Protein 3SSO (pdb70)

Sequence (2361 aa):
EFDEATVQDVVRRLAGGHDSELRELTQKYDPAMISSRLLVAEILSRCPPPSNDTPVVLVELAIVHGSERFRHFLRVVRDSPIRPVGADEGFVGMLVEEYEELTELLRELFGVTHERPAGVRRGTKLFPYLTDDEEAVEQIGTYLLAAQQGTEAVLAGCGSRKPDLSEELSSRYFTPKFGFLHWFTPHYDRHFRDYRNNQQVRVLEIGVGGYKHPEWGGGSLRRMWKSSFFPRGQIYGLLDIMDKSHVDELRIRTIQGDQNDAEFLDRIARRYGPFDIVIDDGSHINAHVRTSFAALFPHVRPGGLYVIEDMWTAYWPGFGGQADPQEECSGTSLGLLKSLIDAIQHQELPSDPNRSPGYVDRNIVGLHVYHNVAFVEKGRRNDEGGIPTWIPRDFEESLVQASSGGAEFDEATVQDVVRRLAGGHDSELRELTQKYDPAMISSRLLVAEILSRCPPPSNDTPVVLVELAIVHGSERFRHFLRVVRDSPIRPVGADEGFVGMLVEEYEELTELLRELFGVTHERPAGVRRGTKLFPYLTDDEEAVEQIGTYLLAAQQGTEAVLAGCGSRKPDLSELSSRYFTPKFGFLHWFTPHYDRHFRDYRNNQQVRVLEIGVGGYKHPEWGGGSLRRMWKSSFFPRGQIYGLDIMDKSHVDELRIRTIQGDQNDAEFLDRIARRRYGPFDIVIDDGSHINAHVRTSFAALFPHVRPGGLYVIEDMWTAYWPGFGGQADPQEECSGTSLGLLKSLIDAIQHQELPSDPNRSPGYVDRNIVGLHVYHNVAFVEKGRRNDEGGIPTWIPRDFESLVQASSGGATEFDEATVQDVVRRLAGGHDSELRELTQKYDPAMISSRLLVAEILSRCPPPSNDTPVVLVELAIVHGSERFRHFLRVVRDSPIRPVGADEGFVGMLVEEYEELTELLRELFGVTHERPAGVRRGTKLFPYLTDDEEAVEQIGTYLLAAQQGTEAVLAGCGSRKPDLSEELSSRYFTPKFGFLHWFTPHYDRHFRDYRNNQQVRVLEIGVGGYKHPEWGGGSLRRMWKSSFFPRGQIYGLLDIMDKSHVDELRIRTIQGDQNDAEFLDRIARRYGPFDIVIDDGSHINAHVRTSFAALFPHVRPGGLYVIEDMWTAYWPGFGGQADPQEECSGTSLGLLKSLIDAIQHQELPSDPNRSPGYVDRNIVGLHVYHNVAFVEKGRRNDEGGIPTWIPRDFEESLVQASSGGAEFDEATVQDVVRRLAGGHDSELRELTQKYDPAMISSRLLVAEILSRCPPPSNDTPVVLVELAIVHGSERFRHFLRVVRDSPIRPVGADEGFVGMLVEEYEELTELLRELFGVTHERPAGVRRGTKLFPYLTDDEEAVEQIGTYLLAAQQGTEAVLAGCGSRKPDLSELSSRYFTPKFGFLHWFTPHYDRHFRDYRNNQQVRVLEIGVGGYKHPEWGGGSLRRMWKSSFFPRGQIYGLDIMDKSHVDELRIRTIQGDQNDAEFLDRIARRRYGPFDIVIDDGSHINAHVRTSFAALFPHVRPGGLYVIEDMWTAYWPGFGGQADPQEECSGTSLGLLKSLIDAIQHQELPSDPNRSPGYVDRNIVGLHVYHNVAFVEKGRRNDEGGIPTWIPRDFESLVQASSGGATEFDEATVQDVVRRLAGGHDSELRELTQKYDPAMISSRLLVAEILSRCPPPSNDTPVVLVELAIVHGSERFRHFLRVVRDSPIRPVGADEGFVGMLVEEYEELTELLRELFGVTHERPAGVRRGTKLFPYLTDDEEAVEQIGTYLLAAQQGTEAVLAGCGSRKPDLSELSSRYFTPKFGFLHWFTPHYDRHFRDYRNNQQVRVLEIGVGGYKHPEWGGGSLRRMWKSSFFPRGQIYGLDIMDKSHVDELRIRTIQGDQNDAEFLDRIARRRYGPFDIVIDDGSHINAHVRTSFAALFPHVRPGGLYVIEDMWTAYWPGFGGQADPQEECSGTSLGLLKSLIDAIQHQELPSDPNRSPGYVDRNIVGLHVYHNVAFVEKGRRNDEGGIPTWIPRDFESLVQASSGGATEFDEATVQDVVRRLAGGHDSELRELTQKYDPAMISSRLLVAEILSRCPPPSNDTPVVLVELAIVHGSERFRHFLRVVRDSPIRPVGADEGFVGMLVEEYEELTELLRELFGVTHERPAGVRRGTKLFPYLTDDEEAVEQIGTYLLAAQQGTEAVLAGCGSRKPDLSEELSSRYFTPKFGFLHWFTPHYDRHFRDYRNNQQVRVLEIGVGGYKHPEWGGGSLRRMWKSSFFPRGQIYGLLDIMDKSHVDELRIRTIQGDQNDAEFLDRIARRYGPFDIVIDDGSHINAHVRTSFAALFPHVRPGGLYVIEDMWTAYWPGFGGQADPQEECSGTSLGLLKSLIDAIQHQELPSDPNRSPGYVDRNIVGLHVYHNVAFVEKGRRNDEGGIPTWIPRDFEESLVQASSGGA

Organism: Micromonospora griseorubida (NCBI:txid28040)

InterPro domains:
  IPR029063 S-adenosyl-L-methionine-dependent methyltransferase superfamily [G3DSA:3.40.50.150] (160-382)
  IPR029063 S-adenosyl-L-methionine-dependent methyltransferase superfamily [SSF53335] (171-319)
  IPR040800 Methyltransferase MycE, N-terminal [PF17843] (13-121)

CATH classification: 3.30.1050.30 (+1 more: 3.40.50.150)

Foldseek 3Di:
DDDQVLLLQLLVLLADDPVSLVVNCVVDPLQVLVVVLVQQLLLQFDAFDAADKEWEWEWEDDDPDIDIWIWIHHGPDRIDTDDPPPHQHQKYKYAYSSLLSCFQRYLDDDDPDDSIDMDGSNPQDPDDCSVVVCVVCVVVSVRRVVRSVSSSGLDADQLQVLCVVLVHVCPDPPHNNRVVVCVLCLVCQSDAFEEEEEAQDPAPNPADGNSVVSSVCNRRSNYAYEYEACDDDCVNDDRSYYYDHDDLQDLVVLLVVLVVRFLGLEYEYPYPQQFQSLVNNCVRNLVSHDQQGKYKYFAQVCLCPVVSPHHVDPVPRCRGPVVVLVVLVCLLVVLQDDDDPVDDRDPSSQFWPDWADDVRMIMTHGHGSDPHYDDPPQDPDDVVNCCVPPVND/DDDQVLLLLLLVLLADDPVSLVVNCVVDPLQVLVVVLVQQLLLQFDAFDAADKEWEWEWEDDDPDIDIFIWIHHGPDRIDTDDPPPHQHFKYKYAYSSLLSCFQRYLDDDDPDDSIDMDGSNPQDPDPVRVVVCVVCVVVSVRRVVRSVSSSGQDADQLQVLCVVLVPPCPDPPHNNRVVCCVLCLVCQSDAFEEEEEAQDDAPDPADGNSVVSSVCNRRSNYAYEYEACDDDCVNDDVSYYYDHDQLQDLVVLLVVLVVRFLGLEYEYPYPQQFSSLVSNCVSNLVSHDQQGKYKYFAQVCLCPVVSPHHVDPVPRCRGPVVVLVVLVCLLVVLQDPDDPPDDRDPSSQFWNDWDDDVRMIMTHGHGSDPHYDDPPQDPDDVVNCVVPPVPDD/DDDQVLLLLLLVLLADDPVSLVVNCVVDPLQVLVVVLVQQLLLQFDAFDFADKEWEWEWEDDDPDIDIWIWIHHGPDRIDTDDPPPHQHFKYKYAYSSLLSCFQRYLDDDDPDDSTDMDGSNPQDPDDCSVVVCVRCVVSSVRRVVRSVSSSGQDADQLQVLCVVLVHVCPDPPHNHRVVVCVLCLVCQSDAFEEEEEAQDDAPNPADGNSVVSSVCNRRSNYAYEYEACDDDCVNDDRSYDYDHDQLLDLVVLLVVLVVRFLGLEYEYPYPQQFQSLVNNCVRNVVSHDQQGKYKYFAQVCLCPVVSPHHVDPVPRCRGPVVVLVVLVCLLVVLQDDDDPVDDRDPSSQFWPDWADDVRMIMTHGHGSDPHYDDPPQDPDDVVNCCVPPVND/DDDQVLLLQLLVLLADDPVSLVVNCVVDPLLVLVVVLVQQLLLQFDAFDAADKEWEWEWEDDDPDIDIFIWIHHGPDRIDTDDPPPHQHFKYKYAYSSLLSCFQRYLDDDDPDDSIDMDGSNPQDPDPPRVVVCVVCVVVSVSRVVRSVSSSGQDADQLQVLCVVLVHVCPDPPHNHRVVVCVLCLVCQNDAFEEEEEAQDPAPNPADGNSVVSSVCNRRSNYAYEYEACDDDCVNDDVSYYYDHDALQDLVVLLVVLVVRFLGLEYEYPYPQQFSSLVSNCVSNLVSHDQQGKYKYFAQVCLCPVVSPHHVDPVPRCRGPVVVLVVLVCLLVVLQDPDDPVDDRDPSSQFWPDWDDDVRMIMTHGHGSDPHYDDPPQDPDDVVNCVVPVVPDD/DDDQVLLLQLLVLLADDPVSLVVNCVVDPLQVLVVVLVQQLLLQFDAFDAADKEWEWEWEDDDPDIDIFIWIHHGPDRIDTDDPPPHQHFKYKYAYSSLLSCFQRYLDDDDPDDSTDMDGSNPQDPDPPRVVVCVVCVVVSVRRVVRSVSSSGQDADQLQVLCVVLVPPCPDPPHNNRVVCCVLCLVCQSDAFEEEEEAQDPAPNPADGNSVVSSVCNRRSNYAYEYEACDDPCVNDDVSYYYDHDALQDLVVLLVVLVVRFLGLEYEYPYPQQFSSLVSNCVSNLVSHDQQGKYKYFAQVCLCPVVSPHHVDPVPRCRGPVVVLVVLVCLLVVLQDPDDPVDDRDPSSQFWPDWDDDVRMIMTHGHGSDPHYDDPPQDPDDVVNCVVPVVPDD/DDDQVLLLLLLVLLADDPVSLVVNCVVDPLQVLVVVLVQQLLLQFDAFDFADKEWEWEWEDEDPDIDIFIWIHHHPDRIDTDDPPPHQHQKYKYAYSSLLSCFQRYLDDDDPDDSTDMDGSNPQDPDDCSVVVCVVCVVVSVRRVVRSVSSSGQDADQLQVLCVVLVHVCPDPPHNHRVVVCVLCLVCQSDAFEEEEEAQDDAPNPPDGNSVVSSVCNRRSNYAYEYEACDDPCVNDDRSYYYDHDALLDLVVLLVCLVVRFLGLEYEYPYPQQLSSLVNNCVRNLVSHDQQGKYKYFAQVCLCPVVSPHHVDPVPRCRGPVVVLVVLVCLLVVLQDDDDPVDDRDPSSQFWPDWADDVRMIMTHGHGSDPHYDDPPQDPDDVVNCCVPPVND

B-factor: mean 28.85, std 12.99, range [10.37, 102.85]

Structure (mmCIF, N/CA/C/O backbone):
data_3SSO
#
_entry.id   3SSO
#
_cell.length_a   144.220
_cell.length_b   250.846
_cell.length_c   158.315
_cell.angle_alpha   90.000
_cell.angle_beta   90.000
_cell.angle_gamma   90.000
#
_symmetry.space_group_name_H-M   'C 2 2 21'
#
loop_
_entity.id
_entity.type
_entity.pdbx_description
1 polymer Methyltransferase
2 non-polymer 'MAGNESIUM ION'
3 non-polymer S-ADENOSYL-L-HOMOCYSTEINE
4 water water
#
loop_
_atom_site.group_PDB
_atom_site.id
_atom_site.type_symbol
_atom_site.label_atom_id
_atom_site.label_alt_id
_atom_site.label_comp_id
_atom_site.label_asym_id
_atom_site.label_entity_id
_atom_site.label_seq_id
_atom_site.pdbx_PDB_ins_code
_atom_site.Cartn_x
_atom_site.Cartn_y
_atom_site.Cartn_z
_atom_site.occupancy
_atom_site.B_iso_or_equiv
_atom_site.auth_seq_id
_atom_site.auth_comp_id
_atom_site.auth_asym_id
_atom_site.auth_atom_id
_atom_site.pdbx_PDB_model_num
ATOM 1 N N . GLU A 1 26 ? -48.726 -51.417 17.488 1.00 51.31 6 GLU A N 1
ATOM 2 C CA . GLU A 1 26 ? -47.511 -52.005 18.129 1.00 51.14 6 GLU A CA 1
ATOM 3 C C . GLU A 1 26 ? -46.285 -52.035 17.209 1.00 45.73 6 GLU A C 1
ATOM 4 O O . GLU A 1 26 ? -45.226 -51.526 17.578 1.00 47.29 6 GLU A O 1
ATOM 10 N N . PHE A 1 27 ? -46.425 -52.631 16.025 1.00 38.69 7 PHE A N 1
ATOM 11 C CA . PHE A 1 27 ? -45.306 -52.731 15.077 1.00 32.60 7 PHE A CA 1
ATOM 12 C C . PHE A 1 27 ? -45.655 -52.140 13.718 1.00 31.16 7 PHE A C 1
ATOM 13 O O . PHE A 1 27 ? -46.775 -52.302 13.228 1.00 31.77 7 PHE A O 1
ATOM 21 N N . ASP A 1 28 ? -44.687 -51.452 13.122 1.00 28.29 8 ASP A N 1
ATOM 22 C CA . ASP A 1 28 ? -44.865 -50.846 11.810 1.00 28.36 8 ASP A CA 1
ATOM 23 C C . ASP A 1 28 ? -45.034 -51.942 10.763 1.00 24.14 8 ASP A C 1
ATOM 24 O O . ASP A 1 28 ? -44.233 -52.874 10.689 1.00 20.08 8 ASP A O 1
ATOM 29 N N . GLU A 1 29 ? -46.085 -51.820 9.962 1.00 24.55 9 GLU A N 1
ATOM 30 C CA . GLU A 1 29 ? -46.421 -52.825 8.950 1.00 24.79 9 GLU A CA 1
ATOM 31 C C . GLU A 1 29 ? -45.284 -53.111 7.959 1.00 22.60 9 GLU A C 1
ATOM 32 O O . GLU A 1 29 ? -45.030 -54.266 7.614 1.00 21.69 9 GLU A O 1
ATOM 38 N N . ALA A 1 30 ? -44.606 -52.063 7.498 1.00 22.15 10 ALA A N 1
ATOM 39 C CA . ALA A 1 30 ? -43.493 -52.228 6.556 1.00 22.83 10 ALA A CA 1
ATOM 40 C C . ALA A 1 30 ? -42.359 -53.045 7.176 1.00 19.26 10 ALA A C 1
ATOM 41 O O . ALA A 1 30 ? -41.757 -53.897 6.509 1.00 17.31 10 ALA A O 1
ATOM 43 N N . THR A 1 31 ? -42.086 -52.792 8.453 1.00 20.18 11 THR A N 1
ATOM 44 C CA . THR A 1 31 ? -41.104 -53.558 9.211 1.00 17.98 11 THR A CA 1
ATOM 45 C C . THR A 1 31 ? -41.489 -55.029 9.330 1.00 16.96 11 THR A C 1
ATOM 46 O O . THR A 1 31 ? -40.655 -55.906 9.103 1.00 17.67 11 THR A O 1
ATOM 50 N N . VAL A 1 32 ? -42.744 -55.299 9.692 1.00 16.70 12 VAL A N 1
ATOM 51 C CA . VAL A 1 32 ? -43.212 -56.683 9.848 1.00 16.40 12 VAL A CA 1
ATOM 52 C C . VAL A 1 32 ? -43.064 -57.436 8.528 1.00 15.83 12 VAL A C 1
ATOM 53 O O . VAL A 1 32 ? -42.571 -58.562 8.497 1.00 15.53 12 VAL A O 1
ATOM 57 N N . GLN A 1 33 ? -43.485 -56.803 7.435 1.00 16.84 13 GLN A N 1
ATOM 58 C CA . GLN A 1 33 ? -43.387 -57.431 6.121 1.00 16.48 13 GLN A CA 1
ATOM 59 C C . GLN A 1 33 ? -41.939 -57.716 5.722 1.00 17.88 13 GLN A C 1
ATOM 60 O O . GLN A 1 33 ? -41.653 -58.753 5.122 1.00 18.16 13 GLN A O 1
ATOM 66 N N . ASP A 1 34 ? -41.035 -56.797 6.061 1.00 16.52 14 ASP A N 1
ATOM 67 C CA . ASP A 1 34 ? -39.612 -56.976 5.800 1.00 17.34 14 ASP A CA 1
ATOM 68 C C . ASP A 1 34 ? -39.013 -58.124 6.624 1.00 17.98 14 ASP A C 1
ATOM 69 O O . ASP A 1 34 ? -38.191 -58.891 6.125 1.00 17.03 14 ASP A O 1
ATOM 74 N N . VAL A 1 35 ? -39.410 -58.211 7.892 1.00 17.84 15 VAL A N 1
ATOM 75 C CA . VAL A 1 35 ? -39.027 -59.321 8.768 1.00 19.05 15 VAL A CA 1
ATOM 76 C C . VAL A 1 35 ? -39.462 -60.660 8.160 1.00 16.00 15 VAL A C 1
ATOM 77 O O . VAL A 1 35 ? -38.672 -61.609 8.084 1.00 16.33 15 VAL A O 1
ATOM 81 N N . VAL A 1 36 ? -40.710 -60.725 7.712 1.00 16.07 16 VAL A N 1
ATOM 82 C CA . VAL A 1 36 ? -41.233 -61.952 7.098 1.00 15.46 16 VAL A CA 1
ATOM 83 C C . VAL A 1 36 ? -40.478 -62.298 5.802 1.00 16.39 16 VAL A C 1
ATOM 84 O O . VAL A 1 36 ? -40.150 -63.470 5.564 1.00 15.89 16 VAL A O 1
ATOM 88 N N A ARG A 1 37 ? -40.202 -61.276 4.992 0.50 16.11 17 ARG A N 1
ATOM 89 N N B ARG A 1 37 ? -40.207 -61.284 4.977 0.50 15.49 17 ARG A N 1
ATOM 90 C CA A ARG A 1 37 ? -39.472 -61.431 3.731 0.50 17.14 17 ARG A CA 1
ATOM 91 C CA B ARG A 1 37 ? -39.466 -61.482 3.728 0.50 15.83 17 ARG A CA 1
ATOM 92 C C A ARG A 1 37 ? -38.063 -62.007 3.942 0.50 18.88 17 ARG A C 1
ATOM 93 C C B ARG A 1 37 ? -38.085 -62.082 4.004 0.50 17.91 17 ARG A C 1
ATOM 94 O O A ARG A 1 37 ? -37.658 -62.939 3.245 0.50 19.64 17 ARG A O 1
ATOM 95 O O B ARG A 1 37 ? -37.721 -63.105 3.420 0.50 17.54 17 ARG A O 1
ATOM 110 N N . LEU A 1 38 ? -37.334 -61.458 4.912 1.00 15.96 18 LEU A N 1
ATOM 111 C CA . LEU A 1 38 ? -35.982 -61.932 5.235 1.00 16.41 18 LEU A CA 1
ATOM 112 C C . LEU A 1 38 ? -35.973 -63.287 5.943 1.00 16.93 18 LEU A C 1
ATOM 113 O O . LEU A 1 38 ? -35.090 -64.115 5.694 1.00 18.85 18 LEU A O 1
ATOM 118 N N . ALA A 1 39 ? -36.957 -63.514 6.814 1.00 15.54 19 ALA A N 1
ATOM 119 C CA . ALA A 1 39 ? -37.077 -64.797 7.520 1.00 16.77 19 ALA A CA 1
ATOM 120 C C . ALA A 1 39 ? -37.288 -65.957 6.554 1.00 17.45 19 ALA A C 1
ATOM 121 O O . ALA A 1 39 ? -36.917 -67.092 6.856 1.00 17.87 19 ALA A O 1
ATOM 123 N N . GLY A 1 40 ? -37.865 -65.664 5.388 1.00 16.30 20 GLY A N 1
ATOM 124 C CA . GLY A 1 40 ? -38.061 -66.663 4.335 1.00 15.62 20 GLY A CA 1
ATOM 125 C C . GLY A 1 40 ? -36.804 -67.051 3.559 1.00 17.67 20 GLY A C 1
ATOM 126 O O . GLY A 1 40 ? -36.835 -67.976 2.743 1.00 19.18 20 GLY A O 1
ATOM 127 N N . GLY A 1 41 ? -35.700 -66.355 3.812 1.00 16.62 21 GLY A N 1
ATOM 128 C CA . GLY A 1 41 ? -34.456 -66.575 3.066 1.00 14.87 21 GLY A CA 1
ATOM 129 C C . GLY A 1 41 ? -33.561 -67.631 3.693 1.00 16.07 21 GLY A C 1
ATOM 130 O O . GLY A 1 41 ? -34.019 -68.454 4.490 1.00 14.61 21 GLY A O 1
ATOM 131 N N . HIS A 1 42 ? -32.280 -67.589 3.332 1.00 16.28 22 HIS A N 1
ATOM 132 C CA . HIS A 1 42 ? -31.288 -68.557 3.810 1.00 16.50 22 HIS A CA 1
ATOM 133 C C . HIS A 1 42 ? -30.515 -67.899 4.962 1.00 18.31 22 HIS A C 1
ATOM 134 O O . HIS A 1 42 ? -30.925 -66.839 5.456 1.00 16.62 22 HIS A O 1
ATOM 141 N N . ASP A 1 43 ? -29.409 -68.509 5.398 1.00 17.91 23 ASP A N 1
ATOM 142 C CA . ASP A 1 43 ? -28.634 -67.988 6.534 1.00 18.42 23 ASP A CA 1
ATOM 143 C C . ASP A 1 43 ? -28.236 -66.516 6.381 1.00 18.61 23 ASP A C 1
ATOM 144 O O . ASP A 1 43 ? -28.289 -65.761 7.352 1.00 18.32 23 ASP A O 1
ATOM 149 N N . SER A 1 44 ? -27.845 -66.108 5.172 1.00 19.19 24 SER A N 1
ATOM 150 C CA . SER A 1 44 ? -27.429 -64.721 4.944 1.00 19.32 24 SER A CA 1
ATOM 151 C C . SER A 1 44 ? -28.549 -63.709 5.213 1.00 18.79 24 SER A C 1
ATOM 152 O O . SER A 1 44 ? -28.290 -62.629 5.760 1.00 18.09 24 SER A O 1
ATOM 155 N N . GLU A 1 45 ? -29.783 -64.065 4.852 1.00 18.57 25 GLU A N 1
ATOM 156 C CA . GLU A 1 45 ? -30.952 -63.194 5.065 1.00 19.89 25 GLU A CA 1
ATOM 157 C C . GLU A 1 45 ? -31.357 -63.110 6.540 1.00 20.55 25 GLU A C 1
ATOM 158 O O . GLU A 1 45 ? -31.758 -62.048 7.015 1.00 19.24 25 GLU A O 1
ATOM 164 N N . LEU A 1 46 ? -31.252 -64.228 7.256 1.00 19.16 26 LEU A N 1
ATOM 165 C CA . LEU A 1 46 ? -31.497 -64.239 8.700 1.00 19.34 26 LEU A CA 1
ATOM 166 C C . LEU A 1 46 ? -30.474 -63.381 9.445 1.00 21.08 26 LEU A C 1
ATOM 167 O O . LEU A 1 46 ? -30.832 -62.649 10.370 1.00 21.37 26 LEU A O 1
ATOM 172 N N . ARG A 1 47 ? -29.208 -63.468 9.039 1.00 20.77 27 ARG A N 1
ATOM 173 C CA . ARG A 1 47 ? -28.162 -62.605 9.594 1.00 22.79 27 ARG A CA 1
ATOM 174 C C . ARG A 1 47 ? -28.397 -61.126 9.263 1.00 23.68 27 ARG A C 1
ATOM 175 O O . ARG A 1 47 ? -28.189 -60.262 10.114 1.00 25.00 27 ARG A O 1
ATOM 183 N N . GLU A 1 48 ? -28.832 -60.849 8.033 1.00 22.40 28 GLU A N 1
ATOM 184 C CA . GLU A 1 48 ? -29.141 -59.484 7.592 1.00 22.87 28 GLU A CA 1
ATOM 185 C C . GLU A 1 48 ? -30.243 -58.883 8.455 1.00 23.60 28 GLU A C 1
ATOM 186 O O . GLU A 1 48 ? -30.170 -57.715 8.853 1.00 23.71 28 GLU A O 1
ATOM 192 N N . LEU A 1 49 ? -31.254 -59.700 8.737 1.00 19.70 29 LEU A N 1
ATOM 193 C CA . LEU A 1 49 ? -32.418 -59.291 9.512 1.00 22.07 29 LEU A CA 1
ATOM 194 C C . LEU A 1 49 ? -32.009 -58.882 10.930 1.00 23.99 29 LEU A C 1
ATOM 195 O O . LEU A 1 49 ? -32.373 -57.803 11.402 1.00 21.95 29 LEU A O 1
ATOM 200 N N . THR A 1 50 ? -31.247 -59.743 11.601 1.00 24.22 30 THR A N 1
ATOM 201 C CA . THR A 1 50 ? -30.862 -59.492 12.990 1.00 25.95 30 THR A CA 1
ATOM 202 C C . THR A 1 50 ? -29.796 -58.404 13.124 1.00 28.97 30 THR A C 1
ATOM 203 O O . THR A 1 50 ? -29.571 -57.884 14.220 1.00 31.45 30 THR A O 1
ATOM 207 N N . GLN A 1 51 ? -29.154 -58.049 12.011 1.00 29.30 31 GLN A N 1
ATOM 208 C CA . GLN A 1 51 ? -28.250 -56.895 11.964 1.00 31.97 31 GLN A CA 1
ATOM 209 C C . GLN A 1 51 ? -29.016 -55.590 11.738 1.00 32.87 31 GLN A C 1
ATOM 210 O O . GLN A 1 51 ? -28.676 -54.555 12.310 1.00 34.48 31 GLN A O 1
ATOM 216 N N . LYS A 1 52 ? -30.045 -55.661 10.895 1.00 29.50 32 LYS A N 1
ATOM 217 C CA . LYS A 1 52 ? -30.839 -54.507 10.460 1.00 29.96 32 LYS A CA 1
ATOM 218 C C . LYS A 1 52 ? -31.742 -53.962 11.564 1.00 28.92 32 LYS A C 1
ATOM 219 O O . LYS A 1 52 ? -31.969 -52.755 11.651 1.00 29.20 32 LYS A O 1
ATOM 225 N N . TYR A 1 53 ? -32.272 -54.859 12.388 1.00 26.69 33 TYR A N 1
ATOM 226 C CA . TYR A 1 53 ? -33.236 -54.485 13.418 1.00 27.04 33 TYR A CA 1
ATOM 227 C C . TYR A 1 53 ? -32.724 -54.866 14.797 1.00 28.15 33 TYR A C 1
ATOM 228 O O . TYR A 1 53 ? -31.917 -55.789 14.932 1.00 29.32 33 TYR A O 1
ATOM 237 N N . ASP A 1 54 ? -33.210 -54.155 15.812 1.00 27.19 34 ASP A N 1
ATOM 238 C CA . ASP A 1 54 ? -32.873 -54.429 17.205 1.00 29.03 34 ASP A CA 1
ATOM 239 C C . ASP A 1 54 ? -33.410 -55.816 17.599 1.00 25.04 34 ASP A C 1
ATOM 240 O O . ASP A 1 54 ? -34.610 -56.051 17.501 1.00 22.73 34 ASP A O 1
ATOM 245 N N . PRO A 1 55 ? -32.523 -56.737 18.027 1.00 27.35 35 PRO A N 1
ATOM 246 C CA . PRO A 1 55 ? -32.978 -58.089 18.384 1.00 26.04 35 PRO A CA 1
ATOM 247 C C . PRO A 1 55 ? -34.059 -58.111 19.475 1.00 24.84 35 PRO A C 1
ATOM 248 O O . PRO A 1 55 ? -34.934 -58.975 19.445 1.00 22.22 35 PRO A O 1
ATOM 252 N N . ALA A 1 56 ? -34.002 -57.165 20.413 1.00 25.49 36 ALA A N 1
ATOM 253 C CA . ALA A 1 56 ? -35.027 -57.031 21.457 1.00 27.39 36 ALA A CA 1
ATOM 254 C C . ALA A 1 56 ? -36.403 -56.760 20.841 1.00 27.76 36 ALA A C 1
ATOM 255 O O . ALA A 1 56 ? -37.407 -57.367 21.232 1.00 28.30 36 ALA A O 1
ATOM 257 N N . MET A 1 57 ? -36.436 -55.856 19.866 1.00 26.31 37 MET A N 1
ATOM 258 C CA . MET A 1 57 ? -37.667 -55.534 19.144 1.00 26.38 37 MET A CA 1
ATOM 259 C C . MET A 1 57 ? -38.174 -56.738 18.339 1.00 22.69 37 MET A C 1
ATOM 260 O O . MET A 1 57 ? -39.363 -57.058 18.375 1.00 23.66 37 MET A O 1
ATOM 265 N N . ILE A 1 58 ? -37.276 -57.409 17.621 1.00 22.81 38 ILE A N 1
ATOM 266 C CA . ILE A 1 58 ? -37.658 -58.624 16.886 1.00 21.31 38 ILE A CA 1
ATOM 267 C C . ILE A 1 58 ? -38.259 -59.670 17.830 1.00 22.38 38 ILE A C 1
ATOM 268 O O . ILE A 1 58 ? -39.254 -60.314 17.493 1.00 20.51 38 ILE A O 1
ATOM 273 N N A SER A 1 59 ? -37.649 -59.823 19.006 0.50 22.82 39 SER A N 1
ATOM 274 N N B SER A 1 59 ? -37.667 -59.825 19.012 0.50 21.59 39 SER A N 1
ATOM 275 C CA A SER A 1 59 ? -38.138 -60.750 20.028 0.50 23.47 39 SER A CA 1
ATOM 276 C CA B SER A 1 59 ? -38.173 -60.784 19.993 0.50 20.99 39 SER A CA 1
ATOM 277 C C A SER A 1 59 ? -39.580 -60.449 20.443 0.50 22.93 39 SER A C 1
ATOM 278 C C B SER A 1 59 ? -39.589 -60.457 20.477 0.50 21.60 39 SER A C 1
ATOM 279 O O A SER A 1 59 ? -40.413 -61.357 20.532 0.50 21.42 39 SER A O 1
ATOM 280 O O B SER A 1 59 ? -40.417 -61.359 20.642 0.50 20.08 39 SER A O 1
ATOM 285 N N . ARG A 1 60 ? -39.869 -59.172 20.690 1.00 22.60 40 ARG A N 1
ATOM 286 C CA . ARG A 1 60 ? -41.219 -58.734 21.073 1.00 22.98 40 ARG A CA 1
ATOM 287 C C . ARG A 1 60 ? -42.219 -58.988 19.943 1.00 20.63 40 ARG A C 1
ATOM 288 O O . ARG A 1 60 ? -43.350 -59.401 20.195 1.00 20.22 40 ARG A O 1
ATOM 296 N N . LEU A 1 61 ? -41.777 -58.774 18.705 1.00 20.18 41 LEU A N 1
ATOM 297 C CA . LEU A 1 61 ? -42.588 -59.054 17.516 1.00 21.17 41 LEU A CA 1
ATOM 298 C C . LEU A 1 61 ? -42.953 -60.538 17.430 1.00 20.70 41 LEU A C 1
ATOM 299 O O . LEU A 1 61 ? -44.111 -60.887 17.178 1.00 21.18 41 LEU A O 1
ATOM 304 N N . LEU A 1 62 ? -41.968 -61.406 17.650 1.00 17.62 42 LEU A N 1
ATOM 305 C CA . LEU A 1 62 ? -42.205 -62.841 17.585 1.00 18.64 42 LEU A CA 1
ATOM 306 C C . LEU A 1 62 ? -43.146 -63.307 18.696 1.00 18.94 42 LEU A C 1
ATOM 307 O O . LEU A 1 62 ? -44.038 -64.115 18.455 1.00 19.30 42 LEU A O 1
ATOM 312 N N . VAL A 1 63 ? -42.967 -62.771 19.900 1.00 18.37 43 VAL A N 1
ATOM 313 C CA . VAL A 1 63 ? -43.878 -63.068 21.006 1.00 20.75 43 VAL A CA 1
ATOM 314 C C . VAL A 1 63 ? -45.323 -62.624 20.693 1.00 19.92 43 VAL A C 1
ATOM 315 O O . VAL A 1 63 ? -46.272 -63.364 20.966 1.00 20.51 43 VAL A O 1
ATOM 319 N N . ALA A 1 64 ? -45.484 -61.437 20.111 1.00 19.84 44 ALA A N 1
ATOM 320 C CA . ALA A 1 64 ? -46.814 -60.975 19.692 1.00 21.82 44 ALA A CA 1
ATOM 321 C C . ALA A 1 64 ? -47.474 -61.973 18.725 1.00 20.45 44 ALA A C 1
ATOM 322 O O . ALA A 1 64 ? -48.650 -62.306 18.882 1.00 20.13 44 ALA A O 1
ATOM 324 N N . GLU A 1 65 ? -46.703 -62.458 17.751 1.00 19.45 45 GLU A N 1
ATOM 325 C CA . GLU A 1 65 ? -47.185 -63.458 16.792 1.00 19.50 45 GLU A CA 1
ATOM 326 C C . GLU A 1 65 ? -47.552 -64.780 17.480 1.00 20.61 45 GLU A C 1
ATOM 327 O O . GLU A 1 65 ? -48.626 -65.338 17.244 1.00 20.56 45 GLU A O 1
ATOM 333 N N . ILE A 1 66 ? -46.644 -65.269 18.318 1.00 18.79 46 ILE A N 1
ATOM 334 C CA . ILE A 1 66 ? -46.864 -66.496 19.102 1.00 19.66 46 ILE A CA 1
ATOM 335 C C . ILE A 1 66 ? -48.173 -66.454 19.901 1.00 19.96 46 ILE A C 1
ATOM 336 O O . ILE A 1 66 ? -48.942 -67.420 19.888 1.00 22.95 46 ILE A O 1
ATOM 341 N N . LEU A 1 67 ? -48.435 -65.331 20.570 1.00 21.80 47 LEU A N 1
ATOM 342 C CA . LEU A 1 67 ? -49.655 -65.182 21.377 1.00 23.06 47 LEU A CA 1
ATOM 343 C C . LEU A 1 67 ? -50.941 -65.330 20.559 1.00 25.10 47 LEU A C 1
ATOM 344 O O . LEU A 1 67 ? -51.950 -65.832 21.063 1.00 23.96 47 LEU A O 1
ATOM 349 N N . SER A 1 68 ? -50.907 -64.891 19.302 1.00 22.84 48 SER A N 1
ATOM 350 C CA . SER A 1 68 ? -52.076 -65.019 18.420 1.00 22.63 48 SER A CA 1
ATOM 351 C C . SER A 1 68 ? -52.162 -66.419 17.812 1.00 21.00 48 SER A C 1
ATOM 352 O O . SER A 1 68 ? -53.238 -66.878 17.432 1.00 21.66 48 SER A O 1
ATOM 355 N N . ARG A 1 69 ? -51.018 -67.090 17.726 1.00 20.92 49 ARG A N 1
ATOM 356 C CA . ARG A 1 69 ? -50.920 -68.379 17.052 1.00 23.64 49 ARG A CA 1
ATOM 357 C C . ARG A 1 69 ? -51.293 -69.555 17.957 1.00 25.72 49 ARG A C 1
ATOM 358 O O . ARG A 1 69 ? -51.781 -70.576 17.474 1.00 26.84 49 ARG A O 1
ATOM 366 N N . CYS A 1 70 ? -51.078 -69.404 19.267 1.00 23.10 50 CYS A N 1
ATOM 367 C CA . CYS A 1 70 ? -51.347 -70.470 20.240 1.00 25.53 50 CYS A CA 1
ATOM 368 C C . CYS A 1 70 ? -52.808 -70.922 20.232 1.00 28.13 50 CYS A C 1
ATOM 369 O O . CYS A 1 70 ? -53.713 -70.085 20.221 1.00 28.12 50 CYS A O 1
ATOM 372 N N . PRO A 1 71 ? -53.046 -72.249 20.253 1.00 30.52 51 PRO A N 1
ATOM 373 C CA . PRO A 1 71 ? -54.405 -72.783 20.371 1.00 31.08 51 PRO A CA 1
ATOM 374 C C . PRO A 1 71 ? -54.966 -72.544 21.774 1.00 33.05 51 PRO A C 1
ATOM 375 O O . PRO A 1 71 ? -54.210 -72.144 22.669 1.00 32.29 51 PRO A O 1
ATOM 379 N N . PRO A 1 72 ? -56.283 -72.764 21.973 1.00 36.35 52 PRO A N 1
ATOM 380 C CA . PRO A 1 72 ? -56.821 -72.623 23.327 1.00 38.06 52 PRO A CA 1
ATOM 381 C C . PRO A 1 72 ? -56.207 -73.652 24.281 1.00 39.65 52 PRO A C 1
ATOM 382 O O . PRO A 1 72 ? -56.129 -74.833 23.934 1.00 39.51 52 PRO A O 1
ATOM 386 N N . PRO A 1 73 ? -55.747 -73.202 25.465 1.00 40.69 53 PRO A N 1
ATOM 387 C CA . PRO A 1 73 ? -55.196 -74.104 26.476 1.00 42.09 53 PRO A CA 1
ATOM 388 C C . PRO A 1 73 ? -56.241 -75.083 27.003 1.00 44.27 53 PRO A C 1
ATOM 389 O O . PRO A 1 73 ? -57.421 -74.738 27.083 1.00 44.75 53 PRO A O 1
ATOM 393 N N . SER A 1 74 ? -55.805 -76.289 27.360 1.00 44.32 54 SER A N 1
ATOM 394 C CA . SER A 1 74 ? -56.711 -77.312 27.894 1.00 46.70 54 SER A CA 1
ATOM 395 C C . SER A 1 74 ? -56.513 -77.589 29.392 1.00 46.75 54 SER A C 1
ATOM 396 O O . SER A 1 74 ? -57.294 -78.327 29.998 1.00 49.16 54 SER A O 1
ATOM 399 N N . ASN A 1 75 ? -55.480 -76.991 29.984 1.00 45.48 55 ASN A N 1
ATOM 400 C CA . ASN A 1 75 ? -55.152 -77.221 31.396 1.00 46.67 55 ASN A CA 1
ATOM 401 C C . ASN A 1 75 ? -56.008 -76.406 32.369 1.00 48.79 55 ASN A C 1
ATOM 402 O O . ASN A 1 75 ? -56.148 -75.192 32.215 1.00 46.39 55 ASN A O 1
ATOM 407 N N . ASP A 1 76 ? -56.567 -77.087 33.371 1.00 54.25 56 ASP A N 1
ATOM 408 C CA . ASP A 1 76 ? -57.407 -76.449 34.392 1.00 57.74 56 ASP A CA 1
ATOM 409 C C . ASP A 1 76 ? -56.593 -75.701 35.452 1.00 56.31 56 ASP A C 1
ATOM 410 O O . ASP A 1 76 ? -56.992 -74.628 35.908 1.00 56.41 56 ASP A O 1
ATOM 415 N N . THR A 1 77 ? -55.463 -76.281 35.846 1.00 54.45 57 THR A N 1
ATOM 416 C CA . THR A 1 77 ? -54.544 -75.646 36.786 1.00 53.37 57 THR A CA 1
ATOM 417 C C . THR A 1 77 ? -53.619 -74.693 36.023 1.00 49.81 57 THR A C 1
ATOM 418 O O . THR A 1 77 ? -52.940 -75.116 35.085 1.00 48.52 57 THR A O 1
ATOM 422 N N . PRO A 1 78 ? -53.598 -73.403 36.415 1.00 47.96 58 PRO A N 1
ATOM 423 C CA . PRO A 1 78 ? -52.751 -72.430 35.720 1.00 45.24 58 PRO A CA 1
ATOM 424 C C . PRO A 1 78 ? -51.262 -72.715 35.902 1.00 41.49 58 PRO A C 1
ATOM 425 O O . PRO A 1 78 ? -50.823 -73.066 36.999 1.00 42.06 58 PRO A O 1
ATOM 429 N N A VAL A 1 79 ? -50.505 -72.597 34.815 0.50 38.76 59 VAL A N 1
ATOM 430 N N B VAL A 1 79 ? -50.497 -72.552 34.825 0.50 39.10 59 VAL A N 1
ATOM 431 C CA A VAL A 1 79 ? -49.056 -72.750 34.859 0.50 36.59 59 VAL A CA 1
ATOM 432 C CA B VAL A 1 79 ? -49.058 -72.789 34.848 0.50 37.19 59 VAL A CA 1
ATOM 433 C C A VAL A 1 79 ? -48.396 -71.612 34.098 0.50 34.91 59 VAL A C 1
ATOM 434 C C B VAL A 1 79 ? -48.352 -71.741 33.989 0.50 35.30 59 VAL A C 1
ATOM 435 O O A VAL A 1 79 ? -49.054 -70.899 33.335 0.50 34.01 59 VAL A O 1
ATOM 436 O O B VAL A 1 79 ? -48.946 -71.203 33.050 0.50 34.62 59 VAL A O 1
ATOM 443 N N . LEU A 1 80 ? -47.098 -71.440 34.326 1.00 33.37 60 LEU A N 1
ATOM 444 C CA . LEU A 1 80 ? -46.290 -70.512 33.543 1.00 30.99 60 LEU A CA 1
ATOM 445 C C . LEU A 1 80 ? -45.377 -71.311 32.632 1.00 28.58 60 LEU A C 1
ATOM 446 O O . LEU A 1 80 ? -44.854 -72.357 33.021 1.00 28.00 60 LEU A O 1
ATOM 451 N N . VAL A 1 81 ? -45.216 -70.824 31.410 1.00 25.04 61 VAL A N 1
ATOM 452 C CA . VAL A 1 81 ? -44.223 -71.365 30.497 1.00 25.08 61 VAL A CA 1
ATOM 453 C C . VAL A 1 81 ? -43.265 -70.225 30.205 1.00 26.37 61 VAL A C 1
ATOM 454 O O . VAL A 1 81 ? -43.670 -69.190 29.661 1.00 28.32 61 VAL A O 1
ATOM 458 N N . GLU A 1 82 ? -42.004 -70.395 30.592 1.00 23.87 62 GLU A N 1
ATOM 459 C CA . GLU A 1 82 ? -40.994 -69.397 30.276 1.00 23.43 62 GLU A CA 1
ATOM 460 C C . GLU A 1 82 ? -40.497 -69.621 28.864 1.00 24.69 62 GLU A C 1
ATOM 461 O O . GLU A 1 82 ? -40.035 -70.710 28.534 1.00 23.17 62 GLU A O 1
ATOM 467 N N . LEU A 1 83 ? -40.623 -68.591 28.031 1.00 22.69 63 LEU A N 1
ATOM 468 C CA . LEU A 1 83 ? -40.021 -68.585 26.708 1.00 21.97 63 LEU A CA 1
ATOM 469 C C . LEU A 1 83 ? -38.806 -67.657 26.718 1.00 24.13 63 LEU A C 1
ATOM 470 O O . LEU A 1 83 ? -38.943 -66.446 26.907 1.00 25.47 63 LEU A O 1
ATOM 475 N N . ALA A 1 84 ? -37.618 -68.228 26.531 1.00 21.42 64 ALA A N 1
ATOM 476 C CA . ALA A 1 84 ? -36.397 -67.438 26.466 1.00 21.88 64 ALA A CA 1
ATOM 477 C C . ALA A 1 84 ? -35.864 -67.409 25.039 1.00 24.56 64 ALA A C 1
ATOM 478 O O . ALA A 1 84 ? -35.646 -68.454 24.420 1.00 24.76 64 ALA A O 1
ATOM 480 N N . ILE A 1 85 ? -35.668 -66.203 24.517 1.00 22.39 65 ILE A N 1
ATOM 481 C CA . ILE A 1 85 ? -35.164 -66.026 23.160 1.00 20.90 65 ILE A CA 1
ATOM 482 C C . ILE A 1 85 ? -33.737 -65.486 23.215 1.00 23.35 65 ILE A C 1
ATOM 483 O O . ILE A 1 85 ? -33.477 -64.417 23.778 1.00 22.69 65 ILE A O 1
ATOM 488 N N . VAL A 1 86 ? -32.819 -66.240 22.623 1.00 21.01 66 VAL A N 1
ATOM 489 C CA . VAL A 1 86 ? -31.394 -65.961 22.728 1.00 24.75 66 VAL A CA 1
ATOM 490 C C . VAL A 1 86 ? -30.863 -65.402 21.411 1.00 25.22 66 VAL A C 1
ATOM 491 O O . VAL A 1 86 ? -31.157 -65.935 20.345 1.00 24.37 66 VAL A O 1
ATOM 495 N N . HIS A 1 87 ? -30.081 -64.329 21.497 1.00 25.98 67 HIS A N 1
ATOM 496 C CA . HIS A 1 87 ? -29.315 -63.838 20.353 1.00 26.09 67 HIS A CA 1
ATOM 497 C C . HIS A 1 87 ? -28.017 -63.208 20.837 1.00 30.29 67 HIS A C 1
ATOM 498 O O . HIS A 1 87 ? -28.027 -62.182 21.532 1.00 27.41 67 HIS A O 1
ATOM 505 N N . GLY A 1 88 ? -26.901 -63.831 20.465 1.00 30.00 68 GLY A N 1
ATOM 506 C CA . GLY A 1 88 ? -25.591 -63.393 20.926 1.00 34.86 68 GLY A CA 1
ATOM 507 C C . GLY A 1 88 ? -25.531 -63.537 22.433 1.00 36.56 68 GLY A C 1
ATOM 508 O O . GLY A 1 88 ? -25.915 -64.577 22.975 1.00 36.98 68 GLY A O 1
ATOM 509 N N . SER A 1 89 ? -25.091 -62.477 23.105 1.00 38.01 69 SER A N 1
ATOM 510 C CA . SER A 1 89 ? -24.961 -62.471 24.560 1.00 39.70 69 SER A CA 1
ATOM 511 C C . SER A 1 89 ? -26.256 -62.056 25.273 1.00 40.05 69 SER A C 1
ATOM 512 O O . SER A 1 89 ? -26.289 -61.945 26.500 1.00 39.80 69 SER A O 1
ATOM 515 N N . GLU A 1 90 ? -27.322 -61.835 24.505 1.00 36.16 70 GLU A N 1
ATOM 516 C CA . GLU A 1 90 ? -28.594 -61.407 25.077 1.00 35.27 70 GLU A CA 1
ATOM 517 C C . GLU A 1 90 ? -29.587 -62.555 25.208 1.00 32.99 70 GLU A C 1
ATOM 518 O O . GLU A 1 90 ? -29.586 -63.498 24.412 1.00 31.09 70 GLU A O 1
ATOM 524 N N . ARG A 1 91 ? -30.448 -62.451 26.214 1.00 31.56 71 ARG A N 1
ATOM 525 C CA . ARG A 1 91 ? -31.467 -63.459 26.482 1.00 30.47 71 ARG A CA 1
ATOM 526 C C . ARG A 1 91 ? -32.749 -62.741 26.872 1.00 29.82 71 ARG A C 1
ATOM 527 O O . ARG A 1 91 ? -32.815 -62.092 27.916 1.00 30.22 71 ARG A O 1
ATOM 535 N N . PHE A 1 92 ? -33.758 -62.839 26.016 1.00 27.41 72 PHE A N 1
ATOM 536 C CA . PHE A 1 92 ? -35.021 -62.146 26.235 1.00 27.53 72 PHE A CA 1
ATOM 537 C C . PHE A 1 92 ? -36.030 -63.124 26.811 1.00 27.75 72 PHE A C 1
ATOM 538 O O . PHE A 1 92 ? -36.472 -64.050 26.131 1.00 27.20 72 PHE A O 1
ATOM 546 N N . ARG A 1 93 ? -36.373 -62.919 28.078 1.00 27.35 73 ARG A N 1
ATOM 547 C CA . ARG A 1 93 ? -37.203 -63.865 28.814 1.00 28.59 73 ARG A CA 1
ATOM 548 C C . ARG A 1 93 ? -38.646 -63.392 28.885 1.00 28.98 73 ARG A C 1
ATOM 549 O O . ARG A 1 93 ? -38.913 -62.249 29.249 1.00 27.54 73 ARG A O 1
ATOM 557 N N . HIS A 1 94 ? -39.569 -64.280 28.533 1.00 26.40 74 HIS A N 1
ATOM 558 C CA . HIS A 1 94 ? -40.993 -63.973 28.565 1.00 29.79 74 HIS A CA 1
ATOM 559 C C . HIS A 1 94 ? -41.729 -65.062 29.323 1.00 30.50 74 HIS A C 1
ATOM 560 O O . HIS A 1 94 ? -41.616 -66.242 28.989 1.00 30.40 74 HIS A O 1
ATOM 567 N N . PHE A 1 95 ? -42.488 -64.666 30.338 1.00 29.52 75 PHE A N 1
ATOM 568 C CA . PHE A 1 95 ? -43.249 -65.620 31.133 1.00 29.97 75 PHE A CA 1
ATOM 569 C C . PHE A 1 95 ? -44.720 -65.623 30.735 1.00 31.89 75 PHE A C 1
ATOM 570 O O . PHE A 1 95 ? -45.425 -64.628 30.905 1.00 32.16 75 PHE A O 1
ATOM 578 N N . LEU A 1 96 ? -45.175 -66.750 30.198 1.00 29.45 76 LEU A N 1
ATOM 579 C CA . LEU A 1 96 ? -46.525 -66.846 29.652 1.00 28.67 76 LEU A CA 1
ATOM 580 C C . LEU A 1 96 ? -47.448 -67.613 30.587 1.00 30.80 76 LEU A C 1
ATOM 581 O O . LEU A 1 96 ? -47.180 -68.768 30.915 1.00 30.07 76 LEU A O 1
ATOM 586 N N . ARG A 1 97 ? -48.525 -66.960 31.024 1.00 30.03 77 ARG A N 1
ATOM 587 C CA . ARG A 1 97 ? -49.541 -67.621 31.837 1.00 34.29 77 ARG A CA 1
ATOM 588 C C . ARG A 1 97 ? -50.487 -68.404 30.937 1.00 33.55 77 ARG A C 1
ATOM 589 O O . ARG A 1 97 ? -51.072 -67.846 30.006 1.00 32.47 77 ARG A O 1
ATOM 597 N N . VAL A 1 98 ? -50.623 -69.697 31.223 1.00 33.71 78 VAL A N 1
ATOM 598 C CA . VAL A 1 98 ? -51.405 -70.612 30.390 1.00 36.05 78 VAL A CA 1
ATOM 599 C C . VAL A 1 98 ? -52.462 -71.344 31.218 1.00 37.79 78 VAL A C 1
ATOM 600 O O . VAL A 1 98 ? -52.135 -72.130 32.115 1.00 38.16 78 VAL A O 1
ATOM 604 N N . VAL A 1 99 ? -53.729 -71.085 30.897 1.00 39.00 79 VAL A N 1
ATOM 605 C CA . VAL A 1 99 ? -54.861 -71.700 31.595 1.00 41.20 79 VAL A CA 1
ATOM 606 C C . VAL A 1 99 ? -56.101 -71.744 30.691 1.00 41.87 79 VAL A C 1
ATOM 607 O O . VAL A 1 99 ? -56.338 -70.821 29.913 1.00 41.22 79 VAL A O 1
ATOM 611 N N . ARG A 1 100 ? -56.873 -72.827 30.796 1.00 47.66 80 ARG A N 1
ATOM 612 C CA . ARG A 1 100 ? -58.098 -73.016 30.005 1.00 50.79 80 ARG A CA 1
ATOM 613 C C . ARG A 1 100 ? -59.071 -71.849 30.157 1.00 51.63 80 ARG A C 1
ATOM 614 O O . ARG A 1 100 ? -59.244 -71.321 31.255 1.00 52.44 80 ARG A O 1
ATOM 622 N N . ASP A 1 101 ? -59.689 -71.464 29.040 1.00 51.70 81 ASP A N 1
ATOM 623 C CA . ASP A 1 101 ? -60.700 -70.393 28.969 1.00 53.76 81 ASP A CA 1
ATOM 624 C C . ASP A 1 101 ? -60.137 -68.980 29.160 1.00 53.54 81 ASP A C 1
ATOM 625 O O . ASP A 1 101 ? -60.887 -68.028 29.377 1.00 53.95 81 ASP A O 1
ATOM 630 N N . SER A 1 102 ? -58.814 -68.860 29.069 1.00 51.26 82 SER A N 1
ATOM 631 C CA . SER A 1 102 ? -58.140 -67.566 29.032 1.00 50.74 82 SER A CA 1
ATOM 632 C C . SER A 1 102 ? -57.126 -67.559 27.894 1.00 48.75 82 SER A C 1
ATOM 633 O O . SER A 1 102 ? -56.489 -68.580 27.634 1.00 49.03 82 SER A O 1
ATOM 636 N N . PRO A 1 103 ? -56.978 -66.416 27.200 1.00 48.20 83 PRO A N 1
ATOM 637 C CA . PRO A 1 103 ? -55.893 -66.326 26.221 1.00 46.52 83 PRO A CA 1
ATOM 638 C C . PRO A 1 103 ? -54.536 -66.326 26.919 1.00 43.31 83 PRO A C 1
ATOM 639 O O . PRO A 1 103 ? -54.411 -65.802 28.031 1.00 39.95 83 PRO A O 1
ATOM 643 N N . ILE A 1 104 ? -53.542 -66.935 26.277 1.00 39.87 84 ILE A N 1
ATOM 644 C CA . ILE A 1 104 ? -52.175 -66.929 26.791 1.00 37.54 84 ILE A CA 1
ATOM 645 C C . ILE A 1 104 ? -51.665 -65.490 26.771 1.00 37.08 84 ILE A C 1
ATOM 646 O O . ILE A 1 104 ? -51.805 -64.794 25.767 1.00 36.94 84 ILE A O 1
ATOM 651 N N . ARG A 1 105 ? -51.126 -65.038 27.899 1.00 35.57 85 ARG A N 1
ATOM 652 C CA . ARG A 1 105 ? -50.619 -63.673 28.021 1.00 35.72 85 ARG A CA 1
ATOM 653 C C . ARG A 1 105 ? -49.353 -63.619 28.877 1.00 34.73 85 ARG A C 1
ATOM 654 O O . ARG A 1 105 ? -49.164 -64.464 29.761 1.00 34.20 85 ARG A O 1
ATOM 662 N N . PRO A 1 106 ? -48.477 -62.630 28.620 1.00 34.96 86 PRO A N 1
ATOM 663 C CA . PRO A 1 106 ? -47.272 -62.516 29.434 1.00 34.89 86 PRO A CA 1
ATOM 664 C C . PRO A 1 106 ? -47.580 -61.962 30.821 1.00 37.58 86 PRO A C 1
ATOM 665 O O . PRO A 1 106 ? -48.450 -61.097 30.967 1.00 38.34 86 PRO A O 1
ATOM 669 N N . VAL A 1 107 ? -46.883 -62.483 31.827 1.00 35.86 87 VAL A N 1
ATOM 670 C CA . VAL A 1 107 ? -47.012 -62.021 33.212 1.00 38.45 87 VAL A CA 1
ATOM 671 C C . VAL A 1 107 ? -45.619 -61.893 33.834 1.00 40.04 87 VAL A C 1
ATOM 672 O O . VAL A 1 107 ? -44.618 -62.227 33.196 1.00 38.96 87 VAL A O 1
ATOM 676 N N . GLY A 1 108 ? -45.556 -61.411 35.072 1.00 42.15 88 GLY A N 1
ATOM 677 C CA . GLY A 1 108 ? -44.298 -61.367 35.813 1.00 42.68 88 GLY A CA 1
ATOM 678 C C . GLY A 1 108 ? -43.863 -62.763 36.227 1.00 41.72 88 GLY A C 1
ATOM 679 O O . GLY A 1 108 ? -44.701 -63.646 36.417 1.00 41.60 88 GLY A O 1
ATOM 680 N N . ALA A 1 109 ? -42.555 -62.957 36.371 1.00 42.78 89 ALA A N 1
ATOM 681 C CA . ALA A 1 109 ? -41.977 -64.259 36.745 1.00 44.25 89 ALA A CA 1
ATOM 682 C C . ALA A 1 109 ? -42.530 -64.837 38.055 1.00 48.33 89 ALA A C 1
ATOM 683 O O . ALA A 1 109 ? -42.591 -66.057 38.225 1.00 47.81 89 ALA A O 1
ATOM 685 N N . ASP A 1 110 ? -42.934 -63.955 38.967 1.00 50.26 90 ASP A N 1
ATOM 686 C CA . ASP A 1 110 ? -43.420 -64.351 40.290 1.00 54.42 90 ASP A CA 1
ATOM 687 C C . ASP A 1 110 ? -44.922 -64.671 40.335 1.00 54.63 90 ASP A C 1
ATOM 688 O O . ASP A 1 110 ? -45.464 -64.964 41.404 1.00 54.82 90 ASP A O 1
ATOM 693 N N . GLU A 1 111 ? -45.581 -64.636 39.178 1.00 51.97 91 GLU A N 1
ATOM 694 C CA . GLU A 1 111 ? -47.044 -64.750 39.112 1.00 53.03 91 GLU A CA 1
ATOM 695 C C . GLU A 1 111 ? -47.576 -66.175 38.907 1.00 50.78 91 GLU A C 1
ATOM 696 O O . GLU A 1 111 ? -48.697 -66.362 38.424 1.00 51.65 91 GLU A O 1
ATOM 702 N N . GLY A 1 112 ? -46.779 -67.171 39.284 1.00 47.97 92 GLY A N 1
ATOM 703 C CA . GLY A 1 112 ? -47.197 -68.567 39.186 1.00 45.32 92 GLY A CA 1
ATOM 704 C C . GLY A 1 112 ? -46.045 -69.555 39.161 1.00 42.17 92 GLY A C 1
ATOM 705 O O . GLY A 1 112 ? -44.881 -69.177 39.297 1.00 41.00 92 GLY A O 1
ATOM 706 N N . PHE A 1 113 ? -46.381 -70.827 38.984 1.00 40.74 93 PHE A N 1
ATOM 707 C CA . PHE A 1 113 ? -45.393 -71.899 38.945 1.00 39.47 93 PHE A CA 1
ATOM 708 C C . PHE A 1 113 ? -44.902 -72.103 37.514 1.00 35.27 93 PHE A C 1
ATOM 709 O O . PHE A 1 113 ? -45.702 -72.300 36.602 1.00 35.39 93 PHE A O 1
ATOM 717 N N . VAL A 1 114 ? -43.585 -72.056 37.329 1.00 34.80 94 VAL A N 1
ATOM 718 C CA . VAL A 1 114 ? -42.984 -72.257 36.013 1.00 31.89 94 VAL A CA 1
ATOM 719 C C . VAL A 1 114 ? -42.845 -73.757 35.740 1.00 31.29 94 VAL A C 1
ATOM 720 O O . VAL A 1 114 ? -41.961 -74.428 36.286 1.00 30.79 94 VAL A O 1
ATOM 724 N N . GLY A 1 115 ? -43.737 -74.278 34.902 1.00 29.26 95 GLY A N 1
ATOM 725 C CA . GLY A 1 115 ? -43.730 -75.700 34.566 1.00 27.58 95 GLY A CA 1
ATOM 726 C C . GLY A 1 115 ? -42.669 -76.086 33.550 1.00 27.46 95 GLY A C 1
ATOM 727 O O . GLY A 1 115 ? -42.221 -77.235 33.521 1.00 25.76 95 GLY A O 1
ATOM 728 N N . MET A 1 116 ? -42.255 -75.124 32.727 1.00 24.16 96 MET A N 1
ATOM 729 C CA . MET A 1 116 ? -41.363 -75.402 31.599 1.00 24.53 96 MET A CA 1
ATOM 730 C C . MET A 1 116 ? -40.607 -74.161 31.144 1.00 24.78 96 MET A C 1
ATOM 731 O O . MET A 1 116 ? -41.166 -73.060 31.092 1.00 25.15 96 MET A O 1
ATOM 736 N N . LEU A 1 117 ? -39.331 -74.353 30.828 1.00 22.66 97 LEU A N 1
ATOM 737 C CA . LEU A 1 117 ? -38.532 -73.340 30.156 1.00 22.18 97 LEU A CA 1
ATOM 738 C C . LEU A 1 117 ? -38.291 -73.805 28.724 1.00 23.33 97 LEU A C 1
ATOM 739 O O . LEU A 1 117 ? -37.737 -74.884 28.503 1.00 20.66 97 LEU A O 1
ATOM 744 N N . VAL A 1 118 ? -38.725 -72.987 27.767 1.00 22.46 98 VAL A N 1
ATOM 745 C CA . VAL A 1 118 ? -38.526 -73.241 26.340 1.00 21.20 98 VAL A CA 1
ATOM 746 C C . VAL A 1 118 ? -37.503 -72.226 25.820 1.00 21.52 98 VAL A C 1
ATOM 747 O O . VAL A 1 118 ? -37.706 -71.015 25.950 1.00 21.90 98 VAL A O 1
ATOM 751 N N A GLU A 1 119 ? -36.418 -72.729 25.235 0.50 20.53 99 GLU A N 1
ATOM 752 N N B GLU A 1 119 ? -36.410 -72.721 25.246 0.50 21.72 99 GLU A N 1
ATOM 753 C CA A GLU A 1 119 ? -35.327 -71.890 24.744 0.50 19.87 99 GLU A CA 1
ATOM 754 C CA B GLU A 1 119 ? -35.349 -71.853 24.744 0.50 21.97 99 GLU A CA 1
ATOM 755 C C A GLU A 1 119 ? -35.230 -71.949 23.222 0.50 19.68 99 GLU A C 1
ATOM 756 C C B GLU A 1 119 ? -35.215 -71.940 23.231 0.50 20.97 99 GLU A C 1
ATOM 757 O O A GLU A 1 119 ? -35.099 -73.030 22.648 0.50 18.62 99 GLU A O 1
ATOM 758 O O B GLU A 1 119 ? -35.044 -73.025 22.675 0.50 19.87 99 GLU A O 1
ATOM 769 N N . TYR A 1 120 ? -35.305 -70.786 22.578 1.00 20.04 100 TYR A N 1
ATOM 770 C CA . TYR A 1 120 ? -35.106 -70.681 21.135 1.00 19.96 100 TYR A CA 1
ATOM 771 C C . TYR A 1 120 ? -33.989 -69.700 20.837 1.00 22.06 100 TYR A C 1
ATOM 772 O O . TYR A 1 120 ? -33.858 -68.666 21.507 1.00 20.87 100 TYR A O 1
ATOM 781 N N A GLU A 1 121 ? -33.177 -70.022 19.835 0.50 19.72 101 GLU A N 1
ATOM 782 N N B GLU A 1 121 ? -33.185 -70.034 19.830 0.50 20.12 101 GLU A N 1
ATOM 783 C CA A GLU A 1 121 ? -32.309 -69.024 19.240 0.50 19.64 101 GLU A CA 1
ATOM 784 C CA B GLU A 1 121 ? -32.310 -69.070 19.182 0.50 20.37 101 GLU A CA 1
ATOM 785 C C A GLU A 1 121 ? -33.190 -68.147 18.368 0.50 19.51 101 GLU A C 1
ATOM 786 C C B GLU A 1 121 ? -33.219 -68.146 18.380 0.50 19.84 101 GLU A C 1
ATOM 787 O O A GLU A 1 121 ? -34.103 -68.646 17.700 0.50 17.35 101 GLU A O 1
ATOM 788 O O B GLU A 1 121 ? -34.190 -68.611 17.772 0.50 17.29 101 GLU A O 1
ATOM 799 N N . LEU A 1 122 ? -32.932 -66.843 18.395 1.00 17.77 102 LEU A N 1
ATOM 800 C CA . LEU A 1 122 ? -33.744 -65.872 17.641 1.00 18.89 102 LEU A CA 1
ATOM 801 C C . LEU A 1 122 ? -33.905 -66.263 16.158 1.00 17.39 102 LEU A C 1
ATOM 802 O O . LEU A 1 122 ? -35.025 -66.276 15.628 1.00 15.65 102 LEU A O 1
ATOM 807 N N . THR A 1 123 ? -32.799 -66.610 15.501 1.00 16.30 103 THR A N 1
ATOM 808 C CA . THR A 1 123 ? -32.858 -66.970 14.079 1.00 18.00 103 THR A CA 1
ATOM 809 C C . THR A 1 123 ? -33.642 -68.262 13.847 1.00 17.88 103 THR A C 1
ATOM 810 O O . THR A 1 123 ? -34.297 -68.413 12.818 1.00 16.73 103 THR A O 1
ATOM 814 N N . GLU A 1 124 ? -33.585 -69.189 14.803 1.00 14.86 104 GLU A N 1
ATOM 815 C CA . GLU A 1 124 ? -34.371 -70.428 14.698 1.00 15.98 104 GLU A CA 1
ATOM 816 C C . GLU A 1 124 ? -35.871 -70.196 14.836 1.00 15.56 104 GLU A C 1
ATOM 817 O O . GLU A 1 124 ? -36.666 -70.786 14.102 1.00 15.55 104 GLU A O 1
ATOM 823 N N . LEU A 1 125 ? -36.258 -69.343 15.780 1.00 14.23 105 LEU A N 1
ATOM 824 C CA . LEU A 1 125 ? -37.670 -68.991 15.958 1.00 15.05 105 LEU A CA 1
ATOM 825 C C . LEU A 1 125 ? -38.202 -68.217 14.748 1.00 15.67 105 LEU A C 1
ATOM 826 O O . LEU A 1 125 ? -39.349 -68.412 14.338 1.00 16.09 105 LEU A O 1
ATOM 831 N N . LEU A 1 126 ? -37.365 -67.354 14.172 1.00 16.00 106 LEU A N 1
ATOM 832 C CA . LEU A 1 126 ? -37.711 -66.666 12.920 1.00 16.80 106 LEU A CA 1
ATOM 833 C C . LEU A 1 126 ? -38.041 -67.652 11.795 1.00 15.37 106 LEU A C 1
ATOM 834 O O . LEU A 1 126 ? -39.072 -67.520 11.129 1.00 16.38 106 LEU A O 1
ATOM 839 N N . ARG A 1 127 ? -37.171 -68.641 11.600 1.00 14.53 107 ARG A N 1
ATOM 840 C CA . ARG A 1 127 ? -37.396 -69.690 10.607 1.00 15.00 107 ARG A CA 1
ATOM 841 C C . ARG A 1 127 ? -38.684 -70.466 10.875 1.00 14.53 107 ARG A C 1
ATOM 842 O O . ARG A 1 127 ? -39.436 -70.764 9.950 1.00 14.77 107 ARG A O 1
ATOM 850 N N . GLU A 1 128 ? -38.920 -70.808 12.143 1.00 16.03 108 GLU A N 1
ATOM 851 C CA . GLU A 1 128 ? -40.054 -71.651 12.506 1.00 16.14 108 GLU A CA 1
ATOM 852 C C . GLU A 1 128 ? -41.402 -70.942 12.330 1.00 17.79 108 GLU A C 1
ATOM 853 O O . GLU A 1 128 ? -42.391 -71.570 11.941 1.00 16.14 108 GLU A O 1
ATOM 859 N N . LEU A 1 129 ? -41.428 -69.635 12.591 1.00 13.71 109 LEU A N 1
ATOM 860 C CA . LEU A 1 129 ? -42.663 -68.854 12.462 1.00 15.60 109 LEU A CA 1
ATOM 861 C C . LEU A 1 129 ? -42.894 -68.302 11.049 1.00 15.78 109 LEU A C 1
ATOM 862 O O . LEU A 1 129 ? -44.009 -68.348 10.537 1.00 17.56 109 LEU A O 1
ATOM 867 N N . PHE A 1 130 ? -41.840 -67.763 10.444 1.00 14.74 110 PHE A N 1
ATOM 868 C CA . PHE A 1 130 ? -41.974 -66.985 9.211 1.00 13.86 110 PHE A CA 1
ATOM 869 C C . PHE A 1 130 ? -41.096 -67.491 8.071 1.00 15.97 110 PHE A C 1
ATOM 870 O O . PHE A 1 130 ? -41.012 -66.854 7.021 1.00 16.36 110 PHE A O 1
ATOM 878 N N . GLY A 1 131 ? -40.446 -68.634 8.272 1.00 18.06 111 GLY A N 1
ATOM 879 C CA . GLY A 1 131 ? -39.498 -69.146 7.282 1.00 17.61 111 GLY A CA 1
ATOM 880 C C . GLY A 1 131 ? -40.150 -69.924 6.159 1.00 17.34 111 GLY A C 1
ATOM 881 O O . GLY A 1 131 ? -41.327 -70.285 6.237 1.00 15.24 111 GLY A O 1
ATOM 882 N N . VAL A 1 132 ? -39.391 -70.141 5.091 1.00 14.33 112 VAL A N 1
ATOM 883 C CA . VAL A 1 132 ? -39.762 -71.130 4.086 1.00 16.43 112 VAL A CA 1
ATOM 884 C C . VAL A 1 132 ? -38.970 -72.365 4.493 1.00 18.82 112 VAL A C 1
ATOM 885 O O . VAL A 1 132 ? -37.753 -72.442 4.280 1.00 15.52 112 VAL A O 1
ATOM 889 N N . THR A 1 133 ? -39.657 -73.310 5.124 1.00 18.33 113 THR A N 1
ATOM 890 C CA . THR A 1 133 ? -38.979 -74.414 5.785 1.00 18.34 113 THR A CA 1
ATOM 891 C C . THR A 1 133 ? -39.723 -75.731 5.651 1.00 20.12 113 THR A C 1
ATOM 892 O O . THR A 1 133 ? -40.946 -75.760 5.493 1.00 19.27 113 THR A O 1
ATOM 896 N N . HIS A 1 134 ? -38.960 -76.815 5.691 1.00 19.04 114 HIS A N 1
ATOM 897 C CA . HIS A 1 134 ? -39.502 -78.161 5.799 1.00 19.50 114 HIS A CA 1
ATOM 898 C C . HIS A 1 134 ? -39.932 -78.397 7.249 1.00 20.19 114 HIS A C 1
ATOM 899 O O . HIS A 1 134 ? -39.552 -77.638 8.148 1.00 19.19 114 HIS A O 1
ATOM 906 N N . GLU A 1 135 ? -40.731 -79.440 7.462 1.00 21.68 115 GLU A N 1
ATOM 907 C CA . GLU A 1 135 ? -41.149 -79.837 8.803 1.00 26.22 115 GLU A CA 1
ATOM 908 C C . GLU A 1 135 ? -39.948 -80.416 9.546 1.00 23.05 115 GLU A C 1
ATOM 909 O O . GLU A 1 135 ? -39.249 -81.294 9.038 1.00 26.40 115 GLU A O 1
ATOM 915 N N . ARG A 1 136 ? -39.698 -79.888 10.736 1.00 19.74 116 ARG A N 1
ATOM 916 C CA . ARG A 1 136 ? -38.563 -80.305 11.539 1.00 16.17 116 ARG A CA 1
ATOM 917 C C . ARG A 1 136 ? -39.091 -80.948 12.821 1.00 14.91 116 ARG A C 1
ATOM 918 O O . ARG A 1 136 ? -39.566 -80.244 13.713 1.00 14.83 116 ARG A O 1
ATOM 926 N N . PRO A 1 137 ? -39.031 -82.289 12.903 1.00 15.33 117 PRO A N 1
ATOM 927 C CA . PRO A 1 137 ? -39.632 -83.045 14.015 1.00 15.16 117 PRO A CA 1
ATOM 928 C C . PRO A 1 137 ? -38.873 -82.967 15.343 1.00 15.72 117 PRO A C 1
ATOM 929 O O . PRO A 1 137 ? -39.392 -83.384 16.383 1.00 17.81 117 PRO A O 1
ATOM 933 N N . ALA A 1 138 ? -37.654 -82.444 15.300 1.00 14.37 118 ALA A N 1
ATOM 934 C CA . ALA A 1 138 ? -36.827 -82.294 16.496 1.00 16.10 118 ALA A CA 1
ATOM 935 C C . ALA A 1 138 ? -35.784 -81.215 16.241 1.00 17.42 118 ALA A C 1
ATOM 936 O O . ALA A 1 138 ? -35.653 -80.719 15.111 1.00 16.43 118 ALA A O 1
ATOM 938 N N . GLY A 1 139 ? -35.052 -80.848 17.289 1.00 15.23 119 GLY A N 1
ATOM 939 C CA . GLY A 1 139 ? -33.876 -79.997 17.141 1.00 15.53 119 GLY A CA 1
ATOM 940 C C . GLY A 1 139 ? -34.059 -78.508 16.880 1.00 17.09 119 GLY A C 1
ATOM 941 O O . GLY A 1 139 ? -33.095 -77.835 16.528 1.00 17.06 119 GLY A O 1
ATOM 942 N N . VAL A 1 140 ? -35.269 -77.982 17.061 1.00 14.85 120 VAL A N 1
ATOM 943 C CA . VAL A 1 140 ? -35.516 -76.551 16.784 1.00 15.82 120 VAL A CA 1
ATOM 944 C C . VAL A 1 140 ? -35.417 -75.655 18.026 1.00 17.05 120 VAL A C 1
ATOM 945 O O . VAL A 1 140 ? -35.451 -74.425 17.913 1.00 19.18 120 VAL A O 1
ATOM 949 N N A ARG A 1 141 ? -35.293 -76.282 19.196 0.50 17.22 121 ARG A N 1
ATOM 950 N N B ARG A 1 141 ? -35.284 -76.274 19.198 0.50 17.71 121 ARG A N 1
ATOM 951 C CA A ARG A 1 141 ? -35.392 -75.583 20.476 0.50 16.71 121 ARG A CA 1
ATOM 952 C CA B ARG A 1 141 ? -35.334 -75.552 20.470 0.50 17.59 121 ARG A CA 1
ATOM 953 C C A ARG A 1 141 ? -34.695 -76.390 21.566 0.50 16.64 121 ARG A C 1
ATOM 954 C C B ARG A 1 141 ? -34.660 -76.374 21.560 0.50 17.08 121 ARG A C 1
ATOM 955 O O A ARG A 1 141 ? -34.196 -77.489 21.311 0.50 19.23 121 ARG A O 1
ATOM 956 O O B ARG A 1 141 ? -34.153 -77.469 21.302 0.50 19.49 121 ARG A O 1
ATOM 971 N N . GLY A 1 142 ? -34.665 -75.835 22.776 1.00 17.86 122 GLY A N 1
ATOM 972 C CA . GLY A 1 142 ? -34.259 -76.569 23.969 1.00 17.25 122 GLY A CA 1
ATOM 973 C C . GLY A 1 142 ? -35.418 -76.519 24.959 1.00 19.91 122 GLY A C 1
ATOM 974 O O . GLY A 1 142 ? -36.208 -75.573 24.940 1.00 19.40 122 GLY A O 1
ATOM 975 N N . THR A 1 143 ? -35.530 -77.538 25.813 1.00 20.69 123 THR A N 1
ATOM 976 C CA . THR A 1 143 ? -36.615 -77.608 26.796 1.00 19.38 123 THR A CA 1
ATOM 977 C C . THR A 1 143 ? -36.086 -78.082 28.132 1.00 21.07 123 THR A C 1
ATOM 978 O O . THR A 1 143 ? -35.363 -79.088 28.210 1.00 21.51 123 THR A O 1
ATOM 982 N N . LYS A 1 144 ? -36.442 -77.344 29.179 1.00 21.26 124 LYS A N 1
ATOM 983 C CA . LYS A 1 144 ? -36.047 -77.675 30.541 1.00 24.31 124 LYS A CA 1
ATOM 984 C C . LYS A 1 144 ? -37.280 -77.689 31.441 1.00 24.04 124 LYS A C 1
ATOM 985 O O . LYS A 1 144 ? -37.815 -76.638 31.805 1.00 23.58 124 LYS A O 1
ATOM 991 N N . LEU A 1 145 ? -37.742 -78.895 31.767 1.00 22.80 125 LEU A N 1
ATOM 992 C CA . LEU A 1 145 ? -38.929 -79.092 32.601 1.00 25.60 125 LEU A CA 1
ATOM 993 C C . LEU A 1 145 ? -38.694 -78.592 34.031 1.00 25.56 125 LEU A C 1
ATOM 994 O O . LEU A 1 145 ? -37.562 -78.622 34.520 1.00 25.97 125 LEU A O 1
ATOM 999 N N . PHE A 1 146 ? -39.763 -78.144 34.691 1.00 27.42 126 PHE A N 1
ATOM 1000 C CA . PHE A 1 146 ? -39.695 -77.666 36.086 1.00 28.76 126 PHE A CA 1
ATOM 1001 C C . PHE A 1 146 ? -38.377 -76.929 36.373 1.00 28.91 126 PHE A C 1
ATOM 1002 O O . PHE A 1 146 ? -37.632 -77.330 37.273 1.00 29.59 126 PHE A O 1
ATOM 1010 N N . PRO A 1 147 ? -38.081 -75.856 35.612 1.00 28.65 127 PRO A N 1
ATOM 1011 C CA . PRO A 1 147 ? -36.713 -75.311 35.597 1.00 29.56 127 PRO A CA 1
ATOM 1012 C C . PRO A 1 147 ? -36.212 -74.687 36.907 1.00 32.99 127 PRO A C 1
ATOM 1013 O O . PRO A 1 147 ? -35.001 -74.563 37.088 1.00 33.99 127 PRO A O 1
ATOM 1017 N N . TYR A 1 148 ? -37.119 -74.300 37.802 1.00 34.85 128 TYR A N 1
ATOM 1018 C CA . TYR A 1 148 ? -36.717 -73.675 39.067 1.00 39.44 128 TYR A CA 1
ATOM 1019 C C . TYR A 1 148 ? -37.113 -74.481 40.299 1.00 42.62 128 TYR A C 1
ATOM 1020 O O . TYR A 1 148 ? -37.028 -73.986 41.426 1.00 46.10 128 TYR A O 1
ATOM 1029 N N . LEU A 1 149 ? -37.532 -75.724 40.081 1.00 51.87 129 LEU A N 1
ATOM 1030 C CA . LEU A 1 149 ? -37.911 -76.603 41.179 1.00 57.05 129 LEU A CA 1
ATOM 1031 C C . LEU A 1 149 ? -36.662 -77.178 41.842 1.00 60.51 129 LEU A C 1
ATOM 1032 O O . LEU A 1 149 ? -36.026 -78.088 41.308 1.00 59.97 129 LEU A O 1
ATOM 1037 N N . THR A 1 150 ? -36.309 -76.618 42.997 1.00 66.95 130 THR A N 1
ATOM 1038 C CA . THR A 1 150 ? -35.172 -77.101 43.785 1.00 72.45 130 THR A CA 1
ATOM 1039 C C . THR A 1 150 ? -35.513 -78.443 44.430 1.00 75.86 130 THR A C 1
ATOM 1040 O O . THR A 1 150 ? -36.596 -78.613 44.995 1.00 77.31 130 THR A O 1
ATOM 1044 N N . ASP A 1 151 ? -34.586 -79.392 44.334 1.00 78.31 131 ASP A N 1
ATOM 1045 C CA . ASP A 1 151 ? -34.848 -80.771 44.737 1.00 81.35 131 ASP A CA 1
ATOM 1046 C C . ASP A 1 151 ? -34.816 -80.966 46.255 1.00 83.86 131 ASP A C 1
ATOM 1047 O O . ASP A 1 151 ? -33.806 -81.391 46.822 1.00 84.64 131 ASP A O 1
ATOM 1052 N N . ASP A 1 152 ? -35.932 -80.640 46.902 1.00 85.50 132 ASP A N 1
ATOM 1053 C CA . ASP A 1 152 ? -36.101 -80.863 48.338 1.00 88.30 132 ASP A CA 1
ATOM 1054 C C . ASP A 1 152 ? -37.380 -81.655 48.637 1.00 89.65 132 ASP A C 1
ATOM 1055 O O . ASP A 1 152 ? -37.942 -82.293 47.741 1.00 87.96 132 ASP A O 1
ATOM 1060 N N . GLU A 1 153 ? -37.831 -81.606 49.891 1.00 92.00 133 GLU A N 1
ATOM 1061 C CA . GLU A 1 153 ? -38.976 -82.401 50.350 1.00 93.63 133 GLU A CA 1
ATOM 1062 C C . GLU A 1 153 ? -40.327 -81.944 49.780 1.00 91.31 133 GLU A C 1
ATOM 1063 O O . GLU A 1 153 ? -41.258 -82.745 49.665 1.00 92.12 133 GLU A O 1
ATOM 1069 N N . GLU A 1 154 ? -40.423 -80.665 49.422 1.00 88.10 134 GLU A N 1
ATOM 1070 C CA . GLU A 1 154 ? -41.667 -80.092 48.904 1.00 85.16 134 GLU A CA 1
ATOM 1071 C C . GLU A 1 154 ? -41.862 -80.334 47.405 1.00 80.62 134 GLU A C 1
ATOM 1072 O O . GLU A 1 154 ? -42.970 -80.170 46.891 1.00 79.22 134 GLU A O 1
ATOM 1078 N N . ALA A 1 155 ? -40.786 -80.729 46.722 1.00 76.89 135 ALA A N 1
ATOM 1079 C CA . ALA A 1 155 ? -40.798 -80.947 45.271 1.00 72.72 135 ALA A CA 1
ATOM 1080 C C . ALA A 1 155 ? -41.849 -81.962 44.825 1.00 70.91 135 ALA A C 1
ATOM 1081 O O . ALA A 1 155 ? -42.598 -81.703 43.885 1.00 69.61 135 ALA A O 1
ATOM 1083 N N . VAL A 1 156 ? -41.907 -83.101 45.515 1.00 70.90 136 VAL A N 1
ATOM 1084 C CA . VAL A 1 156 ? -42.842 -84.185 45.186 1.00 69.46 136 VAL A CA 1
ATOM 1085 C C . VAL A 1 156 ? -44.305 -83.710 45.171 1.00 68.55 136 VAL A C 1
ATOM 1086 O O . VAL A 1 156 ? -45.098 -84.149 44.331 1.00 67.45 136 VAL A O 1
ATOM 1090 N N . GLU A 1 157 ? -44.640 -82.805 46.092 1.00 67.39 137 GLU A N 1
ATOM 1091 C CA . GLU A 1 157 ? -45.966 -82.199 46.169 1.00 67.58 137 GLU A CA 1
ATOM 1092 C C . GLU A 1 157 ? -46.229 -81.330 44.940 1.00 63.10 137 GLU A C 1
ATOM 1093 O O . GLU A 1 157 ? -47.290 -81.425 44.319 1.00 62.07 137 GLU A O 1
ATOM 1099 N N . GLN A 1 158 ? -45.251 -80.488 44.605 1.00 60.64 138 GLN A N 1
ATOM 1100 C CA . GLN A 1 158 ? -45.308 -79.609 43.434 1.00 58.80 138 GLN A CA 1
ATOM 1101 C C . GLN A 1 158 ? -45.458 -80.401 42.135 1.00 55.86 138 GLN A C 1
ATOM 1102 O O . GLN A 1 158 ? -46.178 -79.982 41.224 1.00 54.71 138 GLN A O 1
ATOM 1108 N N . ILE A 1 159 ? -44.768 -81.537 42.058 1.00 54.85 139 ILE A N 1
ATOM 1109 C CA . ILE A 1 159 ? -44.799 -82.398 40.874 1.00 53.78 139 ILE A CA 1
ATOM 1110 C C . ILE A 1 159 ? -46.204 -82.956 40.641 1.00 53.71 139 ILE A C 1
ATOM 1111 O O . ILE A 1 159 ? -46.720 -82.895 39.528 1.00 51.43 139 ILE A O 1
ATOM 1116 N N . GLY A 1 160 ? -46.819 -83.482 41.696 1.00 54.31 140 GLY A N 1
ATOM 1117 C CA . GLY A 1 160 ? -48.172 -84.030 41.608 1.00 54.87 140 GLY A CA 1
ATOM 1118 C C . GLY A 1 160 ? -49.211 -83.021 41.151 1.00 53.96 140 GLY A C 1
ATOM 1119 O O . GLY A 1 160 ? -50.114 -83.357 40.384 1.00 55.89 140 GLY A O 1
ATOM 1120 N N . THR A 1 161 ? -49.071 -81.780 41.612 1.00 53.02 141 THR A N 1
ATOM 1121 C CA . THR A 1 161 ? -50.024 -80.712 41.301 1.00 51.96 141 THR A CA 1
ATOM 1122 C C . THR A 1 161 ? -49.900 -80.218 39.857 1.00 49.25 141 THR A C 1
ATOM 1123 O O . THR A 1 161 ? -50.907 -79.926 39.214 1.00 49.77 141 THR A O 1
ATOM 1127 N N . TYR A 1 162 ? -48.669 -80.150 39.351 1.00 47.27 142 TYR A N 1
ATOM 1128 C CA . TYR A 1 162 ? -48.389 -79.434 38.101 1.00 45.48 142 TYR A CA 1
ATOM 1129 C C . TYR A 1 162 ? -47.975 -80.276 36.882 1.00 44.04 142 TYR A C 1
ATOM 1130 O O . TYR A 1 162 ? -47.894 -79.740 35.780 1.00 41.28 142 TYR A O 1
ATOM 1139 N N . LEU A 1 163 ? -47.718 -81.571 37.071 1.00 45.65 143 LEU A N 1
ATOM 1140 C CA . LEU A 1 163 ? -47.205 -82.432 35.987 1.00 45.08 143 LEU A CA 1
ATOM 1141 C C . LEU A 1 163 ? -48.084 -82.441 34.730 1.00 44.04 143 LEU A C 1
ATOM 1142 O O . LEU A 1 163 ? -47.592 -82.235 33.614 1.00 41.91 143 LEU A O 1
ATOM 1147 N N . LEU A 1 164 ? -49.379 -82.683 34.915 1.00 45.23 144 LEU A N 1
ATOM 1148 C CA . LEU A 1 164 ? -50.319 -82.723 33.796 1.00 44.74 144 LEU A CA 1
ATOM 1149 C C . LEU A 1 164 ? -50.500 -81.348 33.156 1.00 42.85 144 LEU A C 1
ATOM 1150 O O . LEU A 1 164 ? -50.457 -81.217 31.928 1.00 39.97 144 LEU A O 1
ATOM 1155 N N . ALA A 1 165 ? -50.694 -80.333 33.997 1.00 42.71 145 ALA A N 1
ATOM 1156 C CA . ALA A 1 165 ? -50.919 -78.961 33.539 1.00 41.76 145 ALA A CA 1
ATOM 1157 C C . ALA A 1 165 ? -49.707 -78.399 32.797 1.00 40.15 145 ALA A C 1
ATOM 1158 O O . ALA A 1 165 ? -49.860 -77.643 31.835 1.00 36.64 145 ALA A O 1
ATOM 1160 N N . ALA A 1 166 ? -48.509 -78.777 33.244 1.00 38.76 146 ALA A N 1
ATOM 1161 C CA . ALA A 1 166 ? -47.269 -78.346 32.592 1.00 37.82 146 ALA A CA 1
ATOM 1162 C C . ALA A 1 166 ? -47.103 -78.967 31.202 1.00 36.86 146 ALA A C 1
ATOM 1163 O O . ALA A 1 166 ? -46.625 -78.304 30.280 1.00 35.83 146 ALA A O 1
ATOM 1165 N N . GLN A 1 167 ? -47.509 -80.228 31.054 1.00 38.11 147 GLN A N 1
ATOM 1166 C CA . GLN A 1 167 ? -47.506 -80.899 29.751 1.00 38.25 147 GLN A CA 1
ATOM 1167 C C . GLN A 1 167 ? -48.512 -80.241 28.804 1.00 36.38 147 GLN A C 1
ATOM 1168 O O . GLN A 1 167 ? -48.190 -79.933 27.654 1.00 35.13 147 GLN A O 1
ATOM 1174 N N . GLN A 1 168 ? -49.726 -80.023 29.298 1.00 36.23 148 GLN A N 1
ATOM 1175 C CA . GLN A 1 168 ? -50.787 -79.413 28.498 1.00 36.51 148 GLN A CA 1
ATOM 1176 C C . GLN A 1 168 ? -50.461 -77.967 28.122 1.00 34.08 148 GLN A C 1
ATOM 1177 O O . GLN A 1 168 ? -50.640 -77.570 26.969 1.00 32.82 148 GLN A O 1
ATOM 1183 N N . GLY A 1 169 ? -49.965 -77.197 29.088 1.00 34.71 149 GLY A N 1
ATOM 1184 C CA . GLY A 1 169 ? -49.573 -75.806 28.854 1.00 34.05 149 GLY A CA 1
ATOM 1185 C C . GLY A 1 169 ? -48.416 -75.648 27.878 1.00 31.58 149 GLY A C 1
ATOM 1186 O O . GLY A 1 169 ? -48.420 -74.744 27.040 1.00 31.27 149 GLY A O 1
ATOM 1187 N N . THR A 1 170 ? -47.424 -76.530 27.988 1.00 30.54 150 THR A N 1
ATOM 1188 C CA . THR A 1 170 ? -46.273 -76.518 27.079 1.00 27.78 150 THR A CA 1
ATOM 1189 C C . THR A 1 170 ? -46.707 -76.835 25.646 1.00 26.98 150 THR A C 1
ATOM 1190 O O . THR A 1 170 ? -46.305 -76.156 24.708 1.00 28.76 150 THR A O 1
ATOM 1194 N N . GLU A 1 171 ? -47.534 -77.866 25.496 1.00 30.46 151 GLU A N 1
ATOM 1195 C CA . GLU A 1 171 ? -48.046 -78.284 24.195 1.00 32.15 151 GLU A CA 1
ATOM 1196 C C . GLU A 1 171 ? -48.746 -77.119 23.481 1.00 30.99 151 GLU A C 1
ATOM 1197 O O . GLU A 1 171 ? -48.563 -76.923 22.275 1.00 29.91 151 GLU A O 1
ATOM 1203 N N . ALA A 1 172 ? -49.515 -76.334 24.235 1.00 31.13 152 ALA A N 1
ATOM 1204 C CA . ALA A 1 172 ? -50.224 -75.174 23.683 1.00 30.40 152 ALA A CA 1
ATOM 1205 C C . ALA A 1 172 ? -49.256 -74.087 23.209 1.00 28.53 152 ALA A C 1
ATOM 1206 O O . ALA A 1 172 ? -49.411 -73.541 22.112 1.00 27.76 152 ALA A O 1
ATOM 1208 N N . VAL A 1 173 ? -48.245 -73.791 24.025 1.00 25.34 153 VAL A N 1
ATOM 1209 C CA . VAL A 1 173 ? -47.258 -72.768 23.682 1.00 23.44 153 VAL A CA 1
ATOM 1210 C C . VAL A 1 173 ? -46.414 -73.194 22.470 1.00 24.63 153 VAL A C 1
ATOM 1211 O O . VAL A 1 173 ? -46.206 -72.402 21.547 1.00 23.42 153 VAL A O 1
ATOM 1215 N N . LEU A 1 174 ? -45.942 -74.443 22.471 1.00 23.15 154 LEU A N 1
ATOM 1216 C CA . LEU A 1 174 ? -45.141 -74.947 21.345 1.00 20.93 154 LEU A CA 1
ATOM 1217 C C . LEU A 1 174 ? -45.909 -74.948 20.026 1.00 20.86 154 LEU A C 1
ATOM 1218 O O . LEU A 1 174 ? -45.340 -74.631 18.982 1.00 22.00 154 LEU A O 1
ATOM 1223 N N . ALA A 1 175 ? -47.200 -75.284 20.072 1.00 22.27 155 ALA A N 1
ATOM 1224 C CA . ALA A 1 175 ? -48.046 -75.188 18.880 1.00 23.18 155 ALA A CA 1
ATOM 1225 C C . ALA A 1 175 ? -48.055 -73.765 18.299 1.00 22.49 155 ALA A C 1
ATOM 1226 O O . ALA A 1 175 ? -48.144 -73.584 17.088 1.00 25.44 155 ALA A O 1
ATOM 1228 N N . GLY A 1 176 ? -47.926 -72.761 19.161 1.00 21.12 156 GLY A N 1
ATOM 1229 C CA . GLY A 1 176 ? -47.879 -71.364 18.715 1.00 21.60 156 GLY A CA 1
ATOM 1230 C C . GLY A 1 176 ? -46.509 -70.902 18.236 1.00 21.98 156 GLY A C 1
ATOM 1231 O O . GLY A 1 176 ? -46.380 -69.804 17.686 1.00 20.32 156 GLY A O 1
ATOM 1232 N N . CYS A 1 177 ? -45.490 -71.740 18.446 1.00 20.76 157 CYS A N 1
ATOM 1233 C CA . CYS A 1 177 ? -44.110 -71.436 18.046 1.00 19.36 157 CYS A CA 1
ATOM 1234 C C . CYS A 1 177 ? -43.731 -72.041 16.697 1.00 21.90 157 CYS A C 1
ATOM 1235 O O . CYS A 1 177 ? -42.591 -71.886 16.236 1.00 20.84 157 CYS A O 1
ATOM 1238 N N . GLY A 1 178 ? -44.681 -72.730 16.067 1.00 20.50 158 GLY A N 1
ATOM 1239 C CA . GLY A 1 178 ? -44.458 -73.329 14.750 1.00 19.96 158 GLY A CA 1
ATOM 1240 C C . GLY A 1 178 ? -45.451 -72.896 13.681 1.00 21.40 158 GLY A C 1
ATOM 1241 O O . GLY A 1 178 ? -46.300 -72.033 13.917 1.00 22.52 158 GLY A O 1
ATOM 1242 N N . SER A 1 179 ? -45.329 -73.513 12.508 1.00 16.97 159 SER A N 1
ATOM 1243 C CA . SER A 1 179 ? -46.135 -73.202 11.328 1.00 21.70 159 SER A CA 1
ATOM 1244 C C . SER A 1 179 ? -46.907 -74.433 10.812 1.00 21.25 159 SER A C 1
ATOM 1245 O O . SER A 1 179 ? -47.123 -74.577 9.598 1.00 21.88 159 SER A O 1
ATOM 1248 N N . ARG A 1 180 ? -47.314 -75.317 11.722 1.00 22.72 160 ARG A N 1
ATOM 1249 C CA . ARG A 1 180 ? -48.095 -76.503 11.341 1.00 27.67 160 ARG A CA 1
ATOM 1250 C C . ARG A 1 180 ? -49.441 -76.083 10.751 1.00 28.03 160 ARG A C 1
ATOM 1251 O O . ARG A 1 180 ? -50.080 -75.160 11.249 1.00 27.14 160 ARG A O 1
ATOM 1259 N N . LYS A 1 181 ? -49.865 -76.759 9.688 1.00 27.99 161 LYS A N 1
ATOM 1260 C CA . LYS A 1 181 ? -51.111 -76.398 9.020 1.00 31.21 161 LYS A CA 1
ATOM 1261 C C . LYS A 1 181 ? -52.308 -76.618 9.941 1.00 29.16 161 LYS A C 1
ATOM 1262 O O . LYS A 1 181 ? -52.481 -77.710 10.481 1.00 27.69 161 LYS A O 1
ATOM 1268 N N . PRO A 1 182 ? -53.130 -75.573 10.128 1.00 28.54 162 PRO A N 1
ATOM 1269 C CA . PRO A 1 182 ? -54.316 -75.698 10.956 1.00 29.94 162 PRO A CA 1
ATOM 1270 C C . PRO A 1 182 ? -55.515 -76.238 10.171 1.00 30.67 162 PRO A C 1
ATOM 1271 O O . PRO A 1 182 ? -55.490 -76.294 8.934 1.00 28.47 162 PRO A O 1
ATOM 1275 N N . ASP A 1 183 ? -56.551 -76.627 10.907 1.00 30.40 163 ASP A N 1
ATOM 1276 C CA . ASP A 1 183 ? -57.813 -77.082 10.334 1.00 29.58 163 ASP A CA 1
ATOM 1277 C C . ASP A 1 183 ? -58.704 -75.852 10.192 1.00 26.24 163 ASP A C 1
ATOM 1278 O O . ASP A 1 183 ? -59.063 -75.227 11.194 1.00 27.12 163 ASP A O 1
ATOM 1283 N N . LEU A 1 184 ? -59.049 -75.491 8.954 1.00 25.39 164 LEU A N 1
ATOM 1284 C CA . LEU A 1 184 ? -59.884 -74.306 8.705 1.00 24.96 164 LEU A CA 1
ATOM 1285 C C . LEU A 1 184 ? -61.256 -74.385 9.340 1.00 25.67 164 LEU A C 1
ATOM 1286 O O . LEU A 1 184 ? -61.769 -73.387 9.849 1.00 26.36 164 LEU A O 1
ATOM 1291 N N . SER A 1 185 ? -61.851 -75.574 9.311 1.00 25.24 165 SER A N 1
ATOM 1292 C CA . SER A 1 185 ? -63.145 -75.781 9.939 1.00 26.63 165 SER A CA 1
ATOM 1293 C C . SER A 1 185 ? -63.076 -75.477 11.443 1.00 28.49 165 SER A C 1
ATOM 1294 O O . SER A 1 185 ? -63.988 -74.848 11.995 1.00 28.59 165 SER A O 1
ATOM 1297 N N A GLU A 1 186 ? -61.989 -75.901 12.084 0.50 27.96 166 GLU A N 1
ATOM 1298 N N B GLU A 1 186 ? -61.992 -75.918 12.083 0.50 27.94 166 GLU A N 1
ATOM 1299 C CA A GLU A 1 186 ? -61.774 -75.640 13.507 0.50 31.05 166 GLU A CA 1
ATOM 1300 C CA B GLU A 1 186 ? -61.745 -75.653 13.503 0.50 30.99 166 GLU A CA 1
ATOM 1301 C C A GLU A 1 186 ? -61.525 -74.155 13.794 0.50 30.31 166 GLU A C 1
ATOM 1302 C C B GLU A 1 186 ? -61.528 -74.162 13.786 0.50 30.28 166 GLU A C 1
ATOM 1303 O O A GLU A 1 186 ? -62.097 -73.602 14.736 0.50 32.56 166 GLU A O 1
ATOM 1304 O O B GLU A 1 186 ? -62.124 -73.613 14.715 0.50 32.44 166 GLU A O 1
ATOM 1315 N N . LEU A 1 187 ? -60.687 -73.516 12.977 1.00 30.70 167 LEU A N 1
ATOM 1316 C CA . LEU A 1 187 ? -60.420 -72.067 13.100 1.00 29.98 167 LEU A CA 1
ATOM 1317 C C . LEU A 1 187 ? -61.682 -71.243 12.930 1.00 31.93 167 LEU A C 1
ATOM 1318 O O . LEU A 1 187 ? -61.891 -70.259 13.644 1.00 30.36 167 LEU A O 1
ATOM 1323 N N . SER A 1 188 ? -62.523 -71.663 11.984 1.00 33.26 168 SER A N 1
ATOM 1324 C CA . SER A 1 188 ? -63.826 -71.052 11.755 1.00 32.84 168 SER A CA 1
ATOM 1325 C C . SER A 1 188 ? -64.690 -71.028 13.017 1.00 34.37 168 SER A C 1
ATOM 1326 O O . SER A 1 188 ? -65.318 -70.011 13.334 1.00 34.49 168 SER A O 1
ATOM 1329 N N . SER A 1 189 ? -64.720 -72.146 13.737 1.00 34.77 169 SER A N 1
ATOM 1330 C CA . SER A 1 189 ? -65.474 -72.223 14.983 1.00 36.37 169 SER A CA 1
ATOM 1331 C C . SER A 1 189 ? -64.785 -71.468 16.125 1.00 32.12 169 SER A C 1
ATOM 1332 O O . SER A 1 189 ? -65.446 -70.825 16.938 1.00 35.16 169 SER A O 1
ATOM 1335 N N . ARG A 1 190 ? -63.461 -71.566 16.179 1.00 32.05 170 ARG A N 1
ATOM 1336 C CA . ARG A 1 190 ? -62.650 -70.864 17.181 1.00 31.85 170 ARG A CA 1
ATOM 1337 C C . ARG A 1 190 ? -62.862 -69.345 17.091 1.00 28.51 170 ARG A C 1
ATOM 1338 O O . ARG A 1 190 ? -62.961 -68.661 18.111 1.00 25.34 170 ARG A O 1
ATOM 1346 N N . TYR A 1 191 ? -62.970 -68.841 15.863 1.00 23.79 171 TYR A N 1
ATOM 1347 C CA . TYR A 1 191 ? -63.057 -67.403 15.611 1.00 25.32 171 TYR A CA 1
ATOM 1348 C C . TYR A 1 191 ? -64.477 -66.869 15.365 1.00 25.94 171 TYR A C 1
ATOM 1349 O O . TYR A 1 191 ? -64.652 -65.696 15.011 1.00 23.15 171 TYR A O 1
ATOM 1358 N N . PHE A 1 192 ? -65.482 -67.724 15.550 1.00 28.43 172 PHE A N 1
ATOM 1359 C CA . PHE A 1 192 ? -66.898 -67.316 15.445 1.00 31.08 172 PHE A CA 1
ATOM 1360 C C . PHE A 1 192 ? -67.265 -66.728 14.078 1.00 32.88 172 PHE A C 1
ATOM 1361 O O . PHE A 1 192 ? -67.881 -65.659 13.982 1.00 33.54 172 PHE A O 1
ATOM 1369 N N . THR A 1 193 ? -66.872 -67.421 13.016 1.00 29.31 173 THR A N 1
ATOM 1370 C CA . THR A 1 193 ? -67.292 -67.033 11.678 1.00 31.55 173 THR A CA 1
ATOM 1371 C C . THR A 1 193 ? -68.166 -68.150 11.093 1.00 30.96 173 THR A C 1
ATOM 1372 O O . THR A 1 193 ? -67.958 -69.319 11.408 1.00 33.53 173 THR A O 1
ATOM 1376 N N . PRO A 1 194 ? -69.181 -67.791 10.287 1.00 30.37 174 PRO A N 1
ATOM 1377 C CA . PRO A 1 194 ? -70.118 -68.825 9.847 1.00 31.03 174 PRO A CA 1
ATOM 1378 C C . PRO A 1 194 ? -69.700 -69.603 8.587 1.00 30.71 174 PRO A C 1
ATOM 1379 O O . PRO A 1 194 ? -70.559 -70.185 7.924 1.00 31.47 174 PRO A O 1
ATOM 1383 N N . LYS A 1 195 ? -68.400 -69.641 8.282 1.00 29.99 175 LYS A N 1
ATOM 1384 C CA . LYS A 1 195 ? -67.896 -70.331 7.075 1.00 30.96 175 LYS A CA 1
ATOM 1385 C C . LYS A 1 195 ? -68.154 -71.844 7.079 1.00 31.00 175 LYS A C 1
ATOM 1386 O O . LYS A 1 195 ? -68.159 -72.483 6.018 1.00 28.25 175 LYS A O 1
ATOM 1392 N N . PHE A 1 196 ? -68.354 -72.416 8.266 1.00 19.42 176 PHE A N 1
ATOM 1393 C CA . PHE A 1 196 ? -68.590 -73.855 8.396 1.00 20.63 176 PHE A CA 1
ATOM 1394 C C . PHE A 1 196 ? -69.398 -74.191 9.640 1.00 25.52 176 PHE A C 1
ATOM 1395 O O . PHE A 1 196 ? -69.209 -73.577 10.687 1.00 26.78 176 PHE A O 1
ATOM 1403 N N . GLY A 1 197 ? -70.281 -75.180 9.520 1.00 25.12 177 GLY A N 1
ATOM 1404 C CA . GLY A 1 197 ? -70.878 -75.811 10.691 1.00 24.93 177 GLY A CA 1
ATOM 1405 C C . GLY A 1 197 ? -72.384 -75.736 10.811 1.00 26.85 177 GLY A C 1
ATOM 1406 O O . GLY A 1 197 ? -72.986 -76.546 11.515 1.00 29.06 177 GLY A O 1
ATOM 1407 N N . PHE A 1 198 ? -73.000 -74.774 10.131 1.00 26.52 178 PHE A N 1
ATOM 1408 C CA . PHE A 1 198 ? -74.440 -74.567 10.290 1.00 29.41 178 PHE A CA 1
ATOM 1409 C C . PHE A 1 198 ? -75.131 -74.027 9.037 1.00 27.00 178 PHE A C 1
ATOM 1410 O O . PHE A 1 198 ? -75.906 -74.746 8.400 1.00 27.08 178 PHE A O 1
ATOM 1418 N N . LEU A 1 199 ? -74.864 -72.768 8.696 1.00 24.55 179 LEU A N 1
ATOM 1419 C CA . LEU A 1 199 ? -75.451 -72.162 7.502 1.00 24.83 179 LEU A CA 1
ATOM 1420 C C . LEU A 1 199 ? -74.676 -72.526 6.244 1.00 23.00 179 LEU A C 1
ATOM 1421 O O . LEU A 1 199 ? -75.252 -72.615 5.162 1.00 23.25 179 LEU A O 1
ATOM 1426 N N . HIS A 1 200 ? -73.367 -72.716 6.399 1.00 20.62 180 HIS A N 1
ATOM 1427 C CA . HIS A 1 200 ? -72.454 -72.850 5.271 1.00 20.12 180 HIS A CA 1
ATOM 1428 C C . HIS A 1 200 ? -71.441 -73.955 5.508 1.00 18.71 180 HIS A C 1
ATOM 1429 O O . HIS A 1 200 ? -71.216 -74.365 6.648 1.00 18.40 180 HIS A O 1
ATOM 1436 N N . TRP A 1 201 ? -70.814 -74.417 4.426 1.00 16.21 181 TRP A N 1
ATOM 1437 C CA . TRP A 1 201 ? -69.895 -75.551 4.490 1.00 18.11 181 TRP A CA 1
ATOM 1438 C C . TRP A 1 201 ? -68.668 -75.285 3.608 1.00 15.45 181 TRP A C 1
ATOM 1439 O O . TRP A 1 201 ? -68.209 -76.168 2.883 1.00 18.17 181 TRP A O 1
ATOM 1450 N N . PHE A 1 202 ? -68.141 -74.060 3.704 1.00 15.14 182 PHE A N 1
ATOM 1451 C CA . PHE A 1 202 ? -67.136 -73.524 2.768 1.00 18.19 182 PHE A CA 1
ATOM 1452 C C . PHE A 1 202 ? -65.704 -73.982 3.003 1.00 18.38 182 PHE A C 1
ATOM 1453 O O . PHE A 1 202 ? -64.913 -74.039 2.066 1.00 14.78 182 PHE A O 1
ATOM 1461 N N . THR A 1 203 ? -65.350 -74.234 4.258 1.00 17.09 183 THR A N 1
ATOM 1462 C CA . THR A 1 203 ? -63.937 -74.374 4.615 1.00 16.40 183 THR A CA 1
ATOM 1463 C C . THR A 1 203 ? -63.178 -75.527 3.939 1.00 17.54 183 THR A C 1
ATOM 1464 O O . THR A 1 203 ? -61.980 -75.380 3.669 1.00 16.58 183 THR A O 1
ATOM 1468 N N . PRO A 1 204 ? -63.850 -76.672 3.666 1.00 16.68 184 PRO A N 1
ATOM 1469 C CA . PRO A 1 204 ? -63.104 -77.680 2.907 1.00 18.11 184 PRO A CA 1
ATOM 1470 C C . PRO A 1 204 ? -62.679 -77.188 1.515 1.00 18.16 184 PRO A C 1
ATOM 1471 O O . PRO A 1 204 ? -61.608 -77.567 1.039 1.00 16.51 184 PRO A O 1
ATOM 1475 N N . HIS A 1 205 ? -63.486 -76.328 0.892 1.00 15.20 185 HIS A N 1
ATOM 1476 C CA . HIS A 1 205 ? -63.133 -75.785 -0.427 1.00 15.83 185 HIS A CA 1
ATOM 1477 C C . HIS A 1 205 ? -62.030 -74.740 -0.299 1.00 16.39 185 HIS A C 1
ATOM 1478 O O . HIS A 1 205 ? -61.070 -74.734 -1.084 1.00 15.86 185 HIS A O 1
ATOM 1485 N N . TYR A 1 206 ? -62.169 -73.860 0.690 1.00 14.57 186 TYR A N 1
ATOM 1486 C CA . TYR A 1 206 ? -61.123 -72.890 0.980 1.00 15.75 186 TYR A CA 1
ATOM 1487 C C . TYR A 1 206 ? -59.797 -73.595 1.243 1.00 15.35 186 TYR A C 1
ATOM 1488 O O . TYR A 1 206 ? -58.760 -73.161 0.743 1.00 15.74 186 TYR A O 1
ATOM 1497 N N . ASP A 1 207 ? -59.831 -74.681 2.018 1.00 16.97 187 ASP A N 1
ATOM 1498 C CA . ASP A 1 207 ? -58.613 -75.432 2.316 1.00 19.51 187 ASP A CA 1
ATOM 1499 C C . ASP A 1 207 ? -57.976 -75.999 1.046 1.00 18.52 187 ASP A C 1
ATOM 1500 O O . ASP A 1 207 ? -56.764 -75.895 0.850 1.00 18.17 187 ASP A O 1
ATOM 1505 N N . ARG A 1 208 ? -58.790 -76.593 0.185 1.00 16.84 188 ARG A N 1
ATOM 1506 C CA . ARG A 1 208 ? -58.258 -77.202 -1.032 1.00 19.23 188 ARG A CA 1
ATOM 1507 C C . ARG A 1 208 ? -57.626 -76.160 -1.947 1.00 17.65 188 ARG A C 1
ATOM 1508 O O . ARG A 1 208 ? -56.557 -76.396 -2.509 1.00 15.35 188 ARG A O 1
ATOM 1516 N N . HIS A 1 209 ? -58.265 -74.998 -2.049 1.00 16.03 189 HIS A N 1
ATOM 1517 C CA . HIS A 1 209 ? -57.799 -73.932 -2.941 1.00 16.13 189 HIS A CA 1
ATOM 1518 C C . HIS A 1 209 ? -56.664 -73.071 -2.371 1.00 15.68 189 HIS A C 1
ATOM 1519 O O . HIS A 1 209 ? -55.886 -72.491 -3.124 1.00 16.70 189 HIS A O 1
ATOM 1526 N N . PHE A 1 210 ? -56.564 -72.993 -1.048 1.00 14.64 190 PHE A N 1
ATOM 1527 C CA . PHE A 1 210 ? -55.603 -72.083 -0.411 1.00 15.76 190 PHE A CA 1
ATOM 1528 C C . PHE A 1 210 ? -54.350 -72.780 0.126 1.00 15.08 190 PHE A C 1
ATOM 1529 O O . PHE A 1 210 ? -53.308 -72.138 0.293 1.00 14.34 190 PHE A O 1
ATOM 1537 N N . ARG A 1 211 ? -54.436 -74.077 0.415 1.00 14.50 191 ARG A N 1
ATOM 1538 C CA . ARG A 1 211 ? -53.358 -74.715 1.183 1.00 15.86 191 ARG A CA 1
ATOM 1539 C C . ARG A 1 211 ? -51.990 -74.649 0.504 1.00 17.11 191 ARG A C 1
ATOM 1540 O O . ARG A 1 211 ? -50.974 -74.531 1.188 1.00 18.51 191 ARG A O 1
ATOM 1548 N N . ASP A 1 212 ? -51.970 -74.703 -0.830 1.00 16.72 192 ASP A N 1
ATOM 1549 C CA . ASP A 1 212 ? -50.711 -74.650 -1.591 1.00 18.68 192 ASP A CA 1
ATOM 1550 C C . ASP A 1 212 ? -49.997 -73.285 -1.540 1.00 18.16 192 ASP A C 1
ATOM 1551 O O . ASP A 1 212 ? -48.844 -73.191 -1.969 1.00 17.94 192 ASP A O 1
ATOM 1556 N N . TYR A 1 213 ? -50.674 -72.244 -1.037 1.00 16.87 193 TYR A N 1
ATOM 1557 C CA . TYR A 1 213 ? -50.085 -70.891 -0.931 1.00 14.53 193 TYR A CA 1
ATOM 1558 C C . TYR A 1 213 ? -49.370 -70.621 0.398 1.00 15.61 193 TYR A C 1
ATOM 1559 O O . TYR A 1 213 ? -48.774 -69.555 0.567 1.00 16.33 193 TYR A O 1
ATOM 1568 N N . ARG A 1 214 ? -49.438 -71.561 1.339 1.00 15.44 194 ARG A N 1
ATOM 1569 C CA . ARG A 1 214 ? -49.049 -71.288 2.735 1.00 14.74 194 ARG A CA 1
ATOM 1570 C C . ARG A 1 214 ? -47.573 -70.955 3.015 1.00 16.67 194 ARG A C 1
ATOM 1571 O O . ARG A 1 214 ? -47.270 -70.335 4.043 1.00 17.17 194 ARG A O 1
ATOM 1579 N N A ASN A 1 215 ? -46.657 -71.355 2.141 0.50 15.20 195 ASN A N 1
ATOM 1580 N N B ASN A 1 215 ? -46.686 -71.375 2.106 0.50 15.91 195 ASN A N 1
ATOM 1581 C CA A ASN A 1 215 ? -45.261 -70.966 2.343 0.50 14.50 195 ASN A CA 1
ATOM 1582 C CA B ASN A 1 215 ? -45.248 -71.062 2.159 0.50 15.94 195 ASN A CA 1
ATOM 1583 C C A ASN A 1 215 ? -44.901 -69.682 1.603 0.50 14.59 195 ASN A C 1
ATOM 1584 C C B ASN A 1 215 ? -44.934 -69.648 1.683 0.50 15.78 195 ASN A C 1
ATOM 1585 O O A ASN A 1 215 ? -43.732 -69.304 1.551 0.50 14.20 195 ASN A O 1
ATOM 1586 O O B ASN A 1 215 ? -43.826 -69.151 1.882 0.50 16.22 195 ASN A O 1
ATOM 1595 N N . GLN A 1 216 ? -45.912 -69.017 1.038 1.00 13.99 196 GLN A N 1
ATOM 1596 C CA . GLN A 1 216 ? -45.711 -67.740 0.346 1.00 15.44 196 GLN A CA 1
ATOM 1597 C C . GLN A 1 216 ? -46.097 -66.546 1.198 1.00 15.70 196 GLN A C 1
ATOM 1598 O O . GLN A 1 216 ? -46.975 -66.650 2.063 1.00 14.72 196 GLN A O 1
ATOM 1604 N N . GLN A 1 217 ? -45.439 -65.413 0.938 1.00 14.25 197 GLN A N 1
ATOM 1605 C CA . GLN A 1 217 ? -45.725 -64.153 1.632 1.00 14.07 197 GLN A CA 1
ATOM 1606 C C . GLN A 1 217 ? -46.960 -63.462 1.051 1.00 15.55 197 GLN A C 1
ATOM 1607 O O . GLN A 1 217 ? -46.884 -62.339 0.527 1.00 17.72 197 GLN A O 1
ATOM 1613 N N . VAL A 1 218 ? -48.103 -64.130 1.175 1.00 14.06 198 VAL A N 1
ATOM 1614 C CA . VAL A 1 218 ? -49.337 -63.686 0.523 1.00 14.01 198 VAL A CA 1
ATOM 1615 C C . VAL A 1 218 ? -49.858 -62.323 1.006 1.00 16.71 198 VAL A C 1
ATOM 1616 O O . VAL A 1 218 ? -49.665 -61.934 2.154 1.00 17.31 198 VAL A O 1
ATOM 1620 N N . ARG A 1 219 ? -50.503 -61.610 0.091 1.00 14.82 199 ARG A N 1
ATOM 1621 C CA . ARG A 1 219 ? -51.340 -60.468 0.429 1.00 15.90 199 ARG A CA 1
ATOM 1622 C C . ARG A 1 219 ? -52.768 -60.888 0.107 1.00 13.95 199 ARG A C 1
ATOM 1623 O O . ARG A 1 219 ? -53.102 -61.174 -1.055 1.00 15.70 199 ARG A O 1
ATOM 1631 N N . VAL A 1 220 ? -53.589 -60.961 1.149 1.00 14.63 200 VAL A N 1
ATOM 1632 C CA . VAL A 1 220 ? -54.988 -61.390 1.044 1.00 14.05 200 VAL A CA 1
ATOM 1633 C C . VAL A 1 220 ? -55.890 -60.202 1.351 1.00 16.14 200 VAL A C 1
ATOM 1634 O O . VAL A 1 220 ? -55.760 -59.583 2.406 1.00 16.69 200 VAL A O 1
ATOM 1638 N N . LEU A 1 221 ? -56.813 -59.901 0.438 1.00 15.52 201 LEU A N 1
ATOM 1639 C CA . LEU A 1 221 ? -57.823 -58.874 0.661 1.00 15.62 201 LEU A CA 1
ATOM 1640 C C . LEU A 1 221 ? -59.208 -59.517 0.767 1.00 16.55 201 LEU A C 1
ATOM 1641 O O . LEU A 1 221 ? -59.678 -60.141 -0.189 1.00 17.82 201 LEU A O 1
ATOM 1646 N N . GLU A 1 222 ? -59.851 -59.374 1.922 1.00 13.12 202 GLU A N 1
ATOM 1647 C CA . GLU A 1 222 ? -61.251 -59.785 2.057 1.00 14.73 202 GLU A CA 1
ATOM 1648 C C . GLU A 1 222 ? -62.141 -58.564 2.201 1.00 15.62 202 GLU A C 1
ATOM 1649 O O . GLU A 1 222 ? -61.927 -57.725 3.079 1.00 16.17 202 GLU A O 1
ATOM 1655 N N . ILE A 1 223 ? -63.137 -58.488 1.324 1.00 15.17 203 ILE A N 1
ATOM 1656 C CA . ILE A 1 223 ? -64.190 -57.489 1.407 1.00 15.09 203 ILE A CA 1
ATOM 1657 C C . ILE A 1 223 ? -65.246 -58.007 2.361 1.00 16.44 203 ILE A C 1
ATOM 1658 O O . ILE A 1 223 ? -65.842 -59.055 2.120 1.00 17.48 203 ILE A O 1
ATOM 1663 N N . GLY A 1 224 ? -65.472 -57.275 3.451 1.00 16.98 204 GLY A N 1
ATOM 1664 C CA . GLY A 1 224 ? -66.446 -57.683 4.453 1.00 17.67 204 GLY A CA 1
ATOM 1665 C C . GLY A 1 224 ? -65.722 -58.198 5.682 1.00 19.59 204 GLY A C 1
ATOM 1666 O O . GLY A 1 224 ? -65.336 -59.361 5.735 1.00 17.92 204 GLY A O 1
ATOM 1667 N N . VAL A 1 225 ? -65.534 -57.322 6.664 1.00 18.11 205 VAL A N 1
ATOM 1668 C CA . VAL A 1 225 ? -64.820 -57.680 7.897 1.00 17.89 205 VAL A CA 1
ATOM 1669 C C . VAL A 1 225 ? -65.752 -58.405 8.877 1.00 19.10 205 VAL A C 1
ATOM 1670 O O . VAL A 1 225 ? -65.317 -59.286 9.640 1.00 19.15 205 VAL A O 1
ATOM 1674 N N . GLY A 1 226 ? -67.034 -58.049 8.832 1.00 16.54 206 GLY A N 1
ATOM 1675 C CA . GLY A 1 226 ? -68.042 -58.646 9.711 1.00 16.96 206 GLY A CA 1
ATOM 1676 C C . GLY A 1 226 ? -68.500 -57.723 10.824 1.00 18.89 206 GLY A C 1
ATOM 1677 O O . GLY A 1 226 ? -67.823 -56.747 11.150 1.00 17.52 206 GLY A O 1
ATOM 1678 N N . GLY A 1 227 ? -69.659 -58.034 11.399 1.00 19.19 207 GLY A N 1
ATOM 1679 C CA . GLY A 1 227 ? -70.189 -57.291 12.534 1.00 18.23 207 GLY A CA 1
ATOM 1680 C C . GLY A 1 227 ? -71.058 -56.102 12.173 1.00 19.51 207 GLY A C 1
ATOM 1681 O O . GLY A 1 227 ? -71.729 -55.540 13.039 1.00 17.55 207 GLY A O 1
ATOM 1682 N N . TYR A 1 228 ? -71.027 -55.705 10.900 1.00 17.61 208 TYR A N 1
ATOM 1683 C CA . TYR A 1 228 ? -71.856 -54.608 10.391 1.00 17.66 208 TYR A CA 1
ATOM 1684 C C . TYR A 1 228 ? -71.733 -53.349 11.274 1.00 18.23 208 TYR A C 1
ATOM 1685 O O . TYR A 1 228 ? -70.620 -52.874 11.521 1.00 18.32 208 TYR A O 1
ATOM 1694 N N . LYS A 1 229 ? -72.852 -52.818 11.762 1.00 19.18 209 LYS A N 1
ATOM 1695 C CA . LYS A 1 229 ? -72.828 -51.580 12.550 1.00 20.14 209 LYS A CA 1
ATOM 1696 C C . LYS A 1 229 ? -72.398 -51.740 14.006 1.00 24.04 209 LYS A C 1
ATOM 1697 O O . LYS A 1 229 ? -72.140 -50.742 14.680 1.00 21.79 209 LYS A O 1
ATOM 1703 N N . HIS A 1 230 ? -72.325 -52.973 14.503 1.00 23.66 210 HIS A N 1
ATOM 1704 C CA . HIS A 1 230 ? -71.979 -53.180 15.916 1.00 24.41 210 HIS A CA 1
ATOM 1705 C C . HIS A 1 230 ? -70.534 -52.743 16.194 1.00 25.76 210 HIS A C 1
ATOM 1706 O O . HIS A 1 230 ? -69.617 -53.186 15.506 1.00 25.31 210 HIS A O 1
ATOM 1713 N N . PRO A 1 231 ? -70.327 -51.881 17.207 1.00 27.66 211 PRO A N 1
ATOM 1714 C CA . PRO A 1 231 ? -69.005 -51.279 17.433 1.00 29.01 211 PRO A CA 1
ATOM 1715 C C . PRO A 1 231 ? -67.877 -52.250 17.817 1.00 28.49 211 PRO A C 1
ATOM 1716 O O . PRO A 1 231 ? -66.704 -51.894 17.693 1.00 29.58 211 PRO A O 1
ATOM 1720 N N . GLU A 1 232 ? -68.221 -53.453 18.269 1.00 27.03 212 GLU A N 1
ATOM 1721 C CA . GLU A 1 232 ? -67.212 -54.396 18.757 1.00 32.61 212 GLU A CA 1
ATOM 1722 C C . GLU A 1 232 ? -67.082 -55.671 17.918 1.00 30.84 212 GLU A C 1
ATOM 1723 O O . GLU A 1 232 ? -66.074 -56.369 17.998 1.00 33.68 212 GLU A O 1
ATOM 1729 N N . TRP A 1 233 ? -68.096 -55.975 17.116 1.00 28.30 213 TRP A N 1
ATOM 1730 C CA . TRP A 1 233 ? -68.129 -57.245 16.398 1.00 27.43 213 TRP A CA 1
ATOM 1731 C C . TRP A 1 233 ? -67.345 -57.226 15.091 1.00 22.49 213 TRP A C 1
ATOM 1732 O O . TRP A 1 233 ? -67.216 -56.185 14.443 1.00 23.43 213 TRP A O 1
ATOM 1743 N N . GLY A 1 234 ? -66.837 -58.394 14.713 1.00 22.96 214 GLY A N 1
ATOM 1744 C CA . GLY A 1 234 ? -66.226 -58.591 13.400 1.00 23.46 214 GLY A CA 1
ATOM 1745 C C . GLY A 1 234 ? -64.787 -59.056 13.459 1.00 22.79 214 GLY A C 1
ATOM 1746 O O . GLY A 1 234 ? -64.160 -59.032 14.522 1.00 20.49 214 GLY A O 1
ATOM 1747 N N . GLY A 1 235 ? -64.271 -59.486 12.309 1.00 19.83 215 GLY A N 1
ATOM 1748 C CA . GLY A 1 235 ? -62.856 -59.822 12.183 1.00 18.57 215 GLY A CA 1
ATOM 1749 C C . GLY A 1 235 ? -62.522 -61.303 12.210 1.00 17.45 215 GLY A C 1
ATOM 1750 O O . GLY A 1 235 ? -61.370 -61.672 11.994 1.00 18.04 215 GLY A O 1
ATOM 1751 N N . GLY A 1 236 ? -63.518 -62.152 12.470 1.00 16.32 216 GLY A N 1
ATOM 1752 C CA . GLY A 1 236 ? -63.283 -63.594 12.630 1.00 16.46 216 GLY A CA 1
ATOM 1753 C C . GLY A 1 236 ? -62.616 -64.263 11.436 1.00 16.02 216 GLY A C 1
ATOM 1754 O O . GLY A 1 236 ? -61.730 -65.104 11.605 1.00 17.98 216 GLY A O 1
ATOM 1755 N N . SER A 1 237 ? -63.045 -63.909 10.225 1.00 15.50 217 SER A N 1
ATOM 1756 C CA . SER A 1 237 ? -62.445 -64.503 9.029 1.00 16.39 217 SER A CA 1
ATOM 1757 C C . SER A 1 237 ? -61.045 -63.949 8.760 1.00 16.97 217 SER A C 1
ATOM 1758 O O . SER A 1 237 ? -60.185 -64.674 8.256 1.00 15.81 217 SER A O 1
ATOM 1761 N N . LEU A 1 238 ? -60.810 -62.676 9.096 1.00 17.09 218 LEU A N 1
ATOM 1762 C CA . LEU A 1 238 ? -59.450 -62.118 8.995 1.00 16.98 218 LEU A CA 1
ATOM 1763 C C . LEU A 1 238 ? -58.478 -62.871 9.907 1.00 16.45 218 LEU A C 1
ATOM 1764 O O . LEU A 1 238 ? -57.360 -63.195 9.492 1.00 16.41 218 LEU A O 1
ATOM 1769 N N A ARG A 1 239 ? -58.909 -63.138 11.141 0.50 17.61 219 ARG A N 1
ATOM 1770 N N B ARG A 1 239 ? -58.910 -63.152 11.135 0.50 17.69 219 ARG A N 1
ATOM 1771 C CA A ARG A 1 239 ? -58.124 -63.923 12.092 0.50 18.46 219 ARG A CA 1
ATOM 1772 C CA B ARG A 1 239 ? -58.097 -63.905 12.084 0.50 18.61 219 ARG A CA 1
ATOM 1773 C C A ARG A 1 239 ? -57.845 -65.305 11.516 0.50 17.14 219 ARG A C 1
ATOM 1774 C C B ARG A 1 239 ? -57.881 -65.346 11.606 0.50 17.63 219 ARG A C 1
ATOM 1775 O O A ARG A 1 239 ? -56.738 -65.821 11.632 0.50 18.01 219 ARG A O 1
ATOM 1776 O O B ARG A 1 239 ? -56.841 -65.939 11.874 0.50 19.50 219 ARG A O 1
ATOM 1791 N N . MET A 1 240 ? -58.861 -65.886 10.880 1.00 17.69 220 MET A N 1
ATOM 1792 C CA . MET A 1 240 ? -58.738 -67.197 10.244 1.00 17.96 220 MET A CA 1
ATOM 1793 C C . MET A 1 240 ? -57.652 -67.213 9.160 1.00 18.04 220 MET A C 1
ATOM 1794 O O . MET A 1 240 ? -56.826 -68.133 9.126 1.00 17.92 220 MET A O 1
ATOM 1799 N N . TRP A 1 241 ? -57.652 -66.211 8.276 1.00 15.90 221 TRP A N 1
ATOM 1800 C CA . TRP A 1 241 ? -56.628 -66.152 7.220 1.00 16.07 221 TRP A CA 1
ATOM 1801 C C . TRP A 1 241 ? -55.238 -65.889 7.801 1.00 15.07 221 TRP A C 1
ATOM 1802 O O . TRP A 1 241 ? -54.246 -66.442 7.316 1.00 15.90 221 TRP A O 1
ATOM 1813 N N . LYS A 1 242 ? -55.160 -65.052 8.839 1.00 15.25 222 LYS A N 1
ATOM 1814 C CA . LYS A 1 242 ? -53.877 -64.829 9.525 1.00 15.38 222 LYS A CA 1
ATOM 1815 C C . LYS A 1 242 ? -53.302 -66.142 10.075 1.00 16.74 222 LYS A C 1
ATOM 1816 O O . LYS A 1 242 ? -52.102 -66.420 9.927 1.00 15.32 222 LYS A O 1
ATOM 1822 N N A SER A 1 243 ? -54.160 -66.935 10.710 0.50 15.72 223 SER A N 1
ATOM 1823 N N B SER A 1 243 ? -54.162 -66.939 10.705 0.50 15.68 223 SER A N 1
ATOM 1824 C CA A SER A 1 243 ? -53.758 -68.223 11.256 0.50 17.75 223 SER A CA 1
ATOM 1825 C CA B SER A 1 243 ? -53.768 -68.232 11.263 0.50 17.69 223 SER A CA 1
ATOM 1826 C C A SER A 1 243 ? -53.345 -69.205 10.155 0.50 16.09 223 SER A C 1
ATOM 1827 C C B SER A 1 243 ? -53.389 -69.249 10.182 0.50 16.16 223 SER A C 1
ATOM 1828 O O A SER A 1 243 ? -52.354 -69.923 10.301 0.50 15.94 223 SER A O 1
ATOM 1829 O O B SER A 1 243 ? -52.467 -70.043 10.373 0.50 16.55 223 SER A O 1
ATOM 1834 N N . PHE A 1 244 ? -54.097 -69.210 9.055 1.00 15.35 224 PHE A N 1
ATOM 1835 C CA . PHE A 1 244 ? -53.861 -70.145 7.943 1.00 16.28 224 PHE A CA 1
ATOM 1836 C C . PHE A 1 244 ? -52.593 -69.838 7.138 1.00 16.45 224 PHE A C 1
ATOM 1837 O O . PHE A 1 244 ? -51.901 -70.754 6.688 1.00 18.76 224 PHE A O 1
ATOM 1845 N N . PHE A 1 245 ? -52.303 -68.551 6.963 1.00 16.79 225 PHE A N 1
ATOM 1846 C CA . PHE A 1 245 ? -51.149 -68.092 6.185 1.00 15.79 225 PHE A CA 1
ATOM 1847 C C . PHE A 1 245 ? -50.083 -67.496 7.107 1.00 17.80 225 PHE A C 1
ATOM 1848 O O . PHE A 1 245 ? -50.104 -66.289 7.375 1.00 18.32 225 PHE A O 1
ATOM 1856 N N . PRO A 1 246 ? -49.132 -68.330 7.569 1.00 17.40 226 PRO A N 1
ATOM 1857 C CA . PRO A 1 246 ? -48.162 -67.872 8.575 1.00 16.39 226 PRO A CA 1
ATOM 1858 C C . PRO A 1 246 ? -47.243 -66.738 8.119 1.00 16.21 226 PRO A C 1
ATOM 1859 O O . PRO A 1 246 ? -46.698 -66.041 8.972 1.00 15.23 226 PRO A O 1
ATOM 1863 N N . ARG A 1 247 ? -47.097 -66.548 6.801 1.00 15.06 227 ARG A N 1
ATOM 1864 C CA . ARG A 1 247 ? -46.237 -65.492 6.231 1.00 15.79 227 ARG A CA 1
ATOM 1865 C C . ARG A 1 247 ? -47.068 -64.372 5.587 1.00 17.29 227 ARG A C 1
ATOM 1866 O O . ARG A 1 247 ? -46.521 -63.440 4.991 1.00 16.62 227 ARG A O 1
ATOM 1874 N N . GLY A 1 248 ? -48.386 -64.454 5.745 1.00 15.38 228 GLY A N 1
ATOM 1875 C CA . GLY A 1 248 ? -49.305 -63.552 5.061 1.00 16.00 228 GLY A CA 1
ATOM 1876 C C . GLY A 1 248 ? -49.462 -62.169 5.660 1.00 15.47 228 GLY A C 1
ATOM 1877 O O . GLY A 1 248 ? -49.187 -61.942 6.850 1.00 13.63 228 GLY A O 1
ATOM 1878 N N . GLN A 1 249 ? -49.886 -61.236 4.813 1.00 14.32 229 GLN A N 1
ATOM 1879 C CA . GLN A 1 249 ? -50.474 -59.978 5.270 1.00 15.25 229 GLN A CA 1
ATOM 1880 C C . GLN A 1 249 ? -51.953 -59.997 4.894 1.00 16.15 229 GLN A C 1
ATOM 1881 O O . GLN A 1 249 ? -52.300 -60.215 3.726 1.00 16.73 229 GLN A O 1
ATOM 1887 N N . ILE A 1 250 ? -52.821 -59.777 5.879 1.00 14.71 230 ILE A N 1
ATOM 1888 C CA . ILE A 1 250 ? -54.267 -59.794 5.638 1.00 14.64 230 ILE A CA 1
ATOM 1889 C C . ILE A 1 250 ? -54.799 -58.358 5.619 1.00 15.90 230 ILE A C 1
ATOM 1890 O O . ILE A 1 250 ? -54.477 -57.562 6.506 1.00 17.01 230 ILE A O 1
ATOM 1895 N N . TYR A 1 251 ? -55.583 -58.036 4.588 1.00 14.30 231 TYR A N 1
ATOM 1896 C CA . TYR A 1 251 ? -56.311 -56.769 4.507 1.00 16.36 231 TYR A CA 1
ATOM 1897 C C . TYR A 1 251 ? -57.807 -57.055 4.527 1.00 17.28 231 TYR A C 1
ATOM 1898 O O . TYR A 1 251 ? -58.268 -57.974 3.857 1.00 17.26 231 TYR A O 1
ATOM 1907 N N . GLY A 1 252 ? -58.544 -56.279 5.321 1.00 16.91 232 GLY A N 1
ATOM 1908 C CA . GLY A 1 252 ? -60.005 -56.372 5.376 1.00 15.58 232 GLY A CA 1
ATOM 1909 C C . GLY A 1 252 ? -60.667 -55.040 5.054 1.00 16.54 232 GLY A C 1
ATOM 1910 O O . GLY A 1 252 ? -60.360 -54.016 5.672 1.00 17.68 232 GLY A O 1
ATOM 1911 N N A LEU A 1 253 ? -61.587 -55.065 4.095 0.50 15.12 233 LEU A N 1
ATOM 1912 N N B LEU A 1 253 ? -61.556 -55.052 4.063 0.50 16.13 233 LEU A N 1
ATOM 1913 C CA A LEU A 1 253 ? -62.312 -53.870 3.676 0.50 14.52 233 LEU A CA 1
ATOM 1914 C CA B LEU A 1 253 ? -62.316 -53.862 3.682 0.50 16.20 233 LEU A CA 1
ATOM 1915 C C A LEU A 1 253 ? -63.734 -53.894 4.223 0.50 15.43 233 LEU A C 1
ATOM 1916 C C B LEU A 1 253 ? -63.693 -53.923 4.321 0.50 16.41 233 LEU A C 1
ATOM 1917 O O A LEU A 1 253 ? -64.427 -54.906 4.106 0.50 15.32 233 LEU A O 1
ATOM 1918 O O B LEU A 1 253 ? -64.312 -54.988 4.364 0.50 15.73 233 LEU A O 1
ATOM 1927 N N . ASP A 1 254 ? -64.164 -52.783 4.820 1.00 15.75 234 ASP A N 1
ATOM 1928 C CA . ASP A 1 254 ? -65.530 -52.666 5.353 1.00 15.35 234 ASP A CA 1
ATOM 1929 C C . ASP A 1 254 ? -65.985 -51.219 5.293 1.00 15.85 234 ASP A C 1
ATOM 1930 O O . ASP A 1 254 ? -65.201 -50.296 5.542 1.00 15.39 234 ASP A O 1
ATOM 1935 N N . ILE A 1 255 ? -67.258 -51.027 4.974 1.00 15.27 235 ILE A N 1
ATOM 1936 C CA . ILE A 1 255 ? -67.842 -49.692 4.913 1.00 17.07 235 ILE A CA 1
ATOM 1937 C C . ILE A 1 255 ? -67.877 -49.040 6.307 1.00 18.24 235 ILE A C 1
ATOM 1938 O O . ILE A 1 255 ? -67.819 -47.817 6.428 1.00 19.28 235 ILE A O 1
ATOM 1943 N N . MET A 1 256 ? -67.942 -49.874 7.347 1.00 20.03 236 MET A N 1
ATOM 1944 C CA . MET A 1 256 ? -67.885 -49.424 8.740 1.00 19.11 236 MET A CA 1
ATOM 1945 C C . MET A 1 256 ? -66.451 -49.462 9.249 1.00 18.68 236 MET A C 1
ATOM 1946 O O . MET A 1 256 ? -65.642 -50.265 8.780 1.00 18.12 236 MET A O 1
ATOM 1951 N N . ASP A 1 257 ? -66.133 -48.601 10.209 1.00 18.12 237 ASP A N 1
ATOM 1952 C CA . ASP A 1 257 ? -64.812 -48.645 10.831 1.00 18.78 237 ASP A CA 1
ATOM 1953 C C . ASP A 1 257 ? -64.643 -49.986 11.560 1.00 19.42 237 ASP A C 1
ATOM 1954 O O . ASP A 1 257 ? -65.559 -50.448 12.248 1.00 19.91 237 ASP A O 1
ATOM 1959 N N . LYS A 1 258 ? -63.488 -50.623 11.369 1.00 18.66 238 LYS A N 1
ATOM 1960 C CA . LYS A 1 258 ? -63.182 -51.895 12.023 1.00 19.20 238 LYS A CA 1
ATOM 1961 C C . LYS A 1 258 ? -61.782 -51.889 12.628 1.00 19.06 238 LYS A C 1
ATOM 1962 O O . LYS A 1 258 ? -61.171 -52.945 12.802 1.00 18.70 238 LYS A O 1
ATOM 1968 N N . SER A 1 259 ? -61.287 -50.699 12.975 1.00 20.43 239 SER A N 1
ATOM 1969 C CA . SER A 1 259 ? -59.908 -50.555 13.432 1.00 20.90 239 SER A CA 1
ATOM 1970 C C . SER A 1 259 ? -59.624 -51.325 14.725 1.00 21.53 239 SER A C 1
ATOM 1971 O O . SER A 1 259 ? -58.473 -51.614 15.024 1.00 20.81 239 SER A O 1
ATOM 1974 N N . HIS A 1 260 ? -60.670 -51.703 15.460 1.00 21.83 240 HIS A N 1
ATOM 1975 C CA . HIS A 1 260 ? -60.496 -52.541 16.659 1.00 24.31 240 HIS A CA 1
ATOM 1976 C C . HIS A 1 260 ? -60.033 -53.973 16.334 1.00 23.47 240 HIS A C 1
ATOM 1977 O O . HIS A 1 260 ? -59.601 -54.705 17.221 1.00 20.51 240 HIS A O 1
ATOM 1984 N N . VAL A 1 261 ? -60.125 -54.355 15.061 1.00 19.43 241 VAL A N 1
ATOM 1985 C CA . VAL A 1 261 ? -59.696 -55.672 14.588 1.00 23.04 241 VAL A CA 1
ATOM 1986 C C . VAL A 1 261 ? -58.193 -55.717 14.300 1.00 21.45 241 VAL A C 1
ATOM 1987 O O . VAL A 1 261 ? -57.561 -56.764 14.429 1.00 20.99 241 VAL A O 1
ATOM 1991 N N . ASP A 1 262 ? -57.622 -54.583 13.906 1.00 20.95 242 ASP A N 1
ATOM 1992 C CA . ASP A 1 262 ? -56.210 -54.541 13.509 1.00 20.15 242 ASP A CA 1
ATOM 1993 C C . ASP A 1 262 ? -55.290 -55.151 14.564 1.00 20.70 242 ASP A C 1
ATOM 1994 O O . ASP A 1 262 ? -55.446 -54.899 15.762 1.00 19.78 242 ASP A O 1
ATOM 1999 N N . GLU A 1 263 ? -54.358 -55.981 14.104 1.00 18.22 243 GLU A N 1
ATOM 2000 C CA . GLU A 1 263 ? -53.318 -56.561 14.963 1.00 21.78 243 GLU A CA 1
ATOM 2001 C C . GLU A 1 263 ? -52.142 -56.900 14.061 1.00 19.58 243 GLU A C 1
ATOM 2002 O O . GLU A 1 263 ? -52.160 -56.547 12.879 1.00 19.29 243 GLU A O 1
ATOM 2008 N N . LEU A 1 264 ? -51.126 -57.577 14.594 1.00 19.16 244 LEU A N 1
ATOM 2009 C CA . LEU A 1 264 ? -49.980 -57.958 13.775 1.00 16.72 244 LEU A CA 1
ATOM 2010 C C . LEU A 1 264 ? -50.480 -58.707 12.533 1.00 17.37 244 LEU A C 1
ATOM 2011 O O . LEU A 1 264 ? -51.268 -59.646 12.648 1.00 15.04 244 LEU A O 1
ATOM 2016 N N . ARG A 1 265 ? -50.047 -58.267 11.351 1.00 14.61 245 ARG A N 1
ATOM 2017 C CA . ARG A 1 265 ? -50.411 -58.920 10.071 1.00 15.76 245 ARG A CA 1
ATOM 2018 C C . ARG A 1 265 ? -51.885 -58.795 9.632 1.00 17.61 245 ARG A C 1
ATOM 2019 O O . ARG A 1 265 ? -52.289 -59.444 8.664 1.00 16.85 245 ARG A O 1
ATOM 2027 N N . ILE A 1 266 ? -52.683 -57.996 10.345 1.00 16.76 246 ILE A N 1
ATOM 2028 C CA . ILE A 1 266 ? -54.059 -57.698 9.926 1.00 14.77 246 ILE A CA 1
ATOM 2029 C C . ILE A 1 266 ? -54.305 -56.184 9.933 1.00 16.88 246 ILE A C 1
ATOM 2030 O O . ILE A 1 266 ? -54.247 -55.535 10.986 1.00 17.27 246 ILE A O 1
ATOM 2035 N N . ARG A 1 267 ? -54.590 -55.635 8.758 1.00 15.21 247 ARG A N 1
ATOM 2036 C CA . ARG A 1 267 ? -54.934 -54.219 8.615 1.00 17.61 247 ARG A CA 1
ATOM 2037 C C . ARG A 1 267 ? -56.351 -54.093 8.057 1.00 16.39 247 ARG A C 1
ATOM 2038 O O . ARG A 1 267 ? -56.678 -54.735 7.062 1.00 18.85 247 ARG A O 1
ATOM 2046 N N . THR A 1 268 ? -57.193 -53.274 8.681 1.00 15.72 248 THR A N 1
ATOM 2047 C CA . THR A 1 268 ? -58.513 -52.997 8.102 1.00 16.75 248 THR A CA 1
ATOM 2048 C C . THR A 1 268 ? -58.540 -51.630 7.436 1.00 16.82 248 THR A C 1
ATOM 2049 O O . THR A 1 268 ? -57.786 -50.726 7.801 1.00 16.95 248 THR A O 1
ATOM 2053 N N . ILE A 1 269 ? -59.425 -51.495 6.457 1.00 17.06 249 ILE A N 1
ATOM 2054 C CA . ILE A 1 269 ? -59.545 -50.278 5.674 1.00 17.90 249 ILE A CA 1
ATOM 2055 C C . ILE A 1 269 ? -61.024 -49.931 5.589 1.00 18.28 249 ILE A C 1
ATOM 2056 O O . ILE A 1 269 ? -61.855 -50.791 5.267 1.00 16.13 249 ILE A O 1
ATOM 2061 N N . GLN A 1 270 ? -61.359 -48.681 5.891 1.00 16.73 250 GLN A N 1
ATOM 2062 C CA . GLN A 1 270 ? -62.745 -48.238 5.772 1.00 19.87 250 GLN A CA 1
ATOM 2063 C C . GLN A 1 270 ? -63.047 -47.676 4.384 1.00 19.37 250 GLN A C 1
ATOM 2064 O O . GLN A 1 270 ? -62.366 -46.768 3.910 1.00 19.51 250 GLN A O 1
ATOM 2070 N N . GLY A 1 271 ? -64.082 -48.215 3.750 1.00 19.42 251 GLY A N 1
ATOM 2071 C CA . GLY A 1 271 ? -64.521 -47.734 2.450 1.00 19.25 251 GLY A CA 1
ATOM 2072 C C . GLY A 1 271 ? -65.598 -48.610 1.834 1.00 20.73 251 GLY A C 1
ATOM 2073 O O . GLY A 1 271 ? -65.930 -49.672 2.360 1.00 17.64 251 GLY A O 1
ATOM 2074 N N . ASP A 1 272 ? -66.117 -48.162 0.696 1.00 18.23 252 ASP A N 1
ATOM 2075 C CA . ASP A 1 272 ? -67.265 -48.789 0.038 1.00 18.69 252 ASP A CA 1
ATOM 2076 C C . ASP A 1 272 ? -66.769 -49.660 -1.107 1.00 19.13 252 ASP A C 1
ATOM 2077 O O . ASP A 1 272 ? -66.099 -49.146 -2.009 1.00 17.83 252 ASP A O 1
ATOM 2082 N N . GLN A 1 273 ? -67.117 -50.957 -1.088 1.00 15.19 253 GLN A N 1
ATOM 2083 C CA . GLN A 1 273 ? -66.723 -51.886 -2.162 1.00 15.76 253 GLN A CA 1
ATOM 2084 C C . GLN A 1 273 ? -67.325 -51.525 -3.519 1.00 17.61 253 GLN A C 1
ATOM 2085 O O . GLN A 1 273 ? -66.895 -52.053 -4.548 1.00 15.98 253 GLN A O 1
ATOM 2091 N N . ASN A 1 274 ? -68.320 -50.636 -3.511 1.00 15.93 254 ASN A N 1
ATOM 2092 C CA . ASN A 1 274 ? -68.975 -50.187 -4.741 1.00 19.14 254 ASN A CA 1
ATOM 2093 C C . ASN A 1 274 ? -68.359 -48.904 -5.304 1.00 21.27 254 ASN A C 1
ATOM 2094 O O . ASN A 1 274 ? -68.868 -48.322 -6.260 1.00 22.38 254 ASN A O 1
ATOM 2099 N N . ASP A 1 275 ? -67.252 -48.473 -4.709 1.00 20.49 255 ASP A N 1
ATOM 2100 C CA . ASP A 1 275 ? -66.584 -47.233 -5.100 1.00 20.46 255 ASP A CA 1
ATOM 2101 C C . ASP A 1 275 ? -65.300 -47.632 -5.820 1.00 20.06 255 ASP A C 1
ATOM 2102 O O . ASP A 1 275 ? -64.297 -47.956 -5.186 1.00 18.48 255 ASP A O 1
ATOM 2107 N N . ALA A 1 276 ? -65.348 -47.628 -7.149 1.00 21.57 256 ALA A N 1
ATOM 2108 C CA . ALA A 1 276 ? -64.239 -48.120 -7.969 1.00 25.24 256 ALA A CA 1
ATOM 2109 C C . ALA A 1 276 ? -62.959 -47.289 -7.832 1.00 22.58 256 ALA A C 1
ATOM 2110 O O . ALA A 1 276 ? -61.862 -47.835 -7.932 1.00 23.39 256 ALA A O 1
ATOM 2112 N N . GLU A 1 277 ? -63.108 -45.982 -7.604 1.00 22.22 257 GLU A N 1
ATOM 2113 C CA . GLU A 1 277 ? -61.970 -45.066 -7.403 1.00 22.35 257 GLU A CA 1
ATOM 2114 C C . GLU A 1 277 ? -61.230 -45.444 -6.133 1.00 21.10 257 GLU A C 1
ATOM 2115 O O . GLU A 1 277 ? -59.999 -45.515 -6.117 1.00 19.61 257 GLU A O 1
ATOM 2121 N N . PHE A 1 278 ? -61.995 -45.684 -5.068 1.00 20.13 258 PHE A N 1
ATOM 2122 C CA . PHE A 1 278 ? -61.455 -46.150 -3.803 1.00 17.39 258 PHE A CA 1
ATOM 2123 C C . PHE A 1 278 ? -60.731 -47.483 -4.013 1.00 17.05 258 PHE A C 1
ATOM 2124 O O . PHE A 1 278 ? -59.598 -47.655 -3.565 1.00 17.50 258 PHE A O 1
ATOM 2132 N N . LEU A 1 279 ? -61.377 -48.414 -4.715 1.00 16.95 259 LEU A N 1
ATOM 2133 C CA . LEU A 1 279 ? -60.761 -49.726 -4.965 1.00 16.06 259 LEU A CA 1
ATOM 2134 C C . LEU A 1 279 ? -59.433 -49.622 -5.723 1.00 15.89 259 LEU A C 1
ATOM 2135 O O . LEU A 1 279 ? -58.477 -50.328 -5.393 1.00 16.62 259 LEU A O 1
ATOM 2140 N N . ASP A 1 280 ? -59.373 -48.740 -6.720 1.00 16.49 260 ASP A N 1
ATOM 2141 C CA . ASP A 1 280 ? -58.118 -48.459 -7.434 1.00 20.06 260 ASP A CA 1
ATOM 2142 C C . ASP A 1 280 ? -57.010 -48.044 -6.474 1.00 20.88 260 ASP A C 1
ATOM 2143 O O . ASP A 1 280 ? -55.893 -48.588 -6.532 1.00 20.30 260 ASP A O 1
ATOM 2148 N N . ARG A 1 281 ? -57.315 -47.075 -5.604 1.00 16.57 261 ARG A N 1
ATOM 2149 C CA . ARG A 1 281 ? -56.303 -46.512 -4.719 1.00 18.64 261 ARG A CA 1
ATOM 2150 C C . ARG A 1 281 ? -55.764 -47.560 -3.753 1.00 18.24 261 ARG A C 1
ATOM 2151 O O . ARG A 1 281 ? -54.550 -47.678 -3.585 1.00 17.16 261 ARG A O 1
ATOM 2159 N N . ILE A 1 282 ? -56.655 -48.322 -3.123 1.00 15.55 262 ILE A N 1
ATOM 2160 C CA . ILE A 1 282 ? -56.199 -49.306 -2.139 1.00 18.74 262 ILE A CA 1
ATOM 2161 C C . ILE A 1 282 ? -55.484 -50.484 -2.804 1.00 18.04 262 ILE A C 1
ATOM 2162 O O . ILE A 1 282 ? -54.521 -51.015 -2.255 1.00 16.46 262 ILE A O 1
ATOM 2167 N N . ALA A 1 283 ? -55.929 -50.861 -4.003 1.00 15.65 263 ALA A N 1
ATOM 2168 C CA . ALA A 1 283 ? -55.270 -51.940 -4.727 1.00 17.68 263 ALA A CA 1
ATOM 2169 C C . ALA A 1 283 ? -53.854 -51.533 -5.157 1.00 16.88 263 ALA A C 1
ATOM 2170 O O . ALA A 1 283 ? -52.919 -52.332 -5.061 1.00 19.09 263 ALA A O 1
ATOM 2172 N N . ARG A 1 284 ? -53.685 -50.288 -5.601 1.00 17.93 264 ARG A N 1
ATOM 2173 C CA . ARG A 1 284 ? -52.353 -49.822 -5.987 1.00 17.39 264 ARG A CA 1
ATOM 2174 C C . ARG A 1 284 ? -51.465 -49.526 -4.772 1.00 19.45 264 ARG A C 1
ATOM 2175 O O . ARG A 1 284 ? -50.249 -49.678 -4.842 1.00 21.18 264 ARG A O 1
ATOM 2183 N N . ARG A 1 285 ? -52.077 -49.139 -3.654 1.00 16.99 265 ARG A N 1
ATOM 2184 C CA . ARG A 1 285 ? -51.341 -48.913 -2.399 1.00 17.73 265 ARG A CA 1
ATOM 2185 C C . ARG A 1 285 ? -50.852 -50.222 -1.752 1.00 17.95 265 ARG A C 1
ATOM 2186 O O . ARG A 1 285 ? -49.705 -50.310 -1.292 1.00 18.12 265 ARG A O 1
ATOM 2194 N N . TYR A 1 286 ? -51.721 -51.228 -1.719 1.00 16.18 266 TYR A N 1
ATOM 2195 C CA . TYR A 1 286 ? -51.472 -52.431 -0.919 1.00 17.87 266 TYR A CA 1
ATOM 2196 C C . TYR A 1 286 ? -51.232 -53.713 -1.714 1.00 17.63 266 TYR A C 1
ATOM 2197 O O . TYR A 1 286 ? -50.814 -54.728 -1.142 1.00 17.28 266 TYR A O 1
ATOM 2206 N N . GLY A 1 287 ? -51.502 -53.674 -3.017 1.00 19.08 267 GLY A N 1
ATOM 2207 C CA . GLY A 1 287 ? -51.421 -54.872 -3.861 1.00 18.02 267 GLY A CA 1
ATOM 2208 C C . GLY A 1 287 ? -50.054 -55.090 -4.494 1.00 20.74 267 GLY A C 1
ATOM 2209 O O . GLY A 1 287 ? -49.089 -54.412 -4.128 1.00 21.86 267 GLY A O 1
ATOM 2210 N N . PRO A 1 288 ? -49.955 -56.042 -5.449 1.00 20.13 268 PRO A N 1
ATOM 2211 C CA . PRO A 1 288 ? -51.076 -56.850 -5.936 1.00 17.94 268 PRO A CA 1
ATOM 2212 C C . PRO A 1 288 ? -51.415 -57.985 -4.960 1.00 16.32 268 PRO A C 1
ATOM 2213 O O . PRO A 1 288 ? -50.583 -58.347 -4.111 1.00 15.27 268 PRO A O 1
ATOM 2217 N N . PHE A 1 289 ? -52.625 -58.531 -5.083 1.00 16.95 269 PHE A N 1
ATOM 2218 C CA . PHE A 1 289 ? -53.137 -59.508 -4.122 1.00 14.96 269 PHE A CA 1
ATOM 2219 C C . PHE A 1 289 ? -53.066 -60.932 -4.661 1.00 16.97 269 PHE A C 1
ATOM 2220 O O . PHE A 1 289 ? -53.435 -61.203 -5.811 1.00 15.39 269 PHE A O 1
ATOM 2228 N N . ASP A 1 290 ? -52.580 -61.847 -3.832 1.00 12.86 270 ASP A N 1
ATOM 2229 C CA . ASP A 1 290 ? -52.577 -63.254 -4.221 1.00 15.08 270 ASP A CA 1
ATOM 2230 C C . ASP A 1 290 ? -54.003 -63.779 -4.190 1.00 12.71 270 ASP A C 1
ATOM 2231 O O . ASP A 1 290 ? -54.380 -64.618 -5.006 1.00 14.70 270 ASP A O 1
ATOM 2236 N N . ILE A 1 291 ? -54.781 -63.263 -3.243 1.00 14.23 271 ILE A N 1
ATOM 2237 C CA . ILE A 1 291 ? -56.161 -63.698 -3.008 1.00 14.00 271 ILE A CA 1
ATOM 2238 C C . ILE A 1 291 ? -57.039 -62.490 -2.718 1.00 14.48 271 ILE A C 1
ATOM 2239 O O . ILE A 1 291 ? -56.710 -61.666 -1.862 1.00 13.79 271 ILE A O 1
ATOM 2244 N N . VAL A 1 292 ? -58.156 -62.387 -3.439 1.00 15.15 272 VAL A N 1
ATOM 2245 C CA . VAL A 1 292 ? -59.216 -61.435 -3.109 1.00 14.21 272 VAL A CA 1
ATOM 2246 C C . VAL A 1 292 ? -60.485 -62.256 -2.848 1.00 16.67 272 VAL A C 1
ATOM 2247 O O . VAL A 1 292 ? -60.788 -63.187 -3.604 1.00 16.77 272 VAL A O 1
ATOM 2251 N N . ILE A 1 293 ? -61.195 -61.933 -1.762 1.00 13.10 273 ILE A N 1
ATOM 2252 C CA . ILE A 1 293 ? -62.442 -62.614 -1.397 1.00 13.53 273 ILE A CA 1
ATOM 2253 C C . ILE A 1 293 ? -63.549 -61.559 -1.251 1.00 17.14 273 ILE A C 1
ATOM 2254 O O . ILE A 1 293 ? -63.382 -60.570 -0.528 1.00 17.15 273 ILE A O 1
ATOM 2259 N N . ASP A 1 294 ? -64.669 -61.758 -1.941 1.00 16.72 274 ASP A N 1
ATOM 2260 C CA . ASP A 1 294 ? -65.838 -60.901 -1.741 1.00 15.44 274 ASP A CA 1
ATOM 2261 C C . ASP A 1 294 ? -66.817 -61.588 -0.798 1.00 16.27 274 ASP A C 1
ATOM 2262 O O . ASP A 1 294 ? -67.510 -62.545 -1.179 1.00 17.14 274 ASP A O 1
ATOM 2267 N N . ASP A 1 295 ? -66.837 -61.111 0.447 1.00 14.73 275 ASP A N 1
ATOM 2268 C CA . ASP A 1 295 ? -67.834 -61.530 1.426 1.00 15.60 275 ASP A CA 1
ATOM 2269 C C . ASP A 1 295 ? -68.537 -60.292 2.004 1.00 14.97 275 ASP A C 1
ATOM 2270 O O . ASP A 1 295 ? -68.756 -60.188 3.211 1.00 16.34 275 ASP A O 1
ATOM 2275 N N . GLY A 1 296 ? -68.871 -59.349 1.126 1.00 17.78 276 GLY A N 1
ATOM 2276 C CA . GLY A 1 296 ? -69.312 -58.013 1.550 1.00 16.45 276 GLY A CA 1
ATOM 2277 C C . GLY A 1 296 ? -70.815 -57.832 1.676 1.00 17.76 276 GLY A C 1
ATOM 2278 O O . GLY A 1 296 ? -71.485 -58.600 2.365 1.00 16.65 276 GLY A O 1
ATOM 2279 N N . SER A 1 297 ? -71.339 -56.797 1.022 1.00 14.90 277 SER A N 1
ATOM 2280 C CA . SER A 1 297 ? -72.778 -56.495 1.047 1.00 16.80 277 SER A CA 1
ATOM 2281 C C . SER A 1 297 ? -73.647 -57.631 0.491 1.00 16.77 277 SER A C 1
ATOM 2282 O O . SER A 1 297 ? -74.797 -57.803 0.910 1.00 19.14 277 SER A O 1
ATOM 2285 N N . HIS A 1 298 ? -73.094 -58.374 -0.472 1.00 16.99 278 HIS A N 1
ATOM 2286 C CA . HIS A 1 298 ? -73.825 -59.377 -1.267 1.00 16.81 278 HIS A CA 1
ATOM 2287 C C . HIS A 1 298 ? -74.877 -58.737 -2.201 1.00 17.71 278 HIS A C 1
ATOM 2288 O O . HIS A 1 298 ? -75.747 -59.429 -2.745 1.00 18.18 278 HIS A O 1
ATOM 2295 N N . ILE A 1 299 ? -74.797 -57.421 -2.391 1.00 16.37 279 ILE A N 1
ATOM 2296 C CA . ILE A 1 299 ? -75.609 -56.764 -3.415 1.00 13.74 279 ILE A CA 1
ATOM 2297 C C . ILE A 1 299 ? -75.001 -57.123 -4.771 1.00 15.49 279 ILE A C 1
ATOM 2298 O O . ILE A 1 299 ? -73.792 -57.013 -4.955 1.00 16.65 279 ILE A O 1
ATOM 2303 N N . ASN A 1 300 ? -75.829 -57.605 -5.696 1.00 16.29 280 ASN A N 1
ATOM 2304 C CA . ASN A 1 300 ? -75.327 -58.124 -6.970 1.00 17.63 280 ASN A CA 1
ATOM 2305 C C . ASN A 1 300 ? -74.463 -57.130 -7.748 1.00 17.73 280 ASN A C 1
ATOM 2306 O O . ASN A 1 300 ? -73.385 -57.491 -8.231 1.00 16.04 280 ASN A O 1
ATOM 2311 N N . ALA A 1 301 ? -74.922 -55.881 -7.839 1.00 18.38 281 ALA A N 1
ATOM 2312 C CA . ALA A 1 301 ? -74.164 -54.822 -8.526 1.00 19.31 281 ALA A CA 1
ATOM 2313 C C . ALA A 1 301 ? -72.784 -54.578 -7.908 1.00 17.71 281 ALA A C 1
ATOM 2314 O O . ALA A 1 301 ? -71.827 -54.284 -8.626 1.00 16.02 281 ALA A O 1
ATOM 2316 N N . HIS A 1 302 ? -72.695 -54.691 -6.580 1.00 15.92 282 HIS A N 1
ATOM 2317 C CA . HIS A 1 302 ? -71.432 -54.531 -5.850 1.00 16.46 282 HIS A CA 1
ATOM 2318 C C . HIS A 1 302 ? -70.455 -55.650 -6.175 1.00 16.67 282 HIS A C 1
ATOM 2319 O O . HIS A 1 302 ? -69.259 -55.400 -6.400 1.00 17.45 282 HIS A O 1
ATOM 2326 N N . VAL A 1 303 ? -70.957 -56.884 -6.165 1.00 15.55 283 VAL A N 1
ATOM 2327 C CA . VAL A 1 303 ? -70.137 -58.047 -6.511 1.00 16.38 283 VAL A CA 1
ATOM 2328 C C . VAL A 1 303 ? -69.492 -57.840 -7.883 1.00 15.62 283 VAL A C 1
ATOM 2329 O O . VAL A 1 303 ? -68.282 -58.044 -8.063 1.00 16.76 283 VAL A O 1
ATOM 2333 N N . ARG A 1 304 ? -70.304 -57.402 -8.837 1.00 14.06 284 ARG A N 1
ATOM 2334 C CA . ARG A 1 304 ? -69.841 -57.189 -10.197 1.00 15.93 284 ARG A CA 1
ATOM 2335 C C . ARG A 1 304 ? -68.852 -56.012 -10.292 1.00 18.96 284 ARG A C 1
ATOM 2336 O O . ARG A 1 304 ? -67.825 -56.113 -10.976 1.00 18.01 284 ARG A O 1
ATOM 2344 N N . THR A 1 305 ? -69.148 -54.925 -9.577 1.00 18.19 285 THR A N 1
ATOM 2345 C CA . THR A 1 305 ? -68.294 -53.722 -9.564 1.00 19.92 285 THR A CA 1
ATOM 2346 C C . THR A 1 305 ? -66.921 -54.012 -8.965 1.00 18.97 285 THR A C 1
ATOM 2347 O O . THR A 1 305 ? -65.892 -53.641 -9.542 1.00 17.27 285 THR A O 1
ATOM 2351 N N . SER A 1 306 ? -66.911 -54.696 -7.823 1.00 17.67 286 SER A N 1
ATOM 2352 C CA . SER A 1 306 ? -65.664 -55.051 -7.160 1.00 17.54 286 SER A CA 1
ATOM 2353 C C . SER A 1 306 ? -64.822 -55.998 -8.007 1.00 16.11 286 SER A C 1
ATOM 2354 O O . SER A 1 306 ? -63.600 -55.853 -8.065 1.00 15.46 286 SER A O 1
ATOM 2357 N N . PHE A 1 307 ? -65.470 -56.956 -8.664 1.00 15.71 287 PHE A N 1
ATOM 2358 C CA . PHE A 1 307 ? -64.747 -57.907 -9.504 1.00 17.05 287 PHE A CA 1
ATOM 2359 C C . PHE A 1 307 ? -64.075 -57.195 -10.673 1.00 18.83 287 PHE A C 1
ATOM 2360 O O . PHE A 1 307 ? -62.890 -57.405 -10.932 1.00 16.83 287 PHE A O 1
ATOM 2368 N N . ALA A 1 308 ? -64.837 -56.347 -11.360 1.00 17.96 288 ALA A N 1
ATOM 2369 C CA . ALA A 1 308 ? -64.316 -55.573 -12.487 1.00 17.67 288 ALA A CA 1
ATOM 2370 C C . ALA A 1 308 ? -63.121 -54.712 -12.070 1.00 19.25 288 ALA A C 1
ATOM 2371 O O . ALA A 1 308 ? -62.141 -54.599 -12.810 1.00 17.68 288 ALA A O 1
ATOM 2373 N N . ALA A 1 309 ? -63.201 -54.124 -10.875 1.00 16.62 289 ALA A N 1
ATOM 2374 C CA . ALA A 1 309 ? -62.148 -53.232 -10.375 1.00 18.55 289 ALA A CA 1
ATOM 2375 C C . ALA A 1 309 ? -60.919 -53.957 -9.835 1.00 16.71 289 ALA A C 1
ATOM 2376 O O . ALA A 1 309 ? -59.807 -53.459 -9.971 1.00 17.14 289 ALA A O 1
ATOM 2378 N N . LEU A 1 310 ? -61.122 -55.115 -9.209 1.00 15.28 290 LEU A N 1
ATOM 2379 C CA . LEU A 1 310 ? -60.056 -55.773 -8.455 1.00 15.68 290 LEU A CA 1
ATOM 2380 C C . LEU A 1 310 ? -59.422 -56.983 -9.139 1.00 16.08 290 LEU A C 1
ATOM 2381 O O . LEU A 1 310 ? -58.287 -57.320 -8.842 1.00 15.87 290 LEU A O 1
ATOM 2386 N N . PHE A 1 311 ? -60.134 -57.621 -10.066 1.00 15.71 291 PHE A N 1
ATOM 2387 C CA . PHE A 1 311 ? -59.542 -58.745 -10.799 1.00 16.60 291 PHE A CA 1
ATOM 2388 C C . PHE A 1 311 ? -58.206 -58.363 -11.459 1.00 14.89 291 PHE A C 1
ATOM 2389 O O . PHE A 1 311 ? -57.277 -59.177 -11.457 1.00 18.60 291 PHE A O 1
ATOM 2397 N N . PRO A 1 312 ? -58.094 -57.131 -12.015 1.00 16.74 292 PRO A N 1
ATOM 2398 C CA . PRO A 1 312 ? -56.801 -56.717 -12.586 1.00 14.42 292 PRO A CA 1
ATOM 2399 C C . PRO A 1 312 ? -55.665 -56.670 -11.564 1.00 18.21 292 PRO A C 1
ATOM 2400 O O . PRO A 1 312 ? -54.497 -56.779 -11.947 1.00 18.17 292 PRO A O 1
ATOM 2404 N N . HIS A 1 313 ? -56.012 -56.562 -10.280 1.00 16.94 293 HIS A N 1
ATOM 2405 C CA . HIS A 1 313 ? -55.021 -56.455 -9.206 1.00 17.48 293 HIS A CA 1
ATOM 2406 C C . HIS A 1 313 ? -54.761 -57.776 -8.479 1.00 18.23 293 HIS A C 1
ATOM 2407 O O . HIS A 1 313 ? -54.022 -57.812 -7.497 1.00 18.86 293 HIS A O 1
ATOM 2414 N N . VAL A 1 314 ? -55.364 -58.859 -8.970 1.00 16.55 294 VAL A N 1
ATOM 2415 C CA . VAL A 1 314 ? -55.017 -60.202 -8.507 1.00 15.98 294 VAL A CA 1
ATOM 2416 C C . VAL A 1 314 ? -53.755 -60.631 -9.257 1.00 15.49 294 VAL A C 1
ATOM 2417 O O . VAL A 1 314 ? -53.649 -60.425 -10.465 1.00 14.75 294 VAL A O 1
ATOM 2421 N N . ARG A 1 315 ? -52.789 -61.201 -8.546 1.00 14.58 295 ARG A N 1
ATOM 2422 C CA . ARG A 1 315 ? -51.568 -61.693 -9.204 1.00 14.28 295 ARG A CA 1
ATOM 2423 C C . ARG A 1 315 ? -51.880 -62.852 -10.149 1.00 15.45 295 ARG A C 1
ATOM 2424 O O . ARG A 1 315 ? -52.794 -63.628 -9.878 1.00 14.43 295 ARG A O 1
ATOM 2432 N N . PRO A 1 316 ? -51.117 -62.979 -11.256 1.00 17.15 296 PRO A N 1
ATOM 2433 C CA . PRO A 1 316 ? -51.220 -64.215 -12.051 1.00 16.96 296 PRO A CA 1
ATOM 2434 C C . PRO A 1 316 ? -50.931 -65.414 -11.144 1.00 18.38 296 PRO A C 1
ATOM 2435 O O . PRO A 1 316 ? -50.007 -65.351 -10.331 1.00 16.56 296 PRO A O 1
ATOM 2439 N N . GLY A 1 317 ? -51.721 -66.482 -11.263 1.00 17.26 297 GLY A N 1
ATOM 2440 C CA . GLY A 1 317 ? -51.615 -67.609 -10.338 1.00 17.46 297 GLY A CA 1
ATOM 2441 C C . GLY A 1 317 ? -52.406 -67.402 -9.052 1.00 17.74 297 GLY A C 1
ATOM 2442 O O . GLY A 1 317 ? -52.446 -68.281 -8.195 1.00 18.05 297 GLY A O 1
ATOM 2443 N N . GLY A 1 318 ? -53.035 -66.237 -8.920 1.00 15.36 298 GLY A N 1
ATOM 2444 C CA . GLY A 1 318 ? -53.852 -65.920 -7.749 1.00 15.16 298 GLY A CA 1
ATOM 2445 C C . GLY A 1 318 ? -55.319 -66.308 -7.892 1.00 15.25 298 GLY A C 1
ATOM 2446 O O . GLY A 1 318 ? -55.722 -66.929 -8.882 1.00 14.27 298 GLY A O 1
ATOM 2447 N N . LEU A 1 319 ? -56.110 -65.957 -6.881 1.00 14.47 299 LEU A N 1
ATOM 2448 C CA . LEU A 1 319 ? -57.522 -66.338 -6.818 1.00 14.49 299 LEU A CA 1
ATOM 2449 C C . LEU A 1 319 ? -58.425 -65.165 -6.495 1.00 15.44 299 LEU A C 1
ATOM 2450 O O . LEU A 1 319 ? -58.085 -64.325 -5.651 1.00 14.89 299 LEU A O 1
ATOM 2455 N N . TYR A 1 320 ? -59.576 -65.121 -7.173 1.00 15.56 300 TYR A N 1
ATOM 2456 C CA . TYR A 1 320 ? -60.675 -64.232 -6.798 1.00 15.06 300 TYR A CA 1
ATOM 2457 C C . TYR A 1 320 ? -61.852 -65.107 -6.351 1.00 14.69 300 TYR A C 1
ATOM 2458 O O . TYR A 1 320 ? -62.342 -65.939 -7.113 1.00 16.66 300 TYR A O 1
ATOM 2467 N N . VAL A 1 321 ? -62.300 -64.911 -5.113 1.00 13.48 301 VAL A N 1
ATOM 2468 C CA . VAL A 1 321 ? -63.349 -65.743 -4.524 1.00 14.35 301 VAL A CA 1
ATOM 2469 C C . VAL A 1 321 ? -64.606 -64.911 -4.290 1.00 14.02 301 VAL A C 1
ATOM 2470 O O . VAL A 1 321 ? -64.533 -63.790 -3.778 1.00 16.40 301 VAL A O 1
ATOM 2474 N N . ILE A 1 322 ? -65.764 -65.460 -4.648 1.00 14.15 302 ILE A N 1
ATOM 2475 C CA . ILE A 1 322 ? -67.043 -64.797 -4.336 1.00 15.20 302 ILE A CA 1
ATOM 2476 C C . ILE A 1 322 ? -67.835 -65.715 -3.416 1.00 17.84 302 ILE A C 1
ATOM 2477 O O . ILE A 1 322 ? -68.055 -66.881 -3.734 1.00 16.22 302 ILE A O 1
ATOM 2482 N N . GLU A 1 323 ? -68.251 -65.175 -2.277 1.00 15.94 303 GLU A N 1
ATOM 2483 C CA . GLU A 1 323 ? -69.045 -65.906 -1.306 1.00 17.41 303 GLU A CA 1
ATOM 2484 C C . GLU A 1 323 ? -70.504 -65.448 -1.341 1.00 20.35 303 GLU A C 1
ATOM 2485 O O . GLU A 1 323 ? -70.787 -64.285 -1.659 1.00 18.99 303 GLU A O 1
ATOM 2491 N N . ASP A 1 324 ? -71.412 -66.373 -1.019 1.00 19.21 304 ASP A N 1
ATOM 2492 C CA . ASP A 1 324 ? -72.846 -66.098 -0.826 1.00 19.94 304 ASP A CA 1
ATOM 2493 C C . ASP A 1 324 ? -73.610 -65.691 -2.082 1.00 20.84 304 ASP A C 1
ATOM 2494 O O . ASP A 1 324 ? -74.343 -64.686 -2.076 1.00 21.01 304 ASP A O 1
ATOM 2499 N N . MET A 1 325 ? -73.485 -66.489 -3.144 1.00 18.13 305 MET A N 1
ATOM 2500 C CA . MET A 1 325 ? -74.203 -66.190 -4.379 1.00 20.05 305 MET A CA 1
ATOM 2501 C C . MET A 1 325 ? -75.707 -66.410 -4.251 1.00 16.32 305 MET A C 1
ATOM 2502 O O . MET A 1 325 ? -76.450 -66.122 -5.184 1.00 18.71 305 MET A O 1
ATOM 2507 N N . TRP A 1 326 ? -76.158 -66.909 -3.104 1.00 15.17 306 TRP A N 1
ATOM 2508 C CA . TRP A 1 326 ? -77.594 -67.086 -2.888 1.00 17.61 306 TRP A CA 1
ATOM 2509 C C . TRP A 1 326 ? -78.384 -65.803 -3.162 1.00 17.85 306 TRP A C 1
ATOM 2510 O O . TRP A 1 326 ? -79.531 -65.868 -3.609 1.00 17.70 306 TRP A O 1
ATOM 2521 N N . THR A 1 327 ? -77.761 -64.646 -2.919 1.00 17.25 307 THR A N 1
ATOM 2522 C CA . THR A 1 327 ? -78.439 -63.350 -3.131 1.00 16.85 307 THR A CA 1
ATOM 2523 C C . THR A 1 327 ? -78.731 -63.031 -4.600 1.00 17.45 307 THR A C 1
ATOM 2524 O O . THR A 1 327 ? -79.468 -62.084 -4.899 1.00 16.35 307 THR A O 1
ATOM 2528 N N . ALA A 1 328 ? -78.161 -63.813 -5.515 1.00 16.37 308 ALA A N 1
ATOM 2529 C CA . ALA A 1 328 ? -78.464 -63.659 -6.939 1.00 16.37 308 ALA A CA 1
ATOM 2530 C C . ALA A 1 328 ? -79.956 -63.834 -7.243 1.00 17.40 308 ALA A C 1
ATOM 2531 O O . ALA A 1 328 ? -80.445 -63.333 -8.252 1.00 18.40 308 ALA A O 1
ATOM 2533 N N . TYR A 1 329 ? -80.670 -64.548 -6.375 1.00 15.56 309 TYR A N 1
ATOM 2534 C CA . TYR A 1 329 ? -82.085 -64.860 -6.612 1.00 15.95 309 TYR A CA 1
ATOM 2535 C C . TYR A 1 329 ? -83.073 -63.926 -5.913 1.00 18.40 309 TYR A C 1
ATOM 2536 O O . TYR A 1 329 ? -84.287 -64.140 -5.994 1.00 17.99 309 TYR A O 1
ATOM 2545 N N . TRP A 1 330 ? -82.564 -62.890 -5.246 1.00 16.91 310 TRP A N 1
ATOM 2546 C CA . TRP A 1 330 ? -83.394 -62.064 -4.364 1.00 17.81 310 TRP A CA 1
ATOM 2547 C C . TRP A 1 330 ? -83.367 -60.575 -4.729 1.00 16.04 310 TRP A C 1
ATOM 2548 O O . TRP A 1 330 ? -82.312 -59.945 -4.685 1.00 16.80 310 TRP A O 1
ATOM 2559 N N . PRO A 1 331 ? -84.536 -60.017 -5.097 1.00 18.82 311 PRO A N 1
ATOM 2560 C CA . PRO A 1 331 ? -84.676 -58.617 -5.526 1.00 17.55 311 PRO A CA 1
ATOM 2561 C C . PRO A 1 331 ? -84.134 -57.621 -4.506 1.00 17.56 311 PRO A C 1
ATOM 2562 O O . PRO A 1 331 ? -83.550 -56.604 -4.895 1.00 18.69 311 PRO A O 1
ATOM 2566 N N . GLY A 1 332 ? -84.299 -57.925 -3.219 1.00 16.17 312 GLY A N 1
ATOM 2567 C CA . GLY A 1 332 ? -83.792 -57.066 -2.148 1.00 17.17 312 GLY A CA 1
ATOM 2568 C C . GLY A 1 332 ? -82.273 -56.925 -2.127 1.00 20.40 312 GLY A C 1
ATOM 2569 O O . GLY A 1 332 ? -81.741 -56.046 -1.448 1.00 18.90 312 GLY A O 1
ATOM 2570 N N . PHE A 1 333 ? -81.579 -57.798 -2.860 1.00 18.83 313 PHE A N 1
ATOM 2571 C CA . PHE A 1 333 ? -80.125 -57.682 -3.048 1.00 18.36 313 PHE A CA 1
ATOM 2572 C C . PHE A 1 333 ? -79.789 -57.331 -4.506 1.00 19.44 313 PHE A C 1
ATOM 2573 O O . PHE A 1 333 ? -78.632 -57.441 -4.940 1.00 17.84 313 PHE A O 1
ATOM 2581 N N . GLY A 1 334 ? -80.807 -56.924 -5.260 1.00 16.98 314 GLY A N 1
ATOM 2582 C CA . GLY A 1 334 ? -80.642 -56.589 -6.674 1.00 19.42 314 GLY A CA 1
ATOM 2583 C C . GLY A 1 334 ? -80.675 -57.802 -7.584 1.00 20.63 314 GLY A C 1
ATOM 2584 O O . GLY A 1 334 ? -80.307 -57.711 -8.758 1.00 19.28 314 GLY A O 1
ATOM 2585 N N . GLY A 1 335 ? -81.109 -58.940 -7.040 1.00 20.79 315 GLY A N 1
ATOM 2586 C CA . GLY A 1 335 ? -81.178 -60.189 -7.799 1.00 19.82 315 GLY A CA 1
ATOM 2587 C C . GLY A 1 335 ? -82.508 -60.376 -8.497 1.00 21.06 315 GLY A C 1
ATOM 2588 O O . GLY A 1 335 ? -83.313 -59.441 -8.582 1.00 21.32 315 GLY A O 1
ATOM 2589 N N . GLN A 1 336 ? -82.733 -61.589 -9.001 1.00 19.91 316 GLN A N 1
ATOM 2590 C CA . GLN A 1 336 ? -83.965 -61.926 -9.720 1.00 21.04 316 GLN A CA 1
ATOM 2591 C C . GLN A 1 336 ? -84.387 -63.337 -9.352 1.00 21.09 316 GLN A C 1
ATOM 2592 O O . GLN A 1 336 ? -83.551 -64.235 -9.320 1.00 19.57 316 GLN A O 1
ATOM 2598 N N . ALA A 1 337 ? -85.681 -63.528 -9.089 1.00 21.32 317 ALA A N 1
ATOM 2599 C CA . ALA A 1 337 ? -86.228 -64.847 -8.719 1.00 22.11 317 ALA A CA 1
ATOM 2600 C C . ALA A 1 337 ? -86.076 -65.887 -9.832 1.00 23.48 317 ALA A C 1
ATOM 2601 O O . ALA A 1 337 ? -85.916 -67.082 -9.567 1.00 23.24 317 ALA A O 1
ATOM 2603 N N . ASP A 1 338 ? -86.124 -65.421 -11.075 1.00 22.12 318 ASP A N 1
ATOM 2604 C CA . ASP A 1 338 ? -85.969 -66.288 -12.238 1.00 22.60 318 ASP A CA 1
ATOM 2605 C C . ASP A 1 338 ? -84.477 -66.454 -12.557 1.00 20.01 318 ASP A C 1
ATOM 2606 O O . ASP A 1 338 ? -83.808 -65.490 -12.922 1.00 21.29 318 ASP A O 1
ATOM 2611 N N . PRO A 1 339 ? -83.948 -67.687 -12.422 1.00 22.63 319 PRO A N 1
ATOM 2612 C CA . PRO A 1 339 ? -82.517 -67.923 -12.650 1.00 22.47 319 PRO A CA 1
ATOM 2613 C C . PRO A 1 339 ? -82.068 -67.588 -14.076 1.00 23.75 319 PRO A C 1
ATOM 2614 O O . PRO A 1 339 ? -80.885 -67.325 -14.293 1.00 22.34 319 PRO A O 1
ATOM 2618 N N . GLN A 1 340 ? -83.002 -67.582 -15.028 1.00 24.30 320 GLN A N 1
ATOM 2619 C CA . GLN A 1 340 ? -82.676 -67.225 -16.418 1.00 26.20 320 GLN A CA 1
ATOM 2620 C C . GLN A 1 340 ? -82.518 -65.717 -16.635 1.00 25.18 320 GLN A C 1
ATOM 2621 O O . GLN A 1 340 ? -81.897 -65.289 -17.608 1.00 27.55 320 GLN A O 1
ATOM 2627 N N A GLU A 1 341 ? -83.081 -64.922 -15.730 0.50 27.80 321 GLU A N 1
ATOM 2628 N N B GLU A 1 341 ? -83.079 -64.924 -15.728 0.50 28.13 321 GLU A N 1
ATOM 2629 C CA A GLU A 1 341 ? -82.970 -63.466 -15.799 0.50 27.34 321 GLU A CA 1
ATOM 2630 C CA B GLU A 1 341 ? -82.961 -63.470 -15.788 0.50 27.95 321 GLU A CA 1
ATOM 2631 C C A GLU A 1 341 ? -81.757 -63.004 -14.994 0.50 25.84 321 GLU A C 1
ATOM 2632 C C B GLU A 1 341 ? -81.753 -63.017 -14.981 0.50 26.20 321 GLU A C 1
ATOM 2633 O O A GLU A 1 341 ? -81.892 -62.271 -14.014 0.50 26.11 321 GLU A O 1
ATOM 2634 O O B GLU A 1 341 ? -81.888 -62.303 -13.988 0.50 26.55 321 GLU A O 1
ATOM 2645 N N . CYS A 1 342 ? -80.573 -63.425 -15.435 1.00 21.86 322 CYS A N 1
ATOM 2646 C CA . CYS A 1 342 ? -79.341 -63.274 -14.657 1.00 24.33 322 CYS A CA 1
ATOM 2647 C C . CYS A 1 342 ? -78.320 -62.265 -15.193 1.00 24.41 322 CYS A C 1
ATOM 2648 O O . CYS A 1 342 ? -77.171 -62.276 -14.755 1.00 22.36 322 CYS A O 1
ATOM 2651 N N . SER A 1 343 ? -78.725 -61.389 -16.114 1.00 22.86 323 SER A N 1
ATOM 2652 C CA . SER A 1 343 ? -77.778 -60.435 -16.718 1.00 25.06 323 SER A CA 1
ATOM 2653 C C . SER A 1 343 ? -77.100 -59.510 -15.697 1.00 26.12 323 SER A C 1
ATOM 2654 O O . SER A 1 343 ? -75.959 -59.091 -15.902 1.00 26.52 323 SER A O 1
ATOM 2657 N N . GLY A 1 344 ? -77.794 -59.200 -14.604 1.00 25.04 324 GLY A N 1
ATOM 2658 C CA . GLY A 1 344 ? -77.222 -58.350 -13.552 1.00 23.99 324 GLY A CA 1
ATOM 2659 C C . GLY A 1 344 ? -76.870 -59.031 -12.239 1.00 21.52 324 GLY A C 1
ATOM 2660 O O . GLY A 1 344 ? -76.650 -58.347 -11.229 1.00 19.98 324 GLY A O 1
ATOM 2661 N N . THR A 1 345 ? -76.806 -60.364 -12.235 1.00 17.76 325 THR A N 1
ATOM 2662 C CA . THR A 1 345 ? -76.527 -61.100 -10.990 1.00 18.45 325 THR A CA 1
ATOM 2663 C C . THR A 1 345 ? -75.108 -61.660 -10.914 1.00 17.18 325 THR A C 1
ATOM 2664 O O . THR A 1 345 ? -74.385 -61.723 -11.921 1.00 16.63 325 THR A O 1
ATOM 2668 N N . SER A 1 346 ? -74.713 -62.071 -9.712 1.00 16.58 326 SER A N 1
ATOM 2669 C CA . SER A 1 346 ? -73.421 -62.714 -9.521 1.00 16.74 326 SER A CA 1
ATOM 2670 C C . SER A 1 346 ? -73.338 -64.034 -10.281 1.00 15.65 326 SER A C 1
ATOM 2671 O O . SER A 1 346 ? -72.260 -64.400 -10.752 1.00 16.42 326 SER A O 1
ATOM 2674 N N . LEU A 1 347 ? -74.459 -64.747 -10.407 1.00 16.23 327 LEU A N 1
ATOM 2675 C CA . LEU A 1 347 ? -74.457 -65.998 -11.185 1.00 18.07 327 LEU A CA 1
ATOM 2676 C C . LEU A 1 347 ? -74.359 -65.718 -12.688 1.00 18.92 327 LEU A C 1
ATOM 2677 O O . LEU A 1 347 ? -73.767 -66.503 -13.428 1.00 18.09 327 LEU A O 1
ATOM 2682 N N . GLY A 1 348 ? -74.932 -64.601 -13.128 1.00 18.45 328 GLY A N 1
ATOM 2683 C CA . GLY A 1 348 ? -74.755 -64.142 -14.511 1.00 18.46 328 GLY A CA 1
ATOM 2684 C C . GLY A 1 348 ? -73.281 -63.889 -14.801 1.00 17.83 328 GLY A C 1
ATOM 2685 O O . GLY A 1 348 ? -72.779 -64.246 -15.865 1.00 18.78 328 GLY A O 1
ATOM 2686 N N . LEU A 1 349 ? -72.589 -63.277 -13.844 1.00 17.43 329 LEU A N 1
ATOM 2687 C CA . LEU A 1 349 ? -71.135 -63.092 -13.938 1.00 16.71 329 LEU A CA 1
ATOM 2688 C C . LEU A 1 349 ? -70.405 -64.437 -14.073 1.00 16.55 329 LEU A C 1
ATOM 2689 O O . LEU A 1 349 ? -69.597 -64.615 -14.989 1.00 16.93 329 LEU A O 1
ATOM 2694 N N . LEU A 1 350 ? -70.699 -65.383 -13.180 1.00 15.45 330 LEU A N 1
ATOM 2695 C CA . LEU A 1 350 ? -70.027 -66.690 -13.207 1.00 16.31 330 LEU A CA 1
ATOM 2696 C C . LEU A 1 350 ? -70.253 -67.419 -14.534 1.00 18.76 330 LEU A C 1
ATOM 2697 O O . LEU A 1 350 ? -69.316 -67.969 -15.106 1.00 17.10 330 LEU A O 1
ATOM 2702 N N . LYS A 1 351 ? -71.494 -67.404 -15.020 1.00 16.33 331 LYS A N 1
ATOM 2703 C CA . LYS A 1 351 ? -71.826 -67.965 -16.333 1.00 16.53 331 LYS A CA 1
ATOM 2704 C C . LYS A 1 351 ? -71.020 -67.301 -17.457 1.00 18.47 331 LYS A C 1
ATOM 2705 O O . LYS A 1 351 ? -70.494 -67.989 -18.333 1.00 20.22 331 LYS A O 1
ATOM 2711 N N . SER A 1 352 ? -70.922 -65.971 -17.434 1.00 16.92 332 SER A N 1
ATOM 2712 C CA . SER A 1 352 ? -70.136 -65.249 -18.451 1.00 20.61 332 SER A CA 1
ATOM 2713 C C . SER A 1 352 ? -68.648 -65.605 -18.398 1.00 17.76 332 SER A C 1
ATOM 2714 O O . SER A 1 352 ? -67.963 -65.563 -19.420 1.00 16.71 332 SER A O 1
ATOM 2717 N N . LEU A 1 353 ? -68.155 -65.967 -17.215 1.00 15.56 333 LEU A N 1
ATOM 2718 C CA . LEU A 1 353 ? -66.754 -66.383 -17.068 1.00 16.84 333 LEU A CA 1
ATOM 2719 C C . LEU A 1 353 ? -66.443 -67.682 -17.820 1.00 15.12 333 LEU A C 1
ATOM 2720 O O . LEU A 1 353 ? -65.295 -67.914 -18.207 1.00 18.31 333 LEU A O 1
ATOM 2725 N N . ILE A 1 354 ? -67.461 -68.515 -18.040 1.00 15.90 334 ILE A N 1
ATOM 2726 C CA . ILE A 1 354 ? -67.287 -69.713 -18.877 1.00 15.86 334 ILE A CA 1
ATOM 2727 C C . ILE A 1 354 ? -66.941 -69.317 -20.317 1.00 18.44 334 ILE A C 1
ATOM 2728 O O . ILE A 1 354 ? -66.018 -69.878 -20.918 1.00 17.11 334 ILE A O 1
ATOM 2733 N N . ASP A 1 355 ? -67.677 -68.348 -20.863 1.00 18.48 335 ASP A N 1
ATOM 2734 C CA . ASP A 1 355 ? -67.381 -67.825 -22.200 1.00 18.92 335 ASP A CA 1
ATOM 2735 C C . ASP A 1 355 ? -66.044 -67.102 -22.252 1.00 18.24 335 ASP A C 1
ATOM 2736 O O . ASP A 1 355 ? -65.337 -67.175 -23.257 1.00 21.59 335 ASP A O 1
ATOM 2741 N N . ALA A 1 356 ? -65.696 -66.411 -21.170 1.00 16.06 336 ALA A N 1
ATOM 2742 C CA . ALA A 1 356 ? -64.394 -65.745 -21.084 1.00 18.68 336 ALA A CA 1
ATOM 2743 C C . ALA A 1 356 ? -63.245 -66.755 -21.199 1.00 17.61 336 ALA A C 1
ATOM 2744 O O . ALA A 1 356 ? -62.283 -66.533 -21.938 1.00 18.21 336 ALA A O 1
ATOM 2746 N N . ILE A 1 357 ? -63.368 -67.872 -20.484 1.00 15.78 337 ILE A N 1
ATOM 2747 C CA . ILE A 1 357 ? -62.391 -68.968 -20.557 1.00 15.48 337 ILE A CA 1
ATOM 2748 C C . ILE A 1 357 ? -62.277 -69.499 -21.996 1.00 17.85 337 ILE A C 1
ATOM 2749 O O . ILE A 1 357 ? -61.170 -69.733 -22.497 1.00 16.61 337 ILE A O 1
ATOM 2754 N N . GLN A 1 358 ? -63.425 -69.633 -22.658 1.00 17.70 338 GLN A N 1
ATOM 2755 C CA . GLN A 1 358 ? -63.513 -70.182 -24.010 1.00 17.72 338 GLN A CA 1
ATOM 2756 C C . GLN A 1 358 ? -63.328 -69.165 -25.143 1.00 19.88 338 GLN A C 1
ATOM 2757 O O . GLN A 1 358 ? -63.492 -69.524 -26.312 1.00 18.27 338 GLN A O 1
ATOM 2763 N N . HIS A 1 359 ? -62.979 -67.916 -24.821 1.00 19.55 339 HIS A N 1
ATOM 2764 C CA . HIS A 1 359 ? -63.066 -66.830 -25.814 1.00 18.38 339 HIS A CA 1
ATOM 2765 C C . HIS A 1 359 ? -62.232 -67.050 -27.076 1.00 17.88 339 HIS A C 1
ATOM 2766 O O . HIS A 1 359 ? -62.604 -66.559 -28.148 1.00 15.93 339 HIS A O 1
ATOM 2773 N N . GLN A 1 360 ? -61.115 -67.773 -26.958 1.00 16.27 340 GLN A N 1
ATOM 2774 C CA . GLN A 1 360 ? -60.232 -67.988 -28.112 1.00 18.94 340 GLN A CA 1
ATOM 2775 C C . GLN A 1 360 ? -60.846 -68.948 -29.131 1.00 20.97 340 GLN A C 1
ATOM 2776 O O . GLN A 1 360 ? -60.333 -69.092 -30.243 1.00 19.47 340 GLN A O 1
ATOM 2782 N N . GLU A 1 361 ? -61.951 -69.588 -28.749 1.00 19.20 341 GLU A N 1
ATOM 2783 C CA . GLU A 1 361 ? -62.651 -70.523 -29.638 1.00 22.71 341 GLU A CA 1
ATOM 2784 C C . GLU A 1 361 ? -63.737 -69.860 -30.488 1.00 23.74 341 GLU A C 1
ATOM 2785 O O . GLU A 1 361 ? -64.348 -70.515 -31.341 1.00 24.18 341 GLU A O 1
ATOM 2791 N N . LEU A 1 362 ? -63.983 -68.570 -30.250 1.00 24.36 342 LEU A N 1
ATOM 2792 C CA . LEU A 1 362 ? -64.974 -67.818 -31.026 1.00 23.21 342 LEU A CA 1
ATOM 2793 C C . LEU A 1 362 ? -64.528 -67.673 -32.470 1.00 26.00 342 LEU A C 1
ATOM 2794 O O . LEU A 1 362 ? -63.327 -67.567 -32.729 1.00 23.92 342 LEU A O 1
ATOM 2799 N N . PRO A 1 363 ? -65.489 -67.659 -33.419 1.00 26.35 343 PRO A N 1
ATOM 2800 C CA . PRO A 1 363 ? -65.076 -67.420 -34.801 1.00 30.45 343 PRO A CA 1
ATOM 2801 C C . PRO A 1 363 ? -64.457 -66.029 -34.903 1.00 34.41 343 PRO A C 1
ATOM 2802 O O . PRO A 1 363 ? -64.850 -65.124 -34.158 1.00 31.72 343 PRO A O 1
ATOM 2806 N N . SER A 1 364 ? -63.485 -65.872 -35.796 1.00 39.29 344 SER A N 1
ATOM 2807 C CA . SER A 1 364 ? -62.732 -64.623 -35.894 1.00 44.34 344 SER A CA 1
ATOM 2808 C C . SER A 1 364 ? -63.633 -63.444 -36.254 1.00 47.08 344 SER A C 1
ATOM 2809 O O . SER A 1 364 ? -64.592 -63.590 -37.015 1.00 46.87 344 SER A O 1
ATOM 2812 N N . ASP A 1 365 ? -63.322 -62.289 -35.674 1.00 48.87 345 ASP A N 1
ATOM 2813 C CA . ASP A 1 365 ? -64.029 -61.045 -35.948 1.00 52.03 345 ASP A CA 1
ATOM 2814 C C . ASP A 1 365 ? -63.043 -59.891 -35.766 1.00 53.62 345 ASP A C 1
ATOM 2815 O O . ASP A 1 365 ? -62.573 -59.650 -34.652 1.00 52.39 345 ASP A O 1
ATOM 2820 N N . PRO A 1 366 ? -62.712 -59.184 -36.865 1.00 55.92 346 PRO A N 1
ATOM 2821 C CA . PRO A 1 366 ? -61.798 -58.039 -36.772 1.00 56.74 346 PRO A CA 1
ATOM 2822 C C . PRO A 1 366 ? -62.391 -56.850 -36.004 1.00 56.83 346 PRO A C 1
ATOM 2823 O O . PRO A 1 366 ? -61.645 -55.970 -35.572 1.00 57.78 346 PRO A O 1
ATOM 2827 N N . ASN A 1 367 ? -63.714 -56.838 -35.834 1.00 55.93 347 ASN A N 1
ATOM 2828 C CA . ASN A 1 367 ? -64.408 -55.790 -35.079 1.00 56.22 347 ASN A CA 1
ATOM 2829 C C . ASN A 1 367 ? -64.511 -56.072 -33.574 1.00 54.97 347 ASN A C 1
ATOM 2830 O O . ASN A 1 367 ? -65.027 -55.246 -32.817 1.00 55.01 347 ASN A O 1
ATOM 2835 N N . ARG A 1 368 ? -64.016 -57.233 -33.150 1.00 50.89 348 ARG A N 1
ATOM 2836 C CA . ARG A 1 368 ? -64.120 -57.669 -31.757 1.00 48.94 348 ARG A CA 1
ATOM 2837 C C . ARG A 1 368 ? -62.738 -57.923 -31.163 1.00 45.63 348 ARG A C 1
ATOM 2838 O O . ARG A 1 368 ? -61.924 -58.647 -31.742 1.00 45.99 348 ARG A O 1
ATOM 2846 N N . SER A 1 369 ? -62.479 -57.309 -30.012 1.00 41.75 349 SER A N 1
ATOM 2847 C CA . SER A 1 369 ? -61.248 -57.540 -29.265 1.00 37.70 349 SER A CA 1
ATOM 2848 C C . SER A 1 369 ? -61.577 -58.244 -27.955 1.00 33.64 349 SER A C 1
ATOM 2849 O O . SER A 1 369 ? -62.530 -57.857 -27.278 1.00 33.59 349 SER A O 1
ATOM 2852 N N . PRO A 1 370 ? -60.802 -59.287 -27.600 1.00 29.55 350 PRO A N 1
ATOM 2853 C CA . PRO A 1 370 ? -60.975 -59.908 -26.282 1.00 26.37 350 PRO A CA 1
ATOM 2854 C C . PRO A 1 370 ? -60.790 -58.872 -25.172 1.00 26.83 350 PRO A C 1
ATOM 2855 O O . PRO A 1 370 ? -59.893 -58.036 -25.258 1.00 25.63 350 PRO A O 1
ATOM 2859 N N . GLY A 1 371 ? -61.644 -58.920 -24.152 1.00 25.79 351 GLY A N 1
ATOM 2860 C CA . GLY A 1 371 ? -61.555 -57.985 -23.030 1.00 24.92 351 GLY A CA 1
ATOM 2861 C C . GLY A 1 371 ? -60.538 -58.416 -21.987 1.00 22.62 351 GLY A C 1
ATOM 2862 O O . GLY A 1 371 ? -59.917 -59.477 -22.112 1.00 19.18 351 GLY A O 1
ATOM 2863 N N . TYR A 1 372 ? -60.366 -57.598 -20.950 1.00 22.13 352 TYR A N 1
ATOM 2864 C CA . TYR A 1 372 ? -59.393 -57.909 -19.907 1.00 20.34 352 TYR A CA 1
ATOM 2865 C C . TYR A 1 372 ? -59.644 -59.261 -19.244 1.00 20.67 352 TYR A C 1
ATOM 2866 O O . TYR A 1 372 ? -58.717 -60.065 -19.108 1.00 18.40 352 TYR A O 1
ATOM 2875 N N . VAL A 1 373 ? -60.886 -59.506 -18.829 1.00 18.85 353 VAL A N 1
ATOM 2876 C CA . VAL A 1 373 ? -61.230 -60.762 -18.156 1.00 18.93 353 VAL A CA 1
ATOM 2877 C C . VAL A 1 373 ? -60.993 -61.967 -19.080 1.00 18.84 353 VAL A C 1
ATOM 2878 O O . VAL A 1 373 ? -60.362 -62.941 -18.666 1.00 17.25 353 VAL A O 1
ATOM 2882 N N . ASP A 1 374 ? -61.458 -61.873 -20.328 1.00 18.85 354 ASP A N 1
ATOM 2883 C CA . ASP A 1 374 ? -61.185 -62.890 -21.363 1.00 18.38 354 ASP A CA 1
ATOM 2884 C C . ASP A 1 374 ? -59.726 -63.350 -21.329 1.00 17.02 354 ASP A C 1
ATOM 2885 O O . ASP A 1 374 ? -59.439 -64.546 -21.294 1.00 19.26 354 ASP A O 1
ATOM 2890 N N . ARG A 1 375 ? -58.816 -62.380 -21.343 1.00 18.30 355 ARG A N 1
ATOM 2891 C CA . ARG A 1 375 ? -57.377 -62.628 -21.462 1.00 19.07 355 ARG A CA 1
ATOM 2892 C C . ARG A 1 375 ? -56.744 -63.144 -20.174 1.00 16.15 355 ARG A C 1
ATOM 2893 O O . ARG A 1 375 ? -55.610 -63.628 -20.188 1.00 16.29 355 ARG A O 1
ATOM 2901 N N . ASN A 1 376 ? -57.479 -63.049 -19.069 1.00 17.29 356 ASN A N 1
ATOM 2902 C CA . ASN A 1 376 ? -56.896 -63.260 -17.744 1.00 16.38 356 ASN A CA 1
ATOM 2903 C C . ASN A 1 376 ? -57.576 -64.256 -16.809 1.00 17.56 356 ASN A C 1
ATOM 2904 O O . ASN A 1 376 ? -57.245 -64.318 -15.620 1.00 15.10 356 ASN A O 1
ATOM 2909 N N . ILE A 1 377 ? -58.511 -65.043 -17.329 1.00 15.16 357 ILE A N 1
ATOM 2910 C CA . ILE A 1 377 ? -59.101 -66.125 -16.529 1.00 15.04 357 ILE A CA 1
ATOM 2911 C C . ILE A 1 377 ? -58.689 -67.485 -17.103 1.00 14.35 357 ILE A C 1
ATOM 2912 O O . ILE A 1 377 ? -58.773 -67.703 -18.313 1.00 17.30 357 ILE A O 1
ATOM 2917 N N . VAL A 1 378 ? -58.233 -68.389 -16.238 1.00 15.42 358 VAL A N 1
ATOM 2918 C CA . VAL A 1 378 ? -57.789 -69.718 -16.678 1.00 15.04 358 VAL A CA 1
ATOM 2919 C C . VAL A 1 378 ? -58.490 -70.865 -15.939 1.00 17.48 358 VAL A C 1
ATOM 2920 O O . VAL A 1 378 ? -58.205 -72.046 -16.173 1.00 17.24 358 VAL A O 1
ATOM 2924 N N . GLY A 1 379 ? -59.415 -70.515 -15.054 1.00 18.33 359 GLY A N 1
ATOM 2925 C CA . GLY A 1 379 ? -60.164 -71.524 -14.319 1.00 17.67 359 GLY A CA 1
ATOM 2926 C C . GLY A 1 379 ? -61.325 -70.923 -13.564 1.00 18.23 359 GLY A C 1
ATOM 2927 O O . GLY A 1 379 ? -61.258 -69.779 -13.104 1.00 17.77 359 GLY A O 1
ATOM 2928 N N . LEU A 1 380 ? -62.396 -71.701 -13.458 1.00 17.22 360 LEU A N 1
ATOM 2929 C CA . LEU A 1 380 ? -63.552 -71.345 -12.647 1.00 17.29 360 LEU A CA 1
ATOM 2930 C C . LEU A 1 380 ? -63.952 -72.562 -11.824 1.00 15.14 360 LEU A C 1
ATOM 2931 O O . LEU A 1 380 ? -64.035 -73.677 -12.353 1.00 15.84 360 LEU A O 1
ATOM 2936 N N . HIS A 1 381 ? -64.184 -72.343 -10.533 1.00 15.04 361 HIS A N 1
ATOM 2937 C CA . HIS A 1 381 ? -64.631 -73.398 -9.626 1.00 15.43 361 HIS A CA 1
ATOM 2938 C C . HIS A 1 381 ? -65.866 -72.934 -8.888 1.00 17.38 361 HIS A C 1
ATOM 2939 O O . HIS A 1 381 ? -65.832 -71.910 -8.201 1.00 16.23 361 HIS A O 1
ATOM 2946 N N . VAL A 1 382 ? -66.959 -73.677 -9.047 1.00 13.45 362 VAL A N 1
ATOM 2947 C CA . VAL A 1 382 ? -68.225 -73.289 -8.435 1.00 14.46 362 VAL A CA 1
ATOM 2948 C C . VAL A 1 382 ? -68.703 -74.373 -7.470 1.00 14.30 362 VAL A C 1
ATOM 2949 O O . VAL A 1 382 ? -68.842 -75.535 -7.852 1.00 15.02 362 VAL A O 1
ATOM 2953 N N . TYR A 1 383 ? -68.947 -73.972 -6.223 1.00 16.55 363 TYR A N 1
ATOM 2954 C CA . TYR A 1 383 ? -69.577 -74.823 -5.212 1.00 17.47 363 TYR A CA 1
ATOM 2955 C C . TYR A 1 383 ? -70.786 -74.085 -4.654 1.00 17.71 363 TYR A C 1
ATOM 2956 O O . TYR A 1 383 ? -71.032 -72.933 -5.007 1.00 16.55 363 TYR A O 1
ATOM 2965 N N . HIS A 1 384 ? -71.548 -74.746 -3.785 1.00 14.97 364 HIS A N 1
ATOM 2966 C CA . HIS A 1 384 ? -72.725 -74.117 -3.194 1.00 15.41 364 HIS A CA 1
ATOM 2967 C C . HIS A 1 384 ? -72.320 -72.845 -2.429 1.00 17.10 364 HIS A C 1
ATOM 2968 O O . HIS A 1 384 ? -71.572 -72.911 -1.449 1.00 16.44 364 HIS A O 1
ATOM 2975 N N . ASN A 1 385 ? -72.807 -71.700 -2.910 1.00 17.29 365 ASN A N 1
ATOM 2976 C CA . ASN A 1 385 ? -72.579 -70.388 -2.296 1.00 15.69 365 ASN A CA 1
ATOM 2977 C C . ASN A 1 385 ? -71.129 -69.903 -2.187 1.00 18.15 365 ASN A C 1
ATOM 2978 O O . ASN A 1 385 ? -70.851 -68.982 -1.420 1.00 20.52 365 ASN A O 1
ATOM 2983 N N . VAL A 1 386 ? -70.216 -70.512 -2.943 1.00 14.51 366 VAL A N 1
ATOM 2984 C CA . VAL A 1 386 ? -68.843 -70.000 -3.025 1.00 14.41 366 VAL A CA 1
ATOM 2985 C C . VAL A 1 386 ? -68.198 -70.395 -4.362 1.00 18.28 366 VAL A C 1
ATOM 2986 O O . VAL A 1 386 ? -68.315 -71.546 -4.806 1.00 16.39 366 VAL A O 1
ATOM 2990 N N . ALA A 1 387 ? -67.553 -69.426 -5.015 1.00 15.82 367 ALA A N 1
ATOM 2991 C CA . ALA A 1 387 ? -66.889 -69.678 -6.299 1.00 14.08 367 ALA A CA 1
ATOM 2992 C C . ALA A 1 387 ? -65.479 -69.114 -6.302 1.00 16.65 367 ALA A C 1
ATOM 2993 O O . ALA A 1 387 ? -65.234 -68.058 -5.719 1.00 14.98 367 ALA A O 1
ATOM 2995 N N . PHE A 1 388 ? -64.572 -69.818 -6.982 1.00 14.09 368 PHE A N 1
ATOM 2996 C CA . PHE A 1 388 ? -63.155 -69.457 -7.053 1.00 14.86 368 PHE A CA 1
ATOM 2997 C C . PHE A 1 388 ? -62.780 -69.228 -8.504 1.00 15.74 368 PHE A C 1
ATOM 2998 O O . PHE A 1 388 ? -63.030 -70.085 -9.354 1.00 14.57 368 PHE A O 1
ATOM 3006 N N . VAL A 1 389 ? -62.180 -68.075 -8.776 1.00 15.00 369 VAL A N 1
ATOM 3007 C CA . VAL A 1 389 ? -61.757 -67.707 -10.126 1.00 13.79 369 VAL A CA 1
ATOM 3008 C C . VAL A 1 389 ? -60.234 -67.661 -10.185 1.00 15.09 369 VAL A C 1
ATOM 3009 O O . VAL A 1 389 ? -59.607 -66.955 -9.400 1.00 14.99 369 VAL A O 1
ATOM 3013 N N . GLU A 1 390 ? -59.641 -68.414 -11.113 1.00 13.39 370 GLU A N 1
ATOM 3014 C CA . GLU A 1 390 ? -58.180 -68.458 -11.244 1.00 16.38 370 GLU A CA 1
ATOM 3015 C C . GLU A 1 390 ? -57.661 -67.424 -12.248 1.00 16.96 370 GLU A C 1
ATOM 3016 O O . GLU A 1 390 ? -58.021 -67.458 -13.434 1.00 17.81 370 GLU A O 1
ATOM 3022 N N . LYS A 1 391 ? -56.818 -66.518 -11.755 1.00 16.16 371 LYS A N 1
ATOM 3023 C CA . LYS A 1 391 ? -56.189 -65.460 -12.560 1.00 15.71 371 LYS A CA 1
ATOM 3024 C C . LYS A 1 391 ? -54.936 -66.011 -13.232 1.00 15.43 371 LYS A C 1
ATOM 3025 O O . LYS A 1 391 ? -54.098 -66.633 -12.587 1.00 15.55 371 LYS A O 1
ATOM 3031 N N . GLY A 1 392 ? -54.807 -65.778 -14.531 1.00 16.21 372 GLY A N 1
ATOM 3032 C CA . GLY A 1 392 ? -53.626 -66.228 -15.257 1.00 16.43 372 GLY A CA 1
ATOM 3033 C C . GLY A 1 392 ? -53.762 -65.865 -16.710 1.00 17.68 372 GLY A C 1
ATOM 3034 O O . GLY A 1 392 ? -54.821 -65.410 -17.140 1.00 17.33 372 GLY A O 1
ATOM 3035 N N A ARG A 1 393 ? -52.689 -66.056 -17.477 0.50 18.41 373 ARG A N 1
ATOM 3036 N N B ARG A 1 393 ? -52.700 -66.090 -17.474 0.50 16.60 373 ARG A N 1
ATOM 3037 C CA A ARG A 1 393 ? -52.709 -65.716 -18.896 0.50 18.70 373 ARG A CA 1
ATOM 3038 C CA B ARG A 1 393 ? -52.695 -65.744 -18.883 0.50 15.66 373 ARG A CA 1
ATOM 3039 C C A ARG A 1 393 ? -53.477 -66.759 -19.692 0.50 19.30 373 ARG A C 1
ATOM 3040 C C B ARG A 1 393 ? -53.472 -66.767 -19.702 0.50 17.57 373 ARG A C 1
ATOM 3041 O O A ARG A 1 393 ? -53.046 -67.909 -19.809 0.50 18.40 373 ARG A O 1
ATOM 3042 O O B ARG A 1 393 ? -53.041 -67.914 -19.846 0.50 16.84 373 ARG A O 1
ATOM 3057 N N . ASN A 1 394 ? -54.622 -66.346 -20.228 1.00 17.49 374 ASN A N 1
ATOM 3058 C CA . ASN A 1 394 ? -55.463 -67.220 -21.038 1.00 17.34 374 ASN A CA 1
ATOM 3059 C C . ASN A 1 394 ? -55.103 -67.062 -22.504 1.00 17.38 374 ASN A C 1
ATOM 3060 O O . ASN A 1 394 ? -55.775 -66.341 -23.252 1.00 18.03 374 ASN A O 1
ATOM 3065 N N . ASP A 1 395 ? -54.024 -67.729 -22.907 1.00 16.85 375 ASP A N 1
ATOM 3066 C CA . ASP A 1 395 ? -53.481 -67.561 -24.253 1.00 19.71 375 ASP A CA 1
ATOM 3067 C C . ASP A 1 395 ? -52.898 -68.870 -24.772 1.00 19.95 375 ASP A C 1
ATOM 3068 O O . ASP A 1 395 ? -51.765 -68.922 -25.260 1.00 17.89 375 ASP A O 1
ATOM 3073 N N . GLU A 1 396 ? -53.702 -69.923 -24.672 1.00 18.11 376 GLU A N 1
ATOM 3074 C CA . GLU A 1 396 ? -53.297 -71.260 -25.092 1.00 19.04 376 GLU A CA 1
ATOM 3075 C C . GLU A 1 396 ? -53.380 -71.437 -26.597 1.00 20.88 376 GLU A C 1
ATOM 3076 O O . GLU A 1 396 ? -52.656 -72.255 -27.167 1.00 21.17 376 GLU A O 1
ATOM 3082 N N . GLY A 1 397 ? -54.252 -70.650 -27.225 1.00 19.27 377 GLY A N 1
ATOM 3083 C CA . GLY A 1 397 ? -54.523 -70.757 -28.656 1.00 21.20 377 GLY A CA 1
ATOM 3084 C C . GLY A 1 397 ? -55.846 -71.462 -28.885 1.00 22.55 377 GLY A C 1
ATOM 3085 O O . GLY A 1 397 ? -56.139 -72.485 -28.250 1.00 20.84 377 GLY A O 1
ATOM 3086 N N . GLY A 1 398 ? -56.663 -70.907 -29.775 1.00 21.89 378 GLY A N 1
ATOM 3087 C CA . GLY A 1 398 ? -57.905 -71.565 -30.162 1.00 22.98 378 GLY A CA 1
ATOM 3088 C C . GLY A 1 398 ? -57.602 -72.714 -31.111 1.00 22.54 378 GLY A C 1
ATOM 3089 O O . GLY A 1 398 ? -56.469 -72.873 -31.573 1.00 22.69 378 GLY A O 1
ATOM 3090 N N . ILE A 1 399 ? -58.610 -73.527 -31.389 1.00 21.44 379 ILE A N 1
ATOM 3091 C CA . ILE A 1 399 ? -58.486 -74.583 -32.385 1.00 22.79 379 ILE A CA 1
ATOM 3092 C C . ILE A 1 399 ? -58.135 -73.936 -33.732 1.00 24.78 379 ILE A C 1
ATOM 3093 O O . ILE A 1 399 ? -58.810 -73.004 -34.170 1.00 25.36 379 ILE A O 1
ATOM 3098 N N . PRO A 1 400 ? -57.044 -74.399 -34.369 1.00 25.91 380 PRO A N 1
ATOM 3099 C CA . PRO A 1 400 ? -56.580 -73.786 -35.610 1.00 28.39 380 PRO A CA 1
ATOM 3100 C C . PRO A 1 400 ? -57.570 -73.964 -36.762 1.00 31.26 380 PRO A C 1
ATOM 3101 O O . PRO A 1 400 ? -58.394 -74.886 -36.745 1.00 28.98 380 PRO A O 1
ATOM 3105 N N . THR A 1 401 ? -57.485 -73.074 -37.746 1.00 32.92 381 THR A N 1
ATOM 3106 C CA . THR A 1 401 ? -58.435 -73.053 -38.859 1.00 36.84 381 THR A CA 1
ATOM 3107 C C . THR A 1 401 ? -58.424 -74.344 -39.682 1.00 37.62 381 THR A C 1
ATOM 3108 O O . THR A 1 401 ? -59.436 -74.702 -40.288 1.00 39.18 381 THR A O 1
ATOM 3112 N N . TRP A 1 402 ? -57.290 -75.044 -39.691 1.00 36.80 382 TRP A N 1
ATOM 3113 C CA . TRP A 1 402 ? -57.159 -76.275 -40.473 1.00 36.98 382 TRP A CA 1
ATOM 3114 C C . TRP A 1 402 ? -57.801 -77.515 -39.836 1.00 37.40 382 TRP A C 1
ATOM 3115 O O . TRP A 1 402 ? -57.797 -78.587 -40.442 1.00 35.80 382 TRP A O 1
ATOM 3126 N N . ILE A 1 403 ? -58.333 -77.377 -38.620 1.00 32.34 383 ILE A N 1
ATOM 3127 C CA . ILE A 1 403 ? -59.211 -78.405 -38.049 1.00 31.38 383 ILE A CA 1
ATOM 3128 C C . ILE A 1 403 ? -60.636 -78.111 -38.545 1.00 30.71 383 ILE A C 1
ATOM 3129 O O . ILE A 1 403 ? -61.132 -76.996 -38.361 1.00 30.61 383 ILE A O 1
ATOM 3134 N N . PRO A 1 404 ? -61.285 -79.097 -39.195 1.00 29.45 384 PRO A N 1
ATOM 3135 C CA . PRO A 1 404 ? -62.629 -78.906 -39.760 1.00 31.16 384 PRO A CA 1
ATOM 3136 C C . PRO A 1 404 ? -63.695 -78.473 -38.751 1.00 28.41 384 PRO A C 1
ATOM 3137 O O . PRO A 1 404 ? -63.659 -78.880 -37.586 1.00 25.47 384 PRO A O 1
ATOM 3141 N N . ARG A 1 405 ? -64.641 -77.662 -39.215 1.00 27.98 385 ARG A N 1
ATOM 3142 C CA . ARG A 1 405 ? -65.654 -77.089 -38.336 1.00 27.28 385 ARG A CA 1
ATOM 3143 C C . ARG A 1 405 ? -67.021 -77.767 -38.492 1.00 28.39 385 ARG A C 1
ATOM 3144 O O . ARG A 1 405 ? -68.059 -77.188 -38.175 1.00 28.61 385 ARG A O 1
ATOM 3152 N N . ASP A 1 406 ? -67.002 -79.002 -38.982 1.00 26.22 386 ASP A N 1
ATOM 3153 C CA . ASP A 1 406 ? -68.186 -79.859 -38.970 1.00 27.10 386 ASP A CA 1
ATOM 3154 C C . ASP A 1 406 ? -67.750 -81.300 -38.709 1.00 25.93 386 ASP A C 1
ATOM 3155 O O . ASP A 1 406 ? -66.615 -81.672 -39.020 1.00 26.39 386 ASP A O 1
ATOM 3160 N N . PHE A 1 407 ? -68.646 -82.092 -38.125 1.00 23.96 387 PHE A N 1
ATOM 3161 C CA . PHE A 1 407 ? -68.318 -83.458 -37.698 1.00 25.20 387 PHE A CA 1
ATOM 3162 C C . PHE A 1 407 ? -67.818 -84.397 -38.813 1.00 25.48 387 PHE A C 1
ATOM 3163 O O . PHE A 1 407 ? -66.771 -85.027 -38.653 1.00 24.76 387 PHE A O 1
ATOM 3171 N N A GLU A 1 408 ? -68.559 -84.497 -39.918 0.50 25.66 388 GLU A N 1
ATOM 3172 N N B GLU A 1 408 ? -68.548 -84.481 -39.922 0.50 26.09 388 GLU A N 1
ATOM 3173 C CA A GLU A 1 408 ? -68.163 -85.382 -41.026 0.50 26.26 388 GLU A CA 1
ATOM 3174 C CA B GLU A 1 408 ? -68.171 -85.395 -41.002 0.50 26.96 388 GLU A CA 1
ATOM 3175 C C A GLU A 1 408 ? -66.779 -85.041 -41.563 0.50 26.71 388 GLU A C 1
ATOM 3176 C C B GLU A 1 408 ? -66.821 -85.044 -41.643 0.50 27.25 388 GLU A C 1
ATOM 3177 O O A GLU A 1 408 ? -65.963 -85.936 -41.790 0.50 27.29 388 GLU A O 1
ATOM 3178 O O B GLU A 1 408 ? -66.064 -85.944 -42.016 0.50 27.67 388 GLU A O 1
ATOM 3189 N N . SER A 1 409 ? -66.523 -83.748 -41.758 1.00 25.51 389 SER A N 1
ATOM 3190 C CA . SER A 1 409 ? -65.217 -83.279 -42.268 1.00 28.74 389 SER A CA 1
ATOM 3191 C C . SER A 1 409 ? -64.089 -83.628 -41.299 1.00 29.45 389 SER A C 1
ATOM 3192 O O . SER A 1 409 ? -62.996 -84.021 -41.720 1.00 29.83 389 SER A O 1
ATOM 3195 N N . LEU A 1 410 ? -64.367 -83.495 -40.003 1.00 26.81 390 LEU A N 1
ATOM 3196 C CA . LEU A 1 410 ? -63.414 -83.867 -38.967 1.00 26.76 390 LEU A CA 1
ATOM 3197 C C . LEU A 1 410 ? -63.094 -85.361 -39.002 1.00 26.81 390 LEU A C 1
ATOM 3198 O O . LEU A 1 410 ? -61.924 -85.742 -38.954 1.00 27.53 390 LEU A O 1
ATOM 3203 N N . VAL A 1 411 ? -64.129 -86.194 -39.094 1.00 24.83 391 VAL A N 1
ATOM 3204 C CA . VAL A 1 411 ? -63.956 -87.644 -39.194 1.00 26.91 391 VAL A CA 1
ATOM 3205 C C . VAL A 1 411 ? -63.074 -88.002 -40.387 1.00 30.94 391 VAL A C 1
ATOM 3206 O O . VAL A 1 411 ? -62.111 -88.758 -40.245 1.00 31.87 391 VAL A O 1
ATOM 3210 N N . GLN A 1 412 ? -63.410 -87.446 -41.552 1.00 29.06 392 GLN A N 1
ATOM 3211 C CA . GLN A 1 412 ? -62.651 -87.673 -42.778 1.00 35.34 392 GLN A CA 1
ATOM 3212 C C . GLN A 1 412 ? -61.190 -87.244 -42.616 1.00 34.19 392 GLN A C 1
ATOM 3213 O O . GLN A 1 412 ? -60.274 -88.002 -42.940 1.00 33.40 392 GLN A O 1
ATOM 3219 N N . ALA A 1 413 ? -60.982 -86.041 -42.087 1.00 32.63 393 ALA A N 1
ATOM 3220 C CA . ALA A 1 413 ? -59.634 -85.514 -41.861 1.00 33.59 393 ALA A CA 1
ATOM 3221 C C . ALA A 1 413 ? -58.809 -86.343 -40.871 1.00 34.73 393 ALA A C 1
ATOM 3222 O O . ALA A 1 413 ? -57.578 -86.342 -40.930 1.00 36.06 393 ALA A O 1
ATOM 3224 N N . SER A 1 414 ? -59.488 -87.044 -39.967 1.00 33.04 394 SER A N 1
ATOM 3225 C CA . SER A 1 414 ? -58.818 -87.736 -38.866 1.00 31.53 394 SER A CA 1
ATOM 3226 C C . SER A 1 414 ? -58.661 -89.246 -39.075 1.00 32.36 394 SER A C 1
ATOM 3227 O O . SER A 1 414 ? -58.149 -89.943 -38.198 1.00 33.30 394 SER A O 1
ATOM 3230 N N . SER A 1 415 ? -59.084 -89.746 -40.234 1.00 32.53 395 SER A N 1
ATOM 3231 C CA . SER A 1 415 ? -59.146 -91.192 -40.467 1.00 33.46 395 SER A CA 1
ATOM 3232 C C . SER A 1 415 ? -58.053 -91.746 -41.392 1.00 36.72 395 SER A C 1
ATOM 3233 O O . SER A 1 415 ? -58.029 -92.944 -41.676 1.00 36.42 395 SER A O 1
ATOM 3236 N N . GLY A 1 416 ? -57.156 -90.876 -41.852 1.00 39.95 396 GLY A N 1
ATOM 3237 C CA . GLY A 1 416 ? -56.024 -91.285 -42.687 1.00 44.33 396 GLY A CA 1
ATOM 3238 C C . GLY A 1 416 ? -56.377 -91.980 -43.991 1.00 49.72 396 GLY A C 1
ATOM 3239 O O . GLY A 1 416 ? -55.616 -92.825 -44.471 1.00 51.28 396 GLY A O 1
ATOM 3240 N N . GLY A 1 417 ? -57.532 -91.634 -44.558 1.00 51.25 397 GLY A N 1
ATOM 3241 C CA . GLY A 1 417 ? -57.950 -92.154 -45.863 1.00 56.24 397 GLY A CA 1
ATOM 3242 C C . GLY A 1 417 ? -58.676 -93.488 -45.840 1.00 59.02 397 GLY A C 1
ATOM 3243 O O . GLY A 1 417 ? -58.925 -94.077 -46.895 1.00 59.75 397 GLY A O 1
ATOM 3244 N N . ALA A 1 418 ? -59.021 -93.962 -44.643 1.00 60.24 398 ALA A N 1
ATOM 3245 C CA . ALA A 1 418 ? -59.693 -95.254 -44.474 1.00 62.23 398 ALA A CA 1
ATOM 3246 C C . ALA A 1 418 ? -61.161 -95.222 -44.910 1.00 63.99 398 ALA A C 1
ATOM 3247 O O . ALA A 1 418 ? -61.839 -94.196 -44.785 1.00 64.26 398 ALA A O 1
ATOM 3249 N N . GLU B 1 26 ? -71.428 -106.042 22.137 1.00 64.70 6 GLU B N 1
ATOM 3250 C CA . GLU B 1 26 ? -72.293 -106.445 20.987 1.00 63.28 6 GLU B CA 1
ATOM 3251 C C . GLU B 1 26 ? -71.470 -106.778 19.740 1.00 60.14 6 GLU B C 1
ATOM 3252 O O . GLU B 1 26 ? -71.834 -107.677 18.973 1.00 61.46 6 GLU B O 1
ATOM 3258 N N . PHE B 1 27 ? -70.364 -106.061 19.543 1.00 53.63 7 PHE B N 1
ATOM 3259 C CA . PHE B 1 27 ? -69.632 -106.145 18.276 1.00 47.22 7 PHE B CA 1
ATOM 3260 C C . PHE B 1 27 ? -68.455 -107.115 18.285 1.00 44.70 7 PHE B C 1
ATOM 3261 O O . PHE B 1 27 ? -67.403 -106.856 18.869 1.00 44.44 7 PHE B O 1
ATOM 3269 N N . ASP B 1 28 ? -68.682 -108.242 17.625 1.00 42.34 8 ASP B N 1
ATOM 3270 C CA . ASP B 1 28 ? -67.715 -109.309 17.462 1.00 42.72 8 ASP B CA 1
ATOM 3271 C C . ASP B 1 28 ? -66.493 -108.792 16.695 1.00 38.58 8 ASP B C 1
ATOM 3272 O O . ASP B 1 28 ? -66.641 -108.126 15.675 1.00 35.39 8 ASP B O 1
ATOM 3277 N N . GLU B 1 29 ? -65.298 -109.091 17.199 1.00 36.82 9 GLU B N 1
ATOM 3278 C CA . GLU B 1 29 ? -64.051 -108.601 16.600 1.00 36.41 9 GLU B CA 1
ATOM 3279 C C . GLU B 1 29 ? -63.874 -109.011 15.131 1.00 33.83 9 GLU B C 1
ATOM 3280 O O . GLU B 1 29 ? -63.488 -108.189 14.299 1.00 30.80 9 GLU B O 1
ATOM 3286 N N . ALA B 1 30 ? -64.163 -110.275 14.822 1.00 34.49 10 ALA B N 1
ATOM 3287 C CA . ALA B 1 30 ? -64.088 -110.772 13.446 1.00 33.16 10 ALA B CA 1
ATOM 3288 C C . ALA B 1 30 ? -65.071 -110.044 12.535 1.00 31.07 10 ALA B C 1
ATOM 3289 O O . ALA B 1 30 ? -64.776 -109.816 11.367 1.00 32.10 10 ALA B O 1
ATOM 3291 N N . THR B 1 31 ? -66.236 -109.689 13.077 1.00 32.07 11 THR B N 1
ATOM 3292 C CA . THR B 1 31 ? -67.248 -108.933 12.340 1.00 31.88 11 THR B CA 1
ATOM 3293 C C . THR B 1 31 ? -66.756 -107.521 12.019 1.00 29.48 11 THR B C 1
ATOM 3294 O O . THR B 1 31 ? -66.840 -107.079 10.870 1.00 29.39 11 THR B O 1
ATOM 3298 N N . VAL B 1 32 ? -66.229 -106.825 13.026 1.00 28.32 12 VAL B N 1
ATOM 3299 C CA . VAL B 1 32 ? -65.697 -105.465 12.834 1.00 25.05 12 VAL B CA 1
ATOM 3300 C C . VAL B 1 32 ? -64.620 -105.436 11.741 1.00 24.74 12 VAL B C 1
ATOM 3301 O O . VAL B 1 32 ? -64.679 -104.614 10.815 1.00 23.59 12 VAL B O 1
ATOM 3305 N N . GLN B 1 33 ? -63.652 -106.346 11.846 1.00 25.50 13 GLN B N 1
ATOM 3306 C CA . GLN B 1 33 ? -62.576 -106.450 10.866 1.00 25.05 13 GLN B CA 1
ATOM 3307 C C . GLN B 1 33 ? -63.105 -106.759 9.465 1.00 25.21 13 GLN B C 1
ATOM 3308 O O . GLN B 1 33 ? -62.579 -106.246 8.480 1.00 25.41 13 GLN B O 1
ATOM 3314 N N . ASP B 1 34 ? -64.144 -107.591 9.383 1.00 25.33 14 ASP B N 1
ATOM 3315 C CA . ASP B 1 34 ? -64.788 -107.895 8.099 1.00 26.78 14 ASP B CA 1
ATOM 3316 C C . ASP B 1 34 ? -65.503 -106.670 7.528 1.00 25.27 14 ASP B C 1
ATOM 3317 O O . ASP B 1 34 ? -65.467 -106.430 6.316 1.00 27.89 14 ASP B O 1
ATOM 3322 N N . VAL B 1 35 ? -66.154 -105.902 8.399 1.00 24.69 15 VAL B N 1
ATOM 3323 C CA . VAL B 1 35 ? -66.820 -104.656 7.986 1.00 24.86 15 VAL B CA 1
ATOM 3324 C C . VAL B 1 35 ? -65.796 -103.663 7.420 1.00 22.89 15 VAL B C 1
ATOM 3325 O O . VAL B 1 35 ? -66.006 -103.073 6.357 1.00 23.87 15 VAL B O 1
ATOM 3329 N N . VAL B 1 36 ? -64.677 -103.510 8.119 1.00 24.06 16 VAL B N 1
ATOM 3330 C CA . VAL B 1 36 ? -63.607 -102.615 7.677 1.00 20.77 16 VAL B CA 1
ATOM 3331 C C . VAL B 1 36 ? -63.004 -103.079 6.339 1.00 21.23 16 VAL B C 1
ATOM 3332 O O . VAL B 1 36 ? -62.733 -102.260 5.457 1.00 23.23 16 VAL B O 1
ATOM 3336 N N A ARG B 1 37 ? -62.810 -104.388 6.206 0.50 23.78 17 ARG B N 1
ATOM 3337 N N B ARG B 1 37 ? -62.798 -104.390 6.201 0.50 22.92 17 ARG B N 1
ATOM 3338 C CA A ARG B 1 37 ? -62.248 -104.986 4.999 0.50 23.78 17 ARG B CA 1
ATOM 3339 C CA B ARG B 1 37 ? -62.243 -104.971 4.977 0.50 22.13 17 ARG B CA 1
ATOM 3340 C C A ARG B 1 37 ? -63.113 -104.717 3.766 0.50 23.29 17 ARG B C 1
ATOM 3341 C C B ARG B 1 37 ? -63.123 -104.670 3.768 0.50 22.21 17 ARG B C 1
ATOM 3342 O O A ARG B 1 37 ? -62.607 -104.280 2.731 0.50 22.36 17 ARG B O 1
ATOM 3343 O O B ARG B 1 37 ? -62.638 -104.170 2.752 0.50 21.01 17 ARG B O 1
ATOM 3358 N N . LEU B 1 38 ? -64.415 -104.972 3.892 1.00 24.03 18 LEU B N 1
ATOM 3359 C CA . LEU B 1 38 ? -65.384 -104.728 2.813 1.00 22.57 18 LEU B CA 1
ATOM 3360 C C . LEU B 1 38 ? -65.616 -103.242 2.550 1.00 22.61 18 LEU B C 1
ATOM 3361 O O . LEU B 1 38 ? -65.770 -102.826 1.396 1.00 22.43 18 LEU B O 1
ATOM 3366 N N . ALA B 1 39 ? -65.642 -102.443 3.617 1.00 20.94 19 ALA B N 1
ATOM 3367 C CA . ALA B 1 39 ? -65.794 -100.985 3.496 1.00 21.32 19 ALA B CA 1
ATOM 3368 C C . ALA B 1 39 ? -64.678 -100.339 2.671 1.00 22.06 19 ALA B C 1
ATOM 3369 O O . ALA B 1 39 ? -64.871 -99.279 2.060 1.00 21.36 19 ALA B O 1
ATOM 3371 N N . GLY B 1 40 ? -63.516 -100.986 2.652 1.00 21.43 20 GLY B N 1
ATOM 3372 C CA . GLY B 1 40 ? -62.379 -100.518 1.863 1.00 20.34 20 GLY B CA 1
ATOM 3373 C C . GLY B 1 40 ? -62.478 -100.825 0.375 1.00 21.14 20 GLY B C 1
ATOM 3374 O O . GLY B 1 40 ? -61.621 -100.403 -0.401 1.00 22.74 20 GLY B O 1
ATOM 3375 N N . GLY B 1 41 ? -63.514 -101.556 -0.029 1.00 20.95 21 GLY B N 1
ATOM 3376 C CA . GLY B 1 41 ? -63.662 -101.977 -1.425 1.00 20.03 21 GLY B CA 1
ATOM 3377 C C . GLY B 1 41 ? -64.406 -100.996 -2.317 1.00 21.34 21 GLY B C 1
ATOM 3378 O O . GLY B 1 41 ? -64.569 -99.820 -1.971 1.00 21.39 21 GLY B O 1
ATOM 3379 N N . HIS B 1 42 ? -64.858 -101.496 -3.468 1.00 21.33 22 HIS B N 1
ATOM 3380 C CA . HIS B 1 42 ? -65.653 -100.720 -4.423 1.00 21.15 22 HIS B CA 1
ATOM 3381 C C . HIS B 1 42 ? -67.147 -100.926 -4.134 1.00 22.92 22 HIS B C 1
ATOM 3382 O O . HIS B 1 42 ? -67.512 -101.494 -3.095 1.00 20.75 22 HIS B O 1
ATOM 3389 N N . ASP B 1 43 ? -68.007 -100.468 -5.044 1.00 22.79 23 ASP B N 1
ATOM 3390 C CA . ASP B 1 43 ? -69.455 -100.578 -4.863 1.00 22.48 23 ASP B CA 1
ATOM 3391 C C . ASP B 1 43 ? -69.930 -102.008 -4.592 1.00 24.19 23 ASP B C 1
ATOM 3392 O O . ASP B 1 43 ? -70.809 -102.216 -3.758 1.00 26.13 23 ASP B O 1
ATOM 3397 N N . SER B 1 44 ? -69.357 -102.983 -5.297 1.00 25.11 24 SER B N 1
ATOM 3398 C CA . SER B 1 44 ? -69.729 -104.386 -5.104 1.00 27.31 24 SER B CA 1
ATOM 3399 C C . SER B 1 44 ? -69.447 -104.893 -3.682 1.00 26.48 24 SER B C 1
ATOM 3400 O O . SER B 1 44 ? -70.191 -105.723 -3.165 1.00 26.36 24 SER B O 1
ATOM 3403 N N . GLU B 1 45 ? -68.394 -104.377 -3.048 1.00 24.32 25 GLU B N 1
ATOM 3404 C CA . GLU B 1 45 ? -68.053 -104.781 -1.677 1.00 25.32 25 GLU B CA 1
ATOM 3405 C C . GLU B 1 45 ? -68.964 -104.121 -0.650 1.00 25.33 25 GLU B C 1
ATOM 3406 O O . GLU B 1 45 ? -69.348 -104.748 0.342 1.00 25.46 25 GLU B O 1
ATOM 3412 N N . LEU B 1 46 ? -69.320 -102.862 -0.898 1.00 23.54 26 LEU B N 1
ATOM 3413 C CA . LEU B 1 46 ? -70.266 -102.160 -0.027 1.00 25.08 26 LEU B CA 1
ATOM 3414 C C . LEU B 1 46 ? -71.650 -102.800 -0.065 1.00 26.18 26 LEU B C 1
ATOM 3415 O O . LEU B 1 46 ? -72.304 -102.935 0.976 1.00 26.61 26 LEU B O 1
ATOM 3420 N N . ARG B 1 47 ? -72.081 -103.217 -1.256 1.00 26.67 27 ARG B N 1
ATOM 3421 C CA . ARG B 1 47 ? -73.335 -103.954 -1.409 1.00 29.28 27 ARG B CA 1
ATOM 3422 C C . ARG B 1 47 ? -73.270 -105.321 -0.729 1.00 31.31 27 ARG B C 1
ATOM 3423 O O . ARG B 1 47 ? -74.231 -105.741 -0.077 1.00 30.34 27 ARG B O 1
ATOM 3431 N N . GLU B 1 48 ? -72.139 -106.010 -0.885 1.00 30.44 28 GLU B N 1
ATOM 3432 C CA . GLU B 1 48 ? -71.904 -107.288 -0.214 1.00 32.50 28 GLU B CA 1
ATOM 3433 C C . GLU B 1 48 ? -72.020 -107.146 1.309 1.00 31.61 28 GLU B C 1
ATOM 3434 O O . GLU B 1 48 ? -72.656 -107.971 1.972 1.00 31.75 28 GLU B O 1
ATOM 3440 N N . LEU B 1 49 ? -71.408 -106.095 1.848 1.00 28.36 29 LEU B N 1
ATOM 3441 C CA . LEU B 1 49 ? -71.401 -105.839 3.286 1.00 28.61 29 LEU B CA 1
ATOM 3442 C C . LEU B 1 49 ? -72.826 -105.718 3.822 1.00 31.15 29 LEU B C 1
ATOM 3443 O O . LEU B 1 49 ? -73.198 -106.404 4.779 1.00 31.09 29 LEU B O 1
ATOM 3448 N N . THR B 1 50 ? -73.620 -104.857 3.186 1.00 31.67 30 THR B N 1
ATOM 3449 C CA . THR B 1 50 ? -74.963 -104.538 3.668 1.00 33.74 30 THR B CA 1
ATOM 3450 C C . THR B 1 50 ? -75.982 -105.645 3.392 1.00 35.63 30 THR B C 1
ATOM 3451 O O . THR B 1 50 ? -77.101 -105.599 3.903 1.00 38.34 30 THR B O 1
ATOM 3455 N N . GLN B 1 51 ? -75.585 -106.638 2.598 1.00 37.92 31 GLN B N 1
ATOM 3456 C CA . GLN B 1 51 ? -76.402 -107.833 2.360 1.00 41.74 31 GLN B CA 1
ATOM 3457 C C . GLN B 1 51 ? -76.037 -108.950 3.335 1.00 41.65 31 GLN B C 1
ATOM 3458 O O . GLN B 1 51 ? -76.888 -109.753 3.726 1.00 41.64 31 GLN B O 1
ATOM 3464 N N . LYS B 1 52 ? -74.761 -108.983 3.709 1.00 37.85 32 LYS B N 1
ATOM 3465 C CA . LYS B 1 52 ? -74.189 -109.990 4.601 1.00 38.95 32 LYS B CA 1
ATOM 3466 C C . LYS B 1 52 ? -74.618 -109.755 6.047 1.00 38.88 32 LYS B C 1
ATOM 3467 O O . LYS B 1 52 ? -74.849 -110.701 6.797 1.00 39.93 32 LYS B O 1
ATOM 3473 N N . TYR B 1 53 ? -74.710 -108.486 6.432 1.00 38.79 33 TYR B N 1
ATOM 3474 C CA . TYR B 1 53 ? -75.008 -108.116 7.808 1.00 39.21 33 TYR B CA 1
ATOM 3475 C C . TYR B 1 53 ? -76.293 -107.312 7.890 1.00 40.10 33 TYR B C 1
ATOM 3476 O O . TYR B 1 53 ? -76.678 -106.652 6.925 1.00 40.23 33 TYR B O 1
ATOM 3485 N N . ASP B 1 54 ? -76.950 -107.381 9.046 1.00 40.19 34 ASP B N 1
ATOM 3486 C CA . ASP B 1 54 ? -78.139 -106.584 9.322 1.00 41.50 34 ASP B CA 1
ATOM 3487 C C . ASP B 1 54 ? -77.769 -105.101 9.376 1.00 38.41 34 ASP B C 1
ATOM 3488 O O . ASP B 1 54 ? -76.937 -104.703 10.195 1.00 37.57 34 ASP B O 1
ATOM 3493 N N . PRO B 1 55 ? -78.378 -104.283 8.494 1.00 38.70 35 PRO B N 1
ATOM 3494 C CA . PRO B 1 55 ? -78.105 -102.845 8.412 1.00 37.01 35 PRO B CA 1
ATOM 3495 C C . PRO B 1 55 ? -78.261 -102.107 9.745 1.00 35.35 35 PRO B C 1
ATOM 3496 O O . PRO B 1 55 ? -77.485 -101.190 10.026 1.00 31.64 35 PRO B O 1
ATOM 3500 N N . ALA B 1 56 ? -79.247 -102.508 10.549 1.00 35.12 36 ALA B N 1
ATOM 3501 C CA . ALA B 1 56 ? -79.457 -101.924 11.876 1.00 35.47 36 ALA B CA 1
ATOM 3502 C C . ALA B 1 56 ? -78.237 -102.120 12.781 1.00 35.72 36 ALA B C 1
ATOM 3503 O O . ALA B 1 56 ? -77.842 -101.205 13.510 1.00 35.69 36 ALA B O 1
ATOM 3505 N N . MET B 1 57 ? -77.638 -103.308 12.718 1.00 34.85 37 MET B N 1
ATOM 3506 C CA . MET B 1 57 ? -76.429 -103.602 13.491 1.00 35.36 37 MET B CA 1
ATOM 3507 C C . MET B 1 57 ? -75.221 -102.800 12.986 1.00 32.49 37 MET B C 1
ATOM 3508 O O . MET B 1 57 ? -74.460 -102.250 13.790 1.00 30.61 37 MET B O 1
ATOM 3513 N N . ILE B 1 58 ? -75.058 -102.722 11.663 1.00 28.77 38 ILE B N 1
ATOM 3514 C CA . ILE B 1 58 ? -73.978 -101.929 11.060 1.00 28.09 38 ILE B CA 1
ATOM 3515 C C . ILE B 1 58 ? -74.088 -100.466 11.496 1.00 27.21 38 ILE B C 1
ATOM 3516 O O . ILE B 1 58 ? -73.083 -99.838 11.835 1.00 26.23 38 ILE B O 1
ATOM 3521 N N A SER B 1 59 ? -75.316 -99.948 11.484 0.50 28.25 39 SER B N 1
ATOM 3522 N N B SER B 1 59 ? -75.308 -99.935 11.506 0.50 27.77 39 SER B N 1
ATOM 3523 C CA A SER B 1 59 ? -75.616 -98.585 11.916 0.50 29.34 39 SER B CA 1
ATOM 3524 C CA B SER B 1 59 ? -75.536 -98.551 11.913 0.50 28.35 39 SER B CA 1
ATOM 3525 C C A SER B 1 59 ? -75.147 -98.323 13.348 0.50 29.18 39 SER B C 1
ATOM 3526 C C B SER B 1 59 ? -75.150 -98.298 13.370 0.50 28.72 39 SER B C 1
ATOM 3527 O O A SER B 1 59 ? -74.481 -97.322 13.612 0.50 28.81 39 SER B O 1
ATOM 3528 O O B SER B 1 59 ? -74.542 -97.273 13.678 0.50 28.62 39 SER B O 1
ATOM 3533 N N . ARG B 1 60 ? -75.489 -99.234 14.258 1.00 31.38 40 ARG B N 1
ATOM 3534 C CA . ARG B 1 60 ? -75.077 -99.143 15.665 1.00 31.55 40 ARG B CA 1
ATOM 3535 C C . ARG B 1 60 ? -73.553 -99.187 15.795 1.00 31.24 40 ARG B C 1
ATOM 3536 O O . ARG B 1 60 ? -72.968 -98.432 16.578 1.00 31.72 40 ARG B O 1
ATOM 3544 N N . LEU B 1 61 ? -72.926 -100.066 15.015 1.00 28.26 41 LEU B N 1
ATOM 3545 C CA . LEU B 1 61 ? -71.466 -100.180 14.978 1.00 29.03 41 LEU B CA 1
ATOM 3546 C C . LEU B 1 61 ? -70.820 -98.869 14.519 1.00 26.98 41 LEU B C 1
ATOM 3547 O O . LEU B 1 61 ? -69.814 -98.435 15.094 1.00 26.41 41 LEU B O 1
ATOM 3552 N N . LEU B 1 62 ? -71.403 -98.236 13.499 1.00 25.00 42 LEU B N 1
ATOM 3553 C CA . LEU B 1 62 ? -70.868 -96.975 12.991 1.00 25.03 42 LEU B CA 1
ATOM 3554 C C . LEU B 1 62 ? -71.034 -95.852 14.011 1.00 24.80 42 LEU B C 1
ATOM 3555 O O . LEU B 1 62 ? -70.135 -95.028 14.180 1.00 22.27 42 LEU B O 1
ATOM 3560 N N . VAL B 1 63 ? -72.165 -95.849 14.716 1.00 25.08 43 VAL B N 1
ATOM 3561 C CA . VAL B 1 63 ? -72.404 -94.856 15.765 1.00 26.22 43 VAL B CA 1
ATOM 3562 C C . VAL B 1 63 ? -71.390 -95.021 16.901 1.00 26.40 43 VAL B C 1
ATOM 3563 O O . VAL B 1 63 ? -70.796 -94.038 17.346 1.00 26.73 43 VAL B O 1
ATOM 3567 N N . ALA B 1 64 ? -71.179 -96.262 17.341 1.00 27.87 44 ALA B N 1
ATOM 3568 C CA . ALA B 1 64 ? -70.131 -96.576 18.328 1.00 29.00 44 ALA B CA 1
ATOM 3569 C C . ALA B 1 64 ? -68.763 -96.007 17.931 1.00 28.79 44 ALA B C 1
ATOM 3570 O O . ALA B 1 64 ? -68.060 -95.432 18.765 1.00 30.25 44 ALA B O 1
ATOM 3572 N N . GLU B 1 65 ? -68.396 -96.170 16.661 1.00 28.35 45 GLU B N 1
ATOM 3573 C CA . GLU B 1 65 ? -67.135 -95.639 16.139 1.00 26.89 45 GLU B CA 1
ATOM 3574 C C . GLU B 1 65 ? -67.131 -94.107 16.166 1.00 27.31 45 GLU B C 1
ATOM 3575 O O . GLU B 1 65 ? -66.154 -93.491 16.601 1.00 27.51 45 GLU B O 1
ATOM 3581 N N . ILE B 1 66 ? -68.232 -93.510 15.713 1.00 25.24 46 ILE B N 1
ATOM 3582 C CA . ILE B 1 66 ? -68.367 -92.054 15.648 1.00 25.94 46 ILE B CA 1
ATOM 3583 C C . ILE B 1 66 ? -68.180 -91.415 17.024 1.00 26.24 46 ILE B C 1
ATOM 3584 O O . ILE B 1 66 ? -67.467 -90.419 17.153 1.00 27.71 46 ILE B O 1
ATOM 3589 N N . LEU B 1 67 ? -68.802 -92.003 18.042 1.00 26.97 47 LEU B N 1
ATOM 3590 C CA . LEU B 1 67 ? -68.731 -91.474 19.407 1.00 31.50 47 LEU B CA 1
ATOM 3591 C C . LEU B 1 67 ? -67.294 -91.387 19.919 1.00 32.21 47 LEU B C 1
ATOM 3592 O O . LEU B 1 67 ? -66.951 -90.461 20.658 1.00 33.08 47 LEU B O 1
ATOM 3597 N N . SER B 1 68 ? -66.463 -92.348 19.518 1.00 29.87 48 SER B N 1
ATOM 3598 C CA . SER B 1 68 ? -65.053 -92.365 19.910 1.00 32.22 48 SER B CA 1
ATOM 3599 C C . SER B 1 68 ? -64.212 -91.407 19.063 1.00 31.54 48 SER B C 1
ATOM 3600 O O . SER B 1 68 ? -63.175 -90.920 19.519 1.00 31.72 48 SER B O 1
ATOM 3603 N N . ARG B 1 69 ? -64.657 -91.145 17.835 1.00 31.12 49 ARG B N 1
ATOM 3604 C CA . ARG B 1 69 ? -63.940 -90.247 16.921 1.00 29.74 49 ARG B CA 1
ATOM 3605 C C . ARG B 1 69 ? -64.166 -88.765 17.173 1.00 31.55 49 ARG B C 1
ATOM 3606 O O . ARG B 1 69 ? -63.302 -87.944 16.862 1.00 30.36 49 ARG B O 1
ATOM 3614 N N . CYS B 1 70 ? -65.331 -88.414 17.711 1.00 30.74 50 CYS B N 1
ATOM 3615 C CA . CYS B 1 70 ? -65.663 -87.012 17.929 1.00 31.65 50 CYS B CA 1
ATOM 3616 C C . CYS B 1 70 ? -64.641 -86.301 18.818 1.00 33.68 50 CYS B C 1
ATOM 3617 O O . CYS B 1 70 ? -64.199 -86.858 19.826 1.00 33.16 50 CYS B O 1
ATOM 3620 N N . PRO B 1 71 ? -64.254 -85.068 18.435 1.00 33.73 51 PRO B N 1
ATOM 3621 C CA . PRO B 1 71 ? -63.452 -84.199 19.294 1.00 35.49 51 PRO B CA 1
ATOM 3622 C C . PRO B 1 71 ? -64.277 -83.705 20.481 1.00 38.07 51 PRO B C 1
ATOM 3623 O O . PRO B 1 71 ? -65.514 -83.774 20.433 1.00 36.81 51 PRO B O 1
ATOM 3627 N N . PRO B 1 72 ? -63.609 -83.202 21.541 1.00 40.79 52 PRO B N 1
ATOM 3628 C CA . PRO B 1 72 ? -64.342 -82.616 22.660 1.00 42.99 52 PRO B CA 1
ATOM 3629 C C . PRO B 1 72 ? -65.230 -81.468 22.182 1.00 44.59 52 PRO B C 1
ATOM 3630 O O . PRO B 1 72 ? -64.764 -80.615 21.423 1.00 43.52 52 PRO B O 1
ATOM 3634 N N . PRO B 1 73 ? -66.510 -81.457 22.605 1.00 45.36 53 PRO B N 1
ATOM 3635 C CA . PRO B 1 73 ? -67.433 -80.389 22.227 1.00 46.26 53 PRO B CA 1
ATOM 3636 C C . PRO B 1 73 ? -67.034 -79.067 22.876 1.00 47.72 53 PRO B C 1
ATOM 3637 O O . PRO B 1 73 ? -66.468 -79.068 23.968 1.00 48.81 53 PRO B O 1
ATOM 3641 N N . SER B 1 74 ? -67.325 -77.952 22.211 1.00 47.03 54 SER B N 1
ATOM 3642 C CA . SER B 1 74 ? -66.973 -76.638 22.748 1.00 49.46 54 SER B CA 1
ATOM 3643 C C . SER B 1 74 ? -68.180 -75.780 23.152 1.00 49.64 54 SER B C 1
ATOM 3644 O O . SER B 1 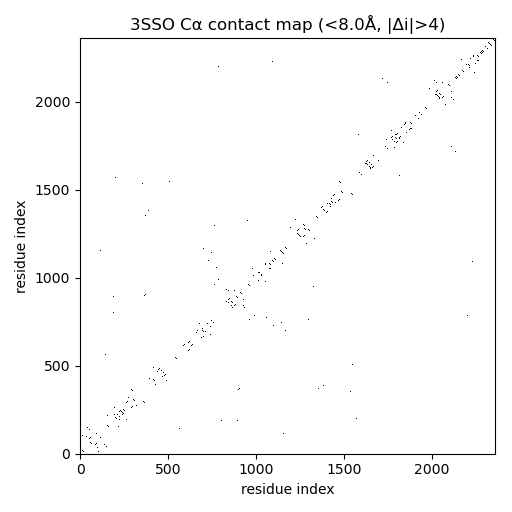74 ? -68.008 -74.666 23.651 1.00 52.00 54 SER B O 1
ATOM 3647 N N . ASN B 1 75 ? -69.390 -76.304 22.956 1.00 48.51 55 ASN B N 1
ATOM 3648 C CA . ASN B 1 75 ? -70.618 -75.559 23.260 1.00 49.41 55 ASN B CA 1
ATOM 3649 C C . ASN B 1 75 ? -71.029 -75.609 24.731 1.00 52.73 55 ASN B C 1
ATOM 3650 O O . ASN B 1 75 ? -71.081 -76.684 25.333 1.00 54.02 55 ASN B O 1
ATOM 3655 N N . ASP B 1 76 ? -71.318 -74.436 25.294 1.00 56.77 56 ASP B N 1
ATOM 3656 C CA . ASP B 1 76 ? -71.772 -74.310 26.682 1.00 60.42 56 ASP B CA 1
ATOM 3657 C C . ASP B 1 76 ? -73.215 -74.780 26.846 1.00 59.85 56 ASP B C 1
ATOM 3658 O O . ASP B 1 76 ? -73.558 -75.421 27.842 1.00 60.03 56 ASP B O 1
ATOM 3663 N N . THR B 1 77 ? -74.053 -74.443 25.867 1.00 57.50 57 THR B N 1
ATOM 3664 C CA . THR B 1 77 ? -75.458 -74.831 25.874 1.00 56.43 57 THR B CA 1
ATOM 3665 C C . THR B 1 77 ? -75.622 -76.204 25.229 1.00 52.00 57 THR B C 1
ATOM 3666 O O . THR B 1 77 ? -75.243 -76.389 24.068 1.00 50.58 57 THR B O 1
ATOM 3670 N N . PRO B 1 78 ? -76.184 -77.172 25.979 1.00 50.13 58 PRO B N 1
ATOM 3671 C CA . PRO B 1 78 ? -76.396 -78.516 25.438 1.00 47.14 58 PRO B CA 1
ATOM 3672 C C . PRO B 1 78 ? -77.367 -78.513 24.254 1.00 45.01 58 PRO B C 1
ATOM 3673 O O . PRO B 1 78 ? -78.405 -77.840 24.291 1.00 44.58 58 PRO B O 1
ATOM 3677 N N A VAL B 1 79 ? -77.003 -79.241 23.205 0.50 40.93 59 VAL B N 1
ATOM 3678 N N B VAL B 1 79 ? -77.023 -79.267 23.211 0.50 41.48 59 VAL B N 1
ATOM 3679 C CA A VAL B 1 79 ? -77.861 -79.400 22.044 0.50 37.87 59 VAL B CA 1
ATOM 3680 C CA B VAL B 1 79 ? -77.839 -79.349 22.002 0.50 38.84 59 VAL B CA 1
ATOM 3681 C C A VAL B 1 79 ? -77.953 -80.871 21.690 0.50 36.40 59 VAL B C 1
ATOM 3682 C C B VAL B 1 79 ? -77.799 -80.768 21.445 0.50 37.27 59 VAL B C 1
ATOM 3683 O O A VAL B 1 79 ? -77.206 -81.697 22.221 0.50 36.81 59 VAL B O 1
ATOM 3684 O O B VAL B 1 79 ? -76.798 -81.472 21.604 0.50 38.24 59 VAL B O 1
ATOM 3691 N N . LEU B 1 80 ? -78.888 -81.190 20.806 1.00 35.20 60 LEU B N 1
ATOM 3692 C CA . LEU B 1 80 ? -78.958 -82.507 20.198 1.00 33.76 60 LEU B CA 1
ATOM 3693 C C . LEU B 1 80 ? -78.602 -82.387 18.726 1.00 32.92 60 LEU B C 1
ATOM 3694 O O . LEU B 1 80 ? -78.973 -81.417 18.062 1.00 31.79 60 LEU B O 1
ATOM 3699 N N . VAL B 1 81 ? -77.853 -83.365 18.235 1.00 32.28 61 VAL B N 1
ATOM 3700 C CA . VAL B 1 81 ? -77.646 -83.533 16.807 1.00 30.55 61 VAL B CA 1
ATOM 3701 C C . VAL B 1 81 ? -78.266 -84.874 16.453 1.00 30.57 61 VAL B C 1
ATOM 3702 O O . VAL B 1 81 ? -77.887 -85.911 17.009 1.00 32.85 61 VAL B O 1
ATOM 3706 N N . GLU B 1 82 ? -79.250 -84.847 15.561 1.00 28.05 62 GLU B N 1
ATOM 3707 C CA . GLU B 1 82 ? -79.852 -86.083 15.097 1.00 28.50 62 GLU B CA 1
ATOM 3708 C C . GLU B 1 82 ? -79.008 -86.625 13.963 1.00 28.52 62 GLU B C 1
ATOM 3709 O O . GLU B 1 82 ? -78.745 -85.917 12.988 1.00 28.13 62 GLU B O 1
ATOM 3715 N N . LEU B 1 83 ? -78.571 -87.872 14.109 1.00 28.22 63 LEU B N 1
ATOM 3716 C CA . LEU B 1 83 ? -77.880 -88.583 13.040 1.00 28.46 63 LEU B CA 1
ATOM 3717 C C . LEU B 1 83 ? -78.806 -89.670 12.505 1.00 29.36 63 LEU B C 1
ATOM 3718 O O . LEU B 1 83 ? -79.142 -90.622 13.221 1.00 31.47 63 LEU B O 1
ATOM 3723 N N . ALA B 1 84 ? -79.240 -89.503 11.257 1.00 28.20 64 ALA B N 1
ATOM 3724 C CA . ALA B 1 84 ? -80.131 -90.461 10.621 1.00 28.01 64 ALA B CA 1
ATOM 3725 C C . ALA B 1 84 ? -79.359 -91.228 9.566 1.00 27.93 64 ALA B C 1
ATOM 3726 O O . ALA B 1 84 ? -78.840 -90.641 8.615 1.00 27.87 64 ALA B O 1
ATOM 3728 N N . ILE B 1 85 ? -79.264 -92.541 9.756 1.00 27.86 65 ILE B N 1
ATOM 3729 C CA . ILE B 1 85 ? -78.560 -93.407 8.819 1.00 28.05 65 ILE B CA 1
ATOM 3730 C C . ILE B 1 85 ? -79.598 -94.173 8.001 1.00 27.79 65 ILE B C 1
ATOM 3731 O O . ILE B 1 85 ? -80.423 -94.903 8.551 1.00 28.15 65 ILE B O 1
ATOM 3736 N N . VAL B 1 86 ? -79.548 -93.978 6.685 1.00 29.31 66 VAL B N 1
ATOM 3737 C CA . VAL B 1 86 ? -80.556 -94.487 5.762 1.00 29.77 66 VAL B CA 1
ATOM 3738 C C . VAL B 1 86 ? -80.029 -95.667 4.950 1.00 31.44 66 VAL B C 1
ATOM 3739 O O . VAL B 1 86 ? -78.917 -95.621 4.417 1.00 29.64 66 VAL B O 1
ATOM 3743 N N . HIS B 1 87 ? -80.828 -96.727 4.878 1.00 32.03 67 HIS B N 1
ATOM 3744 C CA . HIS B 1 87 ? -80.552 -97.847 3.986 1.00 33.80 67 HIS B CA 1
ATOM 3745 C C . HIS B 1 87 ? -81.849 -98.492 3.508 1.00 37.81 67 HIS B C 1
ATOM 3746 O O . HIS B 1 87 ? -82.614 -99.036 4.305 1.00 38.39 67 HIS B O 1
ATOM 3753 N N . GLY B 1 88 ? -82.080 -98.429 2.200 1.00 40.09 68 GLY B N 1
ATOM 3754 C CA . GLY B 1 88 ? -83.307 -98.934 1.604 1.00 42.98 68 GLY B CA 1
ATOM 3755 C C . GLY B 1 88 ? -84.491 -98.130 2.100 1.00 44.22 68 GLY B C 1
ATOM 3756 O O . GLY B 1 88 ? -84.481 -96.899 2.030 1.00 43.42 68 GLY B O 1
ATOM 3757 N N . SER B 1 89 ? -85.497 -98.829 2.621 1.00 45.35 69 SER B N 1
ATOM 3758 C CA . SER B 1 89 ? -86.680 -98.186 3.190 1.00 47.18 69 SER B CA 1
ATOM 3759 C C . SER B 1 89 ? -86.535 -97.968 4.700 1.00 46.75 69 SER B C 1
ATOM 3760 O O . SER B 1 89 ? -87.483 -97.545 5.367 1.00 47.60 69 SER B O 1
ATOM 3763 N N . GLU B 1 90 ? -85.343 -98.245 5.229 1.00 42.57 70 GLU B N 1
ATOM 3764 C CA . GLU B 1 90 ? -85.083 -98.111 6.662 1.00 41.75 70 GLU B CA 1
ATOM 3765 C C . GLU B 1 90 ? -84.333 -96.830 7.009 1.00 39.41 70 GLU B C 1
ATOM 3766 O O . GLU B 1 90 ? -83.490 -96.355 6.241 1.00 36.29 70 GLU B O 1
ATOM 3772 N N . ARG B 1 91 ? -84.649 -96.285 8.180 1.00 38.11 71 ARG B N 1
ATOM 3773 C CA . ARG B 1 91 ? -84.066 -95.042 8.653 1.00 36.43 71 ARG B CA 1
ATOM 3774 C C . ARG B 1 91 ? -83.722 -95.173 10.135 1.00 37.14 71 ARG B C 1
ATOM 3775 O O . ARG B 1 91 ? -84.610 -95.208 10.991 1.00 36.82 71 ARG B O 1
ATOM 3783 N N . PHE B 1 92 ? -82.430 -95.259 10.433 1.00 35.12 72 PHE B N 1
ATOM 3784 C CA . PHE B 1 92 ? -81.981 -95.447 11.810 1.00 35.52 72 PHE B CA 1
ATOM 3785 C C . PHE B 1 92 ? -81.598 -94.121 12.441 1.00 34.81 72 PHE B C 1
ATOM 3786 O O . PHE B 1 92 ? -80.604 -93.495 12.062 1.00 35.92 72 PHE B O 1
ATOM 3794 N N . ARG B 1 93 ? -82.410 -93.692 13.401 1.00 34.88 73 ARG B N 1
ATOM 3795 C CA . ARG B 1 93 ? -82.273 -92.362 13.983 1.00 34.97 73 ARG B CA 1
ATOM 3796 C C . ARG B 1 93 ? -81.560 -92.412 15.322 1.00 35.44 73 ARG B C 1
ATOM 3797 O O . ARG B 1 93 ? -81.949 -93.161 16.219 1.00 36.75 73 ARG B O 1
ATOM 3805 N N . HIS B 1 94 ? -80.514 -91.603 15.444 1.00 34.40 74 HIS B N 1
ATOM 3806 C CA . HIS B 1 94 ? -79.733 -91.515 16.668 1.00 35.90 74 HIS B CA 1
ATOM 3807 C C . HIS B 1 94 ? -79.645 -90.065 17.107 1.00 36.60 74 HIS B C 1
ATOM 3808 O O . HIS B 1 94 ? -79.186 -89.208 16.351 1.00 36.52 74 HIS B O 1
ATOM 3815 N N . PHE B 1 95 ? -80.100 -89.798 18.326 1.00 34.83 75 PHE B N 1
ATOM 3816 C CA . PHE B 1 95 ? -80.087 -88.451 18.874 1.00 34.98 75 PHE B CA 1
ATOM 3817 C C . PHE B 1 95 ? -78.895 -88.295 19.801 1.00 36.20 75 PHE B C 1
ATOM 3818 O O . PHE B 1 95 ? -78.827 -88.926 20.856 1.00 39.05 75 PHE B O 1
ATOM 3826 N N . LEU B 1 96 ? -77.943 -87.468 19.381 1.00 33.83 76 LEU B N 1
ATOM 3827 C CA . LEU B 1 96 ? -76.683 -87.326 20.091 1.00 34.86 76 LEU B CA 1
ATOM 3828 C C . LEU B 1 96 ? -76.644 -86.041 20.909 1.00 35.71 76 LEU B C 1
ATOM 3829 O O . LEU B 1 96 ? -76.840 -84.948 20.375 1.00 34.01 76 LEU B O 1
ATOM 3834 N N . ARG B 1 97 ? -76.407 -86.193 22.211 1.00 36.96 77 ARG B N 1
ATOM 3835 C CA . ARG B 1 97 ? -76.297 -85.063 23.126 1.00 39.81 77 ARG B CA 1
ATOM 3836 C C . ARG B 1 97 ? -74.874 -84.520 23.100 1.00 39.45 77 ARG B C 1
ATOM 3837 O O . ARG B 1 97 ? -73.913 -85.249 23.370 1.00 39.82 77 ARG B O 1
ATOM 3845 N N . VAL B 1 98 ? -74.751 -83.237 22.773 1.00 38.71 78 VAL B N 1
ATOM 3846 C CA . VAL B 1 98 ? -73.447 -82.599 22.599 1.00 40.66 78 VAL B CA 1
ATOM 3847 C C . VAL B 1 98 ? -73.323 -81.383 23.514 1.00 42.88 78 VAL B C 1
ATOM 3848 O O . VAL B 1 98 ? -74.067 -80.409 23.377 1.00 41.92 78 VAL B O 1
ATOM 3852 N N . VAL B 1 99 ? -72.382 -81.460 24.453 1.00 44.67 79 VAL B N 1
ATOM 3853 C CA . VAL B 1 99 ? -72.113 -80.366 25.390 1.00 47.56 79 VAL B CA 1
ATOM 3854 C C . VAL B 1 99 ? -70.662 -80.456 25.886 1.00 48.47 79 VAL B C 1
ATOM 3855 O O . VAL B 1 99 ? -70.122 -81.554 26.042 1.00 46.62 79 VAL B O 1
ATOM 3859 N N . ARG B 1 100 ? -70.041 -79.298 26.109 1.00 51.44 80 ARG B N 1
ATOM 3860 C CA . ARG B 1 100 ? -68.658 -79.217 26.588 1.00 55.78 80 ARG B CA 1
ATOM 3861 C C . ARG B 1 100 ? -68.456 -79.961 27.908 1.00 57.96 80 ARG B C 1
ATOM 3862 O O . ARG B 1 100 ? -69.325 -79.930 28.784 1.00 57.83 80 ARG B O 1
ATOM 3870 N N . ASP B 1 101 ? -67.308 -80.634 28.015 1.00 58.66 81 ASP B N 1
ATOM 3871 C CA . ASP B 1 101 ? -66.872 -81.372 29.216 1.00 62.12 81 ASP B CA 1
ATOM 3872 C C . ASP B 1 101 ? -67.620 -82.688 29.466 1.00 61.87 81 ASP B C 1
ATOM 3873 O O . ASP B 1 101 ? -67.486 -83.291 30.534 1.00 63.32 81 ASP B O 1
ATOM 3878 N N . SER B 1 102 ? -68.389 -83.131 28.473 1.00 58.96 82 SER B N 1
ATOM 3879 C CA . SER B 1 102 ? -69.067 -84.426 28.520 1.00 57.64 82 SER B CA 1
ATOM 3880 C C . SER B 1 102 ? -68.819 -85.202 27.229 1.00 55.83 82 SER B C 1
ATOM 3881 O O . SER B 1 102 ? -68.701 -84.597 26.161 1.00 53.29 82 SER B O 1
ATOM 3884 N N . PRO B 1 103 ? -68.727 -86.544 27.321 1.00 55.89 83 PRO B N 1
ATOM 3885 C CA . PRO B 1 103 ? -68.673 -87.347 26.096 1.00 53.57 83 PRO B CA 1
ATOM 3886 C C . PRO B 1 103 ? -69.995 -87.280 25.328 1.00 49.57 83 PRO B C 1
ATOM 3887 O O . PRO B 1 103 ? -71.060 -87.189 25.939 1.00 47.63 83 PRO B O 1
ATOM 3891 N N . ILE B 1 104 ? -69.926 -87.310 24.001 1.00 47.56 84 ILE B N 1
ATOM 3892 C CA . ILE B 1 104 ? -71.138 -87.315 23.183 1.00 46.29 84 ILE B CA 1
ATOM 3893 C C . ILE B 1 104 ? -71.863 -88.651 23.387 1.00 47.39 84 ILE B C 1
ATOM 3894 O O . ILE B 1 104 ? -71.249 -89.718 23.305 1.00 47.43 84 ILE B O 1
ATOM 3899 N N . ARG B 1 105 ? -73.158 -88.573 23.687 1.00 46.10 85 ARG B N 1
ATOM 3900 C CA . ARG B 1 105 ? -73.930 -89.730 24.134 1.00 49.40 85 ARG B CA 1
ATOM 3901 C C . ARG B 1 105 ? -75.292 -89.798 23.440 1.00 46.79 85 ARG B C 1
ATOM 3902 O O . ARG B 1 105 ? -75.937 -88.767 23.255 1.00 46.64 85 ARG B O 1
ATOM 3910 N N . PRO B 1 106 ? -75.734 -91.014 23.057 1.00 46.75 86 PRO B N 1
ATOM 3911 C CA . PRO B 1 106 ? -77.081 -91.178 22.509 1.00 46.83 86 PRO B CA 1
ATOM 3912 C C . PRO B 1 106 ? -78.153 -91.030 23.587 1.00 49.77 86 PRO B C 1
ATOM 3913 O O . PRO B 1 106 ? -78.094 -91.701 24.625 1.00 49.12 86 PRO B O 1
ATOM 3917 N N . VAL B 1 107 ? -79.112 -90.142 23.337 1.00 47.95 87 VAL B N 1
ATOM 3918 C CA . VAL B 1 107 ? -80.230 -89.904 24.246 1.00 49.05 87 VAL B CA 1
ATOM 3919 C C . VAL B 1 107 ? -81.551 -90.061 23.495 1.00 49.20 87 VAL B C 1
ATOM 3920 O O . VAL B 1 107 ? -81.559 -90.228 22.272 1.00 49.74 87 VAL B O 1
ATOM 3924 N N . GLY B 1 108 ? -82.660 -90.004 24.228 1.00 50.35 88 GLY B N 1
ATOM 3925 C CA . GLY B 1 108 ? -83.991 -90.019 23.627 1.00 51.81 88 GLY B CA 1
ATOM 3926 C C . GLY B 1 108 ? -84.284 -88.724 22.891 1.00 51.42 88 GLY B C 1
ATOM 3927 O O . GLY B 1 108 ? -83.732 -87.672 23.223 1.00 50.83 88 GLY B O 1
ATOM 3928 N N . ALA B 1 109 ? -85.160 -88.807 21.892 1.00 52.74 89 ALA B N 1
ATOM 3929 C CA . ALA B 1 109 ? -85.513 -87.665 21.040 1.00 53.83 89 ALA B CA 1
ATOM 3930 C C . ALA B 1 109 ? -86.004 -86.435 21.812 1.00 56.62 89 ALA B C 1
ATOM 3931 O O . ALA B 1 109 ? -85.805 -85.302 21.371 1.00 56.02 89 ALA B O 1
ATOM 3933 N N . ASP B 1 110 ? -86.635 -86.670 22.961 1.00 58.18 90 ASP B N 1
ATOM 3934 C CA . ASP B 1 110 ? -87.272 -85.610 23.745 1.00 60.74 90 ASP B CA 1
ATOM 3935 C C . ASP B 1 110 ? -86.355 -84.977 24.798 1.00 60.85 90 ASP B C 1
ATOM 3936 O O . ASP B 1 110 ? -86.764 -84.053 25.505 1.00 61.88 90 ASP B O 1
ATOM 3941 N N . GLU B 1 111 ? -85.117 -85.459 24.886 1.00 58.06 91 GLU B N 1
ATOM 3942 C CA . GLU B 1 111 ? -84.196 -85.040 25.949 1.00 57.68 91 GLU B CA 1
ATOM 3943 C C . GLU B 1 111 ? -83.368 -83.789 25.623 1.00 53.56 91 GLU B C 1
ATOM 3944 O O . GLU B 1 111 ? -82.292 -83.589 26.191 1.00 53.65 91 GLU B O 1
ATOM 3950 N N . GLY B 1 112 ? -83.872 -82.945 24.724 1.00 50.08 92 GLY B N 1
ATOM 3951 C CA . GLY B 1 112 ? -83.209 -81.680 24.405 1.00 46.28 92 GLY B CA 1
ATOM 3952 C C . GLY B 1 112 ? -83.631 -81.060 23.085 1.00 44.23 92 GLY B C 1
ATOM 3953 O O . GLY B 1 112 ? -84.484 -81.598 22.378 1.00 44.55 92 GLY B O 1
ATOM 3954 N N . PHE B 1 113 ? -83.026 -79.921 22.760 1.00 41.27 93 PHE B N 1
ATOM 3955 C CA . PHE B 1 113 ? -83.307 -79.210 21.512 1.00 38.52 93 PHE B CA 1
ATOM 3956 C C . PHE B 1 113 ? -82.462 -79.778 20.373 1.00 34.56 93 PHE B C 1
ATOM 3957 O O . PHE B 1 113 ? -81.233 -79.839 20.474 1.00 32.08 93 PHE B O 1
ATOM 3965 N N . VAL B 1 114 ? -83.125 -80.194 19.297 1.00 35.50 94 VAL B N 1
ATOM 3966 C CA . VAL B 1 114 ? -82.429 -80.711 18.115 1.00 34.58 94 VAL B CA 1
ATOM 3967 C C . VAL B 1 114 ? -81.947 -79.553 17.238 1.00 33.37 94 VAL B C 1
ATOM 3968 O O . VAL B 1 114 ? -82.738 -78.918 16.527 1.00 33.21 94 VAL B O 1
ATOM 3972 N N . GLY B 1 115 ? -80.645 -79.282 17.294 1.00 31.95 95 GLY B N 1
ATOM 3973 C CA . GLY B 1 115 ? -80.053 -78.186 16.528 1.00 28.77 95 GLY B CA 1
ATOM 3974 C C . GLY B 1 115 ? -79.844 -78.483 15.052 1.00 28.51 95 GLY B C 1
ATOM 3975 O O . GLY B 1 115 ? -79.837 -77.569 14.229 1.00 27.80 95 GLY B O 1
ATOM 3976 N N . MET B 1 116 ? -79.685 -79.760 14.714 1.00 28.10 96 MET B N 1
ATOM 3977 C CA . MET B 1 116 ? -79.308 -80.170 13.361 1.00 26.55 96 MET B CA 1
ATOM 3978 C C . MET B 1 116 ? -79.698 -81.622 13.096 1.00 26.69 96 MET B C 1
ATOM 3979 O O . MET B 1 116 ? -79.554 -82.478 13.973 1.00 28.24 96 MET B O 1
ATOM 3984 N N . LEU B 1 117 ? -80.196 -81.883 11.888 1.00 24.01 97 LEU B N 1
ATOM 3985 C CA . LEU B 1 117 ? -80.358 -83.244 11.390 1.00 24.64 97 LEU B CA 1
ATOM 3986 C C . LEU B 1 117 ? -79.283 -83.518 10.344 1.00 24.47 97 LEU B C 1
ATOM 3987 O O . LEU B 1 117 ? -79.184 -82.805 9.332 1.00 22.86 97 LEU B O 1
ATOM 3992 N N . VAL B 1 118 ? -78.465 -84.534 10.608 1.00 24.41 98 VAL B N 1
ATOM 3993 C CA . VAL B 1 118 ? -77.425 -84.965 9.675 1.00 24.10 98 VAL B CA 1
ATOM 3994 C C . VAL B 1 118 ? -77.866 -86.304 9.086 1.00 23.92 98 VAL B C 1
ATOM 3995 O O . VAL B 1 118 ? -78.113 -87.253 9.829 1.00 23.71 98 VAL B O 1
ATOM 3999 N N A GLU B 1 119 ? -77.976 -86.364 7.759 0.50 22.87 99 GLU B N 1
ATOM 4000 N N B GLU B 1 119 ? -77.957 -86.376 7.761 0.50 23.59 99 GLU B N 1
ATOM 4001 C CA A GLU B 1 119 ? -78.416 -87.574 7.064 0.50 22.74 99 GLU B CA 1
ATOM 4002 C CA B GLU B 1 119 ? -78.413 -87.592 7.102 0.50 24.04 99 GLU B CA 1
ATOM 4003 C C A GLU B 1 119 ? -77.288 -88.221 6.262 0.50 22.67 99 GLU B C 1
ATOM 4004 C C B GLU B 1 119 ? -77.335 -88.237 6.234 0.50 23.46 99 GLU B C 1
ATOM 4005 O O A GLU B 1 119 ? -76.650 -87.570 5.429 0.50 20.53 99 GLU B O 1
ATOM 4006 O O B GLU B 1 119 ? -76.778 -87.602 5.334 0.50 21.47 99 GLU B O 1
ATOM 4017 N N . TYR B 1 120 ? -77.053 -89.506 6.521 1.00 23.33 100 TYR B N 1
ATOM 4018 C CA . TYR B 1 120 ? -76.064 -90.282 5.780 1.00 23.77 100 TYR B CA 1
ATOM 4019 C C . TYR B 1 120 ? -76.712 -91.539 5.239 1.00 25.51 100 TYR B C 1
ATOM 4020 O O . TYR B 1 120 ? -77.479 -92.198 5.940 1.00 26.53 100 TYR B O 1
ATOM 4029 N N A GLU B 1 121 ? -76.418 -91.861 3.984 0.50 25.52 101 GLU B N 1
ATOM 4030 N N B GLU B 1 121 ? -76.407 -91.853 3.983 0.50 25.30 101 GLU B N 1
ATOM 4031 C CA A GLU B 1 121 ? -76.704 -93.187 3.471 0.50 25.44 101 GLU B CA 1
ATOM 4032 C CA B GLU B 1 121 ? -76.658 -93.170 3.421 0.50 25.06 101 GLU B CA 1
ATOM 4033 C C A GLU B 1 121 ? -75.691 -94.120 4.104 0.50 25.19 101 GLU B C 1
ATOM 4034 C C B GLU B 1 121 ? -75.680 -94.118 4.106 0.50 24.94 101 GLU B C 1
ATOM 4035 O O A GLU B 1 121 ? -74.519 -93.757 4.259 0.50 22.66 101 GLU B O 1
ATOM 4036 O O B GLU B 1 121 ? -74.513 -93.759 4.301 0.50 22.36 101 GLU B O 1
ATOM 4047 N N . LEU B 1 122 ? -76.149 -95.309 4.481 1.00 24.74 102 LEU B N 1
ATOM 4048 C CA . LEU B 1 122 ? -75.314 -96.283 5.191 1.00 24.56 102 LEU B CA 1
ATOM 4049 C C . LEU B 1 122 ? -74.004 -96.593 4.465 1.00 23.67 102 LEU B C 1
ATOM 4050 O O . LEU B 1 122 ? -72.937 -96.589 5.080 1.00 22.02 102 LEU B O 1
ATOM 4055 N N . THR B 1 123 ? -74.079 -96.836 3.160 1.00 21.50 103 THR B N 1
ATOM 4056 C CA . THR B 1 123 ? -72.866 -97.153 2.407 1.00 21.64 103 THR B CA 1
ATOM 4057 C C . THR B 1 123 ? -71.916 -95.955 2.325 1.00 21.32 103 THR B C 1
ATOM 4058 O O . THR B 1 123 ? -70.693 -96.128 2.325 1.00 20.94 103 THR B O 1
ATOM 4062 N N . GLU B 1 124 ? -72.476 -94.747 2.271 1.00 22.08 104 GLU B N 1
ATOM 4063 C CA . GLU B 1 124 ? -71.661 -93.531 2.281 1.00 20.45 104 GLU B CA 1
ATOM 4064 C C . GLU B 1 124 ? -70.939 -93.329 3.612 1.00 21.27 104 GLU B C 1
ATOM 4065 O O . GLU B 1 124 ? -69.768 -92.926 3.631 1.00 21.06 104 GLU B O 1
ATOM 4071 N N . LEU B 1 125 ? -71.624 -93.603 4.720 1.00 19.08 105 LEU B N 1
ATOM 4072 C CA . LEU B 1 125 ? -70.991 -93.471 6.035 1.00 20.09 105 LEU B CA 1
ATOM 4073 C C . LEU B 1 125 ? -69.905 -94.537 6.242 1.00 20.28 105 LEU B C 1
ATOM 4074 O O . LEU B 1 125 ? -68.875 -94.273 6.874 1.00 20.24 105 LEU B O 1
ATOM 4079 N N . LEU B 1 126 ? -70.129 -95.728 5.689 1.00 21.36 106 LEU B N 1
ATOM 4080 C CA . LEU B 1 126 ? -69.111 -96.780 5.687 1.00 20.85 106 LEU B CA 1
ATOM 4081 C C . LEU B 1 126 ? -67.839 -96.336 4.968 1.00 20.62 106 LEU B C 1
ATOM 4082 O O . LEU B 1 126 ? -66.733 -96.508 5.489 1.00 21.21 106 LEU B O 1
ATOM 4087 N N . ARG B 1 127 ? -68.001 -95.765 3.773 1.00 18.33 107 ARG B N 1
ATOM 4088 C CA . ARG B 1 127 ? -66.871 -95.237 3.011 1.00 18.45 107 ARG B CA 1
ATOM 4089 C C . ARG B 1 127 ? -66.128 -94.148 3.785 1.00 18.05 107 ARG B C 1
ATOM 4090 O O . ARG B 1 127 ? -64.902 -94.141 3.830 1.00 18.25 107 ARG B O 1
ATOM 4098 N N . GLU B 1 128 ? -66.878 -93.228 4.388 1.00 18.78 108 GLU B N 1
ATOM 4099 C CA . GLU B 1 128 ? -66.276 -92.083 5.079 1.00 18.85 108 GLU B CA 1
ATOM 4100 C C . GLU B 1 128 ? -65.469 -92.460 6.332 1.00 19.70 108 GLU B C 1
ATOM 4101 O O . GLU B 1 128 ? -64.426 -91.860 6.613 1.00 19.55 108 GLU B O 1
ATOM 4107 N N . LEU B 1 129 ? -65.947 -93.458 7.071 1.00 18.60 109 LEU B N 1
ATOM 4108 C CA . LEU B 1 129 ? -65.270 -93.906 8.288 1.00 18.92 109 LEU B CA 1
ATOM 4109 C C . LEU B 1 129 ? -64.195 -94.965 8.039 1.00 20.23 109 LEU B C 1
ATOM 4110 O O . LEU B 1 129 ? -63.114 -94.889 8.609 1.00 21.81 109 LEU B O 1
ATOM 4115 N N . PHE B 1 130 ? -64.503 -95.946 7.193 1.00 21.40 110 PHE B N 1
ATOM 4116 C CA . PHE B 1 130 ? -63.680 -97.147 7.071 1.00 22.40 110 PHE B CA 1
ATOM 4117 C C . PHE B 1 130 ? -63.214 -97.438 5.638 1.00 22.31 110 PHE B C 1
ATOM 4118 O O . PHE B 1 130 ? -62.622 -98.489 5.370 1.00 21.77 110 PHE B O 1
ATOM 4126 N N . GLY B 1 131 ? -63.486 -96.521 4.719 1.00 22.19 111 GLY B N 1
ATOM 4127 C CA . GLY B 1 131 ? -63.159 -96.754 3.319 1.00 18.95 111 GLY B CA 1
ATOM 4128 C C . GLY B 1 131 ? -61.738 -96.373 2.941 1.00 19.37 111 GLY B C 1
ATOM 4129 O O . GLY B 1 131 ? -61.016 -95.738 3.715 1.00 20.06 111 GLY B O 1
ATOM 4130 N N . VAL B 1 132 ? -61.339 -96.794 1.748 1.00 18.30 112 VAL B N 1
ATOM 4131 C CA . VAL B 1 132 ? -60.136 -96.296 1.111 1.00 18.29 112 VAL B CA 1
ATOM 4132 C C . VAL B 1 132 ? -60.671 -95.265 0.145 1.00 20.48 112 VAL B C 1
ATOM 4133 O O . VAL B 1 132 ? -61.245 -95.605 -0.896 1.00 19.73 112 VAL B O 1
ATOM 4137 N N . THR B 1 133 ? -60.519 -94.000 0.514 1.00 19.73 113 THR B N 1
ATOM 4138 C CA . THR B 1 133 ? -61.210 -92.930 -0.190 1.00 19.07 113 THR B CA 1
ATOM 4139 C C . THR B 1 133 ? -60.364 -91.666 -0.254 1.00 20.36 113 THR B C 1
ATOM 4140 O O . THR B 1 133 ? -59.507 -91.427 0.605 1.00 20.82 113 THR B O 1
ATOM 4144 N N . HIS B 1 134 ? -60.603 -90.882 -1.298 1.00 17.19 114 HIS B N 1
ATOM 4145 C CA . HIS B 1 134 ? -60.066 -89.538 -1.429 1.00 21.10 114 HIS B CA 1
ATOM 4146 C C . HIS B 1 134 ? -60.844 -88.606 -0.492 1.00 23.13 114 HIS B C 1
ATOM 4147 O O . HIS B 1 134 ? -61.937 -88.960 -0.029 1.00 24.13 114 HIS B O 1
ATOM 4154 N N . GLU B 1 135 ? -60.266 -87.441 -0.198 1.00 24.99 115 GLU B N 1
ATOM 4155 C CA . GLU B 1 135 ? -60.962 -86.383 0.544 1.00 28.21 115 GLU B CA 1
ATOM 4156 C C . GLU B 1 135 ? -62.117 -85.821 -0.282 1.00 25.36 115 GLU B C 1
ATOM 4157 O O . GLU B 1 135 ? -61.949 -85.414 -1.433 1.00 27.85 115 GLU B O 1
ATOM 4163 N N . ARG B 1 136 ? -63.297 -85.835 0.310 1.00 22.72 116 ARG B N 1
ATOM 4164 C CA . ARG B 1 136 ? -64.496 -85.365 -0.366 1.00 19.24 116 ARG B CA 1
ATOM 4165 C C . ARG B 1 136 ? -64.991 -84.118 0.362 1.00 16.90 116 ARG B C 1
ATOM 4166 O O . ARG B 1 136 ? -65.569 -84.221 1.445 1.00 18.99 116 ARG B O 1
ATOM 4174 N N . PRO B 1 137 ? -64.748 -82.929 -0.222 1.00 17.01 117 PRO B N 1
ATOM 4175 C CA . PRO B 1 137 ? -65.050 -81.658 0.444 1.00 15.10 117 PRO B CA 1
ATOM 4176 C C . PRO B 1 137 ? -66.534 -81.309 0.510 1.00 17.74 117 PRO B C 1
ATOM 4177 O O . PRO B 1 137 ? -66.913 -80.382 1.231 1.00 18.89 117 PRO B O 1
ATOM 4181 N N . ALA B 1 138 ? -67.364 -82.037 -0.234 1.00 15.96 118 ALA B N 1
ATOM 4182 C CA . ALA B 1 138 ? -68.814 -81.824 -0.220 1.00 16.36 118 ALA B CA 1
ATOM 4183 C C . ALA B 1 138 ? -69.512 -83.109 -0.662 1.00 17.31 118 ALA B C 1
ATOM 4184 O O . ALA B 1 138 ? -68.852 -84.080 -1.063 1.00 17.94 118 ALA B O 1
ATOM 4186 N N . GLY B 1 139 ? -70.837 -83.128 -0.566 1.00 15.55 119 GLY B N 1
ATOM 4187 C CA . GLY B 1 139 ? -71.627 -84.211 -1.173 1.00 17.55 119 GLY B CA 1
ATOM 4188 C C . GLY B 1 139 ? -71.678 -85.570 -0.497 1.00 17.18 119 GLY B C 1
ATOM 4189 O O . GLY B 1 139 ? -72.137 -86.542 -1.110 1.00 17.32 119 GLY B O 1
ATOM 4190 N N . VAL B 1 140 ? -71.243 -85.664 0.759 1.00 15.86 120 VAL B N 1
ATOM 4191 C CA . VAL B 1 140 ? -71.203 -86.979 1.430 1.00 16.83 120 VAL B CA 1
ATOM 4192 C C . VAL B 1 140 ? -72.409 -87.259 2.339 1.00 19.34 120 VAL B C 1
ATOM 4193 O O . VAL B 1 140 ? -72.550 -88.368 2.872 1.00 19.50 120 VAL B O 1
ATOM 4197 N N A ARG B 1 141 ? -73.260 -86.247 2.502 0.50 19.60 121 ARG B N 1
ATOM 4198 N N B ARG B 1 141 ? -73.281 -86.265 2.486 0.50 19.58 121 ARG B N 1
ATOM 4199 C CA A ARG B 1 141 ? -74.299 -86.232 3.526 0.50 20.21 121 ARG B CA 1
ATOM 4200 C CA B ARG B 1 141 ? -74.377 -86.319 3.446 0.50 20.33 121 ARG B CA 1
ATOM 4201 C C A ARG B 1 141 ? -75.339 -85.177 3.164 0.50 21.66 121 ARG B C 1
ATOM 4202 C C B ARG B 1 141 ? -75.399 -85.247 3.096 0.50 21.72 121 ARG B C 1
ATOM 4203 O O A ARG B 1 141 ? -75.154 -84.425 2.206 0.50 21.63 121 ARG B O 1
ATOM 4204 O O B ARG B 1 141 ? -75.254 -84.543 2.095 0.50 21.82 121 ARG B O 1
ATOM 4219 N N . GLY B 1 142 ? -76.424 -85.129 3.937 1.00 20.67 122 GLY B N 1
ATOM 4220 C CA . GLY B 1 142 ? -77.399 -84.048 3.855 1.00 20.58 122 GLY B CA 1
ATOM 4221 C C . GLY B 1 142 ? -77.508 -83.418 5.238 1.00 20.44 122 GLY B C 1
ATOM 4222 O O . GLY B 1 142 ? -77.298 -84.096 6.251 1.00 23.32 122 GLY B O 1
ATOM 4223 N N . THR B 1 143 ? -77.807 -82.121 5.284 1.00 21.00 123 THR B N 1
ATOM 4224 C CA . THR B 1 143 ? -77.914 -81.398 6.556 1.00 21.18 123 THR B CA 1
ATOM 4225 C C . THR B 1 143 ? -79.161 -80.535 6.555 1.00 22.87 123 THR B C 1
ATOM 4226 O O . THR B 1 143 ? -79.408 -79.781 5.608 1.00 22.00 123 THR B O 1
ATOM 4230 N N . LYS B 1 144 ? -79.951 -80.667 7.617 1.00 22.69 124 LYS B N 1
ATOM 4231 C CA . LYS B 1 144 ? -81.147 -79.857 7.803 1.00 23.73 124 LYS B CA 1
ATOM 4232 C C . LYS B 1 144 ? -81.090 -79.188 9.174 1.00 24.48 124 LYS B C 1
ATOM 4233 O O . LYS B 1 144 ? -81.280 -79.841 10.202 1.00 23.28 124 LYS B O 1
ATOM 4239 N N . LEU B 1 145 ? -80.804 -77.889 9.178 1.00 24.93 125 LEU B N 1
ATOM 4240 C CA . LEU B 1 145 ? -80.695 -77.116 10.425 1.00 25.44 125 LEU B CA 1
ATOM 4241 C C . LEU B 1 145 ? -82.062 -76.931 11.091 1.00 25.03 125 LEU B C 1
ATOM 4242 O O . LEU B 1 145 ? -83.083 -76.875 10.403 1.00 23.50 125 LEU B O 1
ATOM 4247 N N . PHE B 1 146 ? -82.066 -76.827 12.422 1.00 25.73 126 PHE B N 1
ATOM 4248 C CA . PHE B 1 146 ? -83.287 -76.656 13.214 1.00 27.35 126 PHE B CA 1
ATOM 4249 C C . PHE B 1 146 ? -84.459 -77.464 12.627 1.00 28.69 126 PHE B C 1
ATOM 4250 O O . PHE B 1 146 ? -85.512 -76.890 12.311 1.00 27.71 126 PHE B O 1
ATOM 4258 N N . PRO B 1 147 ? -84.287 -78.797 12.488 1.00 27.83 127 PRO B N 1
ATOM 4259 C CA . PRO B 1 147 ? -85.206 -79.607 11.684 1.00 28.51 127 PRO B CA 1
ATOM 4260 C C . PRO B 1 147 ? -86.647 -79.673 12.201 1.00 30.91 127 PRO B C 1
ATOM 4261 O O . PRO B 1 147 ? -87.547 -79.967 11.418 1.00 31.72 127 PRO B O 1
ATOM 4265 N N . TYR B 1 148 ? -86.854 -79.421 13.494 1.00 32.72 128 TYR B N 1
ATOM 4266 C CA . TYR B 1 148 ? -88.190 -79.502 14.100 1.00 36.81 128 TYR B CA 1
ATOM 4267 C C . TYR B 1 148 ? -88.665 -78.172 14.683 1.00 37.64 128 TYR B C 1
ATOM 4268 O O . TYR B 1 148 ? -89.644 -78.127 15.433 1.00 39.61 128 TYR B O 1
ATOM 4277 N N . LEU B 1 149 ? -87.974 -77.092 14.328 1.00 37.33 129 LEU B N 1
ATOM 4278 C CA . LEU B 1 149 ? -88.345 -75.767 14.794 1.00 40.05 129 LEU B CA 1
ATOM 4279 C C . LEU B 1 149 ? -89.521 -75.251 13.978 1.00 42.65 129 LEU B C 1
ATOM 4280 O O . LEU B 1 149 ? -89.397 -75.022 12.771 1.00 42.03 129 LEU B O 1
ATOM 4285 N N . THR B 1 150 ? -90.661 -75.090 14.647 1.00 45.48 130 THR B N 1
ATOM 4286 C CA . THR B 1 150 ? -91.872 -74.564 14.017 1.00 49.59 130 THR B CA 1
ATOM 4287 C C . THR B 1 150 ? -91.666 -73.102 13.636 1.00 50.15 130 THR B C 1
ATOM 4288 O O . THR B 1 150 ? -91.191 -72.300 14.443 1.00 49.94 130 THR B O 1
ATOM 4292 N N . ASP B 1 151 ? -92.011 -72.771 12.395 1.00 52.29 131 ASP B N 1
ATOM 4293 C CA . ASP B 1 151 ? -91.940 -71.398 11.918 1.00 54.02 131 ASP B CA 1
ATOM 4294 C C . ASP B 1 151 ? -93.114 -70.589 12.477 1.00 54.47 131 ASP B C 1
ATOM 4295 O O . ASP B 1 151 ? -94.178 -70.498 11.857 1.00 55.35 131 ASP B O 1
ATOM 4300 N N . ASP B 1 152 ? -92.915 -70.026 13.667 1.00 53.04 132 ASP B N 1
ATOM 4301 C CA . ASP B 1 152 ? -93.908 -69.155 14.300 1.00 53.46 132 ASP B CA 1
ATOM 4302 C C . ASP B 1 152 ? -93.250 -68.108 15.204 1.00 53.50 132 ASP B C 1
ATOM 4303 O O . ASP B 1 152 ? -92.031 -67.920 15.161 1.00 51.15 132 ASP B O 1
ATOM 4308 N N . GLU B 1 153 ? -94.063 -67.446 16.026 1.00 54.68 133 GLU B N 1
ATOM 4309 C CA . GLU B 1 153 ? -93.603 -66.366 16.902 1.00 56.10 133 GLU B CA 1
ATOM 4310 C C . GLU B 1 153 ? -92.582 -66.791 17.972 1.00 56.15 133 GLU B C 1
ATOM 4311 O O . GLU B 1 153 ? -91.853 -65.949 18.501 1.00 56.94 133 GLU B O 1
ATOM 4317 N N . GLU B 1 154 ? -92.533 -68.088 18.282 1.00 55.29 134 GLU B N 1
ATOM 4318 C CA . GLU B 1 154 ? -91.592 -68.613 19.280 1.00 55.69 134 GLU B CA 1
ATOM 4319 C C . GLU B 1 154 ? -90.211 -68.940 18.714 1.00 51.77 134 GLU B C 1
ATOM 4320 O O . GLU B 1 154 ? -89.272 -69.192 19.471 1.00 49.62 134 GLU B O 1
ATOM 4326 N N . ALA B 1 155 ? -90.090 -68.921 17.388 1.00 48.52 135 ALA B N 1
ATOM 4327 C CA . ALA B 1 155 ? -88.850 -69.308 16.713 1.00 46.52 135 ALA B CA 1
ATOM 4328 C C . ALA B 1 155 ? -87.658 -68.410 17.053 1.00 46.58 135 ALA B C 1
ATOM 4329 O O . ALA B 1 155 ? -86.576 -68.912 17.366 1.00 45.84 135 ALA B O 1
ATOM 4331 N N . VAL B 1 156 ? -87.867 -67.093 17.009 1.00 48.73 136 VAL B N 1
ATOM 4332 C CA . VAL B 1 156 ? -86.778 -66.111 17.130 1.00 50.38 136 VAL B CA 1
ATOM 4333 C C . VAL B 1 156 ? -85.960 -66.247 18.426 1.00 51.37 136 VAL B C 1
ATOM 4334 O O . VAL B 1 156 ? -84.734 -66.130 18.401 1.00 50.56 136 VAL B O 1
ATOM 4338 N N . GLU B 1 157 ? -86.639 -66.516 19.540 1.00 52.34 137 GLU B N 1
ATOM 4339 C CA . GLU B 1 157 ? -85.971 -66.702 20.827 1.00 54.47 137 GLU B CA 1
ATOM 4340 C C . GLU B 1 157 ? -85.145 -67.988 20.825 1.00 52.58 137 GLU B C 1
ATOM 4341 O O . GLU B 1 157 ? -84.026 -68.017 21.347 1.00 51.64 137 GLU B O 1
ATOM 4347 N N . GLN B 1 158 ? -85.709 -69.039 20.231 1.00 50.11 138 GLN B N 1
ATOM 4348 C CA . GLN B 1 158 ? -85.053 -70.340 20.122 1.00 49.03 138 GLN B CA 1
ATOM 4349 C C . GLN B 1 158 ? -83.792 -70.257 19.263 1.00 45.88 138 GLN B C 1
ATOM 4350 O O . GLN B 1 158 ? -82.763 -70.844 19.605 1.00 44.64 138 GLN B O 1
ATOM 4356 N N . ILE B 1 159 ? -83.886 -69.529 18.151 1.00 44.33 139 ILE B N 1
ATOM 4357 C CA . ILE B 1 159 ? -82.744 -69.292 17.268 1.00 44.25 139 ILE B CA 1
ATOM 4358 C C . ILE B 1 159 ? -81.625 -68.591 18.036 1.00 44.92 139 ILE B C 1
ATOM 4359 O O . ILE B 1 159 ? -80.476 -69.026 18.000 1.00 44.55 139 ILE B O 1
ATOM 4364 N N . GLY B 1 160 ? -81.977 -67.516 18.740 1.00 46.34 140 GLY B N 1
ATOM 4365 C CA . GLY B 1 160 ? -81.020 -66.763 19.551 1.00 48.11 140 GLY B CA 1
ATOM 4366 C C . GLY B 1 160 ? -80.312 -67.607 20.594 1.00 47.50 140 GLY B C 1
ATOM 4367 O O . GLY B 1 160 ? -79.118 -67.435 20.831 1.00 49.90 140 GLY B O 1
ATOM 4368 N N . THR B 1 161 ? -81.052 -68.530 21.204 1.00 47.29 141 THR B N 1
ATOM 4369 C CA . THR B 1 161 ? -80.527 -69.405 22.253 1.00 47.46 141 THR B CA 1
ATOM 4370 C C . THR B 1 161 ? -79.596 -70.503 21.713 1.00 46.17 141 THR B C 1
ATOM 4371 O O . THR B 1 161 ? -78.591 -70.832 22.346 1.00 45.96 141 THR B O 1
ATOM 4375 N N . TYR B 1 162 ? -79.920 -71.055 20.546 1.00 42.24 142 TYR B N 1
ATOM 4376 C CA . TYR B 1 162 ? -79.253 -72.276 20.085 1.00 41.07 142 TYR B CA 1
ATOM 4377 C C . TYR B 1 162 ? -78.368 -72.164 18.837 1.00 38.44 142 TYR B C 1
ATOM 4378 O O . TYR B 1 162 ? -77.711 -73.138 18.473 1.00 38.39 142 TYR B O 1
ATOM 4387 N N . LEU B 1 163 ? -78.337 -70.997 18.194 1.00 52.83 143 LEU B N 1
ATOM 4388 C CA . LEU B 1 163 ? -77.609 -70.836 16.925 1.00 49.37 143 LEU B CA 1
ATOM 4389 C C . LEU B 1 163 ? -76.123 -71.225 16.997 1.00 47.43 143 LEU B C 1
ATOM 4390 O O . LEU B 1 163 ? -75.661 -72.063 16.217 1.00 44.77 143 LEU B O 1
ATOM 4395 N N . LEU B 1 164 ? -75.386 -70.616 17.924 1.00 47.44 144 LEU B N 1
ATOM 4396 C CA . LEU B 1 164 ? -73.959 -70.907 18.085 1.00 44.89 144 LEU B CA 1
ATOM 4397 C C . LEU B 1 164 ? -73.718 -72.328 18.592 1.00 43.18 144 LEU B C 1
ATOM 4398 O O . LEU B 1 164 ? -72.847 -73.036 18.077 1.00 40.30 144 LEU B O 1
ATOM 4403 N N . ALA B 1 165 ? -74.494 -72.738 19.596 1.00 43.16 145 ALA B N 1
ATOM 4404 C CA . ALA B 1 165 ? -74.382 -74.082 20.169 1.00 42.57 145 ALA B CA 1
ATOM 4405 C C . ALA B 1 165 ? -74.627 -75.177 19.124 1.00 40.90 145 ALA B C 1
ATOM 4406 O O . ALA B 1 165 ? -73.896 -76.165 19.076 1.00 38.96 145 ALA B O 1
ATOM 4408 N N . ALA B 1 166 ? -75.646 -74.985 18.287 1.00 41.11 146 ALA B N 1
ATOM 4409 C CA . ALA B 1 166 ? -75.977 -75.949 17.233 1.00 40.19 146 ALA B CA 1
ATOM 4410 C C . ALA B 1 166 ? -74.863 -76.062 16.189 1.00 38.58 146 ALA B C 1
ATOM 4411 O O . ALA B 1 166 ? -74.569 -77.158 15.714 1.00 36.53 146 ALA B O 1
ATOM 4413 N N . GLN B 1 167 ? -74.244 -74.929 15.852 1.00 41.68 147 GLN B N 1
ATOM 4414 C CA . GLN B 1 167 ? -73.087 -74.898 14.951 1.00 42.84 147 GLN B CA 1
ATOM 4415 C C . GLN B 1 167 ? -71.899 -75.675 15.523 1.00 41.69 147 GLN B C 1
ATOM 4416 O O . GLN B 1 167 ? -71.322 -76.531 14.850 1.00 37.36 147 GLN B O 1
ATOM 4422 N N . GLN B 1 168 ? -71.547 -75.371 16.769 1.00 41.52 148 GLN B N 1
ATOM 4423 C CA . GLN B 1 168 ? -70.427 -76.017 17.440 1.00 40.16 148 GLN B CA 1
ATOM 4424 C C . GLN B 1 168 ? -70.716 -77.496 17.685 1.00 38.00 148 GLN B C 1
ATOM 4425 O O . GLN B 1 168 ? -69.833 -78.338 17.536 1.00 36.43 148 GLN B O 1
ATOM 4431 N N . GLY B 1 169 ? -71.960 -77.803 18.048 1.00 37.68 149 GLY B N 1
ATOM 4432 C CA . GLY B 1 169 ? -72.404 -79.185 18.228 1.00 34.76 149 GLY B CA 1
ATOM 4433 C C . GLY B 1 169 ? -72.299 -80.002 16.951 1.00 32.04 149 GLY B C 1
ATOM 4434 O O . GLY B 1 169 ? -71.783 -81.122 16.968 1.00 33.49 149 GLY B O 1
ATOM 4435 N N . THR B 1 170 ? -72.775 -79.432 15.844 1.00 31.45 150 THR B N 1
ATOM 4436 C CA . THR B 1 170 ? -72.717 -80.088 14.529 1.00 29.00 150 THR B CA 1
ATOM 4437 C C . THR B 1 170 ? -71.273 -80.370 14.095 1.00 29.08 150 THR B C 1
ATOM 4438 O O . THR B 1 170 ? -70.964 -81.465 13.628 1.00 30.15 150 THR B O 1
ATOM 4442 N N . GLU B 1 171 ? -70.401 -79.377 14.260 1.00 31.07 151 GLU B N 1
ATOM 4443 C CA . GLU B 1 171 ? -68.988 -79.492 13.890 1.00 33.77 151 GLU B CA 1
ATOM 4444 C C . GLU B 1 171 ? -68.295 -80.667 14.559 1.00 32.82 151 GLU B C 1
ATOM 4445 O O . GLU B 1 171 ? -67.530 -81.390 13.914 1.00 30.76 151 GLU B O 1
ATOM 4451 N N . ALA B 1 172 ? -68.563 -80.841 15.852 1.00 33.70 152 ALA B N 1
ATOM 4452 C CA . ALA B 1 172 ? -67.988 -81.929 16.636 1.00 32.61 152 ALA B CA 1
ATOM 4453 C C . ALA B 1 172 ? -68.454 -83.287 16.118 1.00 31.18 152 ALA B C 1
ATOM 4454 O O . ALA B 1 172 ? -67.652 -84.209 15.983 1.00 31.57 152 ALA B O 1
ATOM 4456 N N . VAL B 1 173 ? -69.748 -83.401 15.821 1.00 28.52 153 VAL B N 1
ATOM 4457 C CA . VAL B 1 173 ? -70.302 -84.650 15.310 1.00 26.96 153 VAL B CA 1
ATOM 4458 C C . VAL B 1 173 ? -69.743 -84.972 13.926 1.00 27.82 153 VAL B C 1
ATOM 4459 O O . VAL B 1 173 ? -69.285 -86.094 13.688 1.00 28.69 153 VAL B O 1
ATOM 4463 N N . LEU B 1 174 ? -69.757 -83.981 13.031 1.00 26.23 154 LEU B N 1
ATOM 4464 C CA . LEU B 1 174 ? -69.284 -84.172 11.659 1.00 24.61 154 LEU B CA 1
ATOM 4465 C C . LEU B 1 174 ? -67.812 -84.560 11.595 1.00 25.78 154 LEU B C 1
ATOM 4466 O O . LEU B 1 174 ? -67.420 -85.401 10.779 1.00 26.05 154 LEU B O 1
ATOM 4471 N N . ALA B 1 175 ? -67.005 -83.956 12.466 1.00 26.25 155 ALA B N 1
ATOM 4472 C CA . ALA B 1 175 ? -65.598 -84.329 12.602 1.00 29.23 155 ALA B CA 1
ATOM 4473 C C . ALA B 1 175 ? -65.444 -85.813 12.964 1.00 29.27 155 ALA B C 1
ATOM 4474 O O . ALA B 1 175 ? -64.491 -86.458 12.536 1.00 32.12 155 ALA B O 1
ATOM 4476 N N . GLY B 1 176 ? -66.397 -86.346 13.728 1.00 28.86 156 GLY B N 1
ATOM 4477 C CA . GLY B 1 176 ? -66.411 -87.765 14.092 1.00 26.22 156 GLY B CA 1
ATOM 4478 C C . GLY B 1 176 ? -66.949 -88.695 13.011 1.00 27.22 156 GLY B C 1
ATOM 4479 O O . GLY B 1 176 ? -66.826 -89.912 13.127 1.00 25.30 156 GLY B O 1
ATOM 4480 N N . CYS B 1 177 ? -67.549 -88.124 11.962 1.00 27.93 157 CYS B N 1
ATOM 4481 C CA . CYS B 1 177 ? -68.131 -88.903 10.863 1.00 27.05 157 CYS B CA 1
ATOM 4482 C C . CYS B 1 177 ? -67.188 -89.054 9.663 1.00 27.32 157 CYS B C 1
ATOM 4483 O O . CYS B 1 177 ? -67.586 -89.571 8.613 1.00 24.79 157 CYS B O 1
ATOM 4486 N N . GLY B 1 178 ? -65.948 -88.593 9.816 1.00 25.18 158 GLY B N 1
ATOM 4487 C CA . GLY B 1 178 ? -64.965 -88.653 8.743 1.00 24.28 158 GLY B CA 1
ATOM 4488 C C . GLY B 1 178 ? -63.653 -89.279 9.171 1.00 25.80 158 GLY B C 1
ATOM 4489 O O . GLY B 1 178 ? -63.527 -89.758 10.304 1.00 26.34 158 GLY B O 1
ATOM 4490 N N . SER B 1 179 ? -62.674 -89.252 8.269 1.00 25.11 159 SER B N 1
ATOM 4491 C CA . SER B 1 179 ? -61.372 -89.889 8.499 1.00 29.12 159 SER B CA 1
ATOM 4492 C C . SER B 1 179 ? -60.170 -88.933 8.395 1.00 31.05 159 SER B C 1
ATOM 4493 O O . SER B 1 179 ? -59.071 -89.353 8.016 1.00 30.57 159 SER B O 1
ATOM 4496 N N . ARG B 1 180 ? -60.374 -87.663 8.748 1.00 34.33 160 ARG B N 1
ATOM 4497 C CA . ARG B 1 180 ? -59.305 -86.662 8.691 1.00 35.89 160 ARG B CA 1
ATOM 4498 C C . ARG B 1 180 ? -58.182 -86.991 9.671 1.00 34.07 160 ARG B C 1
ATOM 4499 O O . ARG B 1 180 ? -58.442 -87.412 10.799 1.00 33.40 160 ARG B O 1
ATOM 4507 N N . LYS B 1 181 ? -56.937 -86.811 9.232 1.00 33.79 161 LYS B N 1
ATOM 4508 C CA . LYS B 1 181 ? -55.783 -87.127 10.070 1.00 33.78 161 LYS B CA 1
ATOM 4509 C C . LYS B 1 181 ? -55.737 -86.221 11.291 1.00 32.42 161 LYS B C 1
ATOM 4510 O O . LYS B 1 181 ? -55.810 -85.001 11.154 1.00 32.36 161 LYS B O 1
ATOM 4516 N N . PRO B 1 182 ? -55.631 -86.816 12.488 1.00 32.21 162 PRO B N 1
ATOM 4517 C CA . PRO B 1 182 ? -55.513 -85.995 13.683 1.00 32.29 162 PRO B CA 1
ATOM 4518 C C . PRO B 1 182 ? -54.069 -85.553 13.943 1.00 32.39 162 PRO B C 1
ATOM 4519 O O . PRO B 1 182 ? -53.132 -86.045 13.302 1.00 31.53 162 PRO B O 1
ATOM 4523 N N . ASP B 1 183 ? -53.917 -84.618 14.874 1.00 30.51 163 ASP B N 1
ATOM 4524 C CA . ASP B 1 183 ? -52.623 -84.171 15.358 1.00 30.67 163 ASP B CA 1
ATOM 4525 C C . ASP B 1 183 ? -52.222 -85.061 16.533 1.00 28.93 163 ASP B C 1
ATOM 4526 O O . ASP B 1 183 ? -52.836 -84.993 17.605 1.00 27.26 163 ASP B O 1
ATOM 4531 N N . LEU B 1 184 ? -51.196 -85.892 16.332 1.00 25.93 164 LEU B N 1
ATOM 4532 C CA . LEU B 1 184 ? -50.748 -86.835 17.367 1.00 25.58 164 LEU B CA 1
ATOM 4533 C C . LEU B 1 184 ? -50.330 -86.144 18.651 1.00 27.03 164 LEU B C 1
ATOM 4534 O O . LEU B 1 184 ? -50.565 -86.659 19.747 1.00 25.96 164 LEU B O 1
ATOM 4539 N N . SER B 1 185 ? -49.695 -84.981 18.514 1.00 25.45 165 SER B N 1
ATOM 4540 C CA . SER B 1 185 ? -49.269 -84.208 19.675 1.00 29.39 165 SER B CA 1
ATOM 4541 C C . SER B 1 185 ? -50.458 -83.761 20.532 1.00 31.85 165 SER B C 1
ATOM 4542 O O . SER B 1 185 ? -50.383 -83.785 21.765 1.00 29.13 165 SER B O 1
ATOM 4545 N N . GLU B 1 186 ? -51.550 -83.368 19.877 1.00 31.82 166 GLU B N 1
ATOM 4546 C CA . GLU B 1 186 ? -52.761 -82.935 20.581 1.00 33.68 166 GLU B CA 1
ATOM 4547 C C . GLU B 1 186 ? -53.458 -84.108 21.286 1.00 32.89 166 GLU B C 1
ATOM 4548 O O . GLU B 1 186 ? -53.907 -83.970 22.431 1.00 33.29 166 GLU B O 1
ATOM 4554 N N . LEU B 1 187 ? -53.541 -85.249 20.601 1.00 30.30 167 LEU B N 1
ATOM 4555 C CA . LEU B 1 187 ? -54.120 -86.474 21.177 1.00 32.15 167 LEU B CA 1
ATOM 4556 C C . LEU B 1 187 ? -53.380 -86.944 22.429 1.00 33.66 167 LEU B C 1
ATOM 4557 O O . LEU B 1 187 ? -53.970 -87.573 23.310 1.00 33.77 167 LEU B O 1
ATOM 4562 N N . SER B 1 188 ? -52.087 -86.630 22.495 1.00 33.51 168 SER B N 1
ATOM 4563 C CA . SER B 1 188 ? -51.248 -86.971 23.637 1.00 35.78 168 SER B CA 1
ATOM 4564 C C . SER B 1 188 ? -51.741 -86.270 24.898 1.00 36.01 168 SER B C 1
ATOM 4565 O O . SER B 1 188 ? -51.802 -86.875 25.973 1.00 33.44 168 SER B O 1
ATOM 4568 N N . SER B 1 189 ? -52.092 -84.991 24.753 1.00 34.30 169 SER B N 1
ATOM 4569 C CA . SER B 1 189 ? -52.664 -84.217 25.847 1.00 36.68 169 SER B CA 1
ATOM 4570 C C . SER B 1 189 ? -54.109 -84.642 26.119 1.00 34.78 169 SER B C 1
ATOM 4571 O O . SER B 1 189 ? -54.539 -84.691 27.275 1.00 34.84 169 SER B O 1
ATOM 4574 N N . ARG B 1 190 ? -54.845 -84.949 25.054 1.00 30.17 170 ARG B N 1
ATOM 4575 C CA . ARG B 1 190 ? -56.251 -85.336 25.169 1.00 33.36 170 ARG B CA 1
ATOM 4576 C C . ARG B 1 190 ? -56.447 -86.694 25.847 1.00 31.31 170 ARG B C 1
ATOM 4577 O O . ARG B 1 190 ? -57.342 -86.846 26.676 1.00 29.11 170 ARG B O 1
ATOM 4585 N N . TYR B 1 191 ? -55.617 -87.672 25.481 1.00 29.51 171 TYR B N 1
ATOM 4586 C CA . TYR B 1 191 ? -55.746 -89.037 26.000 1.00 27.28 171 TYR B CA 1
ATOM 4587 C C . TYR B 1 191 ? -54.820 -89.321 27.175 1.00 27.94 171 TYR B C 1
ATOM 4588 O O . TYR B 1 191 ? -54.756 -90.456 27.652 1.00 26.21 171 TYR B O 1
ATOM 4597 N N . PHE B 1 192 ? -54.112 -88.289 27.635 1.00 28.83 172 PHE B N 1
ATOM 4598 C CA . PHE B 1 192 ? -53.250 -88.368 28.830 1.00 31.34 172 PHE B CA 1
ATOM 4599 C C . PHE B 1 192 ? -52.156 -89.426 28.704 1.00 29.89 172 PHE B C 1
ATOM 4600 O O . PHE B 1 192 ? -52.002 -90.288 29.572 1.00 30.61 172 PHE B O 1
ATOM 4608 N N . THR B 1 193 ? -51.416 -89.381 27.606 1.00 27.97 173 THR B N 1
ATOM 4609 C CA . THR B 1 193 ? -50.241 -90.232 27.472 1.00 29.18 173 THR B CA 1
ATOM 4610 C C . THR B 1 193 ? -49.014 -89.331 27.356 1.00 28.79 173 THR B C 1
ATOM 4611 O O . THR B 1 193 ? -49.096 -88.249 26.763 1.00 30.03 173 THR B O 1
ATOM 4615 N N . PRO B 1 194 ? -47.883 -89.750 27.949 1.00 28.85 174 PRO B N 1
ATOM 4616 C CA . PRO B 1 194 ? -46.723 -88.852 27.978 1.00 29.19 174 PRO B CA 1
ATOM 4617 C C . PRO B 1 194 ? -45.841 -88.862 26.718 1.00 28.53 174 PRO B C 1
ATOM 4618 O O . PRO B 1 194 ? -44.657 -88.530 26.808 1.00 28.09 174 PRO B O 1
ATOM 4622 N N . LYS B 1 195 ? -46.413 -89.195 25.560 1.00 26.66 175 LYS B N 1
ATOM 4623 C CA . LYS B 1 195 ? -45.654 -89.240 24.297 1.00 25.73 175 LYS B CA 1
ATOM 4624 C C . LYS B 1 195 ? -45.130 -87.880 23.836 1.00 24.22 175 LYS B C 1
ATOM 4625 O O . LYS B 1 195 ? -44.189 -87.816 23.047 1.00 25.01 175 LYS B O 1
ATOM 4631 N N . PHE B 1 196 ? -45.762 -86.797 24.286 1.00 24.18 176 PHE B N 1
ATOM 4632 C CA . PHE B 1 196 ? -45.348 -85.448 23.891 1.00 22.15 176 PHE B CA 1
ATOM 4633 C C . PHE B 1 196 ? -45.731 -84.416 24.934 1.00 24.19 176 PHE B C 1
ATOM 4634 O O . PHE B 1 196 ? -46.814 -84.488 25.514 1.00 25.04 176 PHE B O 1
ATOM 4642 N N . GLY B 1 197 ? -44.849 -83.445 25.154 1.00 22.62 177 GLY B N 1
ATOM 4643 C CA . GLY B 1 197 ? -45.224 -82.243 25.897 1.00 25.21 177 GLY B CA 1
ATOM 4644 C C . GLY B 1 197 ? -44.443 -81.925 27.158 1.00 26.31 177 GLY B C 1
ATOM 4645 O O . GLY B 1 197 ? -44.430 -80.777 27.593 1.00 27.74 177 GLY B O 1
ATOM 4646 N N . PHE B 1 198 ? -43.794 -82.923 27.751 1.00 26.40 178 PHE B N 1
ATOM 4647 C CA . PHE B 1 198 ? -43.093 -82.711 29.020 1.00 28.34 178 PHE B CA 1
ATOM 4648 C C . PHE B 1 198 ? -41.818 -83.548 29.147 1.00 26.04 178 PHE B C 1
ATOM 4649 O O . PHE B 1 198 ? -40.706 -83.013 29.050 1.00 25.66 178 PHE B O 1
ATOM 4657 N N . LEU B 1 199 ? -41.978 -84.854 29.350 1.00 24.87 179 LEU B N 1
ATOM 4658 C CA . LEU B 1 199 ? -40.841 -85.764 29.454 1.00 24.20 179 LEU B CA 1
ATOM 4659 C C . LEU B 1 199 ? -40.292 -86.171 28.088 1.00 23.27 179 LEU B C 1
ATOM 4660 O O . LEU B 1 199 ? -39.093 -86.432 27.948 1.00 22.53 179 LEU B O 1
ATOM 4665 N N . HIS B 1 200 ? -41.176 -86.243 27.093 1.00 21.77 180 HIS B N 1
ATOM 4666 C CA . HIS B 1 200 ? -40.827 -86.815 25.785 1.00 19.20 180 HIS B CA 1
ATOM 4667 C C . HIS B 1 200 ? -41.388 -85.983 24.649 1.00 19.46 180 HIS B C 1
ATOM 4668 O O . HIS B 1 200 ? -42.300 -85.177 24.848 1.00 17.99 180 HIS B O 1
ATOM 4675 N N . TRP B 1 201 ? -40.843 -86.201 23.454 1.00 17.53 181 TRP B N 1
ATOM 4676 C CA . TRP B 1 201 ? -41.159 -85.372 22.295 1.00 18.12 181 TRP B CA 1
ATOM 4677 C C . TRP B 1 201 ? -41.289 -86.263 21.041 1.00 15.81 181 TRP B C 1
ATOM 4678 O O . TRP B 1 201 ? -40.846 -85.901 19.945 1.00 19.51 181 TRP B O 1
ATOM 4689 N N . PHE B 1 202 ? -41.947 -87.407 21.230 1.00 18.44 182 PHE B N 1
ATOM 4690 C CA . PHE B 1 202 ? -41.977 -88.515 20.262 1.00 18.92 182 PHE B CA 1
ATOM 4691 C C . PHE B 1 202 ? -42.931 -88.328 19.083 1.00 18.99 182 PHE B C 1
ATOM 4692 O O . PHE B 1 202 ? -42.658 -88.827 17.991 1.00 18.91 182 PHE B O 1
ATOM 4700 N N . THR B 1 203 ? -44.063 -87.661 19.316 1.00 19.47 183 THR B N 1
ATOM 4701 C CA . THR B 1 203 ? -45.168 -87.675 18.358 1.00 19.54 183 THR B CA 1
ATOM 4702 C C . THR B 1 203 ? -44.843 -87.197 16.932 1.00 18.73 183 THR B C 1
ATOM 4703 O O . THR B 1 203 ? -45.381 -87.760 15.975 1.00 20.64 183 THR B O 1
ATOM 4707 N N . PRO B 1 204 ? -43.975 -86.169 16.776 1.00 17.99 184 PRO B N 1
ATOM 4708 C CA . PRO B 1 204 ? -43.612 -85.800 15.395 1.00 17.67 184 PRO B CA 1
ATOM 4709 C C . PRO B 1 204 ? -42.915 -86.924 14.619 1.00 19.05 184 PRO B C 1
ATOM 4710 O O . PRO B 1 204 ? -43.083 -87.017 13.399 1.00 17.24 184 PRO B O 1
ATOM 4714 N N . HIS B 1 205 ? -42.155 -87.768 15.321 1.00 17.68 185 HIS B N 1
ATOM 4715 C CA . HIS B 1 205 ? -41.491 -88.922 14.701 1.00 18.33 185 HIS B CA 1
ATOM 4716 C C . HIS B 1 205 ? -42.489 -90.017 14.364 1.00 20.32 185 HIS B C 1
ATOM 4717 O O . HIS B 1 205 ? -42.448 -90.583 13.270 1.00 17.80 185 HIS B O 1
ATOM 4724 N N . TYR B 1 206 ? -43.376 -90.314 15.312 1.00 15.07 186 TYR B N 1
ATOM 4725 C CA . TYR B 1 206 ? -44.465 -91.262 15.074 1.00 18.56 186 TYR B CA 1
ATOM 4726 C C . TYR B 1 206 ? -45.304 -90.857 13.876 1.00 18.11 186 TYR B C 1
ATOM 4727 O O . TYR B 1 206 ? -45.627 -91.693 13.032 1.00 19.11 186 TYR B O 1
ATOM 4736 N N . ASP B 1 207 ? -45.645 -89.573 13.799 1.00 19.14 187 ASP B N 1
ATOM 4737 C CA . ASP B 1 207 ? -46.438 -89.068 12.687 1.00 20.00 187 ASP B CA 1
ATOM 4738 C C . ASP B 1 207 ? -45.726 -89.307 11.351 1.00 20.37 187 ASP B C 1
ATOM 4739 O O . ASP B 1 207 ? -46.315 -89.842 10.420 1.00 18.14 187 ASP B O 1
ATOM 4744 N N . ARG B 1 208 ? -44.453 -88.932 11.278 1.00 16.98 188 ARG B N 1
ATOM 4745 C CA . ARG B 1 208 ? -43.678 -89.102 10.045 1.00 18.83 188 ARG B CA 1
ATOM 4746 C C . ARG B 1 208 ? -43.572 -90.567 9.626 1.00 17.39 188 ARG B C 1
ATOM 4747 O O . ARG B 1 208 ? -43.733 -90.881 8.450 1.00 17.92 188 ARG B O 1
ATOM 4755 N N . HIS B 1 209 ? -43.319 -91.455 10.589 1.00 16.67 189 HIS B N 1
ATOM 4756 C CA . HIS B 1 209 ? -43.167 -92.887 10.290 1.00 17.59 189 HIS B CA 1
ATOM 4757 C C . HIS B 1 209 ? -44.486 -93.653 10.092 1.00 17.51 189 HIS B C 1
ATOM 4758 O O . HIS B 1 209 ? -44.493 -94.680 9.413 1.00 16.03 189 HIS B O 1
ATOM 4765 N N . PHE B 1 210 ? -45.589 -93.154 10.662 1.00 17.38 190 PHE B N 1
ATOM 4766 C CA . PHE B 1 210 ? -46.875 -93.874 10.646 1.00 17.02 190 PHE B CA 1
ATOM 4767 C C . PHE B 1 210 ? -47.909 -93.347 9.648 1.00 17.10 190 PHE B C 1
ATOM 4768 O O . PHE B 1 210 ? -48.798 -94.091 9.234 1.00 16.50 190 PHE B O 1
ATOM 4776 N N . ARG B 1 211 ? -47.829 -92.066 9.292 1.00 14.96 191 ARG B N 1
ATOM 4777 C CA . ARG B 1 211 ? -48.908 -91.438 8.512 1.00 17.97 191 ARG B CA 1
ATOM 4778 C C . ARG B 1 211 ? -49.201 -92.118 7.172 1.00 19.69 191 ARG B C 1
ATOM 4779 O O . ARG B 1 211 ? -50.350 -92.112 6.715 1.00 18.08 191 ARG B O 1
ATOM 4787 N N . ASP B 1 212 ? -48.173 -92.703 6.556 1.00 19.27 192 ASP B N 1
ATOM 4788 C CA . ASP B 1 212 ? -48.325 -93.357 5.249 1.00 20.28 192 ASP B CA 1
ATOM 4789 C C . ASP B 1 212 ? -49.109 -94.684 5.326 1.00 18.17 192 ASP B C 1
ATOM 4790 O O . ASP B 1 212 ? -49.456 -95.244 4.286 1.00 16.00 192 ASP B O 1
ATOM 4795 N N . TYR B 1 213 ? -49.368 -95.178 6.542 1.00 16.49 193 TYR B N 1
ATOM 4796 C CA . TYR B 1 213 ? -50.111 -96.432 6.751 1.00 16.54 193 TYR B CA 1
ATOM 4797 C C . TYR B 1 213 ? -51.613 -96.226 6.963 1.00 17.72 193 TYR B C 1
ATOM 4798 O O . TYR B 1 213 ? -52.363 -97.198 7.099 1.00 18.92 193 TYR B O 1
ATOM 4807 N N . ARG B 1 214 ? -52.049 -94.973 7.023 1.00 15.83 194 ARG B N 1
ATOM 4808 C CA . ARG B 1 214 ? -53.398 -94.655 7.520 1.00 18.05 194 ARG B CA 1
ATOM 4809 C C . ARG B 1 214 ? -54.584 -95.174 6.688 1.00 18.37 194 ARG B C 1
ATOM 4810 O O . ARG B 1 214 ? -55.679 -95.337 7.215 1.00 20.43 194 ARG B O 1
ATOM 4818 N N A ASN B 1 215 ? -54.387 -95.441 5.405 0.50 16.89 195 ASN B N 1
ATOM 4819 N N B ASN B 1 215 ? -54.333 -95.434 5.404 0.50 18.60 195 ASN B N 1
ATOM 4820 C CA A ASN B 1 215 ? -55.488 -96.015 4.634 0.50 16.64 195 ASN B CA 1
ATOM 4821 C CA B ASN B 1 215 ? -55.322 -96.018 4.490 0.50 20.26 195 ASN B CA 1
ATOM 4822 C C A ASN B 1 215 ? -55.437 -97.545 4.567 0.50 18.75 195 ASN B C 1
ATOM 4823 C C B ASN B 1 215 ? -55.493 -97.527 4.661 0.50 20.79 195 ASN B C 1
ATOM 4824 O O A ASN B 1 215 ? -56.206 -98.159 3.823 0.50 17.67 195 ASN B O 1
ATOM 4825 O O B ASN B 1 215 ? -56.461 -98.110 4.165 0.50 20.12 195 ASN B O 1
ATOM 4834 N N . GLN B 1 216 ? -54.541 -98.153 5.347 1.00 17.24 196 GLN B N 1
ATOM 4835 C CA . GLN B 1 216 ? -54.447 -99.616 5.403 1.00 19.25 196 GLN B CA 1
ATOM 4836 C C . GLN B 1 216 ? -55.145 -100.186 6.620 1.00 20.46 196 GLN B C 1
ATOM 4837 O O . GLN B 1 216 ? -55.273 -99.508 7.645 1.00 19.17 196 GLN B O 1
ATOM 4843 N N . GLN B 1 217 ? -55.580 -101.440 6.508 1.00 20.45 197 GLN B N 1
ATOM 4844 C CA . GLN B 1 217 ? -56.220 -102.128 7.615 1.00 20.01 197 GLN B CA 1
ATOM 4845 C C . GLN B 1 217 ? -55.145 -102.710 8.534 1.00 20.88 197 GLN B C 1
ATOM 4846 O O . GLN B 1 217 ? -54.950 -103.924 8.604 1.00 21.58 197 GLN B O 1
ATOM 4852 N N . VAL B 1 218 ? -54.450 -101.821 9.238 1.00 19.57 198 VAL B N 1
ATOM 4853 C CA . VAL B 1 218 ? -53.272 -102.199 10.003 1.00 19.04 198 VAL B CA 1
ATOM 4854 C C . VAL B 1 218 ? -53.619 -103.022 11.246 1.00 20.14 198 VAL B C 1
ATOM 4855 O O . VAL B 1 218 ? -54.738 -102.960 11.768 1.00 21.30 198 VAL B O 1
ATOM 4859 N N . ARG B 1 219 ? -52.651 -103.822 11.674 1.00 18.24 199 ARG B N 1
ATOM 4860 C CA . ARG B 1 219 ? -52.699 -104.494 12.967 1.00 18.50 199 ARG B CA 1
ATOM 4861 C C . ARG B 1 219 ? -51.511 -103.945 13.742 1.00 20.16 199 ARG B C 1
ATOM 4862 O O . ARG B 1 219 ? -50.358 -104.085 13.309 1.00 19.17 199 ARG B O 1
ATOM 4870 N N . VAL B 1 220 ? -51.809 -103.294 14.863 1.00 18.66 200 VAL B N 1
ATOM 4871 C CA . VAL B 1 220 ? -50.819 -102.587 15.674 1.00 21.39 200 VAL B CA 1
ATOM 4872 C C . VAL B 1 220 ? -50.761 -103.222 17.054 1.00 20.95 200 VAL B C 1
ATOM 4873 O O . VAL B 1 220 ? -51.783 -103.339 17.735 1.00 20.82 200 VAL B O 1
ATOM 4877 N N . LEU B 1 221 ? -49.563 -103.630 17.468 1.00 22.19 201 LEU B N 1
ATOM 4878 C CA . LEU B 1 221 ? -49.368 -104.152 18.817 1.00 19.36 201 LEU B CA 1
ATOM 4879 C C . LEU B 1 221 ? -48.449 -103.231 19.618 1.00 20.13 201 LEU B C 1
ATOM 4880 O O . LEU B 1 221 ? -47.301 -103.004 19.234 1.00 19.22 201 LEU B O 1
ATOM 4885 N N . GLU B 1 222 ? -48.961 -102.684 20.715 1.00 19.37 202 GLU B N 1
ATOM 4886 C CA . GLU B 1 222 ? -48.112 -101.963 21.651 1.00 20.60 202 GLU B CA 1
ATOM 4887 C C . GLU B 1 222 ? -47.945 -102.754 22.938 1.00 21.24 202 GLU B C 1
ATOM 4888 O O . GLU B 1 222 ? -48.927 -103.135 23.573 1.00 22.20 202 GLU B O 1
ATOM 4894 N N . ILE B 1 223 ? -46.688 -103.000 23.299 1.00 19.96 203 ILE B N 1
ATOM 4895 C CA . ILE B 1 223 ? -46.339 -103.611 24.572 1.00 20.05 203 ILE B CA 1
ATOM 4896 C C . ILE B 1 223 ? -46.281 -102.474 25.592 1.00 20.93 203 ILE B C 1
ATOM 4897 O O . ILE B 1 223 ? -45.496 -101.540 25.443 1.00 20.11 203 ILE B O 1
ATOM 4902 N N . GLY B 1 224 ? -47.126 -102.556 26.612 1.00 22.31 204 GLY B N 1
ATOM 4903 C CA . GLY B 1 224 ? -47.217 -101.520 27.639 1.00 22.31 204 GLY B CA 1
ATOM 4904 C C . GLY B 1 224 ? -48.473 -100.687 27.450 1.00 24.32 204 GLY B C 1
ATOM 4905 O O . GLY B 1 224 ? -48.470 -99.716 26.698 1.00 23.51 204 GLY B O 1
ATOM 4906 N N . VAL B 1 225 ? -49.549 -101.077 28.128 1.00 24.59 205 VAL B N 1
ATOM 4907 C CA . VAL B 1 225 ? -50.829 -100.366 28.031 1.00 24.57 205 VAL B CA 1
ATOM 4908 C C . VAL B 1 225 ? -50.831 -99.088 28.878 1.00 25.14 205 VAL B C 1
ATOM 4909 O O . VAL B 1 225 ? -51.452 -98.090 28.506 1.00 23.00 205 VAL B O 1
ATOM 4913 N N . GLY B 1 226 ? -50.117 -99.115 30.002 1.00 24.44 206 GLY B N 1
ATOM 4914 C CA . GLY B 1 226 ? -50.015 -97.943 30.867 1.00 24.32 206 GLY B CA 1
ATOM 4915 C C . GLY B 1 226 ? -50.750 -98.137 32.173 1.00 24.89 206 GLY B C 1
ATOM 4916 O O . GLY B 1 226 ? -51.606 -99.017 32.288 1.00 26.08 206 GLY B O 1
ATOM 4917 N N . GLY B 1 227 ? -50.403 -97.321 33.164 1.00 25.24 207 GLY B N 1
ATOM 4918 C CA . GLY B 1 227 ? -51.103 -97.320 34.445 1.00 26.97 207 GLY B CA 1
ATOM 4919 C C . GLY B 1 227 ? -50.549 -98.285 35.472 1.00 28.41 207 GLY B C 1
ATOM 4920 O O . GLY B 1 227 ? -50.890 -98.201 36.655 1.00 28.30 207 GLY B O 1
ATOM 4921 N N . TYR B 1 228 ? -49.698 -99.205 35.022 1.00 27.92 208 TYR B N 1
ATOM 4922 C CA . TYR B 1 228 ? -49.051 -100.175 35.907 1.00 27.15 208 TYR B CA 1
ATOM 4923 C C . TYR B 1 228 ? -50.082 -100.906 36.778 1.00 28.50 208 TYR B C 1
ATOM 4924 O O . TYR B 1 228 ? -51.046 -101.466 36.248 1.00 28.07 208 TYR B O 1
ATOM 4933 N N . LYS B 1 229 ? -49.909 -100.873 38.097 1.00 29.28 209 LYS B N 1
ATOM 4934 C CA . LYS B 1 229 ? -50.814 -101.588 39.003 1.00 31.58 209 LYS B CA 1
ATOM 4935 C C . LYS B 1 229 ? -52.116 -100.866 39.367 1.00 34.20 209 LYS B C 1
ATOM 4936 O O . LYS B 1 229 ? -52.976 -101.454 40.020 1.00 32.64 209 LYS B O 1
ATOM 4942 N N . HIS B 1 230 ? -52.279 -99.611 38.949 1.00 33.59 210 HIS B N 1
ATOM 4943 C CA . HIS B 1 230 ? -53.518 -98.889 39.267 1.00 37.33 210 HIS B CA 1
ATOM 4944 C C . HIS B 1 230 ? -54.705 -99.543 38.551 1.00 38.03 210 HIS B C 1
ATOM 4945 O O . HIS B 1 230 ? -54.615 -99.828 37.361 1.00 39.63 210 HIS B O 1
ATOM 4952 N N . PRO B 1 231 ? -55.815 -99.790 39.274 1.00 40.48 211 PRO B N 1
ATOM 4953 C CA . PRO B 1 231 ? -56.965 -100.499 38.687 1.00 41.16 211 PRO B CA 1
ATOM 4954 C C . PRO B 1 231 ? -57.734 -99.743 37.596 1.00 40.09 211 PRO B C 1
ATOM 4955 O O . PRO B 1 231 ? -58.517 -100.356 36.870 1.00 41.11 211 PRO B O 1
ATOM 4959 N N . GLU B 1 232 ? -57.512 -98.437 37.470 1.00 38.40 212 GLU B N 1
ATOM 4960 C CA . GLU B 1 232 ? -58.252 -97.636 36.490 1.00 41.87 212 GLU B CA 1
ATOM 4961 C C . GLU B 1 232 ? -57.385 -97.033 35.385 1.00 38.78 212 GLU B C 1
ATOM 4962 O O . GLU B 1 232 ? -57.847 -96.872 34.255 1.00 39.66 212 GLU B O 1
ATOM 4968 N N . TRP B 1 233 ? -56.138 -96.704 35.708 1.00 36.24 213 TRP B N 1
ATOM 4969 C CA . TRP B 1 233 ? -55.264 -95.967 34.790 1.00 34.61 213 TRP B CA 1
ATOM 4970 C C . TRP B 1 233 ? -54.758 -96.776 33.598 1.00 32.53 213 TRP B C 1
ATOM 4971 O O . TRP B 1 233 ? -54.579 -97.995 33.697 1.00 31.31 213 TRP B O 1
ATOM 4982 N N . GLY B 1 234 ? -54.513 -96.076 32.486 1.00 30.92 214 GLY B N 1
ATOM 4983 C CA . GLY B 1 234 ? -53.884 -96.668 31.299 1.00 28.12 214 GLY B CA 1
ATOM 4984 C C . GLY B 1 234 ? -54.732 -96.608 30.038 1.00 30.27 214 GLY B C 1
ATOM 4985 O O . GLY B 1 234 ? -55.918 -96.282 30.090 1.00 30.14 214 GLY B O 1
ATOM 4986 N N . GLY B 1 235 ? -54.115 -96.924 28.901 1.00 28.16 215 GLY B N 1
ATOM 4987 C CA . GLY B 1 235 ? -54.839 -97.047 27.635 1.00 26.60 215 GLY B CA 1
ATOM 4988 C C . GLY B 1 235 ? -54.724 -95.856 26.703 1.00 25.81 215 GLY B C 1
ATOM 4989 O O . GLY B 1 235 ? -55.119 -95.942 25.536 1.00 24.24 215 GLY B O 1
ATOM 4990 N N . GLY B 1 236 ? -54.167 -94.755 27.206 1.00 24.40 216 GLY B N 1
ATOM 4991 C CA . GLY B 1 236 ? -54.091 -93.502 26.455 1.00 22.91 216 GLY B CA 1
ATOM 4992 C C . GLY B 1 236 ? -53.454 -93.643 25.084 1.00 23.71 216 GLY B C 1
ATOM 4993 O O . GLY B 1 236 ? -53.978 -93.113 24.099 1.00 25.14 216 GLY B O 1
ATOM 4994 N N . SER B 1 237 ? -52.332 -94.361 25.009 1.00 21.82 217 SER B N 1
ATOM 4995 C CA . SER B 1 237 ? -51.637 -94.521 23.725 1.00 23.66 217 SER B CA 1
ATOM 4996 C C . SER B 1 237 ? -52.389 -95.451 22.772 1.00 22.68 217 SER B C 1
ATOM 4997 O O . SER B 1 237 ? -52.356 -95.254 21.561 1.00 23.19 217 SER B O 1
ATOM 5000 N N . LEU B 1 238 ? -53.074 -96.457 23.313 1.00 21.82 218 LEU B N 1
ATOM 5001 C CA . LEU B 1 238 ? -53.945 -97.297 22.477 1.00 20.72 218 LEU B CA 1
ATOM 5002 C C . LEU B 1 238 ? -55.070 -96.478 21.828 1.00 22.73 218 LEU B C 1
ATOM 5003 O O . LEU B 1 238 ? -55.376 -96.670 20.642 1.00 19.07 218 LEU B O 1
ATOM 5008 N N A ARG B 1 239 ? -55.683 -95.581 22.605 0.50 21.71 219 ARG B N 1
ATOM 5009 N N B ARG B 1 239 ? -55.678 -95.574 22.595 0.50 22.21 219 ARG B N 1
ATOM 5010 C CA A ARG B 1 239 ? -56.708 -94.666 22.081 0.50 23.06 219 ARG B CA 1
ATOM 5011 C CA B ARG B 1 239 ? -56.726 -94.702 22.054 0.50 23.88 219 ARG B CA 1
ATOM 5012 C C A ARG B 1 239 ? -56.126 -93.813 20.965 0.50 22.10 219 ARG B C 1
ATOM 5013 C C B ARG B 1 239 ? -56.165 -93.727 21.013 0.50 22.80 219 ARG B C 1
ATOM 5014 O O A ARG B 1 239 ? -56.764 -93.602 19.931 0.50 22.17 219 ARG B O 1
ATOM 5015 O O B ARG B 1 239 ? -56.857 -93.363 20.060 0.50 23.68 219 ARG B O 1
ATOM 5030 N N . MET B 1 240 ? -54.901 -93.340 21.184 1.00 21.78 220 MET B N 1
ATOM 5031 C CA . MET B 1 240 ? -54.198 -92.510 20.208 1.00 23.22 220 MET B CA 1
ATOM 5032 C C . MET B 1 240 ? -54.051 -93.243 18.864 1.00 19.43 220 MET B C 1
ATOM 5033 O O . MET B 1 240 ? -54.356 -92.668 17.822 1.00 20.34 220 MET B O 1
ATOM 5038 N N . TRP B 1 241 ? -53.614 -94.506 18.897 1.00 19.51 221 TRP B N 1
ATOM 5039 C CA . TRP B 1 241 ? -53.438 -95.294 17.660 1.00 18.72 221 TRP B CA 1
ATOM 5040 C C . TRP B 1 241 ? -54.768 -95.613 16.974 1.00 18.79 221 TRP B C 1
ATOM 5041 O O . TRP B 1 241 ? -54.846 -95.607 15.748 1.00 19.10 221 TRP B O 1
ATOM 5052 N N . LYS B 1 242 ? -55.802 -95.894 17.765 1.00 17.29 222 LYS B N 1
ATOM 5053 C CA . LYS B 1 242 ? -57.157 -96.094 17.222 1.00 18.98 222 LYS B CA 1
ATOM 5054 C C . LYS B 1 242 ? -57.648 -94.858 16.443 1.00 21.33 222 LYS B C 1
ATOM 5055 O O . LYS B 1 242 ? -58.233 -94.989 15.355 1.00 20.09 222 LYS B O 1
ATOM 5061 N N A SER B 1 243 ? -57.398 -93.676 17.003 0.50 21.45 223 SER B N 1
ATOM 5062 N N B SER B 1 243 ? -57.412 -93.671 16.997 0.50 22.46 223 SER B N 1
ATOM 5063 C CA A SER B 1 243 ? -57.784 -92.408 16.382 0.50 21.37 223 SER B CA 1
ATOM 5064 C CA B SER B 1 243 ? -57.801 -92.421 16.341 0.50 23.20 223 SER B CA 1
ATOM 5065 C C A SER B 1 243 ? -56.972 -92.119 15.118 0.50 20.18 223 SER B C 1
ATOM 5066 C C B SER B 1 243 ? -56.980 -92.164 15.082 0.50 21.26 223 SER B C 1
ATOM 5067 O O A SER B 1 243 ? -57.513 -91.618 14.130 0.50 20.89 223 SER B O 1
ATOM 5068 O O B SER B 1 243 ? -57.520 -91.727 14.063 0.50 21.62 223 SER B O 1
ATOM 5073 N N . PHE B 1 244 ? -55.681 -92.448 15.161 1.00 19.49 224 PHE B N 1
ATOM 5074 C CA . PHE B 1 244 ? -54.758 -92.220 14.049 1.00 19.30 224 PHE B CA 1
ATOM 5075 C C . PHE B 1 244 ? -55.000 -93.165 12.876 1.00 18.78 224 PHE B C 1
ATOM 5076 O O . PHE B 1 244 ? -54.859 -92.753 11.726 1.00 20.26 224 PHE B O 1
ATOM 5084 N N . PHE B 1 245 ? -55.348 -94.422 13.173 1.00 19.13 225 PHE B N 1
ATOM 5085 C CA . PHE B 1 245 ? -55.525 -95.452 12.145 1.00 18.75 225 PHE B CA 1
ATOM 5086 C C . PHE B 1 245 ? -57.009 -95.827 12.007 1.00 19.24 225 PHE B C 1
ATOM 5087 O O . PHE B 1 245 ? -57.474 -96.756 12.674 1.00 19.01 225 PHE B O 1
ATOM 5095 N N . PRO B 1 246 ? -57.755 -95.119 11.134 1.00 19.88 226 PRO B N 1
ATOM 5096 C CA . PRO B 1 246 ? -59.217 -95.312 11.069 1.00 19.49 226 PRO B CA 1
ATOM 5097 C C . PRO B 1 246 ? -59.667 -96.713 10.650 1.00 19.90 226 PRO B C 1
ATOM 5098 O O . PRO B 1 246 ? -60.797 -97.102 10.940 1.00 20.24 226 PRO B O 1
ATOM 5102 N N . ARG B 1 247 ? -58.796 -97.461 9.984 1.00 18.03 227 ARG B N 1
ATOM 5103 C CA . ARG B 1 247 ? -59.140 -98.810 9.539 1.00 19.41 227 ARG B CA 1
ATOM 5104 C C . ARG B 1 247 ? -58.422 -99.876 10.377 1.00 19.82 227 ARG B C 1
ATOM 5105 O O . ARG B 1 247 ? -58.489 -101.072 10.081 1.00 20.72 227 ARG B O 1
ATOM 5113 N N . GLY B 1 248 ? -57.755 -99.431 11.437 1.00 18.36 228 GLY B N 1
ATOM 5114 C CA . GLY B 1 248 ? -56.873 -100.301 12.207 1.00 20.27 228 GLY B CA 1
ATOM 5115 C C . GLY B 1 248 ? -57.541 -101.173 13.254 1.00 21.01 228 GLY B C 1
ATOM 5116 O O . GLY B 1 248 ? -58.673 -100.912 13.684 1.00 21.53 228 GLY B O 1
ATOM 5117 N N . GLN B 1 249 ? -56.828 -102.229 13.638 1.00 18.67 229 GLN B N 1
ATOM 5118 C CA . GLN B 1 249 ? -57.111 -102.989 14.855 1.00 19.68 229 GLN B CA 1
ATOM 5119 C C . GLN B 1 249 ? -55.924 -102.792 15.787 1.00 22.63 229 GLN B C 1
ATOM 5120 O O . GLN B 1 249 ? -54.780 -103.046 15.396 1.00 21.60 229 GLN B O 1
ATOM 5126 N N . ILE B 1 250 ? -56.194 -102.343 17.012 1.00 19.42 230 ILE B N 1
ATOM 5127 C CA . ILE B 1 250 ? -55.129 -102.078 17.976 1.00 19.95 230 ILE B CA 1
ATOM 5128 C C . ILE B 1 250 ? -55.108 -103.185 19.025 1.00 20.37 230 ILE B C 1
ATOM 5129 O O . ILE B 1 250 ? -56.162 -103.601 19.505 1.00 22.60 230 ILE B O 1
ATOM 5134 N N . TYR B 1 251 ? -53.905 -103.663 19.337 1.00 19.14 231 TYR B N 1
ATOM 5135 C CA . TYR B 1 251 ? -53.665 -104.616 20.422 1.00 21.76 231 TYR B CA 1
ATOM 5136 C C . TYR B 1 251 ? -52.708 -104.002 21.436 1.00 21.23 231 TYR B C 1
ATOM 5137 O O . TYR B 1 251 ? -51.707 -103.371 21.066 1.00 20.65 231 TYR B O 1
ATOM 5146 N N . GLY B 1 252 ? -53.022 -104.187 22.713 1.00 20.64 232 GLY B N 1
ATOM 5147 C CA . GLY B 1 252 ? -52.161 -103.717 23.789 1.00 20.57 232 GLY B CA 1
ATOM 5148 C C . GLY B 1 252 ? -51.813 -104.870 24.711 1.00 23.09 232 GLY B C 1
ATOM 5149 O O . GLY B 1 252 ? -52.704 -105.557 25.205 1.00 25.32 232 GLY B O 1
ATOM 5150 N N . LEU B 1 253 ? -50.517 -105.086 24.933 1.00 21.50 233 LEU B N 1
ATOM 5151 C CA . LEU B 1 253 ? -50.054 -106.105 25.879 1.00 23.44 233 LEU B CA 1
ATOM 5152 C C . LEU B 1 253 ? -49.622 -105.463 27.198 1.00 23.03 233 LEU B C 1
ATOM 5153 O O . LEU B 1 253 ? -48.909 -104.459 27.200 1.00 23.39 233 LEU B O 1
ATOM 5158 N N . ASP B 1 254 ? -50.055 -106.040 28.315 1.00 23.12 234 ASP B N 1
ATOM 5159 C CA . ASP B 1 254 ? -49.596 -105.587 29.626 1.00 21.49 234 ASP B CA 1
ATOM 5160 C C . ASP B 1 254 ? -49.582 -106.766 30.578 1.00 22.86 234 ASP B C 1
ATOM 5161 O O . ASP B 1 254 ? -50.443 -107.647 30.503 1.00 23.28 234 ASP B O 1
ATOM 5166 N N . ILE B 1 255 ? -48.613 -106.769 31.486 1.00 23.96 235 ILE B N 1
ATOM 5167 C CA . ILE B 1 255 ? -48.516 -107.817 32.502 1.00 26.58 235 ILE B CA 1
ATOM 5168 C C . ILE B 1 255 ? -49.697 -107.750 33.480 1.00 27.74 235 ILE B C 1
ATOM 5169 O O . ILE B 1 255 ? -50.066 -108.758 34.083 1.00 27.54 235 ILE B O 1
ATOM 5174 N N . MET B 1 256 ? -50.286 -106.561 33.610 1.00 27.77 236 MET B N 1
ATOM 5175 C CA . MET B 1 256 ? -51.493 -106.356 34.414 1.00 29.77 236 MET B CA 1
ATOM 5176 C C . MET B 1 256 ? -52.753 -106.420 33.556 1.00 31.05 236 MET B C 1
ATOM 5177 O O . MET B 1 256 ? -52.718 -106.117 32.354 1.00 29.36 236 MET B O 1
ATOM 5182 N N . ASP B 1 257 ? -53.865 -106.793 34.188 1.00 29.46 237 ASP B N 1
ATOM 5183 C CA . ASP B 1 257 ? -55.188 -106.774 33.558 1.00 31.61 237 ASP B CA 1
ATOM 5184 C C . ASP B 1 257 ? -55.553 -105.355 33.124 1.00 31.81 237 ASP B C 1
ATOM 5185 O O . ASP B 1 257 ? -55.490 -104.418 33.924 1.00 31.56 237 ASP B O 1
ATOM 5190 N N . LYS B 1 258 ? -55.920 -105.199 31.853 1.00 29.00 238 LYS B N 1
ATOM 5191 C CA . LYS B 1 258 ? -56.317 -103.895 31.323 1.00 28.64 238 LYS B CA 1
ATOM 5192 C C . LYS B 1 258 ? -57.637 -103.973 30.562 1.00 30.11 238 LYS B C 1
ATOM 5193 O O . LYS B 1 258 ? -57.881 -103.189 29.637 1.00 29.36 238 LYS B O 1
ATOM 5199 N N . SER B 1 259 ? -58.491 -104.912 30.968 1.00 33.57 239 SER B N 1
ATOM 5200 C CA . SER B 1 259 ? -59.761 -105.181 30.283 1.00 36.90 239 SER B CA 1
ATOM 5201 C C . SER B 1 259 ? -60.717 -103.986 30.229 1.00 37.45 239 SER B C 1
ATOM 5202 O O . SER B 1 259 ? -61.583 -103.926 29.358 1.00 37.92 239 SER B O 1
ATOM 5205 N N . HIS B 1 260 ? -60.546 -103.039 31.148 1.00 37.37 240 HIS B N 1
ATOM 5206 C CA . HIS B 1 260 ? -61.372 -101.829 31.185 1.00 37.97 240 HIS B CA 1
ATOM 5207 C C . HIS B 1 260 ? -61.052 -100.854 30.045 1.00 35.42 240 HIS B C 1
ATOM 5208 O O . HIS B 1 260 ? -61.813 -99.921 29.789 1.00 35.03 240 HIS B O 1
ATOM 5215 N N . VAL B 1 261 ? -59.924 -101.071 29.377 1.00 31.68 241 VAL B N 1
ATOM 5216 C CA . VAL B 1 261 ? -59.510 -100.247 28.240 1.00 31.45 241 VAL B CA 1
ATOM 5217 C C . VAL B 1 261 ? -60.204 -100.677 26.944 1.00 32.11 241 VAL B C 1
ATOM 5218 O O . VAL B 1 261 ? -60.429 -99.852 26.055 1.00 32.63 241 VAL B O 1
ATOM 5222 N N . ASP B 1 262 ? -60.551 -101.960 26.846 1.00 30.44 242 ASP B N 1
ATOM 5223 C CA . ASP B 1 262 ? -61.129 -102.512 25.617 1.00 30.31 242 ASP B CA 1
ATOM 5224 C C . ASP B 1 262 ? -62.340 -101.730 25.129 1.00 30.95 242 ASP B C 1
ATOM 5225 O O . ASP B 1 262 ? -63.206 -101.346 25.914 1.00 30.18 242 ASP B O 1
ATOM 5230 N N . GLU B 1 263 ? -62.365 -101.485 23.824 1.00 30.26 243 GLU B N 1
ATOM 5231 C CA . GLU B 1 263 ? -63.501 -100.870 23.143 1.00 30.19 243 GLU B CA 1
ATOM 5232 C C . GLU B 1 263 ? -63.405 -101.273 21.677 1.00 28.53 243 GLU B C 1
ATOM 5233 O O . GLU B 1 263 ? -62.504 -102.031 21.307 1.00 28.54 243 GLU B O 1
ATOM 5239 N N . LEU B 1 264 ? -64.324 -100.791 20.843 1.00 26.57 244 LEU B N 1
ATOM 5240 C CA . LEU B 1 264 ? -64.270 -101.094 19.412 1.00 25.82 244 LEU B CA 1
ATOM 5241 C C . LEU B 1 264 ? -62.860 -100.825 18.876 1.00 25.36 244 LEU B C 1
ATOM 5242 O O . LEU B 1 264 ? -62.306 -99.748 19.094 1.00 24.28 244 LEU B O 1
ATOM 5247 N N . ARG B 1 265 ? -62.286 -101.828 18.210 1.00 23.92 245 ARG B N 1
ATOM 5248 C CA . ARG B 1 265 ? -60.966 -101.747 17.550 1.00 22.56 245 ARG B CA 1
ATOM 5249 C C . ARG B 1 265 ? -59.751 -101.686 18.493 1.00 22.96 245 ARG B C 1
ATOM 5250 O O . ARG B 1 265 ? -58.627 -101.461 18.038 1.00 20.53 245 ARG B O 1
ATOM 5258 N N . ILE B 1 266 ? -59.979 -101.896 19.793 1.00 22.35 246 ILE B N 1
ATOM 5259 C CA . ILE B 1 266 ? -58.898 -101.964 20.773 1.00 22.37 246 ILE B CA 1
ATOM 5260 C C . ILE B 1 266 ? -59.082 -103.205 21.638 1.00 23.03 246 ILE B C 1
ATOM 5261 O O . ILE B 1 266 ? -60.069 -103.315 22.375 1.00 25.83 246 ILE B O 1
ATOM 5266 N N . ARG B 1 267 ? -58.141 -104.142 21.536 1.00 22.98 247 ARG B N 1
ATOM 5267 C CA . ARG B 1 267 ? -58.136 -105.315 22.414 1.00 23.15 247 ARG B CA 1
ATOM 5268 C C . ARG B 1 267 ? -56.892 -105.316 23.298 1.00 24.90 247 ARG B C 1
ATOM 5269 O O . ARG B 1 267 ? -55.781 -105.148 22.801 1.00 23.81 247 ARG B O 1
ATOM 5277 N N . THR B 1 268 ? -57.065 -105.522 24.603 1.00 23.59 248 THR B N 1
ATOM 5278 C CA . THR B 1 268 ? -55.906 -105.703 25.473 1.00 24.31 248 THR B CA 1
ATOM 5279 C C . THR B 1 268 ? -55.678 -107.184 25.765 1.00 25.80 248 THR B C 1
ATOM 5280 O O . THR B 1 268 ? -56.622 -107.982 25.776 1.00 24.30 248 THR B O 1
ATOM 5284 N N . ILE B 1 269 ? -54.412 -107.532 25.981 1.00 25.61 249 ILE B N 1
ATOM 5285 C CA . ILE B 1 269 ? -53.980 -108.900 26.257 1.00 27.24 249 ILE B CA 1
ATOM 5286 C C . ILE B 1 269 ? -53.137 -108.876 27.534 1.00 26.61 249 ILE B C 1
ATOM 5287 O O . ILE B 1 269 ? -52.249 -108.032 27.679 1.00 27.13 249 ILE B O 1
ATOM 5292 N N . GLN B 1 270 ? -53.409 -109.793 28.459 1.00 27.50 250 GLN B N 1
ATOM 5293 C CA . GLN B 1 270 ? -52.609 -109.881 29.675 1.00 28.74 250 GLN B CA 1
ATOM 5294 C C . GLN B 1 270 ? -51.514 -110.929 29.506 1.00 28.41 250 GLN B C 1
ATOM 5295 O O . GLN B 1 270 ? -51.796 -112.085 29.197 1.00 28.85 250 GLN B O 1
ATOM 5301 N N . GLY B 1 271 ? -50.267 -110.511 29.701 1.00 27.26 251 GLY B N 1
ATOM 5302 C CA . GLY B 1 271 ? -49.129 -111.419 29.590 1.00 26.68 251 GLY B CA 1
ATOM 5303 C C . GLY B 1 271 ? -47.793 -110.732 29.761 1.00 27.89 251 GLY B C 1
ATOM 5304 O O . GLY B 1 271 ? -47.719 -109.506 29.832 1.00 27.18 251 GLY B O 1
ATOM 5305 N N . ASP B 1 272 ? -46.737 -111.538 29.804 1.00 27.37 252 ASP B N 1
ATOM 5306 C CA . ASP B 1 272 ? -45.384 -111.066 30.067 1.00 26.80 252 ASP B CA 1
ATOM 5307 C C . ASP B 1 272 ? -44.586 -110.928 28.770 1.00 25.86 252 ASP B C 1
ATOM 5308 O O . ASP B 1 272 ? -44.381 -111.915 28.057 1.00 26.12 252 ASP B O 1
ATOM 5313 N N . GLN B 1 273 ? -44.121 -109.712 28.478 1.00 22.30 253 GLN B N 1
ATOM 5314 C CA . GLN B 1 273 ? -43.328 -109.457 27.268 1.00 21.23 253 GLN B CA 1
ATOM 5315 C C . GLN B 1 273 ? -41.995 -110.220 27.267 1.00 22.59 253 GLN B C 1
ATOM 5316 O O . GLN B 1 273 ? -41.346 -110.343 26.226 1.00 23.05 253 GLN B O 1
ATOM 5322 N N . ASN B 1 274 ? -41.597 -110.726 28.435 1.00 21.99 254 ASN B N 1
ATOM 5323 C CA . ASN B 1 274 ? -40.355 -111.482 28.564 1.00 24.80 254 ASN B CA 1
ATOM 5324 C C . ASN B 1 274 ? -40.543 -112.991 28.365 1.00 27.02 254 ASN B C 1
ATOM 5325 O O . ASN B 1 274 ? -39.601 -113.764 28.543 1.00 26.39 254 ASN B O 1
ATOM 5330 N N . ASP B 1 275 ? -41.759 -113.404 28.009 1.00 26.25 255 ASP B N 1
ATOM 5331 C CA . ASP B 1 275 ? -42.052 -114.812 27.730 1.00 28.87 255 ASP B CA 1
ATOM 5332 C C . ASP B 1 275 ? -42.122 -115.022 26.217 1.00 27.28 255 ASP B C 1
ATOM 5333 O O . ASP B 1 275 ? -43.136 -114.719 25.593 1.00 25.58 255 ASP B O 1
ATOM 5338 N N . ALA B 1 276 ? -41.041 -115.536 25.633 1.00 26.36 256 ALA B N 1
ATOM 5339 C CA . ALA B 1 276 ? -40.930 -115.647 24.168 1.00 27.55 256 ALA B CA 1
ATOM 5340 C C . ALA B 1 276 ? -41.964 -116.594 23.557 1.00 28.96 256 ALA B C 1
ATOM 5341 O O . ALA B 1 276 ? -42.493 -116.331 22.474 1.00 27.93 256 ALA B O 1
ATOM 5343 N N . GLU B 1 277 ? -42.250 -117.693 24.252 1.00 28.53 257 GLU B N 1
ATOM 5344 C CA . GLU B 1 277 ? -43.221 -118.675 23.769 1.00 30.76 257 GLU B CA 1
ATOM 5345 C C . GLU B 1 277 ? -44.648 -118.107 23.775 1.00 28.95 257 GLU B C 1
ATOM 5346 O O . GLU B 1 277 ? -45.435 -118.370 22.862 1.00 26.23 257 GLU B O 1
ATOM 5352 N N . PHE B 1 278 ? -44.964 -117.326 24.805 1.00 27.81 258 PHE B N 1
ATOM 5353 C CA . PHE B 1 278 ? -46.245 -116.623 24.888 1.00 28.36 258 PHE B CA 1
ATOM 5354 C C . PHE B 1 278 ? -46.393 -115.592 23.769 1.00 26.08 258 PHE B C 1
ATOM 5355 O O . PHE B 1 278 ? -47.464 -115.475 23.159 1.00 26.42 258 PHE B O 1
ATOM 5363 N N . LEU B 1 279 ? -45.321 -114.843 23.512 1.00 25.53 259 LEU B N 1
ATOM 5364 C CA . LEU B 1 279 ? -45.321 -113.842 22.449 1.00 25.31 259 LEU B CA 1
ATOM 5365 C C . LEU B 1 279 ? -45.581 -114.471 21.087 1.00 25.63 259 LEU B C 1
ATOM 5366 O O . LEU B 1 279 ? -46.336 -113.920 20.287 1.00 24.16 259 LEU B O 1
ATOM 5371 N N . ASP B 1 280 ? -44.970 -115.626 20.829 1.00 24.88 260 ASP B N 1
ATOM 5372 C CA . ASP B 1 280 ? -45.180 -116.314 19.556 1.00 26.70 260 ASP B CA 1
ATOM 5373 C C . ASP B 1 280 ? -46.636 -116.777 19.405 1.00 26.12 260 ASP B C 1
ATOM 5374 O O . ASP B 1 280 ? -47.195 -116.734 18.309 1.00 26.47 260 ASP B O 1
ATOM 5379 N N . ARG B 1 281 ? -47.232 -117.204 20.517 1.00 27.33 261 ARG B N 1
ATOM 5380 C CA . ARG B 1 281 ? -48.625 -117.652 20.558 1.00 28.54 261 ARG B CA 1
ATOM 5381 C C . ARG B 1 281 ? -49.590 -116.518 20.188 1.00 28.54 261 ARG B C 1
ATOM 5382 O O . ARG B 1 281 ? -50.456 -116.686 19.327 1.00 27.88 261 ARG B O 1
ATOM 5390 N N . ILE B 1 282 ? -49.437 -115.363 20.829 1.00 26.61 262 ILE B N 1
ATOM 5391 C CA . ILE B 1 282 ? -50.321 -114.233 20.542 1.00 25.98 262 ILE B CA 1
ATOM 5392 C C . ILE B 1 282 ? -50.060 -113.625 19.157 1.00 26.05 262 ILE B C 1
ATOM 5393 O O . ILE B 1 282 ? -50.983 -113.129 18.518 1.00 25.36 262 ILE B O 1
ATOM 5398 N N . ALA B 1 283 ? -48.815 -113.688 18.692 1.00 23.92 263 ALA B N 1
ATOM 5399 C CA . ALA B 1 283 ? -48.475 -113.189 17.355 1.00 25.12 263 ALA B CA 1
ATOM 5400 C C . ALA B 1 283 ? -49.129 -114.048 16.267 1.00 26.00 263 ALA B C 1
ATOM 5401 O O . ALA B 1 283 ? -49.631 -113.524 15.272 1.00 25.89 263 ALA B O 1
ATOM 5403 N N . ARG B 1 284 ? -49.130 -115.365 16.467 1.00 27.12 264 ARG B N 1
ATOM 5404 C CA . ARG B 1 284 ? -49.827 -116.286 15.561 1.00 30.11 264 ARG B CA 1
ATOM 5405 C C . ARG B 1 284 ? -51.343 -116.099 15.591 1.00 30.48 264 ARG B C 1
ATOM 5406 O O . ARG B 1 284 ? -52.001 -116.198 14.552 1.00 30.40 264 ARG B O 1
ATOM 5414 N N A ARG B 1 285 ? -51.876 -115.821 16.778 0.50 28.89 265 ARG B N 1
ATOM 5415 N N B ARG B 1 285 ? -51.891 -115.834 16.774 0.50 29.16 265 ARG B N 1
ATOM 5416 C CA A ARG B 1 285 ? -53.311 -115.621 16.975 0.50 29.64 265 ARG B CA 1
ATOM 5417 C CA B ARG B 1 285 ? -53.332 -115.624 16.924 0.50 29.96 265 ARG B CA 1
ATOM 5418 C C A ARG B 1 285 ? -53.813 -114.299 16.384 0.50 28.36 265 ARG B C 1
ATOM 5419 C C B ARG B 1 285 ? -53.795 -114.300 16.315 0.50 28.47 265 ARG B C 1
ATOM 5420 O O A ARG B 1 285 ? -54.891 -114.255 15.790 0.50 27.13 265 ARG B O 1
ATOM 5421 O O B ARG B 1 285 ? -54.828 -114.253 15.645 0.50 26.76 265 ARG B O 1
ATOM 5436 N N . TYR B 1 286 ? -53.021 -113.237 16.530 1.00 27.07 266 TYR B N 1
ATOM 5437 C CA . TYR B 1 286 ? -53.445 -111.875 16.148 1.00 27.62 266 TYR B CA 1
ATOM 5438 C C . TYR B 1 286 ? -52.661 -111.175 15.033 1.00 26.40 266 TYR B C 1
ATOM 5439 O O . TYR B 1 286 ? -53.082 -110.116 14.562 1.00 26.01 266 TYR B O 1
ATOM 5448 N N . GLY B 1 287 ? -51.532 -111.744 14.627 1.00 25.66 267 GLY B N 1
ATOM 5449 C CA . GLY B 1 287 ? -50.681 -111.124 13.611 1.00 26.64 267 GLY B CA 1
ATOM 5450 C C . GLY B 1 287 ? -51.052 -111.502 12.185 1.00 26.97 267 GLY B C 1
ATOM 5451 O O . GLY B 1 287 ? -52.128 -112.055 11.948 1.00 29.66 267 GLY B O 1
ATOM 5452 N N . PRO B 1 288 ? -50.174 -111.188 11.215 1.00 25.31 268 PRO B N 1
ATOM 5453 C CA . PRO B 1 288 ? -48.921 -110.478 11.424 1.00 24.21 268 PRO B CA 1
ATOM 5454 C C . PRO B 1 288 ? -49.171 -108.983 11.661 1.00 22.80 268 PRO B C 1
ATOM 5455 O O . PRO B 1 288 ? -50.221 -108.464 11.274 1.00 24.26 268 PRO B O 1
ATOM 5459 N N . PHE B 1 289 ? -48.220 -108.308 12.302 1.00 22.29 269 PHE B N 1
ATOM 5460 C CA . PHE B 1 289 ? -48.389 -106.907 12.688 1.00 18.29 269 PHE B CA 1
ATOM 5461 C C . PHE B 1 289 ? -47.692 -105.960 11.730 1.00 18.59 269 PHE B C 1
ATOM 5462 O O . PHE B 1 289 ? -46.541 -106.172 11.361 1.00 17.45 269 PHE B O 1
ATOM 5470 N N . ASP B 1 290 ? -48.385 -104.898 11.335 1.00 18.95 270 ASP B N 1
ATOM 5471 C CA . ASP B 1 290 ? -47.731 -103.872 10.528 1.00 19.55 270 ASP B CA 1
ATOM 5472 C C . ASP B 1 290 ? -46.789 -103.073 11.404 1.00 17.74 270 ASP B C 1
ATOM 5473 O O . ASP B 1 290 ? -45.757 -102.603 10.933 1.00 18.00 270 ASP B O 1
ATOM 5478 N N . ILE B 1 291 ? -47.146 -102.949 12.682 1.00 16.24 271 ILE B N 1
ATOM 5479 C CA . ILE B 1 291 ? -46.401 -102.129 13.646 1.00 16.98 271 ILE B CA 1
ATOM 5480 C C . ILE B 1 291 ? -46.390 -102.830 15.000 1.00 15.65 271 ILE B C 1
ATOM 5481 O O . ILE B 1 291 ? -47.442 -103.251 15.493 1.00 17.37 271 ILE B O 1
ATOM 5486 N N . VAL B 1 292 ? -45.195 -102.968 15.578 1.00 16.06 272 VAL B N 1
ATOM 5487 C CA . VAL B 1 292 ? -45.025 -103.388 16.974 1.00 17.25 272 VAL B CA 1
ATOM 5488 C C . VAL B 1 292 ? -44.285 -102.250 17.686 1.00 19.45 272 VAL B C 1
ATOM 5489 O O . VAL B 1 292 ? -43.329 -101.695 17.144 1.00 19.97 272 VAL B O 1
ATOM 5493 N N . ILE B 1 293 ? -44.750 -101.896 18.882 1.00 17.63 273 ILE B N 1
ATOM 5494 C CA . ILE B 1 293 ? -44.114 -100.869 19.695 1.00 19.44 273 ILE B CA 1
ATOM 5495 C C . ILE B 1 293 ? -43.803 -101.461 21.061 1.00 19.10 273 ILE B C 1
ATOM 5496 O O . ILE B 1 293 ? -44.686 -102.010 21.720 1.00 19.94 273 ILE B O 1
ATOM 5501 N N . ASP B 1 294 ? -42.545 -101.362 21.478 1.00 18.27 274 ASP B N 1
ATOM 5502 C CA . ASP B 1 294 ? -42.176 -101.758 22.836 1.00 20.15 274 ASP B CA 1
ATOM 5503 C C . ASP B 1 294 ? -42.127 -100.499 23.696 1.00 20.58 274 ASP B C 1
ATOM 5504 O O . ASP B 1 294 ? -41.186 -99.700 23.600 1.00 19.92 274 ASP B O 1
ATOM 5509 N N . ASP B 1 295 ? -43.165 -100.317 24.509 1.00 18.73 275 ASP B N 1
ATOM 5510 C CA . ASP B 1 295 ? -43.174 -99.279 25.531 1.00 19.37 275 ASP B CA 1
ATOM 5511 C C . ASP B 1 295 ? -43.498 -99.921 26.884 1.00 19.32 275 ASP B C 1
ATOM 5512 O O . ASP B 1 295 ? -44.310 -99.407 27.651 1.00 20.24 275 ASP B O 1
ATOM 5517 N N . GLY B 1 296 ? -42.849 -101.047 27.165 1.00 19.04 276 GLY B N 1
ATOM 5518 C CA . GLY B 1 296 ? -43.218 -101.882 28.306 1.00 18.14 276 GLY B CA 1
ATOM 5519 C C . GLY B 1 296 ? -42.428 -101.621 29.574 1.00 21.36 276 GLY B C 1
ATOM 5520 O O . GLY B 1 296 ? -42.382 -100.494 30.076 1.00 20.08 276 GLY B O 1
ATOM 5521 N N . SER B 1 297 ? -41.804 -102.676 30.092 1.00 20.48 277 SER B N 1
ATOM 5522 C CA . SER B 1 297 ? -41.059 -102.605 31.344 1.00 19.65 277 SER B CA 1
ATOM 5523 C C . SER B 1 297 ? -39.824 -101.710 31.236 1.00 20.11 277 SER B C 1
ATOM 5524 O O . SER B 1 297 ? -39.384 -101.133 32.234 1.00 21.31 277 SER B O 1
ATOM 5527 N N . HIS B 1 298 ? -39.276 -101.602 30.023 1.00 17.47 278 HIS B N 1
ATOM 5528 C CA . HIS B 1 298 ? -37.984 -100.940 29.774 1.00 19.68 278 HIS B CA 1
ATOM 5529 C C . HIS B 1 298 ? -36.790 -101.669 30.429 1.00 21.63 278 HIS B C 1
ATOM 5530 O O . HIS B 1 298 ? -35.690 -101.109 30.542 1.00 23.28 278 HIS B O 1
ATOM 5537 N N . ILE B 1 299 ? -37.003 -102.908 30.870 1.00 20.38 279 ILE B N 1
ATOM 5538 C CA . ILE B 1 299 ? -35.889 -103.755 31.302 1.00 20.35 279 ILE B CA 1
ATOM 5539 C C . ILE B 1 299 ? -35.147 -104.200 30.040 1.00 21.73 279 ILE B C 1
ATOM 5540 O O . ILE B 1 299 ? -35.776 -104.671 29.087 1.00 19.98 279 ILE B O 1
ATOM 5545 N N . ASN B 1 300 ? -33.825 -104.019 30.025 1.00 22.32 280 ASN B N 1
ATOM 5546 C CA . ASN B 1 300 ? -33.023 -104.259 28.812 1.00 20.82 280 ASN B CA 1
ATOM 5547 C C . ASN B 1 300 ? -33.187 -105.670 28.238 1.00 21.45 280 ASN B C 1
ATOM 5548 O O . ASN B 1 300 ? -33.383 -105.835 27.029 1.00 20.51 280 ASN B O 1
ATOM 5553 N N . ALA B 1 301 ? -33.120 -106.676 29.108 1.00 21.17 281 ALA B N 1
ATOM 5554 C CA . ALA B 1 301 ? -33.319 -108.076 28.694 1.00 21.99 281 ALA B CA 1
ATOM 5555 C C . ALA B 1 301 ? -34.694 -108.305 28.054 1.00 22.36 281 ALA B C 1
ATOM 5556 O O . ALA B 1 301 ? -34.819 -109.098 27.117 1.00 21.66 281 ALA B O 1
ATOM 5558 N N . HIS B 1 302 ? -35.710 -107.614 28.576 1.00 20.50 282 HIS B N 1
ATOM 5559 C CA . HIS B 1 302 ? -37.084 -107.686 28.061 1.00 20.17 282 HIS B CA 1
ATOM 5560 C C . HIS B 1 302 ? -37.190 -107.121 26.649 1.00 21.05 282 HIS B C 1
ATOM 5561 O O . HIS B 1 302 ? -37.811 -107.739 25.774 1.00 20.90 282 HIS B O 1
ATOM 5568 N N . VAL B 1 303 ? -36.597 -105.947 26.434 1.00 19.59 283 VAL B N 1
ATOM 5569 C CA . VAL B 1 303 ? -36.584 -105.310 25.109 1.00 18.52 283 VAL B CA 1
ATOM 5570 C C . VAL B 1 303 ? -35.961 -106.249 24.073 1.00 19.09 283 VAL B C 1
ATOM 5571 O O . VAL B 1 303 ? -36.470 -106.395 22.954 1.00 17.70 283 VAL B O 1
ATOM 5575 N N . ARG B 1 304 ? -34.869 -106.901 24.463 1.00 19.62 284 ARG B N 1
ATOM 5576 C CA . ARG B 1 304 ? -34.159 -107.801 23.562 1.00 20.86 284 ARG B CA 1
ATOM 5577 C C . ARG B 1 304 ? -34.929 -109.100 23.300 1.00 20.91 284 ARG B C 1
ATOM 5578 O O . ARG B 1 304 ? -34.974 -109.574 22.161 1.00 18.08 284 ARG B O 1
ATOM 5586 N N . THR B 1 305 ? -35.552 -109.656 24.342 1.00 20.05 285 THR B N 1
ATOM 5587 C CA . THR B 1 305 ? -36.397 -110.851 24.195 1.00 22.79 285 THR B CA 1
ATOM 5588 C C . THR B 1 305 ? -37.601 -110.604 23.275 1.00 22.64 285 THR B C 1
ATOM 5589 O O . THR B 1 305 ? -37.879 -111.400 22.371 1.00 22.32 285 THR B O 1
ATOM 5593 N N . SER B 1 306 ? -38.317 -109.510 23.522 1.00 19.76 286 SER B N 1
ATOM 5594 C CA . SER B 1 306 ? -39.501 -109.171 22.741 1.00 19.80 286 SER B CA 1
ATOM 5595 C C . SER B 1 306 ? -39.137 -108.949 21.277 1.00 20.20 286 SER B C 1
ATOM 5596 O O . SER B 1 306 ? -39.856 -109.401 20.387 1.00 20.47 286 SER B O 1
ATOM 5599 N N . PHE B 1 307 ? -38.007 -108.276 21.035 1.00 18.58 287 PHE B N 1
ATOM 5600 C CA . PHE B 1 307 ? -37.580 -107.987 19.665 1.00 18.95 287 PHE B CA 1
ATOM 5601 C C . PHE B 1 307 ? -37.291 -109.269 18.885 1.00 20.14 287 PHE B C 1
ATOM 5602 O O . PHE B 1 307 ? -37.812 -109.451 17.790 1.00 21.29 287 PHE B O 1
ATOM 5610 N N . ALA B 1 308 ? -36.484 -110.157 19.466 1.00 21.00 288 ALA B N 1
ATOM 5611 C CA . ALA B 1 308 ? -36.157 -111.443 18.843 1.00 21.78 288 ALA B CA 1
ATOM 5612 C C . ALA B 1 308 ? -37.405 -112.286 18.553 1.00 23.31 288 ALA B C 1
ATOM 5613 O O . ALA B 1 308 ? -37.497 -112.924 17.505 1.00 22.70 288 ALA B O 1
ATOM 5615 N N . ALA B 1 309 ? -38.355 -112.274 19.488 1.00 21.25 289 ALA B N 1
ATOM 5616 C CA . ALA B 1 309 ? -39.580 -113.066 19.378 1.00 22.31 289 ALA B CA 1
ATOM 5617 C C . ALA B 1 309 ? -40.590 -112.479 18.391 1.00 22.57 289 ALA B C 1
ATOM 5618 O O . ALA B 1 309 ? -41.272 -113.227 17.681 1.00 22.75 289 ALA B O 1
ATOM 5620 N N . LEU B 1 310 ? -40.675 -111.150 18.348 1.00 19.86 290 LEU B N 1
ATOM 5621 C CA . LEU B 1 310 ? -41.725 -110.465 17.587 1.00 19.99 290 LEU B CA 1
ATOM 5622 C C . LEU B 1 310 ? -41.325 -109.919 16.226 1.00 21.30 290 LEU B C 1
ATOM 5623 O O . LEU B 1 310 ? -42.186 -109.763 15.363 1.00 20.34 290 LEU B O 1
ATOM 5628 N N . PHE B 1 311 ? -40.038 -109.625 16.026 1.00 20.28 291 PHE B N 1
ATOM 5629 C CA . PHE B 1 311 ? -39.575 -109.146 14.718 1.00 18.29 291 PHE B CA 1
ATOM 5630 C C . PHE B 1 311 ? -39.995 -110.059 13.548 1.00 19.41 291 PHE B C 1
ATOM 5631 O O . PHE B 1 311 ? -40.375 -109.547 12.488 1.00 20.26 291 PHE B O 1
ATOM 5639 N N . PRO B 1 312 ? -39.946 -111.403 13.735 1.00 20.72 292 PRO B N 1
ATOM 5640 C CA . PRO B 1 312 ? -40.433 -112.303 12.677 1.00 20.86 292 PRO B CA 1
ATOM 5641 C C . PRO B 1 312 ? -41.927 -112.176 12.351 1.00 23.10 292 PRO B C 1
ATOM 5642 O O . PRO B 1 312 ? -42.351 -112.592 11.271 1.00 24.51 292 PRO B O 1
ATOM 5646 N N . HIS B 1 313 ? -42.706 -111.617 13.277 1.00 21.42 293 HIS B N 1
ATOM 5647 C CA . HIS B 1 313 ? -44.141 -111.439 13.085 1.00 22.39 293 HIS B CA 1
ATOM 5648 C C . HIS B 1 313 ? -44.529 -110.038 12.612 1.00 22.01 293 HIS B C 1
ATOM 5649 O O . HIS B 1 313 ? -45.714 -109.732 12.449 1.00 21.01 293 HIS B O 1
ATOM 5656 N N . VAL B 1 314 ? -43.530 -109.190 12.386 1.00 20.50 294 VAL B N 1
ATOM 5657 C CA . VAL B 1 314 ? -43.772 -107.912 11.719 1.00 19.51 294 VAL B CA 1
ATOM 5658 C C . VAL B 1 314 ? -43.861 -108.162 10.206 1.00 20.59 294 VAL B C 1
ATOM 5659 O O . VAL B 1 314 ? -43.047 -108.900 9.656 1.00 21.47 294 VAL B O 1
ATOM 5663 N N . ARG B 1 315 ? -44.857 -107.572 9.541 1.00 18.69 295 ARG B N 1
ATOM 5664 C CA . ARG B 1 315 ? -44.987 -107.711 8.085 1.00 18.70 295 ARG B CA 1
ATOM 5665 C C . ARG B 1 315 ? -43.809 -107.077 7.340 1.00 20.20 295 ARG B C 1
ATOM 5666 O O . ARG B 1 315 ? -43.247 -106.085 7.802 1.00 17.28 295 ARG B O 1
ATOM 5674 N N . PRO B 1 316 ? -43.439 -107.641 6.173 1.00 20.51 296 PRO B N 1
ATOM 5675 C CA . PRO B 1 316 ? -42.494 -106.933 5.301 1.00 20.40 296 PRO B CA 1
ATOM 5676 C C . PRO B 1 316 ? -43.086 -105.566 4.981 1.00 18.15 296 PRO B C 1
ATOM 5677 O O . PRO B 1 316 ? -44.279 -105.476 4.691 1.00 16.52 296 PRO B O 1
ATOM 5681 N N . GLY B 1 317 ? -42.279 -104.511 5.076 1.00 18.00 297 GLY B N 1
ATOM 5682 C CA . GLY B 1 317 ? -42.797 -103.142 4.949 1.00 17.13 297 GLY B CA 1
ATOM 5683 C C . GLY B 1 317 ? -43.302 -102.539 6.253 1.00 17.95 297 GLY B C 1
ATOM 5684 O O . GLY B 1 317 ? -43.716 -101.383 6.284 1.00 20.28 297 GLY B O 1
ATOM 5685 N N . GLY B 1 318 ? -43.256 -103.319 7.332 1.00 17.85 298 GLY B N 1
ATOM 5686 C CA . GLY B 1 318 ? -43.731 -102.875 8.645 1.00 18.23 298 GLY B CA 1
ATOM 5687 C C . GLY B 1 318 ? -42.642 -102.274 9.519 1.00 16.79 298 GLY B C 1
ATOM 5688 O O . GLY B 1 318 ? -41.508 -102.116 9.077 1.00 15.72 298 GLY B O 1
ATOM 5689 N N . LEU B 1 319 ? -42.995 -101.942 10.761 1.00 16.74 299 LEU B N 1
ATOM 5690 C CA . LEU B 1 319 ? -42.071 -101.277 11.683 1.00 15.80 299 LEU B CA 1
ATOM 5691 C C . LEU B 1 319 ? -42.038 -101.956 13.041 1.00 17.51 299 LEU B C 1
ATOM 5692 O O . LEU B 1 319 ? -43.068 -102.385 13.550 1.00 18.32 299 LEU B O 1
ATOM 5697 N N . TYR B 1 320 ? -40.845 -102.039 13.621 1.00 17.92 300 TYR B N 1
ATOM 5698 C CA . TYR B 1 320 ? -40.689 -102.377 15.026 1.00 16.40 300 TYR B CA 1
ATOM 5699 C C . TYR B 1 320 ? -40.141 -101.144 15.727 1.00 16.40 300 TYR B C 1
ATOM 5700 O O . TYR B 1 320 ? -39.069 -100.642 15.363 1.00 19.70 300 TYR B O 1
ATOM 5709 N N . VAL B 1 321 ? -40.871 -100.666 16.730 1.00 15.47 301 VAL B N 1
ATOM 5710 C CA . VAL B 1 321 ? -40.512 -99.429 17.427 1.00 16.42 301 VAL B CA 1
ATOM 5711 C C . VAL B 1 321 ? -40.098 -99.748 18.866 1.00 18.09 301 VAL B C 1
ATOM 5712 O O . VAL B 1 321 ? -40.749 -100.536 19.540 1.00 19.01 301 VAL B O 1
ATOM 5716 N N . ILE B 1 322 ? -39.003 -99.148 19.322 1.00 16.63 302 ILE B N 1
ATOM 5717 C CA . ILE B 1 322 ? -38.601 -99.274 20.729 1.00 17.51 302 ILE B CA 1
ATOM 5718 C C . ILE B 1 322 ? -38.591 -97.889 21.350 1.00 18.44 302 ILE B C 1
ATOM 5719 O O . ILE B 1 322 ? -37.958 -96.965 20.825 1.00 18.15 302 ILE B O 1
ATOM 5724 N N . GLU B 1 323 ? -39.298 -97.757 22.466 1.00 18.47 303 GLU B N 1
ATOM 5725 C CA . GLU B 1 323 ? -39.398 -96.498 23.185 1.00 20.49 303 GLU B CA 1
ATOM 5726 C C . GLU B 1 323 ? -38.590 -96.567 24.474 1.00 22.35 303 GLU B C 1
ATOM 5727 O O . GLU B 1 323 ? -38.449 -97.641 25.063 1.00 21.67 303 GLU B O 1
ATOM 5733 N N . ASP B 1 324 ? -38.063 -95.420 24.903 1.00 21.64 304 ASP B N 1
ATOM 5734 C CA . ASP B 1 324 ? -37.396 -95.280 26.213 1.00 21.67 304 ASP B CA 1
ATOM 5735 C C . ASP B 1 324 ? -36.089 -96.055 26.387 1.00 22.53 304 ASP B C 1
ATOM 5736 O O . ASP B 1 324 ? -35.915 -96.787 27.378 1.00 21.22 304 ASP B O 1
ATOM 5741 N N . MET B 1 325 ? -35.157 -95.863 25.452 1.00 17.76 305 MET B N 1
ATOM 5742 C CA . MET B 1 325 ? -33.847 -96.508 25.542 1.00 19.71 305 MET B CA 1
ATOM 5743 C C . MET B 1 325 ? -32.977 -95.905 26.641 1.00 17.50 305 MET B C 1
ATOM 5744 O O . MET B 1 325 ? -31.866 -96.371 26.860 1.00 18.60 305 MET B O 1
ATOM 5749 N N . TRP B 1 326 ? -33.465 -94.867 27.320 1.00 17.62 306 TRP B N 1
ATOM 5750 C CA . TRP B 1 326 ? -32.708 -94.266 28.424 1.00 18.62 306 TRP B CA 1
ATOM 5751 C C . TRP B 1 326 ? -32.281 -95.294 29.476 1.00 21.23 306 TRP B C 1
ATOM 5752 O O . TRP B 1 326 ? -31.206 -95.169 30.078 1.00 21.39 306 TRP B O 1
ATOM 5763 N N . THR B 1 327 ? -33.104 -96.319 29.675 1.00 20.57 307 THR B N 1
ATOM 5764 C CA . THR B 1 327 ? -32.818 -97.353 30.686 1.00 21.91 307 THR B CA 1
ATOM 5765 C C . THR B 1 327 ? -31.588 -98.198 30.362 1.00 22.21 307 THR B C 1
ATOM 5766 O O . THR B 1 327 ? -31.099 -98.932 31.221 1.00 20.63 307 THR B O 1
ATOM 5770 N N . ALA B 1 328 ? -31.092 -98.093 29.128 1.00 21.48 308 ALA B N 1
ATOM 5771 C CA . ALA B 1 328 ? -29.853 -98.771 28.737 1.00 20.84 308 ALA B CA 1
ATOM 5772 C C . ALA B 1 328 ? -28.651 -98.381 29.603 1.00 21.85 308 ALA B C 1
ATOM 5773 O O . ALA B 1 328 ? -27.680 -99.145 29.703 1.00 20.43 308 ALA B O 1
ATOM 5775 N N . TYR B 1 329 ? -28.707 -97.195 30.213 1.00 20.17 309 TYR B N 1
ATOM 5776 C CA . TYR B 1 329 ? -27.588 -96.703 31.023 1.00 20.80 309 TYR B CA 1
ATOM 5777 C C . TYR B 1 329 ? -27.745 -96.953 32.524 1.00 22.85 309 TYR B C 1
ATOM 5778 O O . TYR B 1 329 ? -26.904 -96.516 33.314 1.00 25.52 309 TYR B O 1
ATOM 5787 N N . TRP B 1 330 ? -28.800 -97.665 32.916 1.00 22.44 310 TRP B N 1
ATOM 5788 C CA . TRP B 1 330 ? -29.140 -97.797 34.337 1.00 24.06 310 TRP B CA 1
ATOM 5789 C C . TRP B 1 330 ? -29.222 -99.244 34.824 1.00 24.11 310 TRP B C 1
ATOM 5790 O O . TRP B 1 330 ? -30.105 -99.991 34.399 1.00 24.24 310 TRP B O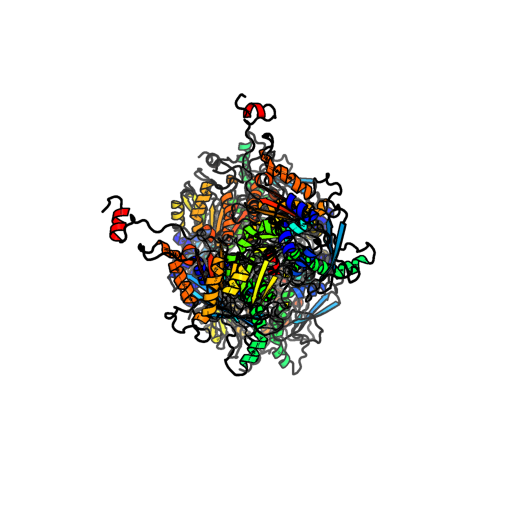 1
ATOM 5801 N N . PRO B 1 331 ? -28.299 -99.643 35.727 1.00 25.33 311 PRO B N 1
ATOM 5802 C CA . PRO B 1 331 ? -28.233 -101.029 36.206 1.00 25.20 311 PRO B CA 1
ATOM 5803 C C . PRO B 1 331 ? -29.536 -101.523 36.837 1.00 24.93 311 PRO B C 1
ATOM 5804 O O . PRO B 1 331 ? -29.824 -102.718 36.785 1.00 25.48 311 PRO B O 1
ATOM 5808 N N . GLY B 1 332 ? -30.321 -100.605 37.401 1.00 24.15 312 GLY B N 1
ATOM 5809 C CA . GLY B 1 332 ? -31.650 -100.929 37.928 1.00 22.89 312 GLY B CA 1
ATOM 5810 C C . GLY B 1 332 ? -32.651 -101.468 36.914 1.00 25.35 312 GLY B C 1
ATOM 5811 O O . GLY B 1 332 ? -33.685 -102.028 37.291 1.00 24.19 312 GLY B O 1
ATOM 5812 N N . PHE B 1 333 ? -32.352 -101.279 35.628 1.00 22.58 313 PHE B N 1
ATOM 5813 C CA . PHE B 1 333 ? -33.120 -101.874 34.543 1.00 22.73 313 PHE B CA 1
ATOM 5814 C C . PHE B 1 333 ? -32.299 -102.894 33.745 1.00 22.17 313 PHE B C 1
ATOM 5815 O O . PHE B 1 333 ? -32.660 -103.239 32.618 1.00 23.27 313 PHE B O 1
ATOM 5823 N N . GLY B 1 334 ? -31.199 -103.368 34.325 1.00 23.37 314 GLY B N 1
ATOM 5824 C CA . GLY B 1 334 ? -30.292 -104.301 33.643 1.00 23.70 314 GLY B CA 1
ATOM 5825 C C . GLY B 1 334 ? -29.367 -103.627 32.640 1.00 24.31 314 GLY B C 1
ATOM 5826 O O . GLY B 1 334 ? -28.802 -104.291 31.762 1.00 25.69 314 GLY B O 1
ATOM 5827 N N . GLY B 1 335 ? -29.212 -102.309 32.773 1.00 23.60 315 GLY B N 1
ATOM 5828 C CA . GLY B 1 335 ? -28.336 -101.525 31.903 1.00 21.99 315 GLY B CA 1
ATOM 5829 C C . GLY B 1 335 ? -26.938 -101.357 32.475 1.00 23.95 315 GLY B C 1
ATOM 5830 O O . GLY B 1 335 ? -26.593 -101.978 33.485 1.00 25.88 315 GLY B O 1
ATOM 5831 N N . GLN B 1 336 ? -26.132 -100.517 31.827 1.00 22.53 316 GLN B N 1
ATOM 5832 C CA . GLN B 1 336 ? -24.758 -100.251 32.267 1.00 24.06 316 GLN B CA 1
ATOM 5833 C C . GLN B 1 336 ? -24.447 -98.767 32.123 1.00 24.17 316 GLN B C 1
ATOM 5834 O O . GLN B 1 336 ? -24.718 -98.172 31.070 1.00 22.92 316 GLN B O 1
ATOM 5840 N N . ALA B 1 337 ? -23.869 -98.172 33.167 1.00 22.20 317 ALA B N 1
ATOM 5841 C CA . ALA B 1 337 ? -23.540 -96.740 33.145 1.00 22.77 317 ALA B CA 1
ATOM 5842 C C . ALA B 1 337 ? -22.542 -96.372 32.042 1.00 23.68 317 ALA B C 1
ATOM 5843 O O . ALA B 1 337 ? -22.592 -95.264 31.500 1.00 24.84 317 ALA B O 1
ATOM 5845 N N . ASP B 1 338 ? -21.654 -97.311 31.712 1.00 23.04 318 ASP B N 1
ATOM 5846 C CA . ASP B 1 338 ? -20.646 -97.137 30.664 1.00 25.05 318 ASP B CA 1
ATOM 5847 C C . ASP B 1 338 ? -21.259 -97.485 29.309 1.00 23.92 318 ASP B C 1
ATOM 5848 O O . ASP B 1 338 ? -21.575 -98.654 29.055 1.00 24.48 318 ASP B O 1
ATOM 5853 N N . PRO B 1 339 ? -21.421 -96.476 28.423 1.00 25.11 319 PRO B N 1
ATOM 5854 C CA . PRO B 1 339 ? -22.065 -96.733 27.126 1.00 24.38 319 PRO B CA 1
ATOM 5855 C C . PRO B 1 339 ? -21.325 -97.750 26.241 1.00 25.17 319 PRO B C 1
ATOM 5856 O O . PRO B 1 339 ? -21.930 -98.317 25.335 1.00 25.28 319 PRO B O 1
ATOM 5860 N N . GLN B 1 340 ? -20.042 -97.982 26.511 1.00 28.39 320 GLN B N 1
ATOM 5861 C CA . GLN B 1 340 ? -19.263 -98.993 25.777 1.00 29.70 320 GLN B CA 1
ATOM 5862 C C . GLN B 1 340 ? -19.572 -100.432 26.215 1.00 28.84 320 GLN B C 1
ATOM 5863 O O . GLN B 1 340 ? -19.354 -101.372 25.450 1.00 28.89 320 GLN B O 1
ATOM 5869 N N A GLU B 1 341 ? -20.077 -100.582 27.441 0.50 27.71 321 GLU B N 1
ATOM 5870 N N B GLU B 1 341 ? -20.075 -100.596 27.434 0.50 27.43 321 GLU B N 1
ATOM 5871 C CA A GLU B 1 341 ? -20.501 -101.874 27.981 0.50 29.65 321 GLU B CA 1
ATOM 5872 C CA B GLU B 1 341 ? -20.455 -101.913 27.931 0.50 29.19 321 GLU B CA 1
ATOM 5873 C C A GLU B 1 341 ? -21.940 -102.168 27.597 0.50 27.49 321 GLU B C 1
ATOM 5874 C C B GLU B 1 341 ? -21.913 -102.195 27.598 0.50 27.09 321 GLU B C 1
ATOM 5875 O O A GLU B 1 341 ? -22.801 -102.277 28.469 0.50 26.74 321 GLU B O 1
ATOM 5876 O O B GLU B 1 341 ? -22.750 -102.315 28.492 0.50 26.06 321 GLU B O 1
ATOM 5887 N N . CYS B 1 342 ? -22.200 -102.313 26.304 1.00 26.28 322 CYS B N 1
ATOM 5888 C CA . CYS B 1 342 ? -23.577 -102.361 25.809 1.00 25.83 322 CYS B CA 1
ATOM 5889 C C . CYS B 1 342 ? -24.043 -103.712 25.258 1.00 25.61 322 CYS B C 1
ATOM 5890 O O . CYS B 1 342 ? -25.118 -103.795 24.661 1.00 22.91 322 CYS B O 1
ATOM 5893 N N . SER B 1 343 ? -23.263 -104.770 25.484 1.00 25.15 323 SER B N 1
ATOM 5894 C CA . SER B 1 343 ? -23.585 -106.092 24.934 1.00 25.84 323 SER B CA 1
ATOM 5895 C C . SER B 1 343 ? -24.961 -106.613 25.362 1.00 24.86 323 SER B C 1
ATOM 5896 O O . SER B 1 343 ? -25.572 -107.401 24.646 1.00 26.87 323 SER B O 1
ATOM 5899 N N . GLY B 1 344 ? -25.448 -106.171 26.520 1.00 25.72 324 GLY B N 1
ATOM 5900 C CA . GLY B 1 344 ? -26.753 -106.600 27.016 1.00 23.39 324 GLY B CA 1
ATOM 5901 C C . GLY B 1 344 ? -27.853 -105.548 27.041 1.00 22.86 324 GLY B C 1
ATOM 5902 O O . GLY B 1 344 ? -28.916 -105.787 27.616 1.00 23.08 324 GLY B O 1
ATOM 5903 N N . THR B 1 345 ? -27.624 -104.398 26.406 1.00 20.73 325 THR B N 1
ATOM 5904 C CA . THR B 1 345 ? -28.584 -103.285 26.469 1.00 18.57 325 THR B CA 1
ATOM 5905 C C . THR B 1 345 ? -29.375 -103.083 25.173 1.00 18.83 325 THR B C 1
ATOM 5906 O O . THR B 1 345 ? -29.012 -103.612 24.115 1.00 20.29 325 THR B O 1
ATOM 5910 N N . SER B 1 346 ? -30.447 -102.296 25.264 1.00 19.39 326 SER B N 1
ATOM 5911 C CA . SER B 1 346 ? -31.241 -101.917 24.097 1.00 18.58 326 SER B CA 1
ATOM 5912 C C . SER B 1 346 ? -30.415 -101.140 23.075 1.00 19.00 326 SER B C 1
ATOM 5913 O O . SER B 1 346 ? -30.627 -101.283 21.869 1.00 20.18 326 SER B O 1
ATOM 5916 N N . LEU B 1 347 ? -29.484 -100.315 23.554 1.00 19.48 327 LEU B N 1
ATOM 5917 C CA . LEU B 1 347 ? -28.587 -99.583 22.654 1.00 21.37 327 LEU B CA 1
ATOM 5918 C C . LEU B 1 347 ? -27.570 -100.504 21.977 1.00 20.45 327 LEU B C 1
ATOM 5919 O O . LEU B 1 347 ? -27.226 -100.293 20.817 1.00 20.58 327 LEU B O 1
ATOM 5924 N N . GLY B 1 348 ? -27.104 -101.520 22.700 1.00 19.27 328 GLY B N 1
ATOM 5925 C CA . GLY B 1 348 ? -26.252 -102.567 22.114 1.00 19.23 328 GLY B CA 1
ATOM 5926 C C . GLY B 1 348 ? -26.978 -103.270 20.977 1.00 20.59 328 GLY B C 1
ATOM 5927 O O . GLY B 1 348 ? -26.399 -103.516 19.907 1.00 19.52 328 GLY B O 1
ATOM 5928 N N . LEU B 1 349 ? -28.258 -103.569 21.199 1.00 17.90 329 LEU B N 1
ATOM 5929 C CA . LEU B 1 349 ? -29.109 -104.125 20.146 1.00 16.32 329 LEU B CA 1
ATOM 5930 C C . LEU B 1 349 ? -29.173 -103.202 18.921 1.00 17.97 329 LEU B C 1
ATOM 5931 O O . LEU B 1 349 ? -28.900 -103.641 17.806 1.00 18.07 329 LEU B O 1
ATOM 5936 N N . LEU B 1 350 ? -29.522 -101.931 19.129 1.00 16.45 330 LEU B N 1
ATOM 5937 C CA . LEU B 1 350 ? -29.578 -100.960 18.020 1.00 17.49 330 LEU B CA 1
ATOM 5938 C C . LEU B 1 350 ? -28.258 -100.838 17.253 1.00 20.07 330 LEU B C 1
ATOM 5939 O O . LEU B 1 350 ? -28.253 -100.803 16.014 1.00 16.40 330 LEU B O 1
ATOM 5944 N N . LYS B 1 351 ? -27.144 -100.775 17.981 1.00 17.17 331 LYS B N 1
ATOM 5945 C CA . LYS B 1 351 ? -25.821 -100.757 17.338 1.00 19.26 331 LYS B CA 1
ATOM 5946 C C . LYS B 1 351 ? -25.597 -101.987 16.460 1.00 18.97 331 LYS B C 1
ATOM 5947 O O . LYS B 1 351 ? -25.085 -101.874 15.339 1.00 19.83 331 LYS B O 1
ATOM 5953 N N . SER B 1 352 ? -25.999 -103.151 16.966 1.00 18.88 332 SER B N 1
ATOM 5954 C CA . SER B 1 352 ? -25.866 -104.411 16.234 1.00 18.43 332 SER B CA 1
ATOM 5955 C C . SER B 1 352 ? -26.707 -104.419 14.952 1.00 18.65 332 SER B C 1
ATOM 5956 O O . SER B 1 352 ? -26.358 -105.096 13.989 1.00 19.01 332 SER B O 1
ATOM 5959 N N . LEU B 1 353 ? -27.811 -103.669 14.948 1.00 17.88 333 LEU B N 1
ATOM 5960 C CA . LEU B 1 353 ? -28.685 -103.597 13.778 1.00 16.98 333 LEU B CA 1
ATOM 5961 C C . LEU B 1 353 ? -28.008 -102.898 12.605 1.00 17.58 333 LEU B C 1
ATOM 5962 O O . LEU B 1 353 ? -28.337 -103.170 11.448 1.00 18.70 333 LEU B O 1
ATOM 5967 N N . ILE B 1 354 ? -27.065 -102.001 12.905 1.00 15.51 334 ILE B N 1
ATOM 5968 C CA . ILE B 1 354 ? -26.222 -101.400 11.859 1.00 17.54 334 ILE B CA 1
ATOM 5969 C C . ILE B 1 354 ? -25.419 -102.472 11.106 1.00 17.52 334 ILE B C 1
ATOM 5970 O O . ILE B 1 354 ? -25.436 -102.513 9.872 1.00 17.12 334 ILE B O 1
ATOM 5975 N N . ASP B 1 355 ? -24.751 -103.360 11.838 1.00 17.08 335 ASP B N 1
ATOM 5976 C CA . ASP B 1 355 ? -24.041 -104.477 11.200 1.00 17.85 335 ASP B CA 1
ATOM 5977 C C . ASP B 1 355 ? -24.990 -105.436 10.476 1.00 17.84 335 ASP B C 1
ATOM 5978 O O . ASP B 1 355 ? -24.633 -105.989 9.431 1.00 18.14 335 ASP B O 1
ATOM 5983 N N . ALA B 1 356 ? -26.193 -105.625 11.019 1.00 15.13 336 ALA B N 1
ATOM 5984 C CA . ALA B 1 356 ? -27.186 -106.485 10.365 1.00 15.85 336 ALA B CA 1
ATOM 5985 C C . ALA B 1 356 ? -27.561 -105.927 9.000 1.00 18.17 336 ALA B C 1
ATOM 5986 O O . ALA B 1 356 ? -27.639 -106.670 8.020 1.00 17.17 336 ALA B O 1
ATOM 5988 N N . ILE B 1 357 ? -27.782 -104.614 8.946 1.00 16.73 337 ILE B N 1
ATOM 5989 C CA . ILE B 1 357 ? -28.103 -103.936 7.693 1.00 15.34 337 ILE B CA 1
ATOM 5990 C C . ILE B 1 357 ? -26.962 -104.147 6.685 1.00 16.80 337 ILE B C 1
ATOM 5991 O O . ILE B 1 357 ? -27.202 -104.440 5.508 1.00 18.71 337 ILE B O 1
ATOM 5996 N N . GLN B 1 358 ? -25.730 -104.032 7.180 1.00 17.12 338 GLN B N 1
ATOM 5997 C CA . GLN B 1 358 ? -24.517 -104.139 6.369 1.00 17.47 338 GLN B CA 1
ATOM 5998 C C . GLN B 1 358 ? -24.003 -105.572 6.158 1.00 17.25 338 GLN B C 1
ATOM 5999 O O . GLN B 1 358 ? -22.933 -105.750 5.578 1.00 16.37 338 GLN B O 1
ATOM 6005 N N . HIS B 1 359 ? -24.740 -106.588 6.605 1.00 16.90 339 HIS B N 1
ATOM 6006 C CA . HIS B 1 359 ? -24.167 -107.949 6.675 1.00 17.66 339 HIS B CA 1
ATOM 6007 C C . HIS B 1 359 ? -23.688 -108.536 5.342 1.00 19.39 339 HIS B C 1
ATOM 6008 O O . HIS B 1 359 ? -22.771 -109.349 5.330 1.00 19.54 339 HIS B O 1
ATOM 6015 N N . GLN B 1 360 ? -24.299 -108.137 4.227 1.00 19.69 340 GLN B N 1
ATOM 6016 C CA . GLN B 1 360 ? -23.888 -108.675 2.921 1.00 19.16 340 GLN B CA 1
ATOM 6017 C C . GLN B 1 360 ? -22.515 -108.170 2.481 1.00 20.14 340 GLN B C 1
ATOM 6018 O O . GLN B 1 360 ? -21.916 -108.712 1.546 1.00 20.68 340 GLN B O 1
ATOM 6024 N N . GLU B 1 361 ? -22.011 -107.155 3.183 1.00 19.06 341 GLU B N 1
ATOM 6025 C CA . GLU B 1 361 ? -20.683 -106.605 2.914 1.00 20.13 341 GLU B CA 1
ATOM 6026 C C . GLU B 1 361 ? -19.534 -107.312 3.653 1.00 21.46 341 GLU B C 1
ATOM 6027 O O . GLU B 1 361 ? -18.361 -107.009 3.409 1.00 23.05 341 GLU B O 1
ATOM 6033 N N . LEU B 1 362 ? -19.860 -108.232 4.556 1.00 22.41 342 LEU B N 1
ATOM 6034 C CA . LEU B 1 362 ? -18.826 -108.983 5.280 1.00 25.41 342 LEU B CA 1
ATOM 6035 C C . LEU B 1 362 ? -18.007 -109.852 4.328 1.00 30.64 342 LEU B C 1
ATOM 6036 O O . LEU B 1 362 ? -18.548 -110.369 3.355 1.00 31.68 342 LEU B O 1
ATOM 6041 N N . PRO B 1 363 ? -16.696 -110.018 4.604 1.00 33.92 343 PRO B N 1
ATOM 6042 C CA . PRO B 1 363 ? -15.897 -110.927 3.779 1.00 36.84 343 PRO B CA 1
ATOM 6043 C C . PRO B 1 363 ? -16.466 -112.339 3.835 1.00 39.47 343 PRO B C 1
ATOM 6044 O O . PRO B 1 363 ? -17.041 -112.735 4.856 1.00 38.93 343 PRO B O 1
ATOM 6048 N N . SER B 1 364 ? -16.326 -113.075 2.738 1.00 43.25 344 SER B N 1
ATOM 6049 C CA . SER B 1 364 ? -16.889 -114.420 2.630 1.00 47.79 344 SER B CA 1
ATOM 6050 C C . SER B 1 364 ? -16.380 -115.370 3.705 1.00 48.96 344 SER B C 1
ATOM 6051 O O . SER B 1 364 ? -15.201 -115.355 4.060 1.00 49.40 344 SER B O 1
ATOM 6054 N N . ASP B 1 365 ? -17.299 -116.178 4.222 1.00 50.49 345 ASP B N 1
ATOM 6055 C CA . ASP B 1 365 ? -17.008 -117.178 5.237 1.00 54.84 345 ASP B CA 1
ATOM 6056 C C . ASP B 1 365 ? -18.001 -118.326 5.055 1.00 56.60 345 ASP B C 1
ATOM 6057 O O . ASP B 1 365 ? -19.204 -118.135 5.243 1.00 55.74 345 ASP B O 1
ATOM 6062 N N . PRO B 1 366 ? -17.499 -119.517 4.665 1.00 59.60 346 PRO B N 1
ATOM 6063 C CA . PRO B 1 366 ? -18.341 -120.696 4.408 1.00 60.89 346 PRO B CA 1
ATOM 6064 C C . PRO B 1 366 ? -19.143 -121.207 5.615 1.00 61.67 346 PRO B C 1
ATOM 6065 O O . PRO B 1 366 ? -20.249 -121.720 5.430 1.00 62.61 346 PRO B O 1
ATOM 6069 N N . ASN B 1 367 ? -18.601 -121.074 6.826 1.00 61.05 347 ASN B N 1
ATOM 6070 C CA . ASN B 1 367 ? -19.303 -121.558 8.024 1.00 62.20 347 ASN B CA 1
ATOM 6071 C C . ASN B 1 367 ? -20.121 -120.500 8.778 1.00 61.59 347 ASN B C 1
ATOM 6072 O O . ASN B 1 367 ? -20.772 -120.806 9.783 1.00 62.44 347 ASN B O 1
ATOM 6077 N N . ARG B 1 368 ? -20.077 -119.260 8.289 1.00 58.56 348 ARG B N 1
ATOM 6078 C CA . ARG B 1 368 ? -20.927 -118.189 8.804 1.00 56.22 348 ARG B CA 1
ATOM 6079 C C . ARG B 1 368 ? -22.145 -118.040 7.896 1.00 53.24 348 ARG B C 1
ATOM 6080 O O . ARG B 1 368 ? -22.010 -117.904 6.677 1.00 54.68 348 ARG B O 1
ATOM 6088 N N . SER B 1 369 ? -23.332 -118.087 8.486 1.00 47.72 349 SER B N 1
ATOM 6089 C CA . SER B 1 369 ? -24.548 -117.818 7.734 1.00 45.06 349 SER B CA 1
ATOM 6090 C C . SER B 1 369 ? -25.328 -116.667 8.373 1.00 39.51 349 SER B C 1
ATOM 6091 O O . SER B 1 369 ? -25.453 -116.604 9.595 1.00 40.00 349 SER B O 1
ATOM 6094 N N . PRO B 1 370 ? -25.833 -115.742 7.542 1.00 34.72 350 PRO B N 1
ATOM 6095 C CA . PRO B 1 370 ? -26.639 -114.610 8.011 1.00 29.98 350 PRO B CA 1
ATOM 6096 C C . PRO B 1 370 ? -27.837 -115.074 8.839 1.00 28.67 350 PRO B C 1
ATOM 6097 O O . PRO B 1 370 ? -28.498 -116.051 8.477 1.00 29.69 350 PRO B O 1
ATOM 6101 N N . GLY B 1 371 ? -28.102 -114.384 9.945 1.00 26.63 351 GLY B N 1
ATOM 6102 C CA . GLY B 1 371 ? -29.218 -114.732 10.820 1.00 25.02 351 GLY B CA 1
ATOM 6103 C C . GLY B 1 371 ? -30.525 -114.137 10.330 1.00 23.34 351 GLY B C 1
ATOM 6104 O O . GLY B 1 371 ? -30.551 -113.426 9.320 1.00 21.50 351 GLY B O 1
ATOM 6105 N N . TYR B 1 372 ? -31.613 -114.419 11.044 1.00 23.70 352 TYR B N 1
ATOM 6106 C CA . TYR B 1 372 ? -32.925 -113.935 10.631 1.00 23.50 352 TYR B CA 1
ATOM 6107 C C . TYR B 1 372 ? -32.967 -112.407 10.551 1.00 21.74 352 TYR B C 1
ATOM 6108 O O . TYR B 1 372 ? -33.445 -111.853 9.563 1.00 22.57 352 TYR B O 1
ATOM 6117 N N . VAL B 1 373 ? -32.463 -111.732 11.583 1.00 20.21 353 VAL B N 1
ATOM 6118 C CA . VAL B 1 373 ? -32.502 -110.267 11.620 1.00 19.21 353 VAL B CA 1
ATOM 6119 C C . VAL B 1 373 ? -31.663 -109.670 10.487 1.00 19.89 353 VAL B C 1
ATOM 6120 O O . VAL B 1 373 ? -32.122 -108.752 9.799 1.00 19.35 353 VAL B O 1
ATOM 6124 N N . ASP B 1 374 ? -30.452 -110.204 10.291 1.00 18.51 354 ASP B N 1
ATOM 6125 C CA . ASP B 1 374 ? -29.604 -109.850 9.142 1.00 21.58 354 ASP B CA 1
ATOM 6126 C C . ASP B 1 374 ? -30.422 -109.772 7.843 1.00 21.09 354 ASP B C 1
ATOM 6127 O O . ASP B 1 374 ? -30.360 -108.773 7.120 1.00 18.57 354 ASP B O 1
ATOM 6132 N N . ARG B 1 375 ? -31.187 -110.825 7.565 1.00 18.72 355 ARG B N 1
ATOM 6133 C CA . ARG B 1 375 ? -31.894 -110.979 6.284 1.00 19.48 355 ARG B CA 1
ATOM 6134 C C . ARG B 1 375 ? -33.178 -110.152 6.184 1.00 19.58 355 ARG B C 1
ATOM 6135 O O . ARG B 1 375 ? -33.787 -110.069 5.107 1.00 19.01 355 ARG B O 1
ATOM 6143 N N . ASN B 1 376 ? -33.580 -109.535 7.295 1.00 17.86 356 ASN B N 1
ATOM 6144 C CA . ASN B 1 376 ? -34.906 -108.923 7.387 1.00 18.00 356 ASN B CA 1
ATOM 6145 C C . ASN B 1 376 ? -34.963 -107.481 7.909 1.00 17.66 356 ASN B C 1
ATOM 6146 O O . ASN B 1 376 ? -36.046 -106.964 8.182 1.00 19.58 356 ASN B O 1
ATOM 6151 N N . ILE B 1 377 ? -33.809 -106.830 8.030 1.00 17.56 357 ILE B N 1
ATOM 6152 C CA . ILE B 1 377 ? -33.777 -105.402 8.377 1.00 16.85 357 ILE B CA 1
ATOM 6153 C C . ILE B 1 377 ? -33.278 -104.575 7.193 1.00 16.52 357 ILE B C 1
ATOM 6154 O O . ILE B 1 377 ? -32.230 -104.878 6.614 1.00 17.82 357 ILE B O 1
ATOM 6159 N N . VAL B 1 378 ? -34.029 -103.533 6.839 1.00 16.57 358 VAL B N 1
ATOM 6160 C CA . VAL B 1 378 ? -33.647 -102.674 5.704 1.00 15.27 358 VAL B CA 1
ATOM 6161 C C . VAL B 1 378 ? -33.533 -101.190 6.060 1.00 15.10 358 VAL B C 1
ATOM 6162 O O . VAL B 1 378 ? -33.237 -100.356 5.203 1.00 14.83 358 VAL B O 1
ATOM 6166 N N . GLY B 1 379 ? -33.742 -100.855 7.330 1.00 16.84 359 GLY B N 1
ATOM 6167 C CA . GLY B 1 379 ? -33.618 -99.466 7.756 1.00 16.44 359 GLY B CA 1
ATOM 6168 C C . GLY B 1 379 ? -33.626 -99.346 9.262 1.00 18.18 359 GLY B C 1
ATOM 6169 O O . GLY B 1 379 ? -34.291 -100.124 9.949 1.00 16.68 359 GLY B O 1
ATOM 6170 N N . LEU B 1 380 ? -32.874 -98.374 9.766 1.00 18.17 360 LEU B N 1
ATOM 6171 C CA . LEU B 1 380 ? -32.863 -98.061 11.192 1.00 17.17 360 LEU B CA 1
ATOM 6172 C C . LEU B 1 380 ? -32.926 -96.555 11.385 1.00 17.62 360 LEU B C 1
ATOM 6173 O O . LEU B 1 380 ? -32.166 -95.813 10.759 1.00 17.75 360 LEU B O 1
ATOM 6178 N N . HIS B 1 381 ? -33.826 -96.117 12.263 1.00 14.70 361 HIS B N 1
ATOM 6179 C CA . HIS B 1 381 ? -34.003 -94.697 12.570 1.00 15.38 361 HIS B CA 1
ATOM 6180 C C . HIS B 1 381 ? -33.927 -94.506 14.073 1.00 17.21 361 HIS B C 1
ATOM 6181 O O . HIS B 1 381 ? -34.699 -95.112 14.819 1.00 16.55 361 HIS B O 1
ATOM 6188 N N . VAL B 1 382 ? -32.979 -93.687 14.516 1.00 15.58 362 VAL B N 1
ATOM 6189 C CA . VAL B 1 382 ? -32.799 -93.447 15.944 1.00 14.48 362 VAL B CA 1
ATOM 6190 C C . VAL B 1 382 ? -33.019 -91.974 16.264 1.00 16.87 362 VAL B C 1
ATOM 6191 O O . VAL B 1 382 ? -32.428 -91.098 15.626 1.00 14.93 362 VAL B O 1
ATOM 6195 N N . TYR B 1 383 ? -33.893 -91.724 17.238 1.00 15.26 363 TYR B N 1
ATOM 6196 C CA . TYR B 1 383 ? -34.108 -90.397 17.803 1.00 16.71 363 TYR B CA 1
ATOM 6197 C C . TYR B 1 383 ? -33.956 -90.511 19.318 1.00 18.41 363 TYR B C 1
ATOM 6198 O O . TYR B 1 383 ? -33.800 -91.619 19.851 1.00 15.34 363 TYR B O 1
ATOM 6207 N N . HIS B 1 384 ? -33.998 -89.375 20.012 1.00 15.30 364 HIS B N 1
ATOM 6208 C CA . HIS B 1 384 ? -33.875 -89.387 21.473 1.00 15.37 364 HIS B CA 1
ATOM 6209 C C . HIS B 1 384 ? -34.993 -90.238 22.074 1.00 16.44 364 HIS B C 1
ATOM 6210 O O . HIS B 1 384 ? -36.177 -89.920 21.928 1.00 17.80 364 HIS B O 1
ATOM 6217 N N . ASN B 1 385 ? -34.604 -91.343 22.716 1.00 16.83 365 ASN B N 1
ATOM 6218 C CA . ASN B 1 385 ? -35.541 -92.246 23.404 1.00 17.48 365 ASN B CA 1
ATOM 6219 C C . ASN B 1 385 ? -36.602 -92.933 22.546 1.00 18.33 365 ASN B C 1
ATOM 6220 O O . ASN B 1 385 ? -37.588 -93.446 23.078 1.00 21.48 365 ASN B O 1
ATOM 6225 N N . VAL B 1 386 ? -36.405 -92.960 21.228 1.00 15.56 366 VAL B N 1
ATOM 6226 C CA . VAL B 1 386 ? -37.294 -93.732 20.355 1.00 16.71 366 VAL B CA 1
ATOM 6227 C C . VAL B 1 386 ? -36.584 -94.159 19.070 1.00 18.98 366 VAL B C 1
ATOM 6228 O O . VAL B 1 386 ? -35.930 -93.344 18.417 1.00 20.05 366 VAL B O 1
ATOM 6232 N N . ALA B 1 387 ? -36.711 -95.438 18.726 1.00 17.17 367 ALA B N 1
ATOM 6233 C CA . ALA B 1 387 ? -36.071 -95.976 17.529 1.00 15.51 367 ALA B CA 1
ATOM 6234 C C . ALA B 1 387 ? -37.056 -96.782 16.693 1.00 15.07 367 ALA B C 1
ATOM 6235 O O . ALA B 1 387 ? -37.908 -97.474 17.236 1.00 17.29 367 ALA B O 1
ATOM 6237 N N . PHE B 1 388 ? -36.938 -96.667 15.368 1.00 15.83 368 PHE B N 1
ATOM 6238 C CA . PHE B 1 388 ? -37.825 -97.346 14.418 1.00 13.45 368 PHE B CA 1
ATOM 6239 C C . PHE B 1 388 ? -37.000 -98.276 13.534 1.00 16.86 368 PHE B C 1
ATOM 6240 O O . PHE B 1 388 ? -36.035 -97.839 12.891 1.00 18.13 368 PHE B O 1
ATOM 6248 N N . VAL B 1 389 ? -37.387 -99.551 13.500 1.00 14.55 369 VAL B N 1
ATOM 6249 C CA . VAL B 1 389 ? -36.704 -100.563 12.705 1.00 15.89 369 VAL B CA 1
ATOM 6250 C C . VAL B 1 389 ? -37.592 -100.980 11.537 1.00 16.66 369 VAL B C 1
ATOM 6251 O O . VAL B 1 389 ? -38.727 -101.415 11.741 1.00 16.36 369 VAL B O 1
ATOM 6255 N N . GLU B 1 390 ? -37.071 -100.838 10.319 1.00 15.37 370 GLU B N 1
ATOM 6256 C CA . GLU B 1 390 ? -37.804 -101.206 9.102 1.00 16.40 370 GLU B CA 1
ATOM 6257 C C . GLU B 1 390 ? -37.614 -102.681 8.737 1.00 19.54 370 GLU B C 1
ATOM 6258 O O . GLU B 1 390 ? -36.494 -103.135 8.511 1.00 18.13 370 GLU B O 1
ATOM 6264 N N . LYS B 1 391 ? -38.722 -103.421 8.702 1.00 18.87 371 LYS B N 1
ATOM 6265 C CA . LYS B 1 391 ? -38.708 -104.847 8.369 1.00 18.80 371 LYS B CA 1
ATOM 6266 C C . LYS B 1 391 ? -38.858 -104.984 6.856 1.00 16.39 371 LYS B C 1
ATOM 6267 O O . LYS B 1 391 ? -39.748 -104.387 6.261 1.00 16.23 371 LYS B O 1
ATOM 6273 N N . GLY B 1 392 ? -37.977 -105.755 6.234 1.00 16.44 372 GLY B N 1
ATOM 6274 C CA . GLY B 1 392 ? -38.099 -106.033 4.797 1.00 17.10 372 GLY B CA 1
ATOM 6275 C C . GLY B 1 392 ? -36.992 -106.968 4.370 1.00 19.68 372 GLY B C 1
ATOM 6276 O O . GLY B 1 392 ? -36.139 -107.329 5.178 1.00 20.65 372 GLY B O 1
ATOM 6277 N N A ARG B 1 393 ? -36.996 -107.368 3.102 0.50 19.72 373 ARG B N 1
ATOM 6278 N N B ARG B 1 393 ? -36.990 -107.349 3.099 0.50 18.41 373 ARG B N 1
ATOM 6279 C CA A ARG B 1 393 ? -35.964 -108.275 2.613 0.50 20.35 373 ARG B CA 1
ATOM 6280 C CA B ARG B 1 393 ? -35.972 -108.257 2.592 0.50 18.10 373 ARG B CA 1
ATOM 6281 C C A ARG B 1 393 ? -34.655 -107.539 2.363 0.50 18.93 373 ARG B C 1
ATOM 6282 C C B ARG B 1 393 ? -34.649 -107.537 2.354 0.50 17.54 373 ARG B C 1
ATOM 6283 O O A ARG B 1 393 ? -34.565 -106.702 1.468 0.50 18.90 373 ARG B O 1
ATOM 6284 O O B ARG B 1 393 ? -34.544 -106.706 1.455 0.50 17.83 373 ARG B O 1
ATOM 6299 N N . ASN B 1 394 ? -33.649 -107.857 3.172 1.00 17.75 374 ASN B N 1
ATOM 6300 C CA . ASN B 1 394 ? -32.319 -107.282 3.021 1.00 19.80 374 ASN B CA 1
ATOM 6301 C C . ASN B 1 394 ? -31.484 -108.164 2.105 1.00 21.31 374 ASN B C 1
ATOM 6302 O O . ASN B 1 394 ? -30.697 -108.986 2.576 1.00 20.82 374 ASN B O 1
ATOM 6307 N N . ASP B 1 395 ? -31.661 -107.990 0.796 1.00 18.16 375 ASP B N 1
ATOM 6308 C CA . ASP B 1 395 ? -30.993 -108.847 -0.179 1.00 17.90 375 ASP B CA 1
ATOM 6309 C C . ASP B 1 395 ? -30.630 -108.070 -1.449 1.00 20.49 375 ASP B C 1
ATOM 6310 O O . ASP B 1 395 ? -30.957 -108.487 -2.561 1.00 17.63 375 ASP B O 1
ATOM 6315 N N . GLU B 1 396 ? -29.943 -106.944 -1.265 1.00 16.73 376 GLU B N 1
ATOM 6316 C CA . GLU B 1 396 ? -29.538 -106.079 -2.377 1.00 17.29 376 GLU B CA 1
ATOM 6317 C C . GLU B 1 396 ? -28.274 -106.590 -3.072 1.00 20.47 376 GLU B C 1
ATOM 6318 O O . GLU B 1 396 ? -28.049 -106.318 -4.256 1.00 20.16 376 GLU B O 1
ATOM 6324 N N . GLY B 1 397 ? -27.478 -107.358 -2.334 1.00 17.77 377 GLY B N 1
ATOM 6325 C CA . GLY B 1 397 ? -26.192 -107.832 -2.822 1.00 21.59 377 GLY B CA 1
ATOM 6326 C C . GLY B 1 397 ? -25.061 -106.976 -2.289 1.00 21.46 377 GLY B C 1
ATOM 6327 O O . GLY B 1 397 ? -25.152 -105.742 -2.276 1.00 18.94 377 GLY B O 1
ATOM 6328 N N . GLY B 1 398 ? -23.998 -107.635 -1.837 1.00 22.23 378 GLY B N 1
ATOM 6329 C CA . GLY B 1 398 ? -22.790 -106.941 -1.397 1.00 19.73 378 GLY B CA 1
ATOM 6330 C C . GLY B 1 398 ? -21.967 -106.450 -2.576 1.00 20.23 378 GLY B C 1
ATOM 6331 O O . GLY B 1 398 ? -22.227 -106.818 -3.727 1.00 19.44 378 GLY B O 1
ATOM 6332 N N . ILE B 1 399 ? -20.980 -105.607 -2.288 1.00 19.16 379 ILE B N 1
ATOM 6333 C CA . ILE B 1 399 ? -20.073 -105.100 -3.313 1.00 23.60 379 ILE B CA 1
ATOM 6334 C C . ILE B 1 399 ? -19.382 -106.288 -3.996 1.00 23.28 379 ILE B C 1
ATOM 6335 O O . ILE B 1 399 ? -18.808 -107.142 -3.317 1.00 22.78 379 ILE B O 1
ATOM 6340 N N . PRO B 1 400 ? -19.471 -106.364 -5.339 1.00 23.23 380 PRO B N 1
ATOM 6341 C CA . PRO B 1 400 ? -18.914 -107.498 -6.078 1.00 23.68 380 PRO B CA 1
ATOM 6342 C C . PRO B 1 400 ? -17.403 -107.610 -5.898 1.00 24.36 380 PRO B C 1
ATOM 6343 O O . PRO B 1 400 ? -16.735 -106.604 -5.647 1.00 22.58 380 PRO B O 1
ATOM 6347 N N . THR B 1 401 ? -16.879 -108.825 -6.038 1.00 27.02 381 THR B N 1
ATOM 6348 C CA . THR B 1 401 ? -15.448 -109.086 -5.823 1.00 29.76 381 THR B CA 1
ATOM 6349 C C . THR B 1 401 ? -14.531 -108.327 -6.791 1.00 29.93 381 THR B C 1
ATOM 6350 O O . THR B 1 401 ? -13.359 -108.087 -6.480 1.00 29.99 381 THR B O 1
ATOM 6354 N N . TRP B 1 402 ? -15.071 -107.935 -7.944 1.00 31.10 382 TRP B N 1
ATOM 6355 C CA . TRP B 1 402 ? -14.296 -107.200 -8.949 1.00 29.91 382 TRP B CA 1
ATOM 6356 C C . TRP B 1 402 ? -14.196 -105.684 -8.714 1.00 30.62 382 TRP B C 1
ATOM 6357 O O . TRP B 1 402 ? -13.527 -104.979 -9.473 1.00 30.97 382 TRP B O 1
ATOM 6368 N N . ILE B 1 403 ? -14.860 -105.180 -7.674 1.00 27.39 383 ILE B N 1
ATOM 6369 C CA . ILE B 1 403 ? -14.591 -103.827 -7.191 1.00 24.55 383 ILE B CA 1
ATOM 6370 C C . ILE B 1 403 ? -13.392 -103.938 -6.248 1.00 25.13 383 ILE B C 1
ATOM 6371 O O . ILE B 1 403 ? -13.439 -104.715 -5.295 1.00 27.81 383 ILE B O 1
ATOM 6376 N N . PRO B 1 404 ? -12.302 -103.184 -6.520 1.00 23.85 384 PRO B N 1
ATOM 6377 C CA . PRO B 1 404 ? -11.089 -103.356 -5.717 1.00 22.96 384 PRO B CA 1
ATOM 6378 C C . PRO B 1 404 ? -11.301 -103.077 -4.231 1.00 22.56 384 PRO B C 1
ATOM 6379 O O . PRO B 1 404 ? -12.122 -102.226 -3.862 1.00 19.67 384 PRO B O 1
ATOM 6383 N N . ARG B 1 405 ? -10.555 -103.797 -3.396 1.00 22.20 385 ARG B N 1
ATOM 6384 C CA . ARG B 1 405 ? -10.723 -103.738 -1.945 1.00 23.38 385 ARG B CA 1
ATOM 6385 C C . ARG B 1 405 ? -9.681 -102.859 -1.255 1.00 21.48 385 ARG B C 1
ATOM 6386 O O . ARG B 1 405 ? -9.427 -102.993 -0.054 1.00 21.33 385 ARG B O 1
ATOM 6394 N N . ASP B 1 406 ? -9.080 -101.959 -2.025 1.00 19.87 386 ASP B N 1
ATOM 6395 C CA . ASP B 1 406 ? -8.196 -100.928 -1.477 1.00 18.22 386 ASP B CA 1
ATOM 6396 C C . ASP B 1 406 ? -8.337 -99.653 -2.296 1.00 17.10 386 ASP B C 1
ATOM 6397 O O . ASP B 1 406 ? -8.677 -99.703 -3.487 1.00 16.25 386 ASP B O 1
ATOM 6402 N N . PHE B 1 407 ? -8.082 -98.512 -1.661 1.00 17.64 387 PHE B N 1
ATOM 6403 C CA . PHE B 1 407 ? -8.352 -97.222 -2.294 1.00 17.38 387 PHE B CA 1
ATOM 6404 C C . PHE B 1 407 ? -7.548 -97.014 -3.582 1.00 19.41 387 PHE B C 1
ATOM 6405 O O . PHE B 1 407 ? -8.106 -96.604 -4.605 1.00 17.75 387 PHE B O 1
ATOM 6413 N N . GLU B 1 408 ? -6.245 -97.290 -3.527 1.00 19.20 388 GLU B N 1
ATOM 6414 C CA . GLU B 1 408 ? -5.367 -97.017 -4.666 1.00 18.82 388 GLU B CA 1
ATOM 6415 C C . GLU B 1 408 ? -5.749 -97.852 -5.896 1.00 19.20 388 GLU B C 1
ATOM 6416 O O . GLU B 1 408 ? -5.764 -97.340 -7.020 1.00 19.13 388 GLU B O 1
ATOM 6422 N N . SER B 1 409 ? -6.095 -99.119 -5.675 1.00 17.65 389 SER B N 1
ATOM 6423 C CA . SER B 1 409 ? -6.568 -99.988 -6.759 1.00 18.54 389 SER B CA 1
ATOM 6424 C C . SER B 1 409 ? -7.923 -99.545 -7.293 1.00 19.10 389 SER B C 1
ATOM 6425 O O . SER B 1 409 ? -8.189 -99.661 -8.489 1.00 19.94 389 SER B O 1
ATOM 6428 N N . LEU B 1 410 ? -8.784 -99.040 -6.411 1.00 18.62 390 LEU B N 1
ATOM 6429 C CA . LEU B 1 410 ? -10.061 -98.478 -6.858 1.00 16.61 390 LEU B CA 1
ATOM 6430 C C . LEU B 1 410 ? -9.848 -97.263 -7.776 1.00 19.41 390 LEU B C 1
ATOM 6431 O O . LEU B 1 410 ? -10.520 -97.138 -8.809 1.00 19.41 390 LEU B O 1
ATOM 6436 N N . VAL B 1 411 ? -8.920 -96.376 -7.405 1.00 16.83 391 VAL B N 1
ATOM 6437 C CA . VAL B 1 411 ? -8.632 -95.187 -8.222 1.00 19.46 391 VAL B CA 1
ATOM 6438 C C . VAL B 1 411 ? -8.234 -95.628 -9.625 1.00 21.16 391 VAL B C 1
ATOM 6439 O O . VAL B 1 411 ? -8.773 -95.141 -10.621 1.00 20.90 391 VAL B O 1
ATOM 6443 N N . GLN B 1 412 ? -7.292 -96.565 -9.676 1.00 20.32 392 GLN B N 1
ATOM 6444 C CA . GLN B 1 412 ? -6.759 -97.083 -10.926 1.00 23.44 392 GLN B CA 1
ATOM 6445 C C . GLN B 1 412 ? -7.838 -97.723 -11.805 1.00 24.60 392 GLN B C 1
ATOM 6446 O O . GLN B 1 412 ? -7.898 -97.458 -13.011 1.00 25.90 392 GLN B O 1
ATOM 6452 N N . ALA B 1 413 ? -8.688 -98.554 -11.202 1.00 24.19 393 ALA B N 1
ATOM 6453 C CA . ALA B 1 413 ? -9.741 -99.255 -11.947 1.00 25.22 393 ALA B CA 1
ATOM 6454 C C . ALA B 1 413 ? -10.840 -98.309 -12.429 1.00 23.93 393 ALA B C 1
ATOM 6455 O O . ALA B 1 413 ? -11.563 -98.619 -13.377 1.00 24.37 393 ALA B O 1
ATOM 6457 N N . SER B 1 414 ? -10.951 -97.151 -11.785 1.00 21.22 394 SER B N 1
ATOM 6458 C CA . SER B 1 414 ? -12.010 -96.196 -12.101 1.00 20.85 394 SER B CA 1
ATOM 6459 C C . SER B 1 414 ? -11.565 -95.018 -12.980 1.00 21.10 394 SER B C 1
ATOM 6460 O O . SER B 1 414 ? -12.375 -94.134 -13.266 1.00 20.10 394 SER B O 1
ATOM 6463 N N . SER B 1 415 ? -10.295 -95.010 -13.396 1.00 20.32 395 SER B N 1
ATOM 6464 C CA . SER B 1 415 ? -9.691 -93.865 -14.103 1.00 22.57 395 SER B CA 1
ATOM 6465 C C . SER B 1 415 ? -9.502 -94.053 -15.624 1.00 25.56 395 SER B C 1
ATOM 6466 O O . SER B 1 415 ? -8.960 -93.171 -16.295 1.00 27.30 395 SER B O 1
ATOM 6469 N N . GLY B 1 416 ? -9.932 -95.198 -16.156 1.00 27.03 396 GLY B N 1
ATOM 6470 C CA . GLY B 1 416 ? -9.844 -95.491 -17.594 1.00 30.21 396 GLY B CA 1
ATOM 6471 C C . GLY B 1 416 ? -8.473 -95.344 -18.244 1.00 32.53 396 GLY B C 1
ATOM 6472 O O . GLY B 1 416 ? -8.370 -94.904 -19.390 1.00 33.72 396 GLY B O 1
ATOM 6473 N N . GLY B 1 417 ? -7.418 -95.708 -17.521 1.00 30.25 397 GLY B N 1
ATOM 6474 C CA . GLY B 1 417 ? -6.062 -95.632 -18.057 1.00 32.84 397 GLY B CA 1
ATOM 6475 C C . GLY B 1 417 ? -5.313 -94.343 -17.760 1.00 32.87 397 GLY B C 1
ATOM 6476 O O . GLY B 1 417 ? -4.099 -94.267 -17.969 1.00 32.68 397 GLY B O 1
ATOM 6477 N N . ALA B 1 418 ? -6.025 -93.324 -17.282 1.00 29.57 398 ALA B N 1
ATOM 6478 C CA . ALA B 1 418 ? -5.383 -92.072 -16.875 1.00 30.59 398 ALA B CA 1
ATOM 6479 C C . ALA B 1 418 ? -4.516 -92.285 -15.629 1.00 31.91 398 ALA B C 1
ATOM 6480 O O . ALA B 1 418 ? -4.935 -92.957 -14.683 1.00 30.35 398 ALA B O 1
ATOM 6482 N N . THR B 1 419 ? -3.310 -91.715 -15.639 1.00 32.51 399 THR B N 1
ATOM 6483 C CA . THR B 1 419 ? -2.340 -91.940 -14.562 1.00 36.16 399 THR B CA 1
ATOM 6484 C C . THR B 1 419 ? -2.044 -90.689 -13.742 1.00 36.08 399 THR B C 1
ATOM 6485 O O . THR B 1 419 ? -2.403 -89.573 -14.128 1.00 37.28 399 THR B O 1
ATOM 6490 N N . GLU C 1 26 ? -19.638 -68.433 -17.456 1.00 51.20 6 GLU C N 1
ATOM 6491 C CA . GLU C 1 26 ? -20.787 -67.760 -18.131 1.00 50.50 6 GLU C CA 1
ATOM 6492 C C . GLU C 1 26 ? -21.442 -66.669 -17.276 1.00 45.28 6 GLU C C 1
ATOM 6493 O O . GLU C 1 26 ? -21.552 -65.525 -17.719 1.00 45.58 6 GLU C O 1
ATOM 6499 N N . PHE C 1 27 ? -21.875 -67.025 -16.065 1.00 38.87 7 PHE C N 1
ATOM 6500 C CA . PHE C 1 27 ? -22.556 -66.084 -15.161 1.00 32.72 7 PHE C CA 1
ATOM 6501 C C . PHE C 1 27 ? -21.891 -66.043 -13.792 1.00 32.86 7 PHE C C 1
ATOM 6502 O O . PHE C 1 27 ? -21.455 -67.073 -13.279 1.00 32.18 7 PHE C O 1
ATOM 6510 N N . ASP C 1 28 ? -21.817 -64.849 -13.208 1.00 29.57 8 ASP C N 1
ATOM 6511 C CA . ASP C 1 28 ? -21.227 -64.664 -11.885 1.00 28.90 8 ASP C CA 1
ATOM 6512 C C . ASP C 1 28 ? -22.067 -65.378 -10.824 1.00 26.11 8 ASP C C 1
ATOM 6513 O O . ASP C 1 28 ? -23.262 -65.127 -10.705 1.00 22.73 8 ASP C O 1
ATOM 6518 N N . GLU C 1 29 ? -21.432 -66.269 -10.066 1.00 25.18 9 GLU C N 1
ATOM 6519 C CA . GLU C 1 29 ? -22.123 -67.063 -9.042 1.00 22.14 9 GLU C CA 1
ATOM 6520 C C . GLU C 1 29 ? -22.936 -66.219 -8.043 1.00 21.68 9 GLU C C 1
ATOM 6521 O O . GLU C 1 29 ? -24.061 -66.584 -7.691 1.00 19.69 9 GLU C O 1
ATOM 6527 N N . ALA C 1 30 ? -22.377 -65.099 -7.588 1.00 22.22 10 ALA C N 1
ATOM 6528 C CA . ALA C 1 30 ? -23.097 -64.228 -6.646 1.00 22.55 10 ALA C CA 1
ATOM 6529 C C . ALA C 1 30 ? -24.355 -63.620 -7.272 1.00 20.55 10 ALA C C 1
ATOM 6530 O O . ALA C 1 30 ? -25.391 -63.500 -6.608 1.00 18.38 10 ALA C O 1
ATOM 6532 N N . THR C 1 31 ? -24.269 -63.259 -8.552 1.00 20.00 11 THR C N 1
ATOM 6533 C CA . THR C 1 31 ? -25.431 -62.790 -9.307 1.00 20.39 11 THR C CA 1
ATOM 6534 C C . THR C 1 31 ? -26.517 -63.864 -9.408 1.00 19.71 11 THR C C 1
ATOM 6535 O O . THR C 1 31 ? -27.689 -63.590 -9.150 1.00 18.23 11 THR C O 1
ATOM 6539 N N . VAL C 1 32 ? -26.128 -65.082 -9.780 1.00 18.88 12 VAL C N 1
ATOM 6540 C CA . VAL C 1 32 ? -27.087 -66.189 -9.889 1.00 18.06 12 VAL C CA 1
ATOM 6541 C C . VAL C 1 32 ? -27.803 -66.416 -8.558 1.00 17.27 12 VAL C C 1
ATOM 6542 O O . VAL C 1 32 ? -29.027 -66.541 -8.520 1.00 17.49 12 VAL C O 1
ATOM 6546 N N . GLN C 1 33 ? -27.042 -66.456 -7.468 1.00 17.89 13 GLN C N 1
ATOM 6547 C CA . GLN C 1 33 ? -27.633 -66.647 -6.140 1.00 17.04 13 GLN C CA 1
ATOM 6548 C C . GLN C 1 33 ? -28.579 -65.506 -5.759 1.00 18.54 13 GLN C C 1
ATOM 6549 O O . GLN C 1 33 ? -29.625 -65.736 -5.149 1.00 17.45 13 GLN C O 1
ATOM 6555 N N . ASP C 1 34 ? -28.217 -64.283 -6.134 1.00 19.38 14 ASP C N 1
ATOM 6556 C CA . ASP C 1 34 ? -29.072 -63.131 -5.864 1.00 16.99 14 ASP C CA 1
ATOM 6557 C C . ASP C 1 34 ? -30.357 -63.202 -6.684 1.00 18.51 14 ASP C C 1
ATOM 6558 O O . ASP C 1 34 ? -31.437 -62.908 -6.176 1.00 17.43 14 ASP C O 1
ATOM 6563 N N . VAL C 1 35 ? -30.231 -63.594 -7.952 1.00 19.14 15 VAL C N 1
ATOM 6564 C CA . VAL C 1 35 ? -31.393 -63.821 -8.814 1.00 19.80 15 VAL C CA 1
ATOM 6565 C C . VAL C 1 35 ? -32.361 -64.851 -8.209 1.00 17.69 15 VAL C C 1
ATOM 6566 O O . VAL C 1 35 ? -33.580 -64.619 -8.156 1.00 19.55 15 VAL C O 1
ATOM 6570 N N . VAL C 1 36 ? -31.818 -65.973 -7.739 1.00 16.88 16 VAL C N 1
ATOM 6571 C CA . VAL C 1 36 ? -32.639 -67.027 -7.128 1.00 16.44 16 VAL C CA 1
ATOM 6572 C C . VAL C 1 36 ? -33.308 -66.540 -5.832 1.00 17.41 16 VAL C C 1
ATOM 6573 O O . VAL C 1 36 ? -34.495 -66.834 -5.582 1.00 17.31 16 VAL C O 1
ATOM 6577 N N A ARG C 1 37 ? -32.549 -65.793 -5.034 0.50 16.55 17 ARG C N 1
ATOM 6578 N N B ARG C 1 37 ? -32.554 -65.802 -5.017 0.50 16.54 17 ARG C N 1
ATOM 6579 C CA A ARG C 1 37 ? -33.035 -65.239 -3.772 0.50 18.13 17 ARG C CA 1
ATOM 6580 C CA B ARG C 1 37 ? -33.084 -65.256 -3.764 0.50 17.85 17 ARG C CA 1
ATOM 6581 C C A ARG C 1 37 ? -34.237 -64.308 -3.973 0.50 18.82 17 ARG C C 1
ATOM 6582 C C B ARG C 1 37 ? -34.287 -64.351 -4.026 0.50 18.60 17 ARG C C 1
ATOM 6583 O O A ARG C 1 37 ? -35.263 -64.450 -3.296 0.50 19.51 17 ARG C O 1
ATOM 6584 O O B ARG C 1 37 ? -35.362 -64.552 -3.446 0.50 18.27 17 ARG C O 1
ATOM 6599 N N . LEU C 1 38 ? -34.104 -63.370 -4.911 1.00 15.80 18 LEU C N 1
ATOM 6600 C CA . LEU C 1 38 ? -35.185 -62.427 -5.246 1.00 17.50 18 LEU C CA 1
ATOM 6601 C C . LEU C 1 38 ? -36.350 -63.096 -5.983 1.00 18.53 18 LEU C C 1
ATOM 6602 O O . LEU C 1 38 ? -37.514 -62.738 -5.768 1.00 20.07 18 LEU C O 1
ATOM 6607 N N . ALA C 1 39 ? -36.040 -64.078 -6.833 1.00 14.60 19 ALA C N 1
ATOM 6608 C CA . ALA C 1 39 ? -37.078 -64.831 -7.544 1.00 17.70 19 ALA C CA 1
ATOM 6609 C C . ALA C 1 39 ? -38.011 -65.564 -6.584 1.00 17.45 19 ALA C C 1
ATOM 6610 O O . ALA C 1 39 ? -39.171 -65.806 -6.911 1.00 18.17 19 ALA C O 1
ATOM 6612 N N . GLY C 1 40 ? -37.505 -65.902 -5.397 1.00 14.26 20 GLY C N 1
ATOM 6613 C CA . GLY C 1 40 ? -38.307 -66.566 -4.368 1.00 16.75 20 GLY C CA 1
ATOM 6614 C C . GLY C 1 40 ? -39.261 -65.659 -3.599 1.00 19.49 20 GLY C C 1
ATOM 6615 O O . GLY C 1 40 ? -40.057 -66.140 -2.780 1.00 19.52 20 GLY C O 1
ATOM 6616 N N . GLY C 1 41 ? -39.178 -64.351 -3.846 1.00 16.33 21 GLY C N 1
ATOM 6617 C CA . GLY C 1 41 ? -39.974 -63.364 -3.116 1.00 17.65 21 GLY C CA 1
ATOM 6618 C C . GLY C 1 41 ? -41.345 -63.103 -3.727 1.00 17.90 21 GLY C C 1
ATOM 6619 O O . GLY C 1 41 ? -41.861 -63.920 -4.500 1.00 17.40 21 GLY C O 1
ATOM 6620 N N . HIS C 1 42 ? -41.923 -61.955 -3.373 1.00 16.32 22 HIS C N 1
ATOM 6621 C CA . HIS C 1 42 ? -43.237 -61.528 -3.859 1.00 16.07 22 HIS C CA 1
ATOM 6622 C C . HIS C 1 42 ? -43.023 -60.553 -5.027 1.00 18.26 22 HIS C C 1
ATOM 6623 O O . HIS C 1 42 ? -41.901 -60.415 -5.525 1.00 18.00 22 HIS C O 1
ATOM 6630 N N . ASP C 1 43 ? -44.092 -59.887 -5.459 1.00 17.86 23 ASP C N 1
ATOM 6631 C CA . ASP C 1 43 ? -44.044 -58.963 -6.602 1.00 17.92 23 ASP C CA 1
ATOM 6632 C C . ASP C 1 43 ? -42.950 -57.898 -6.472 1.00 16.99 23 ASP C C 1
ATOM 6633 O O . ASP C 1 43 ? -42.272 -57.594 -7.455 1.00 17.83 23 ASP C O 1
ATOM 6638 N N . SER C 1 44 ? -42.787 -57.333 -5.271 1.00 18.70 24 SER C N 1
ATOM 6639 C CA . SER C 1 44 ? -41.768 -56.306 -5.038 1.00 19.82 24 SER C CA 1
ATOM 6640 C C . SER C 1 44 ? -40.334 -56.812 -5.258 1.00 18.74 24 SER C C 1
ATOM 6641 O O . SER C 1 44 ? -39.498 -56.079 -5.788 1.00 20.70 24 SER C O 1
ATOM 6644 N N . GLU C 1 45 ? -40.055 -58.057 -4.871 1.00 18.29 25 GLU C N 1
ATOM 6645 C CA . GLU C 1 45 ? -38.726 -58.652 -5.090 1.00 18.48 25 GLU C CA 1
ATOM 6646 C C . GLU C 1 45 ? -38.456 -58.946 -6.568 1.00 19.29 25 GLU C C 1
ATOM 6647 O O . GLU C 1 45 ? -37.332 -58.776 -7.045 1.00 20.49 25 GLU C O 1
ATOM 6653 N N . LEU C 1 46 ? -39.484 -59.399 -7.283 1.00 17.75 26 LEU C N 1
ATOM 6654 C CA . LEU C 1 46 ? -39.370 -59.643 -8.723 1.00 17.47 26 LEU C CA 1
ATOM 6655 C C . LEU C 1 46 ? -39.133 -58.341 -9.487 1.00 19.81 26 LEU C C 1
ATOM 6656 O O . LEU C 1 46 ? -38.334 -58.302 -10.426 1.00 20.10 26 LEU C O 1
ATOM 6661 N N . ARG C 1 47 ? -39.810 -57.273 -9.071 1.00 18.77 27 ARG C N 1
ATOM 6662 C CA . ARG C 1 47 ? -39.598 -55.957 -9.666 1.00 21.53 27 ARG C CA 1
ATOM 6663 C C . ARG C 1 47 ? -38.196 -55.449 -9.346 1.00 22.39 27 ARG C C 1
ATOM 6664 O O . ARG C 1 47 ? -37.521 -54.896 -10.219 1.00 22.32 27 ARG C O 1
ATOM 6672 N N . GLU C 1 48 ? -37.755 -55.664 -8.105 1.00 21.01 28 GLU C N 1
ATOM 6673 C CA . GLU C 1 48 ? -36.413 -55.257 -7.671 1.00 24.28 28 GLU C CA 1
ATOM 6674 C C . GLU C 1 48 ? -35.341 -55.938 -8.522 1.00 25.27 28 GLU C C 1
ATOM 6675 O O . GLU C 1 48 ? -34.380 -55.300 -8.955 1.00 22.56 28 GLU C O 1
ATOM 6681 N N . LEU C 1 49 ? -35.532 -57.233 -8.757 1.00 22.99 29 LEU C N 1
ATOM 6682 C CA . LEU C 1 49 ? -34.616 -58.047 -9.552 1.00 23.46 29 LEU C CA 1
ATOM 6683 C C . LEU C 1 49 ? -34.469 -57.475 -10.964 1.00 23.26 29 LEU C C 1
ATOM 6684 O O . LEU C 1 49 ? -33.352 -57.261 -11.435 1.00 21.85 29 LEU C O 1
ATOM 6689 N N . THR C 1 50 ? -35.596 -57.217 -11.627 1.00 22.64 30 THR C N 1
ATOM 6690 C CA . THR C 1 50 ? -35.574 -56.767 -13.022 1.00 26.37 30 THR C CA 1
ATOM 6691 C C . THR C 1 50 ? -35.098 -55.315 -13.177 1.00 29.61 30 THR C C 1
ATOM 6692 O O . THR C 1 50 ? -34.692 -54.904 -14.272 1.00 31.08 30 THR C O 1
ATOM 6696 N N . GLN C 1 51 ? -35.130 -54.553 -12.081 1.00 27.88 31 GLN C N 1
ATOM 6697 C CA . GLN C 1 51 ? -34.557 -53.200 -12.047 1.00 30.90 31 GLN C CA 1
ATOM 6698 C C . GLN C 1 51 ? -33.048 -53.230 -11.788 1.00 31.96 31 GLN C C 1
ATOM 6699 O O . GLN C 1 51 ? -32.310 -52.393 -12.303 1.00 34.25 31 GLN C O 1
ATOM 6705 N N . LYS C 1 52 ? -32.612 -54.198 -10.982 1.00 29.00 32 LYS C N 1
ATOM 6706 C CA . LYS C 1 52 ? -31.218 -54.340 -10.547 1.00 30.61 32 LYS C CA 1
ATOM 6707 C C . LYS C 1 52 ? -30.311 -54.868 -11.653 1.00 28.79 32 LYS C C 1
ATOM 6708 O O . LYS C 1 52 ? -29.143 -54.475 -11.751 1.00 27.57 32 LYS C O 1
ATOM 6714 N N . TYR C 1 53 ? -30.845 -55.779 -12.464 1.00 25.02 33 TYR C N 1
ATOM 6715 C CA . TYR C 1 53 ? -30.063 -56.453 -13.495 1.00 26.59 33 TYR C CA 1
ATOM 6716 C C . TYR C 1 53 ? -30.642 -56.193 -14.879 1.00 28.87 33 TYR C C 1
ATOM 6717 O O . TYR C 1 53 ? -31.845 -55.967 -15.021 1.00 27.77 33 TYR C O 1
ATOM 6726 N N . ASP C 1 54 ? -29.777 -56.230 -15.892 1.00 28.68 34 ASP C N 1
ATOM 6727 C CA . ASP C 1 54 ? -30.197 -56.085 -17.282 1.00 29.31 34 ASP C CA 1
ATOM 6728 C C . ASP C 1 54 ? -31.140 -57.236 -17.673 1.00 26.36 34 ASP C C 1
ATOM 6729 O O . ASP C 1 54 ? -30.753 -58.400 -17.586 1.00 23.85 34 ASP C O 1
ATOM 6734 N N . PRO C 1 55 ? -32.383 -56.915 -18.084 1.00 27.92 35 PRO C N 1
ATOM 6735 C CA . PRO C 1 55 ? -33.339 -57.962 -18.467 1.00 27.08 35 PRO C CA 1
ATOM 6736 C C . PRO C 1 55 ? -32.818 -58.908 -19.558 1.00 25.96 35 PRO C C 1
ATOM 6737 O O . PRO C 1 55 ? -33.137 -60.087 -19.529 1.00 21.33 35 PRO C O 1
ATOM 6741 N N . ALA C 1 56 ? -32.018 -58.400 -20.500 1.00 27.99 36 ALA C N 1
ATOM 6742 C CA . ALA C 1 56 ? -31.398 -59.253 -21.525 1.00 27.22 36 ALA C CA 1
ATOM 6743 C C . ALA C 1 56 ? -30.479 -60.311 -20.898 1.00 27.93 36 ALA C C 1
ATOM 6744 O O . ALA C 1 56 ? -30.504 -61.481 -21.289 1.00 26.41 36 ALA C O 1
ATOM 6746 N N . MET C 1 57 ? -29.683 -59.894 -19.916 1.00 27.58 37 MET C N 1
ATOM 6747 C CA . MET C 1 57 ? -28.789 -60.804 -19.208 1.00 26.76 37 MET C CA 1
ATOM 6748 C C . MET C 1 57 ? -29.583 -61.849 -18.423 1.00 23.80 37 MET C C 1
ATOM 6749 O O . MET C 1 57 ? -29.254 -63.039 -18.458 1.00 23.85 37 MET C O 1
ATOM 6754 N N . ILE C 1 58 ? -30.628 -61.411 -17.722 1.00 22.48 38 ILE C N 1
ATOM 6755 C CA . ILE C 1 58 ? -31.485 -62.343 -16.976 1.00 22.37 38 ILE C CA 1
ATOM 6756 C C . ILE C 1 58 ? -32.100 -63.387 -17.911 1.00 21.31 38 ILE C C 1
ATOM 6757 O O . ILE C 1 58 ? -32.148 -64.570 -17.572 1.00 21.19 38 ILE C O 1
ATOM 6762 N N A SER C 1 59 ? -32.547 -62.931 -19.082 0.50 21.96 39 SER C N 1
ATOM 6763 N N B SER C 1 59 ? -32.546 -62.952 -19.089 0.50 21.12 39 SER C N 1
ATOM 6764 C CA A SER C 1 59 ? -33.115 -63.793 -20.118 0.50 22.07 39 SER C CA 1
ATOM 6765 C CA B SER C 1 59 ? -33.128 -63.862 -20.079 0.50 20.37 39 SER C CA 1
ATOM 6766 C C A SER C 1 59 ? -32.153 -64.902 -20.552 0.50 21.67 39 SER C C 1
ATOM 6767 C C B SER C 1 59 ? -32.144 -64.931 -20.549 0.50 20.69 39 SER C C 1
ATOM 6768 O O A SER C 1 59 ? -32.547 -66.067 -20.659 0.50 20.34 39 SER C O 1
ATOM 6769 O O B SER C 1 59 ? -32.513 -66.101 -20.683 0.50 19.04 39 SER C O 1
ATOM 6774 N N . ARG C 1 60 ? -30.897 -64.529 -20.789 1.00 20.70 40 ARG C N 1
ATOM 6775 C CA . ARG C 1 60 ? -29.832 -65.483 -21.149 1.00 22.86 40 ARG C CA 1
ATOM 6776 C C . ARG C 1 60 ? -29.565 -66.460 -19.996 1.00 20.76 40 ARG C C 1
ATOM 6777 O O . ARG C 1 60 ? -29.346 -67.656 -20.216 1.00 21.28 40 ARG C O 1
ATOM 6785 N N . LEU C 1 61 ? -29.611 -65.951 -18.770 1.00 20.45 41 LEU C N 1
ATOM 6786 C CA . LEU C 1 61 ? -29.436 -66.794 -17.581 1.00 19.26 41 LEU C CA 1
ATOM 6787 C C . LEU C 1 61 ? -30.537 -67.853 -17.486 1.00 18.59 41 LEU C C 1
ATOM 6788 O O . LEU C 1 61 ? -30.260 -69.034 -17.247 1.00 20.60 41 LEU C O 1
ATOM 6793 N N . LEU C 1 62 ? -31.781 -67.430 -17.693 1.00 18.36 42 LEU C N 1
ATOM 6794 C CA . LEU C 1 62 ? -32.918 -68.344 -17.632 1.00 17.18 42 LEU C CA 1
ATOM 6795 C C . LEU C 1 62 ? -32.877 -69.376 -18.755 1.00 18.80 42 LEU C C 1
ATOM 6796 O O . LEU C 1 62 ? -33.169 -70.547 -18.528 1.00 17.51 42 LEU C O 1
ATOM 6801 N N . VAL C 1 63 ? -32.500 -68.942 -19.957 1.00 19.00 43 VAL C N 1
ATOM 6802 C CA . VAL C 1 63 ? -32.313 -69.874 -21.073 1.00 20.76 43 VAL C CA 1
ATOM 6803 C C . VAL C 1 63 ? -31.235 -70.931 -20.753 1.00 20.65 43 VAL C C 1
ATOM 6804 O O . VAL C 1 63 ? -31.439 -72.122 -21.005 1.00 19.98 43 VAL C O 1
ATOM 6808 N N . ALA C 1 64 ? -30.109 -70.496 -20.183 1.00 21.25 44 ALA C N 1
ATOM 6809 C CA . ALA C 1 64 ? -29.055 -71.424 -19.759 1.00 22.62 44 ALA C CA 1
ATOM 6810 C C . ALA C 1 64 ? -29.595 -72.482 -18.782 1.00 20.48 44 ALA C C 1
ATOM 6811 O O . ALA C 1 64 ? -29.292 -73.667 -18.923 1.00 21.09 44 ALA C O 1
ATOM 6813 N N . GLU C 1 65 ? -30.412 -72.048 -17.819 1.00 19.64 45 GLU C N 1
ATOM 6814 C CA . GLU C 1 65 ? -31.035 -72.956 -16.846 1.00 18.92 45 GLU C CA 1
ATOM 6815 C C . GLU C 1 65 ? -31.992 -73.930 -17.538 1.00 19.05 45 GLU C C 1
ATOM 6816 O O . GLU C 1 65 ? -31.932 -75.140 -17.311 1.00 18.83 45 GLU C O 1
ATOM 6822 N N . ILE C 1 66 ? -32.869 -73.387 -18.377 1.00 18.53 46 ILE C N 1
ATOM 6823 C CA . ILE C 1 66 ? -33.837 -74.190 -19.134 1.00 20.42 46 ILE C CA 1
ATOM 6824 C C . ILE C 1 66 ? -33.147 -75.297 -19.935 1.00 18.93 46 ILE C C 1
ATOM 6825 O O . ILE C 1 66 ? -33.589 -76.441 -19.911 1.00 21.51 46 ILE C O 1
ATOM 6830 N N . LEU C 1 67 ? -32.054 -74.955 -20.618 1.00 20.68 47 LEU C N 1
ATOM 6831 C CA . LEU C 1 67 ? -31.314 -75.929 -21.423 1.00 23.28 47 LEU C CA 1
ATOM 6832 C C . LEU C 1 67 ? -30.795 -77.113 -20.602 1.00 23.83 47 LEU C C 1
ATOM 6833 O O . LEU C 1 67 ? -30.720 -78.224 -21.115 1.00 24.12 47 LEU C O 1
ATOM 6838 N N . SER C 1 68 ? -30.450 -76.881 -19.333 1.00 20.97 48 SER C N 1
ATOM 6839 C CA . SER C 1 68 ? -29.975 -77.966 -18.456 1.00 21.61 48 SER C CA 1
ATOM 6840 C C . SER C 1 68 ? -31.144 -78.725 -17.831 1.00 20.46 48 SER C C 1
ATOM 6841 O O . SER C 1 68 ? -31.004 -79.873 -17.409 1.00 21.35 48 SER C O 1
ATOM 6844 N N . ARG C 1 69 ? -32.297 -78.073 -17.780 1.00 20.57 49 ARG C N 1
ATOM 6845 C CA . ARG C 1 69 ? -33.457 -78.615 -17.093 1.00 24.06 49 ARG C CA 1
ATOM 6846 C C . ARG C 1 69 ? -34.301 -79.515 -18.000 1.00 25.69 49 ARG C C 1
ATOM 6847 O O . ARG C 1 69 ? -34.965 -80.427 -17.514 1.00 28.38 49 ARG C O 1
ATOM 6855 N N . CYS C 1 70 ? -34.260 -79.267 -19.313 1.00 23.91 50 CYS C N 1
ATOM 6856 C CA . CYS C 1 70 ? -35.052 -80.029 -20.288 1.00 25.57 50 CYS C CA 1
ATOM 6857 C C . CYS C 1 70 ? -34.738 -81.525 -20.266 1.00 28.70 50 CYS C C 1
ATOM 6858 O O . CYS C 1 70 ? -33.574 -81.908 -20.164 1.00 28.71 50 CYS C O 1
ATOM 6861 N N . PRO C 1 71 ? -35.778 -82.376 -20.371 1.00 30.76 51 PRO C N 1
ATOM 6862 C CA . PRO C 1 71 ? -35.561 -83.821 -20.496 1.00 31.01 51 PRO C CA 1
ATOM 6863 C C . PRO C 1 71 ? -35.058 -84.182 -21.894 1.00 31.96 51 PRO C C 1
ATOM 6864 O O . PRO C 1 71 ? -35.042 -83.314 -22.776 1.00 29.58 51 PRO C O 1
ATOM 6868 N N . PRO C 1 72 ? -34.634 -85.446 -22.102 1.00 34.11 52 PRO C N 1
ATOM 6869 C CA . PRO C 1 72 ? -34.255 -85.845 -23.452 1.00 35.38 52 PRO C CA 1
ATOM 6870 C C . PRO C 1 72 ? -35.461 -85.817 -24.392 1.00 38.72 52 PRO C C 1
ATOM 6871 O O . PRO C 1 72 ? -36.509 -86.382 -24.062 1.00 37.96 52 PRO C O 1
ATOM 6875 N N . PRO C 1 73 ? -35.324 -85.138 -25.546 1.00 39.80 53 PRO C N 1
ATOM 6876 C CA . PRO C 1 73 ? -36.386 -85.101 -26.545 1.00 41.06 53 PRO C CA 1
ATOM 6877 C C . PRO C 1 73 ? -36.660 -86.496 -27.093 1.00 42.56 53 PRO C C 1
ATOM 6878 O O . PRO C 1 73 ? -35.739 -87.307 -27.194 1.00 43.06 53 PRO C O 1
ATOM 6882 N N . SER C 1 74 ? -37.915 -86.765 -27.440 1.00 43.05 54 SER C N 1
ATOM 6883 C CA . SER C 1 74 ? -38.301 -88.064 -27.993 1.00 44.79 54 SER C CA 1
ATOM 6884 C C . SER C 1 74 ? -38.683 -88.003 -29.479 1.00 45.34 54 SER C C 1
ATOM 6885 O O . SER C 1 74 ? -38.930 -89.040 -30.104 1.00 46.92 54 SER C O 1
ATOM 6888 N N . ASN C 1 75 ? -38.720 -86.796 -30.041 1.00 43.70 55 ASN C N 1
ATOM 6889 C CA . ASN C 1 75 ? -39.122 -86.600 -31.438 1.00 45.85 55 ASN C CA 1
ATOM 6890 C C . ASN C 1 75 ? -38.024 -86.949 -32.446 1.00 47.29 55 ASN C C 1
ATOM 6891 O O . ASN C 1 75 ? -36.904 -86.446 -32.353 1.00 45.54 55 ASN C O 1
ATOM 6896 N N . ASP C 1 76 ? -38.360 -87.809 -33.408 1.00 52.38 56 ASP C N 1
ATOM 6897 C CA . ASP C 1 76 ? -37.417 -88.223 -34.454 1.00 55.80 56 ASP C CA 1
ATOM 6898 C C . ASP C 1 76 ? -37.163 -87.121 -35.484 1.00 54.38 56 ASP C C 1
ATOM 6899 O O . ASP C 1 76 ? -36.032 -86.932 -35.937 1.00 54.40 56 ASP C O 1
ATOM 6904 N N . THR C 1 77 ? -38.223 -86.403 -35.850 1.00 52.74 57 THR C N 1
ATOM 6905 C CA . THR C 1 77 ? -38.125 -85.282 -36.781 1.00 51.43 57 THR C CA 1
ATOM 6906 C C . THR C 1 77 ? -37.719 -84.011 -36.025 1.00 47.94 57 THR C C 1
ATOM 6907 O O . THR C 1 77 ? -38.391 -83.622 -35.067 1.00 46.57 57 THR C O 1
ATOM 6911 N N . PRO C 1 78 ? -36.611 -83.369 -36.446 1.00 45.11 58 PRO C N 1
ATOM 6912 C CA . PRO C 1 78 ? -36.125 -82.169 -35.765 1.00 42.50 58 PRO C CA 1
ATOM 6913 C C . PRO C 1 78 ? -37.053 -80.967 -35.950 1.00 40.21 58 PRO C C 1
ATOM 6914 O O . PRO C 1 78 ? -37.490 -80.681 -37.068 1.00 40.09 58 PRO C O 1
ATOM 6918 N N A VAL C 1 79 ? -37.372 -80.297 -34.847 0.50 37.05 59 VAL C N 1
ATOM 6919 N N B VAL C 1 79 ? -37.330 -80.265 -34.853 0.50 37.02 59 VAL C N 1
ATOM 6920 C CA A VAL C 1 79 ? -38.189 -79.091 -34.882 0.50 35.93 59 VAL C CA 1
ATOM 6921 C CA B VAL C 1 79 ? -38.236 -79.119 -34.860 0.50 35.80 59 VAL C CA 1
ATOM 6922 C C A VAL C 1 79 ? -37.513 -77.980 -34.097 0.50 35.01 59 VAL C C 1
ATOM 6923 C C B VAL C 1 79 ? -37.684 -78.001 -33.975 0.50 34.73 59 VAL C C 1
ATOM 6924 O O A VAL C 1 79 ? -36.617 -78.233 -33.286 0.50 35.23 59 VAL C O 1
ATOM 6925 O O B VAL C 1 79 ? -37.025 -78.274 -32.969 0.50 34.61 59 VAL C O 1
ATOM 6932 N N . LEU C 1 80 ? -37.941 -76.749 -34.358 1.00 34.03 60 LEU C N 1
ATOM 6933 C CA . LEU C 1 80 ? -37.550 -75.603 -33.547 1.00 31.35 60 LEU C CA 1
ATOM 6934 C C . LEU C 1 80 ? -38.721 -75.212 -32.663 1.00 29.34 60 LEU C C 1
ATOM 6935 O O . LEU C 1 80 ? -39.879 -75.262 -33.083 1.00 28.98 60 LEU C O 1
ATOM 6940 N N . VAL C 1 81 ? -38.411 -74.852 -31.427 1.00 25.70 61 VAL C N 1
ATOM 6941 C CA . VAL C 1 81 ? -39.388 -74.256 -30.534 1.00 26.75 61 VAL C CA 1
ATOM 6942 C C . VAL C 1 81 ? -38.861 -72.865 -30.230 1.00 26.41 61 VAL C C 1
ATOM 6943 O O . VAL C 1 81 ? -37.765 -72.717 -29.680 1.00 27.63 61 VAL C O 1
ATOM 6947 N N . GLU C 1 82 ? -39.616 -71.844 -30.616 1.00 24.32 62 GLU C N 1
ATOM 6948 C CA . GLU C 1 82 ? -39.201 -70.484 -30.317 1.00 25.55 62 GLU C CA 1
ATOM 6949 C C . GLU C 1 82 ? -39.643 -70.126 -28.912 1.00 25.05 62 GLU C C 1
ATOM 6950 O O . GLU C 1 82 ? -40.821 -70.272 -28.570 1.00 25.00 62 GLU C O 1
ATOM 6956 N N . LEU C 1 83 ? -38.685 -69.679 -28.101 1.00 22.66 63 LEU C N 1
ATOM 6957 C CA . LEU C 1 83 ? -38.964 -69.167 -26.764 1.00 22.09 63 LEU C CA 1
ATOM 6958 C C . LEU C 1 83 ? -38.751 -67.655 -26.747 1.00 24.00 63 LEU C C 1
ATOM 6959 O O . LEU C 1 83 ? -37.622 -67.172 -26.909 1.00 24.88 63 LEU C O 1
ATOM 6964 N N . ALA C 1 84 ? -39.845 -66.918 -26.577 1.00 20.89 64 ALA C N 1
ATOM 6965 C CA . ALA C 1 84 ? -39.809 -65.464 -26.519 1.00 22.78 64 ALA C CA 1
ATOM 6966 C C . ALA C 1 84 ? -40.021 -65.028 -25.079 1.00 22.61 64 ALA C C 1
ATOM 6967 O O . ALA C 1 84 ? -41.024 -65.383 -24.452 1.00 23.70 64 ALA C O 1
ATOM 6969 N N . ILE C 1 85 ? -39.064 -64.273 -24.551 1.00 20.63 65 ILE C N 1
ATOM 6970 C CA . ILE C 1 85 ? -39.158 -63.771 -23.185 1.00 19.39 65 ILE C CA 1
ATOM 6971 C C . ILE C 1 85 ? -39.370 -62.267 -23.247 1.00 21.85 65 ILE C C 1
ATOM 6972 O O . ILE C 1 85 ? -38.563 -61.536 -23.821 1.00 22.89 65 ILE C O 1
ATOM 6977 N N . VAL C 1 86 ? -40.468 -61.819 -22.648 1.00 21.72 66 VAL C N 1
ATOM 6978 C CA . VAL C 1 86 ? -40.924 -60.445 -22.784 1.00 24.63 66 VAL C CA 1
ATOM 6979 C C . VAL C 1 86 ? -40.737 -59.693 -21.469 1.00 25.01 66 VAL C C 1
ATOM 6980 O O . VAL C 1 86 ? -41.064 -60.205 -20.398 1.00 23.38 66 VAL C O 1
ATOM 6984 N N . HIS C 1 87 ? -40.197 -58.480 -21.563 1.00 24.62 67 HIS C N 1
ATOM 6985 C CA . HIS C 1 87 ? -40.133 -57.577 -20.424 1.00 27.09 67 HIS C CA 1
ATOM 6986 C C . HIS C 1 87 ? -40.225 -56.141 -20.909 1.00 29.70 67 HIS C C 1
ATOM 6987 O O . HIS C 1 87 ? -39.343 -55.662 -21.629 1.00 27.46 67 HIS C O 1
ATOM 6994 N N . GLY C 1 88 ? -41.300 -55.463 -20.517 1.00 31.26 68 GLY C N 1
ATOM 6995 C CA . GLY C 1 88 ? -41.561 -54.103 -20.985 1.00 35.24 68 GLY C CA 1
ATOM 6996 C C . GLY C 1 88 ? -41.703 -54.127 -22.491 1.00 36.28 68 GLY C C 1
ATOM 6997 O O . GLY C 1 88 ? -42.386 -54.996 -23.038 1.00 36.81 68 GLY C O 1
ATOM 6998 N N . SER C 1 89 ? -41.026 -53.201 -23.163 1.00 38.86 69 SER C N 1
ATOM 6999 C CA . SER C 1 89 ? -41.084 -53.108 -24.624 1.00 40.79 69 SER C CA 1
ATOM 7000 C C . SER C 1 89 ? -40.109 -54.064 -25.329 1.00 39.96 69 SER C C 1
ATOM 7001 O O . SER C 1 89 ? -40.042 -54.090 -26.559 1.00 40.94 69 SER C O 1
ATOM 7004 N N . GLU C 1 90 ? -39.374 -54.861 -24.555 1.00 36.01 70 GLU C N 1
ATOM 7005 C CA . GLU C 1 90 ? -38.367 -55.757 -25.122 1.00 34.93 70 GLU C CA 1
ATOM 7006 C C . GLU C 1 90 ? -38.851 -57.199 -25.257 1.00 31.69 70 GLU C C 1
ATOM 7007 O O . GLU C 1 90 ? -39.639 -57.682 -24.445 1.00 29.58 70 GLU C O 1
ATOM 7013 N N . ARG C 1 91 ? -38.347 -57.881 -26.281 1.00 29.11 71 ARG C N 1
ATOM 7014 C CA . ARG C 1 91 ? -38.725 -59.260 -26.564 1.00 29.12 71 ARG C CA 1
ATOM 7015 C C . ARG C 1 91 ? -37.477 -60.037 -26.954 1.00 28.62 71 ARG C C 1
ATOM 7016 O O . ARG C 1 91 ? -36.899 -59.804 -28.018 1.00 29.74 71 ARG C O 1
ATOM 7024 N N . PHE C 1 92 ? -37.057 -60.946 -26.079 1.00 25.48 72 PHE C N 1
ATOM 7025 C CA . PHE C 1 92 ? -35.838 -61.725 -26.284 1.00 26.84 72 PHE C CA 1
ATOM 7026 C C . PHE C 1 92 ? -36.188 -63.094 -26.843 1.00 27.69 72 PHE C C 1
ATOM 7027 O O . PHE C 1 92 ? -36.737 -63.947 -26.142 1.00 27.67 72 PHE C O 1
ATOM 7035 N N . ARG C 1 93 ? -35.862 -63.288 -28.114 1.00 27.26 73 ARG C N 1
ATOM 7036 C CA . ARG C 1 93 ? -36.267 -64.476 -28.843 1.00 28.15 73 ARG C CA 1
ATOM 7037 C C . ARG C 1 93 ? -35.143 -65.500 -28.930 1.00 29.11 73 ARG C C 1
ATOM 7038 O O . ARG C 1 93 ? -34.008 -65.168 -29.287 1.00 28.76 73 ARG C O 1
ATOM 7046 N N . HIS C 1 94 ? -35.470 -66.743 -28.598 1.00 26.89 74 HIS C N 1
ATOM 7047 C CA . HIS C 1 94 ? -34.518 -67.841 -28.654 1.00 29.41 74 HIS C CA 1
ATOM 7048 C C . HIS C 1 94 ? -35.120 -69.008 -29.413 1.00 31.14 74 HIS C C 1
ATOM 7049 O O . HIS C 1 94 ? -36.216 -69.475 -29.087 1.00 31.59 74 HIS C O 1
ATOM 7056 N N . PHE C 1 95 ? -34.399 -69.485 -30.419 1.00 29.81 75 PHE C N 1
ATOM 7057 C CA . PHE C 1 95 ? -34.860 -70.615 -31.211 1.00 30.53 75 PHE C CA 1
ATOM 7058 C C . PHE C 1 95 ? -34.118 -71.876 -30.808 1.00 32.62 75 PHE C C 1
ATOM 7059 O O . PHE C 1 95 ? -32.907 -71.983 -30.985 1.00 33.94 75 PHE C O 1
ATOM 7067 N N . LEU C 1 96 ? -34.862 -72.823 -30.251 1.00 30.35 76 LEU C N 1
ATOM 7068 C CA . LEU C 1 96 ? -34.281 -74.037 -29.713 1.00 28.72 76 LEU C CA 1
ATOM 7069 C C . LEU C 1 96 ? -34.512 -75.208 -30.649 1.00 30.65 76 LEU C C 1
ATOM 7070 O O . LEU C 1 96 ? -35.653 -75.510 -31.005 1.00 29.19 76 LEU C O 1
ATOM 7075 N N . ARG C 1 97 ? -33.420 -75.853 -31.057 1.00 30.63 77 ARG C N 1
ATOM 7076 C CA . ARG C 1 97 ? -33.494 -77.051 -31.884 1.00 33.15 77 ARG C CA 1
ATOM 7077 C C . ARG C 1 97 ? -33.728 -78.267 -30.995 1.00 32.76 77 ARG C C 1
ATOM 7078 O O . ARG C 1 97 ? -32.961 -78.517 -30.068 1.00 30.50 77 ARG C O 1
ATOM 7086 N N . VAL C 1 98 ? -34.795 -79.007 -31.284 1.00 33.75 78 VAL C N 1
ATOM 7087 C CA . VAL C 1 98 ? -35.217 -80.131 -30.452 1.00 35.56 78 VAL C CA 1
ATOM 7088 C C . VAL C 1 98 ? -35.346 -81.403 -31.293 1.00 37.57 78 VAL C C 1
ATOM 7089 O O . VAL C 1 98 ? -36.163 -81.468 -32.220 1.00 38.92 78 VAL C O 1
ATOM 7093 N N . VAL C 1 99 ? -34.533 -82.406 -30.962 1.00 39.52 79 VAL C N 1
ATOM 7094 C CA . VAL C 1 99 ? -34.517 -83.685 -31.683 1.00 41.92 79 VAL C CA 1
ATOM 7095 C C . VAL C 1 99 ? -33.963 -84.805 -30.796 1.00 42.43 79 VAL C C 1
ATOM 7096 O O . VAL C 1 99 ? -33.049 -84.584 -30.007 1.00 40.84 79 VAL C O 1
ATOM 7100 N N . ARG C 1 100 ? -34.535 -86.000 -30.931 1.00 47.61 80 ARG C N 1
ATOM 7101 C CA . ARG C 1 100 ? -34.124 -87.166 -30.143 1.00 50.85 80 ARG C CA 1
ATOM 7102 C C . ARG C 1 100 ? -32.627 -87.457 -30.279 1.00 51.85 80 ARG C C 1
ATOM 7103 O O . ARG C 1 100 ? -32.078 -87.412 -31.381 1.00 53.31 80 ARG C O 1
ATOM 7111 N N . ASP C 1 101 ? -31.988 -87.724 -29.140 1.00 52.19 81 ASP C N 1
ATOM 7112 C CA . ASP C 1 101 ? -30.563 -88.098 -29.042 1.00 54.33 81 ASP C CA 1
ATOM 7113 C C . ASP C 1 101 ? -29.567 -86.945 -29.218 1.00 53.62 81 ASP C C 1
ATOM 7114 O O . ASP C 1 101 ? -28.365 -87.172 -29.371 1.00 54.65 81 ASP C O 1
ATOM 7119 N N . SER C 1 102 ? -30.076 -85.716 -29.188 1.00 51.37 82 SER C N 1
ATOM 7120 C CA . SER C 1 102 ? -29.241 -84.520 -29.120 1.00 50.63 82 SER C CA 1
ATOM 7121 C C . SER C 1 102 ? -29.733 -83.628 -27.985 1.00 49.11 82 SER C C 1
ATOM 7122 O O . SER C 1 102 ? -30.937 -83.548 -27.741 1.00 49.48 82 SER C O 1
ATOM 7125 N N . PRO C 1 103 ? -28.808 -82.959 -27.276 1.00 48.25 83 PRO C N 1
ATOM 7126 C CA . PRO C 1 103 ? -29.262 -81.972 -26.295 1.00 46.36 83 PRO C CA 1
ATOM 7127 C C . PRO C 1 103 ? -29.900 -80.758 -26.972 1.00 43.24 83 PRO C C 1
ATOM 7128 O O . PRO C 1 103 ? -29.432 -80.319 -28.027 1.00 39.79 83 PRO C O 1
ATOM 7132 N N . ILE C 1 104 ? -30.975 -80.246 -26.375 1.00 38.93 84 ILE C N 1
ATOM 7133 C CA . ILE C 1 104 ? -31.622 -79.023 -26.848 1.00 38.34 84 ILE C CA 1
ATOM 7134 C C . ILE C 1 104 ? -30.611 -77.877 -26.804 1.00 37.21 84 ILE C C 1
ATOM 7135 O O . ILE C 1 104 ? -29.926 -77.686 -25.800 1.00 36.04 84 ILE C O 1
ATOM 7140 N N . ARG C 1 105 ? -30.498 -77.152 -27.913 1.00 35.62 85 ARG C N 1
ATOM 7141 C CA . ARG C 1 105 ? -29.536 -76.056 -28.038 1.00 36.92 85 ARG C CA 1
ATOM 7142 C C . ARG C 1 105 ? -30.102 -74.936 -28.912 1.00 36.58 85 ARG C C 1
ATOM 7143 O O . ARG C 1 105 ? -30.945 -75.198 -29.778 1.00 37.59 85 ARG C O 1
ATOM 7151 N N . PRO C 1 106 ? -29.650 -73.685 -28.688 1.00 36.59 86 PRO C N 1
ATOM 7152 C CA . PRO C 1 106 ? -30.138 -72.581 -29.509 1.00 35.78 86 PRO C CA 1
ATOM 7153 C C . PRO C 1 106 ? -29.510 -72.588 -30.896 1.00 38.18 86 PRO C C 1
ATOM 7154 O O . PRO C 1 106 ? -28.352 -72.987 -31.058 1.00 38.29 86 PRO C O 1
ATOM 7158 N N . VAL C 1 107 ? -30.291 -72.165 -31.885 1.00 36.52 87 VAL C N 1
ATOM 7159 C CA . VAL C 1 107 ? -29.840 -72.076 -33.273 1.00 38.91 87 VAL C CA 1
ATOM 7160 C C . VAL C 1 107 ? -30.404 -70.809 -33.912 1.00 38.64 87 VAL C C 1
ATOM 7161 O O . VAL C 1 107 ? -31.182 -70.085 -33.285 1.00 38.67 87 VAL C O 1
ATOM 7165 N N . GLY C 1 108 ? -30.014 -70.544 -35.157 1.00 41.43 88 GLY C N 1
ATOM 7166 C CA . GLY C 1 108 ? -30.589 -69.439 -35.923 1.00 42.22 88 GLY C CA 1
ATOM 7167 C C . GLY C 1 108 ? -32.036 -69.724 -36.292 1.00 42.03 88 GLY C C 1
ATOM 7168 O O . GLY C 1 108 ? -32.424 -70.886 -36.441 1.00 42.14 88 GLY C O 1
ATOM 7169 N N . ALA C 1 109 ? -32.828 -68.663 -36.442 1.00 42.46 89 ALA C N 1
ATOM 7170 C CA . ALA C 1 109 ? -34.255 -68.763 -36.798 1.00 44.31 89 ALA C CA 1
ATOM 7171 C C . ALA C 1 109 ? -34.518 -69.541 -38.093 1.00 47.48 89 ALA C C 1
ATOM 7172 O O . ALA C 1 109 ? -35.578 -70.152 -38.253 1.00 47.25 89 ALA C O 1
ATOM 7174 N N . ASP C 1 110 ? -33.547 -69.509 -39.004 1.00 48.66 90 ASP C N 1
ATOM 7175 C CA . ASP C 1 110 ? -33.665 -70.130 -40.324 1.00 51.78 90 ASP C CA 1
ATOM 7176 C C . ASP C 1 110 ? -33.194 -71.590 -40.363 1.00 51.86 90 ASP C C 1
ATOM 7177 O O . ASP C 1 110 ? -33.165 -72.206 -41.433 1.00 53.57 90 ASP C O 1
ATOM 7182 N N . GLU C 1 111 ? -32.834 -72.139 -39.205 1.00 50.00 91 GLU C N 1
ATOM 7183 C CA . GLU C 1 111 ? -32.209 -73.464 -39.133 1.00 51.14 91 GLU C CA 1
ATOM 7184 C C . GLU C 1 111 ? -33.190 -74.620 -38.915 1.00 50.02 91 GLU C C 1
ATOM 7185 O O . GLU C 1 111 ? -32.814 -75.671 -38.388 1.00 52.50 91 GLU C O 1
ATOM 7191 N N . GLY C 1 112 ? -34.440 -74.431 -39.324 1.00 46.88 92 GLY C N 1
ATOM 7192 C CA . GLY C 1 112 ? -35.442 -75.486 -39.212 1.00 44.96 92 GLY C CA 1
ATOM 7193 C C . GLY C 1 112 ? -36.871 -74.983 -39.191 1.00 41.79 92 GLY C C 1
ATOM 7194 O O . GLY C 1 112 ? -37.125 -73.783 -39.307 1.00 42.30 92 GLY C O 1
ATOM 7195 N N . PHE C 1 113 ? -37.806 -75.914 -39.043 1.00 39.81 93 PHE C N 1
ATOM 7196 C CA . PHE C 1 113 ? -39.227 -75.587 -38.999 1.00 38.15 93 PHE C CA 1
ATOM 7197 C C . PHE C 1 113 ? -39.648 -75.252 -37.568 1.00 34.52 93 PHE C C 1
ATOM 7198 O O . PHE C 1 113 ? -39.435 -76.046 -36.651 1.00 34.71 93 PHE C O 1
ATOM 7206 N N . VAL C 1 114 ? -40.242 -74.076 -37.386 1.00 33.37 94 VAL C N 1
ATOM 7207 C CA . VAL C 1 114 ? -40.724 -73.647 -36.071 1.00 31.05 94 VAL C CA 1
ATOM 7208 C C . VAL C 1 114 ? -42.105 -74.246 -35.788 1.00 30.06 94 VAL C C 1
ATOM 7209 O O . VAL C 1 114 ? -43.113 -73.822 -36.361 1.00 29.94 94 VAL C O 1
ATOM 7213 N N . GLY C 1 115 ? -42.140 -75.241 -34.906 1.00 28.17 95 GLY C N 1
ATOM 7214 C CA . GLY C 1 115 ? -43.388 -75.929 -34.584 1.00 28.17 95 GLY C CA 1
ATOM 7215 C C . GLY C 1 115 ? -44.247 -75.207 -33.561 1.00 27.13 95 GLY C C 1
ATOM 7216 O O . GLY C 1 115 ? -45.469 -75.368 -33.549 1.00 26.46 95 GLY C O 1
ATOM 7217 N N . MET C 1 116 ? -43.606 -74.408 -32.709 1.00 25.05 96 MET C N 1
ATOM 7218 C CA . MET C 1 116 ? -44.282 -73.765 -31.578 1.00 25.19 96 MET C CA 1
ATOM 7219 C C . MET C 1 116 ? -43.560 -72.498 -31.134 1.00 25.03 96 MET C C 1
ATOM 7220 O O . MET C 1 116 ? -42.325 -72.458 -31.067 1.00 25.25 96 MET C O 1
ATOM 7225 N N . LEU C 1 117 ? -44.347 -71.464 -30.859 1.00 23.33 97 LEU C N 1
ATOM 7226 C CA . LEU C 1 117 ? -43.875 -70.255 -30.204 1.00 23.50 97 LEU C CA 1
ATOM 7227 C C . LEU C 1 117 ? -44.391 -70.268 -28.772 1.00 24.14 97 LEU C C 1
ATOM 7228 O O . LEU C 1 117 ? -45.605 -70.290 -28.541 1.00 23.33 97 LEU C O 1
ATOM 7233 N N . VAL C 1 118 ? -43.458 -70.260 -27.825 1.00 22.01 98 VAL C N 1
ATOM 7234 C CA . VAL C 1 118 ? -43.759 -70.216 -26.394 1.00 21.88 98 VAL C CA 1
ATOM 7235 C C . VAL C 1 118 ? -43.385 -68.825 -25.867 1.00 22.26 98 VAL C C 1
ATOM 7236 O O . VAL C 1 118 ? -42.225 -68.399 -25.991 1.00 23.55 98 VAL C O 1
ATOM 7240 N N A GLU C 1 119 ? -44.364 -68.137 -25.284 0.50 20.16 99 GLU C N 1
ATOM 7241 N N B GLU C 1 119 ? -44.358 -68.122 -25.291 0.50 21.02 99 GLU C N 1
ATOM 7242 C CA A GLU C 1 119 ? -44.176 -66.782 -24.774 0.50 19.72 99 GLU C CA 1
ATOM 7243 C CA B GLU C 1 119 ? -44.131 -66.766 -24.790 0.50 21.21 99 GLU C CA 1
ATOM 7244 C C A GLU C 1 119 ? -44.265 -66.745 -23.251 0.50 18.58 99 GLU C C 1
ATOM 7245 C C B GLU C 1 119 ? -44.289 -66.667 -23.275 0.50 19.49 99 GLU C C 1
ATOM 7246 O O A GLU C 1 119 ? -45.231 -67.242 -22.670 0.50 17.27 99 GLU C O 1
ATOM 7247 O O B GLU C 1 119 ? -45.327 -67.037 -22.725 0.50 18.73 99 GLU C O 1
ATOM 7258 N N . TYR C 1 120 ? -43.242 -66.176 -22.616 1.00 18.56 100 TYR C N 1
ATOM 7259 C CA . TYR C 1 120 ? -43.242 -65.952 -21.168 1.00 19.05 100 TYR C CA 1
ATOM 7260 C C . TYR C 1 120 ? -42.966 -64.486 -20.869 1.00 20.70 100 TYR C C 1
ATOM 7261 O O . TYR C 1 120 ? -42.162 -63.845 -21.551 1.00 21.84 100 TYR C O 1
ATOM 7270 N N A GLU C 1 121 ? -43.632 -63.957 -19.850 0.50 19.47 101 GLU C N 1
ATOM 7271 N N B GLU C 1 121 ? -43.640 -63.965 -19.847 0.50 19.79 101 GLU C N 1
ATOM 7272 C CA A GLU C 1 121 ? -43.198 -62.704 -19.267 0.50 19.78 101 GLU C CA 1
ATOM 7273 C CA B GLU C 1 121 ? -43.244 -62.716 -19.215 0.50 20.39 101 GLU C CA 1
ATOM 7274 C C A GLU C 1 121 ? -41.992 -63.029 -18.410 0.50 19.30 101 GLU C C 1
ATOM 7275 C C B GLU C 1 121 ? -41.991 -63.037 -18.406 0.50 19.65 101 GLU C C 1
ATOM 7276 O O A GLU C 1 121 ? -41.965 -64.065 -17.741 0.50 17.39 101 GLU C O 1
ATOM 7277 O O B GLU C 1 121 ? -41.931 -64.089 -17.765 0.50 17.68 101 GLU C O 1
ATOM 7288 N N . LEU C 1 122 ? -40.994 -62.150 -18.438 1.00 18.31 102 LEU C N 1
ATOM 7289 C CA . LEU C 1 122 ? -39.743 -62.374 -17.695 1.00 20.31 102 LEU C CA 1
ATOM 7290 C C . LEU C 1 122 ? -39.977 -62.738 -16.216 1.00 18.48 102 LEU C C 1
ATOM 7291 O O . LEU C 1 122 ? -39.427 -63.733 -15.714 1.00 17.74 102 LEU C O 1
ATOM 7296 N N . THR C 1 123 ? -40.802 -61.951 -15.532 1.00 17.47 103 THR C N 1
ATOM 7297 C CA . THR C 1 123 ? -41.068 -62.195 -14.107 1.00 18.56 103 THR C CA 1
ATOM 7298 C C . THR C 1 123 ? -41.809 -63.518 -13.869 1.00 19.78 103 THR C C 1
ATOM 7299 O O . THR C 1 123 ? -41.602 -64.171 -12.847 1.00 18.49 103 THR C O 1
ATOM 7303 N N . GLU C 1 124 ? -42.666 -63.911 -14.811 1.00 17.37 104 GLU C N 1
ATOM 7304 C CA . GLU C 1 124 ? -43.369 -65.194 -14.713 1.00 16.84 104 GLU C CA 1
ATOM 7305 C C . GLU C 1 124 ? -42.432 -66.387 -14.869 1.00 16.83 104 GLU C C 1
ATOM 7306 O O . GLU C 1 124 ? -42.552 -67.373 -14.141 1.00 16.97 104 GLU C O 1
ATOM 7312 N N . LEU C 1 125 ? -41.485 -66.290 -15.796 1.00 17.02 105 LEU C N 1
ATOM 7313 C CA . LEU C 1 125 ? -40.509 -67.369 -15.985 1.00 16.51 105 LEU C CA 1
ATOM 7314 C C . LEU C 1 125 ? -39.549 -67.477 -14.793 1.00 17.10 105 LEU C C 1
ATOM 7315 O O . LEU C 1 125 ? -39.167 -68.584 -14.391 1.00 16.70 105 LEU C O 1
ATOM 7320 N N . LEU C 1 126 ? -39.188 -66.332 -14.212 1.00 17.10 106 LEU C N 1
ATOM 7321 C CA . LEU C 1 126 ? -38.408 -66.306 -12.968 1.00 17.54 106 LEU C CA 1
ATOM 7322 C C . LEU C 1 126 ? -39.118 -67.069 -11.843 1.00 16.88 106 LEU C C 1
ATOM 7323 O O . LEU C 1 126 ? -38.498 -67.881 -11.149 1.00 15.32 106 LEU C O 1
ATOM 7328 N N . ARG C 1 127 ? -40.414 -66.802 -11.673 1.00 16.29 107 ARG C N 1
ATOM 7329 C CA . ARG C 1 127 ? -41.237 -67.510 -10.688 1.00 16.45 107 ARG C CA 1
ATOM 7330 C C . ARG C 1 127 ? -41.287 -69.019 -10.951 1.00 13.46 107 ARG C C 1
ATOM 7331 O O . ARG C 1 127 ? -41.177 -69.829 -10.024 1.00 14.37 107 ARG C O 1
ATOM 7339 N N . GLU C 1 128 ? -41.488 -69.390 -12.213 1.00 14.54 108 GLU C N 1
ATOM 7340 C CA . GLU C 1 128 ? -41.644 -70.795 -12.564 1.00 14.94 108 GLU C CA 1
ATOM 7341 C C . GLU C 1 128 ? -40.355 -71.599 -12.364 1.00 13.53 108 GLU C C 1
ATOM 7342 O O . GLU C 1 128 ? -40.401 -72.752 -11.943 1.00 14.17 108 GLU C O 1
ATOM 7348 N N . LEU C 1 129 ? -39.211 -70.988 -12.652 1.00 13.11 109 LEU C N 1
ATOM 7349 C CA . LEU C 1 129 ? -37.924 -71.686 -12.504 1.00 13.26 109 LEU C CA 1
ATOM 7350 C C . LEU C 1 129 ? -37.341 -71.607 -11.095 1.00 14.43 109 LEU C C 1
ATOM 7351 O O . LEU C 1 129 ? -36.850 -72.608 -10.566 1.00 16.11 109 LEU C O 1
ATOM 7356 N N . PHE C 1 130 ? -37.381 -70.414 -10.503 1.00 14.75 110 PHE C N 1
ATOM 7357 C CA . PHE C 1 130 ? -36.634 -70.142 -9.276 1.00 16.27 110 PHE C CA 1
ATOM 7358 C C . PHE C 1 130 ? -37.495 -69.645 -8.132 1.00 16.02 110 PHE C C 1
ATOM 7359 O O . PHE C 1 130 ? -36.977 -69.271 -7.081 1.00 16.22 110 PHE C O 1
ATOM 7367 N N . GLY C 1 131 ? -38.806 -69.629 -8.339 1.00 18.38 111 GLY C N 1
ATOM 7368 C CA . GLY C 1 131 ? -39.717 -69.066 -7.351 1.00 17.20 111 GLY C CA 1
ATOM 7369 C C . GLY C 1 131 ? -40.093 -70.023 -6.241 1.00 17.11 111 GLY C C 1
ATOM 7370 O O . GLY C 1 131 ? -39.899 -71.237 -6.351 1.00 16.19 111 GLY C O 1
ATOM 7371 N N . VAL C 1 132 ? -40.615 -69.462 -5.157 1.00 14.88 112 VAL C N 1
ATOM 7372 C CA . VAL C 1 132 ? -41.312 -70.246 -4.146 1.00 16.13 112 VAL C CA 1
ATOM 7373 C C . VAL C 1 132 ? -42.776 -70.148 -4.560 1.00 18.33 112 VAL C C 1
ATOM 7374 O O . VAL C 1 132 ? -43.423 -69.108 -4.383 1.00 17.56 112 VAL C O 1
ATOM 7378 N N . THR C 1 133 ? -43.277 -71.218 -5.163 1.00 16.85 113 THR C N 1
ATOM 7379 C CA . THR C 1 133 ? -44.569 -71.160 -5.828 1.00 19.59 113 THR C CA 1
ATOM 7380 C C . THR C 1 133 ? -45.378 -72.444 -5.685 1.00 20.78 113 THR C C 1
ATOM 7381 O O . THR C 1 133 ? -44.820 -73.527 -5.530 1.00 19.49 113 THR C O 1
ATOM 7385 N N . HIS C 1 134 ? -46.699 -72.297 -5.718 1.00 18.62 114 HIS C N 1
ATOM 7386 C CA . HIS C 1 134 ? -47.623 -73.424 -5.805 1.00 19.87 114 HIS C CA 1
ATOM 7387 C C . HIS C 1 134 ? -47.628 -73.941 -7.252 1.00 19.50 114 HIS C C 1
ATOM 7388 O O . HIS C 1 134 ? -47.157 -73.256 -8.157 1.00 18.09 114 HIS C O 1
ATOM 7395 N N . GLU C 1 135 ? -48.135 -75.151 -7.466 1.00 21.93 115 GLU C N 1
ATOM 7396 C CA . GLU C 1 135 ? -48.262 -75.679 -8.822 1.00 26.57 115 GLU C CA 1
ATOM 7397 C C . GLU C 1 135 ? -49.364 -74.918 -9.570 1.00 23.23 115 GLU C C 1
ATOM 7398 O O . GLU C 1 135 ? -50.459 -74.683 -9.044 1.00 25.35 115 GLU C O 1
ATOM 7404 N N . ARG C 1 136 ? -49.035 -74.496 -10.781 1.00 21.20 116 ARG C N 1
ATOM 7405 C CA . ARG C 1 136 ? -49.929 -73.692 -11.595 1.00 16.66 116 ARG C CA 1
ATOM 7406 C C . ARG C 1 136 ? -50.210 -74.472 -12.879 1.00 17.36 116 ARG C C 1
ATOM 7407 O O . ARG C 1 136 ? -49.370 -74.502 -13.783 1.00 17.88 116 ARG C O 1
ATOM 7415 N N . PRO C 1 137 ? -51.386 -75.126 -12.947 1.00 17.22 117 PRO C N 1
ATOM 7416 C CA . PRO C 1 137 ? -51.770 -76.022 -14.053 1.00 16.42 117 PRO C CA 1
ATOM 7417 C C . PRO C 1 137 ? -52.074 -75.311 -15.374 1.00 16.86 117 PRO C C 1
ATOM 7418 O O . PRO C 1 137 ? -52.131 -75.956 -16.424 1.00 17.04 117 PRO C O 1
ATOM 7422 N N . ALA C 1 138 ? -52.275 -73.998 -15.318 1.00 14.46 118 ALA C N 1
ATOM 7423 C CA . ALA C 1 138 ? -52.495 -73.191 -16.525 1.00 15.54 118 ALA C CA 1
ATOM 7424 C C . ALA C 1 138 ? -52.057 -71.746 -16.272 1.00 17.07 118 ALA C C 1
ATOM 7425 O O . ALA C 1 138 ? -51.669 -71.394 -15.153 1.00 17.15 118 ALA C O 1
ATOM 7427 N N . GLY C 1 139 ? -52.103 -70.921 -17.314 1.00 15.24 119 GLY C N 1
ATOM 7428 C CA . GLY C 1 139 ? -51.939 -69.478 -17.163 1.00 16.10 119 GLY C CA 1
ATOM 7429 C C . GLY C 1 139 ? -50.549 -68.916 -16.891 1.00 16.45 119 GLY C C 1
ATOM 7430 O O . GLY C 1 139 ? -50.431 -67.756 -16.499 1.00 17.93 119 GLY C O 1
ATOM 7431 N N . VAL C 1 140 ? -49.500 -69.707 -17.104 1.00 15.87 120 VAL C N 1
ATOM 7432 C CA . VAL C 1 140 ? -48.121 -69.230 -16.838 1.00 15.51 120 VAL C CA 1
ATOM 7433 C C . VAL C 1 140 ? -47.399 -68.681 -18.070 1.00 18.13 120 VAL C C 1
ATOM 7434 O O . VAL C 1 140 ? -46.312 -68.091 -17.953 1.00 19.84 120 VAL C O 1
ATOM 7438 N N A ARG C 1 141 ? -48.006 -68.880 -19.241 0.50 17.70 121 ARG C N 1
ATOM 7439 N N B ARG C 1 141 ? -48.007 -68.855 -19.242 0.50 18.19 121 ARG C N 1
ATOM 7440 C CA A ARG C 1 141 ? -47.347 -68.636 -20.524 0.50 18.26 121 ARG C CA 1
ATOM 7441 C CA B ARG C 1 141 ? -47.354 -68.532 -20.511 0.50 18.92 121 ARG C CA 1
ATOM 7442 C C A ARG C 1 141 ? -48.389 -68.433 -21.621 0.50 18.92 121 ARG C C 1
ATOM 7443 C C B ARG C 1 141 ? -48.396 -68.369 -21.609 0.50 19.30 121 ARG C C 1
ATOM 7444 O O A ARG C 1 141 ? -49.589 -68.573 -21.377 0.50 20.72 121 ARG C O 1
ATOM 7445 O O B ARG C 1 141 ? -49.598 -68.487 -21.361 0.50 20.87 121 ARG C O 1
ATOM 7460 N N . GLY C 1 142 ? -47.923 -68.093 -22.821 1.00 19.87 122 GLY C N 1
ATOM 7461 C CA . GLY C 1 142 ? -48.765 -68.102 -24.015 1.00 19.11 122 GLY C CA 1
ATOM 7462 C C . GLY C 1 142 ? -48.158 -69.110 -24.978 1.00 19.97 122 GLY C C 1
ATOM 7463 O O . GLY C 1 142 ? -46.944 -69.345 -24.944 1.00 19.43 122 GLY C O 1
ATOM 7464 N N . THR C 1 143 ? -48.993 -69.720 -25.818 1.00 19.23 123 THR C N 1
ATOM 7465 C CA . THR C 1 143 ? -48.522 -70.681 -26.824 1.00 18.52 123 THR C CA 1
ATOM 7466 C C . THR C 1 143 ? -49.181 -70.427 -28.173 1.00 21.98 123 THR C C 1
ATOM 7467 O O . THR C 1 143 ? -50.412 -70.277 -28.260 1.00 22.24 123 THR C O 1
ATOM 7471 N N . LYS C 1 144 ? -48.363 -70.366 -29.221 1.00 20.69 124 LYS C N 1
ATOM 7472 C CA . LYS C 1 144 ? -48.870 -70.184 -30.586 1.00 22.59 124 LYS C CA 1
ATOM 7473 C C . LYS C 1 144 ? -48.290 -71.279 -31.475 1.00 23.10 124 LYS C C 1
ATOM 7474 O O . LYS C 1 144 ? -47.124 -71.214 -31.863 1.00 22.62 124 LYS C O 1
ATOM 7480 N N . LEU C 1 145 ? -49.105 -72.289 -31.778 1.00 23.78 125 LEU C N 1
ATOM 7481 C CA . LEU C 1 145 ? -48.690 -73.420 -32.616 1.00 26.59 125 LEU C CA 1
ATOM 7482 C C . LEU C 1 145 ? -48.379 -72.983 -34.052 1.00 28.26 125 LEU C C 1
ATOM 7483 O O . LEU C 1 145 ? -48.949 -72.006 -34.537 1.00 26.49 125 LEU C O 1
ATOM 7488 N N . PHE C 1 146 ? -47.482 -73.712 -34.722 1.00 29.18 126 PHE C N 1
ATOM 7489 C CA . PHE C 1 146 ? -47.079 -73.409 -36.109 1.00 30.82 126 PHE C CA 1
ATOM 7490 C C . PHE C 1 146 ? -47.064 -71.899 -36.416 1.00 30.36 126 PHE C C 1
ATOM 7491 O O . PHE C 1 146 ? -47.741 -71.453 -37.348 1.00 30.12 126 PHE C O 1
ATOM 7499 N N . PRO C 1 147 ? -46.287 -71.110 -35.641 1.00 31.17 127 PRO C N 1
ATOM 7500 C CA . PRO C 1 147 ? -46.451 -69.646 -35.626 1.00 29.57 127 PRO C CA 1
ATOM 7501 C C . PRO C 1 147 ? -46.192 -68.910 -36.948 1.00 33.75 127 PRO C C 1
ATOM 7502 O O . PRO C 1 147 ? -46.715 -67.811 -37.137 1.00 33.26 127 PRO C O 1
ATOM 7506 N N . TYR C 1 148 ? -45.415 -69.506 -37.850 1.00 34.90 128 TYR C N 1
ATOM 7507 C CA . TYR C 1 148 ? -45.055 -68.838 -39.105 1.00 39.47 128 TYR C CA 1
ATOM 7508 C C . TYR C 1 148 ? -45.595 -69.541 -40.346 1.00 43.69 128 TYR C C 1
ATOM 7509 O O . TYR C 1 148 ? -45.255 -69.178 -41.477 1.00 46.18 128 TYR C O 1
ATOM 7518 N N . LEU C 1 149 ? -46.447 -70.538 -40.129 1.00 50.47 129 LEU C N 1
ATOM 7519 C CA . LEU C 1 149 ? -47.024 -71.304 -41.222 1.00 54.95 129 LEU C CA 1
ATOM 7520 C C . LEU C 1 149 ? -48.167 -70.521 -41.860 1.00 58.47 129 LEU C C 1
ATOM 7521 O O . LEU C 1 149 ? -49.280 -70.479 -41.328 1.00 58.01 129 LEU C O 1
ATOM 7526 N N . THR C 1 150 ? -47.870 -69.880 -42.989 1.00 64.43 130 THR C N 1
ATOM 7527 C CA . THR C 1 150 ? -48.877 -69.141 -43.756 1.00 69.36 130 THR C CA 1
ATOM 7528 C C . THR C 1 150 ? -49.847 -70.117 -44.414 1.00 72.88 130 THR C C 1
ATOM 7529 O O . THR C 1 150 ? -49.439 -71.160 -44.931 1.00 73.31 130 THR C O 1
ATOM 7533 N N . ASP C 1 151 ? -51.131 -69.774 -44.384 1.00 75.92 131 ASP C N 1
ATOM 7534 C CA . ASP C 1 151 ? -52.178 -70.691 -44.820 1.00 79.52 131 ASP C CA 1
ATOM 7535 C C . ASP C 1 151 ? -52.338 -70.736 -46.342 1.00 82.37 131 ASP C C 1
ATOM 7536 O O . ASP C 1 151 ? -53.350 -70.290 -46.888 1.00 82.78 131 ASP C O 1
ATOM 7541 N N . ASP C 1 152 ? -51.325 -71.273 -47.017 1.00 84.89 132 ASP C N 1
ATOM 7542 C CA . ASP C 1 152 ? -51.385 -71.505 -48.459 1.00 88.45 132 ASP C CA 1
ATOM 7543 C C . ASP C 1 152 ? -51.642 -72.986 -48.761 1.00 90.15 132 ASP C C 1
ATOM 7544 O O . ASP C 1 152 ? -52.118 -73.721 -47.893 1.00 89.74 132 ASP C O 1
ATOM 7549 N N . GLU C 1 153 ? -51.320 -73.416 -49.981 1.00 92.34 133 GLU C N 1
ATOM 7550 C CA . GLU C 1 153 ? -51.639 -74.772 -50.445 1.00 93.82 133 GLU C CA 1
ATOM 7551 C C . GLU C 1 153 ? -50.746 -75.883 -49.870 1.00 92.10 133 GLU C C 1
ATOM 7552 O O . GLU C 1 153 ? -51.195 -77.022 -49.722 1.00 93.20 133 GLU C O 1
ATOM 7558 N N . GLU C 1 154 ? -49.498 -75.554 -49.546 1.00 89.12 134 GLU C N 1
ATOM 7559 C CA . GLU C 1 154 ? -48.547 -76.559 -49.057 1.00 86.59 134 GLU C CA 1
ATOM 7560 C C . GLU C 1 154 ? -48.417 -76.624 -47.527 1.00 81.80 134 GLU C C 1
ATOM 7561 O O . GLU C 1 154 ? -47.450 -77.186 -47.005 1.00 80.02 134 GLU C O 1
ATOM 7567 N N . ALA C 1 155 ? -49.397 -76.059 -46.822 1.00 78.14 135 ALA C N 1
ATOM 7568 C CA . ALA C 1 155 ? -49.450 -76.130 -45.360 1.00 73.62 135 ALA C CA 1
ATOM 7569 C C . ALA C 1 155 ? -49.826 -77.534 -44.891 1.00 71.34 135 ALA C C 1
ATOM 7570 O O . ALA C 1 155 ? -49.258 -78.038 -43.921 1.00 69.87 135 ALA C O 1
ATOM 7572 N N . VAL C 1 156 ? -50.772 -78.157 -45.597 1.00 70.83 136 VAL C N 1
ATOM 7573 C CA . VAL C 1 156 ? -51.209 -79.535 -45.334 1.00 70.12 136 VAL C CA 1
ATOM 7574 C C . VAL C 1 156 ? -50.016 -80.492 -45.242 1.00 69.10 136 VAL C C 1
ATOM 7575 O O . VAL C 1 156 ? -49.951 -81.330 -44.338 1.00 68.25 136 VAL C O 1
ATOM 7579 N N . GLU C 1 157 ? -49.078 -80.347 -46.178 1.00 68.04 137 GLU C N 1
ATOM 7580 C CA . GLU C 1 157 ? -47.850 -81.138 -46.206 1.00 68.08 137 GLU C CA 1
ATOM 7581 C C . GLU C 1 157 ? -46.995 -80.905 -44.957 1.00 63.43 137 GLU C C 1
ATOM 7582 O O . GLU C 1 157 ? -46.526 -81.860 -44.332 1.00 61.28 137 GLU C O 1
ATOM 7588 N N . GLN C 1 158 ? -46.803 -79.634 -44.609 1.00 61.18 138 GLN C N 1
ATOM 7589 C CA . GLN C 1 158 ? -46.019 -79.233 -43.436 1.00 58.75 138 GLN C CA 1
ATOM 7590 C C . GLN C 1 158 ? -46.645 -79.717 -42.127 1.00 54.62 138 GLN C C 1
ATOM 7591 O O . GLN C 1 158 ? -45.934 -80.111 -41.202 1.00 52.97 138 GLN C O 1
ATOM 7597 N N . ILE C 1 159 ? -47.975 -79.679 -42.060 1.00 53.19 139 ILE C N 1
ATOM 7598 C CA . ILE C 1 159 ? -48.720 -80.144 -40.888 1.00 51.21 139 ILE C CA 1
ATOM 7599 C C . ILE C 1 159 ? -48.515 -81.647 -40.663 1.00 50.85 139 ILE C C 1
ATOM 7600 O O . ILE C 1 159 ? -48.221 -82.075 -39.550 1.00 49.71 139 ILE C O 1
ATOM 7605 N N . GLY C 1 160 ? -48.654 -82.436 -41.726 1.00 51.18 140 GLY C N 1
ATOM 7606 C CA . GLY C 1 160 ? -48.473 -83.887 -41.647 1.00 50.09 140 GLY C CA 1
ATOM 7607 C C . GLY C 1 160 ? -47.086 -84.307 -41.187 1.00 49.25 140 GLY C C 1
ATOM 7608 O O . GLY C 1 160 ? -46.945 -85.246 -40.404 1.00 51.58 140 GLY C O 1
ATOM 7609 N N . THR C 1 161 ? -46.067 -83.601 -41.669 1.00 47.37 141 THR C N 1
ATOM 7610 C CA . THR C 1 161 ? -44.669 -83.901 -41.349 1.00 46.75 141 THR C CA 1
ATOM 7611 C C . THR C 1 161 ? -44.313 -83.550 -39.900 1.00 45.13 141 THR C C 1
ATOM 7612 O O . THR C 1 161 ? -43.550 -84.272 -39.249 1.00 44.96 141 THR C O 1
ATOM 7616 N N . TYR C 1 162 ? -44.886 -82.458 -39.395 1.00 43.78 142 TYR C N 1
ATOM 7617 C CA . TYR C 1 162 ? -44.408 -81.851 -38.146 1.00 43.55 142 TYR C CA 1
ATOM 7618 C C . TYR C 1 162 ? -45.339 -81.901 -36.927 1.00 42.79 142 TYR C C 1
ATOM 7619 O O . TYR C 1 162 ? -44.898 -81.609 -35.820 1.00 41.87 142 TYR C O 1
ATOM 7628 N N . LEU C 1 163 ? -46.604 -82.275 -37.119 1.00 44.65 143 LEU C N 1
ATOM 7629 C CA . LEU C 1 163 ? -47.593 -82.264 -36.021 1.00 43.80 143 LEU C CA 1
ATOM 7630 C C . LEU C 1 163 ? -47.135 -83.018 -34.764 1.00 42.63 143 LEU C C 1
ATOM 7631 O O . LEU C 1 163 ? -47.181 -82.479 -33.651 1.00 41.09 143 LEU C O 1
ATOM 7636 N N . LEU C 1 164 ? -46.688 -84.257 -34.946 1.00 42.53 144 LEU C N 1
ATOM 7637 C CA . LEU C 1 164 ? -46.265 -85.092 -33.822 1.00 42.77 144 LEU C CA 1
ATOM 7638 C C . LEU C 1 164 ? -44.968 -84.595 -33.183 1.00 40.17 144 LEU C C 1
ATOM 7639 O O . LEU C 1 164 ? -44.866 -84.515 -31.954 1.00 39.07 144 LEU C O 1
ATOM 7644 N N . ALA C 1 165 ? -43.989 -84.264 -34.022 1.00 39.60 145 ALA C N 1
ATOM 7645 C CA . ALA C 1 165 ? -42.689 -83.782 -33.560 1.00 39.11 145 ALA C CA 1
ATOM 7646 C C . ALA C 1 165 ? -42.818 -82.466 -32.792 1.00 36.96 145 ALA C C 1
ATOM 7647 O O . ALA C 1 165 ? -42.136 -82.260 -31.785 1.00 36.39 145 ALA C O 1
ATOM 7649 N N . ALA C 1 166 ? -43.697 -81.587 -33.273 1.00 36.37 146 ALA C N 1
ATOM 7650 C CA . ALA C 1 166 ? -43.953 -80.306 -32.613 1.00 35.63 146 ALA C CA 1
ATOM 7651 C C . ALA C 1 166 ? -44.580 -80.487 -31.228 1.00 34.70 146 ALA C C 1
ATOM 7652 O O . ALA C 1 166 ? -44.203 -79.786 -30.287 1.00 33.98 146 ALA C O 1
ATOM 7654 N N . GLN C 1 167 ? -45.516 -81.430 -31.105 1.00 34.15 147 GLN C N 1
ATOM 7655 C CA . GLN C 1 167 ? -46.093 -81.791 -29.804 1.00 34.63 147 GLN C CA 1
ATOM 7656 C C . GLN C 1 167 ? -45.018 -82.338 -28.860 1.00 33.82 147 GLN C C 1
ATOM 7657 O O . GLN C 1 167 ? -44.921 -81.918 -27.705 1.00 31.41 147 GLN C O 1
ATOM 7663 N N . GLN C 1 168 ? -44.212 -83.273 -29.359 1.00 33.13 148 GLN C N 1
ATOM 7664 C CA . GLN C 1 168 ? -43.162 -83.899 -28.553 1.00 33.58 148 GLN C CA 1
ATOM 7665 C C . GLN C 1 168 ? -42.043 -82.923 -28.176 1.00 31.76 148 GLN C C 1
ATOM 7666 O O . GLN C 1 168 ? -41.591 -82.906 -27.027 1.00 31.27 148 GLN C O 1
ATOM 7672 N N . GLY C 1 169 ? -41.620 -82.103 -29.138 1.00 31.57 149 GLY C N 1
ATOM 7673 C CA . GLY C 1 169 ? -40.603 -81.076 -28.895 1.00 33.30 149 GLY C CA 1
ATOM 7674 C C . GLY C 1 169 ? -41.048 -80.023 -27.891 1.00 29.92 149 GLY C C 1
ATOM 7675 O O . GLY C 1 169 ? -40.272 -79.603 -27.027 1.00 30.29 149 GLY C O 1
ATOM 7676 N N . THR C 1 170 ? -42.306 -79.601 -28.006 1.00 28.88 150 THR C N 1
ATOM 7677 C CA . THR C 1 170 ? -42.875 -78.606 -27.098 1.00 26.08 150 THR C CA 1
ATOM 7678 C C . THR C 1 170 ? -42.963 -79.154 -25.674 1.00 26.55 150 THR C C 1
ATOM 7679 O O . THR C 1 170 ? -42.611 -78.469 -24.718 1.00 25.66 150 THR C O 1
ATOM 7683 N N . GLU C 1 171 ? -43.429 -80.394 -25.546 1.00 27.82 151 GLU C N 1
ATOM 7684 C CA . GLU C 1 171 ? -43.542 -81.052 -24.249 1.00 29.87 151 GLU C CA 1
ATOM 7685 C C . GLU C 1 171 ? -42.192 -81.080 -23.521 1.00 29.83 151 GLU C C 1
ATOM 7686 O O . GLU C 1 171 ? -42.131 -80.858 -22.309 1.00 26.92 151 GLU C O 1
ATOM 7692 N N . ALA C 1 172 ? -41.118 -81.318 -24.276 1.00 28.74 152 ALA C N 1
ATOM 7693 C CA . ALA C 1 172 ? -39.764 -81.366 -23.723 1.00 29.68 152 ALA C CA 1
ATOM 7694 C C . ALA C 1 172 ? -39.301 -79.989 -23.245 1.00 27.54 152 ALA C C 1
ATOM 7695 O O . ALA C 1 172 ? -38.771 -79.856 -22.140 1.00 28.90 152 ALA C O 1
ATOM 7697 N N . VAL C 1 173 ? -39.526 -78.964 -24.066 1.00 25.63 153 VAL C N 1
ATOM 7698 C CA . VAL C 1 173 ? -39.116 -77.604 -23.721 1.00 24.88 153 VAL C CA 1
ATOM 7699 C C . VAL C 1 173 ? -39.880 -77.078 -22.500 1.00 24.75 153 VAL C C 1
ATOM 7700 O O . VAL C 1 173 ? -39.285 -76.475 -21.601 1.00 24.25 153 VAL C O 1
ATOM 7704 N N . LEU C 1 174 ? -41.192 -77.310 -22.467 1.00 23.07 154 LEU C N 1
ATOM 7705 C CA . LEU C 1 174 ? -42.010 -76.828 -21.348 1.00 21.44 154 LEU C CA 1
ATOM 7706 C C . LEU C 1 174 ? -41.662 -77.512 -20.030 1.00 18.72 154 LEU C C 1
ATOM 7707 O O . LEU C 1 174 ? -41.738 -76.892 -18.969 1.00 21.90 154 LEU C O 1
ATOM 7712 N N . ALA C 1 175 ? -41.266 -78.783 -20.097 1.00 21.03 155 ALA C N 1
ATOM 7713 C CA . ALA C 1 175 ? -40.781 -79.484 -18.910 1.00 23.95 155 ALA C CA 1
ATOM 7714 C C . ALA C 1 175 ? -39.544 -78.776 -18.335 1.00 23.11 155 ALA C C 1
ATOM 7715 O O . ALA C 1 175 ? -39.356 -78.715 -17.117 1.00 25.63 155 ALA C O 1
ATOM 7717 N N . GLY C 1 176 ? -38.727 -78.206 -19.215 1.00 22.43 156 GLY C N 1
ATOM 7718 C CA . GLY C 1 176 ? -37.545 -77.454 -18.794 1.00 19.74 156 GLY C CA 1
ATOM 7719 C C . GLY C 1 176 ? -37.838 -76.044 -18.293 1.00 21.72 156 GLY C C 1
ATOM 7720 O O . GLY C 1 176 ? -36.943 -75.386 -17.755 1.00 18.48 156 GLY C O 1
ATOM 7721 N N . CYS C 1 177 ? -39.084 -75.587 -18.463 1.00 20.10 157 CYS C N 1
ATOM 7722 C CA . CYS C 1 177 ? -39.498 -74.232 -18.061 1.00 19.50 157 CYS C CA 1
ATOM 7723 C C . CYS C 1 177 ? -40.214 -74.186 -16.717 1.00 19.94 157 CYS C C 1
ATOM 7724 O O . CYS C 1 177 ? -40.653 -73.115 -16.276 1.00 18.54 157 CYS C O 1
ATOM 7727 N N . GLY C 1 178 ? -40.332 -75.340 -16.066 1.00 20.61 158 GLY C N 1
ATOM 7728 C CA . GLY C 1 178 ? -40.984 -75.426 -14.762 1.00 19.02 158 GLY C CA 1
ATOM 7729 C C . GLY C 1 178 ? -40.108 -76.069 -13.703 1.00 20.21 158 GLY C C 1
ATOM 7730 O O . GLY C 1 178 ? -38.936 -76.353 -13.951 1.00 21.49 158 GLY C O 1
ATOM 7731 N N . SER C 1 179 ? -40.691 -76.291 -12.527 1.00 18.61 159 SER C N 1
ATOM 7732 C CA . SER C 1 179 ? -39.985 -76.845 -11.362 1.00 21.24 159 SER C CA 1
ATOM 7733 C C . SER C 1 179 ? -40.616 -78.147 -10.829 1.00 21.86 159 SER C C 1
ATOM 7734 O O . SER C 1 179 ? -40.569 -78.419 -9.619 1.00 22.35 159 SER C O 1
ATOM 7737 N N . ARG C 1 180 ? -41.202 -78.944 -11.720 1.00 23.46 160 ARG C N 1
ATOM 7738 C CA . ARG C 1 180 ? -41.771 -80.245 -11.343 1.00 28.30 160 ARG C CA 1
ATOM 7739 C C . ARG C 1 180 ? -40.705 -81.161 -10.733 1.00 27.13 160 ARG C C 1
ATOM 7740 O O . ARG C 1 180 ? -39.569 -81.188 -11.193 1.00 27.18 160 ARG C O 1
ATOM 7748 N N . LYS C 1 181 ? -41.076 -81.913 -9.702 1.00 28.75 161 LYS C N 1
ATOM 7749 C CA . LYS C 1 181 ? -40.126 -82.813 -9.052 1.00 29.29 161 LYS C CA 1
ATOM 7750 C C . LYS C 1 181 ? -39.743 -83.950 -9.995 1.00 28.22 161 LYS C C 1
ATOM 7751 O O . LYS C 1 181 ? -40.620 -84.625 -10.533 1.00 27.39 161 LYS C O 1
ATOM 7757 N N . PRO C 1 182 ? -38.431 -84.146 -10.215 1.00 27.28 162 PRO C N 1
ATOM 7758 C CA . PRO C 1 182 ? -37.979 -85.247 -11.048 1.00 28.33 162 PRO C CA 1
ATOM 7759 C C . PRO C 1 182 ? -37.893 -86.556 -10.267 1.00 28.51 162 PRO C C 1
ATOM 7760 O O . PRO C 1 182 ? -38.011 -86.559 -9.037 1.00 26.32 162 PRO C O 1
ATOM 7764 N N . ASP C 1 183 ? -37.683 -87.648 -10.994 1.00 28.30 163 ASP C N 1
ATOM 7765 C CA . ASP C 1 183 ? -37.460 -88.962 -10.407 1.00 27.43 163 ASP C CA 1
ATOM 7766 C C . ASP C 1 183 ? -35.955 -89.124 -10.271 1.00 26.10 163 ASP C C 1
ATOM 7767 O O . ASP C 1 183 ? -35.228 -89.138 -11.272 1.00 25.67 163 ASP C O 1
ATOM 7772 N N . LEU C 1 184 ? -35.483 -89.235 -9.031 1.00 25.09 164 LEU C N 1
ATOM 7773 C CA . LEU C 1 184 ? -34.051 -89.382 -8.775 1.00 24.44 164 LEU C CA 1
ATOM 7774 C C . LEU C 1 184 ? -33.471 -90.630 -9.409 1.00 25.24 164 LEU C C 1
ATOM 7775 O O . LEU C 1 184 ? -32.355 -90.604 -9.922 1.00 25.44 164 LEU C O 1
ATOM 7780 N N . SER C 1 185 ? -34.235 -91.721 -9.381 1.00 23.50 165 SER C N 1
ATOM 7781 C CA . SER C 1 185 ? -33.785 -92.967 -9.984 1.00 26.67 165 SER C CA 1
ATOM 7782 C C . SER C 1 185 ? -33.552 -92.824 -11.495 1.00 28.24 165 SER C C 1
ATOM 7783 O O . SER C 1 185 ? -32.575 -93.364 -12.027 1.00 27.29 165 SER C O 1
ATOM 7786 N N A GLU C 1 186 ? -34.430 -92.084 -12.170 0.50 28.50 166 GLU C N 1
ATOM 7787 N N B GLU C 1 186 ? -34.449 -92.098 -12.162 0.50 28.12 166 GLU C N 1
ATOM 7788 C CA A GLU C 1 186 ? -34.290 -91.847 -13.608 0.50 30.88 166 GLU C CA 1
ATOM 7789 C CA B GLU C 1 186 ? -34.332 -91.808 -13.592 0.50 30.22 166 GLU C CA 1
ATOM 7790 C C A GLU C 1 186 ? -33.142 -90.882 -13.930 0.50 30.66 166 GLU C C 1
ATOM 7791 C C B GLU C 1 186 ? -33.123 -90.918 -13.887 0.50 30.29 166 GLU C C 1
ATOM 7792 O O A GLU C 1 186 ? -32.428 -91.075 -14.916 0.50 32.69 166 GLU C O 1
ATOM 7793 O O B GLU C 1 186 ? -32.350 -91.199 -14.807 0.50 32.05 166 GLU C O 1
ATOM 7804 N N . LEU C 1 187 ? -32.964 -89.859 -13.093 1.00 30.27 167 LEU C N 1
ATOM 7805 C CA . LEU C 1 187 ? -31.832 -88.922 -13.239 1.00 30.45 167 LEU C CA 1
ATOM 7806 C C . LEU C 1 187 ? -30.491 -89.632 -13.079 1.00 31.69 167 LEU C C 1
ATOM 7807 O O . LEU C 1 187 ? -29.525 -89.323 -13.784 1.00 28.55 167 LEU C O 1
ATOM 7812 N N . SER C 1 188 ? -30.453 -90.601 -12.163 1.00 30.71 168 SER C N 1
ATOM 7813 C CA . SER C 1 188 ? -29.269 -91.419 -11.936 1.00 30.93 168 SER C CA 1
ATOM 7814 C C . SER C 1 188 ? -28.817 -92.177 -13.185 1.00 30.62 168 SER C C 1
ATOM 7815 O O . SER C 1 188 ? -27.618 -92.241 -13.470 1.00 29.28 168 SER C O 1
ATOM 7818 N N . SER C 1 189 ? -29.767 -92.755 -13.921 1.00 30.32 169 SER C N 1
ATOM 7819 C CA . SER C 1 189 ? -29.460 -93.388 -15.208 1.00 31.51 169 SER C CA 1
ATOM 7820 C C . SER C 1 189 ? -29.106 -92.351 -16.277 1.00 28.23 169 SER C C 1
ATOM 7821 O O . SER C 1 189 ? -28.188 -92.556 -17.071 1.00 30.16 169 SER C O 1
ATOM 7824 N N . ARG C 1 190 ? -29.841 -91.243 -16.286 1.00 28.66 170 ARG C N 1
ATOM 7825 C CA . ARG C 1 190 ? -29.635 -90.182 -17.278 1.00 31.68 170 ARG C CA 1
ATOM 7826 C C . ARG C 1 190 ? -28.246 -89.540 -17.168 1.00 28.18 170 ARG C C 1
ATOM 7827 O O . ARG C 1 190 ? -27.607 -89.245 -18.185 1.00 24.87 170 ARG C O 1
ATOM 7835 N N . TYR C 1 191 ? -27.784 -89.353 -15.933 1.00 23.41 171 TYR C N 1
ATOM 7836 C CA . TYR C 1 191 ? -26.509 -88.686 -15.661 1.00 23.28 171 TYR C CA 1
ATOM 7837 C C . TYR C 1 191 ? -25.324 -89.627 -15.396 1.00 23.74 171 TYR C C 1
ATOM 7838 O O . TYR C 1 191 ? -24.236 -89.168 -15.046 1.00 21.92 171 TYR C O 1
ATOM 7847 N N . PHE C 1 192 ? -25.541 -90.932 -15.559 1.00 25.89 172 PHE C N 1
ATOM 7848 C CA . PHE C 1 192 ? -24.480 -91.943 -15.435 1.00 29.59 172 PHE C CA 1
ATOM 7849 C C . PHE C 1 192 ? -23.809 -91.959 -14.060 1.00 30.70 172 PHE C C 1
ATOM 7850 O O . PHE C 1 192 ? -22.578 -91.897 -13.949 1.00 33.45 172 PHE C O 1
ATOM 7858 N N . THR C 1 193 ? -24.617 -92.015 -13.011 1.00 26.90 173 THR C N 1
ATOM 7859 C CA . THR C 1 193 ? -24.066 -92.173 -11.668 1.00 28.77 173 THR C CA 1
ATOM 7860 C C . THR C 1 193 ? -24.633 -93.454 -11.058 1.00 29.40 173 THR C C 1
ATOM 7861 O O . THR C 1 193 ? -25.789 -93.793 -11.314 1.00 30.99 173 THR C O 1
ATOM 7865 N N . PRO C 1 194 ? -23.810 -94.193 -10.288 1.00 28.81 174 PRO C N 1
ATOM 7866 C CA . PRO C 1 194 ? -24.237 -95.508 -9.810 1.00 28.64 174 PRO C CA 1
ATOM 7867 C C . PRO C 1 194 ? -25.094 -95.508 -8.528 1.00 28.24 174 PRO C C 1
ATOM 7868 O O . PRO C 1 194 ? -25.122 -96.517 -7.822 1.00 29.22 174 PRO C O 1
ATOM 7872 N N . LYS C 1 195 ? -25.797 -94.409 -8.252 1.00 28.10 175 LYS C N 1
ATOM 7873 C CA . LYS C 1 195 ? -26.654 -94.303 -7.051 1.00 28.43 175 LYS C CA 1
ATOM 7874 C C . LYS C 1 195 ? -27.848 -95.261 -7.070 1.00 30.14 175 LYS C C 1
ATOM 7875 O O . LYS C 1 195 ? -28.425 -95.566 -6.018 1.00 27.36 175 LYS C O 1
ATOM 7881 N N . PHE C 1 196 ? -28.237 -95.709 -8.265 1.00 20.23 176 PHE C N 1
ATOM 7882 C CA . PHE C 1 196 ? -29.359 -96.633 -8.407 1.00 21.93 176 PHE C CA 1
ATOM 7883 C C . PHE C 1 196 ? -29.250 -97.503 -9.648 1.00 24.59 176 PHE C C 1
ATOM 7884 O O . PHE C 1 196 ? -28.839 -97.032 -10.708 1.00 23.59 176 PHE C O 1
ATOM 7892 N N . GLY C 1 197 ? -29.642 -98.767 -9.511 1.00 23.11 177 GLY C N 1
ATOM 7893 C CA . GLY C 1 197 ? -29.910 -99.615 -10.671 1.00 26.03 177 GLY C CA 1
ATOM 7894 C C . GLY C 1 197 ? -29.101 -100.892 -10.790 1.00 26.32 177 GLY C C 1
ATOM 7895 O O . GLY C 1 197 ? -29.514 -101.824 -11.485 1.00 28.28 177 GLY C O 1
ATOM 7896 N N . PHE C 1 198 ? -27.956 -100.949 -10.120 1.00 27.20 178 PHE C N 1
ATOM 7897 C CA . PHE C 1 198 ? -27.059 -102.097 -10.272 1.00 29.23 178 PHE C CA 1
ATOM 7898 C C . PHE C 1 198 ? -26.277 -102.438 -8.999 1.00 26.62 178 PHE C C 1
ATOM 7899 O O . PHE C 1 198 ? -26.579 -103.429 -8.331 1.00 26.59 178 PHE C O 1
ATOM 7907 N N . LEU C 1 199 ? -25.275 -101.624 -8.675 1.00 24.52 179 LEU C N 1
ATOM 7908 C CA . LEU C 1 199 ? -24.493 -101.803 -7.452 1.00 24.26 179 LEU C CA 1
ATOM 7909 C C . LEU C 1 199 ? -25.222 -101.305 -6.207 1.00 21.74 179 LEU C C 1
ATOM 7910 O O . LEU C 1 199 ? -25.022 -101.838 -5.113 1.00 21.30 179 LEU C O 1
ATOM 7915 N N . HIS C 1 200 ? -26.039 -100.266 -6.378 1.00 19.69 180 HIS C N 1
ATOM 7916 C CA . HIS C 1 200 ? -26.622 -99.539 -5.249 1.00 20.03 180 HIS C CA 1
ATOM 7917 C C . HIS C 1 200 ? -28.070 -99.201 -5.490 1.00 19.24 180 HIS C C 1
ATOM 7918 O O . HIS C 1 200 ? -28.517 -99.143 -6.635 1.00 16.69 180 HIS C O 1
ATOM 7925 N N . TRP C 1 201 ? -28.788 -98.935 -4.400 1.00 15.89 181 TRP C N 1
ATOM 7926 C CA . TRP C 1 201 ? -30.222 -98.685 -4.462 1.00 17.49 181 TRP C CA 1
ATOM 7927 C C . TRP C 1 201 ? -30.604 -97.462 -3.604 1.00 15.68 181 TRP C C 1
ATOM 7928 O O . TRP C 1 201 ? -31.617 -97.475 -2.901 1.00 16.96 181 TRP C O 1
ATOM 7939 N N . PHE C 1 202 ? -29.794 -96.403 -3.710 1.00 16.89 182 PHE C N 1
ATOM 7940 C CA . PHE C 1 202 ? -29.830 -95.254 -2.789 1.00 15.30 182 PHE C CA 1
ATOM 7941 C C . PHE C 1 202 ? -30.944 -94.244 -3.023 1.00 17.49 182 PHE C C 1
ATOM 7942 O O . PHE C 1 202 ? -31.400 -93.607 -2.078 1.00 15.93 182 PHE C O 1
ATOM 7950 N N . THR C 1 203 ? -31.333 -94.046 -4.281 1.00 16.78 183 THR C N 1
ATOM 7951 C CA . THR C 1 203 ? -32.159 -92.887 -4.638 1.00 17.84 183 THR C CA 1
ATOM 7952 C C . THR C 1 203 ? -33.534 -92.802 -3.954 1.00 17.55 183 THR C C 1
ATOM 7953 O O . THR C 1 203 ? -33.981 -91.701 -3.655 1.00 17.01 183 THR C O 1
ATOM 7957 N N . PRO C 1 204 ? -34.205 -93.947 -3.683 1.00 18.26 184 PRO C N 1
ATOM 7958 C CA . PRO C 1 204 ? -35.450 -93.772 -2.922 1.00 18.10 184 PRO C CA 1
ATOM 7959 C C . PRO C 1 204 ? -35.236 -93.173 -1.516 1.00 18.50 184 PRO C C 1
ATOM 7960 O O . PRO C 1 204 ? -36.103 -92.439 -1.019 1.00 16.92 184 PRO C O 1
ATOM 7964 N N . HIS C 1 205 ? -34.093 -93.461 -0.895 1.00 15.98 185 HIS C N 1
ATOM 7965 C CA . HIS C 1 205 ? -33.792 -92.899 0.429 1.00 15.19 185 HIS C CA 1
ATOM 7966 C C . HIS C 1 205 ? -33.453 -91.425 0.295 1.00 15.86 185 HIS C C 1
ATOM 7967 O O . HIS C 1 205 ? -33.961 -90.584 1.050 1.00 17.57 185 HIS C O 1
ATOM 7974 N N . TYR C 1 206 ? -32.609 -91.107 -0.682 1.00 16.06 186 TYR C N 1
ATOM 7975 C CA . TYR C 1 206 ? -32.328 -89.710 -0.996 1.00 16.94 186 TYR C CA 1
ATOM 7976 C C . TYR C 1 206 ? -33.602 -88.903 -1.273 1.00 17.69 186 TYR C C 1
ATOM 7977 O O . TYR C 1 206 ? -33.743 -87.782 -0.776 1.00 17.90 186 TYR C O 1
ATOM 7986 N N . ASP C 1 207 ? -34.519 -89.464 -2.065 1.00 14.81 187 ASP C N 1
ATOM 7987 C CA . ASP C 1 207 ? -35.784 -88.785 -2.368 1.00 19.40 187 ASP C CA 1
ATOM 7988 C C . ASP C 1 207 ? -36.568 -88.498 -1.089 1.00 18.18 187 ASP C C 1
ATOM 7989 O O . ASP C 1 207 ? -37.048 -87.380 -0.872 1.00 15.81 187 ASP C O 1
ATOM 7994 N N . ARG C 1 208 ? -36.687 -89.505 -0.235 1.00 18.01 188 ARG C N 1
ATOM 7995 C CA . ARG C 1 208 ? -37.448 -89.342 1.004 1.00 20.20 188 ARG C CA 1
ATOM 7996 C C . ARG C 1 208 ? -36.846 -88.273 1.909 1.00 17.99 188 ARG C C 1
ATOM 7997 O O . ARG C 1 208 ? -37.571 -87.447 2.464 1.00 15.43 188 ARG C O 1
ATOM 8005 N N . HIS C 1 209 ? -35.519 -88.270 2.026 1.00 16.02 189 HIS C N 1
ATOM 8006 C CA . HIS C 1 209 ? -34.838 -87.336 2.916 1.00 17.43 189 HIS C CA 1
ATOM 8007 C C . HIS C 1 209 ? -34.661 -85.923 2.353 1.00 16.15 189 HIS C C 1
ATOM 8008 O O . HIS C 1 209 ? -34.575 -84.974 3.114 1.00 15.07 189 HIS C O 1
ATOM 8015 N N . PHE C 1 210 ? -34.616 -85.783 1.030 1.00 15.14 190 PHE C N 1
ATOM 8016 C CA . PHE C 1 210 ? -34.305 -84.498 0.392 1.00 14.10 190 PHE C CA 1
ATOM 8017 C C . PHE C 1 210 ? -35.526 -83.743 -0.146 1.00 14.69 190 PHE C C 1
ATOM 8018 O O . PHE C 1 210 ? -35.477 -82.529 -0.311 1.00 12.85 190 PHE C O 1
ATOM 8026 N N . ARG C 1 211 ? -36.615 -84.457 -0.427 1.00 13.75 191 ARG C N 1
ATOM 8027 C CA . ARG C 1 211 ? -37.722 -83.863 -1.171 1.00 16.07 191 ARG C CA 1
ATOM 8028 C C . ARG C 1 211 ? -38.359 -82.648 -0.495 1.00 16.57 191 ARG C C 1
ATOM 8029 O O . ARG C 1 211 ? -38.776 -81.730 -1.184 1.00 16.07 191 ARG C O 1
ATOM 8037 N N . ASP C 1 212 ? -38.396 -82.642 0.838 1.00 16.37 192 ASP C N 1
ATOM 8038 C CA . ASP C 1 212 ? -38.989 -81.535 1.607 1.00 18.04 192 ASP C CA 1
ATOM 8039 C C . ASP C 1 212 ? -38.160 -80.242 1.546 1.00 17.94 192 ASP C C 1
ATOM 8040 O O . ASP C 1 212 ? -38.639 -79.195 1.984 1.00 17.20 192 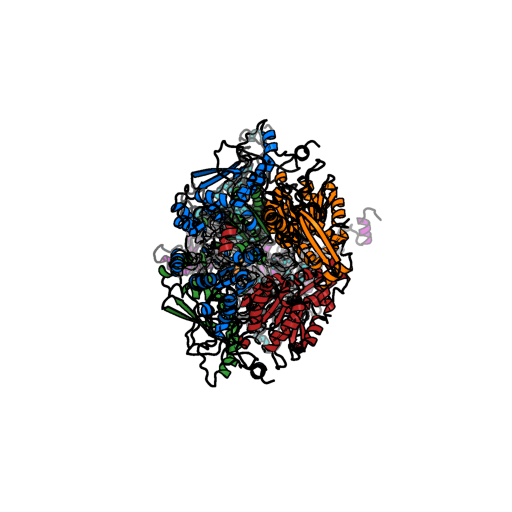ASP C O 1
ATOM 8045 N N . TYR C 1 213 ? -36.929 -80.316 1.025 1.00 14.66 193 TYR C N 1
ATOM 8046 C CA . TYR C 1 213 ? -36.050 -79.132 0.916 1.00 15.84 193 TYR C CA 1
ATOM 8047 C C . TYR C 1 213 ? -36.176 -78.391 -0.415 1.00 15.63 193 TYR C C 1
ATOM 8048 O O . TYR C 1 213 ? -35.510 -77.376 -0.612 1.00 15.09 193 TYR C O 1
ATOM 8057 N N . ARG C 1 214 ? -36.987 -78.900 -1.340 1.00 15.87 194 ARG C N 1
ATOM 8058 C CA . ARG C 1 214 ? -36.932 -78.420 -2.739 1.00 15.32 194 ARG C CA 1
ATOM 8059 C C . ARG C 1 214 ? -37.378 -76.970 -3.020 1.00 16.38 194 ARG C C 1
ATOM 8060 O O . ARG C 1 214 ? -37.008 -76.405 -4.051 1.00 16.08 194 ARG C O 1
ATOM 8068 N N A ASN C 1 215 ? -38.171 -76.367 -2.142 0.50 16.55 195 ASN C N 1
ATOM 8069 N N B ASN C 1 215 ? -38.167 -76.402 -2.103 0.50 16.35 195 ASN C N 1
ATOM 8070 C CA A ASN C 1 215 ? -38.505 -74.953 -2.342 0.50 16.16 195 ASN C CA 1
ATOM 8071 C CA B ASN C 1 215 ? -38.589 -74.993 -2.156 0.50 15.70 195 ASN C CA 1
ATOM 8072 C C A ASN C 1 215 ? -37.554 -74.005 -1.606 0.50 15.70 195 ASN C C 1
ATOM 8073 C C B ASN C 1 215 ? -37.499 -74.019 -1.707 0.50 15.43 195 ASN C C 1
ATOM 8074 O O A ASN C 1 215 ? -37.800 -72.800 -1.547 0.50 15.67 195 ASN C O 1
ATOM 8075 O O B ASN C 1 215 ? -37.598 -72.813 -1.937 0.50 14.77 195 ASN C O 1
ATOM 8084 N N . GLN C 1 216 ? -36.467 -74.557 -1.062 1.00 15.69 196 GLN C N 1
ATOM 8085 C CA . GLN C 1 216 ? -35.444 -73.754 -0.389 1.00 15.46 196 GLN C CA 1
ATOM 8086 C C . GLN C 1 216 ? -34.210 -73.520 -1.239 1.00 15.45 196 GLN C C 1
ATOM 8087 O O . GLN C 1 216 ? -33.848 -74.348 -2.086 1.00 12.72 196 GLN C O 1
ATOM 8093 N N . GLN C 1 217 ? -33.559 -72.387 -0.981 1.00 14.21 197 GLN C N 1
ATOM 8094 C CA . GLN C 1 217 ? -32.347 -72.011 -1.683 1.00 14.78 197 GLN C CA 1
ATOM 8095 C C . GLN C 1 217 ? -31.149 -72.732 -1.050 1.00 16.69 197 GLN C C 1
ATOM 8096 O O . GLN C 1 217 ? -30.272 -72.112 -0.429 1.00 16.23 197 GLN C O 1
ATOM 8102 N N . VAL C 1 218 ? -31.126 -74.054 -1.210 1.00 13.01 198 VAL C N 1
ATOM 8103 C CA . VAL C 1 218 ? -30.165 -74.892 -0.507 1.00 15.07 198 VAL C CA 1
ATOM 8104 C C . VAL C 1 218 ? -28.738 -74.702 -1.003 1.00 15.79 198 VAL C C 1
ATOM 8105 O O . VAL C 1 218 ? -28.499 -74.365 -2.167 1.00 16.26 198 VAL C O 1
ATOM 8109 N N . ARG C 1 219 ? -27.802 -74.894 -0.087 1.00 13.60 199 ARG C N 1
ATOM 8110 C CA . ARG C 1 219 ? -26.398 -75.078 -0.429 1.00 15.17 199 ARG C CA 1
ATOM 8111 C C . ARG C 1 219 ? -26.059 -76.520 -0.114 1.00 16.40 199 ARG C C 1
ATOM 8112 O O . ARG C 1 219 ? -26.168 -76.960 1.044 1.00 15.28 199 ARG C O 1
ATOM 8120 N N . VAL C 1 220 ? -25.680 -77.258 -1.158 1.00 15.89 200 VAL C N 1
ATOM 8121 C CA . VAL C 1 220 ? -25.378 -78.681 -1.057 1.00 13.31 200 VAL C CA 1
ATOM 8122 C C . VAL C 1 220 ? -23.898 -78.887 -1.375 1.00 15.71 200 VAL C C 1
ATOM 8123 O O . VAL C 1 220 ? -23.414 -78.445 -2.420 1.00 16.42 200 VAL C O 1
ATOM 8127 N N . LEU C 1 221 ? -23.187 -79.558 -0.473 1.00 14.21 201 LEU C N 1
ATOM 8128 C CA . LEU C 1 221 ? -21.795 -79.924 -0.710 1.00 13.83 201 LEU C CA 1
ATOM 8129 C C . LEU C 1 221 ? -21.664 -81.438 -0.797 1.00 15.97 201 LEU C C 1
ATOM 8130 O O . LEU C 1 221 ? -21.989 -82.135 0.164 1.00 16.82 201 LEU C O 1
ATOM 8135 N N . GLU C 1 222 ? -21.208 -81.941 -1.946 1.00 15.64 202 GLU C N 1
ATOM 8136 C CA . GLU C 1 222 ? -20.854 -83.353 -2.069 1.00 16.94 202 GLU C CA 1
ATOM 8137 C C . GLU C 1 222 ? -19.352 -83.516 -2.216 1.00 16.37 202 GLU C C 1
ATOM 8138 O O . GLU C 1 222 ? -18.727 -82.898 -3.085 1.00 15.80 202 GLU C O 1
ATOM 8144 N N . ILE C 1 223 ? -18.787 -84.346 -1.341 1.00 14.24 203 ILE C N 1
ATOM 8145 C CA . ILE C 1 223 ? -17.393 -84.754 -1.414 1.00 14.73 203 ILE C CA 1
ATOM 8146 C C . ILE C 1 223 ? -17.317 -85.944 -2.371 1.00 15.15 203 ILE C C 1
ATOM 8147 O O . ILE C 1 223 ? -17.952 -86.980 -2.138 1.00 17.09 203 ILE C O 1
ATOM 8152 N N . GLY C 1 224 ? -16.546 -85.792 -3.443 1.00 15.73 204 GLY C N 1
ATOM 8153 C CA . GLY C 1 224 ? -16.414 -86.835 -4.456 1.00 16.29 204 GLY C CA 1
ATOM 8154 C C . GLY C 1 224 ? -17.216 -86.479 -5.692 1.00 20.20 204 GLY C C 1
ATOM 8155 O O . GLY C 1 224 ? -18.416 -86.756 -5.767 1.00 18.27 204 GLY C O 1
ATOM 8156 N N . VAL C 1 225 ? -16.551 -85.857 -6.661 1.00 16.66 205 VAL C N 1
ATOM 8157 C CA . VAL C 1 225 ? -17.209 -85.444 -7.905 1.00 16.23 205 VAL C CA 1
ATOM 8158 C C . VAL C 1 225 ? -17.405 -86.627 -8.867 1.00 18.02 205 VAL C C 1
ATOM 8159 O O . VAL C 1 225 ? -18.415 -86.691 -9.582 1.00 19.09 205 VAL C O 1
ATOM 8163 N N . GLY C 1 226 ? -16.455 -87.564 -8.866 1.00 16.77 206 GLY C N 1
ATOM 8164 C CA . GLY C 1 226 ? -16.503 -88.731 -9.748 1.00 16.98 206 GLY C CA 1
ATOM 8165 C C . GLY C 1 226 ? -15.455 -88.669 -10.844 1.00 18.26 206 GLY C C 1
ATOM 8166 O O . GLY C 1 226 ? -14.942 -87.589 -11.151 1.00 17.40 206 GLY C O 1
ATOM 8167 N N . GLY C 1 227 ? -15.139 -89.829 -11.422 1.00 16.70 207 GLY C N 1
ATOM 8168 C CA . GLY C 1 227 ? -14.226 -89.922 -12.565 1.00 17.84 207 GLY C CA 1
ATOM 8169 C C . GLY C 1 227 ? -12.762 -90.087 -12.197 1.00 18.08 207 GLY C C 1
ATOM 8170 O O . GLY C 1 227 ? -11.934 -90.420 -13.051 1.00 18.07 207 GLY C O 1
ATOM 8171 N N . TYR C 1 228 ? -12.440 -89.853 -10.925 1.00 17.65 208 TYR C N 1
ATOM 8172 C CA . TYR C 1 228 ? -11.075 -90.034 -10.410 1.00 17.98 208 TYR C CA 1
ATOM 8173 C C . TYR C 1 228 ? -10.037 -89.308 -11.288 1.00 18.35 208 TYR C C 1
ATOM 8174 O O . TYR C 1 228 ? -10.184 -88.104 -11.538 1.00 18.34 208 TYR C O 1
ATOM 8183 N N . LYS C 1 229 ? -9.009 -90.010 -11.767 1.00 20.22 209 LYS C N 1
ATOM 8184 C CA . LYS C 1 229 ? -7.951 -89.360 -12.562 1.00 22.29 209 LYS C CA 1
ATOM 8185 C C . LYS C 1 229 ? -8.313 -89.079 -14.024 1.00 23.67 209 LYS C C 1
ATOM 8186 O O . LYS C 1 229 ? -7.580 -88.370 -14.715 1.00 22.59 209 LYS C O 1
ATOM 8192 N N . HIS C 1 230 ? -9.416 -89.641 -14.510 1.00 22.78 210 HIS C N 1
ATOM 8193 C CA . HIS C 1 230 ? -9.779 -89.450 -15.922 1.00 23.70 210 HIS C CA 1
ATOM 8194 C C . HIS C 1 230 ? -10.090 -87.975 -16.217 1.00 23.82 210 HIS C C 1
ATOM 8195 O O . HIS C 1 230 ? -10.874 -87.358 -15.504 1.00 23.70 210 HIS C O 1
ATOM 8202 N N . PRO C 1 231 ? -9.469 -87.405 -17.264 1.00 26.70 211 PRO C N 1
ATOM 8203 C CA . PRO C 1 231 ? -9.598 -85.959 -17.494 1.00 28.43 211 PRO C CA 1
ATOM 8204 C C . PRO C 1 231 ? -11.003 -85.469 -17.869 1.00 29.99 211 PRO C C 1
ATOM 8205 O O . PRO C 1 231 ? -11.282 -84.274 -17.742 1.00 30.28 211 PRO C O 1
ATOM 8209 N N . GLU C 1 232 ? -11.884 -86.372 -18.294 1.00 28.53 212 GLU C N 1
ATOM 8210 C CA . GLU C 1 232 ? -13.215 -85.969 -18.764 1.00 32.63 212 GLU C CA 1
ATOM 8211 C C . GLU C 1 232 ? -14.387 -86.468 -17.909 1.00 31.97 212 GLU C C 1
ATOM 8212 O O . GLU C 1 232 ? -15.488 -85.919 -17.984 1.00 34.81 212 GLU C O 1
ATOM 8218 N N . TRP C 1 233 ? -14.166 -87.509 -17.113 1.00 26.81 213 TRP C N 1
ATOM 8219 C CA . TRP C 1 233 ? -15.273 -88.158 -16.407 1.00 27.52 213 TRP C CA 1
ATOM 8220 C C . TRP C 1 233 ? -15.651 -87.472 -15.097 1.00 23.32 213 TRP C C 1
ATOM 8221 O O . TRP C 1 233 ? -14.834 -86.781 -14.487 1.00 23.36 213 TRP C O 1
ATOM 8232 N N . GLY C 1 234 ? -16.895 -87.687 -14.676 1.00 24.10 214 GLY C N 1
ATOM 8233 C CA . GLY C 1 234 ? -17.382 -87.218 -13.374 1.00 23.85 214 GLY C CA 1
ATOM 8234 C C . GLY C 1 234 ? -18.455 -86.156 -13.455 1.00 23.12 214 GLY C C 1
ATOM 8235 O O . GLY C 1 234 ? -18.707 -85.595 -14.525 1.00 22.15 214 GLY C O 1
ATOM 8236 N N . GLY C 1 235 ? -19.094 -85.893 -12.316 1.00 21.26 215 GLY C N 1
ATOM 8237 C CA . GLY C 1 235 ? -20.058 -84.803 -12.199 1.00 17.60 215 GLY C CA 1
ATOM 8238 C C . GLY C 1 235 ? -21.525 -85.214 -12.241 1.00 18.35 215 GLY C C 1
ATOM 8239 O O . GLY C 1 235 ? -22.402 -84.378 -12.034 1.00 18.80 215 GLY C O 1
ATOM 8240 N N . GLY C 1 236 ? -21.792 -86.497 -12.494 1.00 15.88 216 GLY C N 1
ATOM 8241 C CA . GLY C 1 236 ? -23.168 -86.992 -12.647 1.00 16.38 216 GLY C CA 1
ATOM 8242 C C . GLY C 1 236 ? -24.071 -86.744 -11.445 1.00 17.60 216 GLY C C 1
ATOM 8243 O O . GLY C 1 236 ? -25.221 -86.340 -11.602 1.00 18.73 216 GLY C O 1
ATOM 8244 N N . SER C 1 237 ? -23.564 -86.985 -10.238 1.00 17.13 217 SER C N 1
ATOM 8245 C CA . SER C 1 237 ? -24.377 -86.737 -9.047 1.00 16.72 217 SER C CA 1
ATOM 8246 C C . SER C 1 237 ? -24.591 -85.250 -8.776 1.00 16.15 217 SER C C 1
ATOM 8247 O O . SER C 1 237 ? -25.647 -84.862 -8.275 1.00 15.61 217 SER C O 1
ATOM 8250 N N . LEU C 1 238 ? -23.608 -84.415 -9.113 1.00 16.30 218 LEU C N 1
ATOM 8251 C CA . LEU C 1 238 ? -23.798 -82.961 -9.013 1.00 15.70 218 LEU C CA 1
ATOM 8252 C C . LEU C 1 238 ? -24.936 -82.483 -9.926 1.00 15.40 218 LEU C C 1
ATOM 8253 O O . LEU C 1 238 ? -25.769 -81.668 -9.511 1.00 15.53 218 LEU C O 1
ATOM 8258 N N A ARG C 1 239 ? -24.969 -82.989 -11.160 0.50 16.75 219 ARG C N 1
ATOM 8259 N N B ARG C 1 239 ? -24.969 -82.993 -11.156 0.50 16.33 219 ARG C N 1
ATOM 8260 C CA A ARG C 1 239 ? -26.046 -82.660 -12.096 0.50 17.58 219 ARG C CA 1
ATOM 8261 C CA B ARG C 1 239 ? -26.036 -82.650 -12.096 0.50 16.82 219 ARG C CA 1
ATOM 8262 C C A ARG C 1 239 ? -27.386 -83.123 -11.533 0.50 17.50 219 ARG C C 1
ATOM 8263 C C B ARG C 1 239 ? -27.391 -83.156 -11.591 0.50 17.23 219 ARG C C 1
ATOM 8264 O O A ARG C 1 239 ? -28.399 -82.435 -11.666 0.50 16.79 219 ARG C O 1
ATOM 8265 O O B ARG C 1 239 ? -28.421 -82.518 -11.811 0.50 17.32 219 ARG C O 1
ATOM 8280 N N . MET C 1 240 ? -27.372 -84.285 -10.884 1.00 17.88 220 MET C N 1
ATOM 8281 C CA . MET C 1 240 ? -28.565 -84.839 -10.258 1.00 18.22 220 MET C CA 1
ATOM 8282 C C . MET C 1 240 ? -29.121 -83.900 -9.177 1.00 18.04 220 MET C C 1
ATOM 8283 O O . MET C 1 240 ? -30.326 -83.632 -9.149 1.00 17.09 220 MET C O 1
ATOM 8288 N N . TRP C 1 241 ? -28.252 -83.418 -8.290 1.00 16.06 221 TRP C N 1
ATOM 8289 C CA . TRP C 1 241 ? -28.684 -82.493 -7.231 1.00 16.46 221 TRP C CA 1
ATOM 8290 C C . TRP C 1 241 ? -29.161 -81.152 -7.807 1.00 16.31 221 TRP C C 1
ATOM 8291 O O . TRP C 1 241 ? -30.140 -80.574 -7.321 1.00 16.20 221 TRP C O 1
ATOM 8302 N N . LYS C 1 242 ? -28.466 -80.657 -8.831 1.00 15.67 222 LYS C N 1
ATOM 8303 C CA . LYS C 1 242 ? -28.886 -79.424 -9.507 1.00 15.17 222 LYS C CA 1
ATOM 8304 C C . LYS C 1 242 ? -30.309 -79.575 -10.068 1.00 14.53 222 LYS C C 1
ATOM 8305 O O . LYS C 1 242 ? -31.152 -78.674 -9.914 1.00 15.33 222 LYS C O 1
ATOM 8311 N N A SER C 1 243 ? -30.565 -80.710 -10.712 0.50 14.87 223 SER C N 1
ATOM 8312 N N B SER C 1 243 ? -30.570 -80.712 -10.712 0.50 15.76 223 SER C N 1
ATOM 8313 C CA A SER C 1 243 ? -31.887 -81.011 -11.251 0.50 16.74 223 SER C CA 1
ATOM 8314 C CA B SER C 1 243 ? -31.895 -81.017 -11.259 0.50 18.27 223 SER C CA 1
ATOM 8315 C C A SER C 1 243 ? -32.940 -81.143 -10.147 0.50 16.95 223 SER C C 1
ATOM 8316 C C B SER C 1 243 ? -32.957 -81.188 -10.168 0.50 17.88 223 SER C C 1
ATOM 8317 O O A SER C 1 243 ? -34.060 -80.637 -10.284 0.50 16.76 223 SER C O 1
ATOM 8318 O O B SER C 1 243 ? -34.103 -80.757 -10.337 0.50 17.52 223 SER C O 1
ATOM 8323 N N . PHE C 1 244 ? -32.572 -81.818 -9.060 1.00 16.80 224 PHE C N 1
ATOM 8324 C CA . PHE C 1 244 ? -33.499 -82.060 -7.941 1.00 16.22 224 PHE C CA 1
ATOM 8325 C C . PHE C 1 244 ? -33.844 -80.797 -7.146 1.00 14.30 224 PHE C C 1
ATOM 8326 O O . PHE C 1 244 ? -34.977 -80.644 -6.689 1.00 17.56 224 PHE C O 1
ATOM 8334 N N . PHE C 1 245 ? -32.863 -79.910 -6.978 1.00 14.81 225 PHE C N 1
ATOM 8335 C CA . PHE C 1 245 ? -33.034 -78.680 -6.191 1.00 14.29 225 PHE C CA 1
ATOM 8336 C C . PHE C 1 245 ? -33.074 -77.446 -7.097 1.00 14.56 225 PHE C C 1
ATOM 8337 O O . PHE C 1 245 ? -32.032 -76.840 -7.370 1.00 17.33 225 PHE C O 1
ATOM 8345 N N . PRO C 1 246 ? -34.280 -77.052 -7.544 1.00 15.80 226 PRO C N 1
ATOM 8346 C CA . PRO C 1 246 ? -34.409 -75.981 -8.545 1.00 16.10 226 PRO C CA 1
ATOM 8347 C C . PRO C 1 246 ? -33.849 -74.618 -8.122 1.00 16.62 226 PRO C C 1
ATOM 8348 O O . PRO C 1 246 ? -33.519 -73.810 -8.988 1.00 15.77 226 PRO C O 1
ATOM 8352 N N . ARG C 1 247 ? -33.755 -74.372 -6.811 1.00 12.68 227 ARG C N 1
ATOM 8353 C CA . ARG C 1 247 ? -33.250 -73.100 -6.282 1.00 15.03 227 ARG C CA 1
ATOM 8354 C C . ARG C 1 247 ? -31.882 -73.288 -5.625 1.00 14.74 227 ARG C C 1
ATOM 8355 O O . ARG C 1 247 ? -31.357 -72.369 -4.996 1.00 15.20 227 ARG C O 1
ATOM 8363 N N . GLY C 1 248 ? -31.306 -74.480 -5.792 1.00 15.29 228 GLY C N 1
ATOM 8364 C CA . GLY C 1 248 ? -30.075 -74.850 -5.106 1.00 15.48 228 GLY C CA 1
ATOM 8365 C C . GLY C 1 248 ? -28.777 -74.322 -5.700 1.00 15.42 228 GLY C C 1
ATOM 8366 O O . GLY C 1 248 ? -28.690 -74.002 -6.890 1.00 15.25 228 GLY C O 1
ATOM 8367 N N . GLN C 1 249 ? -27.766 -74.211 -4.847 1.00 14.06 229 GLN C N 1
ATOM 8368 C CA . GLN C 1 249 ? -26.385 -74.084 -5.312 1.00 16.03 229 GLN C CA 1
ATOM 8369 C C . GLN C 1 249 ? -25.666 -75.367 -4.927 1.00 14.67 229 GLN C C 1
ATOM 8370 O O . GLN C 1 249 ? -25.668 -75.753 -3.754 1.00 16.38 229 GLN C O 1
ATOM 8376 N N . ILE C 1 250 ? -25.049 -76.020 -5.909 1.00 14.46 230 ILE C N 1
ATOM 8377 C CA . ILE C 1 250 ? -24.324 -77.264 -5.656 1.00 13.67 230 ILE C CA 1
ATOM 8378 C C . ILE C 1 250 ? -22.800 -77.021 -5.631 1.00 15.52 230 ILE C C 1
ATOM 8379 O O . ILE C 1 250 ? -22.258 -76.336 -6.504 1.00 15.37 230 ILE C O 1
ATOM 8384 N N . TYR C 1 251 ? -22.136 -77.561 -4.609 1.00 15.38 231 TYR C N 1
ATOM 8385 C CA . TYR C 1 251 ? -20.677 -77.577 -4.526 1.00 17.52 231 TYR C CA 1
ATOM 8386 C C . TYR C 1 251 ? -20.163 -79.012 -4.561 1.00 17.51 231 TYR C C 1
ATOM 8387 O O . TYR C 1 251 ? -20.689 -79.884 -3.870 1.00 18.69 231 TYR C O 1
ATOM 8396 N N . GLY C 1 252 ? -19.141 -79.252 -5.377 1.00 17.77 232 GLY C N 1
ATOM 8397 C CA . GLY C 1 252 ? -18.501 -80.569 -5.436 1.00 16.84 232 GLY C CA 1
ATOM 8398 C C . GLY C 1 252 ? -17.020 -80.495 -5.110 1.00 17.28 232 GLY C C 1
ATOM 8399 O O . GLY C 1 252 ? -16.288 -79.726 -5.719 1.00 19.44 232 GLY C O 1
ATOM 8400 N N A LEU C 1 253 ? -16.586 -81.315 -4.158 0.50 15.83 233 LEU C N 1
ATOM 8401 N N B LEU C 1 253 ? -16.596 -81.290 -4.129 0.50 18.04 233 LEU C N 1
ATOM 8402 C CA A LEU C 1 253 ? -15.193 -81.353 -3.723 0.50 14.31 233 LEU C CA 1
ATOM 8403 C CA B LEU C 1 253 ? -15.195 -81.376 -3.727 0.50 18.27 233 LEU C CA 1
ATOM 8404 C C A LEU C 1 253 ? -14.504 -82.604 -4.255 0.50 16.14 233 LEU C C 1
ATOM 8405 C C B LEU C 1 253 ? -14.558 -82.591 -4.375 0.50 18.55 233 LEU C C 1
ATOM 8406 O O A LEU C 1 253 ? -15.034 -83.712 -4.109 0.50 15.50 233 LEU C O 1
ATOM 8407 O O B LEU C 1 253 ? -15.174 -83.662 -4.425 0.50 17.75 233 LEU C O 1
ATOM 8416 N N . ASP C 1 254 ? -13.332 -82.424 -4.866 1.00 15.68 234 ASP C N 1
ATOM 8417 C CA . ASP C 1 254 ? -12.542 -83.544 -5.389 1.00 16.78 234 ASP C CA 1
ATOM 8418 C C . ASP C 1 254 ? -11.069 -83.205 -5.310 1.00 16.51 234 ASP C C 1
ATOM 8419 O O . ASP C 1 254 ? -10.668 -82.065 -5.564 1.00 16.57 234 ASP C O 1
ATOM 8424 N N . ILE C 1 255 ? -10.270 -84.209 -4.976 1.00 16.54 235 ILE C N 1
ATOM 8425 C CA . ILE C 1 255 ? -8.816 -84.065 -4.923 1.00 17.20 235 ILE C CA 1
ATOM 8426 C C . ILE C 1 255 ? -8.253 -83.772 -6.322 1.00 19.00 235 ILE C C 1
ATOM 8427 O O . ILE C 1 255 ? -7.220 -83.112 -6.454 1.00 16.95 235 ILE C O 1
ATOM 8432 N N . MET C 1 256 ? -8.965 -84.231 -7.354 1.00 18.58 236 MET C N 1
ATOM 8433 C CA . MET C 1 256 ? -8.590 -83.988 -8.751 1.00 21.20 236 MET C CA 1
ATOM 8434 C C . MET C 1 256 ? -9.322 -82.760 -9.287 1.00 21.23 236 MET C C 1
ATOM 8435 O O . MET C 1 256 ? -10.430 -82.455 -8.845 1.00 19.10 236 MET C O 1
ATOM 8440 N N . ASP C 1 257 ? -8.717 -82.053 -10.238 1.00 21.17 237 ASP C N 1
ATOM 8441 C CA . ASP C 1 257 ? -9.412 -80.932 -10.860 1.00 19.71 237 ASP C CA 1
ATOM 8442 C C . ASP C 1 257 ? -10.655 -81.450 -11.597 1.00 19.49 237 ASP C C 1
ATOM 8443 O O . ASP C 1 257 ? -10.589 -82.452 -12.319 1.00 20.29 237 ASP C O 1
ATOM 8448 N N . LYS C 1 258 ? -11.789 -80.778 -11.389 1.00 18.82 238 LYS C N 1
ATOM 8449 C CA . LYS C 1 258 ? -13.047 -81.147 -12.051 1.00 19.86 238 LYS C CA 1
ATOM 8450 C C . LYS C 1 258 ? -13.744 -79.931 -12.653 1.00 19.70 238 LYS C C 1
ATOM 8451 O O . LYS C 1 258 ? -14.974 -79.918 -12.814 1.00 18.51 238 LYS C O 1
ATOM 8457 N N . SER C 1 259 ? -12.947 -78.925 -13.013 1.00 20.21 239 SER C N 1
ATOM 8458 C CA . SER C 1 259 ? -13.467 -77.643 -13.492 1.00 22.48 239 SER C CA 1
ATOM 8459 C C . SER C 1 259 ? -14.304 -77.766 -14.770 1.00 22.85 239 SER C C 1
ATOM 8460 O O . SER C 1 259 ? -15.122 -76.894 -15.064 1.00 21.03 239 SER C O 1
ATOM 8463 N N . HIS C 1 260 ? -14.118 -78.860 -15.508 1.00 22.23 240 HIS C N 1
ATOM 8464 C CA . HIS C 1 260 ? -14.931 -79.142 -16.695 1.00 24.45 240 HIS C CA 1
ATOM 8465 C C . HIS C 1 260 ? -16.404 -79.441 -16.368 1.00 24.30 240 HIS C C 1
ATOM 8466 O O . HIS C 1 260 ? -17.262 -79.393 -17.252 1.00 23.57 240 HIS C O 1
ATOM 8473 N N . VAL C 1 261 ? -16.683 -79.743 -15.101 1.00 21.64 241 VAL C N 1
ATOM 8474 C CA . VAL C 1 261 ? -18.040 -80.037 -14.624 1.00 21.00 241 VAL C CA 1
ATOM 8475 C C . VAL C 1 261 ? -18.843 -78.760 -14.349 1.00 21.23 241 VAL C C 1
ATOM 8476 O O . VAL C 1 261 ? -20.071 -78.749 -14.474 1.00 21.15 241 VAL C O 1
ATOM 8480 N N . ASP C 1 262 ? -18.152 -77.689 -13.969 1.00 18.10 242 ASP C N 1
ATOM 8481 C CA . ASP C 1 262 ? -18.824 -76.444 -13.577 1.00 17.31 242 ASP C CA 1
ATOM 8482 C C . ASP C 1 262 ? -19.799 -75.929 -14.634 1.00 19.82 242 ASP C C 1
ATOM 8483 O O . ASP C 1 262 ? -19.504 -75.946 -15.834 1.00 20.20 242 ASP C O 1
ATOM 8488 N N . GLU C 1 263 ? -20.965 -75.494 -14.166 1.00 15.48 243 GLU C N 1
ATOM 8489 C CA . GLU C 1 263 ? -21.993 -74.893 -15.016 1.00 19.64 243 GLU C CA 1
ATOM 8490 C C . GLU C 1 263 ? -22.870 -74.051 -14.101 1.00 19.64 243 GLU C C 1
ATOM 8491 O O . GLU C 1 263 ? -22.567 -73.925 -12.915 1.00 18.50 243 GLU C O 1
ATOM 8497 N N . LEU C 1 264 ? -23.949 -73.477 -14.632 1.00 17.99 244 LEU C N 1
ATOM 8498 C CA . LEU C 1 264 ? -24.851 -72.687 -13.805 1.00 17.01 244 LEU C CA 1
ATOM 8499 C C . LEU C 1 264 ? -25.255 -73.499 -12.564 1.00 17.26 244 LEU C C 1
ATOM 8500 O O . LEU C 1 264 ? -25.699 -74.641 -12.685 1.00 16.79 244 LEU C O 1
ATOM 8505 N N . ARG C 1 265 ? -25.075 -72.914 -11.380 1.00 14.96 245 ARG C N 1
ATOM 8506 C CA . ARG C 1 265 ? -25.488 -73.549 -10.099 1.00 15.64 245 ARG C CA 1
ATOM 8507 C C . ARG C 1 265 ? -24.656 -74.770 -9.663 1.00 17.55 245 ARG C C 1
ATOM 8508 O O . ARG C 1 265 ? -25.014 -75.446 -8.696 1.00 15.21 245 ARG C O 1
ATOM 8516 N N . ILE C 1 266 ? -23.553 -75.046 -10.366 1.00 16.62 246 ILE C N 1
ATOM 8517 C CA . ILE C 1 266 ? -22.607 -76.088 -9.951 1.00 16.57 246 ILE C CA 1
ATOM 8518 C C . ILE C 1 266 ? -21.167 -75.571 -9.975 1.00 17.84 246 ILE C C 1
ATOM 8519 O O . ILE C 1 266 ? -20.623 -75.221 -11.038 1.00 18.66 246 ILE C O 1
ATOM 8524 N N . ARG C 1 267 ? -20.556 -75.538 -8.798 1.00 15.54 247 ARG C N 1
ATOM 8525 C CA . ARG C 1 267 ? -19.154 -75.149 -8.655 1.00 17.22 247 ARG C CA 1
ATOM 8526 C C . ARG C 1 267 ? -18.351 -76.325 -8.107 1.00 17.97 247 ARG C C 1
ATOM 8527 O O . ARG C 1 267 ? -18.752 -76.930 -7.115 1.00 19.87 247 ARG C O 1
ATOM 8535 N N . THR C 1 268 ? -17.220 -76.647 -8.736 1.00 16.80 248 THR C N 1
ATOM 8536 C CA . THR C 1 268 ? -16.307 -77.646 -8.168 1.00 18.38 248 THR C CA 1
ATOM 8537 C C . THR C 1 268 ? -15.115 -76.989 -7.497 1.00 18.22 248 THR C C 1
ATOM 8538 O O . THR C 1 268 ? -14.717 -75.870 -7.850 1.00 17.99 248 THR C O 1
ATOM 8542 N N . ILE C 1 269 ? -14.560 -77.694 -6.518 1.00 17.06 249 ILE C N 1
ATOM 8543 C CA . ILE C 1 269 ? -13.447 -77.200 -5.721 1.00 17.00 249 ILE C CA 1
ATOM 8544 C C . ILE C 1 269 ? -12.405 -78.303 -5.629 1.00 18.86 249 ILE C C 1
ATOM 8545 O O . ILE C 1 269 ? -12.723 -79.450 -5.291 1.00 17.67 249 ILE C O 1
ATOM 8550 N N . GLN C 1 270 ? -11.158 -77.963 -5.928 1.00 17.29 250 GLN C N 1
ATOM 8551 C CA . GLN C 1 270 ? -10.089 -78.943 -5.812 1.00 19.42 250 GLN C CA 1
ATOM 8552 C C . GLN C 1 270 ? -9.440 -78.931 -4.428 1.00 18.77 250 GLN C C 1
ATOM 8553 O O . GLN C 1 270 ? -8.954 -77.901 -3.963 1.00 19.88 250 GLN C O 1
ATOM 8559 N N . GLY C 1 271 ? -9.434 -80.091 -3.783 1.00 17.85 251 GLY C N 1
ATOM 8560 C CA . GLY C 1 271 ? -8.795 -80.236 -2.485 1.00 17.99 251 GLY C CA 1
ATOM 8561 C C . GLY C 1 271 ? -9.008 -81.603 -1.870 1.00 19.07 251 GLY C C 1
ATOM 8562 O O . GLY C 1 271 ? -9.771 -82.422 -2.391 1.00 17.11 251 GLY C O 1
ATOM 8563 N N . ASP C 1 272 ? -8.346 -81.824 -0.740 1.00 17.48 252 ASP C N 1
ATOM 8564 C CA . ASP C 1 272 ? -8.323 -83.115 -0.060 1.00 17.71 252 ASP C CA 1
ATOM 8565 C C . ASP C 1 272 ? -9.325 -83.105 1.087 1.00 16.25 252 ASP C C 1
ATOM 8566 O O . ASP C 1 272 ? -9.217 -82.271 1.987 1.00 17.10 252 ASP C O 1
ATOM 8571 N N . GLN C 1 273 ? -10.275 -84.046 1.076 1.00 14.49 253 GLN C N 1
ATOM 8572 C CA . GLN C 1 273 ? -11.272 -84.149 2.146 1.00 14.62 253 GLN C CA 1
ATOM 8573 C C . GLN C 1 273 ? -10.651 -84.499 3.492 1.00 17.20 253 GLN C C 1
ATOM 8574 O O . GLN C 1 273 ? -11.300 -84.347 4.522 1.00 16.29 253 GLN C O 1
ATOM 8580 N N . ASN C 1 274 ? -9.402 -84.972 3.475 1.00 16.27 254 ASN C N 1
ATOM 8581 C CA . ASN C 1 274 ? -8.692 -85.299 4.709 1.00 18.64 254 ASN C CA 1
ATOM 8582 C C . ASN C 1 274 ? -7.878 -84.116 5.254 1.00 21.58 254 ASN C C 1
ATOM 8583 O O . ASN C 1 274 ? -7.076 -84.266 6.184 1.00 21.35 254 ASN C O 1
ATOM 8588 N N . ASP C 1 275 ? -8.077 -82.947 4.657 1.00 20.90 255 ASP C N 1
ATOM 8589 C CA . ASP C 1 275 ? -7.354 -81.736 5.044 1.00 20.70 255 ASP C CA 1
ATOM 8590 C C . ASP C 1 275 ? -8.327 -80.827 5.795 1.00 17.98 255 ASP C C 1
ATOM 8591 O O . ASP C 1 275 ? -9.125 -80.122 5.184 1.00 17.71 255 ASP C O 1
ATOM 8596 N N . ALA C 1 276 ? -8.262 -80.861 7.123 1.00 21.94 256 ALA C N 1
ATOM 8597 C CA . ALA C 1 276 ? -9.231 -80.157 7.958 1.00 23.75 256 ALA C CA 1
ATOM 8598 C C . ALA C 1 276 ? -9.164 -78.627 7.823 1.00 23.30 256 ALA C C 1
ATOM 8599 O O . ALA C 1 276 ? -10.193 -77.966 7.932 1.00 23.06 256 ALA C O 1
ATOM 8601 N N . GLU C 1 277 ? -7.964 -78.088 7.580 1.00 23.11 257 GLU C N 1
ATOM 8602 C CA . GLU C 1 277 ? -7.752 -76.642 7.388 1.00 23.38 257 GLU C CA 1
ATOM 8603 C C . GLU C 1 277 ? -8.478 -76.199 6.134 1.00 24.00 257 GLU C C 1
ATOM 8604 O O . GLU C 1 277 ? -9.193 -75.195 6.140 1.00 19.26 257 GLU C O 1
ATOM 8610 N N . PHE C 1 278 ? -8.280 -76.965 5.060 1.00 21.65 258 PHE C N 1
ATOM 8611 C CA . PHE C 1 278 ? -8.957 -76.736 3.794 1.00 19.96 258 PHE C CA 1
ATOM 8612 C C . PHE C 1 278 ? -10.475 -76.778 3.995 1.00 18.02 258 PHE C C 1
ATOM 8613 O O . PHE C 1 278 ? -11.195 -75.886 3.532 1.00 17.14 258 PHE C O 1
ATOM 8621 N N . LEU C 1 279 ? -10.961 -77.791 4.710 1.00 17.23 259 LEU C N 1
ATOM 8622 C CA . LEU C 1 279 ? -12.407 -77.912 4.940 1.00 16.83 259 LEU C CA 1
ATOM 8623 C C . LEU C 1 279 ? -12.975 -76.713 5.711 1.00 16.34 259 LEU C C 1
ATOM 8624 O O . LEU C 1 279 ? -14.072 -76.251 5.400 1.00 18.27 259 LEU C O 1
ATOM 8629 N N . ASP C 1 280 ? -12.222 -76.204 6.687 1.00 17.19 260 ASP C N 1
ATOM 8630 C CA . ASP C 1 280 ? -12.612 -74.977 7.414 1.00 20.41 260 ASP C CA 1
ATOM 8631 C C . ASP C 1 280 ? -12.816 -73.813 6.453 1.00 22.06 260 ASP C C 1
ATOM 8632 O O . ASP C 1 280 ? -13.845 -73.124 6.505 1.00 20.72 260 ASP C O 1
ATOM 8637 N N . ARG C 1 281 ? -11.822 -73.591 5.593 1.00 16.20 261 ARG C N 1
ATOM 8638 C CA . ARG C 1 281 ? -11.836 -72.454 4.676 1.00 18.33 261 ARG C CA 1
ATOM 8639 C C . ARG C 1 281 ? -13.011 -72.509 3.702 1.00 17.86 261 ARG C C 1
ATOM 8640 O O . ARG C 1 281 ? -13.728 -71.522 3.543 1.00 18.06 261 ARG C O 1
ATOM 8648 N N . ILE C 1 282 ? -13.203 -73.650 3.046 1.00 16.77 262 ILE C N 1
ATOM 8649 C CA . ILE C 1 282 ? -14.292 -73.756 2.071 1.00 19.38 262 ILE C CA 1
ATOM 8650 C C . ILE C 1 282 ? -15.673 -73.706 2.732 1.00 17.85 262 ILE C C 1
ATOM 8651 O O . ILE C 1 282 ? -16.612 -73.151 2.163 1.00 16.70 262 ILE C O 1
ATOM 8656 N N . ALA C 1 283 ? -15.783 -74.250 3.943 1.00 15.55 263 ALA C N 1
ATOM 8657 C CA . ALA C 1 283 ? -17.054 -74.214 4.670 1.00 16.16 263 ALA C CA 1
ATOM 8658 C C . ALA C 1 283 ? -17.420 -72.791 5.090 1.00 16.87 263 ALA C C 1
ATOM 8659 O O . ALA C 1 283 ? -18.587 -72.394 5.024 1.00 19.07 263 ALA C O 1
ATOM 8661 N N . ARG C 1 284 ? -16.423 -72.022 5.510 1.00 17.53 264 ARG C N 1
ATOM 8662 C CA . ARG C 1 284 ? -16.675 -70.646 5.917 1.00 17.83 264 ARG C CA 1
ATOM 8663 C C . ARG C 1 284 ? -16.819 -69.732 4.699 1.00 18.47 264 ARG C C 1
ATOM 8664 O O . ARG C 1 284 ? -17.462 -68.692 4.776 1.00 19.50 264 ARG C O 1
ATOM 8672 N N . ARG C 1 285 ? -16.226 -70.128 3.575 1.00 17.22 265 ARG C N 1
ATOM 8673 C CA . ARG C 1 285 ? -16.369 -69.367 2.330 1.00 18.38 265 ARG C CA 1
ATOM 8674 C C . ARG C 1 285 ? -17.745 -69.580 1.687 1.00 18.42 265 ARG C C 1
ATOM 8675 O O . ARG C 1 285 ? -18.389 -68.620 1.253 1.00 18.44 265 ARG C O 1
ATOM 8683 N N . TYR C 1 286 ? -18.192 -70.834 1.642 1.00 18.15 266 TYR C N 1
ATOM 8684 C CA . TYR C 1 286 ? -19.384 -71.213 0.871 1.00 18.27 266 TYR C CA 1
ATOM 8685 C C . TYR C 1 286 ? -20.591 -71.672 1.688 1.00 18.68 266 TYR C C 1
ATOM 8686 O O . TYR C 1 286 ? -21.690 -71.826 1.135 1.00 17.02 266 TYR C O 1
ATOM 8695 N N . GLY C 1 287 ? -20.388 -71.912 2.981 1.00 18.67 267 GLY C N 1
ATOM 8696 C CA . GLY C 1 287 ? -21.449 -72.423 3.854 1.00 17.44 267 GLY C CA 1
ATOM 8697 C C . GLY C 1 287 ? -22.329 -71.340 4.465 1.00 20.69 267 GLY C C 1
ATOM 8698 O O . GLY C 1 287 ? -22.248 -70.177 4.064 1.00 22.89 267 GLY C O 1
ATOM 8699 N N . PRO C 1 288 ? -23.195 -71.711 5.432 1.00 18.40 268 PRO C N 1
ATOM 8700 C CA . PRO C 1 288 ? -23.372 -73.072 5.933 1.00 18.38 268 PRO C CA 1
ATOM 8701 C C . PRO C 1 288 ? -24.171 -73.924 4.945 1.00 19.03 268 PRO C C 1
ATOM 8702 O O . PRO C 1 288 ? -24.912 -73.390 4.103 1.00 16.28 268 PRO C O 1
ATOM 8706 N N . PHE C 1 289 ? -24.021 -75.241 5.049 1.00 16.27 269 PHE C N 1
ATOM 8707 C CA . PHE C 1 289 ? -24.630 -76.156 4.089 1.00 14.92 269 PHE C CA 1
ATOM 8708 C C . PHE C 1 289 ? -25.895 -76.797 4.634 1.00 17.15 269 PHE C C 1
ATOM 8709 O O . PHE C 1 289 ? -25.927 -77.274 5.776 1.00 16.10 269 PHE C O 1
ATOM 8717 N N . ASP C 1 290 ? -26.942 -76.809 3.816 1.00 13.85 270 ASP C N 1
ATOM 8718 C CA . ASP C 1 290 ? -28.164 -77.517 4.191 1.00 14.83 270 ASP C CA 1
ATOM 8719 C C . ASP C 1 290 ? -27.907 -79.010 4.153 1.00 14.30 270 ASP C C 1
ATOM 8720 O O . ASP C 1 290 ? -28.422 -79.760 4.980 1.00 14.30 270 ASP C O 1
ATOM 8725 N N . ILE C 1 291 ? -27.082 -79.426 3.195 1.00 15.96 271 ILE C N 1
ATOM 8726 C CA . ILE C 1 291 ? -26.773 -80.830 2.973 1.00 14.52 271 ILE C CA 1
ATOM 8727 C C . ILE C 1 291 ? -25.284 -80.997 2.674 1.00 14.41 271 ILE C C 1
ATOM 8728 O O . ILE C 1 291 ? -24.721 -80.288 1.835 1.00 13.90 271 ILE C O 1
ATOM 8733 N N . VAL C 1 292 ? -24.656 -81.931 3.379 1.00 14.22 272 VAL C N 1
ATOM 8734 C CA . VAL C 1 292 ? -23.303 -82.390 3.063 1.00 13.95 272 VAL C CA 1
ATOM 8735 C C . VAL C 1 292 ? -23.372 -83.901 2.797 1.00 15.75 272 VAL C C 1
ATOM 8736 O O . VAL C 1 292 ? -24.010 -84.633 3.556 1.00 18.11 272 VAL C O 1
ATOM 8740 N N . ILE C 1 293 ? -22.729 -84.352 1.720 1.00 14.45 273 ILE C N 1
ATOM 8741 C CA . ILE C 1 293 ? -22.675 -85.782 1.366 1.00 15.33 273 ILE C CA 1
ATOM 8742 C C . ILE C 1 293 ? -21.213 -86.226 1.228 1.00 17.25 273 ILE C C 1
ATOM 8743 O O . ILE C 1 293 ? -20.437 -85.601 0.505 1.00 16.50 273 ILE C O 1
ATOM 8748 N N . ASP C 1 294 ? -20.831 -87.284 1.939 1.00 17.39 274 ASP C N 1
ATOM 8749 C CA . ASP C 1 294 ? -19.510 -87.876 1.739 1.00 16.71 274 ASP C CA 1
ATOM 8750 C C . ASP C 1 294 ? -19.626 -89.082 0.807 1.00 15.36 274 ASP C C 1
ATOM 8751 O O . ASP C 1 294 ? -20.120 -90.153 1.201 1.00 16.30 274 ASP C O 1
ATOM 8756 N N . ASP C 1 295 ? -19.201 -88.879 -0.439 1.00 14.14 275 ASP C N 1
ATOM 8757 C CA . ASP C 1 295 ? -19.059 -89.963 -1.408 1.00 15.87 275 ASP C CA 1
ATOM 8758 C C . ASP C 1 295 ? -17.640 -89.938 -1.982 1.00 13.77 275 ASP C C 1
ATOM 8759 O O . ASP C 1 295 ? -17.444 -90.057 -3.197 1.00 16.21 275 ASP C O 1
ATOM 8764 N N . GLY C 1 296 ? -16.655 -89.734 -1.103 1.00 15.20 276 GLY C N 1
ATOM 8765 C CA . GLY C 1 296 ? -15.275 -89.459 -1.527 1.00 15.46 276 GLY C CA 1
ATOM 8766 C C . GLY C 1 296 ? -14.369 -90.683 -1.655 1.00 16.86 276 GLY C C 1
ATOM 8767 O O . GLY C 1 296 ? -14.705 -91.645 -2.344 1.00 16.63 276 GLY C O 1
ATOM 8768 N N . SER C 1 297 ? -13.208 -90.635 -1.007 1.00 16.03 277 SER C N 1
ATOM 8769 C CA . SER C 1 297 ? -12.245 -91.748 -1.047 1.00 14.95 277 SER C CA 1
ATOM 8770 C C . SER C 1 297 ? -12.822 -93.063 -0.495 1.00 15.84 277 SER C C 1
ATOM 8771 O O . SER C 1 297 ? -12.440 -94.150 -0.942 1.00 16.78 277 SER C O 1
ATOM 8774 N N . HIS C 1 298 ? -13.730 -92.945 0.478 1.00 14.11 278 HIS C N 1
ATOM 8775 C CA . HIS C 1 298 ? -14.233 -94.076 1.287 1.00 17.18 278 HIS C CA 1
ATOM 8776 C C . HIS C 1 298 ? -13.153 -94.666 2.210 1.00 17.13 278 HIS C C 1
ATOM 8777 O O . HIS C 1 298 ? -13.319 -95.756 2.765 1.00 15.26 278 HIS C O 1
ATOM 8784 N N . ILE C 1 299 ? -12.056 -93.934 2.393 1.00 14.23 279 ILE C N 1
ATOM 8785 C CA . ILE C 1 299 ? -11.089 -94.292 3.423 1.00 13.35 279 ILE C CA 1
ATOM 8786 C C . ILE C 1 299 ? -11.711 -93.933 4.778 1.00 12.08 279 ILE C C 1
ATOM 8787 O O . ILE C 1 299 ? -12.229 -92.826 4.956 1.00 14.60 279 ILE C O 1
ATOM 8792 N N . ASN C 1 300 ? -11.705 -94.882 5.714 1.00 15.40 280 ASN C N 1
ATOM 8793 C CA . ASN C 1 300 ? -12.409 -94.701 6.984 1.00 16.62 280 ASN C CA 1
ATOM 8794 C C . ASN C 1 300 ? -11.957 -93.469 7.765 1.00 16.60 280 ASN C C 1
ATOM 8795 O O . ASN C 1 300 ? -12.797 -92.702 8.245 1.00 16.46 280 ASN C O 1
ATOM 8800 N N . ALA C 1 301 ? -10.643 -93.265 7.876 1.00 17.11 281 ALA C N 1
ATOM 8801 C CA . ALA C 1 301 ? -10.107 -92.062 8.544 1.00 17.99 281 ALA C CA 1
ATOM 8802 C C . ALA C 1 301 ? -10.611 -90.763 7.910 1.00 17.95 281 ALA C C 1
ATOM 8803 O O . ALA C 1 301 ? -10.855 -89.779 8.614 1.00 17.31 281 ALA C O 1
ATOM 8805 N N . HIS C 1 302 ? -10.755 -90.768 6.584 1.00 16.66 282 HIS C N 1
ATOM 8806 C CA . HIS C 1 302 ? -11.231 -89.601 5.826 1.00 15.01 282 HIS C CA 1
ATOM 8807 C C . HIS C 1 302 ? -12.695 -89.295 6.129 1.00 15.36 282 HIS C C 1
ATOM 8808 O O . HIS C 1 302 ? -13.063 -88.137 6.367 1.00 16.90 282 HIS C O 1
ATOM 8815 N N . VAL C 1 303 ? -13.522 -90.337 6.125 1.00 15.03 283 VAL C N 1
ATOM 8816 C CA . VAL C 1 303 ? -14.932 -90.208 6.502 1.00 14.50 283 VAL C CA 1
ATOM 8817 C C . VAL C 1 303 ? -15.055 -89.535 7.877 1.00 15.70 283 VAL C C 1
ATOM 8818 O O . VAL C 1 303 ? -15.827 -88.584 8.049 1.00 16.87 283 VAL C O 1
ATOM 8822 N N . ARG C 1 304 ? -14.273 -90.014 8.840 1.00 14.27 284 ARG C N 1
ATOM 8823 C CA . ARG C 1 304 ? -14.345 -89.503 10.207 1.00 16.81 284 ARG C CA 1
ATOM 8824 C C . ARG C 1 304 ? -13.801 -88.070 10.317 1.00 17.39 284 ARG C C 1
ATOM 8825 O O . ARG C 1 304 ? -14.396 -87.230 11.009 1.00 17.68 284 ARG C O 1
ATOM 8833 N N . THR C 1 305 ? -12.696 -87.790 9.619 1.00 18.29 285 THR C N 1
ATOM 8834 C CA . THR C 1 305 ? -12.098 -86.440 9.569 1.00 20.03 285 THR C CA 1
ATOM 8835 C C . THR C 1 305 ? -13.052 -85.410 8.967 1.00 18.47 285 THR C C 1
ATOM 8836 O O . THR C 1 305 ? -13.258 -84.329 9.534 1.00 17.12 285 THR C O 1
ATOM 8840 N N . SER C 1 306 ? -13.628 -85.744 7.817 1.00 16.67 286 SER C N 1
ATOM 8841 C CA . SER C 1 306 ? -14.543 -84.831 7.137 1.00 15.88 286 SER C CA 1
ATOM 8842 C C . SER C 1 306 ? -15.781 -84.543 7.983 1.00 15.93 286 SER C C 1
ATOM 8843 O O . SER C 1 306 ? -16.235 -83.394 8.052 1.00 14.99 286 SER C O 1
ATOM 8846 N N . PHE C 1 307 ? -16.301 -85.579 8.640 1.00 15.95 287 PHE C N 1
ATOM 8847 C CA . PHE C 1 307 ? -17.485 -85.433 9.488 1.00 16.25 287 PHE C CA 1
ATOM 8848 C C . PHE C 1 307 ? -17.201 -84.484 10.651 1.00 18.85 287 PHE C C 1
ATOM 8849 O O . PHE C 1 307 ? -17.970 -83.554 10.900 1.00 18.39 287 PHE C O 1
ATOM 8857 N N . ALA C 1 308 ? -16.078 -84.698 11.335 1.00 17.37 288 ALA C N 1
ATOM 8858 C CA . ALA C 1 308 ? -15.687 -83.849 12.461 1.00 17.92 288 ALA C CA 1
ATOM 8859 C C . ALA C 1 308 ? -15.538 -82.382 12.044 1.00 17.20 288 ALA C C 1
ATOM 8860 O O . ALA C 1 308 ? -15.957 -81.481 12.771 1.00 17.60 288 ALA C O 1
ATOM 8862 N N . ALA C 1 309 ? -14.961 -82.154 10.866 1.00 16.18 289 ALA C N 1
ATOM 8863 C CA . ALA C 1 309 ? -14.700 -80.798 10.369 1.00 18.07 289 ALA C CA 1
ATOM 8864 C C . ALA C 1 309 ? -15.940 -80.107 9.805 1.00 16.09 289 ALA C C 1
ATOM 8865 O O . ALA C 1 309 ? -16.086 -78.890 9.932 1.00 17.05 289 ALA C O 1
ATOM 8867 N N . LEU C 1 310 ? -16.827 -80.876 9.181 1.00 14.59 290 LEU C N 1
ATOM 8868 C CA . LEU C 1 310 ? -17.946 -80.281 8.441 1.00 15.71 290 LEU C CA 1
ATOM 8869 C C . LEU C 1 310 ? -19.308 -80.331 9.133 1.00 17.12 290 LEU C C 1
ATOM 8870 O O . LEU C 1 310 ? -20.177 -79.516 8.826 1.00 15.24 290 LEU C O 1
ATOM 8875 N N . PHE C 1 311 ? -19.501 -81.269 10.059 1.00 16.53 291 PHE C N 1
ATOM 8876 C CA . PHE C 1 311 ? -20.768 -81.322 10.802 1.00 16.94 291 PHE C CA 1
ATOM 8877 C C . PHE C 1 311 ? -21.097 -79.974 11.473 1.00 15.28 291 PHE C C 1
ATOM 8878 O O . PHE C 1 311 ? -22.263 -79.581 11.503 1.00 15.82 291 PHE C O 1
ATOM 8886 N N . PRO C 1 312 ? -20.076 -79.259 12.001 1.00 17.46 292 PRO C N 1
ATOM 8887 C CA . PRO C 1 312 ? -20.378 -77.944 12.576 1.00 14.76 292 PRO C CA 1
ATOM 8888 C C . PRO C 1 312 ? -20.886 -76.930 11.552 1.00 17.09 292 PRO C C 1
ATOM 8889 O O . PRO C 1 312 ? -21.512 -75.939 11.934 1.00 16.95 292 PRO C O 1
ATOM 8893 N N . HIS C 1 313 ? -20.641 -77.198 10.271 1.00 15.03 293 HIS C N 1
ATOM 8894 C CA . HIS C 1 313 ? -21.047 -76.294 9.190 1.00 18.35 293 HIS C CA 1
ATOM 8895 C C . HIS C 1 313 ? -22.316 -76.731 8.455 1.00 18.65 293 HIS C C 1
ATOM 8896 O O . HIS C 1 313 ? -22.710 -76.122 7.451 1.00 19.35 293 HIS C O 1
ATOM 8903 N N . VAL C 1 314 ? -22.952 -77.785 8.960 1.00 17.43 294 VAL C N 1
ATOM 8904 C CA . VAL C 1 314 ? -24.302 -78.145 8.527 1.00 15.62 294 VAL C CA 1
ATOM 8905 C C . VAL C 1 314 ? -25.296 -77.259 9.271 1.00 15.74 294 VAL C C 1
ATOM 8906 O O . VAL C 1 314 ? -25.175 -77.038 10.483 1.00 16.17 294 VAL C O 1
ATOM 8910 N N . ARG C 1 315 ? -26.271 -76.731 8.543 1.00 14.63 295 ARG C N 1
ATOM 8911 C CA . ARG C 1 315 ? -27.293 -75.889 9.162 1.00 16.34 295 ARG C CA 1
ATOM 8912 C C . ARG C 1 315 ? -28.137 -76.715 10.126 1.00 16.79 295 ARG C C 1
ATOM 8913 O O . ARG C 1 315 ? -28.361 -77.906 9.877 1.00 16.19 295 ARG C O 1
ATOM 8921 N N . PRO C 1 316 ? -28.624 -76.085 11.218 1.00 16.93 296 PRO C N 1
ATOM 8922 C CA . PRO C 1 316 ? -29.670 -76.743 12.011 1.00 17.39 296 PRO C CA 1
ATOM 8923 C C . PRO C 1 316 ? -30.850 -77.088 11.097 1.00 16.70 296 PRO C C 1
ATOM 8924 O O . PRO C 1 316 ? -31.273 -76.249 10.295 1.00 15.46 296 PRO C O 1
ATOM 8928 N N . GLY C 1 317 ? -31.347 -78.316 11.201 1.00 15.14 297 GLY C N 1
ATOM 8929 C CA . GLY C 1 317 ? -32.402 -78.795 10.313 1.00 16.90 297 GLY C CA 1
ATOM 8930 C C . GLY C 1 317 ? -31.856 -79.391 9.023 1.00 15.90 297 GLY C C 1
ATOM 8931 O O . GLY C 1 317 ? -32.622 -79.849 8.173 1.00 17.09 297 GLY C O 1
ATOM 8932 N N . GLY C 1 318 ? -30.531 -79.391 8.883 1.00 14.27 298 GLY C N 1
ATOM 8933 C CA . GLY C 1 318 ? -29.867 -79.960 7.709 1.00 14.25 298 GLY C CA 1
ATOM 8934 C C . GLY C 1 318 ? -29.444 -81.419 7.860 1.00 13.01 298 GLY C C 1
ATOM 8935 O O . GLY C 1 318 ? -29.731 -82.065 8.875 1.00 12.77 298 GLY C O 1
ATOM 8936 N N . LEU C 1 319 ? -28.765 -81.934 6.842 1.00 12.89 299 LEU C N 1
ATOM 8937 C CA . LEU C 1 319 ? -28.388 -83.351 6.785 1.00 14.40 299 LEU C CA 1
ATOM 8938 C C . LEU C 1 319 ? -26.914 -83.568 6.484 1.00 15.42 299 LEU C C 1
ATOM 8939 O O . LEU C 1 319 ? -26.353 -82.877 5.640 1.00 13.72 299 LEU C O 1
ATOM 8944 N N . TYR C 1 320 ? -26.301 -84.536 7.174 1.00 13.25 300 TYR C N 1
ATOM 8945 C CA . TYR C 1 320 ? -24.983 -85.038 6.795 1.00 13.42 300 TYR C CA 1
ATOM 8946 C C . TYR C 1 320 ? -25.176 -86.482 6.324 1.00 14.21 300 TYR C C 1
ATOM 8947 O O . TYR C 1 320 ? -25.670 -87.327 7.073 1.00 15.53 300 TYR C O 1
ATOM 8956 N N . VAL C 1 321 ? -24.772 -86.758 5.087 1.00 14.05 301 VAL C N 1
ATOM 8957 C CA . VAL C 1 321 ? -24.957 -88.085 4.497 1.00 14.89 301 VAL C CA 1
ATOM 8958 C C . VAL C 1 321 ? -23.608 -88.764 4.286 1.00 13.48 301 VAL C C 1
ATOM 8959 O O . VAL C 1 321 ? -22.661 -88.141 3.796 1.00 14.63 301 VAL C O 1
ATOM 8963 N N . ILE C 1 322 ? -23.522 -90.042 4.646 1.00 14.67 302 ILE C N 1
ATOM 8964 C CA . ILE C 1 322 ? -22.323 -90.837 4.343 1.00 14.23 302 ILE C CA 1
ATOM 8965 C C . ILE C 1 322 ? -22.717 -91.987 3.435 1.00 16.56 302 ILE C C 1
ATOM 8966 O O . ILE C 1 322 ? -23.611 -92.770 3.757 1.00 17.79 302 ILE C O 1
ATOM 8971 N N . GLU C 1 323 ? -22.042 -92.076 2.298 1.00 15.92 303 GLU C N 1
ATOM 8972 C CA . GLU C 1 323 ? -22.293 -93.120 1.328 1.00 17.66 303 GLU C CA 1
ATOM 8973 C C . GLU C 1 323 ? -21.173 -94.156 1.372 1.00 19.33 303 GLU C C 1
ATOM 8974 O O . GLU C 1 323 ? -20.023 -93.815 1.675 1.00 17.84 303 GLU C O 1
ATOM 8980 N N . ASP C 1 324 ? -21.525 -95.414 1.086 1.00 21.07 304 ASP C N 1
ATOM 8981 C CA . ASP C 1 324 ? -20.563 -96.516 0.882 1.00 19.78 304 ASP C CA 1
ATOM 8982 C C . ASP C 1 324 ? -19.809 -96.973 2.131 1.00 20.40 304 ASP C C 1
ATOM 8983 O O . ASP C 1 324 ? -18.574 -97.099 2.116 1.00 18.42 304 ASP C O 1
ATOM 8988 N N . MET C 1 325 ? -20.549 -97.251 3.202 1.00 17.34 305 MET C N 1
ATOM 8989 C CA . MET C 1 325 ? -19.931 -97.731 4.434 1.00 17.87 305 MET C CA 1
ATOM 8990 C C . MET C 1 325 ? -19.392 -99.160 4.304 1.00 14.57 305 MET C C 1
ATOM 8991 O O . MET C 1 325 ? -18.804 -99.676 5.247 1.00 16.70 305 MET C O 1
ATOM 8996 N N . TRP C 1 326 ? -19.584 -99.795 3.147 1.00 14.26 306 TRP C N 1
ATOM 8997 C CA . TRP C 1 326 ? -19.039 -101.136 2.931 1.00 16.87 306 TRP C CA 1
ATOM 8998 C C . TRP C 1 326 ? -17.533 -101.188 3.208 1.00 17.78 306 TRP C C 1
ATOM 8999 O O . TRP C 1 326 ? -17.010 -102.209 3.676 1.00 16.33 306 TRP C O 1
ATOM 9010 N N . THR C 1 327 ? -16.843 -100.077 2.952 1.00 16.00 307 THR C N 1
ATOM 9011 C CA . THR C 1 327 ? -15.387 -100.032 3.169 1.00 16.46 307 THR C CA 1
ATOM 9012 C C . THR C 1 327 ? -14.971 -100.136 4.640 1.00 17.98 307 THR C C 1
ATOM 9013 O O . THR C 1 327 ? -13.789 -100.328 4.931 1.00 17.37 307 THR C O 1
ATOM 9017 N N . ALA C 1 328 ? -15.929 -100.011 5.560 1.00 16.07 308 ALA C N 1
ATOM 9018 C CA . ALA C 1 328 ? -15.647 -100.217 6.988 1.00 17.51 308 ALA C CA 1
ATOM 9019 C C . ALA C 1 328 ? -15.059 -101.592 7.290 1.00 19.17 308 ALA C C 1
ATOM 9020 O O . ALA C 1 328 ? -14.411 -101.779 8.320 1.00 18.04 308 ALA C O 1
ATOM 9022 N N . TYR C 1 329 ? -15.287 -102.551 6.397 1.00 16.56 309 TYR C N 1
ATOM 9023 C CA . TYR C 1 329 ? -14.876 -103.938 6.650 1.00 16.50 309 TYR C CA 1
ATOM 9024 C C . TYR C 1 329 ? -13.573 -104.336 5.965 1.00 18.79 309 TYR C C 1
ATOM 9025 O O . TYR C 1 329 ? -13.159 -105.496 6.052 1.00 17.81 309 TYR C O 1
ATOM 9034 N N . TRP C 1 330 ? -12.923 -103.379 5.302 1.00 16.88 310 TRP C N 1
ATOM 9035 C CA . TRP C 1 330 ? -11.799 -103.685 4.414 1.00 17.16 310 TRP C CA 1
ATOM 9036 C C . TRP C 1 330 ? -10.512 -102.936 4.771 1.00 16.05 310 TRP C C 1
ATOM 9037 O O . TRP C 1 330 ? -10.470 -101.710 4.693 1.00 16.72 310 TRP C O 1
ATOM 9048 N N . PRO C 1 331 ? -9.456 -103.681 5.167 1.00 18.56 311 PRO C N 1
ATOM 9049 C CA . PRO C 1 331 ? -8.157 -103.099 5.552 1.00 18.26 311 PRO C CA 1
ATOM 9050 C C . PRO C 1 331 ? -7.590 -102.116 4.530 1.00 15.77 311 PRO C C 1
ATOM 9051 O O . PRO C 1 331 ? -6.966 -101.116 4.910 1.00 19.13 311 PRO C O 1
ATOM 9055 N N . GLY C 1 332 ? -7.804 -102.396 3.247 1.00 16.32 312 GLY C N 1
ATOM 9056 C CA . GLY C 1 332 ? -7.304 -101.534 2.171 1.00 15.19 312 GLY C CA 1
ATOM 9057 C C . GLY C 1 332 ? -7.911 -100.138 2.149 1.00 17.70 312 GLY C C 1
ATOM 9058 O O . GLY C 1 332 ? -7.399 -99.243 1.461 1.00 18.05 312 GLY C O 1
ATOM 9059 N N . PHE C 1 333 ? -9.006 -99.963 2.890 1.00 16.66 313 PHE C N 1
ATOM 9060 C CA . PHE C 1 333 ? -9.628 -98.650 3.089 1.00 17.66 313 PHE C CA 1
ATOM 9061 C C . PHE C 1 333 ? -9.501 -98.203 4.547 1.00 17.24 313 PHE C C 1
ATOM 9062 O O . PHE C 1 333 ? -10.164 -97.252 4.975 1.00 17.88 313 PHE C O 1
ATOM 9070 N N . GLY C 1 334 ? -8.654 -98.897 5.304 1.00 16.28 314 GLY C N 1
ATOM 9071 C CA . GLY C 1 334 ? -8.454 -98.592 6.725 1.00 20.23 314 GLY C CA 1
ATOM 9072 C C . GLY C 1 334 ? -9.503 -99.206 7.630 1.00 18.93 314 GLY C C 1
ATOM 9073 O O . GLY C 1 334 ? -9.609 -98.850 8.806 1.00 17.13 314 GLY C O 1
ATOM 9074 N N . GLY C 1 335 ? -10.281 -100.138 7.086 1.00 21.57 315 GLY C N 1
ATOM 9075 C CA . GLY C 1 335 ? -11.333 -100.799 7.850 1.00 19.59 315 GLY C CA 1
ATOM 9076 C C . GLY C 1 335 ? -10.831 -102.063 8.517 1.00 22.16 315 GLY C C 1
ATOM 9077 O O . GLY C 1 335 ? -9.621 -102.312 8.557 1.00 20.51 315 GLY C O 1
ATOM 9078 N N . GLN C 1 336 ? -11.763 -102.852 9.053 1.00 20.41 316 GLN C N 1
ATOM 9079 C CA . GLN C 1 336 ? -11.435 -104.088 9.764 1.00 20.73 316 GLN C CA 1
ATOM 9080 C C . GLN C 1 336 ? -12.438 -105.170 9.402 1.00 20.49 316 GLN C C 1
ATOM 9081 O O . GLN C 1 336 ? -13.644 -104.909 9.367 1.00 17.65 316 GLN C O 1
ATOM 9087 N N . ALA C 1 337 ? -11.939 -106.381 9.147 1.00 21.43 317 ALA C N 1
ATOM 9088 C CA . ALA C 1 337 ? -12.792 -107.523 8.790 1.00 22.89 317 ALA C CA 1
ATOM 9089 C C . ALA C 1 337 ? -13.765 -107.906 9.907 1.00 24.01 317 ALA C C 1
ATOM 9090 O O . ALA C 1 337 ? -14.877 -108.367 9.646 1.00 22.09 317 ALA C O 1
ATOM 9092 N N . ASP C 1 338 ? -13.335 -107.717 11.151 1.00 23.48 318 ASP C N 1
ATOM 9093 C CA . ASP C 1 338 ? -14.177 -107.983 12.312 1.00 23.01 318 ASP C CA 1
ATOM 9094 C C . ASP C 1 338 ? -15.077 -106.770 12.587 1.00 22.64 318 ASP C C 1
ATOM 9095 O O . ASP C 1 338 ? -14.580 -105.695 12.921 1.00 20.89 318 ASP C O 1
ATOM 9100 N N . PRO C 1 339 ? -16.408 -106.938 12.446 1.00 23.00 319 PRO C N 1
ATOM 9101 C CA . PRO C 1 339 ? -17.322 -105.807 12.651 1.00 24.28 319 PRO C CA 1
ATOM 9102 C C . PRO C 1 339 ? -17.312 -105.252 14.081 1.00 23.26 319 PRO C C 1
ATOM 9103 O O . PRO C 1 339 ? -17.739 -104.116 14.291 1.00 20.72 319 PRO C O 1
ATOM 9107 N N . GLN C 1 340 ? -16.818 -106.038 15.039 1.00 24.88 320 GLN C N 1
ATOM 9108 C CA . GLN C 1 340 ? -16.676 -105.579 16.429 1.00 25.78 320 GLN C CA 1
ATOM 9109 C C . GLN C 1 340 ? -15.457 -104.682 16.650 1.00 25.40 320 GLN C C 1
ATOM 9110 O O . GLN C 1 340 ? -15.416 -103.911 17.608 1.00 26.41 320 GLN C O 1
ATOM 9116 N N A GLU C 1 341 ? -14.468 -104.787 15.767 0.50 24.56 321 GLU C N 1
ATOM 9117 N N B GLU C 1 341 ? -14.471 -104.790 15.764 0.50 24.81 321 GLU C N 1
ATOM 9118 C CA A GLU C 1 341 ? -13.267 -103.961 15.864 0.50 25.44 321 GLU C CA 1
ATOM 9119 C CA B GLU C 1 341 ? -13.274 -103.958 15.837 0.50 25.88 321 GLU C CA 1
ATOM 9120 C C A GLU C 1 341 ? -13.457 -102.679 15.054 0.50 24.46 321 GLU C C 1
ATOM 9121 C C B GLU C 1 341 ? -13.479 -102.685 15.030 0.50 24.78 321 GLU C C 1
ATOM 9122 O O A GLU C 1 341 ? -12.750 -102.439 14.077 0.50 24.71 321 GLU C O 1
ATOM 9123 O O B GLU C 1 341 ? -12.802 -102.456 14.029 0.50 25.12 321 GLU C O 1
ATOM 9134 N N . CYS C 1 342 ? -14.414 -101.856 15.486 1.00 22.44 322 CYS C N 1
ATOM 9135 C CA . CYS C 1 342 ? -14.879 -100.707 14.708 1.00 23.54 322 CYS C CA 1
ATOM 9136 C C . CYS C 1 342 ? -14.507 -99.321 15.248 1.00 23.76 322 CYS C C 1
ATOM 9137 O O . CYS C 1 342 ? -15.079 -98.324 14.803 1.00 21.43 322 CYS C O 1
ATOM 9140 N N . SER C 1 343 ? -13.555 -99.237 16.179 1.00 22.15 323 SER C N 1
ATOM 9141 C CA . SER C 1 343 ? -13.214 -97.932 16.770 1.00 24.18 323 SER C CA 1
ATOM 9142 C C . SER C 1 343 ? -12.728 -96.890 15.747 1.00 24.19 323 SER C C 1
ATOM 9143 O O . SER C 1 343 ? -12.849 -95.684 15.979 1.00 25.03 323 SER C O 1
ATOM 9146 N N . GLY C 1 344 ? -12.186 -97.353 14.624 1.00 22.34 324 GLY C N 1
ATOM 9147 C CA . GLY C 1 344 ? -11.694 -96.448 13.582 1.00 21.66 324 GLY C CA 1
ATOM 9148 C C . GLY C 1 344 ? -12.453 -96.467 12.264 1.00 20.41 324 GLY C C 1
ATOM 9149 O O . GLY C 1 344 ? -11.962 -95.943 11.258 1.00 20.65 324 GLY C O 1
ATOM 9150 N N . THR C 1 345 ? -13.654 -97.044 12.258 1.00 19.56 325 THR C N 1
ATOM 9151 C CA . THR C 1 345 ? -14.410 -97.196 11.003 1.00 18.53 325 THR C CA 1
ATOM 9152 C C . THR C 1 345 ? -15.608 -96.258 10.923 1.00 17.88 325 THR C C 1
ATOM 9153 O O . THR C 1 345 ? -16.032 -95.679 11.932 1.00 16.51 325 THR C O 1
ATOM 9157 N N . SER C 1 346 ? -16.144 -96.107 9.714 1.00 15.86 326 SER C N 1
ATOM 9158 C CA . SER C 1 346 ? -17.347 -95.313 9.503 1.00 16.09 326 SER C CA 1
ATOM 9159 C C . SER C 1 346 ? -18.545 -95.907 10.249 1.00 15.67 326 SER C C 1
ATOM 9160 O O . SER C 1 346 ? -19.413 -95.166 10.700 1.00 17.66 326 SER C O 1
ATOM 9163 N N . LEU C 1 347 ? -18.591 -97.234 10.381 1.00 17.84 327 LEU C N 1
ATOM 9164 C CA . LEU C 1 347 ? -19.657 -97.871 11.169 1.00 19.22 327 LEU C CA 1
ATOM 9165 C C . LEU C 1 347 ? -19.475 -97.645 12.672 1.00 19.33 327 LEU C C 1
ATOM 9166 O O . LEU C 1 347 ? -20.455 -97.513 13.400 1.00 18.15 327 LEU C O 1
ATOM 9171 N N . GLY C 1 348 ? -18.226 -97.594 13.130 1.00 17.92 328 GLY C N 1
ATOM 9172 C CA . GLY C 1 348 ? -17.942 -97.193 14.517 1.00 20.57 328 GLY C CA 1
ATOM 9173 C C . GLY C 1 348 ? -18.440 -95.781 14.788 1.00 19.58 328 GLY C C 1
ATOM 9174 O O . GLY C 1 348 ? -18.994 -95.497 15.858 1.00 17.71 328 GLY C O 1
ATOM 9175 N N . LEU C 1 349 ? -18.241 -94.890 13.816 1.00 17.91 329 LEU C N 1
ATOM 9176 C CA . LEU C 1 349 ? -18.768 -93.527 13.913 1.00 17.41 329 LEU C CA 1
ATOM 9177 C C . LEU C 1 349 ? -20.294 -93.551 14.067 1.00 18.03 329 LEU C C 1
ATOM 9178 O O . LEU C 1 349 ? -20.841 -92.924 14.974 1.00 17.67 329 LEU C O 1
ATOM 9183 N N . LEU C 1 350 ? -20.971 -94.290 13.193 1.00 15.37 330 LEU C N 1
ATOM 9184 C CA . LEU C 1 350 ? -22.436 -94.351 13.215 1.00 16.59 330 LEU C CA 1
ATOM 9185 C C . LEU C 1 350 ? -22.966 -94.916 14.534 1.00 17.59 330 LEU C C 1
ATOM 9186 O O . LEU C 1 350 ? -23.939 -94.396 15.085 1.00 16.30 330 LEU C O 1
ATOM 9191 N N . LYS C 1 351 ? -22.327 -95.975 15.029 1.00 16.36 331 LYS C N 1
ATOM 9192 C CA . LYS C 1 351 ? -22.683 -96.558 16.329 1.00 16.61 331 LYS C CA 1
ATOM 9193 C C . LYS C 1 351 ? -22.532 -95.533 17.453 1.00 18.61 331 LYS C C 1
ATOM 9194 O O . LYS C 1 351 ? -23.412 -95.413 18.308 1.00 17.64 331 LYS C O 1
ATOM 9200 N N . SER C 1 352 ? -21.430 -94.779 17.438 1.00 17.64 332 SER C N 1
ATOM 9201 C CA . SER C 1 352 ? -21.206 -93.738 18.445 1.00 19.32 332 SER C CA 1
ATOM 9202 C C . SER C 1 352 ? -22.236 -92.607 18.368 1.00 18.60 332 SER C C 1
ATOM 9203 O O . SER C 1 352 ? -22.501 -91.946 19.372 1.00 16.95 332 SER C O 1
ATOM 9206 N N . LEU C 1 353 ? -22.818 -92.384 17.191 1.00 15.92 333 LEU C N 1
ATOM 9207 C CA . LEU C 1 353 ? -23.858 -91.359 17.059 1.00 16.32 333 LEU C CA 1
ATOM 9208 C C . LEU C 1 353 ? -25.133 -91.713 17.827 1.00 16.99 333 LEU C C 1
ATOM 9209 O O . LEU C 1 353 ? -25.892 -90.819 18.221 1.00 16.04 333 LEU C O 1
ATOM 9214 N N . ILE C 1 354 ? -25.358 -93.010 18.046 1.00 16.51 334 ILE C N 1
ATOM 9215 C CA . ILE C 1 354 ? -26.491 -93.462 18.857 1.00 16.46 334 ILE C CA 1
ATOM 9216 C C . ILE C 1 354 ? -26.321 -92.987 20.305 1.00 17.87 334 ILE C C 1
ATOM 9217 O O . ILE C 1 354 ? -27.273 -92.479 20.912 1.00 15.91 334 ILE C O 1
ATOM 9222 N N . ASP C 1 355 ? -25.111 -93.140 20.849 1.00 15.33 335 ASP C N 1
ATOM 9223 C CA . ASP C 1 355 ? -24.809 -92.614 22.186 1.00 17.66 335 ASP C CA 1
ATOM 9224 C C . ASP C 1 355 ? -24.851 -91.085 22.243 1.00 17.02 335 ASP C C 1
ATOM 9225 O O . ASP C 1 355 ? -25.254 -90.513 23.261 1.00 18.43 335 ASP C O 1
ATOM 9230 N N . ALA C 1 356 ? -24.429 -90.423 21.166 1.00 16.54 336 ALA C N 1
ATOM 9231 C CA . ALA C 1 356 ? -24.493 -88.958 21.104 1.00 16.09 336 ALA C CA 1
ATOM 9232 C C . ALA C 1 356 ? -25.937 -88.482 21.219 1.00 16.29 336 ALA C C 1
ATOM 9233 O O . ALA C 1 356 ? -26.238 -87.535 21.950 1.00 18.09 336 ALA C O 1
ATOM 9235 N N . ILE C 1 357 ? -26.833 -89.148 20.500 1.00 15.19 337 ILE C N 1
ATOM 9236 C CA . ILE C 1 357 ? -28.267 -88.812 20.542 1.00 15.29 337 ILE C CA 1
ATOM 9237 C C . ILE C 1 357 ? -28.791 -88.963 21.980 1.00 17.15 337 ILE C C 1
ATOM 9238 O O . ILE C 1 357 ? -29.553 -88.124 22.474 1.00 15.69 337 ILE C O 1
ATOM 9243 N N . GLN C 1 358 ? -28.322 -90.014 22.651 1.00 16.39 338 GLN C N 1
ATOM 9244 C CA . GLN C 1 358 ? -28.774 -90.374 23.989 1.00 17.07 338 GLN C CA 1
ATOM 9245 C C . GLN C 1 358 ? -27.982 -89.735 25.135 1.00 16.20 338 GLN C C 1
ATOM 9246 O O . GLN C 1 358 ? -28.211 -90.085 26.302 1.00 15.92 338 GLN C O 1
ATOM 9252 N N . HIS C 1 359 ? -27.072 -88.804 24.829 1.00 17.58 339 HIS C N 1
ATOM 9253 C CA . HIS C 1 359 ? -26.083 -88.355 25.833 1.00 16.75 339 HIS C CA 1
ATOM 9254 C C . HIS C 1 359 ? -26.693 -87.715 27.083 1.00 18.76 339 HIS C C 1
ATOM 9255 O O . HIS C 1 359 ? -26.092 -87.778 28.162 1.00 17.46 339 HIS C O 1
ATOM 9262 N N . GLN C 1 360 ? -27.869 -87.093 26.945 1.00 16.18 340 GLN C N 1
ATOM 9263 C CA . GLN C 1 360 ? -28.511 -86.450 28.102 1.00 18.52 340 GLN C CA 1
ATOM 9264 C C . GLN C 1 360 ? -29.023 -87.469 29.127 1.00 19.07 340 GLN C C 1
ATOM 9265 O O . GLN C 1 360 ? -29.355 -87.096 30.250 1.00 18.62 340 GLN C O 1
ATOM 9271 N N . GLU C 1 361 ? -29.055 -88.749 28.743 1.00 18.51 341 GLU C N 1
ATOM 9272 C CA . GLU C 1 361 ? -29.508 -89.834 29.631 1.00 19.39 341 GLU C CA 1
ATOM 9273 C C . GLU C 1 361 ? -28.393 -90.464 30.473 1.00 20.19 341 GLU C C 1
ATOM 9274 O O . GLU C 1 361 ? -28.666 -91.287 31.357 1.00 22.26 341 GLU C O 1
ATOM 9280 N N . LEU C 1 362 ? -27.145 -90.084 30.205 1.00 21.03 342 LEU C N 1
ATOM 9281 C CA . LEU C 1 362 ? -26.003 -90.564 31.000 1.00 22.36 342 LEU C CA 1
ATOM 9282 C C . LEU C 1 362 ? -26.119 -90.083 32.441 1.00 24.52 342 LEU C C 1
ATOM 9283 O O . LEU C 1 362 ? -26.649 -88.999 32.678 1.00 23.70 342 LEU C O 1
ATOM 9288 N N . PRO C 1 363 ? -25.626 -90.884 33.413 1.00 24.79 343 PRO C N 1
ATOM 9289 C CA . PRO C 1 363 ? -25.627 -90.405 34.793 1.00 27.88 343 PRO C CA 1
ATOM 9290 C C . PRO C 1 363 ? -24.725 -89.182 34.904 1.00 33.36 343 PRO C C 1
ATOM 9291 O O . PRO C 1 363 ? -23.728 -89.082 34.173 1.00 30.35 343 PRO C O 1
ATOM 9295 N N . SER C 1 364 ? -25.083 -88.261 35.794 1.00 38.61 344 SER C N 1
ATOM 9296 C CA . SER C 1 364 ? -24.389 -86.979 35.897 1.00 43.50 344 SER C CA 1
ATOM 9297 C C . SER C 1 364 ? -22.921 -87.159 36.271 1.00 45.49 344 SER C C 1
ATOM 9298 O O . SER C 1 364 ? -22.566 -88.081 37.012 1.00 45.19 344 SER C O 1
ATOM 9301 N N . ASP C 1 365 ? -22.082 -86.284 35.724 1.00 47.86 345 ASP C N 1
ATOM 9302 C CA . ASP C 1 365 ? -20.649 -86.262 35.999 1.00 51.45 345 ASP C CA 1
ATOM 9303 C C . ASP C 1 365 ? -20.139 -84.841 35.754 1.00 54.07 345 ASP C C 1
ATOM 9304 O O . ASP C 1 365 ? -20.131 -84.375 34.612 1.00 54.14 345 ASP C O 1
ATOM 9309 N N . PRO C 1 366 ? -19.724 -84.142 36.830 1.00 56.51 346 PRO C N 1
ATOM 9310 C CA . PRO C 1 366 ? -19.212 -82.771 36.705 1.00 56.86 346 PRO C CA 1
ATOM 9311 C C . PRO C 1 366 ? -17.878 -82.690 35.953 1.00 56.92 346 PRO C C 1
ATOM 9312 O O . PRO C 1 366 ? -17.498 -81.609 35.497 1.00 58.51 346 PRO C O 1
ATOM 9316 N N . ASN C 1 367 ? -17.187 -83.824 35.830 1.00 55.97 347 ASN C N 1
ATOM 9317 C CA . ASN C 1 367 ? -15.924 -83.912 35.090 1.00 56.18 347 ASN C CA 1
ATOM 9318 C C . ASN C 1 367 ? -16.098 -84.161 33.590 1.00 54.84 347 ASN C C 1
ATOM 9319 O O . ASN C 1 367 ? -15.124 -84.118 32.833 1.00 54.60 347 ASN C O 1
ATOM 9324 N N . ARG C 1 368 ? -17.336 -84.422 33.174 1.00 51.32 348 ARG C N 1
ATOM 9325 C CA . ARG C 1 368 ? -17.653 -84.756 31.786 1.00 48.43 348 ARG C CA 1
ATOM 9326 C C . ARG C 1 368 ? -18.528 -83.672 31.159 1.00 45.21 348 ARG C C 1
ATOM 9327 O O . ARG C 1 368 ? -19.573 -83.314 31.708 1.00 46.08 348 ARG C O 1
ATOM 9335 N N . SER C 1 369 ? -18.084 -83.142 30.021 1.00 40.68 349 SER C N 1
ATOM 9336 C CA . SER C 1 369 ? -18.862 -82.173 29.251 1.00 37.94 349 SER C CA 1
ATOM 9337 C C . SER C 1 369 ? -19.327 -82.825 27.955 1.00 34.07 349 SER C C 1
ATOM 9338 O O . SER C 1 369 ? -18.543 -83.516 27.303 1.00 31.85 349 SER C O 1
ATOM 9341 N N . PRO C 1 370 ? -20.602 -82.617 27.577 1.00 30.24 350 PRO C N 1
ATOM 9342 C CA . PRO C 1 370 ? -21.039 -83.108 26.270 1.00 27.86 350 PRO C CA 1
ATOM 9343 C C . PRO C 1 370 ? -20.245 -82.434 25.150 1.00 27.20 350 PRO C C 1
ATOM 9344 O O . PRO C 1 370 ? -19.965 -81.237 25.223 1.00 26.70 350 PRO C O 1
ATOM 9348 N N . GLY C 1 371 ? -19.867 -83.210 24.139 1.00 23.32 351 GLY C N 1
ATOM 9349 C CA . GLY C 1 371 ? -19.116 -82.688 23.001 1.00 22.56 351 GLY C CA 1
ATOM 9350 C C . GLY C 1 371 ? -20.005 -82.015 21.973 1.00 21.96 351 GLY C C 1
ATOM 9351 O O . GLY C 1 371 ? -21.238 -81.983 22.118 1.00 19.86 351 GLY C O 1
ATOM 9352 N N . TYR C 1 372 ? -19.386 -81.478 20.925 1.00 21.64 352 TYR C N 1
ATOM 9353 C CA . TYR C 1 372 ? -20.148 -80.779 19.896 1.00 19.71 352 TYR C CA 1
ATOM 9354 C C . TYR C 1 372 ? -21.195 -81.674 19.234 1.00 19.97 352 TYR C C 1
ATOM 9355 O O . TYR C 1 372 ? -22.359 -81.278 19.106 1.00 17.21 352 TYR C O 1
ATOM 9364 N N . VAL C 1 373 ? -20.783 -82.871 18.812 1.00 17.11 353 VAL C N 1
ATOM 9365 C CA . VAL C 1 373 ? -21.698 -83.794 18.141 1.00 18.63 353 VAL C CA 1
ATOM 9366 C C . VAL C 1 373 ? -22.868 -84.200 19.059 1.00 18.80 353 VAL C C 1
ATOM 9367 O O . VAL C 1 373 ? -24.026 -84.153 18.632 1.00 17.90 353 VAL C O 1
ATOM 9371 N N . ASP C 1 374 ? -22.565 -84.545 20.315 1.00 18.38 354 ASP C N 1
ATOM 9372 C CA . ASP C 1 374 ? -23.595 -84.799 21.351 1.00 17.93 354 ASP C CA 1
ATOM 9373 C C . ASP C 1 374 ? -24.724 -83.759 21.311 1.00 17.26 354 ASP C C 1
ATOM 9374 O O . ASP C 1 374 ? -25.911 -84.101 21.275 1.00 15.76 354 ASP C O 1
ATOM 9379 N N . ARG C 1 375 ? -24.332 -82.490 21.323 1.00 16.05 355 ARG C N 1
ATOM 9380 C CA . ARG C 1 375 ? -25.268 -81.366 21.450 1.00 16.95 355 ARG C CA 1
ATOM 9381 C C . ARG C 1 375 ? -26.009 -81.040 20.154 1.00 16.12 355 ARG C C 1
ATOM 9382 O O . ARG C 1 375 ? -26.962 -80.252 20.168 1.00 15.55 355 ARG C O 1
ATOM 9390 N N . ASN C 1 376 ? -25.583 -81.653 19.050 1.00 16.52 356 ASN C N 1
ATOM 9391 C CA . ASN C 1 376 ? -26.035 -81.244 17.724 1.00 16.71 356 ASN C CA 1
ATOM 9392 C C . ASN C 1 376 ? -26.563 -82.324 16.784 1.00 16.58 356 ASN C C 1
ATOM 9393 O O . ASN C 1 376 ? -26.724 -82.069 15.591 1.00 15.11 356 ASN C O 1
ATOM 9398 N N . ILE C 1 377 ? -26.816 -83.519 17.308 1.00 15.50 357 ILE C N 1
ATOM 9399 C CA . ILE C 1 377 ? -27.454 -84.577 16.527 1.00 14.12 357 ILE C CA 1
ATOM 9400 C C . ILE C 1 377 ? -28.840 -84.888 17.093 1.00 14.40 357 ILE C C 1
ATOM 9401 O O . ILE C 1 377 ? -28.998 -85.090 18.306 1.00 17.49 357 ILE C O 1
ATOM 9406 N N . VAL C 1 378 ? -29.842 -84.914 16.221 1.00 15.30 358 VAL C N 1
ATOM 9407 C CA . VAL C 1 378 ? -31.218 -85.191 16.648 1.00 15.31 358 VAL C CA 1
ATOM 9408 C C . VAL C 1 378 ? -31.856 -86.375 15.918 1.00 17.26 358 VAL C C 1
ATOM 9409 O O . VAL C 1 378 ? -33.039 -86.693 16.126 1.00 15.37 358 VAL C O 1
ATOM 9413 N N . GLY C 1 379 ? -31.074 -87.032 15.072 1.00 15.85 359 GLY C N 1
ATOM 9414 C CA . GLY C 1 379 ? -31.584 -88.175 14.327 1.00 16.38 359 GLY C CA 1
ATOM 9415 C C . GLY C 1 379 ? -30.509 -88.894 13.551 1.00 17.15 359 GLY C C 1
ATOM 9416 O O . GLY C 1 379 ? -29.548 -88.280 13.080 1.00 17.31 359 GLY C O 1
ATOM 9417 N N . LEU C 1 380 ? -30.677 -90.205 13.424 1.00 15.57 360 LEU C N 1
ATOM 9418 C CA . LEU C 1 380 ? -29.778 -91.031 12.636 1.00 14.92 360 LEU C CA 1
ATOM 9419 C C . LEU C 1 380 ? -30.618 -92.005 11.826 1.00 15.68 360 LEU C C 1
ATOM 9420 O O . LEU C 1 380 ? -31.522 -92.648 12.372 1.00 14.56 360 LEU C O 1
ATOM 9425 N N . HIS C 1 381 ? -30.332 -92.081 10.529 1.00 13.36 361 HIS C N 1
ATOM 9426 C CA . HIS C 1 381 ? -31.013 -92.997 9.612 1.00 16.17 361 HIS C CA 1
ATOM 9427 C C . HIS C 1 381 ? -29.998 -93.845 8.882 1.00 16.54 361 HIS C C 1
ATOM 9428 O O . HIS C 1 381 ? -29.116 -93.316 8.197 1.00 17.56 361 HIS C O 1
ATOM 9435 N N . VAL C 1 382 ? -30.112 -95.162 9.029 1.00 13.68 362 VAL C N 1
ATOM 9436 C CA . VAL C 1 382 ? -29.124 -96.061 8.434 1.00 14.76 362 VAL C CA 1
ATOM 9437 C C . VAL C 1 382 ? -29.802 -97.017 7.468 1.00 15.22 362 VAL C C 1
ATOM 9438 O O . VAL C 1 382 ? -30.756 -97.705 7.836 1.00 16.74 362 VAL C O 1
ATOM 9442 N N . TYR C 1 383 ? -29.311 -97.029 6.232 1.00 14.78 363 TYR C N 1
ATOM 9443 C CA . TYR C 1 383 ? -29.724 -97.983 5.207 1.00 15.89 363 TYR C CA 1
ATOM 9444 C C . TYR C 1 383 ? -28.481 -98.683 4.671 1.00 14.75 363 TYR C C 1
ATOM 9445 O O . TYR C 1 383 ? -27.359 -98.307 5.014 1.00 14.63 363 TYR C O 1
ATOM 9454 N N . HIS C 1 384 ? -28.671 -99.706 3.840 1.00 15.05 364 HIS C N 1
ATOM 9455 C CA . HIS C 1 384 ? -27.546 -100.397 3.215 1.00 17.08 364 HIS C CA 1
ATOM 9456 C C . HIS C 1 384 ? -26.649 -99.408 2.459 1.00 19.06 364 HIS C C 1
ATOM 9457 O O . HIS C 1 384 ? -27.087 -98.767 1.505 1.00 17.14 364 HIS C O 1
ATOM 9464 N N . ASN C 1 385 ? -25.400 -99.289 2.910 1.00 18.80 365 ASN C N 1
ATOM 9465 C CA . ASN C 1 385 ? -24.392 -98.414 2.295 1.00 17.04 365 ASN C CA 1
ATOM 9466 C C . ASN C 1 385 ? -24.707 -96.909 2.197 1.00 18.06 365 ASN C C 1
ATOM 9467 O O . ASN C 1 385 ? -24.062 -96.198 1.428 1.00 21.05 365 ASN C O 1
ATOM 9472 N N . VAL C 1 386 ? -25.678 -96.429 2.973 1.00 15.11 366 VAL C N 1
ATOM 9473 C CA . VAL C 1 386 ? -25.939 -94.983 3.058 1.00 15.98 366 VAL C CA 1
ATOM 9474 C C . VAL C 1 386 ? -26.591 -94.614 4.398 1.00 17.58 366 VAL C C 1
ATOM 9475 O O . VAL C 1 386 ? -27.529 -95.284 4.860 1.00 17.20 366 VAL C O 1
ATOM 9479 N N . ALA C 1 387 ? -26.075 -93.561 5.028 1.00 15.77 367 ALA C N 1
ATOM 9480 C CA . ALA C 1 387 ? -26.626 -93.100 6.309 1.00 14.61 367 ALA C CA 1
ATOM 9481 C C . ALA C 1 387 ? -26.848 -91.593 6.321 1.00 15.91 367 ALA C C 1
ATOM 9482 O O . ALA C 1 387 ? -26.070 -90.849 5.723 1.00 15.94 367 ALA C O 1
ATOM 9484 N N . PHE C 1 388 ? -27.904 -91.157 7.013 1.00 13.29 368 PHE C N 1
ATOM 9485 C CA . PHE C 1 388 ? -28.310 -89.751 7.049 1.00 15.09 368 PHE C CA 1
ATOM 9486 C C . PHE C 1 388 ? -28.309 -89.293 8.493 1.00 15.88 368 PHE C C 1
ATOM 9487 O O . PHE C 1 388 ? -28.952 -89.917 9.346 1.00 15.92 368 PHE C O 1
ATOM 9495 N N . VAL C 1 389 ? -27.577 -88.218 8.769 1.00 14.40 369 VAL C N 1
ATOM 9496 C CA . VAL C 1 389 ? -27.469 -87.680 10.126 1.00 12.79 369 VAL C CA 1
ATOM 9497 C C . VAL C 1 389 ? -28.194 -86.339 10.191 1.00 16.28 369 VAL C C 1
ATOM 9498 O O . VAL C 1 389 ? -27.910 -85.439 9.398 1.00 14.54 369 VAL C O 1
ATOM 9502 N N . GLU C 1 390 ? -29.129 -86.202 11.129 1.00 14.85 370 GLU C N 1
ATOM 9503 C CA . GLU C 1 390 ? -29.886 -84.955 11.264 1.00 16.46 370 GLU C CA 1
ATOM 9504 C C . GLU C 1 390 ? -29.231 -83.996 12.264 1.00 17.90 370 GLU C C 1
ATOM 9505 O O . GLU C 1 390 ? -29.042 -84.338 13.435 1.00 16.04 370 GLU C O 1
ATOM 9511 N N . LYS C 1 391 ? -28.876 -82.809 11.769 1.00 17.25 371 LYS C N 1
ATOM 9512 C CA . LYS C 1 391 ? -28.284 -81.722 12.562 1.00 18.33 371 LYS C CA 1
ATOM 9513 C C . LYS C 1 391 ? -29.387 -80.901 13.226 1.00 16.20 371 LYS C C 1
ATOM 9514 O O . LYS C 1 391 ? -30.339 -80.482 12.573 1.00 16.31 371 LYS C O 1
ATOM 9520 N N . GLY C 1 392 ? -29.252 -80.668 14.526 1.00 17.14 372 GLY C N 1
ATOM 9521 C CA . GLY C 1 392 ? -30.213 -79.846 15.248 1.00 14.83 372 GLY C CA 1
ATOM 9522 C C . GLY C 1 392 ? -29.826 -79.770 16.702 1.00 17.81 372 GLY C C 1
ATOM 9523 O O . GLY C 1 392 ? -28.901 -80.455 17.147 1.00 16.51 372 GLY C O 1
ATOM 9524 N N A ARG C 1 393 ? -30.526 -78.931 17.460 0.50 18.84 373 ARG C N 1
ATOM 9525 N N B ARG C 1 393 ? -30.546 -78.953 17.455 0.50 17.32 373 ARG C N 1
ATOM 9526 C CA A ARG C 1 393 ? -30.224 -78.791 18.878 0.50 18.07 373 ARG C CA 1
ATOM 9527 C CA B ARG C 1 393 ? -30.253 -78.794 18.864 0.50 15.26 373 ARG C CA 1
ATOM 9528 C C A ARG C 1 393 ? -30.733 -79.998 19.654 0.50 17.57 373 ARG C C 1
ATOM 9529 C C B ARG C 1 393 ? -30.741 -79.999 19.660 0.50 15.96 373 ARG C C 1
ATOM 9530 O O A ARG C 1 393 ? -31.939 -80.220 19.744 0.50 16.19 373 ARG C O 1
ATOM 9531 O O B ARG C 1 393 ? -31.945 -80.223 19.772 0.50 14.91 373 ARG C O 1
ATOM 9546 N N . ASN C 1 394 ? -29.802 -80.774 20.201 1.00 15.82 374 ASN C N 1
ATOM 9547 C CA . ASN C 1 394 ? -30.142 -81.951 21.007 1.00 15.40 374 ASN C CA 1
ATOM 9548 C C . ASN C 1 394 ? -30.185 -81.546 22.475 1.00 17.07 374 ASN C C 1
ATOM 9549 O O . ASN C 1 394 ? -29.234 -81.779 23.222 1.00 18.34 374 ASN C O 1
ATOM 9554 N N . ASP C 1 395 ? -31.294 -80.923 22.873 1.00 16.41 375 ASP C N 1
ATOM 9555 C CA . ASP C 1 395 ? -31.438 -80.386 24.228 1.00 18.00 375 ASP C CA 1
ATOM 9556 C C . ASP C 1 395 ? -32.882 -80.531 24.718 1.00 17.97 375 ASP C C 1
ATOM 9557 O O . ASP C 1 395 ? -33.514 -79.565 25.155 1.00 17.73 375 ASP C O 1
ATOM 9562 N N . GLU C 1 396 ? -33.394 -81.756 24.649 1.00 16.83 376 GLU C N 1
ATOM 9563 C CA . GLU C 1 396 ? -34.769 -82.049 25.061 1.00 18.57 376 GLU C CA 1
ATOM 9564 C C . GLU C 1 396 ? -34.889 -82.222 26.568 1.00 19.71 376 GLU C C 1
ATOM 9565 O O . GLU C 1 396 ? -35.961 -82.005 27.141 1.00 20.11 376 GLU C O 1
ATOM 9571 N N . GLY C 1 397 ? -33.781 -82.600 27.198 1.00 19.37 377 GLY C N 1
ATOM 9572 C CA . GLY C 1 397 ? -33.760 -82.898 28.626 1.00 20.41 377 GLY C CA 1
ATOM 9573 C C . GLY C 1 397 ? -33.711 -84.396 28.833 1.00 23.35 377 GLY C C 1
ATOM 9574 O O . GLY C 1 397 ? -34.454 -85.151 28.186 1.00 20.98 377 GLY C O 1
ATOM 9575 N N . GLY C 1 398 ? -32.819 -84.834 29.717 1.00 22.39 378 GLY C N 1
ATOM 9576 C CA . GLY C 1 398 ? -32.777 -86.233 30.113 1.00 21.34 378 GLY C CA 1
ATOM 9577 C C . GLY C 1 398 ? -33.921 -86.532 31.069 1.00 21.60 378 GLY C C 1
ATOM 9578 O O . GLY C 1 398 ? -34.599 -85.620 31.544 1.00 21.92 378 GLY C O 1
ATOM 9579 N N . ILE C 1 399 ? -34.136 -87.812 31.347 1.00 21.31 379 ILE C N 1
ATOM 9580 C CA . ILE C 1 399 ? -35.119 -88.235 32.344 1.00 23.50 379 ILE C CA 1
ATOM 9581 C C . ILE C 1 399 ? -34.755 -87.598 33.693 1.00 24.79 379 ILE C C 1
ATOM 9582 O O . ILE C 1 399 ? -33.615 -87.719 34.148 1.00 25.60 379 ILE C O 1
ATOM 9587 N N . PRO C 1 400 ? -35.710 -86.884 34.315 1.00 24.78 380 PRO C N 1
ATOM 9588 C CA . PRO C 1 400 ? -35.434 -86.172 35.567 1.00 26.68 380 PRO C CA 1
ATOM 9589 C C . PRO C 1 400 ? -35.075 -87.107 36.721 1.00 27.55 380 PRO C C 1
ATOM 9590 O O . PRO C 1 400 ? -35.425 -88.290 36.692 1.00 25.32 380 PRO C O 1
ATOM 9594 N N . THR C 1 401 ? -34.382 -86.572 37.723 1.00 30.39 381 THR C N 1
ATOM 9595 C CA . THR C 1 401 ? -33.905 -87.383 38.853 1.00 35.91 381 THR C CA 1
ATOM 9596 C C . THR C 1 401 ? -35.035 -87.996 39.681 1.00 37.51 381 THR C C 1
ATOM 9597 O O . THR C 1 401 ? -34.836 -89.019 40.341 1.00 39.33 381 THR C O 1
ATOM 9601 N N . TRP C 1 402 ? -36.216 -87.381 39.642 1.00 36.29 382 TRP C N 1
ATOM 9602 C CA . TRP C 1 402 ? -37.360 -87.890 40.403 1.00 36.81 382 TRP C CA 1
ATOM 9603 C C . TRP C 1 402 ? -38.082 -89.078 39.751 1.00 36.50 382 TRP C C 1
ATOM 9604 O O . TRP C 1 402 ? -39.006 -89.637 40.339 1.00 36.40 382 TRP C O 1
ATOM 9615 N N . ILE C 1 403 ? -37.666 -89.465 38.546 1.00 32.96 383 ILE C N 1
ATOM 9616 C CA . ILE C 1 403 ? -38.096 -90.741 37.973 1.00 30.37 383 ILE C CA 1
ATOM 9617 C C . ILE C 1 403 ? -37.154 -91.831 38.508 1.00 30.23 383 ILE C C 1
ATOM 9618 O O . ILE C 1 403 ? -35.934 -91.728 38.346 1.00 30.53 383 ILE C O 1
ATOM 9623 N N . PRO C 1 404 ? -37.711 -92.862 39.176 1.00 27.16 384 PRO C N 1
ATOM 9624 C CA . PRO C 1 404 ? -36.888 -93.927 39.763 1.00 26.58 384 PRO C CA 1
ATOM 9625 C C . PRO C 1 404 ? -35.981 -94.633 38.752 1.00 26.76 384 PRO C C 1
ATOM 9626 O O . PRO C 1 404 ? -36.341 -94.775 37.579 1.00 23.68 384 PRO C O 1
ATOM 9630 N N . ARG C 1 405 ? -34.811 -95.063 39.215 1.00 26.32 385 ARG C N 1
ATOM 9631 C CA . ARG C 1 405 ? -33.801 -95.645 38.333 1.00 27.22 385 ARG C CA 1
ATOM 9632 C C . ARG C 1 405 ? -33.714 -97.173 38.440 1.00 27.47 385 ARG C C 1
ATOM 9633 O O . ARG C 1 405 ? -32.710 -97.781 38.066 1.00 27.87 385 ARG C O 1
ATOM 9641 N N . ASP C 1 406 ? -34.776 -97.784 38.955 1.00 26.82 386 ASP C N 1
ATOM 9642 C CA . ASP C 1 406 ? -34.910 -99.238 38.937 1.00 26.68 386 ASP C CA 1
ATOM 9643 C C . ASP C 1 406 ? -36.373 -99.600 38.698 1.00 26.01 386 ASP C C 1
ATOM 9644 O O . ASP C 1 406 ? -37.274 -98.820 39.033 1.00 24.50 386 ASP C O 1
ATOM 9649 N N . PHE C 1 407 ? -36.599 -100.775 38.117 1.00 23.26 387 PHE C N 1
ATOM 9650 C CA . PHE C 1 407 ? -37.945 -101.169 37.688 1.00 25.17 387 PHE C CA 1
ATOM 9651 C C . PHE C 1 407 ? -39.004 -101.181 38.796 1.00 23.28 387 PHE C C 1
ATOM 9652 O O . PHE C 1 407 ? -40.041 -100.543 38.649 1.00 22.49 387 PHE C O 1
ATOM 9660 N N A GLU C 1 408 ? -38.744 -101.905 39.886 0.50 23.52 388 GLU C N 1
ATOM 9661 N N B GLU C 1 408 ? -38.740 -101.889 39.892 0.50 22.99 388 GLU C N 1
ATOM 9662 C CA A GLU C 1 408 ? -39.705 -101.994 40.991 0.50 25.18 388 GLU C CA 1
ATOM 9663 C CA B GLU C 1 408 ? -39.728 -101.998 40.965 0.50 24.23 388 GLU C CA 1
ATOM 9664 C C A GLU C 1 408 ? -40.095 -100.619 41.528 0.50 25.27 388 GLU C C 1
ATOM 9665 C C B GLU C 1 408 ? -40.088 -100.641 41.584 0.50 24.92 388 GLU C C 1
ATOM 9666 O O A GLU C 1 408 ? -41.280 -100.349 41.744 0.50 25.73 388 GLU C O 1
ATOM 9667 O O B GLU C 1 408 ? -41.255 -100.405 41.909 0.50 25.68 388 GLU C O 1
ATOM 9678 N N . SER C 1 409 ? -39.099 -99.756 41.729 1.00 23.63 389 SER C N 1
ATOM 9679 C CA . SER C 1 409 ? -39.335 -98.388 42.239 1.00 26.65 389 SER C CA 1
ATOM 9680 C C . SER C 1 409 ? -40.186 -97.563 41.275 1.00 26.89 389 SER C C 1
ATOM 9681 O O . SER C 1 409 ? -41.044 -96.789 41.699 1.00 28.16 389 SER C O 1
ATOM 9684 N N . LEU C 1 410 ? -39.944 -97.743 39.980 1.00 24.42 390 LEU C N 1
ATOM 9685 C CA . LEU C 1 410 ? -40.739 -97.094 38.950 1.00 24.77 390 LEU C CA 1
ATOM 9686 C C . LEU C 1 410 ? -42.189 -97.579 38.992 1.00 25.84 390 LEU C C 1
ATOM 9687 O O . LEU C 1 410 ? -43.109 -96.773 38.930 1.00 25.70 390 LEU C O 1
ATOM 9692 N N . VAL C 1 411 ? -42.380 -98.892 39.112 1.00 25.94 391 VAL C N 1
ATOM 9693 C CA . VAL C 1 411 ? -43.720 -99.477 39.191 1.00 27.02 391 VAL C CA 1
ATOM 9694 C C . VAL C 1 411 ? -44.493 -98.898 40.375 1.00 29.76 391 VAL C C 1
ATOM 9695 O O . VAL C 1 411 ? -45.636 -98.469 40.224 1.00 28.29 391 VAL C O 1
ATOM 9699 N N . GLN C 1 412 ? -43.851 -98.876 41.541 1.00 28.78 392 GLN C N 1
ATOM 9700 C CA . GLN C 1 412 ? -44.481 -98.359 42.751 1.00 33.51 392 GLN C CA 1
ATOM 9701 C C . GLN C 1 412 ? -44.815 -96.872 42.661 1.00 32.98 392 GLN C C 1
ATOM 9702 O O . GLN C 1 412 ? -45.894 -96.455 43.076 1.00 33.73 392 GLN C O 1
ATOM 9708 N N . ALA C 1 413 ? -43.897 -96.086 42.105 1.00 32.05 393 ALA C N 1
ATOM 9709 C CA . ALA C 1 413 ? -44.122 -94.653 41.915 1.00 33.17 393 ALA C CA 1
ATOM 9710 C C . ALA C 1 413 ? -45.235 -94.352 40.908 1.00 33.76 393 ALA C C 1
ATOM 9711 O O . ALA C 1 413 ? -45.861 -93.294 40.975 1.00 34.57 393 ALA C O 1
ATOM 9713 N N . SER C 1 414 ? -45.477 -95.280 39.982 1.00 31.95 394 SER C N 1
ATOM 9714 C CA . SER C 1 414 ? -46.418 -95.050 38.881 1.00 29.78 394 SER C CA 1
ATOM 9715 C C . SER C 1 414 ? -47.801 -95.674 39.088 1.00 31.23 394 SER C C 1
ATOM 9716 O O . SER C 1 414 ? -48.664 -95.576 38.211 1.00 33.52 394 SER C O 1
ATOM 9719 N N . SER C 1 415 ? -48.020 -96.295 40.244 1.00 31.03 395 SER C N 1
ATOM 9720 C CA . SER C 1 415 ? -49.237 -97.078 40.481 1.00 32.84 395 SER C CA 1
ATOM 9721 C C . SER C 1 415 ? -50.260 -96.417 41.415 1.00 36.18 395 SER C C 1
ATOM 9722 O O . SER C 1 415 ? -51.271 -97.031 41.762 1.00 37.22 395 SER C O 1
ATOM 9725 N N . GLY C 1 416 ? -49.992 -95.176 41.818 1.00 39.83 396 GLY C N 1
ATOM 9726 C CA . GLY C 1 416 ? -50.923 -94.387 42.636 1.00 44.92 396 GLY C CA 1
ATOM 9727 C C . GLY C 1 416 ? -51.328 -94.969 43.981 1.00 49.36 396 GLY C C 1
ATOM 9728 O O . GLY C 1 416 ? -52.391 -94.632 44.512 1.00 50.82 396 GLY C O 1
ATOM 9729 N N . GLY C 1 417 ? -50.491 -95.842 44.534 1.00 51.79 397 GLY C N 1
ATOM 9730 C CA . GLY C 1 417 ? -50.756 -96.435 45.846 1.00 55.23 397 GLY C CA 1
ATOM 9731 C C . GLY C 1 417 ? -51.311 -97.849 45.812 1.00 58.39 397 GLY C C 1
ATOM 9732 O O . GLY C 1 417 ? -51.531 -98.454 46.864 1.00 59.00 397 GLY C O 1
ATOM 9733 N N . ALA C 1 418 ? -51.539 -98.375 44.610 1.00 59.62 398 ALA C N 1
ATOM 9734 C CA . ALA C 1 418 ? -52.049 -99.738 44.439 1.00 61.66 398 ALA C CA 1
ATOM 9735 C C . ALA C 1 418 ? -50.938 -100.789 44.524 1.00 62.66 398 ALA C C 1
ATOM 9736 O O . ALA C 1 418 ? -49.748 -100.460 44.526 1.00 62.66 398 ALA C O 1
ATOM 9738 N N . GLU D 1 26 ? -55.659 -114.434 -22.284 1.00 66.41 6 GLU D N 1
ATOM 9739 C CA . GLU D 1 26 ? -55.642 -115.553 -21.295 1.00 65.07 6 GLU D CA 1
ATOM 9740 C C . GLU D 1 26 ? -56.411 -115.199 -20.022 1.00 61.05 6 GLU D C 1
ATOM 9741 O O . GLU D 1 26 ? -56.960 -116.084 -19.357 1.00 62.22 6 GLU D O 1
ATOM 9747 N N . PHE D 1 27 ? -56.454 -113.909 -19.690 1.00 54.20 7 PHE D N 1
ATOM 9748 C CA . PHE D 1 27 ? -56.945 -113.479 -18.378 1.00 46.90 7 PHE D CA 1
ATOM 9749 C C . PHE D 1 27 ? -58.370 -112.946 -18.376 1.00 44.67 7 PHE D C 1
ATOM 9750 O O . PHE D 1 27 ? -58.674 -111.908 -18.960 1.00 44.85 7 PHE D O 1
ATOM 9758 N N . ASP D 1 28 ? -59.228 -113.704 -17.707 1.00 42.08 8 ASP D N 1
ATOM 9759 C CA . ASP D 1 28 ? -60.634 -113.394 -17.522 1.00 42.05 8 ASP D CA 1
ATOM 9760 C C . ASP D 1 28 ? -60.789 -112.077 -16.745 1.00 37.24 8 ASP D C 1
ATOM 9761 O O . ASP D 1 28 ? -60.161 -111.897 -15.707 1.00 33.96 8 ASP D O 1
ATOM 9766 N N . GLU D 1 29 ? -61.619 -111.168 -17.254 1.00 35.74 9 GLU D N 1
ATOM 9767 C CA . GLU D 1 29 ? -61.807 -109.842 -16.648 1.00 34.99 9 GLU D CA 1
ATOM 9768 C C . GLU D 1 29 ? -62.274 -109.895 -15.185 1.00 32.29 9 GLU D C 1
ATOM 9769 O O . GLU D 1 29 ? -61.745 -109.174 -14.342 1.00 28.73 9 GLU D O 1
ATOM 9775 N N . ALA D 1 30 ? -63.259 -110.747 -14.896 1.00 33.81 10 ALA D N 1
ATOM 9776 C CA . ALA D 1 30 ? -63.730 -110.960 -13.523 1.00 33.07 10 ALA D CA 1
ATOM 9777 C C . ALA D 1 30 ? -62.601 -111.424 -12.609 1.00 31.11 10 ALA D C 1
ATOM 9778 O O . ALA D 1 30 ? -62.519 -111.007 -11.453 1.00 29.59 10 ALA D O 1
ATOM 9780 N N . THR D 1 31 ? -61.739 -112.291 -13.139 1.00 32.07 11 THR D N 1
ATOM 9781 C CA . THR D 1 31 ? -60.581 -112.792 -12.415 1.00 31.19 11 THR D CA 1
ATOM 9782 C C . THR D 1 31 ? -59.580 -111.668 -12.123 1.00 28.67 11 THR D C 1
ATOM 9783 O O . THR D 1 31 ? -59.104 -111.544 -10.991 1.00 28.03 11 THR D O 1
ATOM 9787 N N . VAL D 1 32 ? -59.278 -110.850 -13.131 1.00 26.45 12 VAL D N 1
ATOM 9788 C CA . VAL D 1 32 ? -58.337 -109.735 -12.945 1.00 25.67 12 VAL D CA 1
ATOM 9789 C C . VAL D 1 32 ? -58.830 -108.788 -11.850 1.00 23.45 12 VAL D C 1
ATOM 9790 O O . VAL D 1 32 ? -58.074 -108.433 -10.940 1.00 23.28 12 VAL D O 1
ATOM 9794 N N . GLN D 1 33 ? -60.108 -108.410 -11.925 1.00 25.16 13 GLN D N 1
ATOM 9795 C CA . GLN D 1 33 ? -60.701 -107.511 -10.939 1.00 23.54 13 GLN D CA 1
ATOM 9796 C C . GLN D 1 33 ? -60.702 -108.128 -9.539 1.00 22.16 13 GLN D C 1
ATOM 9797 O O . GLN D 1 33 ? -60.514 -107.424 -8.556 1.00 24.32 13 GLN D O 1
ATOM 9803 N N . ASP D 1 34 ? -60.901 -109.442 -9.455 1.00 24.45 14 ASP D N 1
ATOM 9804 C CA . ASP D 1 34 ? -60.871 -110.131 -8.161 1.00 25.26 14 ASP D CA 1
ATOM 9805 C C . ASP D 1 34 ? -59.452 -110.157 -7.571 1.00 24.84 14 ASP D C 1
ATOM 9806 O O . ASP D 1 34 ? -59.267 -109.956 -6.363 1.00 25.75 14 ASP D O 1
ATOM 9811 N N . VAL D 1 35 ? -58.456 -110.382 -8.426 1.00 23.81 15 VAL D N 1
ATOM 9812 C CA . VAL D 1 35 ? -57.047 -110.326 -8.010 1.00 26.32 15 VAL D CA 1
ATOM 9813 C C . VAL D 1 35 ? -56.704 -108.939 -7.445 1.00 23.76 15 VAL D C 1
ATOM 9814 O O . VAL D 1 35 ? -56.096 -108.823 -6.380 1.00 23.92 15 VAL D O 1
ATOM 9818 N N . VAL D 1 36 ? -57.126 -107.893 -8.146 1.00 23.66 16 VAL D N 1
ATOM 9819 C CA . VAL D 1 36 ? -56.870 -106.514 -7.704 1.00 21.76 16 VAL D CA 1
ATOM 9820 C C . VAL D 1 36 ? -57.574 -106.213 -6.375 1.00 20.75 16 VAL D C 1
ATOM 9821 O O . VAL D 1 36 ? -56.997 -105.558 -5.493 1.00 21.32 16 VAL D O 1
ATOM 9825 N N A ARG D 1 37 ? -58.801 -106.712 -6.244 0.50 21.96 17 ARG D N 1
ATOM 9826 N N B ARG D 1 37 ? -58.815 -106.685 -6.237 0.50 21.70 17 ARG D N 1
ATOM 9827 C CA A ARG D 1 37 ? -59.620 -106.537 -5.049 0.50 22.60 17 ARG D CA 1
ATOM 9828 C CA B ARG D 1 37 ? -59.583 -106.501 -5.006 0.50 22.01 17 ARG D CA 1
ATOM 9829 C C A ARG D 1 37 ? -58.979 -107.161 -3.806 0.50 23.60 17 ARG D C 1
ATOM 9830 C C B ARG D 1 37 ? -58.851 -107.114 -3.819 0.50 23.05 17 ARG D C 1
ATOM 9831 O O A ARG D 1 37 ? -58.947 -106.544 -2.740 0.50 22.55 17 ARG D O 1
ATOM 9832 O O B ARG D 1 37 ? -58.630 -106.446 -2.808 0.50 21.41 17 ARG D O 1
ATOM 9847 N N . LEU D 1 38 ? -58.467 -108.382 -3.954 1.00 23.22 18 LEU D N 1
ATOM 9848 C CA . LEU D 1 38 ? -57.803 -109.095 -2.860 1.00 22.93 18 LEU D CA 1
ATOM 9849 C C . LEU D 1 38 ? -56.398 -108.567 -2.589 1.00 22.15 18 LEU D C 1
ATOM 9850 O O . LEU D 1 38 ? -55.965 -108.499 -1.432 1.00 23.21 18 LEU D O 1
ATOM 9855 N N . ALA D 1 39 ? -55.696 -108.173 -3.650 1.00 20.93 19 ALA D N 1
ATOM 9856 C CA . ALA D 1 39 ? -54.346 -107.615 -3.524 1.00 20.54 19 ALA D CA 1
ATOM 9857 C C . ALA D 1 39 ? -54.340 -106.335 -2.686 1.00 22.29 19 ALA D C 1
ATOM 9858 O O . ALA D 1 39 ? -53.330 -105.990 -2.062 1.00 23.51 19 ALA D O 1
ATOM 9860 N N . GLY D 1 40 ? -55.480 -105.650 -2.670 1.00 23.15 20 GLY D N 1
ATOM 9861 C CA . GLY D 1 40 ? -55.661 -104.440 -1.882 1.00 22.12 20 GLY D CA 1
ATOM 9862 C C . GLY D 1 40 ? -55.872 -104.678 -0.393 1.00 22.89 20 GLY D C 1
ATOM 9863 O O . GLY D 1 40 ? -55.887 -103.727 0.384 1.00 22.84 20 GLY D O 1
ATOM 9864 N N . GLY D 1 41 ? -56.027 -105.940 0.010 1.00 22.21 21 GLY D N 1
ATOM 9865 C CA . GLY D 1 41 ? -56.310 -106.272 1.407 1.00 20.29 21 GLY D CA 1
ATOM 9866 C C . GLY D 1 41 ? -55.082 -106.430 2.286 1.00 22.71 21 GLY D C 1
ATOM 9867 O O . GLY D 1 41 ? -53.989 -105.944 1.954 1.00 22.26 21 GLY D O 1
ATOM 9868 N N . HIS D 1 42 ? -55.272 -107.119 3.410 1.00 22.56 22 HIS D N 1
ATOM 9869 C CA . HIS D 1 42 ? -54.202 -107.397 4.367 1.00 23.82 22 HIS D CA 1
ATOM 9870 C C . HIS D 1 42 ? -53.630 -108.788 4.075 1.00 23.74 22 HIS D C 1
ATOM 9871 O O . HIS D 1 42 ? -53.904 -109.363 3.013 1.00 22.69 22 HIS D O 1
ATOM 9878 N N . ASP D 1 43 ? -52.835 -109.323 4.999 1.00 22.83 23 ASP D N 1
ATOM 9879 C CA . ASP D 1 43 ? -52.194 -110.630 4.805 1.00 24.10 23 ASP D CA 1
ATOM 9880 C C . ASP D 1 43 ? -53.203 -111.745 4.516 1.00 25.04 23 ASP D C 1
ATOM 9881 O O . ASP D 1 43 ? -52.971 -112.581 3.643 1.00 26.28 23 ASP D O 1
ATOM 9886 N N . SER D 1 44 ? -54.323 -111.746 5.237 1.00 25.68 24 SER D N 1
ATOM 9887 C CA . SER D 1 44 ? -55.360 -112.760 5.033 1.00 27.52 24 SER D CA 1
ATOM 9888 C C . SER D 1 44 ? -55.931 -112.769 3.604 1.00 26.39 24 SER D C 1
ATOM 9889 O O . SER D 1 44 ? -56.199 -113.834 3.058 1.00 27.20 24 SER D O 1
ATOM 9892 N N . GLU D 1 45 ? -56.087 -111.594 3.000 1.00 24.24 25 GLU D N 1
ATOM 9893 C CA . GLU D 1 45 ? -56.600 -111.493 1.621 1.00 24.56 25 GLU D CA 1
ATOM 9894 C C . GLU D 1 45 ? -55.567 -111.961 0.594 1.00 24.04 25 GLU D C 1
ATOM 9895 O O . GLU D 1 45 ? -55.916 -112.615 -0.389 1.00 24.02 25 GLU D O 1
ATOM 9901 N N . LEU D 1 46 ? -54.297 -111.628 0.829 1.00 22.08 26 LEU D N 1
ATOM 9902 C CA . LEU D 1 46 ? -53.210 -112.096 -0.038 1.00 25.00 26 LEU D CA 1
ATOM 9903 C C . LEU D 1 46 ? -53.054 -113.615 -0.002 1.00 26.25 26 LEU D C 1
ATOM 9904 O O . LEU D 1 46 ? -52.838 -114.249 -1.042 1.00 25.96 26 LEU D O 1
ATOM 9909 N N . ARG D 1 47 ? -53.181 -114.195 1.189 1.00 26.90 27 ARG D N 1
ATOM 9910 C CA . ARG D 1 47 ? -53.176 -115.653 1.336 1.00 29.88 27 ARG D CA 1
ATOM 9911 C C . ARG D 1 47 ? -54.387 -116.278 0.642 1.00 31.53 27 ARG D C 1
ATOM 9912 O O . ARG D 1 47 ? -54.250 -117.278 -0.070 1.00 32.16 27 ARG D O 1
ATOM 9920 N N . GLU D 1 48 ? -55.563 -115.678 0.838 1.00 30.42 28 GLU D N 1
ATOM 9921 C CA . GLU D 1 48 ? -56.785 -116.126 0.168 1.00 31.71 28 GLU D CA 1
ATOM 9922 C C . GLU D 1 48 ? -56.609 -116.144 -1.357 1.00 31.84 28 GLU D C 1
ATOM 9923 O O . GLU D 1 48 ? -56.986 -117.113 -2.021 1.00 31.34 28 GLU D O 1
ATOM 9929 N N . LEU D 1 49 ? -56.018 -115.075 -1.889 1.00 29.54 29 LEU D N 1
ATOM 9930 C CA . LEU D 1 49 ? -55.799 -114.911 -3.326 1.00 30.13 29 LEU D CA 1
ATOM 9931 C C . LEU D 1 49 ? -54.971 -116.057 -3.890 1.00 32.11 29 LEU D C 1
ATOM 9932 O O . LEU D 1 49 ? -55.377 -116.711 -4.856 1.00 31.31 29 LEU D O 1
ATOM 9937 N N . THR D 1 50 ? -53.820 -116.306 -3.265 1.00 33.39 30 THR D N 1
ATOM 9938 C CA . THR D 1 50 ? -52.866 -117.297 -3.756 1.00 35.08 30 THR D CA 1
ATOM 9939 C C . THR D 1 50 ? -53.315 -118.735 -3.483 1.00 37.61 30 THR D C 1
ATOM 9940 O O . THR D 1 50 ? -52.713 -119.683 -3.994 1.00 37.92 30 THR D O 1
ATOM 9944 N N . GLN D 1 51 ? -54.376 -118.884 -2.689 1.00 39.57 31 GLN D N 1
ATOM 9945 C CA . GLN D 1 51 ? -55.020 -120.179 -2.457 1.00 40.71 31 GLN D CA 1
ATOM 9946 C C . GLN D 1 51 ? -56.164 -120.412 -3.446 1.00 41.00 31 GLN D C 1
ATOM 9947 O O . GLN D 1 51 ? -56.432 -121.548 -3.847 1.00 42.15 31 GLN D O 1
ATOM 9953 N N . LYS D 1 52 ? -56.825 -119.323 -3.827 1.00 38.23 32 LYS D N 1
ATOM 9954 C CA . LYS D 1 52 ? -58.008 -119.334 -4.695 1.00 39.47 32 LYS D CA 1
ATOM 9955 C C . LYS D 1 52 ? -57.641 -119.572 -6.159 1.00 38.92 32 LYS D C 1
ATOM 9956 O O . LYS D 1 52 ? -58.380 -120.224 -6.894 1.00 39.55 32 LYS D O 1
ATOM 9962 N N . TYR D 1 53 ? -56.503 -119.026 -6.578 1.00 37.23 33 TYR D N 1
ATOM 9963 C CA . TYR D 1 53 ? -56.059 -119.118 -7.964 1.00 37.96 33 TYR D CA 1
ATOM 9964 C C . TYR D 1 53 ? -54.712 -119.817 -8.058 1.00 38.36 33 TYR D C 1
ATOM 9965 O O . TYR D 1 53 ? -53.945 -119.830 -7.094 1.00 37.48 33 TYR D O 1
ATOM 9974 N N . ASP D 1 54 ? -54.438 -120.394 -9.227 1.00 39.90 34 ASP D N 1
ATOM 9975 C CA . ASP D 1 54 ? -53.162 -121.051 -9.511 1.00 40.91 34 ASP D CA 1
ATOM 9976 C C . ASP D 1 54 ? -52.032 -120.016 -9.488 1.00 37.67 34 ASP D C 1
ATOM 9977 O O . ASP D 1 54 ? -52.059 -119.059 -10.264 1.00 35.46 34 ASP D O 1
ATOM 9982 N N . PRO D 1 55 ? -51.041 -120.198 -8.591 1.00 37.46 35 PRO D N 1
ATOM 9983 C CA . PRO D 1 55 ? -49.947 -119.224 -8.487 1.00 36.09 35 PRO D CA 1
ATOM 9984 C C . PRO D 1 55 ? -49.183 -119.000 -9.799 1.00 35.80 35 PRO D C 1
ATOM 9985 O O . PRO D 1 55 ? -48.738 -117.879 -10.055 1.00 34.16 35 PRO D O 1
ATOM 9989 N N . ALA D 1 56 ? -49.042 -120.048 -10.615 1.00 35.90 36 ALA D N 1
ATOM 9990 C CA . ALA D 1 56 ? -48.403 -119.936 -11.931 1.00 35.93 36 ALA D CA 1
ATOM 9991 C C . ALA D 1 56 ? -49.163 -118.964 -12.837 1.00 35.73 36 ALA D C 1
ATOM 9992 O O . ALA D 1 56 ? -48.553 -118.141 -13.530 1.00 36.61 36 ALA D O 1
ATOM 9994 N N . MET D 1 57 ? -50.491 -119.058 -12.811 1.00 33.41 37 MET D N 1
ATOM 9995 C CA . MET D 1 57 ? -51.354 -118.146 -13.563 1.00 35.21 37 MET D CA 1
ATOM 9996 C C . MET D 1 57 ? -51.253 -116.715 -13.030 1.00 31.39 37 MET D C 1
ATOM 9997 O O . MET D 1 57 ? -51.172 -115.770 -13.815 1.00 31.32 37 MET D O 1
ATOM 10002 N N . ILE D 1 58 ? -51.245 -116.556 -11.705 1.00 29.51 38 ILE D N 1
ATOM 10003 C CA . ILE D 1 58 ? -51.095 -115.222 -11.097 1.00 28.33 38 ILE D CA 1
ATOM 10004 C C . ILE D 1 58 ? -49.778 -114.579 -11.544 1.00 27.86 38 ILE D C 1
ATOM 10005 O O . ILE D 1 58 ? -49.744 -113.397 -11.877 1.00 26.47 38 ILE D O 1
ATOM 10010 N N A SER D 1 59 ? -48.708 -115.369 -11.572 0.50 29.02 39 SER D N 1
ATOM 10011 N N B SER D 1 59 ? -48.714 -115.382 -11.557 0.50 28.86 39 SER D N 1
ATOM 10012 C CA A SER D 1 59 ? -47.395 -114.872 -11.978 0.50 29.83 39 SER D CA 1
ATOM 10013 C CA B SER D 1 59 ? -47.383 -114.950 -11.982 0.50 29.59 39 SER D CA 1
ATOM 10014 C C A SER D 1 59 ? -47.374 -114.396 -13.432 0.50 30.54 39 SER D C 1
ATOM 10015 C C B SER D 1 59 ? -47.389 -114.408 -13.412 0.50 30.33 39 SER D C 1
ATOM 10016 O O A SER D 1 59 ? -46.784 -113.357 -13.734 0.50 29.14 39 SER D O 1
ATOM 10017 O O B SER D 1 59 ? -46.838 -113.338 -13.677 0.50 28.80 39 SER D O 1
ATOM 10022 N N . ARG D 1 60 ? -48.027 -115.146 -14.321 1.00 31.80 40 ARG D N 1
ATOM 10023 C CA . ARG D 1 60 ? -48.163 -114.732 -15.723 1.00 32.00 40 ARG D CA 1
ATOM 10024 C C . ARG D 1 60 ? -48.958 -113.430 -15.825 1.00 30.21 40 ARG D C 1
ATOM 10025 O O . ARG D 1 60 ? -48.585 -112.531 -16.582 1.00 29.51 40 ARG D O 1
ATOM 10033 N N . LEU D 1 61 ? -50.034 -113.334 -15.044 1.00 28.77 41 LEU D N 1
ATOM 10034 C CA . LEU D 1 61 ? -50.860 -112.119 -14.986 1.00 29.08 41 LEU D CA 1
ATOM 10035 C C . LEU D 1 61 ? -50.024 -110.907 -14.561 1.00 27.82 41 LEU D C 1
ATOM 10036 O O . LEU D 1 61 ? -50.131 -109.832 -15.164 1.00 27.62 41 LEU D O 1
ATOM 10041 N N . LEU D 1 62 ? -49.189 -111.091 -13.538 1.00 24.93 42 LEU D N 1
ATOM 10042 C CA . LEU D 1 62 ? -48.337 -110.013 -13.036 1.00 26.14 42 LEU D CA 1
ATOM 10043 C C . LEU D 1 62 ? -47.276 -109.604 -14.053 1.00 25.71 42 LEU D C 1
ATOM 10044 O O . LEU D 1 62 ? -46.985 -108.421 -14.194 1.00 25.52 42 LEU D O 1
ATOM 10049 N N . VAL D 1 63 ? -46.724 -110.579 -14.772 1.00 27.11 43 VAL D N 1
ATOM 10050 C CA . VAL D 1 63 ? -45.744 -110.291 -15.819 1.00 26.99 43 VAL D CA 1
ATOM 10051 C C . VAL D 1 63 ? -46.387 -109.482 -16.956 1.00 27.69 43 VAL D C 1
ATOM 10052 O O . VAL D 1 63 ? -45.798 -108.513 -17.436 1.00 27.52 43 VAL D O 1
ATOM 10056 N N . ALA D 1 64 ? -47.595 -109.871 -17.365 1.00 27.52 44 ALA D N 1
ATOM 10057 C CA . ALA D 1 64 ? -48.350 -109.117 -18.373 1.00 28.91 44 ALA D CA 1
ATOM 10058 C C . ALA D 1 64 ? -48.547 -107.655 -17.959 1.00 26.74 44 ALA D C 1
ATOM 10059 O O . ALA D 1 64 ? -48.400 -106.752 -18.781 1.00 27.89 44 ALA D O 1
ATOM 10061 N N . GLU D 1 65 ? -48.861 -107.437 -16.684 1.00 25.42 45 GLU D N 1
ATOM 10062 C CA . GLU D 1 65 ? -49.023 -106.089 -16.136 1.00 25.23 45 GLU D CA 1
ATOM 10063 C C . GLU D 1 65 ? -47.699 -105.322 -16.155 1.00 25.99 45 GLU D C 1
ATOM 10064 O O . GLU D 1 65 ? -47.646 -104.177 -16.613 1.00 25.87 45 GLU D O 1
ATOM 10070 N N . ILE D 1 66 ? -46.639 -105.969 -15.676 1.00 25.46 46 ILE D N 1
ATOM 10071 C CA . ILE D 1 66 ? -45.306 -105.372 -15.623 1.00 25.47 46 ILE D CA 1
ATOM 10072 C C . ILE D 1 66 ? -44.853 -104.880 -16.999 1.00 25.85 46 ILE D C 1
ATOM 10073 O O . ILE D 1 66 ? -44.341 -103.767 -17.126 1.00 26.81 46 ILE D O 1
ATOM 10078 N N . LEU D 1 67 ? -45.070 -105.703 -18.023 1.00 25.58 47 LEU D N 1
ATOM 10079 C CA . LEU D 1 67 ? -44.648 -105.373 -19.383 1.00 29.49 47 LEU D CA 1
ATOM 10080 C C . LEU D 1 67 ? -45.271 -104.074 -19.895 1.00 32.03 47 LEU D C 1
ATOM 10081 O O . LEU D 1 67 ? -44.625 -103.321 -20.626 1.00 33.11 47 LEU D O 1
ATOM 10086 N N . SER D 1 68 ? -46.518 -103.814 -19.504 1.00 30.86 48 SER D N 1
ATOM 10087 C CA . SER D 1 68 ? -47.207 -102.584 -19.893 1.00 32.42 48 SER D CA 1
ATOM 10088 C C . SER D 1 68 ? -46.766 -101.370 -19.057 1.00 31.02 48 SER D C 1
ATOM 10089 O O . SER D 1 68 ? -46.900 -100.227 -19.502 1.00 29.91 48 SER D O 1
ATOM 10092 N N . ARG D 1 69 ? -46.253 -101.621 -17.852 1.00 30.31 49 ARG D N 1
ATOM 10093 C CA . ARG D 1 69 ? -45.822 -100.549 -16.939 1.00 28.16 49 ARG D CA 1
ATOM 10094 C C . ARG D 1 69 ? -44.408 -100.060 -17.186 1.00 30.47 49 ARG D C 1
ATOM 10095 O O . ARG D 1 69 ? -44.076 -98.917 -16.860 1.00 30.52 49 ARG D O 1
ATOM 10103 N N . CYS D 1 70 ? -43.565 -100.930 -17.735 1.00 28.91 50 CYS D N 1
ATOM 10104 C CA . CYS D 1 70 ? -42.180 -100.572 -17.990 1.00 29.47 50 CYS D CA 1
ATOM 10105 C C . CYS D 1 70 ? -42.070 -99.340 -18.887 1.00 31.52 50 CYS D C 1
ATOM 10106 O O . CYS D 1 70 ? -42.792 -99.229 -19.880 1.00 29.21 50 CYS D O 1
ATOM 10109 N N . PRO D 1 71 ? -41.188 -98.394 -18.515 1.00 32.45 51 PRO D N 1
ATOM 10110 C CA . PRO D 1 71 ? -40.870 -97.260 -19.375 1.00 35.42 51 PRO D CA 1
ATOM 10111 C C . PRO D 1 71 ? -40.029 -97.727 -20.560 1.00 37.99 51 PRO D C 1
ATOM 10112 O O . PRO D 1 71 ? -39.520 -98.855 -20.534 1.00 37.20 51 PRO D O 1
ATOM 10116 N N . PRO D 1 72 ? -39.886 -96.880 -21.600 1.00 40.22 52 PRO D N 1
ATOM 10117 C CA . PRO D 1 72 ? -38.991 -97.218 -22.704 1.00 42.33 52 PRO D CA 1
ATOM 10118 C C . PRO D 1 72 ? -37.557 -97.421 -22.210 1.00 44.09 52 PRO D C 1
ATOM 10119 O O . PRO D 1 72 ? -37.039 -96.573 -21.478 1.00 43.00 52 PRO D O 1
ATOM 10123 N N . PRO D 1 73 ? -36.928 -98.554 -22.585 1.00 45.39 53 PRO D N 1
ATOM 10124 C CA . PRO D 1 73 ? -35.546 -98.837 -22.203 1.00 45.85 53 PRO D CA 1
ATOM 10125 C C . PRO D 1 73 ? -34.584 -97.856 -22.867 1.00 47.73 53 PRO D C 1
ATOM 10126 O O . PRO D 1 73 ? -34.837 -97.416 -23.987 1.00 47.66 53 PRO D O 1
ATOM 10130 N N . SER D 1 74 ? -33.494 -97.518 -22.183 1.00 46.69 54 SER D N 1
ATOM 10131 C CA . SER D 1 74 ? -32.536 -96.556 -22.725 1.00 49.20 54 SER D CA 1
ATOM 10132 C C . SER D 1 74 ? -31.191 -97.173 -23.122 1.00 49.11 54 SER D C 1
ATOM 10133 O O . SER D 1 74 ? -30.355 -96.495 -23.723 1.00 51.11 54 SER D O 1
ATOM 10136 N N . ASN D 1 75 ? -30.990 -98.451 -22.800 1.00 47.95 55 ASN D N 1
ATOM 10137 C CA . ASN D 1 75 ? -29.731 -99.140 -23.109 1.00 49.17 55 ASN D CA 1
ATOM 10138 C C . ASN D 1 75 ? -29.590 -99.520 -24.580 1.00 53.19 55 ASN D C 1
ATOM 10139 O O . ASN D 1 75 ? -30.513 -100.073 -25.179 1.00 55.04 55 ASN D O 1
ATOM 10144 N N . ASP D 1 76 ? -28.424 -99.216 -25.147 1.00 57.38 56 ASP D N 1
ATOM 10145 C CA . ASP D 1 76 ? -28.111 -99.551 -26.537 1.00 61.52 56 ASP D CA 1
ATOM 10146 C C . ASP D 1 76 ? -27.791 -101.036 -26.697 1.00 60.81 56 ASP D C 1
ATOM 10147 O O . ASP D 1 76 ? -28.226 -101.669 -27.660 1.00 61.99 56 ASP D O 1
ATOM 10152 N N . THR D 1 77 ? -27.029 -101.581 -25.751 1.00 59.19 57 THR D N 1
ATOM 10153 C CA . THR D 1 77 ? -26.678 -102.998 -25.758 1.00 58.14 57 THR D CA 1
ATOM 10154 C C . THR D 1 77 ? -27.823 -103.816 -25.159 1.00 54.22 57 THR D C 1
ATOM 10155 O O . THR D 1 77 ? -28.239 -103.553 -24.030 1.00 53.20 57 THR D O 1
ATOM 10159 N N . PRO D 1 78 ? -28.342 -104.803 -25.917 1.00 52.84 58 PRO D N 1
ATOM 10160 C CA . PRO D 1 78 ? -29.427 -105.657 -25.423 1.00 48.51 58 PRO D CA 1
ATOM 10161 C C . PRO D 1 78 ? -28.992 -106.523 -24.237 1.00 45.02 58 PRO D C 1
ATOM 10162 O O . PRO D 1 78 ? -27.910 -107.122 -24.262 1.00 44.32 58 PRO D O 1
ATOM 10166 N N A VAL D 1 79 ? -29.827 -106.558 -23.203 0.50 41.11 59 VAL D N 1
ATOM 10167 N N B VAL D 1 79 ? -29.838 -106.586 -23.211 0.50 41.06 59 VAL D N 1
ATOM 10168 C CA A VAL D 1 79 ? -29.573 -107.374 -22.025 0.50 38.26 59 VAL D CA 1
ATOM 10169 C CA B VAL D 1 79 ? -29.543 -107.352 -22.003 0.50 38.07 59 VAL D CA 1
ATOM 10170 C C A VAL D 1 79 ? -30.814 -108.171 -21.664 0.50 36.89 59 VAL D C 1
ATOM 10171 C C B VAL D 1 79 ? -30.806 -108.039 -21.489 0.50 36.63 59 VAL D C 1
ATOM 10172 O O A VAL D 1 79 ? -31.909 -107.890 -22.156 0.50 37.79 59 VAL D O 1
ATOM 10173 O O B VAL D 1 79 ? -31.918 -107.550 -21.710 0.50 36.04 59 VAL D O 1
ATOM 10180 N N . LEU D 1 80 ? -30.632 -109.172 -20.809 1.00 35.80 60 LEU D N 1
ATOM 10181 C CA . LEU D 1 80 ? -31.750 -109.883 -20.204 1.00 33.90 60 LEU D CA 1
ATOM 10182 C C . LEU D 1 80 ? -31.814 -109.557 -18.719 1.00 32.20 60 LEU D C 1
ATOM 10183 O O . LEU D 1 80 ? -30.788 -109.513 -18.038 1.00 31.36 60 LEU D O 1
ATOM 10188 N N . VAL D 1 81 ? -33.022 -109.304 -18.232 1.00 30.42 61 VAL D N 1
ATOM 10189 C CA . VAL D 1 81 ? -33.277 -109.243 -16.801 1.00 29.24 61 VAL D CA 1
ATOM 10190 C C . VAL D 1 81 ? -34.143 -110.449 -16.469 1.00 29.93 61 VAL D C 1
ATOM 10191 O O . VAL D 1 81 ? -35.244 -110.602 -17.014 1.00 32.06 61 VAL D O 1
ATOM 10195 N N . GLU D 1 82 ? -33.634 -111.317 -15.602 1.00 28.11 62 GLU D N 1
ATOM 10196 C CA . GLU D 1 82 ? -34.417 -112.445 -15.131 1.00 28.88 62 GLU D CA 1
ATOM 10197 C C . GLU D 1 82 ? -35.292 -111.970 -13.987 1.00 29.01 62 GLU D C 1
ATOM 10198 O O . GLU D 1 82 ? -34.794 -111.401 -13.011 1.00 29.71 62 GLU D O 1
ATOM 10204 N N . LEU D 1 83 ? -36.596 -112.184 -14.126 1.00 28.40 63 LEU D N 1
ATOM 10205 C CA . LEU D 1 83 ? -37.542 -111.924 -13.049 1.00 28.26 63 LEU D CA 1
ATOM 10206 C C . LEU D 1 83 ? -38.025 -113.270 -12.529 1.00 28.49 63 LEU D C 1
ATOM 10207 O O . LEU D 1 83 ? -38.644 -114.049 -13.266 1.00 30.86 63 LEU D O 1
ATOM 10212 N N . ALA D 1 84 ? -37.715 -113.547 -11.267 1.00 26.68 64 ALA D N 1
ATOM 10213 C CA . ALA D 1 84 ? -38.077 -114.814 -10.653 1.00 27.81 64 ALA D CA 1
ATOM 10214 C C . ALA D 1 84 ? -39.116 -114.554 -9.583 1.00 26.21 64 ALA D C 1
ATOM 10215 O O . ALA D 1 84 ? -38.870 -113.814 -8.629 1.00 25.11 64 ALA D O 1
ATOM 10217 N N . ILE D 1 85 ? -40.295 -115.136 -9.775 1.00 26.23 65 ILE D N 1
ATOM 10218 C CA . ILE D 1 85 ? -41.402 -114.953 -8.850 1.00 26.78 65 ILE D CA 1
ATOM 10219 C C . ILE D 1 85 ? -41.582 -116.227 -8.036 1.00 27.77 65 ILE D C 1
ATOM 10220 O O . ILE D 1 85 ? -41.818 -117.300 -8.591 1.00 28.28 65 ILE D O 1
ATOM 10225 N N . VAL D 1 86 ? -41.453 -116.095 -6.717 1.00 27.64 66 VAL D N 1
ATOM 10226 C CA . VAL D 1 86 ? -41.417 -117.243 -5.819 1.00 30.35 66 VAL D CA 1
ATOM 10227 C C . VAL D 1 86 ? -42.696 -117.357 -4.993 1.00 30.41 66 VAL D C 1
ATOM 10228 O O . VAL D 1 86 ? -43.167 -116.375 -4.426 1.00 28.52 66 VAL D O 1
ATOM 10232 N N . HIS D 1 87 ? -43.252 -118.564 -4.938 1.00 31.61 67 HIS D N 1
ATOM 10233 C CA . HIS D 1 87 ? -44.357 -118.860 -4.034 1.00 34.30 67 HIS D CA 1
ATOM 10234 C C . HIS D 1 87 ? -44.277 -120.298 -3.543 1.00 36.75 67 HIS D C 1
ATOM 10235 O O . HIS D 1 87 ? -44.372 -121.243 -4.334 1.00 36.80 67 HIS D O 1
ATOM 10242 N N . GLY D 1 88 ? -44.111 -120.459 -2.233 1.00 37.72 68 GLY D N 1
ATOM 10243 C CA . GLY D 1 88 ? -43.955 -121.786 -1.644 1.00 40.85 68 GLY D CA 1
ATOM 10244 C C . GLY D 1 88 ? -42.671 -122.407 -2.159 1.00 41.71 68 GLY D C 1
ATOM 10245 O O . GLY D 1 88 ? -41.620 -121.766 -2.132 1.00 43.05 68 GLY D O 1
ATOM 10246 N N . SER D 1 89 ? -42.760 -123.639 -2.653 1.00 43.90 69 SER D N 1
ATOM 10247 C CA . SER D 1 89 ? -41.592 -124.322 -3.215 1.00 46.81 69 SER D CA 1
ATOM 10248 C C . SER D 1 89 ? -41.449 -124.074 -4.722 1.00 46.67 69 SER D C 1
ATOM 10249 O O . SER D 1 89 ? -40.541 -124.613 -5.361 1.00 47.38 69 SER D O 1
ATOM 10252 N N . GLU D 1 90 ? -42.336 -123.246 -5.274 1.00 43.16 70 GLU D N 1
ATOM 10253 C CA . GLU D 1 90 ? -42.346 -122.947 -6.707 1.00 41.90 70 GLU D CA 1
ATOM 10254 C C . GLU D 1 90 ? -41.583 -121.672 -7.059 1.00 39.03 70 GLU D C 1
ATOM 10255 O O . GLU D 1 90 ? -41.613 -120.687 -6.316 1.00 33.46 70 GLU D O 1
ATOM 10261 N N . ARG D 1 91 ? -40.915 -121.703 -8.210 1.00 37.98 71 ARG D N 1
ATOM 10262 C CA . ARG D 1 91 ? -40.138 -120.573 -8.700 1.00 36.08 71 ARG D CA 1
ATOM 10263 C C . ARG D 1 91 ? -40.421 -120.340 -10.186 1.00 36.16 71 ARG D C 1
ATOM 10264 O O . ARG D 1 91 ? -40.006 -121.128 -11.043 1.00 37.11 71 ARG D O 1
ATOM 10272 N N . PHE D 1 92 ? -41.139 -119.260 -10.485 1.00 33.32 72 PHE D N 1
ATOM 10273 C CA . PHE D 1 92 ? -41.525 -118.948 -11.861 1.00 33.34 72 PHE D CA 1
ATOM 10274 C C . PHE D 1 92 ? -40.548 -117.967 -12.484 1.00 33.65 72 PHE D C 1
ATOM 10275 O O . PHE D 1 92 ? -40.473 -116.801 -12.085 1.00 35.50 72 PHE D O 1
ATOM 10283 N N . ARG D 1 93 ? -39.792 -118.453 -13.462 1.00 33.73 73 ARG D N 1
ATOM 10284 C CA . ARG D 1 93 ? -38.695 -117.683 -14.031 1.00 33.69 73 ARG D CA 1
ATOM 10285 C C . ARG D 1 93 ? -39.077 -117.057 -15.365 1.00 34.32 73 ARG D C 1
ATOM 10286 O O . ARG D 1 93 ? -39.534 -117.746 -16.276 1.00 34.09 73 ARG D O 1
ATOM 10294 N N . HIS D 1 94 ? -38.882 -115.747 -15.471 1.00 32.03 74 HIS D N 1
ATOM 10295 C CA . HIS D 1 94 ? -39.206 -115.010 -16.686 1.00 35.03 74 HIS D CA 1
ATOM 10296 C C . HIS D 1 94 ? -38.002 -114.206 -17.139 1.00 36.68 74 HIS D C 1
ATOM 10297 O O . HIS D 1 94 ? -37.478 -113.386 -16.382 1.00 37.46 74 HIS D O 1
ATOM 10304 N N . PHE D 1 95 ? -37.571 -114.444 -18.373 1.00 37.46 75 PHE D N 1
ATOM 10305 C CA . PHE D 1 95 ? -36.394 -113.781 -18.920 1.00 37.40 75 PHE D CA 1
ATOM 10306 C C . PHE D 1 95 ? -36.805 -112.660 -19.856 1.00 37.18 75 PHE D C 1
ATOM 10307 O O . PHE D 1 95 ? -37.365 -112.897 -20.927 1.00 39.00 75 PHE D O 1
ATOM 10315 N N . LEU D 1 96 ? -36.523 -111.434 -19.434 1.00 34.63 76 LEU D N 1
ATOM 10316 C CA . LEU D 1 96 ? -37.003 -110.253 -20.130 1.00 34.84 76 LEU D CA 1
ATOM 10317 C C . LEU D 1 96 ? -35.894 -109.587 -20.934 1.00 36.63 76 LEU D C 1
ATOM 10318 O O . LEU D 1 96 ? -34.841 -109.242 -20.392 1.00 34.48 76 LEU D O 1
ATOM 10323 N N . ARG D 1 97 ? -36.138 -109.432 -22.233 1.00 37.48 77 ARG D N 1
ATOM 10324 C CA . ARG D 1 97 ? -35.207 -108.763 -23.133 1.00 40.03 77 ARG D CA 1
ATOM 10325 C C . ARG D 1 97 ? -35.430 -107.253 -23.101 1.00 39.97 77 ARG D C 1
ATOM 10326 O O . ARG D 1 97 ? -36.527 -106.768 -23.393 1.00 39.32 77 ARG D O 1
ATOM 10334 N N . VAL D 1 98 ? -34.380 -106.520 -22.744 1.00 39.09 78 VAL D N 1
ATOM 10335 C CA . VAL D 1 98 ? -34.459 -105.072 -22.581 1.00 39.92 78 VAL D CA 1
ATOM 10336 C C . VAL D 1 98 ? -33.453 -104.377 -23.497 1.00 43.07 78 VAL D C 1
ATOM 10337 O O . VAL D 1 98 ? -32.238 -104.559 -23.362 1.00 42.01 78 VAL D O 1
ATOM 10341 N N . VAL D 1 99 ? -33.973 -103.584 -24.431 1.00 44.08 79 VAL D N 1
ATOM 10342 C CA . VAL D 1 99 ? -33.148 -102.828 -25.373 1.00 47.45 79 VAL D CA 1
ATOM 10343 C C . VAL D 1 99 ? -33.929 -101.608 -25.876 1.00 48.56 79 VAL D C 1
ATOM 10344 O O . VAL D 1 99 ? -35.153 -101.667 -26.019 1.00 45.89 79 VAL D O 1
ATOM 10348 N N . ARG D 1 100 ? -33.216 -100.508 -26.118 1.00 51.79 80 ARG D N 1
ATOM 10349 C CA . ARG D 1 100 ? -33.823 -99.265 -26.609 1.00 56.99 80 ARG D CA 1
ATOM 10350 C C . ARG D 1 100 ? -34.561 -99.461 -27.933 1.00 58.72 80 ARG D C 1
ATOM 10351 O O . ARG D 1 100 ? -34.093 -100.193 -28.810 1.00 58.37 80 ARG D O 1
ATOM 10359 N N . ASP D 1 101 ? -35.719 -98.806 -28.045 1.00 58.91 81 ASP D N 1
ATOM 10360 C CA . ASP D 1 101 ? -36.565 -98.798 -29.253 1.00 62.12 81 ASP D CA 1
ATOM 10361 C C . ASP D 1 101 ? -37.348 -100.094 -29.488 1.00 61.90 81 ASP D C 1
ATOM 10362 O O . ASP D 1 101 ? -37.861 -100.329 -30.585 1.00 63.73 81 ASP D O 1
ATOM 10367 N N . SER D 1 102 ? -37.441 -100.922 -28.449 1.00 58.81 82 SER D N 1
ATOM 10368 C CA . SER D 1 102 ? -38.237 -102.146 -28.488 1.00 57.81 82 SER D CA 1
ATOM 10369 C C . SER D 1 102 ? -39.008 -102.293 -27.184 1.00 56.39 82 SER D C 1
ATOM 10370 O O . SER D 1 102 ? -38.503 -101.911 -26.123 1.00 53.77 82 SER D O 1
ATOM 10373 N N . PRO D 1 103 ? -40.238 -102.840 -27.251 1.00 56.01 83 PRO D N 1
ATOM 10374 C CA . PRO D 1 103 ? -40.922 -103.174 -26.002 1.00 53.49 83 PRO D CA 1
ATOM 10375 C C . PRO D 1 103 ? -40.214 -104.323 -25.279 1.00 50.70 83 PRO D C 1
ATOM 10376 O O . PRO D 1 103 ? -39.671 -105.225 -25.924 1.00 50.09 83 PRO D O 1
ATOM 10380 N N . ILE D 1 104 ? -40.200 -104.271 -23.952 1.00 47.82 84 ILE D N 1
ATOM 10381 C CA . ILE D 1 104 ? -39.655 -105.364 -23.156 1.00 45.85 84 ILE D CA 1
ATOM 10382 C C . ILE D 1 104 ? -40.546 -106.586 -23.368 1.00 46.55 84 ILE D C 1
ATOM 10383 O O . ILE D 1 104 ? -41.770 -106.486 -23.280 1.00 47.68 84 ILE D O 1
ATOM 10388 N N . ARG D 1 105 ? -39.934 -107.721 -23.694 1.00 45.16 85 ARG D N 1
ATOM 10389 C CA . ARG D 1 105 ? -40.692 -108.940 -23.965 1.00 46.99 85 ARG D CA 1
ATOM 10390 C C . ARG D 1 105 ? -39.986 -110.180 -23.409 1.00 44.99 85 ARG D C 1
ATOM 10391 O O . ARG D 1 105 ? -38.760 -110.191 -23.300 1.00 45.77 85 ARG D O 1
ATOM 10399 N N . PRO D 1 106 ? -40.761 -111.224 -23.050 1.00 45.54 86 PRO D N 1
ATOM 10400 C CA . PRO D 1 106 ? -40.165 -112.456 -22.534 1.00 45.34 86 PRO D CA 1
ATOM 10401 C C . PRO D 1 106 ? -39.506 -113.271 -23.643 1.00 48.04 86 PRO D C 1
ATOM 10402 O O . PRO D 1 106 ? -40.088 -113.435 -24.717 1.00 48.00 86 PRO D O 1
ATOM 10406 N N . VAL D 1 107 ? -38.295 -113.757 -23.374 1.00 47.21 87 VAL D N 1
ATOM 10407 C CA . VAL D 1 107 ? -37.544 -114.597 -24.309 1.00 48.70 87 VAL D CA 1
ATOM 10408 C C . VAL D 1 107 ? -37.029 -115.845 -23.594 1.00 49.36 87 VAL D C 1
ATOM 10409 O O . VAL D 1 107 ? -37.212 -115.992 -22.383 1.00 49.74 87 VAL D O 1
ATOM 10413 N N . GLY D 1 108 ? -36.390 -116.739 -24.346 1.00 50.60 88 GLY D N 1
ATOM 10414 C CA . GLY D 1 108 ? -35.723 -117.902 -23.767 1.00 51.63 88 GLY D CA 1
ATOM 10415 C C . GLY D 1 108 ? -34.488 -117.505 -22.974 1.00 50.74 88 GLY D C 1
ATOM 10416 O O . GLY D 1 108 ? -33.854 -116.483 -23.260 1.00 49.56 88 GLY D O 1
ATOM 10417 N N . ALA D 1 109 ? -34.148 -118.315 -21.975 1.00 50.72 89 ALA D N 1
ATOM 10418 C CA . ALA D 1 109 ? -32.985 -118.068 -21.117 1.00 51.46 89 ALA D CA 1
ATOM 10419 C C . ALA D 1 109 ? -31.664 -117.950 -21.888 1.00 54.63 89 ALA D C 1
ATOM 10420 O O . ALA D 1 109 ? -30.746 -117.253 -21.450 1.00 54.70 89 ALA D O 1
ATOM 10422 N N . ASP D 1 110 ? -31.581 -118.624 -23.034 1.00 57.16 90 ASP D N 1
ATOM 10423 C CA . ASP D 1 110 ? -30.350 -118.676 -23.828 1.00 60.29 90 ASP D CA 1
ATOM 10424 C C . ASP D 1 110 ? -30.251 -117.569 -24.887 1.00 60.80 90 ASP D C 1
ATOM 10425 O O . ASP D 1 110 ? -29.288 -117.523 -25.655 1.00 61.94 90 ASP D O 1
ATOM 10430 N N . GLU D 1 111 ? -31.234 -116.672 -24.907 1.00 58.19 91 GLU D N 1
ATOM 10431 C CA . GLU D 1 111 ? -31.330 -115.643 -25.948 1.00 58.83 91 GLU D CA 1
ATOM 10432 C C . GLU D 1 111 ? -30.640 -114.315 -25.605 1.00 55.82 91 GLU D C 1
ATOM 10433 O O . GLU D 1 111 ? -31.013 -113.265 -26.135 1.00 56.07 91 GLU D O 1
ATOM 10439 N N . GLY D 1 112 ? -29.637 -114.358 -24.729 1.00 52.69 92 GLY D N 1
ATOM 10440 C CA . GLY D 1 112 ? -28.876 -113.156 -24.377 1.00 49.04 92 GLY D CA 1
ATOM 10441 C C . GLY D 1 112 ? -28.132 -113.236 -23.056 1.00 46.38 92 GLY D C 1
ATOM 10442 O O . GLY D 1 112 ? -28.196 -114.248 -22.358 1.00 47.24 92 GLY D O 1
ATOM 10443 N N . PHE D 1 113 ? -27.421 -112.161 -22.723 1.00 43.24 93 PHE D N 1
ATOM 10444 C CA . PHE D 1 113 ? -26.672 -112.067 -21.469 1.00 41.75 93 PHE D CA 1
ATOM 10445 C C . PHE D 1 113 ? -27.590 -111.602 -20.344 1.00 37.70 93 PHE D C 1
ATOM 10446 O O . PHE D 1 113 ? -28.240 -110.561 -20.459 1.00 36.45 93 PHE D O 1
ATOM 10454 N N . VAL D 1 114 ? -27.641 -112.379 -19.262 1.00 37.47 94 VAL D N 1
ATOM 10455 C CA . VAL D 1 114 ? -28.458 -112.025 -18.097 1.00 34.74 94 VAL D CA 1
ATOM 10456 C C . VAL D 1 114 ? -27.693 -111.033 -17.218 1.00 33.04 94 VAL D C 1
ATOM 10457 O O . VAL D 1 114 ? -26.743 -111.405 -16.525 1.00 32.69 94 VAL D O 1
ATOM 10461 N N . GLY D 1 115 ? -28.103 -109.767 -17.262 1.00 30.95 95 GLY D N 1
ATOM 10462 C CA . GLY D 1 115 ? -27.413 -108.717 -16.514 1.00 31.30 95 GLY D CA 1
ATOM 10463 C C . GLY D 1 115 ? -27.755 -108.678 -15.033 1.00 29.77 95 GLY D C 1
ATOM 10464 O O . GLY D 1 115 ? -26.945 -108.239 -14.212 1.00 27.15 95 GLY D O 1
ATOM 10465 N N . MET D 1 116 ? -28.950 -109.157 -14.696 1.00 29.06 96 MET D N 1
ATOM 10466 C CA . MET D 1 116 ? -29.506 -109.023 -13.353 1.00 28.23 96 MET D CA 1
ATOM 10467 C C . MET D 1 116 ? -30.576 -110.084 -13.110 1.00 28.54 96 MET D C 1
ATOM 10468 O O . MET D 1 116 ? -31.381 -110.375 -14.001 1.00 28.56 96 MET D O 1
ATOM 10473 N N . LEU D 1 117 ? -30.579 -110.640 -11.900 1.00 26.02 97 LEU D N 1
ATOM 10474 C CA . LEU D 1 117 ? -31.688 -111.452 -11.417 1.00 26.53 97 LEU D CA 1
ATOM 10475 C C . LEU D 1 117 ? -32.460 -110.665 -10.358 1.00 26.12 97 LEU D C 1
ATOM 10476 O O . LEU D 1 117 ? -31.890 -110.248 -9.342 1.00 25.04 97 LEU D O 1
ATOM 10481 N N . VAL D 1 118 ? -33.748 -110.444 -10.620 1.00 24.96 98 VAL D N 1
ATOM 10482 C CA . VAL D 1 118 ? -34.652 -109.785 -9.675 1.00 24.34 98 VAL D CA 1
ATOM 10483 C C . VAL D 1 118 ? -35.592 -110.848 -9.115 1.00 24.67 98 VAL D C 1
ATOM 10484 O O . VAL D 1 118 ? -36.268 -111.545 -9.876 1.00 25.20 98 VAL D O 1
ATOM 10488 N N A GLU D 1 119 ? -35.626 -110.966 -7.789 0.50 23.30 99 GLU D N 1
ATOM 10489 N N B GLU D 1 119 ? -35.637 -110.969 -7.791 0.50 24.07 99 GLU D N 1
ATOM 10490 C CA A GLU D 1 119 ? -36.469 -111.947 -7.114 0.50 22.86 99 GLU D CA 1
ATOM 10491 C CA B GLU D 1 119 ? -36.479 -111.971 -7.145 0.50 24.25 99 GLU D CA 1
ATOM 10492 C C A GLU D 1 119 ? -37.577 -111.271 -6.314 0.50 23.30 99 GLU D C 1
ATOM 10493 C C B GLU D 1 119 ? -37.564 -111.341 -6.273 0.50 24.20 99 GLU D C 1
ATOM 10494 O O A GLU D 1 119 ? -37.312 -110.394 -5.487 0.50 20.30 99 GLU D O 1
ATOM 10495 O O B GLU D 1 119 ? -37.271 -110.563 -5.362 0.50 21.66 99 GLU D O 1
ATOM 10506 N N . TYR D 1 120 ? -38.816 -111.681 -6.576 1.00 23.61 100 TYR D N 1
ATOM 10507 C CA . TYR D 1 120 ? -39.973 -111.230 -5.806 1.00 23.07 100 TYR D CA 1
ATOM 10508 C C . TYR D 1 120 ? -40.701 -112.443 -5.261 1.00 24.74 100 TYR D C 1
ATOM 10509 O O . TYR D 1 120 ? -40.831 -113.455 -5.949 1.00 26.44 100 TYR D O 1
ATOM 10518 N N A GLU D 1 121 ? -41.157 -112.352 -4.016 0.50 24.94 101 GLU D N 1
ATOM 10519 N N B GLU D 1 121 ? -41.162 -112.331 -4.019 0.50 25.27 101 GLU D N 1
ATOM 10520 C CA A GLU D 1 121 ? -42.158 -113.285 -3.527 0.50 23.43 101 GLU D CA 1
ATOM 10521 C CA B GLU D 1 121 ? -42.163 -113.232 -3.465 0.50 24.05 101 GLU D CA 1
ATOM 10522 C C A GLU D 1 121 ? -43.464 -112.859 -4.170 0.50 23.47 101 GLU D C 1
ATOM 10523 C C B GLU D 1 121 ? -43.483 -112.847 -4.136 0.50 23.88 101 GLU D C 1
ATOM 10524 O O A GLU D 1 121 ? -43.700 -111.666 -4.364 0.50 22.12 101 GLU D O 1
ATOM 10525 O O B GLU D 1 121 ? -43.741 -111.658 -4.325 0.50 22.70 101 GLU D O 1
ATOM 10536 N N . LEU D 1 122 ? -44.300 -113.835 -4.510 1.00 23.47 102 LEU D N 1
ATOM 10537 C CA . LEU D 1 122 ? -45.561 -113.574 -5.231 1.00 23.88 102 LEU D CA 1
ATOM 10538 C C . LEU D 1 122 ? -46.472 -112.566 -4.527 1.00 23.26 102 LEU D C 1
ATOM 10539 O O . LEU D 1 122 ? -46.997 -111.651 -5.164 1.00 22.67 102 LEU D O 1
ATOM 10544 N N . THR D 1 123 ? -46.646 -112.728 -3.219 1.00 22.88 103 THR D N 1
ATOM 10545 C CA . THR D 1 123 ? -47.532 -111.843 -2.467 1.00 23.12 103 THR D CA 1
ATOM 10546 C C . THR D 1 123 ? -46.962 -110.428 -2.358 1.00 21.36 103 THR D C 1
ATOM 10547 O O . THR D 1 123 ? -47.720 -109.459 -2.313 1.00 20.39 103 THR D O 1
ATOM 10551 N N . GLU D 1 124 ? -45.633 -110.310 -2.337 1.00 20.48 104 GLU D N 1
ATOM 10552 C CA . GLU D 1 124 ? -44.996 -108.993 -2.329 1.00 20.29 104 GLU D CA 1
ATOM 10553 C C . GLU D 1 124 ? -45.193 -108.269 -3.658 1.00 19.46 104 GLU D C 1
ATOM 10554 O O . GLU D 1 124 ? -45.434 -107.059 -3.676 1.00 19.60 104 GLU D O 1
ATOM 10560 N N . LEU D 1 125 ? -45.077 -108.998 -4.766 1.00 18.63 105 LEU D N 1
ATOM 10561 C CA . LEU D 1 125 ? -45.269 -108.380 -6.080 1.00 20.04 105 LEU D CA 1
ATOM 10562 C C . LEU D 1 125 ? -46.730 -107.970 -6.290 1.00 21.22 105 LEU D C 1
ATOM 10563 O O . LEU D 1 125 ? -47.008 -106.957 -6.934 1.00 20.05 105 LEU D O 1
ATOM 10568 N N . LEU D 1 126 ? -47.654 -108.758 -5.742 1.00 19.88 106 LEU D N 1
ATOM 10569 C CA . LEU D 1 126 ? -49.073 -108.391 -5.751 1.00 22.16 106 LEU D CA 1
ATOM 10570 C C . LEU D 1 126 ? -49.311 -107.071 -5.021 1.00 21.01 106 LEU D C 1
ATOM 10571 O O . LEU D 1 126 ? -49.991 -106.186 -5.538 1.00 21.35 106 LEU D O 1
ATOM 10576 N N . ARG D 1 127 ? -48.743 -106.942 -3.822 1.00 19.66 107 ARG D N 1
ATOM 10577 C CA . ARG D 1 127 ? -48.844 -105.703 -3.051 1.00 18.47 107 ARG D CA 1
ATOM 10578 C C . ARG D 1 127 ? -48.271 -104.518 -3.819 1.00 18.97 107 ARG D C 1
ATOM 10579 O O . ARG D 1 127 ? -48.870 -103.449 -3.846 1.00 18.26 107 ARG D O 1
ATOM 10587 N N . GLU D 1 128 ? -47.108 -104.718 -4.438 1.00 17.34 108 GLU D N 1
ATOM 10588 C CA . GLU D 1 128 ? -46.394 -103.633 -5.105 1.00 20.15 108 GLU D CA 1
ATOM 10589 C C . GLU D 1 128 ? -47.109 -103.111 -6.356 1.00 19.34 108 GLU D C 1
ATOM 10590 O O . GLU D 1 128 ? -47.089 -101.911 -6.631 1.00 18.11 108 GLU D O 1
ATOM 10596 N N . LEU D 1 129 ? -47.752 -104.017 -7.092 1.00 18.33 109 LEU D N 1
ATOM 10597 C CA . LEU D 1 129 ? -48.454 -103.656 -8.320 1.00 18.53 109 LEU D CA 1
ATOM 10598 C C . LEU D 1 129 ? -49.908 -103.253 -8.096 1.00 19.33 109 LEU D C 1
ATOM 10599 O O . LEU D 1 129 ? -50.375 -102.275 -8.682 1.00 19.14 109 LEU D O 1
ATOM 10604 N N . PHE D 1 130 ? -50.619 -104.017 -7.265 1.00 22.25 110 PHE D N 1
ATOM 10605 C CA . PHE D 1 130 ? -52.072 -103.879 -7.131 1.00 22.59 110 PHE D CA 1
ATOM 10606 C C . PHE D 1 130 ? -52.544 -103.622 -5.690 1.00 23.07 110 PHE D C 1
ATOM 10607 O O . PHE D 1 130 ? -53.751 -103.614 -5.416 1.00 21.82 110 PHE D O 1
ATOM 10615 N N . GLY D 1 131 ? -51.606 -103.410 -4.773 1.00 20.81 111 GLY D N 1
ATOM 10616 C CA . GLY D 1 131 ? -51.959 -103.233 -3.368 1.00 20.36 111 GLY D CA 1
ATOM 10617 C C . GLY D 1 131 ? -52.360 -101.822 -2.975 1.00 20.37 111 GLY D C 1
ATOM 10618 O O . GLY D 1 131 ? -52.181 -100.866 -3.739 1.00 18.84 111 GLY D O 1
ATOM 10619 N N . VAL D 1 132 ? -52.924 -101.708 -1.778 1.00 19.53 112 VAL D N 1
ATOM 10620 C CA . VAL D 1 132 ? -53.103 -100.426 -1.114 1.00 18.30 112 VAL D CA 1
ATOM 10621 C C . VAL D 1 132 ? -51.931 -100.359 -0.146 1.00 22.54 112 VAL D C 1
ATOM 10622 O O . VAL D 1 132 ? -51.944 -100.976 0.928 1.00 20.92 112 VAL D O 1
ATOM 10626 N N . THR D 1 133 ? -50.896 -99.640 -0.560 1.00 21.05 113 THR D N 1
ATOM 10627 C CA . THR D 1 133 ? -49.626 -99.686 0.143 1.00 21.55 113 THR D CA 1
ATOM 10628 C C . THR D 1 133 ? -48.959 -98.314 0.237 1.00 20.94 113 THR D C 1
ATOM 10629 O O . THR D 1 133 ? -49.160 -97.447 -0.616 1.00 20.81 113 THR D O 1
ATOM 10633 N N . HIS D 1 134 ? -48.194 -98.125 1.305 1.00 16.78 114 HIS D N 1
ATOM 10634 C CA . HIS D 1 134 ? -47.281 -96.996 1.436 1.00 20.62 114 HIS D CA 1
ATOM 10635 C C . HIS D 1 134 ? -46.077 -97.199 0.507 1.00 21.74 114 HIS D C 1
ATOM 10636 O O . HIS D 1 134 ? -45.830 -98.318 0.040 1.00 21.39 114 HIS D O 1
ATOM 10643 N N . GLU D 1 135 ? -45.334 -96.121 0.245 1.00 23.06 115 GLU D N 1
ATOM 10644 C CA . GLU D 1 135 ? -44.104 -96.201 -0.549 1.00 26.61 115 GLU D CA 1
ATOM 10645 C C . GLU D 1 135 ? -43.032 -96.932 0.269 1.00 20.93 115 GLU D C 1
ATOM 10646 O O . GLU D 1 135 ? -42.795 -96.613 1.435 1.00 25.10 115 GLU D O 1
ATOM 10652 N N . ARG D 1 136 ? -42.431 -97.950 -0.327 1.00 20.18 116 ARG D N 1
ATOM 10653 C CA . ARG D 1 136 ? -41.428 -98.748 0.368 1.00 17.16 116 ARG D CA 1
ATOM 10654 C C . ARG D 1 136 ? -40.095 -98.591 -0.353 1.00 16.49 116 ARG D C 1
ATOM 10655 O O . ARG D 1 136 ? -39.901 -99.156 -1.430 1.00 18.60 116 ARG D O 1
ATOM 10663 N N . PRO D 1 137 ? -39.172 -97.813 0.236 1.00 15.63 117 PRO D N 1
ATOM 10664 C CA . PRO D 1 137 ? -37.935 -97.453 -0.460 1.00 15.66 117 PRO D CA 1
ATOM 10665 C C . PRO D 1 137 ? -36.894 -98.575 -0.510 1.00 17.91 117 PRO D C 1
ATOM 10666 O O . PRO D 1 137 ? -35.892 -98.450 -1.215 1.00 18.75 117 PRO D O 1
ATOM 10670 N N . ALA D 1 138 ? -37.123 -99.650 0.239 1.00 16.25 118 ALA D N 1
ATOM 10671 C CA . ALA D 1 138 ? -36.232 -100.814 0.219 1.00 17.56 118 ALA D CA 1
ATOM 10672 C C . ALA D 1 138 ? -37.001 -102.052 0.681 1.00 15.95 118 ALA D C 1
ATOM 10673 O O . ALA D 1 138 ? -38.162 -101.949 1.087 1.00 17.93 118 ALA D O 1
ATOM 10675 N N . GLY D 1 139 ? -36.364 -103.216 0.596 1.00 17.25 119 GLY D N 1
ATOM 10676 C CA . GLY D 1 139 ? -36.909 -104.438 1.196 1.00 18.23 119 GLY D CA 1
ATOM 10677 C C . GLY D 1 139 ? -38.073 -105.132 0.504 1.00 17.67 119 GLY D C 1
ATOM 10678 O O . GLY D 1 139 ? -38.707 -106.006 1.103 1.00 18.03 119 GLY D O 1
ATOM 10679 N N . VAL D 1 140 ? -38.354 -104.781 -0.750 1.00 17.93 120 VAL D N 1
ATOM 10680 C CA . VAL D 1 140 ? -39.498 -105.390 -1.462 1.00 18.11 120 VAL D CA 1
ATOM 10681 C C . VAL D 1 140 ? -39.137 -106.586 -2.353 1.00 19.53 120 VAL D C 1
ATOM 10682 O O . VAL D 1 140 ? -40.025 -107.282 -2.858 1.00 19.64 120 VAL D O 1
ATOM 10686 N N A ARG D 1 141 ? -37.836 -106.806 -2.533 0.50 19.51 121 ARG D N 1
ATOM 10687 N N B ARG D 1 141 ? -37.841 -106.831 -2.520 0.50 19.74 121 ARG D N 1
ATOM 10688 C CA A ARG D 1 141 ? -37.313 -107.716 -3.547 0.50 19.88 121 ARG D CA 1
ATOM 10689 C CA B ARG D 1 141 ? -37.349 -107.818 -3.472 0.50 20.27 121 ARG D CA 1
ATOM 10690 C C A ARG D 1 141 ? -35.891 -108.107 -3.168 0.50 19.91 121 ARG D C 1
ATOM 10691 C C B ARG D 1 141 ? -35.910 -108.162 -3.125 0.50 20.22 121 ARG D C 1
ATOM 10692 O O A ARG D 1 141 ? -35.342 -107.594 -2.191 0.50 20.84 121 ARG D O 1
ATOM 10693 O O B ARG D 1 141 ? -35.364 -107.660 -2.140 0.50 20.97 121 ARG D O 1
ATOM 10708 N N . GLY D 1 142 ? -35.304 -109.015 -3.947 1.00 19.55 122 GLY D N 1
ATOM 10709 C CA . GLY D 1 142 ? -33.882 -109.340 -3.854 1.00 18.50 122 GLY D CA 1
ATOM 10710 C C . GLY D 1 142 ? -33.280 -109.126 -5.232 1.00 20.28 122 GLY D C 1
ATOM 10711 O O . GLY D 1 142 ? -33.976 -109.273 -6.249 1.00 21.01 122 GLY D O 1
ATOM 10712 N N . THR D 1 143 ? -32.001 -108.748 -5.273 1.00 20.14 123 THR D N 1
ATOM 10713 C CA . THR D 1 143 ? -31.309 -108.487 -6.538 1.00 20.46 123 THR D CA 1
ATOM 10714 C C . THR D 1 143 ? -29.935 -109.140 -6.540 1.00 21.94 123 THR D C 1
ATOM 10715 O O . THR D 1 143 ? -29.167 -109.001 -5.586 1.00 21.92 123 THR D O 1
ATOM 10719 N N . LYS D 1 144 ? -29.647 -109.864 -7.616 1.00 21.63 124 LYS D N 1
ATOM 10720 C CA . LYS D 1 144 ? -28.372 -110.550 -7.778 1.00 22.73 124 LYS D CA 1
ATOM 10721 C C . LYS D 1 144 ? -27.808 -110.188 -9.140 1.00 24.35 124 LYS D C 1
ATOM 10722 O O . LYS D 1 144 ? -28.276 -110.695 -10.164 1.00 23.84 124 LYS D O 1
ATOM 10728 N N . LEU D 1 145 ? -26.822 -109.291 -9.146 1.00 24.40 125 LEU D N 1
ATOM 10729 C CA . LEU D 1 145 ? -26.210 -108.807 -10.394 1.00 25.39 125 LEU D CA 1
ATOM 10730 C C . LEU D 1 145 ? -25.390 -109.901 -11.088 1.00 24.96 125 LEU D C 1
ATOM 10731 O O . LEU D 1 145 ? -24.860 -110.797 -10.426 1.00 23.38 125 LEU D O 1
ATOM 10736 N N . PHE D 1 146 ? -25.294 -109.822 -12.417 1.00 26.12 126 PHE D N 1
ATOM 10737 C CA . PHE D 1 146 ? -24.551 -110.801 -13.220 1.00 26.46 126 PHE D CA 1
ATOM 10738 C C . PHE D 1 146 ? -24.672 -112.218 -12.632 1.00 28.08 126 PHE D C 1
ATOM 10739 O O . PHE D 1 146 ? -23.652 -112.858 -12.332 1.00 27.80 126 PHE D O 1
ATOM 10747 N N . PRO D 1 147 ? -25.913 -112.717 -12.470 1.00 26.25 127 PRO D N 1
ATOM 10748 C CA . PRO D 1 147 ? -26.148 -113.917 -11.658 1.00 27.95 127 PRO D CA 1
ATOM 10749 C C . PRO D 1 147 ? -25.490 -115.201 -12.173 1.00 31.02 127 PRO D C 1
ATOM 10750 O O . PRO D 1 147 ? -25.288 -116.129 -11.388 1.00 31.26 127 PRO D O 1
ATOM 10754 N N . TYR D 1 148 ? -25.163 -115.257 -13.464 1.00 32.79 128 TYR D N 1
ATOM 10755 C CA . TYR D 1 148 ? -24.563 -116.464 -14.052 1.00 35.75 128 TYR D CA 1
ATOM 10756 C C . TYR D 1 148 ? -23.166 -116.234 -14.627 1.00 37.49 128 TYR D C 1
ATOM 10757 O O . TYR D 1 148 ? -22.637 -117.083 -15.349 1.00 40.09 128 TYR D O 1
ATOM 10766 N N . LEU D 1 149 ? -22.571 -115.090 -14.302 1.00 37.21 129 LEU D N 1
ATOM 10767 C CA . LEU D 1 149 ? -21.228 -114.779 -14.771 1.00 40.82 129 LEU D CA 1
ATOM 10768 C C . LEU D 1 149 ? -20.203 -115.566 -13.960 1.00 43.27 129 LEU D C 1
ATOM 10769 O O . LEU D 1 149 ? -20.085 -115.383 -12.744 1.00 41.71 129 LEU D O 1
ATOM 10774 N N . THR D 1 150 ? -19.479 -116.449 -14.643 1.00 46.94 130 THR D N 1
ATOM 10775 C CA . THR D 1 150 ? -18.422 -117.244 -14.013 1.00 50.81 130 THR D CA 1
ATOM 10776 C C . THR D 1 150 ? -17.258 -116.344 -13.610 1.00 51.69 130 THR D C 1
ATOM 10777 O O . THR D 1 150 ? -16.786 -115.528 -14.406 1.00 51.16 130 THR D O 1
ATOM 10781 N N . ASP D 1 151 ? -16.810 -116.492 -12.366 1.00 53.83 131 ASP D N 1
ATOM 10782 C CA . ASP D 1 151 ? -15.655 -115.751 -11.874 1.00 56.08 131 ASP D CA 1
ATOM 10783 C C . ASP D 1 151 ? -14.351 -116.363 -12.400 1.00 56.84 131 ASP D C 1
ATOM 10784 O O . ASP D 1 151 ? -13.730 -117.201 -11.739 1.00 57.82 131 ASP D O 1
ATOM 10789 N N . ASP D 1 152 ? -13.960 -115.951 -13.604 1.00 55.71 132 ASP D N 1
ATOM 10790 C CA . ASP D 1 152 ? -12.687 -116.363 -14.198 1.00 56.14 132 ASP D CA 1
ATOM 10791 C C . ASP D 1 152 ? -12.073 -115.257 -15.066 1.00 56.57 132 ASP D C 1
ATOM 10792 O O . ASP D 1 152 ? -12.496 -114.098 -14.997 1.00 53.99 132 ASP D O 1
ATOM 10797 N N . GLU D 1 153 ? -11.081 -115.627 -15.877 1.00 57.88 133 GLU D N 1
ATOM 10798 C CA . GLU D 1 153 ? -10.362 -114.687 -16.746 1.00 58.58 133 GLU D CA 1
ATOM 10799 C C . GLU D 1 153 ? -11.236 -114.043 -17.835 1.00 58.40 133 GLU D C 1
ATOM 10800 O O . GLU D 1 153 ? -10.856 -113.029 -18.424 1.00 59.25 133 GLU D O 1
ATOM 10806 N N . GLU D 1 154 ? -12.401 -114.636 -18.090 1.00 57.67 134 GLU D N 1
ATOM 10807 C CA . GLU D 1 154 ? -13.313 -114.164 -19.136 1.00 57.35 134 GLU D CA 1
ATOM 10808 C C . GLU D 1 154 ? -14.325 -113.128 -18.631 1.00 54.39 134 GLU D C 1
ATOM 10809 O O . GLU D 1 154 ? -15.032 -112.500 -19.425 1.00 50.88 134 GLU D O 1
ATOM 10815 N N . ALA D 1 155 ? -14.377 -112.947 -17.314 1.00 51.51 135 ALA D N 1
ATOM 10816 C CA . ALA D 1 155 ? -15.373 -112.075 -16.690 1.00 50.17 135 ALA D CA 1
ATOM 10817 C C . ALA D 1 155 ? -15.170 -110.591 -17.007 1.00 50.18 135 ALA D C 1
ATOM 10818 O O . ALA D 1 155 ? -16.131 -109.896 -17.335 1.00 48.64 135 ALA D O 1
ATOM 10820 N N . VAL D 1 156 ? -13.922 -110.124 -16.933 1.00 52.03 136 VAL D N 1
ATOM 10821 C CA . VAL D 1 156 ? -13.609 -108.689 -17.029 1.00 52.65 136 VAL D CA 1
ATOM 10822 C C . VAL D 1 156 ? -14.113 -108.023 -18.320 1.00 53.17 136 VAL D C 1
ATOM 10823 O O . VAL D 1 156 ? -14.572 -106.879 -18.289 1.00 50.32 136 VAL D O 1
ATOM 10827 N N . GLU D 1 157 ? -14.041 -108.744 -19.439 1.00 53.85 137 GLU D N 1
ATOM 10828 C CA . GLU D 1 157 ? -14.537 -108.232 -20.716 1.00 55.56 137 GLU D CA 1
ATOM 10829 C C . GLU D 1 157 ? -16.061 -108.139 -20.723 1.00 53.14 137 GLU D C 1
ATOM 10830 O O . GLU D 1 157 ? -16.627 -107.150 -21.195 1.00 52.83 137 GLU D O 1
ATOM 10836 N N . GLN D 1 158 ? -16.712 -109.177 -20.200 1.00 50.40 138 GLN D N 1
ATOM 10837 C CA . GLN D 1 158 ? -18.170 -109.223 -20.093 1.00 49.84 138 GLN D CA 1
ATOM 10838 C C . GLN D 1 158 ? -18.694 -108.078 -19.234 1.00 45.94 138 GLN D C 1
ATOM 10839 O O . GLN D 1 158 ? -19.692 -107.441 -19.582 1.00 46.36 138 GLN D O 1
ATOM 10845 N N . ILE D 1 159 ? -18.016 -107.823 -18.115 1.00 43.66 139 ILE D N 1
ATOM 10846 C CA . ILE D 1 159 ? -18.372 -106.725 -17.214 1.00 43.32 139 ILE D CA 1
ATOM 10847 C C . ILE D 1 159 ? -18.314 -105.389 -17.959 1.00 44.23 139 ILE D C 1
ATOM 10848 O O . ILE D 1 159 ? -19.258 -104.601 -17.905 1.00 43.62 139 ILE D O 1
ATOM 10853 N N . GLY D 1 160 ? -17.207 -105.156 -18.662 1.00 46.26 140 GLY D N 1
ATOM 10854 C CA . GLY D 1 160 ? -17.025 -103.948 -19.469 1.00 48.43 140 GLY D CA 1
ATOM 10855 C C . GLY D 1 160 ? -18.126 -103.714 -20.491 1.00 47.99 140 GLY D C 1
ATOM 10856 O O . GLY D 1 160 ? -18.600 -102.590 -20.646 1.00 49.84 140 GLY D O 1
ATOM 10857 N N . THR D 1 161 ? -18.536 -104.781 -21.175 1.00 47.14 141 THR D N 1
ATOM 10858 C CA . THR D 1 161 ? -19.581 -104.710 -22.200 1.00 47.05 141 THR D CA 1
ATOM 10859 C C . THR D 1 161 ? -20.978 -104.455 -21.618 1.00 46.47 141 THR D C 1
ATOM 10860 O O . THR D 1 161 ? -21.771 -103.713 -22.200 1.00 45.62 141 THR D O 1
ATOM 10864 N N . TYR D 1 162 ? -21.271 -105.063 -20.469 1.00 43.93 142 TYR D N 1
ATOM 10865 C CA . TYR D 1 162 ? -22.648 -105.123 -19.976 1.00 41.69 142 TYR D CA 1
ATOM 10866 C C . TYR D 1 162 ? -22.975 -104.317 -18.714 1.00 39.22 142 TYR D C 1
ATOM 10867 O O . TYR D 1 162 ? -24.125 -104.319 -18.277 1.00 38.12 142 TYR D O 1
ATOM 10876 N N . LEU D 1 163 ? -21.991 -103.627 -18.138 1.00 51.55 143 LEU D N 1
ATOM 10877 C CA . LEU D 1 163 ? -22.204 -102.916 -16.869 1.00 49.39 143 LEU D CA 1
ATOM 10878 C C . LEU D 1 163 ? -23.257 -101.808 -16.948 1.00 46.81 143 LEU D C 1
ATOM 10879 O O . LEU D 1 163 ? -24.180 -101.768 -16.133 1.00 43.90 143 LEU D O 1
ATOM 10884 N N . LEU D 1 164 ? -23.114 -100.914 -17.923 1.00 46.47 144 LEU D N 1
ATOM 10885 C CA . LEU D 1 164 ? -24.044 -99.801 -18.082 1.00 45.17 144 LEU D CA 1
ATOM 10886 C C . LEU D 1 164 ? -25.412 -100.280 -18.569 1.00 43.84 144 LEU D C 1
ATOM 10887 O O . LEU D 1 164 ? -26.446 -99.842 -18.060 1.00 42.18 144 LEU D O 1
ATOM 10892 N N . ALA D 1 165 ? -25.402 -101.184 -19.547 1.00 44.62 145 ALA D N 1
ATOM 10893 C CA . ALA D 1 165 ? -26.625 -101.764 -20.101 1.00 43.14 145 ALA D CA 1
ATOM 10894 C C . ALA D 1 165 ? -27.451 -102.509 -19.047 1.00 41.58 145 ALA D C 1
ATOM 10895 O O . ALA D 1 165 ? -28.677 -102.407 -19.035 1.00 39.38 145 ALA D O 1
ATOM 10897 N N . ALA D 1 166 ? -26.778 -103.255 -18.170 1.00 41.98 146 ALA D N 1
ATOM 10898 C CA . ALA D 1 166 ? -27.465 -103.987 -17.102 1.00 39.71 146 ALA D CA 1
ATOM 10899 C C . ALA D 1 166 ? -28.137 -103.043 -16.101 1.00 38.39 146 ALA D C 1
ATOM 10900 O O . ALA D 1 166 ? -29.266 -103.294 -15.676 1.00 36.48 146 ALA D O 1
ATOM 10902 N N . GLN D 1 167 ? -27.449 -101.954 -15.753 1.00 40.75 147 GLN D N 1
ATOM 10903 C CA . GLN D 1 167 ? -27.983 -100.927 -14.852 1.00 41.66 147 GLN D CA 1
ATOM 10904 C C . GLN D 1 167 ? -29.245 -100.281 -15.427 1.00 40.67 147 GLN D C 1
ATOM 10905 O O . GLN D 1 167 ? -30.280 -100.222 -14.763 1.00 36.55 147 GLN D O 1
ATOM 10911 N N . GLN D 1 168 ? -29.146 -99.812 -16.667 1.00 39.82 148 GLN D N 1
ATOM 10912 C CA . GLN D 1 168 ? -30.259 -99.161 -17.347 1.00 39.11 148 GLN D CA 1
ATOM 10913 C C . GLN D 1 168 ? -31.393 -100.148 -17.609 1.00 37.52 148 GLN D C 1
ATOM 10914 O O . GLN D 1 168 ? -32.566 -99.804 -17.452 1.00 37.14 148 GLN D O 1
ATOM 10920 N N . GLY D 1 169 ? -31.035 -101.376 -17.981 1.00 36.46 149 GLY D N 1
ATOM 10921 C CA . GLY D 1 169 ? -32.009 -102.454 -18.186 1.00 35.75 149 GLY D CA 1
ATOM 10922 C C . GLY D 1 169 ? -32.802 -102.795 -16.936 1.00 33.44 149 GLY D C 1
ATOM 10923 O O . GLY D 1 169 ? -34.032 -102.878 -16.974 1.00 32.88 149 GLY D O 1
ATOM 10924 N N . THR D 1 170 ? -32.093 -102.986 -15.827 1.00 32.12 150 THR D N 1
ATOM 10925 C CA . THR D 1 170 ? -32.711 -103.240 -14.521 1.00 30.51 150 THR D CA 1
ATOM 10926 C C . THR D 1 170 ? -33.634 -102.100 -14.083 1.00 30.70 150 THR D C 1
ATOM 10927 O O . THR D 1 170 ? -34.739 -102.345 -13.597 1.00 30.68 150 THR D O 1
ATOM 10931 N N . GLU D 1 171 ? -33.177 -100.862 -14.266 1.00 33.72 151 GLU D N 1
ATOM 10932 C CA . GLU D 1 171 ? -33.941 -99.668 -13.883 1.00 36.50 151 GLU D CA 1
ATOM 10933 C C . GLU D 1 171 ? -35.305 -99.622 -14.578 1.00 36.15 151 GLU D C 1
ATOM 10934 O O . GLU D 1 171 ? -36.320 -99.289 -13.953 1.00 32.76 151 GLU D O 1
ATOM 10940 N N . ALA D 1 172 ? -35.323 -99.976 -15.863 1.00 35.58 152 ALA D N 1
ATOM 10941 C CA . ALA D 1 172 ? -36.566 -100.040 -16.636 1.00 34.29 152 ALA D CA 1
ATOM 10942 C C . ALA D 1 172 ? -37.524 -101.097 -16.084 1.00 32.17 152 ALA D C 1
ATOM 10943 O O . ALA D 1 172 ? -38.704 -100.819 -15.880 1.00 31.07 152 ALA D O 1
ATOM 10945 N N . VAL D 1 173 ? -37.010 -102.299 -15.826 1.00 29.58 153 VAL D N 1
ATOM 10946 C CA . VAL D 1 173 ? -37.839 -103.398 -15.326 1.00 26.90 153 VAL D CA 1
ATOM 10947 C C . VAL D 1 173 ? -38.399 -103.084 -13.936 1.00 27.67 153 VAL D C 1
ATOM 10948 O O . VAL D 1 173 ? -39.594 -103.273 -13.684 1.00 28.07 153 VAL D O 1
ATOM 10952 N N . LEU D 1 174 ? -37.540 -102.592 -13.042 1.00 26.88 154 LEU D N 1
ATOM 10953 C CA . LEU D 1 174 ? -37.966 -102.284 -11.671 1.00 26.79 154 LEU D CA 1
ATOM 10954 C C . LEU D 1 174 ? -39.036 -101.201 -11.612 1.00 26.24 154 LEU D C 1
ATOM 10955 O O . LEU D 1 174 ? -39.968 -101.293 -10.803 1.00 25.90 154 LEU D O 1
ATOM 10960 N N . ALA D 1 175 ? -38.917 -100.194 -12.478 1.00 25.03 155 ALA D N 1
ATOM 10961 C CA . ALA D 1 175 ? -39.952 -99.158 -12.606 1.00 28.79 155 ALA D CA 1
ATOM 10962 C C . ALA D 1 175 ? -41.323 -99.754 -12.966 1.00 29.52 155 ALA D C 1
ATOM 10963 O O . ALA D 1 175 ? -42.361 -99.233 -12.550 1.00 29.95 155 ALA D O 1
ATOM 10965 N N . GLY D 1 176 ? -41.313 -100.848 -13.730 1.00 26.53 156 GLY D N 1
ATOM 10966 C CA . GLY D 1 176 ? -42.540 -101.560 -14.094 1.00 25.15 156 GLY D CA 1
ATOM 10967 C C . GLY D 1 176 ? -43.079 -102.487 -13.013 1.00 24.13 156 GLY D C 1
ATOM 10968 O O . GLY D 1 176 ? -44.184 -103.006 -13.136 1.00 24.59 156 GLY D O 1
ATOM 10969 N N . CYS D 1 177 ? -42.302 -102.682 -11.947 1.00 24.54 157 CYS D N 1
ATOM 10970 C CA . CYS D 1 177 ? -42.661 -103.602 -10.865 1.00 25.03 157 CYS D CA 1
ATOM 10971 C C . CYS D 1 177 ? -43.266 -102.879 -9.659 1.00 25.28 157 CYS D C 1
ATOM 10972 O O . CYS D 1 177 ? -43.530 -103.493 -8.617 1.00 24.11 157 CYS D O 1
ATOM 10975 N N . GLY D 1 178 ? -43.486 -101.576 -9.808 1.00 22.79 158 GLY D N 1
ATOM 10976 C CA . GLY D 1 178 ? -44.058 -100.754 -8.748 1.00 23.87 158 GLY D CA 1
ATOM 10977 C C . GLY D 1 178 ? -45.264 -99.959 -9.204 1.00 26.18 158 GLY D C 1
ATOM 10978 O O . GLY D 1 178 ? -45.770 -100.165 -10.317 1.00 26.09 158 GLY D O 1
ATOM 10979 N N . SER D 1 179 ? -45.709 -99.043 -8.343 1.00 25.45 159 SER D N 1
ATOM 10980 C CA . SER D 1 179 ? -46.906 -98.233 -8.577 1.00 30.29 159 SER D CA 1
ATOM 10981 C C . SER D 1 179 ? -46.661 -96.716 -8.446 1.00 30.90 159 SER D C 1
ATOM 10982 O O . SER D 1 179 ? -47.537 -95.975 -7.992 1.00 30.78 159 SER D O 1
ATOM 10985 N N . ARG D 1 180 ? -45.477 -96.268 -8.856 1.00 34.18 160 ARG D N 1
ATOM 10986 C CA . ARG D 1 180 ? -45.108 -94.854 -8.818 1.00 35.36 160 ARG D CA 1
ATOM 10987 C C . ARG D 1 180 ? -45.989 -94.041 -9.760 1.00 32.52 160 ARG D C 1
ATOM 10988 O O . ARG D 1 180 ? -46.287 -94.492 -10.863 1.00 31.14 160 ARG D O 1
ATOM 10996 N N . LYS D 1 181 ? -46.408 -92.851 -9.326 1.00 31.45 161 LYS D N 1
ATOM 10997 C CA . LYS D 1 181 ? -47.260 -92.000 -10.164 1.00 30.87 161 LYS D CA 1
ATOM 10998 C C . LYS D 1 181 ? -46.505 -91.521 -11.396 1.00 29.54 161 LYS D C 1
ATOM 10999 O O . LYS D 1 181 ? -45.416 -90.960 -11.275 1.00 31.14 161 LYS D O 1
ATOM 11005 N N . PRO D 1 182 ? -47.077 -91.749 -12.588 1.00 30.01 162 PRO D N 1
ATOM 11006 C CA . PRO D 1 182 ? -46.443 -91.234 -13.794 1.00 28.94 162 PRO D CA 1
ATOM 11007 C C . PRO D 1 182 ? -46.767 -89.757 -14.036 1.00 30.55 162 PRO D C 1
ATOM 11008 O O . PRO D 1 182 ? -47.676 -89.196 -13.411 1.00 29.66 162 PRO D O 1
ATOM 11012 N N . ASP D 1 183 ? -46.002 -89.152 -14.937 1.00 28.53 163 ASP D N 1
ATOM 11013 C CA . ASP D 1 183 ? -46.234 -87.809 -15.436 1.00 28.11 163 ASP D CA 1
ATOM 11014 C C . ASP D 1 183 ? -47.203 -87.915 -16.617 1.00 27.42 163 ASP D C 1
ATOM 11015 O O . ASP D 1 183 ? -46.853 -88.466 -17.668 1.00 26.42 163 ASP D O 1
ATOM 11020 N N . LEU D 1 184 ? -48.420 -87.395 -16.442 1.00 23.78 164 LEU D N 1
ATOM 11021 C CA . LEU D 1 184 ? -49.461 -87.502 -17.479 1.00 22.95 164 LEU D CA 1
ATOM 11022 C C . LEU D 1 184 ? -49.089 -86.793 -18.770 1.00 25.29 164 LEU D C 1
ATOM 11023 O O . LEU D 1 184 ? -49.441 -87.251 -19.862 1.00 26.83 164 LEU D O 1
ATOM 11028 N N . SER D 1 185 ? -48.394 -85.665 -18.644 1.00 23.41 165 SER D N 1
ATOM 11029 C CA . SER D 1 185 ? -47.964 -84.900 -19.812 1.00 27.46 165 SER D CA 1
ATOM 11030 C C . SER D 1 185 ? -46.976 -85.702 -20.661 1.00 29.09 165 SER D C 1
ATOM 11031 O O . SER D 1 185 ? -47.054 -85.695 -21.893 1.00 27.33 165 SER D O 1
ATOM 11034 N N . GLU D 1 186 ? -46.057 -86.393 -19.991 1.00 28.84 166 GLU D N 1
ATOM 11035 C CA . GLU D 1 186 ? -45.088 -87.254 -20.666 1.00 30.51 166 GLU D CA 1
ATOM 11036 C C . GLU D 1 186 ? -45.790 -88.442 -21.341 1.00 30.72 166 GLU D C 1
ATOM 11037 O O . GLU D 1 186 ? -45.467 -88.788 -22.480 1.00 31.19 166 GLU D O 1
ATOM 11043 N N . LEU D 1 187 ? -46.755 -89.045 -20.645 1.00 28.44 167 LEU D N 1
ATOM 11044 C CA . LEU D 1 187 ? -47.530 -90.170 -21.194 1.00 30.54 167 LEU D CA 1
ATOM 11045 C C . LEU D 1 187 ? -48.311 -89.801 -22.450 1.00 30.86 167 LEU D C 1
ATOM 11046 O O . LEU D 1 187 ? -48.548 -90.647 -23.314 1.00 30.07 167 LEU D O 1
ATOM 11051 N N . SER D 1 188 ? -48.711 -88.537 -22.534 1.00 30.21 168 SER D N 1
ATOM 11052 C CA . SER D 1 188 ? -49.447 -88.018 -23.677 1.00 33.36 168 SER D CA 1
ATOM 11053 C C . SER D 1 188 ? -48.584 -88.077 -24.932 1.00 33.60 168 SER D C 1
ATOM 11054 O O . SER D 1 188 ? -49.064 -88.435 -26.012 1.00 31.48 168 SER D O 1
ATOM 11057 N N . SER D 1 189 ? -47.307 -87.726 -24.778 1.00 32.71 169 SER D N 1
ATOM 11058 C CA . SER D 1 189 ? -46.339 -87.857 -25.861 1.00 34.81 169 SER D CA 1
ATOM 11059 C C . SER D 1 189 ? -46.009 -89.320 -26.159 1.00 33.99 169 SER D C 1
ATOM 11060 O O . SER D 1 189 ? -45.860 -89.697 -27.324 1.00 36.73 169 SER D O 1
ATOM 11063 N N . ARG D 1 190 ? -45.901 -90.133 -25.109 1.00 31.27 170 ARG D N 1
ATOM 11064 C CA . ARG D 1 190 ? -45.511 -91.541 -25.246 1.00 33.16 170 ARG D CA 1
ATOM 11065 C C . ARG D 1 190 ? -46.584 -92.408 -25.910 1.00 30.94 170 ARG D C 1
ATOM 11066 O O . ARG D 1 190 ? -46.264 -93.276 -26.730 1.00 28.90 170 ARG D O 1
ATOM 11074 N N . TYR D 1 191 ? -47.845 -92.176 -25.539 1.00 27.27 171 TYR D N 1
ATOM 11075 C CA . TYR D 1 191 ? -48.974 -92.959 -26.048 1.00 26.32 171 TYR D CA 1
ATOM 11076 C C . TYR D 1 191 ? -49.681 -92.299 -27.230 1.00 27.37 171 TYR D C 1
ATOM 11077 O O . TYR D 1 191 ? -50.692 -92.815 -27.711 1.00 27.45 171 TYR D O 1
ATOM 11086 N N . PHE D 1 192 ? -49.143 -91.167 -27.688 1.00 28.58 172 PHE D N 1
ATOM 11087 C CA . PHE D 1 192 ? -49.631 -90.465 -28.891 1.00 30.85 172 PHE D CA 1
ATOM 11088 C C . PHE D 1 192 ? -51.096 -90.047 -28.776 1.00 31.56 172 PHE D C 1
ATOM 11089 O O . PHE D 1 192 ? -51.924 -90.385 -29.626 1.00 32.85 172 PHE D O 1
ATOM 11097 N N . THR D 1 193 ? -51.416 -89.332 -27.704 1.00 28.08 173 THR D N 1
ATOM 11098 C CA . THR D 1 193 ? -52.743 -88.756 -27.544 1.00 29.09 173 THR D CA 1
ATOM 11099 C C . THR D 1 193 ? -52.581 -87.242 -27.396 1.00 28.76 173 THR D C 1
ATOM 11100 O O . THR D 1 193 ? -51.617 -86.785 -26.778 1.00 28.99 173 THR D O 1
ATOM 11104 N N . PRO D 1 194 ? -53.496 -86.460 -27.992 1.00 28.83 174 PRO D N 1
ATOM 11105 C CA . PRO D 1 194 ? -53.305 -85.005 -28.016 1.00 28.40 174 PRO D CA 1
ATOM 11106 C C . PRO D 1 194 ? -53.751 -84.251 -26.752 1.00 26.31 174 PRO D C 1
ATOM 11107 O O . PRO D 1 194 ? -54.012 -83.051 -26.825 1.00 28.58 174 PRO D O 1
ATOM 11111 N N . LYS D 1 195 ? -53.801 -84.935 -25.608 1.00 25.27 175 LYS D N 1
ATOM 11112 C CA . LYS D 1 195 ? -54.198 -84.313 -24.336 1.00 24.31 175 LYS D CA 1
ATOM 11113 C C . LYS D 1 195 ? -53.281 -83.173 -23.879 1.00 24.29 175 LYS D C 1
ATOM 11114 O O . LYS D 1 195 ? -53.713 -82.294 -23.132 1.00 24.85 175 LYS D O 1
ATOM 11120 N N . PHE D 1 196 ? -52.014 -83.214 -24.286 1.00 24.75 176 PHE D N 1
ATOM 11121 C CA . PHE D 1 196 ? -51.044 -82.179 -23.914 1.00 24.14 176 PHE D CA 1
ATOM 11122 C C . PHE D 1 196 ? -49.973 -81.989 -24.974 1.00 25.85 176 PHE D C 1
ATOM 11123 O O . PHE D 1 196 ? -49.527 -82.954 -25.586 1.00 27.44 176 PHE D O 1
ATOM 11131 N N . GLY D 1 197 ? -49.562 -80.740 -25.185 1.00 26.28 177 GLY D N 1
ATOM 11132 C CA . GLY D 1 197 ? -48.333 -80.466 -25.927 1.00 25.69 177 GLY D CA 1
ATOM 11133 C C . GLY D 1 197 ? -48.431 -79.642 -27.197 1.00 27.69 177 GLY D C 1
ATOM 11134 O O . GLY D 1 197 ? -47.436 -79.058 -27.623 1.00 28.94 177 GLY D O 1
ATOM 11135 N N . PHE D 1 198 ? -49.615 -79.581 -27.805 1.00 26.37 178 PHE D N 1
ATOM 11136 C CA . PHE D 1 198 ? -49.766 -78.873 -29.083 1.00 27.55 178 PHE D CA 1
ATOM 11137 C C . PHE D 1 198 ? -51.109 -78.161 -29.222 1.00 25.39 178 PHE D C 1
ATOM 11138 O O . PHE D 1 198 ? -51.171 -76.933 -29.181 1.00 27.18 178 PHE D O 1
ATOM 11146 N N . LEU D 1 199 ? -52.178 -78.936 -29.379 1.00 25.31 179 LEU D N 1
ATOM 11147 C CA . LEU D 1 199 ? -53.522 -78.391 -29.501 1.00 25.19 179 LEU D CA 1
ATOM 11148 C C . LEU D 1 199 ? -54.153 -78.109 -28.138 1.00 24.74 179 LEU D C 1
ATOM 11149 O O . LEU D 1 199 ? -54.972 -77.190 -27.999 1.00 22.57 179 LEU D O 1
ATOM 11154 N N . HIS D 1 200 ? -53.779 -78.918 -27.147 1.00 22.76 180 HIS D N 1
ATOM 11155 C CA . HIS D 1 200 ? -54.442 -78.919 -25.838 1.00 19.94 180 HIS D CA 1
ATOM 11156 C C . HIS D 1 200 ? -53.436 -78.994 -24.709 1.00 18.85 180 HIS D C 1
ATOM 11157 O O . HIS D 1 200 ? -52.292 -79.401 -24.913 1.00 20.09 180 HIS D O 1
ATOM 11164 N N . TRP D 1 201 ? -53.879 -78.596 -23.518 1.00 17.79 181 TRP D N 1
ATOM 11165 C CA . TRP D 1 201 ? -53.007 -78.472 -22.356 1.00 16.82 181 TRP D CA 1
ATOM 11166 C C . TRP D 1 201 ? -53.718 -79.022 -21.106 1.00 16.73 181 TRP D C 1
ATOM 11167 O O . TRP D 1 201 ? -53.637 -78.436 -20.022 1.00 19.52 181 TRP D O 1
ATOM 11178 N N . PHE D 1 202 ? -54.383 -80.171 -21.278 1.00 18.09 182 PHE D N 1
ATOM 11179 C CA . PHE D 1 202 ? -55.329 -80.740 -20.297 1.00 18.25 182 PHE D CA 1
ATOM 11180 C C . PHE D 1 202 ? -54.712 -81.485 -19.118 1.00 18.97 182 PHE D C 1
ATOM 11181 O O . PHE D 1 202 ? -55.275 -81.481 -18.018 1.00 17.10 182 PHE D O 1
ATOM 11189 N N . THR D 1 203 ? -53.584 -82.158 -19.355 1.00 19.12 183 THR D N 1
ATOM 11190 C CA . THR D 1 203 ? -53.040 -83.118 -18.387 1.00 17.21 183 THR D CA 1
ATOM 11191 C C . THR D 1 203 ? -52.745 -82.590 -16.966 1.00 15.99 183 THR D C 1
ATOM 11192 O O . THR D 1 203 ? -52.914 -83.333 -15.999 1.00 17.49 183 THR D O 1
ATOM 11196 N N . PRO D 1 204 ? -52.318 -81.315 -16.823 1.00 16.18 184 PRO D N 1
ATOM 11197 C CA . PRO D 1 204 ? -52.172 -80.807 -15.449 1.00 16.56 184 PRO D CA 1
ATOM 11198 C C . PRO D 1 204 ? -53.488 -80.757 -14.657 1.00 18.23 184 PRO D C 1
ATOM 11199 O O . PRO D 1 204 ? -53.486 -80.980 -13.442 1.00 18.85 184 PRO D O 1
ATOM 11203 N N . HIS D 1 205 ? -54.597 -80.475 -15.340 1.00 18.36 185 HIS D N 1
ATOM 11204 C CA . HIS D 1 205 ? -55.919 -80.498 -14.716 1.00 18.05 185 HIS D CA 1
ATOM 11205 C C . HIS D 1 205 ? -56.365 -81.919 -14.406 1.00 17.77 185 HIS D C 1
ATOM 11206 O O . HIS D 1 205 ? -56.899 -82.188 -13.326 1.00 18.37 185 HIS D O 1
ATOM 11213 N N . TYR D 1 206 ? -56.144 -82.824 -15.357 1.00 16.69 186 TYR D N 1
ATOM 11214 C CA . TYR D 1 206 ? -56.419 -84.239 -15.145 1.00 18.10 186 TYR D CA 1
ATOM 11215 C C . TYR D 1 206 ? -55.646 -84.779 -13.957 1.00 18.31 186 TYR D C 1
ATOM 11216 O O . TYR D 1 206 ? -56.211 -85.486 -13.127 1.00 18.93 186 TYR D O 1
ATOM 11225 N N . ASP D 1 207 ? -54.365 -84.424 -13.859 1.00 16.53 187 ASP D N 1
ATOM 11226 C CA . ASP D 1 207 ? -53.552 -84.856 -12.735 1.00 19.61 187 ASP D CA 1
ATOM 11227 C C . ASP D 1 207 ? -54.128 -84.339 -11.410 1.00 19.98 187 ASP D C 1
ATOM 11228 O O . ASP D 1 207 ? -54.282 -85.096 -10.455 1.00 17.87 187 ASP D O 1
ATOM 11233 N N . ARG D 1 208 ? -54.463 -83.055 -11.364 1.00 14.80 188 ARG D N 1
ATOM 11234 C CA . ARG D 1 208 ? -54.997 -82.468 -10.136 1.00 19.29 188 ARG D CA 1
ATOM 11235 C C . ARG D 1 208 ? -56.300 -83.130 -9.694 1.00 17.31 188 ARG D C 1
ATOM 11236 O O . ARG D 1 208 ? -56.471 -83.442 -8.512 1.00 16.46 188 ARG D O 1
ATOM 11244 N N . HIS D 1 209 ? -57.194 -83.375 -10.646 1.00 16.29 189 HIS D N 1
ATOM 11245 C CA . HIS D 1 209 ? -58.506 -83.954 -10.330 1.00 16.61 189 HIS D CA 1
ATOM 11246 C C . HIS D 1 209 ? -58.525 -85.470 -10.135 1.00 18.97 189 HIS D C 1
ATOM 11247 O O . HIS D 1 209 ? -59.419 -85.976 -9.469 1.00 19.08 189 HIS D O 1
ATOM 11254 N N . PHE D 1 210 ? -57.549 -86.186 -10.703 1.00 16.97 190 PHE D N 1
ATOM 11255 C CA . PHE D 1 210 ? -57.558 -87.656 -10.683 1.00 16.35 190 PHE D CA 1
ATOM 11256 C C . PHE D 1 210 ? -56.594 -88.289 -9.670 1.00 17.46 190 PHE D C 1
ATOM 11257 O O . PHE D 1 210 ? -56.791 -89.440 -9.265 1.00 19.30 190 PHE D O 1
ATOM 11265 N N . ARG D 1 211 ? -55.538 -87.573 -9.285 1.00 16.66 191 ARG D N 1
ATOM 11266 C CA . ARG D 1 211 ? -54.442 -88.206 -8.530 1.00 18.04 191 ARG D CA 1
ATOM 11267 C C . ARG D 1 211 ? -54.853 -88.800 -7.178 1.00 17.94 191 ARG D C 1
ATOM 11268 O O . ARG D 1 211 ? -54.298 -89.809 -6.759 1.00 17.40 191 ARG D O 1
ATOM 11276 N N . ASP D 1 212 ? -55.832 -88.182 -6.521 1.00 18.87 192 ASP D N 1
ATOM 11277 C CA . ASP D 1 212 ? -56.325 -88.659 -5.225 1.00 20.94 192 ASP D CA 1
ATOM 11278 C C . ASP D 1 212 ? -57.090 -89.993 -5.324 1.00 19.19 192 ASP D C 1
ATOM 11279 O O . ASP D 1 212 ? -57.381 -90.600 -4.293 1.00 15.67 192 ASP D O 1
ATOM 11284 N N . TYR D 1 213 ? -57.429 -90.426 -6.542 1.00 18.19 193 TYR D N 1
ATOM 11285 C CA . TYR D 1 213 ? -58.162 -91.686 -6.749 1.00 18.26 193 TYR D CA 1
ATOM 11286 C C . TYR D 1 213 ? -57.237 -92.884 -6.961 1.00 19.79 193 TYR D C 1
ATOM 11287 O O . TYR D 1 213 ? -57.712 -94.010 -7.120 1.00 20.81 193 TYR D O 1
ATOM 11296 N N . ARG D 1 214 ? -55.928 -92.648 -6.989 1.00 18.19 194 ARG D N 1
ATOM 11297 C CA . ARG D 1 214 ? -54.991 -93.668 -7.491 1.00 17.74 194 ARG D CA 1
ATOM 11298 C C . ARG D 1 214 ? -54.862 -94.960 -6.666 1.00 18.39 194 ARG D C 1
ATOM 11299 O O . ARG D 1 214 ? -54.453 -95.991 -7.198 1.00 20.40 194 ARG D O 1
ATOM 11307 N N A ASN D 1 215 ? -55.228 -94.874 -5.389 0.50 17.52 195 ASN D N 1
ATOM 11308 N N B ASN D 1 215 ? -55.197 -94.935 -5.385 0.50 17.19 195 ASN D N 1
ATOM 11309 C CA A ASN D 1 215 ? -55.238 -96.013 -4.471 0.50 19.42 195 ASN D CA 1
ATOM 11310 C CA B ASN D 1 215 ? -55.150 -96.187 -4.631 0.50 18.71 195 ASN D CA 1
ATOM 11311 C C A ASN D 1 215 ? -56.464 -96.913 -4.635 0.50 19.62 195 ASN D C 1
ATOM 11312 C C B ASN D 1 215 ? -56.492 -96.921 -4.596 0.50 19.35 195 ASN D C 1
ATOM 11313 O O A ASN D 1 215 ? -56.486 -98.037 -4.129 0.50 20.04 195 ASN D O 1
ATOM 11314 O O B ASN D 1 215 ? -56.623 -97.940 -3.915 0.50 20.25 195 ASN D O 1
ATOM 11323 N N . GLN D 1 216 ? -57.474 -96.415 -5.345 1.00 18.24 196 GLN D N 1
ATOM 11324 C CA . GLN D 1 216 ? -58.783 -97.069 -5.423 1.00 18.20 196 GLN D CA 1
ATOM 11325 C C . GLN D 1 216 ? -58.933 -97.958 -6.652 1.00 19.28 196 GLN D C 1
ATOM 11326 O O . GLN D 1 216 ? -58.305 -97.720 -7.689 1.00 18.78 196 GLN D O 1
ATOM 11332 N N . GLN D 1 217 ? -59.785 -98.974 -6.540 1.00 19.90 197 GLN D N 1
ATOM 11333 C CA . GLN D 1 217 ? -60.052 -99.870 -7.657 1.00 19.17 197 GLN D CA 1
ATOM 11334 C C . GLN D 1 217 ? -61.083 -99.225 -8.590 1.00 21.27 197 GLN D C 1
ATOM 11335 O O . GLN D 1 217 ? -62.222 -99.682 -8.699 1.00 21.09 197 GLN D O 1
ATOM 11341 N N . VAL D 1 218 ? -60.666 -98.152 -9.261 1.00 21.60 198 VAL D N 1
ATOM 11342 C CA . VAL D 1 218 ? -61.587 -97.322 -10.042 1.00 21.12 198 VAL D CA 1
ATOM 11343 C C . VAL D 1 218 ? -62.128 -98.036 -11.282 1.00 21.64 198 VAL D C 1
ATOM 11344 O O . VAL D 1 218 ? -61.488 -98.941 -11.832 1.00 20.95 198 VAL D O 1
ATOM 11348 N N . ARG D 1 219 ? -63.327 -97.630 -11.685 1.00 21.78 199 ARG D N 1
ATOM 11349 C CA . ARG D 1 219 ? -63.869 -97.972 -12.994 1.00 22.08 199 ARG D CA 1
ATOM 11350 C C . ARG D 1 219 ? -63.971 -96.664 -13.762 1.00 22.46 199 ARG D C 1
ATOM 11351 O O . ARG D 1 219 ? -64.650 -95.721 -13.328 1.00 19.63 199 ARG D O 1
ATOM 11359 N N . VAL D 1 220 ? -63.261 -96.605 -14.886 1.00 20.04 200 VAL D N 1
ATOM 11360 C CA . VAL D 1 220 ? -63.149 -95.386 -15.682 1.00 21.01 200 VAL D CA 1
ATOM 11361 C C . VAL D 1 220 ? -63.730 -95.653 -17.064 1.00 22.84 200 VAL D C 1
ATOM 11362 O O . VAL D 1 220 ? -63.342 -96.611 -17.736 1.00 22.10 200 VAL D O 1
ATOM 11366 N N . LEU D 1 221 ? -64.664 -94.807 -17.483 1.00 21.27 201 LEU D N 1
ATOM 11367 C CA . LEU D 1 221 ? -65.212 -94.909 -18.832 1.00 20.22 201 LEU D CA 1
ATOM 11368 C C . LEU D 1 221 ? -64.868 -93.661 -19.626 1.00 20.99 201 LEU D C 1
ATOM 11369 O O . LEU D 1 221 ? -65.243 -92.554 -19.241 1.00 21.49 201 LEU D O 1
ATOM 11374 N N . GLU D 1 222 ? -64.153 -93.834 -20.731 1.00 20.45 202 GLU D N 1
ATOM 11375 C CA . GLU D 1 222 ? -63.957 -92.726 -21.654 1.00 20.93 202 GLU D CA 1
ATOM 11376 C C . GLU D 1 222 ? -64.714 -92.956 -22.959 1.00 23.22 202 GLU D C 1
ATOM 11377 O O . GLU D 1 222 ? -64.542 -93.984 -23.620 1.00 23.13 202 GLU D O 1
ATOM 11383 N N . ILE D 1 223 ? -65.556 -91.987 -23.309 1.00 20.17 203 ILE D N 1
ATOM 11384 C CA . ILE D 1 223 ? -66.244 -91.961 -24.596 1.00 21.47 203 ILE D CA 1
ATOM 11385 C C . ILE D 1 223 ? -65.300 -91.337 -25.624 1.00 20.40 203 ILE D C 1
ATOM 11386 O O . ILE D 1 223 ? -64.875 -90.196 -25.473 1.00 21.37 203 ILE D O 1
ATOM 11391 N N . GLY D 1 224 ? -64.978 -92.096 -26.663 1.00 22.28 204 GLY D N 1
ATOM 11392 C CA . GLY D 1 224 ? -64.005 -91.674 -27.666 1.00 21.79 204 GLY D CA 1
ATOM 11393 C C . GLY D 1 224 ? -62.664 -92.355 -27.452 1.00 24.06 204 GLY D C 1
ATOM 11394 O O . GLY D 1 224 ? -61.821 -91.864 -26.696 1.00 21.16 204 GLY D O 1
ATOM 11395 N N . VAL D 1 225 ? -62.468 -93.489 -28.123 1.00 23.39 205 VAL D N 1
ATOM 11396 C CA . VAL D 1 225 ? -61.217 -94.247 -28.023 1.00 23.46 205 VAL D CA 1
ATOM 11397 C C . VAL D 1 225 ? -60.107 -93.630 -28.884 1.00 22.67 205 VAL D C 1
ATOM 11398 O O . VAL D 1 225 ? -58.931 -93.700 -28.524 1.00 21.85 205 VAL D O 1
ATOM 11402 N N . GLY D 1 226 ? -60.486 -93.016 -30.007 1.00 22.35 206 GLY D N 1
ATOM 11403 C CA . GLY D 1 226 ? -59.523 -92.375 -30.905 1.00 24.22 206 GLY D CA 1
ATOM 11404 C C . GLY D 1 226 ? -59.331 -93.134 -32.207 1.00 24.89 206 GLY D C 1
ATOM 11405 O O . GLY D 1 226 ? -59.658 -94.315 -32.294 1.00 26.56 206 GLY D O 1
ATOM 11406 N N . GLY D 1 227 ? -58.806 -92.447 -33.219 1.00 24.60 207 GLY D N 1
ATOM 11407 C CA . GLY D 1 227 ? -58.499 -93.068 -34.511 1.00 26.74 207 GLY D CA 1
ATOM 11408 C C . GLY D 1 227 ? -59.618 -93.005 -35.531 1.00 27.63 207 GLY D C 1
ATOM 11409 O O . GLY D 1 227 ? -59.392 -93.217 -36.729 1.00 29.32 207 GLY D O 1
ATOM 11410 N N . TYR D 1 228 ? -60.828 -92.711 -35.060 1.00 28.28 208 TYR D N 1
ATOM 11411 C CA . TYR D 1 228 ? -62.006 -92.629 -35.923 1.00 27.37 208 TYR D CA 1
ATOM 11412 C C . TYR D 1 228 ? -62.128 -93.889 -36.793 1.00 29.26 208 TYR D C 1
ATOM 11413 O O . TYR D 1 228 ? -62.153 -95.001 -36.261 1.00 29.46 208 TYR D O 1
ATOM 11422 N N . LYS D 1 229 ? -62.165 -93.720 -38.112 1.00 30.42 209 LYS D N 1
ATOM 11423 C CA . LYS D 1 229 ? -62.346 -94.842 -39.033 1.00 33.75 209 LYS D CA 1
ATOM 11424 C C . LYS D 1 229 ? -61.072 -95.620 -39.377 1.00 35.69 209 LYS D C 1
ATOM 11425 O O . LYS D 1 229 ? -61.149 -96.652 -40.044 1.00 34.44 209 LYS D O 1
ATOM 11431 N N . HIS D 1 230 ? -59.907 -95.140 -38.943 1.00 34.57 210 HIS D N 1
ATOM 11432 C CA . HIS D 1 230 ? -58.658 -95.837 -39.259 1.00 37.45 210 HIS D CA 1
ATOM 11433 C C . HIS D 1 230 ? -58.617 -97.199 -38.561 1.00 38.21 210 HIS D C 1
ATOM 11434 O O . HIS D 1 230 ? -58.920 -97.284 -37.373 1.00 38.46 210 HIS D O 1
ATOM 11441 N N . PRO D 1 231 ? -58.253 -98.268 -39.300 1.00 40.15 211 PRO D N 1
ATOM 11442 C CA . PRO D 1 231 ? -58.280 -99.631 -38.749 1.00 40.84 211 PRO D CA 1
ATOM 11443 C C . PRO D 1 231 ? -57.300 -99.903 -37.606 1.00 40.01 211 PRO D C 1
ATOM 11444 O O . PRO D 1 231 ? -57.513 -100.839 -36.837 1.00 40.47 211 PRO D O 1
ATOM 11448 N N . GLU D 1 232 ? -56.250 -99.094 -37.486 1.00 39.41 212 GLU D N 1
ATOM 11449 C CA . GLU D 1 232 ? -55.222 -99.328 -36.468 1.00 42.95 212 GLU D CA 1
ATOM 11450 C C . GLU D 1 232 ? -55.121 -98.255 -35.384 1.00 39.14 212 GLU D C 1
ATOM 11451 O O . GLU D 1 232 ? -54.764 -98.559 -34.248 1.00 40.95 212 GLU D O 1
ATOM 11457 N N . TRP D 1 233 ? -55.421 -97.008 -35.735 1.00 36.68 213 TRP D N 1
ATOM 11458 C CA . TRP D 1 233 ? -55.201 -95.875 -34.827 1.00 35.96 213 TRP D CA 1
ATOM 11459 C C . TRP D 1 233 ? -56.130 -95.851 -33.616 1.00 33.20 213 TRP D C 1
ATOM 11460 O O . TRP D 1 233 ? -57.256 -96.355 -33.674 1.00 32.90 213 TRP D O 1
ATOM 11471 N N . GLY D 1 234 ? -55.642 -95.257 -32.525 1.00 32.09 214 GLY D N 1
ATOM 11472 C CA . GLY D 1 234 ? -56.455 -95.002 -31.335 1.00 27.39 214 GLY D CA 1
ATOM 11473 C C . GLY D 1 234 ? -56.018 -95.735 -30.079 1.00 30.40 214 GLY D C 1
ATOM 11474 O O . GLY D 1 234 ? -55.177 -96.634 -30.128 1.00 30.65 214 GLY D O 1
ATOM 11475 N N . GLY D 1 235 ? -56.593 -95.338 -28.946 1.00 28.33 215 GLY D N 1
ATOM 11476 C CA . GLY D 1 235 ? -56.378 -96.039 -27.683 1.00 27.19 215 GLY D CA 1
ATOM 11477 C C . GLY D 1 235 ? -55.377 -95.395 -26.742 1.00 25.64 215 GLY D C 1
ATOM 11478 O O . GLY D 1 235 ? -55.246 -95.824 -25.594 1.00 25.72 215 GLY D O 1
ATOM 11479 N N . GLY D 1 236 ? -54.683 -94.361 -27.217 1.00 23.59 216 GLY D N 1
ATOM 11480 C CA . GLY D 1 236 ? -53.632 -93.705 -26.440 1.00 21.92 216 GLY D CA 1
ATOM 11481 C C . GLY D 1 236 ? -54.085 -93.230 -25.069 1.00 22.54 216 GLY D C 1
ATOM 11482 O O . GLY D 1 236 ? -53.388 -93.449 -24.074 1.00 23.74 216 GLY D O 1
ATOM 11483 N N . SER D 1 237 ? -55.252 -92.587 -25.002 1.00 21.44 217 SER D N 1
ATOM 11484 C CA . SER D 1 237 ? -55.734 -92.076 -23.714 1.00 22.06 217 SER D CA 1
ATOM 11485 C C . SER D 1 237 ? -56.186 -93.190 -22.767 1.00 21.40 217 SER D C 1
ATOM 11486 O O . SER D 1 237 ? -56.056 -93.060 -21.550 1.00 21.45 217 SER D O 1
ATOM 11489 N N . LEU D 1 238 ? -56.692 -94.294 -23.318 1.00 21.39 218 LEU D N 1
ATOM 11490 C CA . LEU D 1 238 ? -57.006 -95.465 -22.484 1.00 19.91 218 LEU D CA 1
ATOM 11491 C C . LEU D 1 238 ? -55.758 -96.053 -21.833 1.00 20.73 218 LEU D C 1
ATOM 11492 O O . LEU D 1 238 ? -55.798 -96.450 -20.661 1.00 19.61 218 LEU D O 1
ATOM 11497 N N A ARG D 1 239 ? -54.662 -96.118 -22.592 0.50 21.15 219 ARG D N 1
ATOM 11498 N N B ARG D 1 239 ? -54.659 -96.109 -22.583 0.50 22.20 219 ARG D N 1
ATOM 11499 C CA A ARG D 1 239 ? -53.374 -96.565 -22.057 0.50 22.53 219 ARG D CA 1
ATOM 11500 C CA B ARG D 1 239 ? -53.388 -96.590 -22.038 0.50 24.33 219 ARG D CA 1
ATOM 11501 C C A ARG D 1 239 ? -52.919 -95.618 -20.955 0.50 22.29 219 ARG D C 1
ATOM 11502 C C B ARG D 1 239 ? -52.823 -95.608 -21.005 0.50 23.73 219 ARG D C 1
ATOM 11503 O O A ARG D 1 239 ? -52.411 -96.052 -19.916 0.50 22.09 219 ARG D O 1
ATOM 11504 O O B ARG D 1 239 ? -52.155 -96.016 -20.051 0.50 24.25 219 ARG D O 1
ATOM 11519 N N . MET D 1 240 ? -53.122 -94.322 -21.188 1.00 22.44 220 MET D N 1
ATOM 11520 C CA . MET D 1 240 ? -52.767 -93.292 -20.210 1.00 24.25 220 MET D CA 1
ATOM 11521 C C . MET D 1 240 ? -53.450 -93.542 -18.855 1.00 20.93 220 MET D C 1
ATOM 11522 O O . MET D 1 240 ? -52.787 -93.518 -17.818 1.00 23.04 220 MET D O 1
ATOM 11527 N N . TRP D 1 241 ? -54.763 -93.790 -18.873 1.00 21.19 221 TRP D N 1
ATOM 11528 C CA . TRP D 1 241 ? -55.527 -94.047 -17.640 1.00 20.20 221 TRP D CA 1
ATOM 11529 C C . TRP D 1 241 ? -55.127 -95.355 -16.953 1.00 20.02 221 TRP D C 1
ATOM 11530 O O . TRP D 1 241 ? -55.036 -95.415 -15.722 1.00 18.80 221 TRP D O 1
ATOM 11541 N N . LYS D 1 242 ? -54.883 -96.395 -17.749 1.00 18.74 222 LYS D N 1
ATOM 11542 C CA . LYS D 1 242 ? -54.377 -97.666 -17.224 1.00 19.00 222 LYS D CA 1
ATOM 11543 C C . LYS D 1 242 ? -53.060 -97.468 -16.455 1.00 19.88 222 LYS D C 1
ATOM 11544 O O . LYS D 1 242 ? -52.894 -97.996 -15.349 1.00 21.00 222 LYS D O 1
ATOM 11550 N N A SER D 1 243 ? -52.148 -96.698 -17.045 0.50 20.45 223 SER D N 1
ATOM 11551 N N B SER D 1 243 ? -52.137 -96.710 -17.044 0.50 21.18 223 SER D N 1
ATOM 11552 C CA A SER D 1 243 ? -50.859 -96.381 -16.429 0.50 20.01 223 SER D CA 1
ATOM 11553 C CA B SER D 1 243 ? -50.858 -96.396 -16.401 0.50 21.29 223 SER D CA 1
ATOM 11554 C C A SER D 1 243 ? -51.023 -95.552 -15.157 0.50 19.36 223 SER D C 1
ATOM 11555 C C B SER D 1 243 ? -51.055 -95.581 -15.127 0.50 20.11 223 SER D C 1
ATOM 11556 O O A SER D 1 243 ? -50.329 -95.785 -14.168 0.50 21.11 223 SER D O 1
ATOM 11557 O O B SER D 1 243 ? -50.420 -95.852 -14.108 0.50 21.43 223 SER D O 1
ATOM 11562 N N . PHE D 1 244 ? -51.954 -94.600 -15.191 1.00 18.61 224 PHE D N 1
ATOM 11563 C CA . PHE D 1 244 ? -52.189 -93.680 -14.084 1.00 19.04 224 PHE D CA 1
ATOM 11564 C C . PHE D 1 244 ? -52.898 -94.318 -12.887 1.00 18.52 224 PHE D C 1
ATOM 11565 O O . PHE D 1 244 ? -52.594 -93.978 -11.741 1.00 18.81 224 PHE D O 1
ATOM 11573 N N . PHE D 1 245 ? -53.822 -95.243 -13.163 1.00 17.53 225 PHE D N 1
ATOM 11574 C CA . PHE D 1 245 ? -54.625 -95.912 -12.133 1.00 17.94 225 PHE D CA 1
ATOM 11575 C C . PHE D 1 245 ? -54.207 -97.389 -12.001 1.00 18.86 225 PHE D C 1
ATOM 11576 O O . PHE D 1 245 ? -54.770 -98.251 -12.677 1.00 18.15 225 PHE D O 1
ATOM 11584 N N . PRO D 1 246 ? -53.225 -97.688 -11.127 1.00 20.06 226 PRO D N 1
ATOM 11585 C CA . PRO D 1 246 ? -52.652 -99.052 -11.080 1.00 20.59 226 PRO D CA 1
ATOM 11586 C C . PRO D 1 246 ? -53.639 -100.155 -10.673 1.00 20.33 226 PRO D C 1
ATOM 11587 O O . PRO D 1 246 ? -53.395 -101.330 -10.956 1.00 23.01 226 PRO D O 1
ATOM 11591 N N . ARG D 1 247 ? -54.731 -99.777 -10.016 1.00 17.31 227 ARG D N 1
ATOM 11592 C CA . ARG D 1 247 ? -55.755 -100.739 -9.577 1.00 20.23 227 ARG D CA 1
ATOM 11593 C C . ARG D 1 247 ? -57.037 -100.635 -10.417 1.00 19.71 227 ARG D C 1
ATOM 11594 O O . ARG D 1 247 ? -58.041 -101.297 -10.131 1.00 21.71 227 ARG D O 1
ATOM 11602 N N . GLY D 1 248 ? -56.996 -99.806 -11.458 1.00 17.83 228 GLY D N 1
ATOM 11603 C CA . GLY D 1 248 ? -58.199 -99.487 -12.224 1.00 18.05 228 GLY D CA 1
ATOM 11604 C C . GLY D 1 248 ? -58.608 -100.496 -13.279 1.00 20.59 228 GLY D C 1
ATOM 11605 O O . GLY D 1 248 ? -57.800 -101.321 -13.725 1.00 20.44 228 GLY D O 1
ATOM 11606 N N . GLN D 1 249 ? -59.885 -100.433 -13.653 1.00 17.40 229 GLN D N 1
ATOM 11607 C CA . GLN D 1 249 ? -60.390 -101.052 -14.873 1.00 18.80 229 GLN D CA 1
ATOM 11608 C C . GLN D 1 249 ? -60.789 -99.907 -15.794 1.00 22.25 229 GLN D C 1
ATOM 11609 O O . GLN D 1 249 ? -61.547 -99.015 -15.387 1.00 19.95 229 GLN D O 1
ATOM 11615 N N . ILE D 1 250 ? -60.274 -99.929 -17.020 1.00 19.38 230 ILE D N 1
ATOM 11616 C CA . ILE D 1 250 ? -60.559 -98.868 -17.985 1.00 21.39 230 ILE D CA 1
ATOM 11617 C C . ILE D 1 250 ? -61.553 -99.371 -19.019 1.00 21.57 230 ILE D C 1
ATOM 11618 O O . ILE D 1 250 ? -61.445 -100.502 -19.496 1.00 23.14 230 ILE D O 1
ATOM 11623 N N . TYR D 1 251 ? -62.540 -98.536 -19.330 1.00 21.00 231 TYR D N 1
ATOM 11624 C CA . TYR D 1 251 ? -63.483 -98.815 -20.411 1.00 21.46 231 TYR D CA 1
ATOM 11625 C C . TYR D 1 251 ? -63.440 -97.694 -21.442 1.00 21.35 231 TYR D C 1
ATOM 11626 O O . TYR D 1 251 ? -63.385 -96.511 -21.086 1.00 20.60 231 TYR D O 1
ATOM 11635 N N . GLY D 1 252 ? -63.479 -98.071 -22.717 1.00 20.09 232 GLY D N 1
ATOM 11636 C CA . GLY D 1 252 ? -63.466 -97.105 -23.808 1.00 21.19 232 GLY D CA 1
ATOM 11637 C C . GLY D 1 252 ? -64.626 -97.367 -24.748 1.00 24.73 232 GLY D C 1
ATOM 11638 O O . GLY D 1 252 ? -64.752 -98.468 -25.290 1.00 27.12 232 GLY D O 1
ATOM 11639 N N . LEU D 1 253 ? -65.475 -96.358 -24.933 1.00 21.10 233 LEU D N 1
ATOM 11640 C CA . LEU D 1 253 ? -66.596 -96.451 -25.867 1.00 23.63 233 LEU D CA 1
ATOM 11641 C C . LEU D 1 253 ? -66.254 -95.760 -27.184 1.00 24.04 233 LEU D C 1
ATOM 11642 O O . LEU D 1 253 ? -65.740 -94.643 -27.182 1.00 25.25 233 LEU D O 1
ATOM 11647 N N . ASP D 1 254 ? -66.533 -96.431 -28.301 1.00 25.45 234 ASP D N 1
ATOM 11648 C CA . ASP D 1 254 ? -66.374 -95.820 -29.622 1.00 24.05 234 ASP D CA 1
ATOM 11649 C C . ASP D 1 254 ? -67.406 -96.377 -30.587 1.00 25.74 234 ASP D C 1
ATOM 11650 O O . ASP D 1 254 ? -67.744 -97.565 -30.530 1.00 26.30 234 ASP D O 1
ATOM 11655 N N . ILE D 1 255 ? -67.891 -95.519 -31.482 1.00 24.54 235 ILE D N 1
ATOM 11656 C CA . ILE D 1 255 ? -68.846 -95.936 -32.519 1.00 28.07 235 ILE D CA 1
ATOM 11657 C C . ILE D 1 255 ? -68.208 -96.929 -33.503 1.00 29.70 235 ILE D C 1
ATOM 11658 O O . ILE D 1 255 ? -68.906 -97.738 -34.116 1.00 28.86 235 ILE D O 1
ATOM 11663 N N . MET D 1 256 ? -66.882 -96.865 -33.629 1.00 28.96 236 MET D N 1
ATOM 11664 C CA . MET D 1 256 ? -66.116 -97.808 -34.455 1.00 31.09 236 MET D CA 1
ATOM 11665 C C . MET D 1 256 ? -65.538 -98.948 -33.615 1.00 31.45 236 MET D C 1
ATOM 11666 O O . MET D 1 256 ? -65.289 -98.787 -32.412 1.00 30.82 236 MET D O 1
ATOM 11671 N N . ASP D 1 257 ? -65.314 -100.091 -34.256 1.00 31.09 237 ASP D N 1
ATOM 11672 C CA . ASP D 1 257 ? -64.642 -101.229 -33.623 1.00 32.76 237 ASP D CA 1
ATOM 11673 C C . ASP D 1 257 ? -63.232 -100.831 -33.183 1.00 31.76 237 ASP D C 1
ATOM 11674 O O . ASP D 1 257 ? -62.444 -100.321 -33.984 1.00 30.74 237 ASP D O 1
ATOM 11679 N N . LYS D 1 258 ? -62.923 -101.042 -31.905 1.00 30.64 238 LYS D N 1
ATOM 11680 C CA . LYS D 1 258 ? -61.583 -100.755 -31.395 1.00 29.90 238 LYS D CA 1
ATOM 11681 C C . LYS D 1 258 ? -60.992 -101.946 -30.638 1.00 30.82 238 LYS D C 1
ATOM 11682 O O . LYS D 1 258 ? -60.189 -101.771 -29.719 1.00 29.89 238 LYS D O 1
ATOM 11688 N N . SER D 1 259 ? -61.378 -103.154 -31.045 1.00 34.27 239 SER D N 1
ATOM 11689 C CA . SER D 1 259 ? -60.976 -104.391 -30.362 1.00 36.81 239 SER D CA 1
ATOM 11690 C C . SER D 1 259 ? -59.467 -104.627 -30.305 1.00 37.42 239 SER D C 1
ATOM 11691 O O . SER D 1 259 ? -58.984 -105.342 -29.428 1.00 39.44 239 SER D O 1
ATOM 11694 N N . HIS D 1 260 ? -58.729 -104.014 -31.224 1.00 37.17 240 HIS D N 1
ATOM 11695 C CA . HIS D 1 260 ? -57.265 -104.107 -31.245 1.00 38.23 240 HIS D CA 1
ATOM 11696 C C . HIS D 1 260 ? -56.576 -103.327 -30.115 1.00 35.52 240 HIS D C 1
ATOM 11697 O O . HIS D 1 260 ? -55.378 -103.505 -29.876 1.00 34.30 240 HIS D O 1
ATOM 11704 N N . VAL D 1 261 ? -57.330 -102.467 -29.433 1.00 31.87 241 VAL D N 1
ATOM 11705 C CA . VAL D 1 261 ? -56.811 -101.688 -28.303 1.00 30.21 241 VAL D CA 1
ATOM 11706 C C . VAL D 1 261 ? -56.871 -102.495 -26.996 1.00 31.34 241 VAL D C 1
ATOM 11707 O O . VAL D 1 261 ? -56.062 -102.277 -26.092 1.00 31.20 241 VAL D O 1
ATOM 11711 N N . ASP D 1 262 ? -57.806 -103.441 -26.914 1.00 30.36 242 ASP D N 1
ATOM 11712 C CA . ASP D 1 262 ? -58.004 -104.237 -25.696 1.00 30.39 242 ASP D CA 1
ATOM 11713 C C . ASP D 1 262 ? -56.733 -104.919 -25.204 1.00 30.54 242 ASP D C 1
ATOM 11714 O O . ASP D 1 262 ? -55.998 -105.519 -25.984 1.00 30.39 242 ASP D O 1
ATOM 11719 N N . GLU D 1 263 ? -56.485 -104.788 -23.904 1.00 29.63 243 GLU D N 1
ATOM 11720 C CA . GLU D 1 263 ? -55.396 -105.474 -23.210 1.00 31.00 243 GLU D CA 1
ATOM 11721 C C . GLU D 1 263 ? -55.810 -105.610 -21.746 1.00 28.92 243 GLU D C 1
ATOM 11722 O O . GLU D 1 263 ? -56.921 -105.224 -21.383 1.00 26.21 243 GLU D O 1
ATOM 11728 N N . LEU D 1 264 ? -54.930 -106.157 -20.910 1.00 28.27 244 LEU D N 1
ATOM 11729 C CA . LEU D 1 264 ? -55.213 -106.286 -19.481 1.00 27.68 244 LEU D CA 1
ATOM 11730 C C . LEU D 1 264 ? -55.667 -104.936 -18.912 1.00 26.11 244 LEU D C 1
ATOM 11731 O O . LEU D 1 264 ? -54.994 -103.919 -19.105 1.00 23.94 244 LEU D O 1
ATOM 11736 N N . ARG D 1 265 ? -56.827 -104.941 -18.252 1.00 22.06 245 ARG D N 1
ATOM 11737 C CA . ARG D 1 265 ? -57.413 -103.756 -17.587 1.00 22.44 245 ARG D CA 1
ATOM 11738 C C . ARG D 1 265 ? -57.971 -102.668 -18.525 1.00 23.13 245 ARG D C 1
ATOM 11739 O O . ARG D 1 265 ? -58.368 -101.602 -18.059 1.00 21.74 245 ARG D O 1
ATOM 11747 N N . ILE D 1 266 ? -58.014 -102.945 -19.831 1.00 22.54 246 ILE D N 1
ATOM 11748 C CA . ILE D 1 266 ? -58.625 -102.033 -20.805 1.00 21.53 246 ILE D CA 1
ATOM 11749 C C . ILE D 1 266 ? -59.619 -102.805 -21.669 1.00 24.54 246 ILE D C 1
ATOM 11750 O O . ILE D 1 266 ? -59.228 -103.700 -22.432 1.00 24.97 246 ILE D O 1
ATOM 11755 N N . ARG D 1 267 ? -60.900 -102.460 -21.547 1.00 22.87 247 ARG D N 1
ATOM 11756 C CA . ARG D 1 267 ? -61.937 -103.030 -22.408 1.00 24.39 247 ARG D CA 1
ATOM 11757 C C . ARG D 1 267 ? -62.562 -101.962 -23.306 1.00 26.33 247 ARG D C 1
ATOM 11758 O O . ARG D 1 267 ? -63.000 -100.920 -22.819 1.00 26.80 247 ARG D O 1
ATOM 11766 N N . THR D 1 268 ? -62.612 -102.220 -24.612 1.00 24.43 248 THR D N 1
ATOM 11767 C CA . THR D 1 268 ? -63.353 -101.330 -25.509 1.00 25.45 248 THR D CA 1
ATOM 11768 C C . THR D 1 268 ? -64.763 -101.858 -25.758 1.00 27.55 248 THR D C 1
ATOM 11769 O O . THR D 1 268 ? -65.008 -103.070 -25.710 1.00 24.83 248 THR D O 1
ATOM 11773 N N . ILE D 1 269 ? -65.679 -100.923 -26.002 1.00 26.01 249 ILE D N 1
ATOM 11774 C CA . ILE D 1 269 ? -67.089 -101.204 -26.250 1.00 28.32 249 ILE D CA 1
ATOM 11775 C C . ILE D 1 269 ? -67.483 -100.474 -27.535 1.00 27.66 249 ILE D C 1
ATOM 11776 O O . ILE D 1 269 ? -67.181 -99.288 -27.697 1.00 27.75 249 ILE D O 1
ATOM 11781 N N . GLN D 1 270 ? -68.138 -101.179 -28.453 1.00 28.37 250 GLN D N 1
ATOM 11782 C CA . GLN D 1 270 ? -68.619 -100.545 -29.676 1.00 29.39 250 GLN D CA 1
ATOM 11783 C C . GLN D 1 270 ? -70.072 -100.111 -29.533 1.00 29.43 250 GLN D C 1
ATOM 11784 O O . GLN D 1 270 ? -70.945 -100.925 -29.229 1.00 31.20 250 GLN D O 1
ATOM 11790 N N . GLY D 1 271 ? -70.320 -98.822 -29.752 1.00 27.76 251 GLY D N 1
ATOM 11791 C CA . GLY D 1 271 ? -71.672 -98.276 -29.682 1.00 27.54 251 GLY D CA 1
ATOM 11792 C C . GLY D 1 271 ? -71.740 -96.766 -29.796 1.00 26.54 251 GLY D C 1
ATOM 11793 O O . GLY D 1 271 ? -70.713 -96.078 -29.798 1.00 26.89 251 GLY D O 1
ATOM 11794 N N . ASP D 1 272 ? -72.965 -96.254 -29.861 1.00 25.58 252 ASP D N 1
ATOM 11795 C CA . ASP D 1 272 ? -73.222 -94.837 -30.109 1.00 24.60 252 ASP D CA 1
ATOM 11796 C C . ASP D 1 272 ? -73.491 -94.099 -28.796 1.00 25.76 252 ASP D C 1
ATOM 11797 O O . ASP D 1 272 ? -74.409 -94.463 -28.060 1.00 26.56 252 ASP D O 1
ATOM 11802 N N . GLN D 1 273 ? -72.699 -93.063 -28.505 1.00 23.58 253 GLN D N 1
ATOM 11803 C CA . GLN D 1 273 ? -72.887 -92.268 -27.279 1.00 23.81 253 GLN D CA 1
ATOM 11804 C C . GLN D 1 273 ? -74.208 -91.488 -27.277 1.00 24.77 253 GLN D C 1
ATOM 11805 O O . GLN D 1 273 ? -74.632 -90.975 -26.235 1.00 24.66 253 GLN D O 1
ATOM 11811 N N . ASN D 1 274 ? -74.842 -91.382 -28.443 1.00 23.42 254 ASN D N 1
ATOM 11812 C CA . ASN D 1 274 ? -76.110 -90.662 -28.558 1.00 25.18 254 ASN D CA 1
ATOM 11813 C C . ASN D 1 274 ? -77.328 -91.570 -28.369 1.00 27.62 254 ASN D C 1
ATOM 11814 O O . ASN D 1 274 ? -78.466 -91.141 -28.564 1.00 27.71 254 ASN D O 1
ATOM 11819 N N . ASP D 1 275 ? -77.080 -92.823 -28.000 1.00 25.90 255 ASP D N 1
ATOM 11820 C CA . ASP D 1 275 ? -78.144 -93.785 -27.728 1.00 27.48 255 ASP D CA 1
ATOM 11821 C C . ASP D 1 275 ? -78.256 -93.964 -26.215 1.00 27.77 255 ASP D C 1
ATOM 11822 O O . ASP D 1 275 ? -77.492 -94.720 -25.617 1.00 27.27 255 ASP D O 1
ATOM 11827 N N . ALA D 1 276 ? -79.214 -93.268 -25.607 1.00 28.41 256 ALA D N 1
ATOM 11828 C CA . ALA D 1 276 ? -79.350 -93.236 -24.145 1.00 28.95 256 ALA D CA 1
ATOM 11829 C C . ALA D 1 276 ? -79.670 -94.602 -23.541 1.00 29.73 256 ALA D C 1
ATOM 11830 O O . ALA D 1 276 ? -79.181 -94.937 -22.457 1.00 29.52 256 ALA D O 1
ATOM 11832 N N . GLU D 1 277 ? -80.489 -95.384 -24.244 1.00 29.31 257 GLU D N 1
ATOM 11833 C CA . GLU D 1 277 ? -80.875 -96.717 -23.784 1.00 30.91 257 GLU D CA 1
ATOM 11834 C C . GLU D 1 277 ? -79.682 -97.674 -23.775 1.00 29.41 257 GLU D C 1
ATOM 11835 O O . GLU D 1 277 ? -79.518 -98.463 -22.844 1.00 28.18 257 GLU D O 1
ATOM 11841 N N . PHE D 1 278 ? -78.856 -97.588 -24.817 1.00 28.12 258 PHE D N 1
ATOM 11842 C CA . PHE D 1 278 ? -77.612 -98.346 -24.895 1.00 28.19 258 PHE D CA 1
ATOM 11843 C C . PHE D 1 278 ? -76.652 -97.949 -23.778 1.00 26.65 258 PHE D C 1
ATOM 11844 O O . PHE D 1 278 ? -76.010 -98.808 -23.162 1.00 26.54 258 PHE D O 1
ATOM 11852 N N . LEU D 1 279 ? -76.547 -96.643 -23.527 1.00 24.06 259 LEU D N 1
ATOM 11853 C CA . LEU D 1 279 ? -75.662 -96.137 -22.486 1.00 23.85 259 LEU D CA 1
ATOM 11854 C C . LEU D 1 279 ? -76.065 -96.681 -21.123 1.00 25.14 259 LEU D C 1
ATOM 11855 O O . LEU D 1 279 ? -75.204 -97.037 -20.319 1.00 25.09 259 LEU D O 1
ATOM 11860 N N . ASP D 1 280 ? -77.371 -96.768 -20.874 1.00 24.51 260 ASP D N 1
ATOM 11861 C CA . ASP D 1 280 ? -77.846 -97.287 -19.595 1.00 26.93 260 ASP D CA 1
ATOM 11862 C C . ASP D 1 280 ? -77.514 -98.770 -19.453 1.00 25.67 260 ASP D C 1
ATOM 11863 O O . ASP D 1 280 ? -77.140 -99.226 -18.373 1.00 24.31 260 ASP D O 1
ATOM 11868 N N . ARG D 1 281 ? -77.646 -99.507 -20.555 1.00 25.97 261 ARG D N 1
ATOM 11869 C CA . ARG D 1 281 ? -77.326 -100.931 -20.599 1.00 28.71 261 ARG D CA 1
ATOM 11870 C C . ARG D 1 281 ? -75.866 -101.199 -20.198 1.00 27.74 261 ARG D C 1
ATOM 11871 O O . ARG D 1 281 ? -75.597 -101.993 -19.291 1.00 28.08 261 ARG D O 1
ATOM 11879 N N . ILE D 1 282 ? -74.926 -100.535 -20.862 1.00 27.01 262 ILE D N 1
ATOM 11880 C CA . ILE D 1 282 ? -73.502 -100.741 -20.561 1.00 25.51 262 ILE D CA 1
ATOM 11881 C C . ILE D 1 282 ? -73.110 -100.207 -19.174 1.00 24.96 262 ILE D C 1
ATOM 11882 O O . ILE D 1 282 ? -72.202 -100.741 -18.536 1.00 24.97 262 ILE D O 1
ATOM 11887 N N . ALA D 1 283 ? -73.795 -99.162 -18.715 1.00 23.82 263 ALA D N 1
ATOM 11888 C CA . ALA D 1 283 ? -73.540 -98.598 -17.386 1.00 24.95 263 ALA D CA 1
ATOM 11889 C C . ALA D 1 283 ? -73.964 -99.582 -16.296 1.00 25.77 263 ALA D C 1
ATOM 11890 O O . ALA D 1 283 ? -73.267 -99.749 -15.299 1.00 24.43 263 ALA D O 1
ATOM 11892 N N . ARG D 1 284 ? -75.106 -100.239 -16.500 1.00 26.07 264 ARG D N 1
ATOM 11893 C CA . ARG D 1 284 ? -75.561 -101.292 -15.593 1.00 29.19 264 ARG D CA 1
ATOM 11894 C C . ARG D 1 284 ? -74.632 -102.505 -15.607 1.00 29.87 264 ARG D C 1
ATOM 11895 O O . ARG D 1 284 ? -74.384 -103.112 -14.564 1.00 29.41 264 ARG D O 1
ATOM 11903 N N A ARG D 1 285 ? -74.119 -102.834 -16.792 0.50 27.94 265 ARG D N 1
ATOM 11904 N N B ARG D 1 285 ? -74.123 -102.855 -16.787 0.50 28.13 265 ARG D N 1
ATOM 11905 C CA A ARG D 1 285 ? -73.237 -103.982 -16.980 0.50 29.22 265 ARG D CA 1
ATOM 11906 C CA B ARG D 1 285 ? -73.231 -104.004 -16.926 0.50 29.43 265 ARG D CA 1
ATOM 11907 C C A ARG D 1 285 ? -71.843 -103.756 -16.383 0.50 28.26 265 ARG D C 1
ATOM 11908 C C B ARG D 1 285 ? -71.849 -103.741 -16.319 0.50 28.26 265 ARG D C 1
ATOM 11909 O O A ARG D 1 285 ? -71.279 -104.654 -15.755 0.50 29.18 265 ARG D O 1
ATOM 11910 O O B ARG D 1 285 ? -71.301 -104.598 -15.623 0.50 28.72 265 ARG D O 1
ATOM 11925 N N . TYR D 1 286 ? -71.306 -102.551 -16.560 1.00 26.81 266 TYR D N 1
ATOM 11926 C CA . TYR D 1 286 ? -69.915 -102.246 -16.190 1.00 27.18 266 TYR D CA 1
ATOM 11927 C C . TYR D 1 286 ? -69.698 -101.233 -15.064 1.00 25.10 266 TYR D C 1
ATOM 11928 O O . TYR D 1 286 ? -68.569 -101.076 -14.584 1.00 24.82 266 TYR D O 1
ATOM 11937 N N . GLY D 1 287 ? -70.758 -100.541 -14.653 1.00 25.17 267 GLY D N 1
ATOM 11938 C CA . GLY D 1 287 ? -70.644 -99.500 -13.628 1.00 23.77 267 GLY D CA 1
ATOM 11939 C C . GLY D 1 287 ? -70.768 -100.018 -12.202 1.00 23.87 267 GLY D C 1
ATOM 11940 O O . GLY D 1 287 ? -70.671 -101.223 -11.971 1.00 26.57 267 GLY D O 1
ATOM 11941 N N . PRO D 1 288 ? -70.946 -99.108 -11.228 1.00 23.50 268 PRO D N 1
ATOM 11942 C CA . PRO D 1 288 ? -70.952 -97.660 -11.441 1.00 22.26 268 PRO D CA 1
ATOM 11943 C C . PRO D 1 288 ? -69.533 -97.127 -11.673 1.00 21.26 268 PRO D C 1
ATOM 11944 O O . PRO D 1 288 ? -68.557 -97.778 -11.288 1.00 21.27 268 PRO D O 1
ATOM 11948 N N . PHE D 1 289 ? -69.421 -95.962 -12.310 1.00 19.99 269 PHE D N 1
ATOM 11949 C CA . PHE D 1 289 ? -68.114 -95.423 -12.698 1.00 18.15 269 PHE D CA 1
ATOM 11950 C C . PHE D 1 289 ? -67.647 -94.350 -11.739 1.00 19.00 269 PHE D C 1
ATOM 11951 O O . PHE D 1 289 ? -68.407 -93.457 -11.374 1.00 18.69 269 PHE D O 1
ATOM 11959 N N . ASP D 1 290 ? -66.389 -94.429 -11.334 1.00 19.80 270 ASP D N 1
ATOM 11960 C CA . ASP D 1 290 ? -65.818 -93.357 -10.526 1.00 19.97 270 ASP D CA 1
ATOM 11961 C C . ASP D 1 290 ? -65.597 -92.136 -11.399 1.00 18.42 270 ASP D C 1
ATOM 11962 O O . ASP D 1 290 ? -65.733 -91.005 -10.937 1.00 19.42 270 ASP D O 1
ATOM 11967 N N . ILE D 1 291 ? -65.276 -92.383 -12.667 1.00 17.15 271 ILE D N 1
ATOM 11968 C CA . ILE D 1 291 ? -64.936 -91.328 -13.623 1.00 16.65 271 ILE D CA 1
ATOM 11969 C C . ILE D 1 291 ? -65.540 -91.650 -14.985 1.00 18.30 271 ILE D C 1
ATOM 11970 O O . ILE D 1 291 ? -65.362 -92.756 -15.496 1.00 18.17 271 ILE D O 1
ATOM 11975 N N . VAL D 1 292 ? -66.267 -90.684 -15.552 1.00 17.43 272 VAL D N 1
ATOM 11976 C CA . VAL D 1 292 ? -66.706 -90.731 -16.955 1.00 17.05 272 VAL D CA 1
ATOM 11977 C C . VAL D 1 292 ? -66.115 -89.515 -17.673 1.00 18.77 272 VAL D C 1
ATOM 11978 O O . VAL D 1 292 ? -66.156 -88.397 -17.153 1.00 19.53 272 VAL D O 1
ATOM 11982 N N . ILE D 1 293 ? -65.544 -89.746 -18.852 1.00 18.07 273 ILE D N 1
ATOM 11983 C CA . ILE D 1 293 ? -64.980 -88.676 -19.673 1.00 18.89 273 ILE D CA 1
ATOM 11984 C C . ILE D 1 293 ? -65.635 -88.693 -21.052 1.00 20.23 273 ILE D C 1
ATOM 11985 O O . ILE D 1 293 ? -65.640 -89.723 -21.734 1.00 19.29 273 ILE D O 1
ATOM 11990 N N . ASP D 1 294 ? -66.188 -87.553 -21.460 1.00 20.42 274 ASP D N 1
ATOM 11991 C CA . ASP D 1 294 ? -66.708 -87.413 -22.821 1.00 20.95 274 ASP D CA 1
ATOM 11992 C C . ASP D 1 294 ? -65.656 -86.745 -23.696 1.00 20.32 274 ASP D C 1
ATOM 11993 O O . ASP D 1 294 ? -65.423 -85.536 -23.604 1.00 20.47 274 ASP D O 1
ATOM 11998 N N . ASP D 1 295 ? -65.027 -87.552 -24.547 1.00 17.50 275 ASP D N 1
ATOM 11999 C CA . ASP D 1 295 ? -64.122 -87.053 -25.570 1.00 17.31 275 ASP D CA 1
ATOM 12000 C C . ASP D 1 295 ? -64.503 -87.684 -26.911 1.00 18.79 275 ASP D C 1
ATOM 12001 O O . ASP D 1 295 ? -63.645 -88.173 -27.647 1.00 21.03 275 ASP D O 1
ATOM 12006 N N . GLY D 1 296 ? -65.800 -87.667 -27.210 1.00 20.27 276 GLY D N 1
ATOM 12007 C CA . GLY D 1 296 ? -66.354 -88.424 -28.328 1.00 20.00 276 GLY D CA 1
ATOM 12008 C C . GLY D 1 296 ? -66.537 -87.598 -29.587 1.00 22.08 276 GLY D C 1
ATOM 12009 O O . GLY D 1 296 ? -65.606 -86.933 -30.047 1.00 20.11 276 GLY D O 1
ATOM 12010 N N . SER D 1 297 ? -67.747 -87.637 -30.141 1.00 20.76 277 SER D N 1
ATOM 12011 C CA . SER D 1 297 ? -68.061 -86.919 -31.375 1.00 20.66 277 SER D CA 1
ATOM 12012 C C . SER D 1 297 ? -67.862 -85.405 -31.262 1.00 20.49 277 SER D C 1
ATOM 12013 O O . SER D 1 297 ? -67.538 -84.750 -32.250 1.00 20.66 277 SER D O 1
ATOM 12016 N N . HIS D 1 298 ? -68.060 -84.866 -30.056 1.00 20.00 278 HIS D N 1
ATOM 12017 C CA . HIS D 1 298 ? -68.123 -83.407 -29.814 1.00 20.77 278 HIS D CA 1
ATOM 12018 C C . HIS D 1 298 ? -69.336 -82.714 -30.461 1.00 21.39 278 HIS D C 1
ATOM 12019 O O . HIS D 1 298 ? -69.381 -81.479 -30.565 1.00 22.49 278 HIS D O 1
ATOM 12026 N N . ILE D 1 299 ? -70.313 -83.508 -30.900 1.00 20.94 279 ILE D N 1
ATOM 12027 C CA . ILE D 1 299 ? -71.609 -82.983 -31.324 1.00 20.30 279 ILE D CA 1
ATOM 12028 C C . ILE D 1 299 ? -72.365 -82.574 -30.060 1.00 21.69 279 ILE D C 1
ATOM 12029 O O . ILE D 1 299 ? -72.445 -83.349 -29.101 1.00 20.99 279 ILE D O 1
ATOM 12034 N N . ASN D 1 300 ? -72.880 -81.343 -30.047 1.00 20.72 280 ASN D N 1
ATOM 12035 C CA . ASN D 1 300 ? -73.479 -80.762 -28.834 1.00 20.07 280 ASN D CA 1
ATOM 12036 C C . ASN D 1 300 ? -74.630 -81.589 -28.254 1.00 22.01 280 ASN D C 1
ATOM 12037 O O . ASN D 1 300 ? -74.694 -81.801 -27.039 1.00 19.26 280 ASN D O 1
ATOM 12042 N N . ALA D 1 301 ? -75.526 -82.061 -29.123 1.00 19.56 281 ALA D N 1
ATOM 12043 C CA . ALA D 1 301 ? -76.629 -82.933 -28.700 1.00 21.31 281 ALA D CA 1
ATOM 12044 C C . ALA D 1 301 ? -76.122 -84.223 -28.046 1.00 23.01 281 ALA D C 1
ATOM 12045 O O . ALA D 1 301 ? -76.710 -84.694 -27.075 1.00 24.28 281 ALA D O 1
ATOM 12047 N N . HIS D 1 302 ? -75.030 -84.775 -28.578 1.00 22.36 282 HIS D N 1
ATOM 12048 C CA . HIS D 1 302 ? -74.424 -86.006 -28.057 1.00 20.53 282 HIS D CA 1
ATOM 12049 C C . HIS D 1 302 ? -73.870 -85.806 -26.649 1.00 20.69 282 HIS D C 1
ATOM 12050 O O . HIS D 1 302 ? -74.064 -86.657 -25.781 1.00 21.81 282 HIS D O 1
ATOM 12057 N N . VAL D 1 303 ? -73.170 -84.692 -26.441 1.00 17.62 283 VAL D N 1
ATOM 12058 C CA . VAL D 1 303 ? -72.593 -84.359 -25.132 1.00 18.42 283 VAL D CA 1
ATOM 12059 C C . VAL D 1 303 ? -73.708 -84.277 -24.090 1.00 18.19 283 VAL D C 1
ATOM 12060 O O . VAL D 1 303 ? -73.581 -84.814 -22.983 1.00 18.33 283 VAL D O 1
ATOM 12064 N N . ARG D 1 304 ? -74.807 -83.628 -24.470 1.00 19.22 284 ARG D N 1
ATOM 12065 C CA . ARG D 1 304 ? -75.946 -83.446 -23.578 1.00 20.93 284 ARG D CA 1
ATOM 12066 C C . ARG D 1 304 ? -76.699 -84.751 -23.307 1.00 21.50 284 ARG D C 1
ATOM 12067 O O . ARG D 1 304 ? -77.061 -85.036 -22.163 1.00 19.50 284 ARG D O 1
ATOM 12075 N N . THR D 1 305 ? -76.904 -85.554 -24.351 1.00 20.87 285 THR D N 1
ATOM 12076 C CA . THR D 1 305 ? -77.503 -86.889 -24.204 1.00 23.35 285 THR D CA 1
ATOM 12077 C C . THR D 1 305 ? -76.676 -87.800 -23.296 1.00 23.38 285 THR D C 1
ATOM 12078 O O . THR D 1 305 ? -77.217 -88.450 -22.395 1.00 24.78 285 THR D O 1
ATOM 12082 N N . SER D 1 306 ? -75.368 -87.849 -23.535 1.00 20.81 286 SER D N 1
ATOM 12083 C CA . SER D 1 306 ? -74.498 -88.733 -22.764 1.00 20.86 286 SER D CA 1
ATOM 12084 C C . SER D 1 306 ? -74.476 -88.331 -21.288 1.00 20.38 286 SER D C 1
ATOM 12085 O O . SER D 1 306 ? -74.501 -89.190 -20.404 1.00 22.00 286 SER D O 1
ATOM 12088 N N . PHE D 1 307 ? -74.461 -87.025 -21.028 1.00 18.38 287 PHE D N 1
ATOM 12089 C CA . PHE D 1 307 ? -74.429 -86.541 -19.649 1.00 19.71 287 PHE D CA 1
ATOM 12090 C C . PHE D 1 307 ? -75.691 -86.948 -18.891 1.00 19.74 287 PHE D C 1
ATOM 12091 O O . PHE D 1 307 ? -75.606 -87.525 -17.810 1.00 21.85 287 PHE D O 1
ATOM 12099 N N . ALA D 1 308 ? -76.856 -86.666 -19.471 1.00 20.99 288 ALA D N 1
ATOM 12100 C CA . ALA D 1 308 ? -78.138 -87.021 -18.859 1.00 19.97 288 ALA D CA 1
ATOM 12101 C C . ALA D 1 308 ? -78.232 -88.525 -18.574 1.00 21.53 288 ALA D C 1
ATOM 12102 O O . ALA D 1 308 ? -78.724 -88.934 -17.519 1.00 20.87 288 ALA D O 1
ATOM 12104 N N . ALA D 1 309 ? -77.741 -89.334 -19.513 1.00 19.91 289 ALA D N 1
ATOM 12105 C CA . ALA D 1 309 ? -77.807 -90.797 -19.404 1.00 21.69 289 ALA D CA 1
ATOM 12106 C C . ALA D 1 309 ? -76.812 -91.389 -18.408 1.00 20.94 289 ALA D C 1
ATOM 12107 O O . ALA D 1 309 ? -77.131 -92.363 -17.709 1.00 20.99 289 ALA D O 1
ATOM 12109 N N . LEU D 1 310 ? -75.618 -90.801 -18.339 1.00 20.69 290 LEU D N 1
ATOM 12110 C CA . LEU D 1 310 ? -74.513 -91.385 -17.572 1.00 20.86 290 LEU D CA 1
ATOM 12111 C C . LEU D 1 310 ? -74.219 -90.762 -16.214 1.00 21.00 290 LEU D C 1
ATOM 12112 O O . LEU D 1 310 ? -73.622 -91.418 -15.360 1.00 20.49 290 LEU D O 1
ATOM 12117 N N . PHE D 1 311 ? -74.624 -89.509 -16.010 1.00 20.55 291 PHE D N 1
ATOM 12118 C CA . PHE D 1 311 ? -74.420 -88.858 -14.710 1.00 20.57 291 PHE D CA 1
ATOM 12119 C C . PHE D 1 311 ? -75.026 -89.661 -13.549 1.00 19.90 291 PHE D C 1
ATOM 12120 O O . PHE D 1 311 ? -74.391 -89.764 -12.494 1.00 19.24 291 PHE D O 1
ATOM 12128 N N . PRO D 1 312 ? -76.238 -90.250 -13.736 1.00 20.76 292 PRO D N 1
ATOM 12129 C CA . PRO D 1 312 ? -76.776 -91.106 -12.666 1.00 20.48 292 PRO D CA 1
ATOM 12130 C C . PRO D 1 312 ? -75.913 -92.338 -12.350 1.00 21.21 292 PRO D C 1
ATOM 12131 O O . PRO D 1 312 ? -76.044 -92.920 -11.272 1.00 21.12 292 PRO D O 1
ATOM 12135 N N . HIS D 1 313 ? -75.041 -92.714 -13.281 1.00 20.80 293 HIS D N 1
ATOM 12136 C CA . HIS D 1 313 ? -74.189 -93.888 -13.125 1.00 21.32 293 HIS D CA 1
ATOM 12137 C C . HIS D 1 313 ? -72.774 -93.557 -12.649 1.00 21.12 293 HIS D C 1
ATOM 12138 O O . HIS D 1 313 ? -71.943 -94.454 -12.500 1.00 21.37 293 HIS D O 1
ATOM 12145 N N . VAL D 1 314 ? -72.508 -92.274 -12.411 1.00 19.29 294 VAL D N 1
ATOM 12146 C CA . VAL D 1 314 ? -71.272 -91.864 -11.729 1.00 18.02 294 VAL D CA 1
ATOM 12147 C C . VAL D 1 314 ? -71.472 -92.061 -10.219 1.00 20.01 294 VAL D C 1
ATOM 12148 O O . VAL D 1 314 ? -72.529 -91.717 -9.683 1.00 20.03 294 VAL D O 1
ATOM 12152 N N . ARG D 1 315 ? -70.472 -92.627 -9.544 1.00 19.26 295 ARG D N 1
ATOM 12153 C CA . ARG D 1 315 ? -70.531 -92.819 -8.087 1.00 18.15 295 ARG D CA 1
ATOM 12154 C C . ARG D 1 315 ? -70.555 -91.468 -7.357 1.00 19.58 295 ARG D C 1
ATOM 12155 O O . ARG D 1 315 ? -69.994 -90.492 -7.850 1.00 19.17 295 ARG D O 1
ATOM 12163 N N . PRO D 1 316 ? -71.208 -91.411 -6.181 1.00 21.39 296 PRO D N 1
ATOM 12164 C CA . PRO D 1 316 ? -71.027 -90.253 -5.297 1.00 20.28 296 PRO D CA 1
ATOM 12165 C C . PRO D 1 316 ? -69.537 -90.126 -4.987 1.00 18.11 296 PRO D C 1
ATOM 12166 O O . PRO D 1 316 ? -68.881 -91.133 -4.708 1.00 18.38 296 PRO D O 1
ATOM 12170 N N . GLY D 1 317 ? -69.004 -88.911 -5.081 1.00 17.90 297 GLY D N 1
ATOM 12171 C CA . GLY D 1 317 ? -67.560 -88.689 -4.961 1.00 16.73 297 GLY D CA 1
ATOM 12172 C C . GLY D 1 317 ? -66.806 -88.860 -6.270 1.00 18.35 297 GLY D C 1
ATOM 12173 O O . GLY D 1 317 ? -65.596 -88.686 -6.314 1.00 18.75 297 GLY D O 1
ATOM 12174 N N . GLY D 1 318 ? -67.526 -89.198 -7.339 1.00 17.43 298 GLY D N 1
ATOM 12175 C CA . GLY D 1 318 ? -66.933 -89.366 -8.664 1.00 18.39 298 GLY D CA 1
ATOM 12176 C C . GLY D 1 318 ? -66.936 -88.112 -9.518 1.00 15.59 298 GLY D C 1
ATOM 12177 O O . GLY D 1 318 ? -67.332 -87.032 -9.061 1.00 17.97 298 GLY D O 1
ATOM 12178 N N . LEU D 1 319 ? -66.489 -88.259 -10.764 1.00 15.54 299 LEU D N 1
ATOM 12179 C CA . LEU D 1 319 ? -66.341 -87.127 -11.685 1.00 15.28 299 LEU D CA 1
ATOM 12180 C C . LEU D 1 319 ? -66.937 -87.426 -13.047 1.00 16.57 299 LEU D C 1
ATOM 12181 O O . LEU D 1 319 ? -66.780 -88.527 -13.565 1.00 17.32 299 LEU D O 1
ATOM 12186 N N . TYR D 1 320 ? -67.613 -86.429 -13.618 1.00 15.75 300 TYR D N 1
ATOM 12187 C CA . TYR D 1 320 ? -67.986 -86.446 -15.028 1.00 14.68 300 TYR D CA 1
ATOM 12188 C C . TYR D 1 320 ? -67.181 -85.350 -15.714 1.00 16.40 300 TYR D C 1
ATOM 12189 O O . TYR D 1 320 ? -67.229 -84.180 -15.309 1.00 18.45 300 TYR D O 1
ATOM 12198 N N . VAL D 1 321 ? -66.424 -85.732 -16.734 1.00 16.09 301 VAL D N 1
ATOM 12199 C CA . VAL D 1 321 ? -65.542 -84.797 -17.429 1.00 17.49 301 VAL D CA 1
ATOM 12200 C C . VAL D 1 321 ? -66.021 -84.631 -18.868 1.00 19.18 301 VAL D C 1
ATOM 12201 O O . VAL D 1 321 ? -66.372 -85.609 -19.528 1.00 19.46 301 VAL D O 1
ATOM 12205 N N . ILE D 1 322 ? -66.042 -83.389 -19.343 1.00 18.32 302 ILE D N 1
ATOM 12206 C CA . ILE D 1 322 ? -66.340 -83.110 -20.753 1.00 18.00 302 ILE D CA 1
ATOM 12207 C C . ILE D 1 322 ? -65.145 -82.410 -21.387 1.00 19.40 302 ILE D C 1
ATOM 12208 O O . ILE D 1 322 ? -64.668 -81.393 -20.872 1.00 19.86 302 ILE D O 1
ATOM 12213 N N . GLU D 1 323 ? -64.669 -82.968 -22.498 1.00 21.04 303 GLU D N 1
ATOM 12214 C CA . GLU D 1 323 ? -63.565 -82.386 -23.259 1.00 22.35 303 GLU D CA 1
ATOM 12215 C C . GLU D 1 323 ? -64.055 -81.692 -24.514 1.00 23.75 303 GLU D C 1
ATOM 12216 O O . GLU D 1 323 ? -65.090 -82.062 -25.072 1.00 24.30 303 GLU D O 1
ATOM 12222 N N . ASP D 1 324 ? -63.294 -80.689 -24.949 1.00 21.92 304 ASP D N 1
ATOM 12223 C CA . ASP D 1 324 ? -63.488 -80.044 -26.256 1.00 23.74 304 ASP D CA 1
ATOM 12224 C C . ASP D 1 324 ? -64.811 -79.298 -26.429 1.00 22.71 304 ASP D C 1
ATOM 12225 O O . ASP D 1 324 ? -65.521 -79.487 -27.432 1.00 22.46 304 ASP D O 1
ATOM 12230 N N . MET D 1 325 ? -65.124 -78.432 -25.467 1.00 18.33 305 MET D N 1
ATOM 12231 C CA . MET D 1 325 ? -66.328 -77.605 -25.556 1.00 19.42 305 MET D CA 1
ATOM 12232 C C . MET D 1 325 ? -66.219 -76.547 -26.650 1.00 18.35 305 MET D C 1
ATOM 12233 O O . MET D 1 325 ? -67.175 -75.813 -26.878 1.00 18.56 305 MET D O 1
ATOM 12238 N N . TRP D 1 326 ? -65.064 -76.457 -27.314 1.00 18.45 306 TRP D N 1
ATOM 12239 C CA . TRP D 1 326 ? -64.903 -75.518 -28.430 1.00 18.75 306 TRP D CA 1
ATOM 12240 C C . TRP D 1 326 ? -66.029 -75.645 -29.464 1.00 21.53 306 TRP D C 1
ATOM 12241 O O . TRP D 1 326 ? -66.449 -74.646 -30.064 1.00 20.38 306 TRP D O 1
ATOM 12252 N N . THR D 1 327 ? -66.534 -76.864 -29.646 1.00 19.77 307 THR D N 1
ATOM 12253 C CA . THR D 1 327 ? -67.581 -77.125 -30.649 1.00 20.41 307 THR D CA 1
ATOM 12254 C C . THR D 1 327 ? -68.920 -76.470 -30.320 1.00 21.13 307 THR D C 1
ATOM 12255 O O . THR D 1 327 ? -69.788 -76.379 -31.183 1.00 19.08 307 THR D O 1
ATOM 12259 N N . ALA D 1 328 ? -69.087 -76.014 -29.079 1.00 18.76 308 ALA D N 1
ATOM 12260 C CA . ALA D 1 328 ? -70.281 -75.247 -28.707 1.00 20.29 308 ALA D CA 1
ATOM 12261 C C . ALA D 1 328 ? -70.538 -74.039 -29.617 1.00 20.78 308 ALA D C 1
ATOM 12262 O O . ALA D 1 328 ? -71.682 -73.592 -29.745 1.00 20.68 308 ALA D O 1
ATOM 12264 N N . TYR D 1 329 ? -69.480 -73.502 -30.226 1.00 20.94 309 TYR D N 1
ATOM 12265 C CA . TYR D 1 329 ? -69.610 -72.290 -31.043 1.00 22.60 309 TYR D CA 1
ATOM 12266 C C . TYR D 1 329 ? -69.766 -72.558 -32.539 1.00 24.89 309 TYR D C 1
ATOM 12267 O O . TYR D 1 329 ? -69.792 -71.618 -33.338 1.00 23.86 309 TYR D O 1
ATOM 12276 N N . TRP D 1 330 ? -69.892 -73.827 -32.923 1.00 24.77 310 TRP D N 1
ATOM 12277 C CA . TRP D 1 330 ? -69.828 -74.187 -34.346 1.00 26.09 310 TRP D CA 1
ATOM 12278 C C . TRP D 1 330 ? -71.045 -74.974 -34.824 1.00 24.99 310 TRP D C 1
ATOM 12279 O O . TRP D 1 330 ? -71.264 -76.096 -34.371 1.00 23.58 310 TRP D O 1
ATOM 12290 N N . PRO D 1 331 ? -71.843 -74.383 -35.743 1.00 25.48 311 PRO D N 1
ATOM 12291 C CA . PRO D 1 331 ? -73.074 -75.034 -36.217 1.00 25.79 311 PRO D CA 1
ATOM 12292 C C . PRO D 1 331 ? -72.839 -76.414 -36.840 1.00 24.14 311 PRO D C 1
ATOM 12293 O O . PRO D 1 331 ? -73.732 -77.259 -36.811 1.00 25.36 311 PRO D O 1
ATOM 12297 N N . GLY D 1 332 ? -71.642 -76.641 -37.378 1.00 24.97 312 GLY D N 1
ATOM 12298 C CA . GLY D 1 332 ? -71.266 -77.947 -37.912 1.00 22.26 312 GLY D CA 1
ATOM 12299 C C . GLY D 1 332 ? -71.226 -79.068 -36.890 1.00 26.41 312 GLY D C 1
ATOM 12300 O O . GLY D 1 332 ? -71.162 -80.242 -37.257 1.00 25.42 312 GLY D O 1
ATOM 12301 N N . PHE D 1 333 ? -71.244 -78.700 -35.607 1.00 23.77 313 PHE D N 1
ATOM 12302 C CA . PHE D 1 333 ? -71.354 -79.653 -34.508 1.00 24.94 313 PHE D CA 1
ATOM 12303 C C . PHE D 1 333 ? -72.646 -79.451 -33.714 1.00 24.80 313 PHE D C 1
ATOM 12304 O O . PHE D 1 333 ? -72.769 -79.938 -32.586 1.00 23.51 313 PHE D O 1
ATOM 12312 N N . GLY D 1 334 ? -73.603 -78.739 -34.307 1.00 26.78 314 GLY D N 1
ATOM 12313 C CA . GLY D 1 334 ? -74.871 -78.414 -33.642 1.00 24.95 314 GLY D CA 1
ATOM 12314 C C . GLY D 1 334 ? -74.747 -77.260 -32.660 1.00 24.46 314 GLY D C 1
ATOM 12315 O O . GLY D 1 334 ? -75.601 -77.081 -31.788 1.00 26.32 314 GLY D O 1
ATOM 12316 N N . GLY D 1 335 ? -73.677 -76.480 -32.792 1.00 23.67 315 GLY D N 1
ATOM 12317 C CA . GLY D 1 335 ? -73.438 -75.333 -31.913 1.00 21.02 315 GLY D CA 1
ATOM 12318 C C . GLY D 1 335 ? -73.981 -74.037 -32.491 1.00 22.75 315 GLY D C 1
ATOM 12319 O O . GLY D 1 335 ? -74.693 -74.046 -33.505 1.00 25.28 315 GLY D O 1
ATOM 12320 N N . GLN D 1 336 ? -73.645 -72.921 -31.846 1.00 22.33 316 GLN D N 1
ATOM 12321 C CA . GLN D 1 336 ? -74.091 -71.592 -32.271 1.00 24.30 316 GLN D CA 1
ATOM 12322 C C . GLN D 1 336 ? -72.956 -70.589 -32.119 1.00 24.12 316 GLN D C 1
ATOM 12323 O O . GLN D 1 336 ? -72.306 -70.546 -31.072 1.00 24.11 316 GLN D O 1
ATOM 12329 N N . ALA D 1 337 ? -72.743 -69.765 -33.146 1.00 23.74 317 ALA D N 1
ATOM 12330 C CA . ALA D 1 337 ? -71.675 -68.755 -33.119 1.00 24.82 317 ALA D CA 1
ATOM 12331 C C . ALA D 1 337 ? -71.862 -67.698 -32.028 1.00 23.97 317 ALA D C 1
ATOM 12332 O O . ALA D 1 337 ? -70.884 -67.164 -31.499 1.00 24.70 317 ALA D O 1
ATOM 12334 N N . ASP D 1 338 ? -73.117 -67.401 -31.696 1.00 22.72 318 ASP D N 1
ATOM 12335 C CA . ASP D 1 338 ? -73.446 -66.424 -30.660 1.00 24.65 318 ASP D CA 1
ATOM 12336 C C . ASP D 1 338 ? -73.424 -67.142 -29.310 1.00 23.73 318 ASP D C 1
ATOM 12337 O O . ASP D 1 338 ? -74.260 -68.012 -29.068 1.00 24.17 318 ASP D O 1
ATOM 12342 N N . PRO D 1 339 ? -72.470 -66.780 -28.422 1.00 25.65 319 PRO D N 1
ATOM 12343 C CA . PRO D 1 339 ? -72.353 -67.456 -27.122 1.00 24.95 319 PRO D CA 1
ATOM 12344 C C . PRO D 1 339 ? -73.605 -67.342 -26.247 1.00 25.46 319 PRO D C 1
ATOM 12345 O O . PRO D 1 339 ? -73.804 -68.167 -25.351 1.00 24.17 319 PRO D O 1
ATOM 12349 N N . GLN D 1 340 ? -74.434 -66.330 -26.498 1.00 28.08 320 GLN D N 1
ATOM 12350 C CA . GLN D 1 340 ? -75.693 -66.169 -25.759 1.00 28.76 320 GLN D CA 1
ATOM 12351 C C . GLN D 1 340 ? -76.780 -67.157 -26.208 1.00 28.21 320 GLN D C 1
ATOM 12352 O O . GLN D 1 340 ? -77.716 -67.441 -25.462 1.00 28.65 320 GLN D O 1
ATOM 12358 N N A GLU D 1 341 ? -76.619 -67.693 -27.414 0.50 27.96 321 GLU D N 1
ATOM 12359 N N B GLU D 1 341 ? -76.661 -67.666 -27.430 0.50 27.94 321 GLU D N 1
ATOM 12360 C CA A GLU D 1 341 ? -77.565 -68.638 -27.994 0.50 28.98 321 GLU D CA 1
ATOM 12361 C CA B GLU D 1 341 ? -77.626 -68.633 -27.946 0.50 28.62 321 GLU D CA 1
ATOM 12362 C C A GLU D 1 341 ? -77.157 -70.057 -27.609 0.50 26.67 321 GLU D C 1
ATOM 12363 C C B GLU D 1 341 ? -77.164 -70.042 -27.603 0.50 26.48 321 GLU D C 1
ATOM 12364 O O A GLU D 1 341 ? -76.881 -70.880 -28.478 0.50 27.10 321 GLU D O 1
ATOM 12365 O O B GLU D 1 341 ? -76.857 -70.836 -28.488 0.50 26.91 321 GLU D O 1
ATOM 12376 N N . CYS D 1 342 ? -77.125 -70.343 -26.308 1.00 24.85 322 CYS D N 1
ATOM 12377 C CA . CYS D 1 342 ? -76.495 -71.568 -25.805 1.00 24.41 322 CYS D CA 1
ATOM 12378 C C . CYS D 1 342 ? -77.437 -72.660 -25.282 1.00 23.82 322 CYS D C 1
ATOM 12379 O O . CYS D 1 342 ? -76.970 -73.652 -24.716 1.00 23.01 322 CYS D O 1
ATOM 12382 N N . SER D 1 343 ? -78.745 -72.503 -25.486 1.00 22.46 323 SER D N 1
ATOM 12383 C CA . SER D 1 343 ? -79.725 -73.450 -24.937 1.00 25.60 323 SER D CA 1
ATOM 12384 C C . SER D 1 343 ? -79.491 -74.910 -25.340 1.00 24.04 323 SER D C 1
ATOM 12385 O O . SER D 1 343 ? -79.846 -75.816 -24.595 1.00 25.62 323 SER D O 1
ATOM 12388 N N . GLY D 1 344 ? -78.887 -75.135 -26.507 1.00 24.83 324 GLY D N 1
ATOM 12389 C CA . GLY D 1 344 ? -78.598 -76.490 -26.981 1.00 21.91 324 GLY D CA 1
ATOM 12390 C C . GLY D 1 344 ? -77.127 -76.895 -26.996 1.00 21.72 324 GLY D C 1
ATOM 12391 O O . GLY D 1 344 ? -76.781 -77.950 -27.539 1.00 21.50 324 GLY D O 1
ATOM 12392 N N . THR D 1 345 ? -76.251 -76.084 -26.400 1.00 20.26 325 THR D N 1
ATOM 12393 C CA . THR D 1 345 ? -74.807 -76.364 -26.469 1.00 18.25 325 THR D CA 1
ATOM 12394 C C . THR D 1 345 ? -74.232 -76.980 -25.191 1.00 19.84 325 THR D C 1
ATOM 12395 O O . THR D 1 345 ? -74.867 -76.964 -24.133 1.00 20.69 325 THR D O 1
ATOM 12399 N N . SER D 1 346 ? -73.016 -77.510 -25.298 1.00 18.27 326 SER D N 1
ATOM 12400 C CA . SER D 1 346 ? -72.299 -78.019 -24.135 1.00 19.02 326 SER D CA 1
ATOM 12401 C C . SER D 1 346 ? -72.024 -76.907 -23.126 1.00 17.60 326 SER D C 1
ATOM 12402 O O . SER D 1 346 ? -72.036 -77.150 -21.916 1.00 18.96 326 SER D O 1
ATOM 12405 N N . LEU D 1 347 ? -71.786 -75.692 -23.617 1.00 16.57 327 LEU D N 1
ATOM 12406 C CA . LEU D 1 347 ? -71.584 -74.545 -22.719 1.00 19.76 327 LEU D CA 1
ATOM 12407 C C . LEU D 1 347 ? -72.873 -74.132 -22.010 1.00 17.78 327 LEU D C 1
ATOM 12408 O O . LEU D 1 347 ? -72.837 -73.751 -20.842 1.00 17.95 327 LEU D O 1
ATOM 12413 N N . GLY D 1 348 ? -74.000 -74.239 -22.711 1.00 18.28 328 GLY D N 1
ATOM 12414 C CA . GLY D 1 348 ? -75.331 -74.042 -22.110 1.00 19.46 328 GLY D CA 1
ATOM 12415 C C . GLY D 1 348 ? -75.562 -75.028 -20.975 1.00 19.98 328 GLY D C 1
ATOM 12416 O O . GLY D 1 348 ? -76.077 -74.660 -19.916 1.00 19.59 328 GLY D O 1
ATOM 12417 N N . LEU D 1 349 ? -75.160 -76.281 -21.190 1.00 18.52 329 LEU D N 1
ATOM 12418 C CA . LEU D 1 349 ? -75.217 -77.290 -20.135 1.00 18.62 329 LEU D CA 1
ATOM 12419 C C . LEU D 1 349 ? -74.392 -76.863 -18.916 1.00 18.24 329 LEU D C 1
ATOM 12420 O O . LEU D 1 349 ? -74.904 -76.844 -17.802 1.00 16.63 329 LEU D O 1
ATOM 12425 N N . LEU D 1 350 ? -73.131 -76.496 -19.135 1.00 19.80 330 LEU D N 1
ATOM 12426 C CA . LEU D 1 350 ? -72.252 -76.075 -18.031 1.00 18.48 330 LEU D CA 1
ATOM 12427 C C . LEU D 1 350 ? -72.798 -74.878 -17.253 1.00 20.59 330 LEU D C 1
ATOM 12428 O O . LEU D 1 350 ? -72.770 -74.864 -16.017 1.00 17.55 330 LEU D O 1
ATOM 12433 N N . LYS D 1 351 ? -73.302 -73.880 -17.973 1.00 18.87 331 LYS D N 1
ATOM 12434 C CA . LYS D 1 351 ? -73.918 -72.721 -17.322 1.00 20.35 331 LYS D CA 1
ATOM 12435 C C . LYS D 1 351 ? -75.098 -73.142 -16.441 1.00 19.42 331 LYS D C 1
ATOM 12436 O O . LYS D 1 351 ? -75.237 -72.661 -15.311 1.00 18.73 331 LYS D O 1
ATOM 12442 N N . SER D 1 352 ? -75.915 -74.068 -16.944 1.00 18.36 332 SER D N 1
ATOM 12443 C CA . SER D 1 352 ? -77.092 -74.552 -16.214 1.00 20.03 332 SER D CA 1
ATOM 12444 C C . SER D 1 352 ? -76.717 -75.305 -14.938 1.00 19.74 332 SER D C 1
ATOM 12445 O O . SER D 1 352 ? -77.500 -75.341 -13.985 1.00 19.63 332 SER D O 1
ATOM 12448 N N . LEU D 1 353 ? -75.520 -75.893 -14.922 1.00 18.39 333 LEU D N 1
ATOM 12449 C CA . LEU D 1 353 ? -75.041 -76.632 -13.759 1.00 18.58 333 LEU D CA 1
ATOM 12450 C C . LEU D 1 353 ? -74.740 -75.704 -12.587 1.00 17.46 333 LEU D C 1
ATOM 12451 O O . LEU D 1 353 ? -74.770 -76.125 -11.435 1.00 18.24 333 LEU D O 1
ATOM 12456 N N . ILE D 1 354 ? -74.447 -74.443 -12.888 1.00 15.87 334 ILE D N 1
ATOM 12457 C CA . ILE D 1 354 ? -74.287 -73.428 -11.843 1.00 18.05 334 ILE D CA 1
ATOM 12458 C C . ILE D 1 354 ? -75.605 -73.240 -11.083 1.00 17.34 334 ILE D C 1
ATOM 12459 O O . ILE D 1 354 ? -75.616 -73.207 -9.849 1.00 17.03 334 ILE D O 1
ATOM 12464 N N . ASP D 1 355 ? -76.713 -73.150 -11.817 1.00 18.58 335 ASP D N 1
ATOM 12465 C CA . ASP D 1 355 ? -78.037 -73.075 -11.192 1.00 18.95 335 ASP D CA 1
ATOM 12466 C C . ASP D 1 355 ? -78.404 -74.374 -10.460 1.00 18.82 335 ASP D C 1
ATOM 12467 O O . ASP D 1 355 ? -79.046 -74.332 -9.408 1.00 17.45 335 ASP D O 1
ATOM 12472 N N . ALA D 1 356 ? -77.995 -75.517 -11.009 1.00 16.09 336 ALA D N 1
ATOM 12473 C CA . ALA D 1 356 ? -78.240 -76.809 -10.351 1.00 16.78 336 ALA D CA 1
ATOM 12474 C C . ALA D 1 356 ? -77.564 -76.853 -8.977 1.00 17.32 336 ALA D C 1
ATOM 12475 O O . ALA D 1 356 ? -78.162 -77.280 -7.992 1.00 16.92 336 ALA D O 1
ATOM 12477 N N . ILE D 1 357 ? -76.314 -76.399 -8.930 1.00 16.28 337 ILE D N 1
ATOM 12478 C CA . ILE D 1 357 ? -75.558 -76.304 -7.682 1.00 15.89 337 ILE D CA 1
ATOM 12479 C C . ILE D 1 357 ? -76.311 -75.432 -6.672 1.00 17.23 337 ILE D C 1
ATOM 12480 O O . ILE D 1 357 ? -76.438 -75.799 -5.500 1.00 19.20 337 ILE D O 1
ATOM 12485 N N . GLN D 1 358 ? -76.823 -74.297 -7.156 1.00 16.30 338 GLN D N 1
ATOM 12486 C CA . GLN D 1 358 ? -77.524 -73.297 -6.340 1.00 17.74 338 GLN D CA 1
ATOM 12487 C C . GLN D 1 358 ? -79.018 -73.572 -6.133 1.00 17.60 338 GLN D C 1
ATOM 12488 O O . GLN D 1 358 ? -79.713 -72.739 -5.545 1.00 17.04 338 GLN D O 1
ATOM 12494 N N . HIS D 1 359 ? -79.523 -74.708 -6.613 1.00 16.04 339 HIS D N 1
ATOM 12495 C CA . HIS D 1 359 ? -80.989 -74.917 -6.669 1.00 17.57 339 HIS D CA 1
ATOM 12496 C C . HIS D 1 359 ? -81.736 -74.772 -5.333 1.00 20.72 339 HIS D C 1
ATOM 12497 O O . HIS D 1 359 ? -82.892 -74.348 -5.317 1.00 18.68 339 HIS D O 1
ATOM 12504 N N . GLN D 1 360 ? -81.086 -75.104 -4.217 1.00 19.19 340 GLN D N 1
ATOM 12505 C CA . GLN D 1 360 ? -81.750 -74.989 -2.911 1.00 18.19 340 GLN D CA 1
ATOM 12506 C C . GLN D 1 360 ? -81.967 -73.539 -2.465 1.00 20.51 340 GLN D C 1
ATOM 12507 O O . GLN D 1 360 ? -82.682 -73.278 -1.490 1.00 23.13 340 GLN D O 1
ATOM 12513 N N . GLU D 1 361 ? -81.379 -72.599 -3.198 1.00 19.62 341 GLU D N 1
ATOM 12514 C CA . GLU D 1 361 ? -81.548 -71.172 -2.907 1.00 19.92 341 GLU D CA 1
ATOM 12515 C C . GLU D 1 361 ? -82.745 -70.534 -3.622 1.00 21.01 341 GLU D C 1
ATOM 12516 O O . GLU D 1 361 ? -83.075 -69.368 -3.377 1.00 23.18 341 GLU D O 1
ATOM 12522 N N . LEU D 1 362 ? -83.380 -71.288 -4.512 1.00 21.84 342 LEU D N 1
ATOM 12523 C CA . LEU D 1 362 ? -84.547 -70.791 -5.236 1.00 24.91 342 LEU D CA 1
ATOM 12524 C C . LEU D 1 362 ? -85.699 -70.501 -4.273 1.00 30.69 342 LEU D C 1
ATOM 12525 O O . LEU D 1 362 ? -85.890 -71.241 -3.307 1.00 30.08 342 LEU D O 1
ATOM 12530 N N . PRO D 1 363 ? -86.470 -69.425 -4.528 1.00 34.61 343 PRO D N 1
ATOM 12531 C CA . PRO D 1 363 ? -87.648 -69.191 -3.697 1.00 38.00 343 PRO D CA 1
ATOM 12532 C C . PRO D 1 363 ? 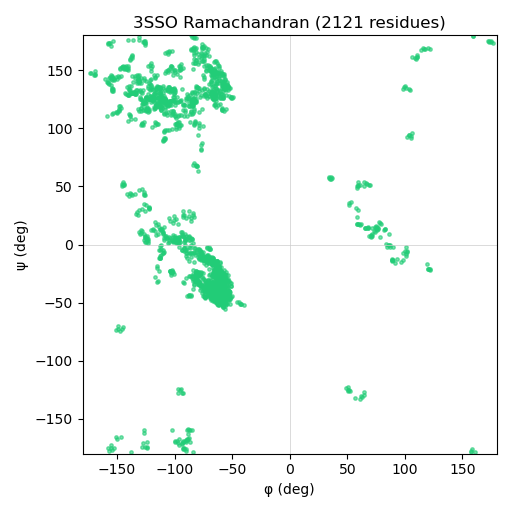-88.625 -70.354 -3.820 1.00 41.13 343 PRO D C 1
ATOM 12533 O O . PRO D 1 363 ? -88.656 -71.027 -4.854 1.00 40.77 343 PRO D O 1
ATOM 12537 N N . SER D 1 364 ? -89.399 -70.588 -2.765 1.00 45.99 344 SER D N 1
ATOM 12538 C CA . SER D 1 364 ? -90.300 -71.737 -2.697 1.00 51.28 344 SER D CA 1
ATOM 12539 C C . SER D 1 364 ? -91.356 -71.772 -3.797 1.00 54.20 344 SER D C 1
ATOM 12540 O O . SER D 1 364 ? -91.908 -70.741 -4.191 1.00 54.66 344 SER D O 1
ATOM 12543 N N . ASP D 1 365 ? -91.608 -72.982 -4.287 1.00 56.59 345 ASP D N 1
ATOM 12544 C CA . ASP D 1 365 ? -92.625 -73.253 -5.293 1.00 60.78 345 ASP D CA 1
ATOM 12545 C C . ASP D 1 365 ? -93.076 -74.708 -5.120 1.00 62.65 345 ASP D C 1
ATOM 12546 O O . ASP D 1 365 ? -92.283 -75.632 -5.328 1.00 62.67 345 ASP D O 1
ATOM 12551 N N . PRO D 1 366 ? -94.344 -74.912 -4.708 1.00 64.86 346 PRO D N 1
ATOM 12552 C CA . PRO D 1 366 ? -94.897 -76.249 -4.449 1.00 65.78 346 PRO D CA 1
ATOM 12553 C C . PRO D 1 366 ? -95.055 -77.139 -5.689 1.00 66.39 346 PRO D C 1
ATOM 12554 O O . PRO D 1 366 ? -95.018 -78.366 -5.562 1.00 67.08 346 PRO D O 1
ATOM 12558 N N . ASN D 1 367 ? -95.237 -76.537 -6.864 1.00 66.00 347 ASN D N 1
ATOM 12559 C CA . ASN D 1 367 ? -95.368 -77.310 -8.105 1.00 67.06 347 ASN D CA 1
ATOM 12560 C C . ASN D 1 367 ? -94.033 -77.594 -8.807 1.00 65.14 347 ASN D C 1
ATOM 12561 O O . ASN D 1 367 ? -93.970 -78.403 -9.738 1.00 65.30 347 ASN D O 1
ATOM 12566 N N . ARG D 1 368 ? -92.979 -76.917 -8.351 1.00 62.11 348 ARG D N 1
ATOM 12567 C CA . ARG D 1 368 ? -91.627 -77.108 -8.872 1.00 58.87 348 ARG D CA 1
ATOM 12568 C C . ARG D 1 368 ? -90.874 -78.127 -8.019 1.00 56.42 348 ARG D C 1
ATOM 12569 O O . ARG D 1 368 ? -90.893 -78.064 -6.786 1.00 56.70 348 ARG D O 1
ATOM 12577 N N . SER D 1 369 ? -90.214 -79.065 -8.687 1.00 51.05 349 SER D N 1
ATOM 12578 C CA . SER D 1 369 ? -89.476 -80.115 -8.005 1.00 48.07 349 SER D CA 1
ATOM 12579 C C . SER D 1 369 ? -88.039 -80.196 -8.532 1.00 42.17 349 SER D C 1
ATOM 12580 O O . SER D 1 369 ? -87.827 -80.228 -9.745 1.00 42.29 349 SER D O 1
ATOM 12583 N N . PRO D 1 370 ? -87.046 -80.211 -7.620 1.00 37.29 350 PRO D N 1
ATOM 12584 C CA . PRO D 1 370 ? -85.643 -80.345 -8.018 1.00 31.06 350 PRO D CA 1
ATOM 12585 C C . PRO D 1 370 ? -85.404 -81.624 -8.817 1.00 29.61 350 PRO D C 1
ATOM 12586 O O . PRO D 1 370 ? -85.903 -82.691 -8.444 1.00 29.96 350 PRO D O 1
ATOM 12590 N N . GLY D 1 371 ? -84.656 -81.509 -9.910 1.00 26.20 351 GLY D N 1
ATOM 12591 C CA . GLY D 1 371 ? -84.405 -82.643 -10.800 1.00 25.19 351 GLY D CA 1
ATOM 12592 C C . GLY D 1 371 ? -83.245 -83.484 -10.312 1.00 22.74 351 GLY D C 1
ATOM 12593 O O . GLY D 1 371 ? -82.637 -83.165 -9.290 1.00 20.76 351 GLY D O 1
ATOM 12594 N N . TYR D 1 372 ? -82.937 -84.563 -11.034 1.00 23.27 352 TYR D N 1
ATOM 12595 C CA . TYR D 1 372 ? -81.846 -85.458 -10.628 1.00 22.41 352 TYR D CA 1
ATOM 12596 C C . TYR D 1 372 ? -80.495 -84.739 -10.557 1.00 21.83 352 TYR D C 1
ATOM 12597 O O . TYR D 1 372 ? -79.749 -84.903 -9.585 1.00 21.77 352 TYR D O 1
ATOM 12606 N N . VAL D 1 373 ? -80.175 -83.957 -11.586 1.00 18.57 353 VAL D N 1
ATOM 12607 C CA . VAL D 1 373 ? -78.883 -83.260 -11.630 1.00 18.40 353 VAL D CA 1
ATOM 12608 C C . VAL D 1 373 ? -78.777 -82.252 -10.479 1.00 18.75 353 VAL D C 1
ATOM 12609 O O . VAL D 1 373 ? -77.755 -82.216 -9.784 1.00 18.79 353 VAL D O 1
ATOM 12613 N N . ASP D 1 374 ? -79.844 -81.478 -10.258 1.00 18.60 354 ASP D N 1
ATOM 12614 C CA . ASP D 1 374 ? -79.943 -80.550 -9.118 1.00 21.34 354 ASP D CA 1
ATOM 12615 C C . ASP D 1 374 ? -79.498 -81.227 -7.823 1.00 19.58 354 ASP D C 1
ATOM 12616 O O . ASP D 1 374 ? -78.697 -80.673 -7.069 1.00 20.11 354 ASP D O 1
ATOM 12621 N N . ARG D 1 375 ? -80.033 -82.422 -7.571 1.00 20.02 355 ARG D N 1
ATOM 12622 C CA . ARG D 1 375 ? -79.819 -83.121 -6.296 1.00 18.71 355 ARG D CA 1
ATOM 12623 C C . ARG D 1 375 ? -78.453 -83.788 -6.206 1.00 18.82 355 ARG D C 1
ATOM 12624 O O . ARG D 1 375 ? -78.058 -84.243 -5.128 1.00 19.13 355 ARG D O 1
ATOM 12632 N N . ASN D 1 376 ? -77.726 -83.834 -7.325 1.00 19.18 356 ASN D N 1
ATOM 12633 C CA . ASN D 1 376 ? -76.530 -84.670 -7.411 1.00 18.89 356 ASN D CA 1
ATOM 12634 C C . ASN D 1 376 ? -75.237 -84.015 -7.908 1.00 17.82 356 ASN D C 1
ATOM 12635 O O . ASN D 1 376 ? -74.256 -84.712 -8.168 1.00 17.08 356 ASN D O 1
ATOM 12640 N N . ILE D 1 377 ? -75.232 -82.691 -8.031 1.00 17.14 357 ILE D N 1
ATOM 12641 C CA . ILE D 1 377 ? -74.003 -81.966 -8.366 1.00 16.97 357 ILE D CA 1
ATOM 12642 C C . ILE D 1 377 ? -73.555 -81.104 -7.193 1.00 17.88 357 ILE D C 1
ATOM 12643 O O . ILE D 1 377 ? -74.354 -80.346 -6.636 1.00 17.66 357 ILE D O 1
ATOM 12648 N N . VAL D 1 378 ? -72.278 -81.224 -6.828 1.00 14.89 358 VAL D N 1
ATOM 12649 C CA . VAL D 1 378 ? -71.723 -80.482 -5.684 1.00 14.56 358 VAL D CA 1
ATOM 12650 C C . VAL D 1 378 ? -70.480 -79.669 -6.045 1.00 14.42 358 VAL D C 1
ATOM 12651 O O . VAL D 1 378 ? -69.863 -79.040 -5.180 1.00 16.75 358 VAL D O 1
ATOM 12655 N N . GLY D 1 379 ? -70.135 -79.649 -7.330 1.00 16.22 359 GLY D N 1
ATOM 12656 C CA . GLY D 1 379 ? -68.983 -78.882 -7.783 1.00 17.53 359 GLY D CA 1
ATOM 12657 C C . GLY D 1 379 ? -68.854 -78.854 -9.290 1.00 17.79 359 GLY D C 1
ATOM 12658 O O . GLY D 1 379 ? -69.214 -79.814 -9.975 1.00 17.18 359 GLY D O 1
ATOM 12659 N N . LEU D 1 380 ? -68.338 -77.741 -9.797 1.00 17.03 360 LEU D N 1
ATOM 12660 C CA . LEU D 1 380 ? -68.086 -77.575 -11.224 1.00 17.36 360 LEU D CA 1
ATOM 12661 C C . LEU D 1 380 ? -66.748 -76.877 -11.410 1.00 18.78 360 LEU D C 1
ATOM 12662 O O . LEU D 1 380 ? -66.482 -75.852 -10.775 1.00 17.51 360 LEU D O 1
ATOM 12667 N N . HIS D 1 381 ? -65.910 -77.442 -12.276 1.00 14.42 361 HIS D N 1
ATOM 12668 C CA . HIS D 1 381 ? -64.597 -76.888 -12.571 1.00 15.20 361 HIS D CA 1
ATOM 12669 C C . HIS D 1 381 ? -64.470 -76.719 -14.079 1.00 17.88 361 HIS D C 1
ATOM 12670 O O . HIS D 1 381 ? -64.629 -77.682 -14.843 1.00 16.67 361 HIS D O 1
ATOM 12677 N N . VAL D 1 382 ? -64.218 -75.490 -14.512 1.00 15.46 362 VAL D N 1
ATOM 12678 C CA . VAL D 1 382 ? -64.152 -75.204 -15.949 1.00 14.94 362 VAL D CA 1
ATOM 12679 C C . VAL D 1 382 ? -62.772 -74.649 -16.274 1.00 15.73 362 VAL D C 1
ATOM 12680 O O . VAL D 1 382 ? -62.312 -73.691 -15.647 1.00 16.17 362 VAL D O 1
ATOM 12684 N N . TYR D 1 383 ? -62.120 -75.286 -17.239 1.00 14.73 363 TYR D N 1
ATOM 12685 C CA . TYR D 1 383 ? -60.867 -74.810 -17.814 1.00 15.09 363 TYR D CA 1
ATOM 12686 C C . TYR D 1 383 ? -61.043 -74.748 -19.322 1.00 16.13 363 TYR D C 1
ATOM 12687 O O . TYR D 1 383 ? -62.068 -75.185 -19.844 1.00 16.66 363 TYR D O 1
ATOM 12696 N N . HIS D 1 384 ? -60.039 -74.222 -20.021 1.00 15.56 364 HIS D N 1
ATOM 12697 C CA . HIS D 1 384 ? -60.094 -74.130 -21.477 1.00 16.27 364 HIS D CA 1
ATOM 12698 C C . HIS D 1 384 ? -60.269 -75.526 -22.081 1.00 18.21 364 HIS D C 1
ATOM 12699 O O . HIS D 1 384 ? -59.417 -76.409 -21.900 1.00 17.37 364 HIS D O 1
ATOM 12706 N N . ASN D 1 385 ? -61.401 -75.718 -22.756 1.00 17.26 365 ASN D N 1
ATOM 12707 C CA . ASN D 1 385 ? -61.736 -76.978 -23.440 1.00 17.02 365 ASN D CA 1
ATOM 12708 C C . ASN D 1 385 ? -61.808 -78.236 -22.582 1.00 18.31 365 ASN D C 1
ATOM 12709 O O . ASN D 1 385 ? -61.763 -79.348 -23.112 1.00 20.79 365 ASN D O 1
ATOM 12714 N N . VAL D 1 386 ? -61.933 -78.070 -21.267 1.00 16.74 366 VAL D N 1
ATOM 12715 C CA . VAL D 1 386 ? -62.173 -79.224 -20.382 1.00 17.49 366 VAL D CA 1
ATOM 12716 C C . VAL D 1 386 ? -62.894 -78.816 -19.100 1.00 18.01 366 VAL D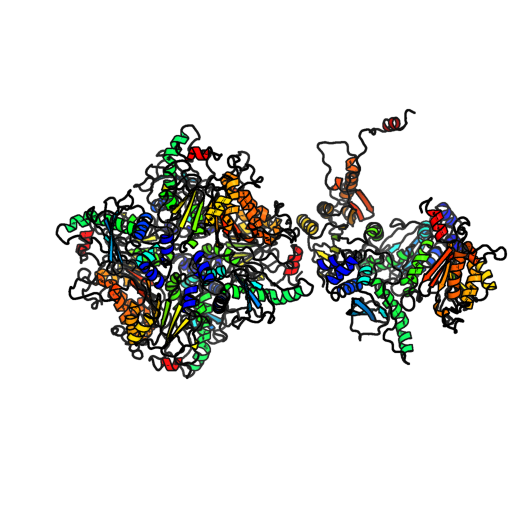 C 1
ATOM 12717 O O . VAL D 1 386 ? -62.518 -77.832 -18.457 1.00 21.40 366 VAL D O 1
ATOM 12721 N N . ALA D 1 387 ? -63.929 -79.575 -18.738 1.00 17.73 367 ALA D N 1
ATOM 12722 C CA . ALA D 1 387 ? -64.719 -79.288 -17.540 1.00 17.31 367 ALA D CA 1
ATOM 12723 C C . ALA D 1 387 ? -64.940 -80.537 -16.694 1.00 16.62 367 ALA D C 1
ATOM 12724 O O . ALA D 1 387 ? -65.143 -81.615 -17.225 1.00 17.22 367 ALA D O 1
ATOM 12726 N N . PHE D 1 388 ? -64.878 -80.376 -15.373 1.00 15.40 368 PHE D N 1
ATOM 12727 C CA . PHE D 1 388 ? -65.023 -81.493 -14.434 1.00 15.79 368 PHE D CA 1
ATOM 12728 C C . PHE D 1 388 ? -66.250 -81.240 -13.562 1.00 16.85 368 PHE D C 1
ATOM 12729 O O . PHE D 1 388 ? -66.372 -80.178 -12.941 1.00 17.83 368 PHE D O 1
ATOM 12737 N N . VAL D 1 389 ? -67.158 -82.208 -13.528 1.00 14.65 369 VAL D N 1
ATOM 12738 C CA . VAL D 1 389 ? -68.380 -82.113 -12.729 1.00 15.89 369 VAL D CA 1
ATOM 12739 C C . VAL D 1 389 ? -68.304 -83.091 -11.554 1.00 17.99 369 VAL D C 1
ATOM 12740 O O . VAL D 1 389 ? -68.102 -84.292 -11.754 1.00 17.27 369 VAL D O 1
ATOM 12744 N N . GLU D 1 390 ? -68.467 -82.573 -10.339 1.00 14.28 370 GLU D N 1
ATOM 12745 C CA . GLU D 1 390 ? -68.397 -83.405 -9.129 1.00 16.66 370 GLU D CA 1
ATOM 12746 C C . GLU D 1 390 ? -69.778 -83.935 -8.753 1.00 17.68 370 GLU D C 1
ATOM 12747 O O . GLU D 1 390 ? -70.706 -83.157 -8.519 1.00 18.59 370 GLU D O 1
ATOM 12753 N N . LYS D 1 391 ? -69.897 -85.264 -8.728 1.00 18.48 371 LYS D N 1
ATOM 12754 C CA . LYS D 1 391 ? -71.133 -85.975 -8.373 1.00 19.05 371 LYS D CA 1
ATOM 12755 C C . LYS D 1 391 ? -71.172 -86.184 -6.862 1.00 18.52 371 LYS D C 1
ATOM 12756 O O . LYS D 1 391 ? -70.218 -86.697 -6.275 1.00 18.67 371 LYS D O 1
ATOM 12762 N N . GLY D 1 392 ? -72.270 -85.784 -6.231 1.00 17.14 372 GLY D N 1
ATOM 12763 C CA . GLY D 1 392 ? -72.435 -85.989 -4.789 1.00 18.33 372 GLY D CA 1
ATOM 12764 C C . GLY D 1 392 ? -73.800 -85.513 -4.354 1.00 20.06 372 GLY D C 1
ATOM 12765 O O . GLY D 1 392 ? -74.539 -84.947 -5.159 1.00 20.05 372 GLY D O 1
ATOM 12766 N N A ARG D 1 393 ? -74.151 -85.742 -3.090 0.50 20.23 373 ARG D N 1
ATOM 12767 N N B ARG D 1 393 ? -74.134 -85.720 -3.084 0.50 18.79 373 ARG D N 1
ATOM 12768 C CA A ARG D 1 393 ? -75.459 -85.308 -2.604 0.50 21.30 373 ARG D CA 1
ATOM 12769 C CA B ARG D 1 393 ? -75.436 -85.311 -2.568 0.50 19.03 373 ARG D CA 1
ATOM 12770 C C A ARG D 1 393 ? -75.457 -83.814 -2.325 0.50 19.27 373 ARG D C 1
ATOM 12771 C C B ARG D 1 393 ? -75.469 -83.809 -2.303 0.50 17.90 373 ARG D C 1
ATOM 12772 O O A ARG D 1 393 ? -74.776 -83.343 -1.416 0.50 19.11 373 ARG D O 1
ATOM 12773 O O B ARG D 1 393 ? -74.820 -83.325 -1.378 0.50 18.22 373 ARG D O 1
ATOM 12788 N N . ASN D 1 394 ? -76.214 -83.079 -3.131 1.00 18.32 374 ASN D N 1
ATOM 12789 C CA . ASN D 1 394 ? -76.348 -81.635 -2.976 1.00 18.06 374 ASN D CA 1
ATOM 12790 C C . ASN D 1 394 ? -77.539 -81.341 -2.077 1.00 20.05 374 ASN D C 1
ATOM 12791 O O . ASN D 1 394 ? -78.638 -81.047 -2.556 1.00 18.03 374 ASN D O 1
ATOM 12796 N N . ASP D 1 395 ? -77.317 -81.436 -0.767 1.00 19.81 375 ASP D N 1
ATOM 12797 C CA . ASP D 1 395 ? -78.397 -81.263 0.205 1.00 19.05 375 ASP D CA 1
ATOM 12798 C C . ASP D 1 395 ? -77.912 -80.555 1.473 1.00 19.25 375 ASP D C 1
ATOM 12799 O O . ASP D 1 395 ? -78.137 -81.029 2.586 1.00 17.67 375 ASP D O 1
ATOM 12804 N N . GLU D 1 396 ? -77.254 -79.413 1.291 1.00 17.24 376 GLU D N 1
ATOM 12805 C CA . GLU D 1 396 ? -76.695 -78.657 2.410 1.00 17.71 376 GLU D CA 1
ATOM 12806 C C . GLU D 1 396 ? -77.760 -77.801 3.103 1.00 21.18 376 GLU D C 1
ATOM 12807 O O . GLU D 1 396 ? -77.616 -77.439 4.283 1.00 20.45 376 GLU D O 1
ATOM 12813 N N . GLY D 1 397 ? -78.828 -77.497 2.366 1.00 17.95 377 GLY D N 1
ATOM 12814 C CA . GLY D 1 397 ? -79.878 -76.611 2.856 1.00 21.49 377 GLY D CA 1
ATOM 12815 C C . GLY D 1 397 ? -79.678 -75.199 2.332 1.00 21.26 377 GLY D C 1
ATOM 12816 O O . GLY D 1 397 ? -78.564 -74.675 2.343 1.00 17.97 377 GLY D O 1
ATOM 12817 N N . GLY D 1 398 ? -80.759 -74.595 1.851 1.00 21.95 378 GLY D N 1
ATOM 12818 C CA . GLY D 1 398 ? -80.737 -73.191 1.431 1.00 17.20 378 GLY D CA 1
ATOM 12819 C C . GLY D 1 398 ? -80.726 -72.249 2.627 1.00 20.04 378 GLY D C 1
ATOM 12820 O O . GLY D 1 398 ? -80.933 -72.674 3.772 1.00 16.87 378 GLY D O 1
ATOM 12821 N N . ILE D 1 399 ? -80.476 -70.968 2.362 1.00 19.63 379 ILE D N 1
ATOM 12822 C CA . ILE D 1 399 ? -80.483 -69.942 3.397 1.00 22.65 379 ILE D CA 1
ATOM 12823 C C . ILE D 1 399 ? -81.860 -69.946 4.069 1.00 23.17 379 ILE D C 1
ATOM 12824 O O . ILE D 1 399 ? -82.879 -69.915 3.378 1.00 23.35 379 ILE D O 1
ATOM 12829 N N . PRO D 1 400 ? -81.894 -70.017 5.416 1.00 22.68 380 PRO D N 1
ATOM 12830 C CA . PRO D 1 400 ? -83.165 -70.070 6.156 1.00 24.92 380 PRO D CA 1
ATOM 12831 C C . PRO D 1 400 ? -84.029 -68.823 5.963 1.00 25.82 380 PRO D C 1
ATOM 12832 O O . PRO D 1 400 ? -83.505 -67.743 5.670 1.00 23.76 380 PRO D O 1
ATOM 12836 N N . THR D 1 401 ? -85.341 -68.985 6.130 1.00 26.26 381 THR D N 1
ATOM 12837 C CA . THR D 1 401 ? -86.303 -67.893 5.923 1.00 31.54 381 THR D CA 1
ATOM 12838 C C . THR D 1 401 ? -86.073 -66.714 6.868 1.00 29.74 381 THR D C 1
ATOM 12839 O O . THR D 1 401 ? -86.430 -65.579 6.546 1.00 30.47 381 THR D O 1
ATOM 12843 N N . TRP D 1 402 ? -85.466 -66.986 8.021 1.00 29.58 382 TRP D N 1
ATOM 12844 C CA . TRP D 1 402 ? -85.200 -65.950 9.017 1.00 29.96 382 TRP D CA 1
ATOM 12845 C C . TRP D 1 402 ? -83.934 -65.110 8.775 1.00 29.23 382 TRP D C 1
ATOM 12846 O O . TRP D 1 402 ? -83.663 -64.178 9.533 1.00 31.29 382 TRP D O 1
ATOM 12857 N N . ILE D 1 403 ? -83.165 -65.431 7.734 1.00 24.61 383 ILE D N 1
ATOM 12858 C CA . ILE D 1 403 ? -82.122 -64.521 7.249 1.00 23.18 383 ILE D CA 1
ATOM 12859 C C . ILE D 1 403 ? -82.815 -63.538 6.303 1.00 24.53 383 ILE D C 1
ATOM 12860 O O . ILE D 1 403 ? -83.486 -63.964 5.360 1.00 27.05 383 ILE D O 1
ATOM 12865 N N . PRO D 1 404 ? -82.688 -62.220 6.567 1.00 22.16 384 PRO D N 1
ATOM 12866 C CA . PRO D 1 404 ? -83.437 -61.255 5.763 1.00 23.27 384 PRO D CA 1
ATOM 12867 C C . PRO D 1 404 ? -83.089 -61.315 4.282 1.00 21.80 384 PRO D C 1
ATOM 12868 O O . PRO D 1 404 ? -81.942 -61.585 3.918 1.00 20.68 384 PRO D O 1
ATOM 12872 N N . ARG D 1 405 ? -84.086 -61.065 3.441 1.00 23.75 385 ARG D N 1
ATOM 12873 C CA . ARG D 1 405 ? -83.912 -61.177 1.995 1.00 24.27 385 ARG D CA 1
ATOM 12874 C C . ARG D 1 405 ? -83.695 -59.825 1.308 1.00 21.76 385 ARG D C 1
ATOM 12875 O O . ARG D 1 405 ? -83.973 -59.672 0.123 1.00 24.25 385 ARG D O 1
ATOM 12883 N N . ASP D 1 406 ? -83.199 -58.852 2.062 1.00 20.11 386 ASP D N 1
ATOM 12884 C CA . ASP D 1 406 ? -82.747 -57.581 1.495 1.00 19.20 386 ASP D CA 1
ATOM 12885 C C . ASP D 1 406 ? -81.577 -57.054 2.314 1.00 18.78 386 ASP D C 1
ATOM 12886 O O . ASP D 1 406 ? -81.488 -57.333 3.513 1.00 17.98 386 ASP D O 1
ATOM 12891 N N . PHE D 1 407 ? -80.691 -56.290 1.673 1.00 17.22 387 PHE D N 1
ATOM 12892 C CA . PHE D 1 407 ? -79.460 -55.835 2.322 1.00 16.95 387 PHE D CA 1
ATOM 12893 C C . PHE D 1 407 ? -79.710 -55.061 3.612 1.00 17.41 387 PHE D C 1
ATOM 12894 O O . PHE D 1 407 ? -79.143 -55.392 4.653 1.00 17.37 387 PHE D O 1
ATOM 12902 N N . GLU D 1 408 ? -80.549 -54.030 3.536 1.00 17.48 388 GLU D N 1
ATOM 12903 C CA . GLU D 1 408 ? -80.777 -53.152 4.682 1.00 18.60 388 GLU D CA 1
ATOM 12904 C C . GLU D 1 408 ? -81.312 -53.900 5.908 1.00 18.64 388 GLU D C 1
ATOM 12905 O O . GLU D 1 408 ? -80.860 -53.654 7.031 1.00 18.07 388 GLU D O 1
ATOM 12911 N N . SER D 1 409 ? -82.256 -54.819 5.696 1.00 17.67 389 SER D N 1
ATOM 12912 C CA . SER D 1 409 ? -82.744 -55.663 6.797 1.00 18.06 389 SER D CA 1
ATOM 12913 C C . SER D 1 409 ? -81.662 -56.598 7.339 1.00 17.97 389 SER D C 1
ATOM 12914 O O . SER D 1 409 ? -81.614 -56.873 8.543 1.00 19.10 389 SER D O 1
ATOM 12917 N N . LEU D 1 410 ? -80.806 -57.104 6.456 1.00 18.45 390 LEU D N 1
ATOM 12918 C CA . LEU D 1 410 ? -79.688 -57.942 6.909 1.00 18.61 390 LEU D CA 1
ATOM 12919 C C . LEU D 1 410 ? -78.715 -57.149 7.801 1.00 20.30 390 LEU D C 1
ATOM 12920 O O . LEU D 1 410 ? -78.258 -57.665 8.829 1.00 19.77 390 LEU D O 1
ATOM 12925 N N . VAL D 1 411 ? -78.425 -55.899 7.426 1.00 18.45 391 VAL D N 1
ATOM 12926 C CA . VAL D 1 411 ? -77.562 -55.024 8.248 1.00 18.85 391 VAL D CA 1
ATOM 12927 C C . VAL D 1 411 ? -78.149 -54.912 9.656 1.00 21.57 391 VAL D C 1
ATOM 12928 O O . VAL D 1 411 ? -77.455 -55.117 10.651 1.00 19.86 391 VAL D O 1
ATOM 12932 N N . GLN D 1 412 ? -79.444 -54.608 9.715 1.00 23.53 392 GLN D N 1
ATOM 12933 C CA . GLN D 1 412 ? -80.148 -54.395 10.972 1.00 25.65 392 GLN D CA 1
ATOM 12934 C C . GLN D 1 412 ? -80.160 -55.643 11.856 1.00 25.11 392 GLN D C 1
ATOM 12935 O O . GLN D 1 412 ? -79.866 -55.564 13.052 1.00 26.65 392 GLN D O 1
ATOM 12941 N N . ALA D 1 413 ? -80.483 -56.791 11.259 1.00 25.19 393 ALA D N 1
ATOM 12942 C CA . ALA D 1 413 ? -80.532 -58.070 11.977 1.00 25.61 393 ALA D CA 1
ATOM 12943 C C . ALA D 1 413 ? -79.166 -58.539 12.474 1.00 24.64 393 ALA D C 1
ATOM 12944 O O . ALA D 1 413 ? -79.080 -59.330 13.418 1.00 24.79 393 ALA D O 1
ATOM 12946 N N . SER D 1 414 ? -78.102 -58.061 11.831 1.00 23.05 394 SER D N 1
ATOM 12947 C CA . SER D 1 414 ? -76.747 -58.503 12.153 1.00 22.96 394 SER D CA 1
ATOM 12948 C C . SER D 1 414 ? -75.967 -57.504 13.015 1.00 21.59 394 SER D C 1
ATOM 12949 O O . SER D 1 414 ? -74.794 -57.729 13.296 1.00 23.13 394 SER D O 1
ATOM 12952 N N . SER D 1 415 ? -76.610 -56.409 13.422 1.00 19.86 395 SER D N 1
ATOM 12953 C CA . SER D 1 415 ? -75.917 -55.320 14.131 1.00 21.56 395 SER D CA 1
ATOM 12954 C C . SER D 1 415 ? -76.172 -55.254 15.648 1.00 23.75 395 SER D C 1
ATOM 12955 O O . SER D 1 415 ? -75.714 -54.326 16.316 1.00 25.38 395 SER D O 1
ATOM 12958 N N . GLY D 1 416 ? -76.895 -56.236 16.182 1.00 27.25 396 GLY D N 1
ATOM 12959 C CA . GLY D 1 416 ? -77.153 -56.330 17.625 1.00 31.38 396 GLY D CA 1
ATOM 12960 C C . GLY D 1 416 ? -77.696 -55.082 18.300 1.00 33.72 396 GLY D C 1
ATOM 12961 O O . GLY D 1 416 ? -77.382 -54.814 19.462 1.00 34.20 396 GLY D O 1
ATOM 12962 N N . GLY D 1 417 ? -78.511 -54.316 17.579 1.00 32.58 397 GLY D N 1
ATOM 12963 C CA . GLY D 1 417 ? -79.126 -53.116 18.135 1.00 32.34 397 GLY D CA 1
ATOM 12964 C C . GLY D 1 417 ? -78.439 -51.801 17.805 1.00 33.32 397 GLY D C 1
ATOM 12965 O O . GLY D 1 417 ? -79.012 -50.732 18.020 1.00 33.72 397 GLY D O 1
ATOM 12966 N N . ALA D 1 418 ? -77.211 -51.868 17.293 1.00 31.14 398 ALA D N 1
ATOM 12967 C CA . ALA D 1 418 ? -76.479 -50.666 16.887 1.00 31.28 398 ALA D CA 1
ATOM 12968 C C . ALA D 1 418 ? -77.132 -50.021 15.660 1.00 32.85 398 ALA D C 1
ATOM 12969 O O . ALA D 1 418 ? -77.535 -50.718 14.728 1.00 31.57 398 ALA D O 1
ATOM 12971 N N . THR D 1 419 ? -77.234 -48.693 15.668 1.00 34.33 399 THR D N 1
ATOM 12972 C CA . THR D 1 419 ? -77.929 -47.962 14.603 1.00 36.56 399 THR D CA 1
ATOM 12973 C C . THR D 1 419 ? -76.985 -47.135 13.736 1.00 36.33 399 THR D C 1
ATOM 12974 O O . THR D 1 419 ? -75.811 -46.954 14.074 1.00 35.91 399 THR D O 1
ATOM 12979 N N . GLU E 1 26 ? 53.905 -116.745 -22.430 1.00 66.92 6 GLU E N 1
ATOM 12980 C CA . GLU E 1 26 ? 54.982 -116.025 -21.685 1.00 65.77 6 GLU E CA 1
ATOM 12981 C C . GLU E 1 26 ? 55.303 -116.723 -20.362 1.00 61.28 6 GLU E C 1
ATOM 12982 O O . GLU E 1 26 ? 56.387 -116.534 -19.801 1.00 62.82 6 GLU E O 1
ATOM 12988 N N . PHE E 1 27 ? 54.374 -117.549 -19.883 1.00 53.86 7 PHE E N 1
ATOM 12989 C CA . PHE E 1 27 ? 54.472 -118.103 -18.530 1.00 48.50 7 PHE E CA 1
ATOM 12990 C C . PHE E 1 27 ? 54.768 -119.594 -18.474 1.00 47.59 7 PHE E C 1
ATOM 12991 O O . PHE E 1 27 ? 54.078 -120.409 -19.089 1.00 48.64 7 PHE E O 1
ATOM 12999 N N . ASP E 1 28 ? 55.818 -119.923 -17.729 1.00 44.13 8 ASP E N 1
ATOM 13000 C CA . ASP E 1 28 ? 56.273 -121.288 -17.528 1.00 45.26 8 ASP E CA 1
ATOM 13001 C C . ASP E 1 28 ? 55.222 -122.074 -16.737 1.00 39.73 8 ASP E C 1
ATOM 13002 O O . ASP E 1 28 ? 54.739 -121.608 -15.707 1.00 36.40 8 ASP E O 1
ATOM 13007 N N . GLU E 1 29 ? 54.874 -123.259 -17.231 1.00 38.53 9 GLU E N 1
ATOM 13008 C CA . GLU E 1 29 ? 53.831 -124.088 -16.620 1.00 36.57 9 GLU E CA 1
ATOM 13009 C C . GLU E 1 29 ? 54.122 -124.461 -15.160 1.00 34.29 9 GLU E C 1
ATOM 13010 O O . GLU E 1 29 ? 53.229 -124.392 -14.316 1.00 30.32 9 GLU E O 1
ATOM 13016 N N . ALA E 1 30 ? 55.367 -124.847 -14.869 1.00 34.75 10 ALA E N 1
ATOM 13017 C CA . ALA E 1 30 ? 55.778 -125.174 -13.500 1.00 32.71 10 ALA E CA 1
ATOM 13018 C C . ALA E 1 30 ? 55.632 -123.963 -12.581 1.00 31.36 10 ALA E C 1
ATOM 13019 O O . ALA E 1 30 ? 55.207 -124.098 -11.433 1.00 29.03 10 ALA E O 1
ATOM 13021 N N . THR E 1 31 ? 55.968 -122.783 -13.103 1.00 30.99 11 THR E N 1
ATOM 13022 C CA . THR E 1 31 ? 55.796 -121.535 -12.372 1.00 31.17 11 THR E CA 1
ATOM 13023 C C . THR E 1 31 ? 54.315 -121.244 -12.085 1.00 28.44 11 THR E C 1
ATOM 13024 O O . THR E 1 31 ? 53.961 -120.894 -10.958 1.00 27.96 11 THR E O 1
ATOM 13028 N N . VAL E 1 32 ? 53.458 -121.399 -13.092 1.00 27.04 12 VAL E N 1
ATOM 13029 C CA . VAL E 1 32 ? 52.021 -121.141 -12.909 1.00 25.66 12 VAL E CA 1
ATOM 13030 C C . VAL E 1 32 ? 51.445 -122.064 -11.835 1.00 25.35 12 VAL E C 1
ATOM 13031 O O . VAL E 1 32 ? 50.718 -121.611 -10.936 1.00 24.88 12 VAL E O 1
ATOM 13035 N N . GLN E 1 33 ? 51.800 -123.347 -11.913 1.00 24.58 13 GLN E N 1
ATOM 13036 C CA . GLN E 1 33 ? 51.326 -124.331 -10.943 1.00 25.29 13 GLN E CA 1
ATOM 13037 C C . GLN E 1 33 ? 51.832 -124.037 -9.530 1.00 24.64 13 GLN E C 1
ATOM 13038 O O . GLN E 1 33 ? 51.130 -124.289 -8.558 1.00 22.90 13 GLN E O 1
ATOM 13044 N N . ASP E 1 34 ? 53.048 -123.502 -9.425 1.00 26.61 14 ASP E N 1
ATOM 13045 C CA . ASP E 1 34 ? 53.627 -123.136 -8.129 1.00 26.31 14 ASP E CA 1
ATOM 13046 C C . ASP E 1 34 ? 52.944 -121.903 -7.534 1.00 25.98 14 ASP E C 1
ATOM 13047 O O . ASP E 1 34 ? 52.739 -121.820 -6.319 1.00 28.24 14 ASP E O 1
ATOM 13052 N N . VAL E 1 35 ? 52.587 -120.955 -8.397 1.00 26.19 15 VAL E N 1
ATOM 13053 C CA . VAL E 1 35 ? 51.858 -119.755 -7.979 1.00 27.86 15 VAL E CA 1
ATOM 13054 C C . VAL E 1 35 ? 50.485 -120.145 -7.419 1.00 25.05 15 VAL E C 1
ATOM 13055 O O . VAL E 1 35 ? 50.097 -119.702 -6.336 1.00 26.95 15 VAL E O 1
ATOM 13059 N N . VAL E 1 36 ? 49.771 -120.997 -8.146 1.00 25.49 16 VAL E N 1
ATOM 13060 C CA . VAL E 1 36 ? 48.461 -121.476 -7.700 1.00 21.57 16 VAL E CA 1
ATOM 13061 C C . VAL E 1 36 ? 48.568 -122.228 -6.365 1.00 20.94 16 VAL E C 1
ATOM 13062 O O . VAL E 1 36 ? 47.740 -122.030 -5.477 1.00 23.09 16 VAL E O 1
ATOM 13066 N N A ARG E 1 37 ? 49.600 -123.062 -6.238 0.50 22.26 17 ARG E N 1
ATOM 13067 N N B ARG E 1 37 ? 49.585 -123.085 -6.231 0.50 21.54 17 ARG E N 1
ATOM 13068 C CA A ARG E 1 37 ? 49.841 -123.856 -5.036 0.50 23.10 17 ARG E CA 1
ATOM 13069 C CA B ARG E 1 37 ? 49.791 -123.842 -4.994 0.50 21.76 17 ARG E CA 1
ATOM 13070 C C A ARG E 1 37 ? 50.072 -123.002 -3.784 0.50 23.08 17 ARG E C 1
ATOM 13071 C C B ARG E 1 37 ? 49.972 -122.917 -3.797 0.50 22.09 17 ARG E C 1
ATOM 13072 O O A ARG E 1 37 ? 49.502 -123.274 -2.726 0.50 22.64 17 ARG E O 1
ATOM 13073 O O B ARG E 1 37 ? 49.274 -123.053 -2.792 0.50 21.31 17 ARG E O 1
ATOM 13088 N N . LEU E 1 38 ? 50.905 -121.974 -3.916 1.00 22.55 18 LEU E N 1
ATOM 13089 C CA . LEU E 1 38 ? 51.182 -121.031 -2.827 1.00 22.13 18 LEU E CA 1
ATOM 13090 C C . LEU E 1 38 ? 50.015 -120.086 -2.567 1.00 20.43 18 LEU E C 1
ATOM 13091 O O . LEU E 1 38 ? 49.723 -119.769 -1.410 1.00 22.38 18 LEU E O 1
ATOM 13096 N N . ALA E 1 39 ? 49.342 -119.649 -3.632 1.00 19.90 19 ALA E N 1
ATOM 13097 C CA . ALA E 1 39 ? 48.144 -118.786 -3.496 1.00 21.43 19 ALA E CA 1
ATOM 13098 C C . ALA E 1 39 ? 47.026 -119.428 -2.662 1.00 22.21 19 ALA E C 1
ATOM 13099 O O . ALA E 1 39 ? 46.218 -118.728 -2.030 1.00 22.38 19 ALA E O 1
ATOM 13101 N N . GLY E 1 40 ? 46.980 -120.756 -2.667 1.00 21.22 20 GLY E N 1
ATOM 13102 C CA . GLY E 1 40 ? 46.016 -121.503 -1.863 1.00 21.34 20 GLY E CA 1
ATOM 13103 C C . GLY E 1 40 ? 46.362 -121.584 -0.380 1.00 22.77 20 GLY E C 1
ATOM 13104 O O . GLY E 1 40 ? 45.567 -122.081 0.410 1.00 21.17 20 GLY E O 1
ATOM 13105 N N . GLY E 1 41 ? 47.544 -121.099 0.000 1.00 22.33 21 GLY E N 1
ATOM 13106 C CA . GLY E 1 41 ? 47.998 -121.178 1.389 1.00 21.87 21 GLY E CA 1
ATOM 13107 C C . GLY E 1 41 ? 47.512 -120.047 2.280 1.00 24.20 21 GLY E C 1
ATOM 13108 O O . GLY E 1 41 ? 46.519 -119.372 1.967 1.00 22.54 21 GLY E O 1
ATOM 13109 N N . HIS E 1 42 ? 48.218 -119.852 3.395 1.00 22.14 22 HIS E N 1
ATOM 13110 C CA . HIS E 1 42 ? 47.925 -118.786 4.356 1.00 22.11 22 HIS E CA 1
ATOM 13111 C C . HIS E 1 42 ? 48.848 -117.590 4.071 1.00 22.84 22 HIS E C 1
ATOM 13112 O O . HIS E 1 42 ? 49.549 -117.564 3.046 1.00 20.54 22 HIS E O 1
ATOM 13119 N N . ASP E 1 43 ? 48.852 -116.606 4.968 1.00 23.13 23 ASP E N 1
ATOM 13120 C CA . ASP E 1 43 ? 49.685 -115.405 4.803 1.00 23.80 23 ASP E CA 1
ATOM 13121 C C . ASP E 1 43 ? 51.162 -115.733 4.540 1.00 24.67 23 ASP E C 1
ATOM 13122 O O . ASP E 1 43 ? 51.802 -115.092 3.707 1.00 26.59 23 ASP E O 1
ATOM 13127 N N . SER E 1 44 ? 51.694 -116.740 5.230 1.00 25.09 24 SER E N 1
ATOM 13128 C CA . SER E 1 44 ? 53.099 -117.122 5.052 1.00 27.04 24 SER E CA 1
ATOM 13129 C C . SER E 1 44 ? 53.420 -117.581 3.620 1.00 25.65 24 SER E C 1
ATOM 13130 O O . SER E 1 44 ? 54.492 -117.278 3.099 1.00 25.81 24 SER E O 1
ATOM 13133 N N . GLU E 1 45 ? 52.487 -118.293 2.991 1.00 22.73 25 GLU E N 1
ATOM 13134 C CA . GLU E 1 45 ? 52.667 -118.776 1.618 1.00 23.85 25 GLU E CA 1
ATOM 13135 C C . GLU E 1 45 ? 52.539 -117.658 0.587 1.00 24.86 25 GLU E C 1
ATOM 13136 O O . GLU E 1 45 ? 53.260 -117.646 -0.415 1.00 26.40 25 GLU E O 1
ATOM 13142 N N . LEU E 1 46 ? 51.617 -116.727 0.833 1.00 23.36 26 LEU E N 1
ATOM 13143 C CA . LEU E 1 46 ? 51.467 -115.549 -0.018 1.00 24.53 26 LEU E CA 1
ATOM 13144 C C . LEU E 1 46 ? 52.699 -114.648 0.036 1.00 27.71 26 LEU E C 1
ATOM 13145 O O . LEU E 1 46 ? 53.112 -114.102 -0.991 1.00 29.66 26 LEU E O 1
ATOM 13150 N N . ARG E 1 47 ? 53.294 -114.514 1.222 1.00 26.98 27 ARG E N 1
ATOM 13151 C CA . ARG E 1 47 ? 54.552 -113.781 1.371 1.00 30.32 27 ARG E CA 1
ATOM 13152 C C . ARG E 1 47 ? 55.698 -114.527 0.694 1.00 31.45 27 ARG E C 1
ATOM 13153 O O . ARG E 1 47 ? 56.513 -113.912 0.001 1.00 31.43 27 ARG E O 1
ATOM 13161 N N . GLU E 1 48 ? 55.746 -115.848 0.881 1.00 28.85 28 GLU E N 1
ATOM 13162 C CA . GLU E 1 48 ? 56.736 -116.686 0.207 1.00 32.31 28 GLU E CA 1
ATOM 13163 C C . GLU E 1 48 ? 56.674 -116.508 -1.315 1.00 33.08 28 GLU E C 1
ATOM 13164 O O . GLU E 1 48 ? 57.709 -116.359 -1.969 1.00 33.16 28 GLU E O 1
ATOM 13170 N N . LEU E 1 49 ? 55.455 -116.511 -1.855 1.00 30.08 29 LEU E N 1
ATOM 13171 C CA . LEU E 1 49 ? 55.212 -116.369 -3.292 1.00 30.90 29 LEU E CA 1
ATOM 13172 C C . LEU E 1 49 ? 55.805 -115.078 -3.837 1.00 32.56 29 LEU E C 1
ATOM 13173 O O . LEU E 1 49 ? 56.550 -115.092 -4.825 1.00 31.77 29 LEU E O 1
ATOM 13178 N N . THR E 1 50 ? 55.480 -113.968 -3.178 1.00 33.89 30 THR E N 1
ATOM 13179 C CA . THR E 1 50 ? 55.862 -112.640 -3.651 1.00 36.51 30 THR E CA 1
ATOM 13180 C C . THR E 1 50 ? 57.342 -112.340 -3.420 1.00 39.27 30 THR E C 1
ATOM 13181 O O . THR E 1 50 ? 57.879 -111.392 -3.994 1.00 39.54 30 THR E O 1
ATOM 13185 N N . GLN E 1 51 ? 57.997 -113.161 -2.598 1.00 41.97 31 GLN E N 1
ATOM 13186 C CA . GLN E 1 51 ? 59.447 -113.085 -2.390 1.00 42.57 31 GLN E CA 1
ATOM 13187 C C . GLN E 1 51 ? 60.210 -113.966 -3.381 1.00 43.23 31 GLN E C 1
ATOM 13188 O O . GLN E 1 51 ? 61.356 -113.674 -3.737 1.00 42.87 31 GLN E O 1
ATOM 13194 N N . LYS E 1 52 ? 59.559 -115.043 -3.813 1.00 37.83 32 LYS E N 1
ATOM 13195 C CA . LYS E 1 52 ? 60.159 -116.060 -4.674 1.00 38.47 32 LYS E CA 1
ATOM 13196 C C . LYS E 1 52 ? 60.204 -115.603 -6.130 1.00 38.58 32 LYS E C 1
ATOM 13197 O O . LYS E 1 52 ? 61.134 -115.935 -6.866 1.00 37.96 32 LYS E O 1
ATOM 13203 N N . TYR E 1 53 ? 59.186 -114.845 -6.530 1.00 36.70 33 TYR E N 1
ATOM 13204 C CA . TYR E 1 53 ? 58.997 -114.434 -7.917 1.00 37.51 33 TYR E CA 1
ATOM 13205 C C . TYR E 1 53 ? 58.922 -112.922 -8.027 1.00 37.84 33 TYR E C 1
ATOM 13206 O O . TYR E 1 53 ? 58.528 -112.248 -7.073 1.00 36.12 33 TYR E O 1
ATOM 13215 N N . ASP E 1 54 ? 59.294 -112.404 -9.195 1.00 37.77 34 ASP E N 1
ATOM 13216 C CA . ASP E 1 54 ? 59.212 -110.973 -9.489 1.00 40.55 34 ASP E CA 1
ATOM 13217 C C . ASP E 1 54 ? 57.745 -110.529 -9.467 1.00 38.27 34 ASP E C 1
ATOM 13218 O O . ASP E 1 54 ? 56.935 -111.032 -10.253 1.00 37.96 34 ASP E O 1
ATOM 13223 N N . PRO E 1 55 ? 57.395 -109.602 -8.554 1.00 37.15 35 PRO E N 1
ATOM 13224 C CA . PRO E 1 55 ? 56.006 -109.131 -8.439 1.00 36.33 35 PRO E CA 1
ATOM 13225 C C . PRO E 1 55 ? 55.424 -108.605 -9.758 1.00 35.10 35 PRO E C 1
ATOM 13226 O O . PRO E 1 55 ? 54.237 -108.799 -10.016 1.00 34.12 35 PRO E O 1
ATOM 13230 N N . ALA E 1 56 ? 56.262 -107.968 -10.580 1.00 34.93 36 ALA E N 1
ATOM 13231 C CA . ALA E 1 56 ? 55.860 -107.483 -11.905 1.00 34.99 36 ALA E CA 1
ATOM 13232 C C . ALA E 1 56 ? 55.387 -108.620 -12.814 1.00 35.08 36 ALA E C 1
ATOM 13233 O O . ALA E 1 56 ? 54.387 -108.480 -13.519 1.00 34.21 36 ALA E O 1
ATOM 13235 N N . MET E 1 57 ? 56.109 -109.740 -12.786 1.00 33.99 37 MET E N 1
ATOM 13236 C CA . MET E 1 57 ? 55.735 -110.932 -13.551 1.00 35.24 37 MET E CA 1
ATOM 13237 C C . MET E 1 57 ? 54.439 -111.559 -13.020 1.00 31.35 37 MET E C 1
ATOM 13238 O O . MET E 1 57 ? 53.561 -111.934 -13.803 1.00 31.08 37 MET E O 1
ATOM 13243 N N . ILE E 1 58 ? 54.324 -111.674 -11.698 1.00 28.98 38 ILE E N 1
ATOM 13244 C CA . ILE E 1 58 ? 53.091 -112.183 -11.076 1.00 29.00 38 ILE E CA 1
ATOM 13245 C C . ILE E 1 58 ? 51.882 -111.342 -11.509 1.00 29.18 38 ILE E C 1
ATOM 13246 O O . ILE E 1 58 ? 50.818 -111.886 -11.825 1.00 26.88 38 ILE E O 1
ATOM 13251 N N A SER E 1 59 ? 52.071 -110.023 -11.525 0.50 29.51 39 SER E N 1
ATOM 13252 N N B SER E 1 59 ? 52.057 -110.024 -11.540 0.50 29.50 39 SER E N 1
ATOM 13253 C CA A SER E 1 59 ? 51.039 -109.071 -11.936 0.50 31.18 39 SER E CA 1
ATOM 13254 C CA B SER E 1 59 ? 50.981 -109.116 -11.933 0.50 31.07 39 SER E CA 1
ATOM 13255 C C A SER E 1 59 ? 50.568 -109.333 -13.367 0.50 31.67 39 SER E C 1
ATOM 13256 C C B SER E 1 59 ? 50.551 -109.329 -13.385 0.50 31.69 39 SER E C 1
ATOM 13257 O O A SER E 1 59 ? 49.364 -109.388 -13.628 0.50 31.00 39 SER E O 1
ATOM 13258 O O B SER E 1 59 ? 49.355 -109.344 -13.679 0.50 31.19 39 SER E O 1
ATOM 13263 N N . ARG E 1 60 ? 51.525 -109.512 -14.278 1.00 32.69 40 ARG E N 1
ATOM 13264 C CA . ARG E 1 60 ? 51.233 -109.834 -15.681 1.00 33.51 40 ARG E CA 1
ATOM 13265 C C . ARG E 1 60 ? 50.512 -111.179 -15.802 1.00 32.16 40 ARG E C 1
ATOM 13266 O O . ARG E 1 60 ? 49.590 -111.325 -16.610 1.00 32.91 40 ARG E O 1
ATOM 13274 N N . LEU E 1 61 ? 50.937 -112.151 -14.995 1.00 27.13 41 LEU E N 1
ATOM 13275 C CA . LEU E 1 61 ? 50.306 -113.471 -14.973 1.00 29.12 41 LEU E CA 1
ATOM 13276 C C . LEU E 1 61 ? 48.835 -113.360 -14.544 1.00 27.39 41 LEU E C 1
ATOM 13277 O O . LEU E 1 61 ? 47.951 -113.961 -15.161 1.00 27.62 41 LEU E O 1
ATOM 13282 N N . LEU E 1 62 ? 48.580 -112.577 -13.499 1.00 24.56 42 LEU E N 1
ATOM 13283 C CA . LEU E 1 62 ? 47.219 -112.396 -12.999 1.00 26.06 42 LEU E CA 1
ATOM 13284 C C . LEU E 1 62 ? 46.333 -111.669 -14.011 1.00 25.41 42 LEU E C 1
ATOM 13285 O O . LEU E 1 62 ? 45.164 -112.022 -14.177 1.00 24.66 42 LEU E O 1
ATOM 13290 N N . VAL E 1 63 ? 46.897 -110.677 -14.698 1.00 26.96 43 VAL E N 1
ATOM 13291 C CA . VAL E 1 63 ? 46.171 -109.969 -15.749 1.00 28.81 43 VAL E CA 1
ATOM 13292 C C . VAL E 1 63 ? 45.800 -110.943 -16.879 1.00 28.90 43 VAL E C 1
ATOM 13293 O O . VAL E 1 63 ? 44.651 -110.962 -17.326 1.00 27.23 43 VAL E O 1
ATOM 13297 N N . ALA E 1 64 ? 46.758 -111.768 -17.300 1.00 27.94 44 ALA E N 1
ATOM 13298 C CA . ALA E 1 64 ? 46.500 -112.834 -18.278 1.00 29.06 44 ALA E CA 1
ATOM 13299 C C . ALA E 1 64 ? 45.316 -113.727 -17.880 1.00 26.29 44 ALA E C 1
ATOM 13300 O O . ALA E 1 64 ? 44.452 -114.021 -18.708 1.00 27.63 44 ALA E O 1
ATOM 13302 N N . GLU E 1 65 ? 45.283 -114.151 -16.617 1.00 26.38 45 GLU E N 1
ATOM 13303 C CA . GLU E 1 65 ? 44.174 -114.952 -16.090 1.00 24.64 45 GLU E CA 1
ATOM 13304 C C . GLU E 1 65 ? 42.858 -114.176 -16.141 1.00 25.70 45 GLU E C 1
ATOM 13305 O O . GLU E 1 65 ? 41.836 -114.703 -16.587 1.00 25.59 45 GLU E O 1
ATOM 13311 N N . ILE E 1 66 ? 42.896 -112.924 -15.684 1.00 25.34 46 ILE E N 1
ATOM 13312 C CA . ILE E 1 66 ? 41.700 -112.082 -15.610 1.00 24.73 46 ILE E CA 1
ATOM 13313 C C . ILE E 1 66 ? 41.044 -111.922 -16.983 1.00 26.25 46 ILE E C 1
ATOM 13314 O O . ILE E 1 66 ? 39.819 -112.035 -17.114 1.00 27.22 46 ILE E O 1
ATOM 13319 N N . LEU E 1 67 ? 41.866 -111.690 -18.000 1.00 26.99 47 LEU E N 1
ATOM 13320 C CA . LEU E 1 67 ? 41.378 -111.486 -19.363 1.00 29.81 47 LEU E CA 1
ATOM 13321 C C . LEU E 1 67 ? 40.596 -112.696 -19.883 1.00 30.92 47 LEU E C 1
ATOM 13322 O O . LEU E 1 67 ? 39.635 -112.536 -20.635 1.00 32.52 47 LEU E O 1
ATOM 13327 N N . SER E 1 68 ? 41.004 -113.896 -19.468 1.00 30.40 48 SER E N 1
ATOM 13328 C CA . SER E 1 68 ? 40.296 -115.127 -19.834 1.00 30.69 48 SER E CA 1
ATOM 13329 C C . SER E 1 68 ? 39.024 -115.350 -19.006 1.00 28.55 48 SER E C 1
ATOM 13330 O O . SER E 1 68 ? 38.099 -116.018 -19.464 1.00 30.39 48 SER E O 1
ATOM 13333 N N . ARG E 1 69 ? 38.977 -114.790 -17.797 1.00 29.95 49 ARG E N 1
ATOM 13334 C CA . ARG E 1 69 ? 37.813 -114.951 -16.909 1.00 28.28 49 ARG E CA 1
ATOM 13335 C C . ARG E 1 69 ? 36.670 -113.971 -17.170 1.00 29.84 49 ARG E C 1
ATOM 13336 O O . ARG E 1 69 ? 35.511 -114.259 -16.847 1.00 28.31 49 ARG E O 1
ATOM 13344 N N . CYS E 1 70 ? 36.989 -112.811 -17.734 1.00 29.81 50 CYS E N 1
ATOM 13345 C CA . CYS E 1 70 ? 35.973 -111.788 -17.960 1.00 30.47 50 CYS E CA 1
ATOM 13346 C C . CYS E 1 70 ? 34.837 -112.297 -18.848 1.00 33.33 50 CYS E C 1
ATOM 13347 O O . CYS E 1 70 ? 35.089 -112.977 -19.845 1.00 32.83 50 CYS E O 1
ATOM 13350 N N . PRO E 1 71 ? 33.580 -111.987 -18.474 1.00 33.49 51 PRO E N 1
ATOM 13351 C CA . PRO E 1 71 ? 32.444 -112.291 -19.339 1.00 35.18 51 PRO E CA 1
ATOM 13352 C C . PRO E 1 71 ? 32.400 -111.312 -20.506 1.00 36.77 51 PRO E C 1
ATOM 13353 O O . PRO E 1 71 ? 33.054 -110.263 -20.445 1.00 35.12 51 PRO E O 1
ATOM 13357 N N . PRO E 1 72 ? 31.646 -111.648 -21.570 1.00 38.39 52 PRO E N 1
ATOM 13358 C CA . PRO E 1 72 ? 31.463 -110.714 -22.674 1.00 40.82 52 PRO E CA 1
ATOM 13359 C C . PRO E 1 72 ? 30.920 -109.373 -22.177 1.00 44.26 52 PRO E C 1
ATOM 13360 O O . PRO E 1 72 ? 29.935 -109.353 -21.429 1.00 42.34 52 PRO E O 1
ATOM 13364 N N . PRO E 1 73 ? 31.574 -108.260 -22.565 1.00 45.74 53 PRO E N 1
ATOM 13365 C CA . PRO E 1 73 ? 31.128 -106.919 -22.187 1.00 46.67 53 PRO E CA 1
ATOM 13366 C C . PRO E 1 73 ? 29.796 -106.577 -22.852 1.00 48.37 53 PRO E C 1
ATOM 13367 O O . PRO E 1 73 ? 29.528 -107.043 -23.958 1.00 48.55 53 PRO E O 1
ATOM 13371 N N . SER E 1 74 ? 28.973 -105.774 -22.184 1.00 48.47 54 SER E N 1
ATOM 13372 C CA . SER E 1 74 ? 27.655 -105.427 -22.716 1.00 51.38 54 SER E CA 1
ATOM 13373 C C . SER E 1 74 ? 27.530 -103.968 -23.164 1.00 51.24 54 SER E C 1
ATOM 13374 O O . SER E 1 74 ? 26.520 -103.587 -23.759 1.00 54.30 54 SER E O 1
ATOM 13377 N N . ASN E 1 75 ? 28.555 -103.162 -22.889 1.00 49.41 55 ASN E N 1
ATOM 13378 C CA . ASN E 1 75 ? 28.516 -101.727 -23.195 1.00 50.48 55 ASN E CA 1
ATOM 13379 C C . ASN E 1 75 ? 28.779 -101.391 -24.662 1.00 54.15 55 ASN E C 1
ATOM 13380 O O . ASN E 1 75 ? 29.735 -101.886 -25.264 1.00 54.85 55 ASN E O 1
ATOM 13385 N N . ASP E 1 76 ? 27.919 -100.540 -25.221 1.00 58.73 56 ASP E N 1
ATOM 13386 C CA . ASP E 1 76 ? 28.046 -100.075 -26.603 1.00 62.23 56 ASP E CA 1
ATOM 13387 C C . ASP E 1 76 ? 29.190 -99.075 -26.756 1.00 61.86 56 ASP E C 1
ATOM 13388 O O . ASP E 1 76 ? 29.978 -99.164 -27.699 1.00 62.71 56 ASP E O 1
ATOM 13393 N N . THR E 1 77 ? 29.267 -98.123 -25.827 1.00 59.26 57 THR E N 1
ATOM 13394 C CA . THR E 1 77 ? 30.330 -97.124 -25.824 1.00 57.98 57 THR E CA 1
ATOM 13395 C C . THR E 1 77 ? 31.584 -97.719 -25.189 1.00 53.88 57 THR E C 1
ATOM 13396 O O . THR E 1 77 ? 31.534 -98.178 -24.046 1.00 53.66 57 THR E O 1
ATOM 13400 N N . PRO E 1 78 ? 32.712 -97.718 -25.928 1.00 52.04 58 PRO E N 1
ATOM 13401 C CA . PRO E 1 78 ? 33.967 -98.241 -25.383 1.00 48.30 58 PRO E CA 1
ATOM 13402 C C . PRO E 1 78 ? 34.479 -97.411 -24.203 1.00 45.80 58 PRO E C 1
ATOM 13403 O O . PRO E 1 78 ? 34.446 -96.176 -24.246 1.00 44.97 58 PRO E O 1
ATOM 13407 N N A VAL E 1 79 ? 34.912 -98.097 -23.151 0.50 41.70 59 VAL E N 1
ATOM 13408 N N B VAL E 1 79 ? 34.948 -98.096 -23.161 0.50 42.32 59 VAL E N 1
ATOM 13409 C CA A VAL E 1 79 ? 35.512 -97.444 -22.000 0.50 39.12 59 VAL E CA 1
ATOM 13410 C CA B VAL E 1 79 ? 35.456 -97.445 -21.954 0.50 40.13 59 VAL E CA 1
ATOM 13411 C C A VAL E 1 79 ? 36.817 -98.137 -21.648 0.50 37.43 59 VAL E C 1
ATOM 13412 C C B VAL E 1 79 ? 36.661 -98.215 -21.414 0.50 38.16 59 VAL E C 1
ATOM 13413 O O A VAL E 1 79 ? 37.125 -99.209 -22.174 0.50 37.71 59 VAL E O 1
ATOM 13414 O O B VAL E 1 79 ? 36.749 -99.435 -21.585 0.50 38.37 59 VAL E O 1
ATOM 13421 N N . LEU E 1 80 ? 37.586 -97.502 -20.773 1.00 35.83 60 LEU E N 1
ATOM 13422 C CA . LEU E 1 80 ? 38.767 -98.117 -20.188 1.00 33.49 60 LEU E CA 1
ATOM 13423 C C . LEU E 1 80 ? 38.527 -98.337 -18.703 1.00 32.30 60 LEU E C 1
ATOM 13424 O O . LEU E 1 80 ? 37.949 -97.486 -18.027 1.00 33.51 60 LEU E O 1
ATOM 13429 N N . VAL E 1 81 ? 38.955 -99.493 -18.211 1.00 31.61 61 VAL E N 1
ATOM 13430 C CA . VAL E 1 81 ? 39.026 -99.744 -16.780 1.00 30.46 61 VAL E CA 1
ATOM 13431 C C . VAL E 1 81 ? 40.500 -99.895 -16.447 1.00 30.93 61 VAL E C 1
ATOM 13432 O O . VAL E 1 81 ? 41.181 -100.770 -16.994 1.00 33.41 61 VAL E O 1
ATOM 13436 N N . GLU E 1 82 ? 41.001 -99.013 -15.586 1.00 27.62 62 GLU E N 1
ATOM 13437 C CA . GLU E 1 82 ? 42.369 -99.129 -15.110 1.00 28.13 62 GLU E CA 1
ATOM 13438 C C . GLU E 1 82 ? 42.398 -100.114 -13.955 1.00 27.64 62 GLU E C 1
ATOM 13439 O O . GLU E 1 82 ? 41.662 -99.950 -12.974 1.00 25.69 62 GLU E O 1
ATOM 13445 N N . LEU E 1 83 ? 43.232 -101.141 -14.090 1.00 27.01 63 LEU E N 1
ATOM 13446 C CA . LEU E 1 83 ? 43.502 -102.077 -13.006 1.00 25.63 63 LEU E CA 1
ATOM 13447 C C . LEU E 1 83 ? 44.906 -101.804 -12.490 1.00 28.12 63 LEU E C 1
ATOM 13448 O O . LEU E 1 83 ? 45.891 -102.018 -13.206 1.00 28.14 63 LEU E O 1
ATOM 13453 N N . ALA E 1 84 ? 44.993 -101.316 -11.256 1.00 26.63 64 ALA E N 1
ATOM 13454 C CA . ALA E 1 84 ? 46.280 -101.067 -10.626 1.00 27.20 64 ALA E CA 1
ATOM 13455 C C . ALA E 1 84 ? 46.530 -102.140 -9.581 1.00 27.95 64 ALA E C 1
ATOM 13456 O O . ALA E 1 84 ? 45.722 -102.340 -8.672 1.00 26.20 64 ALA E O 1
ATOM 13458 N N . ILE E 1 85 ? 47.635 -102.860 -9.747 1.00 26.32 65 ILE E N 1
ATOM 13459 C CA . ILE E 1 85 ? 48.026 -103.902 -8.807 1.00 27.66 65 ILE E CA 1
ATOM 13460 C C . ILE E 1 85 ? 49.217 -103.398 -8.000 1.00 28.06 65 ILE E C 1
ATOM 13461 O O . ILE E 1 85 ? 50.233 -102.995 -8.568 1.00 29.40 65 ILE E O 1
ATOM 13466 N N . VAL E 1 86 ? 49.069 -103.405 -6.677 1.00 28.67 66 VAL E N 1
ATOM 13467 C CA . VAL E 1 86 ? 50.032 -102.777 -5.774 1.00 31.01 66 VAL E CA 1
ATOM 13468 C C . VAL E 1 86 ? 50.780 -103.820 -4.941 1.00 31.22 66 VAL E C 1
ATOM 13469 O O . VAL E 1 86 ? 50.174 -104.731 -4.384 1.00 29.63 66 VAL E O 1
ATOM 13473 N N . HIS E 1 87 ? 52.100 -103.682 -4.875 1.00 31.91 67 HIS E N 1
ATOM 13474 C CA . HIS E 1 87 ? 52.917 -104.483 -3.971 1.00 33.43 67 HIS E CA 1
ATOM 13475 C C . HIS E 1 87 ? 54.122 -103.674 -3.515 1.00 36.53 67 HIS E C 1
ATOM 13476 O O . HIS E 1 87 ? 54.937 -103.250 -4.335 1.00 35.45 67 HIS E O 1
ATOM 13483 N N . GLY E 1 88 ? 54.222 -103.459 -2.205 1.00 38.69 68 GLY E N 1
ATOM 13484 C CA . GLY E 1 88 ? 55.270 -102.611 -1.641 1.00 41.65 68 GLY E CA 1
ATOM 13485 C C . GLY E 1 88 ? 55.131 -101.195 -2.168 1.00 42.59 68 GLY E C 1
ATOM 13486 O O . GLY E 1 88 ? 54.037 -100.627 -2.158 1.00 42.03 68 GLY E O 1
ATOM 13487 N N . SER E 1 89 ? 56.236 -100.635 -2.652 1.00 44.98 69 SER E N 1
ATOM 13488 C CA . SER E 1 89 ? 56.220 -99.296 -3.240 1.00 46.81 69 SER E CA 1
ATOM 13489 C C . SER E 1 89 ? 56.045 -99.352 -4.762 1.00 46.76 69 SER E C 1
ATOM 13490 O O . SER E 1 89 ? 56.208 -98.345 -5.453 1.00 48.95 69 SER E O 1
ATOM 13493 N N . GLU E 1 90 ? 55.710 -100.535 -5.276 1.00 42.85 70 GLU E N 1
ATOM 13494 C CA . GLU E 1 90 ? 55.458 -100.712 -6.704 1.00 42.82 70 GLU E CA 1
ATOM 13495 C C . GLU E 1 90 ? 53.961 -100.681 -7.018 1.00 39.75 70 GLU E C 1
ATOM 13496 O O . GLU E 1 90 ? 53.133 -101.121 -6.213 1.00 35.74 70 GLU E O 1
ATOM 13502 N N . ARG E 1 91 ? 53.633 -100.163 -8.199 1.00 38.93 71 ARG E N 1
ATOM 13503 C CA . ARG E 1 91 ? 52.253 -100.027 -8.647 1.00 38.24 71 ARG E CA 1
ATOM 13504 C C . ARG E 1 91 ? 52.167 -100.373 -10.132 1.00 39.09 71 ARG E C 1
ATOM 13505 O O . ARG E 1 91 ? 52.605 -99.600 -10.989 1.00 42.43 71 ARG E O 1
ATOM 13513 N N . PHE E 1 92 ? 51.617 -101.547 -10.432 1.00 34.67 72 PHE E N 1
ATOM 13514 C CA . PHE E 1 92 ? 51.527 -102.022 -11.812 1.00 35.34 72 PHE E CA 1
ATOM 13515 C C . PHE E 1 92 ? 50.183 -101.664 -12.431 1.00 35.51 72 PHE E C 1
ATOM 13516 O O . PHE E 1 92 ? 49.141 -102.191 -12.034 1.00 35.00 72 PHE E O 1
ATOM 13524 N N . ARG E 1 93 ? 50.222 -100.760 -13.405 1.00 35.06 73 ARG E N 1
ATOM 13525 C CA . ARG E 1 93 ? 49.011 -100.195 -13.989 1.00 35.06 73 ARG E CA 1
ATOM 13526 C C . ARG E 1 93 ? 48.670 -100.822 -15.336 1.00 35.43 73 ARG E C 1
ATOM 13527 O O . ARG E 1 93 ? 49.484 -100.818 -16.258 1.00 34.18 73 ARG E O 1
ATOM 13535 N N . HIS E 1 94 ? 47.456 -101.350 -15.439 1.00 33.91 74 HIS E N 1
ATOM 13536 C CA . HIS E 1 94 ? 46.977 -101.955 -16.675 1.00 36.19 74 HIS E CA 1
ATOM 13537 C C . HIS E 1 94 ? 45.686 -101.286 -17.118 1.00 36.76 74 HIS E C 1
ATOM 13538 O O . HIS E 1 94 ? 44.731 -101.197 -16.345 1.00 38.14 74 HIS E O 1
ATOM 13545 N N . PHE E 1 95 ? 45.664 -100.816 -18.362 1.00 36.18 75 PHE E N 1
ATOM 13546 C CA . PHE E 1 95 ? 44.496 -100.140 -18.916 1.00 37.33 75 PHE E CA 1
ATOM 13547 C C . PHE E 1 95 ? 43.726 -101.067 -19.850 1.00 37.87 75 PHE E C 1
ATOM 13548 O O . PHE E 1 95 ? 44.207 -101.426 -20.925 1.00 39.99 75 PHE E O 1
ATOM 13556 N N . LEU E 1 96 ? 42.526 -101.450 -19.424 1.00 36.70 76 LEU E N 1
ATOM 13557 C CA . LEU E 1 96 ? 41.747 -102.458 -20.128 1.00 37.21 76 LEU E CA 1
ATOM 13558 C C . LEU E 1 96 ? 40.617 -101.831 -20.930 1.00 38.79 76 LEU E C 1
ATOM 13559 O O . LEU E 1 96 ? 39.790 -101.096 -20.385 1.00 36.26 76 LEU E O 1
ATOM 13564 N N . ARG E 1 97 ? 40.604 -102.118 -22.231 1.00 39.86 77 ARG E N 1
ATOM 13565 C CA . ARG E 1 97 ? 39.567 -101.626 -23.130 1.00 41.36 77 ARG E CA 1
ATOM 13566 C C . ARG E 1 97 ? 38.368 -102.570 -23.098 1.00 40.25 77 ARG E C 1
ATOM 13567 O O . ARG E 1 97 ? 38.494 -103.761 -23.390 1.00 39.88 77 ARG E O 1
ATOM 13575 N N . VAL E 1 98 ? 37.211 -102.027 -22.737 1.00 39.42 78 VAL E N 1
ATOM 13576 C CA . VAL E 1 98 ? 36.003 -102.823 -22.558 1.00 41.43 78 VAL E CA 1
ATOM 13577 C C . VAL E 1 98 ? 34.901 -102.312 -23.479 1.00 43.87 78 VAL E C 1
ATOM 13578 O O . VAL E 1 98 ? 34.431 -101.179 -23.344 1.00 44.11 78 VAL E O 1
ATOM 13582 N N . VAL E 1 99 ? 34.504 -103.160 -24.422 1.00 46.08 79 VAL E N 1
ATOM 13583 C CA . VAL E 1 99 ? 33.466 -102.827 -25.392 1.00 48.77 79 VAL E CA 1
ATOM 13584 C C . VAL E 1 99 ? 32.788 -104.108 -25.887 1.00 50.60 79 VAL E C 1
ATOM 13585 O O . VAL E 1 99 ? 33.436 -105.148 -26.027 1.00 49.73 79 VAL E O 1
ATOM 13589 N N . ARG E 1 100 ? 31.482 -104.022 -26.127 1.00 54.06 80 ARG E N 1
ATOM 13590 C CA . ARG E 1 100 ? 30.691 -105.150 -26.616 1.00 58.75 80 ARG E CA 1
ATOM 13591 C C . ARG E 1 100 ? 31.240 -105.720 -27.925 1.00 60.22 80 ARG E C 1
ATOM 13592 O O . ARG E 1 100 ? 31.691 -104.970 -28.795 1.00 60.76 80 ARG E O 1
ATOM 13600 N N . ASP E 1 101 ? 31.197 -107.049 -28.037 1.00 60.45 81 ASP E N 1
ATOM 13601 C CA . ASP E 1 101 ? 31.610 -107.798 -29.236 1.00 62.97 81 ASP E CA 1
ATOM 13602 C C . ASP E 1 101 ? 33.128 -107.878 -29.451 1.00 62.70 81 ASP E C 1
ATOM 13603 O O . ASP E 1 101 ? 33.588 -108.299 -30.515 1.00 64.64 81 ASP E O 1
ATOM 13608 N N . SER E 1 102 ? 33.894 -107.478 -28.438 1.00 58.68 82 SER E N 1
ATOM 13609 C CA . SER E 1 102 ? 35.352 -107.571 -28.475 1.00 57.90 82 SER E CA 1
ATOM 13610 C C . SER E 1 102 ? 35.868 -108.144 -27.161 1.00 56.56 82 SER E C 1
ATOM 13611 O O . SER E 1 102 ? 35.307 -107.849 -26.099 1.00 55.18 82 SER E O 1
ATOM 13614 N N . PRO E 1 103 ? 36.934 -108.967 -27.221 1.00 56.28 83 PRO E N 1
ATOM 13615 C CA . PRO E 1 103 ? 37.579 -109.402 -25.980 1.00 54.07 83 PRO E CA 1
ATOM 13616 C C . PRO E 1 103 ? 38.229 -108.221 -25.255 1.00 51.28 83 PRO E C 1
ATOM 13617 O O . PRO E 1 103 ? 38.736 -107.299 -25.901 1.00 48.64 83 PRO E O 1
ATOM 13621 N N . ILE E 1 104 ? 38.195 -108.242 -23.926 1.00 49.25 84 ILE E N 1
ATOM 13622 C CA . ILE E 1 104 ? 38.863 -107.210 -23.138 1.00 47.40 84 ILE E CA 1
ATOM 13623 C C . ILE E 1 104 ? 40.375 -107.360 -23.333 1.00 47.77 84 ILE E C 1
ATOM 13624 O O . ILE E 1 104 ? 40.907 -108.467 -23.245 1.00 48.26 84 ILE E O 1
ATOM 13629 N N . ARG E 1 105 ? 41.048 -106.255 -23.649 1.00 47.69 85 ARG E N 1
ATOM 13630 C CA . ARG E 1 105 ? 42.488 -106.285 -23.915 1.00 48.62 85 ARG E CA 1
ATOM 13631 C C . ARG E 1 105 ? 43.206 -105.050 -23.363 1.00 45.63 85 ARG E C 1
ATOM 13632 O O . ARG E 1 105 ? 42.602 -103.981 -23.256 1.00 45.77 85 ARG E O 1
ATOM 13640 N N . PRO E 1 106 ? 44.497 -105.199 -22.999 1.00 45.50 86 PRO E N 1
ATOM 13641 C CA . P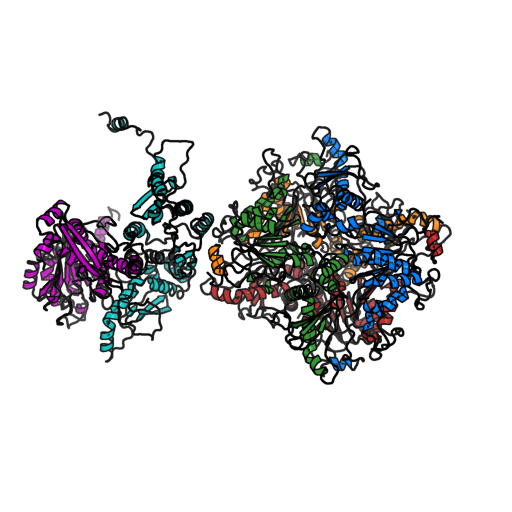RO E 1 106 ? 45.275 -104.063 -22.499 1.00 45.27 86 PRO E CA 1
ATOM 13642 C C . PRO E 1 106 ? 45.662 -103.097 -23.613 1.00 48.76 86 PRO E C 1
ATOM 13643 O O . PRO E 1 106 ? 46.113 -103.524 -24.680 1.00 48.01 86 PRO E O 1
ATOM 13647 N N . VAL E 1 107 ? 45.464 -101.807 -23.359 1.00 47.30 87 VAL E N 1
ATOM 13648 C CA . VAL E 1 107 ? 45.837 -100.749 -24.294 1.00 49.84 87 VAL E CA 1
ATOM 13649 C C . VAL E 1 107 ? 46.621 -99.662 -23.558 1.00 50.39 87 VAL E C 1
ATOM 13650 O O . VAL E 1 107 ? 46.832 -99.755 -22.344 1.00 49.03 87 VAL E O 1
ATOM 13654 N N . GLY E 1 108 ? 47.050 -98.638 -24.293 1.00 51.23 88 GLY E N 1
ATOM 13655 C CA . GLY E 1 108 ? 47.757 -97.503 -23.706 1.00 52.29 88 GLY E CA 1
ATOM 13656 C C . GLY E 1 108 ? 46.829 -96.614 -22.899 1.00 51.27 88 GLY E C 1
ATOM 13657 O O . GLY E 1 108 ? 45.624 -96.563 -23.158 1.00 49.86 88 GLY E O 1
ATOM 13658 N N . ALA E 1 109 ? 47.399 -95.909 -21.926 1.00 52.31 89 ALA E N 1
ATOM 13659 C CA . ALA E 1 109 ? 46.640 -95.034 -21.025 1.00 52.53 89 ALA E CA 1
ATOM 13660 C C . ALA E 1 109 ? 45.826 -93.952 -21.747 1.00 55.64 89 ALA E C 1
ATOM 13661 O O . ALA E 1 109 ? 44.820 -93.473 -21.219 1.00 55.08 89 ALA E O 1
ATOM 13663 N N . ASP E 1 110 ? 46.262 -93.581 -22.951 1.00 56.38 90 ASP E N 1
ATOM 13664 C CA . ASP E 1 110 ? 45.638 -92.492 -23.703 1.00 59.43 90 ASP E CA 1
ATOM 13665 C C . ASP E 1 110 ? 44.689 -92.965 -24.813 1.00 59.49 90 ASP E C 1
ATOM 13666 O O . ASP E 1 110 ? 44.208 -92.156 -25.609 1.00 61.09 90 ASP E O 1
ATOM 13671 N N . GLU E 1 111 ? 44.408 -94.266 -24.849 1.00 57.06 91 GLU E N 1
ATOM 13672 C CA . GLU E 1 111 ? 43.577 -94.851 -25.909 1.00 57.01 91 GLU E CA 1
ATOM 13673 C C . GLU E 1 111 ? 42.082 -94.932 -25.564 1.00 54.28 91 GLU E C 1
ATOM 13674 O O . GLU E 1 111 ? 41.374 -95.814 -26.059 1.00 54.54 91 GLU E O 1
ATOM 13680 N N . GLY E 1 112 ? 41.604 -94.018 -24.722 1.00 51.09 92 GLY E N 1
ATOM 13681 C CA . GLY E 1 112 ? 40.182 -93.964 -24.382 1.00 48.22 92 GLY E CA 1
ATOM 13682 C C . GLY E 1 112 ? 39.880 -93.271 -23.070 1.00 45.59 92 GLY E C 1
ATOM 13683 O O . GLY E 1 112 ? 40.785 -92.776 -22.394 1.00 45.47 92 GLY E O 1
ATOM 13684 N N . PHE E 1 113 ? 38.596 -93.233 -22.718 1.00 43.47 93 PHE E N 1
ATOM 13685 C CA . PHE E 1 113 ? 38.139 -92.621 -21.471 1.00 41.34 93 PHE E CA 1
ATOM 13686 C C . PHE E 1 113 ? 38.186 -93.639 -20.331 1.00 37.20 93 PHE E C 1
ATOM 13687 O O . PHE E 1 113 ? 37.606 -94.721 -20.437 1.00 35.26 93 PHE E O 1
ATOM 13695 N N . VAL E 1 114 ? 38.874 -93.282 -19.246 1.00 36.05 94 VAL E N 1
ATOM 13696 C CA . VAL E 1 114 ? 38.985 -94.155 -18.069 1.00 33.94 94 VAL E CA 1
ATOM 13697 C C . VAL E 1 114 ? 37.758 -93.995 -17.169 1.00 32.92 94 VAL E C 1
ATOM 13698 O O . VAL E 1 114 ? 37.638 -93.014 -16.432 1.00 34.62 94 VAL E O 1
ATOM 13702 N N . GLY E 1 115 ? 36.848 -94.966 -17.234 1.00 32.04 95 GLY E N 1
ATOM 13703 C CA . GLY E 1 115 ? 35.601 -94.902 -16.468 1.00 29.69 95 GLY E CA 1
ATOM 13704 C C . GLY E 1 115 ? 35.745 -95.235 -14.992 1.00 28.71 95 GLY E C 1
ATOM 13705 O O . GLY E 1 115 ? 34.939 -94.793 -14.164 1.00 27.41 95 GLY E O 1
ATOM 13706 N N . MET E 1 116 ? 36.778 -96.004 -14.661 1.00 27.79 96 MET E N 1
ATOM 13707 C CA . MET E 1 116 ? 36.945 -96.543 -13.315 1.00 27.20 96 MET E CA 1
ATOM 13708 C C . MET E 1 116 ? 38.393 -96.956 -13.068 1.00 27.81 96 MET E C 1
ATOM 13709 O O . MET E 1 116 ? 39.056 -97.488 -13.961 1.00 27.77 96 MET E O 1
ATOM 13714 N N . LEU E 1 117 ? 38.870 -96.714 -11.850 1.00 24.80 97 LEU E N 1
ATOM 13715 C CA . LEU E 1 117 ? 40.139 -97.263 -11.397 1.00 25.33 97 LEU E CA 1
ATOM 13716 C C . LEU E 1 117 ? 39.846 -98.326 -10.345 1.00 25.70 97 LEU E C 1
ATOM 13717 O O . LEU E 1 117 ? 39.148 -98.059 -9.355 1.00 23.05 97 LEU E O 1
ATOM 13722 N N . VAL E 1 118 ? 40.354 -99.535 -10.584 1.00 23.60 98 VAL E N 1
ATOM 13723 C CA . VAL E 1 118 ? 40.198 -100.661 -9.658 1.00 22.52 98 VAL E CA 1
ATOM 13724 C C . VAL E 1 118 ? 41.570 -100.969 -9.068 1.00 23.46 98 VAL E C 1
ATOM 13725 O O . VAL E 1 118 ? 42.514 -101.257 -9.808 1.00 25.67 98 VAL E O 1
ATOM 13729 N N A GLU E 1 119 ? 41.679 -100.887 -7.744 0.50 23.13 99 GLU E N 1
ATOM 13730 N N B GLU E 1 119 ? 41.677 -100.913 -7.745 0.50 23.65 99 GLU E N 1
ATOM 13731 C CA A GLU E 1 119 ? 42.946 -101.111 -7.051 0.50 22.84 99 GLU E CA 1
ATOM 13732 C CA B GLU E 1 119 ? 42.956 -101.118 -7.078 0.50 23.85 99 GLU E CA 1
ATOM 13733 C C A GLU E 1 119 ? 42.930 -102.411 -6.255 0.50 22.66 99 GLU E C 1
ATOM 13734 C C B GLU E 1 119 ? 42.967 -102.381 -6.224 0.50 23.26 99 GLU E C 1
ATOM 13735 O O A GLU E 1 119 ? 42.052 -102.622 -5.414 0.50 20.66 99 GLU E O 1
ATOM 13736 O O B GLU E 1 119 ? 42.146 -102.537 -5.317 0.50 21.43 99 GLU E O 1
ATOM 13747 N N . TYR E 1 120 ? 43.901 -103.278 -6.534 1.00 23.38 100 TYR E N 1
ATOM 13748 C CA . TYR E 1 120 ? 44.087 -104.525 -5.781 1.00 23.03 100 TYR E CA 1
ATOM 13749 C C . TYR E 1 120 ? 45.507 -104.576 -5.244 1.00 24.29 100 TYR E C 1
ATOM 13750 O O . TYR E 1 120 ? 46.453 -104.226 -5.948 1.00 27.18 100 TYR E O 1
ATOM 13759 N N A GLU E 1 121 ? 45.657 -105.005 -3.996 0.50 23.66 101 GLU E N 1
ATOM 13760 N N B GLU E 1 121 ? 45.643 -105.015 -3.996 0.50 23.96 101 GLU E N 1
ATOM 13761 C CA A GLU E 1 121 ? 46.963 -105.415 -3.508 0.50 22.70 101 GLU E CA 1
ATOM 13762 C CA B GLU E 1 121 ? 46.922 -105.445 -3.443 0.50 23.22 101 GLU E CA 1
ATOM 13763 C C A GLU E 1 121 ? 47.264 -106.757 -4.148 0.50 23.59 101 GLU E C 1
ATOM 13764 C C B GLU E 1 121 ? 47.262 -106.773 -4.121 0.50 23.91 101 GLU E C 1
ATOM 13765 O O A GLU E 1 121 ? 46.359 -107.576 -4.341 0.50 21.99 101 GLU E O 1
ATOM 13766 O O B GLU E 1 121 ? 46.369 -107.604 -4.321 0.50 22.29 101 GLU E O 1
ATOM 13777 N N . LEU E 1 122 ? 48.530 -106.971 -4.489 1.00 24.37 102 LEU E N 1
ATOM 13778 C CA . LEU E 1 122 ? 48.946 -108.192 -5.201 1.00 24.18 102 LEU E CA 1
ATOM 13779 C C . LEU E 1 122 ? 48.527 -109.476 -4.486 1.00 22.76 102 LEU E C 1
ATOM 13780 O O . LEU E 1 122 ? 47.993 -110.396 -5.118 1.00 20.89 102 LEU E O 1
ATOM 13785 N N . THR E 1 123 ? 48.747 -109.534 -3.174 1.00 19.82 103 THR E N 1
ATOM 13786 C CA . THR E 1 123 ? 48.409 -110.750 -2.431 1.00 22.59 103 THR E CA 1
ATOM 13787 C C . THR E 1 123 ? 46.891 -110.983 -2.347 1.00 21.02 103 THR E C 1
ATOM 13788 O O . THR E 1 123 ? 46.436 -112.133 -2.328 1.00 20.11 103 THR E O 1
ATOM 13792 N N . GLU E 1 124 ? 46.116 -109.898 -2.309 1.00 19.15 104 GLU E N 1
ATOM 13793 C CA . GLU E 1 124 ? 44.654 -110.000 -2.301 1.00 18.58 104 GLU E CA 1
ATOM 13794 C C . GLU E 1 124 ? 44.120 -110.530 -3.626 1.00 18.15 104 GLU E C 1
ATOM 13795 O O . GLU E 1 124 ? 43.198 -111.358 -3.651 1.00 18.91 104 GLU E O 1
ATOM 13801 N N . LEU E 1 125 ? 44.688 -110.055 -4.731 1.00 18.54 105 LEU E N 1
ATOM 13802 C CA . LEU E 1 125 ? 44.269 -110.549 -6.045 1.00 20.44 105 LEU E CA 1
ATOM 13803 C C . LEU E 1 125 ? 44.656 -112.019 -6.231 1.00 20.35 105 LEU E C 1
ATOM 13804 O O . LEU E 1 125 ? 43.917 -112.782 -6.852 1.00 18.92 105 LEU E O 1
ATOM 13809 N N . LEU E 1 126 ? 45.806 -112.412 -5.683 1.00 21.45 106 LEU E N 1
ATOM 13810 C CA . LEU E 1 126 ? 46.219 -113.814 -5.714 1.00 21.35 106 LEU E CA 1
ATOM 13811 C C . LEU E 1 126 ? 45.196 -114.696 -5.003 1.00 19.67 106 LEU E C 1
ATOM 13812 O O . LEU E 1 126 ? 44.789 -115.728 -5.535 1.00 20.55 106 LEU E O 1
ATOM 13817 N N . ARG E 1 127 ? 44.787 -114.279 -3.803 1.00 18.80 107 ARG E N 1
ATOM 13818 C CA . ARG E 1 127 ? 43.760 -114.979 -3.025 1.00 18.85 107 ARG E CA 1
ATOM 13819 C C . ARG E 1 127 ? 42.432 -115.100 -3.774 1.00 17.93 107 ARG E C 1
ATOM 13820 O O . ARG E 1 127 ? 41.813 -116.165 -3.798 1.00 15.86 107 ARG E O 1
ATOM 13828 N N . GLU E 1 128 ? 42.008 -113.997 -4.388 1.00 17.52 108 GLU E N 1
ATOM 13829 C CA . GLU E 1 128 ? 40.712 -113.916 -5.061 1.00 17.90 108 GLU E CA 1
ATOM 13830 C C . GLU E 1 128 ? 40.618 -114.810 -6.304 1.00 18.63 108 GLU E C 1
ATOM 13831 O O . GLU E 1 128 ? 39.573 -115.417 -6.570 1.00 18.11 108 GLU E O 1
ATOM 13837 N N . LEU E 1 129 ? 41.713 -114.888 -7.055 1.00 17.98 109 LEU E N 1
ATOM 13838 C CA . LEU E 1 129 ? 41.753 -115.692 -8.282 1.00 17.33 109 LEU E CA 1
ATOM 13839 C C . LEU E 1 129 ? 42.141 -117.146 -8.035 1.00 18.32 109 LEU E C 1
ATOM 13840 O O . LEU E 1 129 ? 41.532 -118.057 -8.596 1.00 19.93 109 LEU E O 1
ATOM 13845 N N . PHE E 1 130 ? 43.155 -117.354 -7.198 1.00 19.10 110 PHE E N 1
ATOM 13846 C CA . PHE E 1 130 ? 43.790 -118.664 -7.061 1.00 20.00 110 PHE E CA 1
ATOM 13847 C C . PHE E 1 130 ? 43.793 -119.216 -5.630 1.00 19.70 110 PHE E C 1
ATOM 13848 O O . PHE E 1 130 ? 44.377 -120.269 -5.369 1.00 19.79 110 PHE E O 1
ATOM 13856 N N . GLY E 1 131 ? 43.142 -118.516 -4.707 1.00 20.15 111 GLY E N 1
ATOM 13857 C CA . GLY E 1 131 ? 43.170 -118.926 -3.304 1.00 19.19 111 GLY E CA 1
ATOM 13858 C C . GLY E 1 131 ? 42.149 -119.992 -2.947 1.00 19.07 111 GLY E C 1
ATOM 13859 O O . GLY E 1 131 ? 41.258 -120.309 -3.736 1.00 20.34 111 GLY E O 1
ATOM 13860 N N . VAL E 1 132 ? 42.315 -120.560 -1.758 1.00 18.08 112 VAL E N 1
ATOM 13861 C CA . VAL E 1 132 ? 41.285 -121.349 -1.106 1.00 19.53 112 VAL E CA 1
ATOM 13862 C C . VAL E 1 132 ? 40.672 -120.353 -0.139 1.00 21.40 112 VAL E C 1
ATOM 13863 O O . VAL E 1 132 ? 41.244 -120.042 0.918 1.00 19.53 112 VAL E O 1
ATOM 13867 N N . THR E 1 133 ? 39.525 -119.819 -0.532 1.00 20.65 113 THR E N 1
ATOM 13868 C CA . THR E 1 133 ? 38.931 -118.700 0.179 1.00 20.71 113 THR E CA 1
ATOM 13869 C C . THR E 1 133 ? 37.412 -118.809 0.249 1.00 20.65 113 THR E C 1
ATOM 13870 O O . THR E 1 133 ? 36.780 -119.448 -0.593 1.00 20.76 113 THR E O 1
ATOM 13874 N N . HIS E 1 134 ? 36.854 -118.187 1.279 1.00 17.65 114 HIS E N 1
ATOM 13875 C CA . HIS E 1 134 ? 35.424 -117.984 1.422 1.00 19.96 114 HIS E CA 1
ATOM 13876 C C . HIS E 1 134 ? 34.991 -116.843 0.493 1.00 21.41 114 HIS E C 1
ATOM 13877 O O . HIS E 1 134 ? 35.835 -116.073 0.030 1.00 18.95 114 HIS E O 1
ATOM 13884 N N . GLU E 1 135 ? 33.692 -116.753 0.202 1.00 22.52 115 GLU E N 1
ATOM 13885 C CA . GLU E 1 135 ? 33.159 -115.624 -0.571 1.00 26.51 115 GLU E CA 1
ATOM 13886 C C . GLU E 1 135 ? 33.256 -114.338 0.253 1.00 23.23 115 GLU E C 1
ATOM 13887 O O . GLU E 1 135 ? 32.854 -114.288 1.417 1.00 25.46 115 GLU E O 1
ATOM 13893 N N . ARG E 1 136 ? 33.825 -113.308 -0.348 1.00 20.47 116 ARG E N 1
ATOM 13894 C CA . ARG E 1 136 ? 34.023 -112.042 0.348 1.00 16.57 116 ARG E CA 1
ATOM 13895 C C . ARG E 1 136 ? 33.208 -110.964 -0.361 1.00 16.80 116 ARG E C 1
ATOM 13896 O O . ARG E 1 136 ? 33.595 -110.492 -1.438 1.00 17.57 116 ARG E O 1
ATOM 13904 N N . PRO E 1 137 ? 32.060 -110.589 0.228 1.00 15.82 117 PRO E N 1
ATOM 13905 C CA . PRO E 1 137 ? 31.106 -109.689 -0.431 1.00 16.34 117 PRO E CA 1
ATOM 13906 C C . PRO E 1 137 ? 31.559 -108.224 -0.470 1.00 18.08 117 PRO E C 1
ATOM 13907 O O . PRO E 1 137 ? 30.947 -107.412 -1.160 1.00 20.44 117 PRO E O 1
ATOM 13911 N N . ALA E 1 138 ? 32.619 -107.892 0.266 1.00 16.20 118 ALA E N 1
ATOM 13912 C CA . ALA E 1 138 ? 33.180 -106.540 0.233 1.00 16.62 118 ALA E CA 1
ATOM 13913 C C . ALA E 1 138 ? 34.631 -106.578 0.695 1.00 16.90 118 ALA E C 1
ATOM 13914 O O . ALA E 1 138 ? 35.130 -107.631 1.098 1.00 18.42 118 ALA E O 1
ATOM 13916 N N . GLY E 1 139 ? 35.320 -105.446 0.595 1.00 16.80 119 GLY E N 1
ATOM 13917 C CA . GLY E 1 139 ? 36.649 -105.310 1.195 1.00 16.44 119 GLY E CA 1
ATOM 13918 C C . GLY E 1 139 ? 37.841 -105.965 0.522 1.00 17.80 119 GLY E C 1
ATOM 13919 O O . GLY E 1 139 ? 38.906 -106.083 1.143 1.00 17.81 119 GLY E O 1
ATOM 13920 N N . VAL E 1 140 ? 37.697 -106.372 -0.740 1.00 16.98 120 VAL E N 1
ATOM 13921 C CA . VAL E 1 140 ? 38.792 -107.064 -1.431 1.00 17.47 120 VAL E CA 1
ATOM 13922 C C . VAL E 1 140 ? 39.643 -106.143 -2.317 1.00 19.57 120 VAL E C 1
ATOM 13923 O O . VAL E 1 140 ? 40.692 -106.552 -2.818 1.00 19.62 120 VAL E O 1
ATOM 13927 N N A ARG E 1 141 ? 39.181 -104.905 -2.485 0.50 18.31 121 ARG E N 1
ATOM 13928 N N B ARG E 1 141 ? 39.199 -104.899 -2.479 0.50 18.26 121 ARG E N 1
ATOM 13929 C CA A ARG E 1 141 ? 39.707 -103.992 -3.494 0.50 19.25 121 ARG E CA 1
ATOM 13930 C CA B ARG E 1 141 ? 39.802 -103.973 -3.432 0.50 19.23 121 ARG E CA 1
ATOM 13931 C C A ARG E 1 141 ? 39.349 -102.559 -3.117 0.50 19.15 121 ARG E C 1
ATOM 13932 C C B ARG E 1 141 ? 39.401 -102.548 -3.078 0.50 19.10 121 ARG E C 1
ATOM 13933 O O A ARG E 1 141 ? 38.645 -102.328 -2.131 0.50 19.74 121 ARG E O 1
ATOM 13934 O O B ARG E 1 141 ? 38.710 -102.315 -2.084 0.50 19.79 121 ARG E O 1
ATOM 13949 N N . GLY E 1 142 ? 39.835 -101.608 -3.911 1.00 21.06 122 GLY E N 1
ATOM 13950 C CA . GLY E 1 142 ? 39.418 -100.214 -3.826 1.00 18.86 122 GLY E CA 1
ATOM 13951 C C . GLY E 1 142 ? 38.917 -99.824 -5.207 1.00 20.27 122 GLY E C 1
ATOM 13952 O O . GLY E 1 142 ? 39.381 -100.372 -6.217 1.00 20.54 122 GLY E O 1
ATOM 13953 N N . THR E 1 143 ? 37.949 -98.908 -5.251 1.00 19.62 123 THR E N 1
ATOM 13954 C CA . THR E 1 143 ? 37.358 -98.446 -6.512 1.00 20.52 123 THR E CA 1
ATOM 13955 C C . THR E 1 143 ? 37.232 -96.926 -6.516 1.00 22.12 123 THR E C 1
ATOM 13956 O O . THR E 1 143 ? 36.723 -96.324 -5.563 1.00 20.88 123 THR E O 1
ATOM 13960 N N . LYS E 1 144 ? 37.727 -96.315 -7.585 1.00 20.96 124 LYS E N 1
ATOM 13961 C CA . LYS E 1 144 ? 37.664 -94.866 -7.747 1.00 25.21 124 LYS E CA 1
ATOM 13962 C C . LYS E 1 144 ? 37.067 -94.552 -9.110 1.00 24.28 124 LYS E C 1
ATOM 13963 O O . LYS E 1 144 ? 37.730 -94.709 -10.138 1.00 23.48 124 LYS E O 1
ATOM 13969 N N . LEU E 1 145 ? 35.801 -94.139 -9.112 1.00 24.84 125 LEU E N 1
ATOM 13970 C CA . LEU E 1 145 ? 35.077 -93.857 -10.357 1.00 26.16 125 LEU E CA 1
ATOM 13971 C C . LEU E 1 145 ? 35.610 -92.592 -11.035 1.00 25.14 125 LEU E C 1
ATOM 13972 O O . LEU E 1 145 ? 36.121 -91.694 -10.359 1.00 24.01 125 LEU E O 1
ATOM 13977 N N . PHE E 1 146 ? 35.486 -92.536 -12.364 1.00 24.89 126 PHE E N 1
ATOM 13978 C CA . PHE E 1 146 ? 35.944 -91.404 -13.172 1.00 26.40 126 PHE E CA 1
ATOM 13979 C C . PHE E 1 146 ? 37.244 -90.795 -12.612 1.00 28.17 126 PHE E C 1
ATOM 13980 O O . PHE E 1 146 ? 37.297 -89.588 -12.340 1.00 28.71 126 PHE E O 1
ATOM 13988 N N . PRO E 1 147 ? 38.300 -91.623 -12.458 1.00 26.51 127 PRO E N 1
ATOM 13989 C CA . PRO E 1 147 ? 39.446 -91.233 -11.631 1.00 27.75 127 PRO E CA 1
ATOM 13990 C C . PRO E 1 147 ? 40.233 -90.023 -12.143 1.00 31.04 127 PRO E C 1
ATOM 13991 O O . PRO E 1 147 ? 40.950 -89.398 -11.362 1.00 32.42 127 PRO E O 1
ATOM 13995 N N . TYR E 1 148 ? 40.094 -89.695 -13.427 1.00 31.28 128 TYR E N 1
ATOM 13996 C CA . TYR E 1 148 ? 40.841 -88.587 -14.031 1.00 34.76 128 TYR E CA 1
ATOM 13997 C C . TYR E 1 148 ? 39.939 -87.494 -14.609 1.00 35.15 128 TYR E C 1
ATOM 13998 O O . TYR E 1 148 ? 40.407 -86.614 -15.344 1.00 36.90 128 TYR E O 1
ATOM 14007 N N . LEU E 1 149 ? 38.652 -87.555 -14.277 1.00 52.52 129 LEU E N 1
ATOM 14008 C CA . LEU E 1 149 ? 37.710 -86.544 -14.723 1.00 53.18 129 LEU E CA 1
ATOM 14009 C C . LEU E 1 149 ? 37.855 -85.311 -13.844 1.00 53.47 129 LEU E C 1
ATOM 14010 O O . LEU E 1 149 ? 37.416 -85.302 -12.690 1.00 51.24 129 LEU E O 1
ATOM 14015 N N . THR E 1 150 ? 38.496 -84.281 -14.393 1.00 55.24 130 THR E N 1
ATOM 14016 C CA . THR E 1 150 ? 38.687 -83.023 -13.671 1.00 57.45 130 THR E CA 1
ATOM 14017 C C . THR E 1 150 ? 37.349 -82.323 -13.447 1.00 57.65 130 THR E C 1
ATOM 14018 O O . THR E 1 150 ? 36.499 -82.278 -14.341 1.00 57.19 130 THR E O 1
ATOM 14022 N N . ASP E 1 151 ? 37.165 -81.805 -12.235 1.00 58.04 131 ASP E N 1
ATOM 14023 C CA . ASP E 1 151 ? 35.905 -81.192 -11.840 1.00 60.13 131 ASP E CA 1
ATOM 14024 C C . ASP E 1 151 ? 35.781 -79.766 -12.376 1.00 61.78 131 ASP E C 1
ATOM 14025 O O . ASP E 1 151 ? 36.259 -78.809 -11.757 1.00 61.93 131 ASP E O 1
ATOM 14030 N N . ASP E 1 152 ? 35.143 -79.642 -13.538 1.00 62.05 132 ASP E N 1
ATOM 14031 C CA . ASP E 1 152 ? 34.856 -78.342 -14.143 1.00 64.54 132 ASP E CA 1
ATOM 14032 C C . ASP E 1 152 ? 33.591 -78.380 -15.008 1.00 65.81 132 ASP E C 1
ATOM 14033 O O . ASP E 1 152 ? 32.803 -79.330 -14.930 1.00 63.29 132 ASP E O 1
ATOM 14038 N N . GLU E 1 153 ? 33.414 -77.347 -15.834 1.00 69.09 133 GLU E N 1
ATOM 14039 C CA . GLU E 1 153 ? 32.241 -77.210 -16.705 1.00 71.20 133 GLU E CA 1
ATOM 14040 C C . GLU E 1 153 ? 32.146 -78.301 -17.781 1.00 70.77 133 GLU E C 1
ATOM 14041 O O . GLU E 1 153 ? 31.083 -78.505 -18.371 1.00 72.89 133 GLU E O 1
ATOM 14047 N N . GLU E 1 154 ? 33.255 -78.997 -18.021 1.00 69.33 134 GLU E N 1
ATOM 14048 C CA . GLU E 1 154 ? 33.326 -80.027 -19.060 1.00 67.98 134 GLU E CA 1
ATOM 14049 C C . GLU E 1 154 ? 32.884 -81.406 -18.563 1.00 63.75 134 GLU E C 1
ATOM 14050 O O . GLU E 1 154 ? 32.627 -82.305 -19.367 1.00 59.64 134 GLU E O 1
ATOM 14056 N N . ALA E 1 155 ? 32.782 -81.558 -17.244 1.00 60.66 135 ALA E N 1
ATOM 14057 C CA . ALA E 1 155 ? 32.504 -82.858 -16.621 1.00 58.31 135 ALA E CA 1
ATOM 14058 C C . ALA E 1 155 ? 31.126 -83.440 -16.952 1.00 58.24 135 ALA E C 1
ATOM 14059 O O . ALA E 1 155 ? 31.020 -84.620 -17.281 1.00 56.50 135 ALA E O 1
ATOM 14061 N N . VAL E 1 156 ? 30.087 -82.608 -16.874 1.00 61.54 136 VAL E N 1
ATOM 14062 C CA . VAL E 1 156 ? 28.690 -83.055 -17.004 1.00 62.22 136 VAL E CA 1
ATOM 14063 C C . VAL E 1 156 ? 28.390 -83.811 -18.307 1.00 62.45 136 VAL E C 1
ATOM 14064 O O . VAL E 1 156 ? 27.681 -84.819 -18.293 1.00 61.55 136 VAL E O 1
ATOM 14068 N N . GLU E 1 157 ? 28.943 -83.328 -19.417 1.00 64.01 137 GLU E N 1
ATOM 14069 C CA . GLU E 1 157 ? 28.769 -83.969 -20.719 1.00 65.73 137 GLU E CA 1
ATOM 14070 C C . GLU E 1 157 ? 29.440 -85.343 -20.736 1.00 62.16 137 GLU E C 1
ATOM 14071 O O . GLU E 1 157 ? 28.874 -86.318 -21.246 1.00 60.43 137 GLU E O 1
ATOM 14077 N N . GLN E 1 158 ? 30.643 -85.407 -20.169 1.00 59.17 138 GLN E N 1
ATOM 14078 C CA . GLN E 1 158 ? 31.412 -86.648 -20.087 1.00 58.50 138 GLN E CA 1
ATOM 14079 C C . GLN E 1 158 ? 30.691 -87.694 -19.238 1.00 54.75 138 GLN E C 1
ATOM 14080 O O . GLN E 1 158 ? 30.629 -88.868 -19.610 1.00 54.19 138 GLN E O 1
ATOM 14086 N N . ILE E 1 159 ? 30.151 -87.258 -18.101 1.00 53.46 139 ILE E N 1
ATOM 14087 C CA . ILE E 1 159 ? 29.379 -88.131 -17.216 1.00 51.85 139 ILE E CA 1
ATOM 14088 C C . ILE E 1 159 ? 28.191 -88.729 -17.972 1.00 52.99 139 ILE E C 1
ATOM 14089 O O . ILE E 1 159 ? 27.974 -89.940 -17.938 1.00 52.08 139 ILE E O 1
ATOM 14094 N N . GLY E 1 160 ? 27.443 -87.873 -18.665 1.00 55.75 140 GLY E N 1
ATOM 14095 C CA . GLY E 1 160 ? 26.289 -88.296 -19.459 1.00 56.54 140 GLY E CA 1
ATOM 14096 C C . GLY E 1 160 ? 26.614 -89.370 -20.480 1.00 56.30 140 GLY E C 1
ATOM 14097 O O . GLY E 1 160 ? 25.863 -90.333 -20.633 1.00 56.28 140 GLY E O 1
ATOM 14098 N N . THR E 1 161 ? 27.744 -89.206 -21.164 1.00 55.83 141 THR E N 1
ATOM 14099 C CA . THR E 1 161 ? 28.189 -90.147 -22.192 1.00 56.17 141 THR E CA 1
ATOM 14100 C C . THR E 1 161 ? 28.689 -91.478 -21.612 1.00 53.77 141 THR E C 1
ATOM 14101 O O . THR E 1 161 ? 28.466 -92.535 -22.203 1.00 53.68 141 THR E O 1
ATOM 14105 N N . TYR E 1 162 ? 29.349 -91.429 -20.455 1.00 52.54 142 TYR E N 1
ATOM 14106 C CA . TYR E 1 162 ? 30.096 -92.594 -19.967 1.00 50.37 142 TYR E CA 1
ATOM 14107 C C . TYR E 1 162 ? 29.577 -93.304 -18.710 1.00 47.70 142 TYR E C 1
ATOM 14108 O O . TYR E 1 162 ? 30.132 -94.326 -18.323 1.00 45.61 142 TYR E O 1
ATOM 14117 N N . LEU E 1 163 ? 28.526 -92.779 -18.085 1.00 47.77 143 LEU E N 1
ATOM 14118 C CA . LEU E 1 163 ? 28.025 -93.331 -16.816 1.00 45.28 143 LEU E CA 1
ATOM 14119 C C . LEU E 1 163 ? 27.592 -94.798 -16.911 1.00 44.72 143 LEU E C 1
ATOM 14120 O O . LEU E 1 163 ? 28.014 -95.633 -16.106 1.00 41.51 143 LEU E O 1
ATOM 14125 N N . LEU E 1 164 ? 26.760 -95.106 -17.902 1.00 46.27 144 LEU E N 1
ATOM 14126 C CA . LEU E 1 164 ? 26.260 -96.461 -18.100 1.00 44.70 144 LEU E CA 1
ATOM 14127 C C . LEU E 1 164 ? 27.369 -97.417 -18.539 1.00 43.90 144 LEU E C 1
ATOM 14128 O O . LEU E 1 164 ? 27.500 -98.511 -17.988 1.00 41.93 144 LEU E O 1
ATOM 14133 N N . ALA E 1 165 ? 28.158 -96.989 -19.525 1.00 44.77 145 ALA E N 1
ATOM 14134 C CA . ALA E 1 165 ? 29.250 -97.794 -20.078 1.00 44.10 145 ALA E CA 1
ATOM 14135 C C . ALA E 1 165 ? 30.326 -98.124 -19.036 1.00 41.90 145 ALA E C 1
ATOM 14136 O O . ALA E 1 165 ? 30.833 -99.244 -18.999 1.00 41.07 145 ALA E O 1
ATOM 14138 N N . ALA E 1 166 ? 30.664 -97.145 -18.197 1.00 42.63 146 ALA E N 1
ATOM 14139 C CA . ALA E 1 166 ? 31.633 -97.351 -17.119 1.00 40.22 146 ALA E CA 1
ATOM 14140 C C . ALA E 1 166 ? 31.132 -98.379 -16.103 1.00 39.41 146 ALA E C 1
ATOM 14141 O O . ALA E 1 166 ? 31.895 -99.239 -15.667 1.00 37.79 146 ALA E O 1
ATOM 14143 N N . GLN E 1 167 ? 29.850 -98.296 -15.746 1.00 41.34 147 GLN E N 1
ATOM 14144 C CA . GLN E 1 167 ? 29.228 -99.264 -14.839 1.00 42.54 147 GLN E CA 1
ATOM 14145 C C . GLN E 1 167 ? 29.262 -100.688 -15.409 1.00 41.38 147 GLN E C 1
ATOM 14146 O O . GLN E 1 167 ? 29.646 -101.632 -14.717 1.00 38.73 147 GLN E O 1
ATOM 14152 N N . GLN E 1 168 ? 28.855 -100.827 -16.669 1.00 42.17 148 GLN E N 1
ATOM 14153 C CA . GLN E 1 168 ? 28.834 -102.124 -17.339 1.00 41.07 148 GLN E CA 1
ATOM 14154 C C . GLN E 1 168 ? 30.253 -102.645 -17.579 1.00 39.89 148 GLN E C 1
ATOM 14155 O O . GLN E 1 168 ? 30.525 -103.827 -17.375 1.00 39.65 148 GLN E O 1
ATOM 14161 N N . GLY E 1 169 ? 31.152 -101.751 -17.986 1.00 39.81 149 GLY E N 1
ATOM 14162 C CA . GLY E 1 169 ? 32.568 -102.084 -18.167 1.00 37.67 149 GLY E CA 1
ATOM 14163 C C . GLY E 1 169 ? 33.240 -102.565 -16.891 1.00 34.78 149 GLY E C 1
ATOM 14164 O O . GLY E 1 169 ? 33.981 -103.548 -16.902 1.00 33.96 149 GLY E O 1
ATOM 14165 N N . THR E 1 170 ? 32.976 -101.870 -15.786 1.00 32.95 150 THR E N 1
ATOM 14166 C CA . THR E 1 170 ? 33.508 -102.259 -14.480 1.00 31.39 150 THR E CA 1
ATOM 14167 C C . THR E 1 170 ? 32.974 -103.626 -14.044 1.00 30.41 150 THR E C 1
ATOM 14168 O O . THR E 1 170 ? 33.733 -104.452 -13.542 1.00 29.57 150 THR E O 1
ATOM 14172 N N . GLU E 1 171 ? 31.677 -103.857 -14.261 1.00 32.06 151 GLU E N 1
ATOM 14173 C CA . GLU E 1 171 ? 31.010 -105.112 -13.891 1.00 34.97 151 GLU E CA 1
ATOM 14174 C C . GLU E 1 171 ? 31.692 -106.326 -14.536 1.00 35.38 151 GLU E C 1
ATOM 14175 O O . GLU E 1 171 ? 31.887 -107.362 -13.888 1.00 33.42 151 GLU E O 1
ATOM 14181 N N . ALA E 1 172 ? 32.071 -106.177 -15.803 1.00 35.99 152 ALA E N 1
ATOM 14182 C CA . ALA E 1 172 ? 32.719 -107.246 -16.560 1.00 34.71 152 ALA E CA 1
ATOM 14183 C C . ALA E 1 172 ? 34.129 -107.527 -16.050 1.00 32.43 152 ALA E C 1
ATOM 14184 O O . ALA E 1 172 ? 34.510 -108.686 -15.896 1.00 32.52 152 ALA E O 1
ATOM 14186 N N . VAL E 1 173 ? 34.894 -106.468 -15.783 1.00 30.52 153 VAL E N 1
ATOM 14187 C CA . VAL E 1 173 ? 36.263 -106.618 -15.296 1.00 30.08 153 VAL E CA 1
ATOM 14188 C C . VAL E 1 173 ? 36.293 -107.280 -13.917 1.00 28.80 153 VAL E C 1
ATOM 14189 O O . VAL E 1 173 ? 37.053 -108.229 -13.698 1.00 28.44 153 VAL E O 1
ATOM 14193 N N . LEU E 1 174 ? 35.450 -106.795 -13.005 1.00 28.27 154 LEU E N 1
ATOM 14194 C CA . LEU E 1 174 ? 35.398 -107.329 -11.643 1.00 27.25 154 LEU E CA 1
ATOM 14195 C C . LEU E 1 174 ? 34.954 -108.790 -11.597 1.00 26.87 154 LEU E C 1
ATOM 14196 O O . LEU E 1 174 ? 35.456 -109.566 -10.781 1.00 26.32 154 LEU E O 1
ATOM 14201 N N . ALA E 1 175 ? 34.017 -109.165 -12.467 1.00 27.30 155 ALA E N 1
ATOM 14202 C CA . ALA E 1 175 ? 33.639 -110.579 -12.612 1.00 29.59 155 ALA E CA 1
ATOM 14203 C C . ALA E 1 175 ? 34.856 -111.447 -12.963 1.00 29.17 155 ALA E C 1
ATOM 14204 O O . ALA E 1 175 ? 34.965 -112.586 -12.508 1.00 30.48 155 ALA E O 1
ATOM 14206 N N . GLY E 1 176 ? 35.777 -110.892 -13.749 1.00 28.17 156 GLY E N 1
ATOM 14207 C CA . GLY E 1 176 ? 37.012 -111.591 -14.109 1.00 28.02 156 GLY E CA 1
ATOM 14208 C C . GLY E 1 176 ? 38.064 -111.619 -13.010 1.00 27.53 156 GLY E C 1
ATOM 14209 O O . GLY E 1 176 ? 39.045 -112.356 -13.109 1.00 27.73 156 GLY E O 1
ATOM 14210 N N . CYS E 1 177 ? 37.861 -110.813 -11.966 1.00 27.02 157 CYS E N 1
ATOM 14211 C CA . CYS E 1 177 ? 38.819 -110.677 -10.865 1.00 26.70 157 CYS E CA 1
ATOM 14212 C C . CYS E 1 177 ? 38.484 -111.559 -9.664 1.00 26.06 157 CYS E C 1
ATOM 14213 O O . CYS E 1 177 ? 39.165 -111.496 -8.637 1.00 25.89 157 CYS E O 1
ATOM 14216 N N . GLY E 1 178 ? 37.437 -112.372 -9.793 1.00 25.87 158 GLY E N 1
ATOM 14217 C CA . GLY E 1 178 ? 37.044 -113.294 -8.732 1.00 25.47 158 GLY E CA 1
ATOM 14218 C C . GLY E 1 178 ? 36.973 -114.741 -9.184 1.00 26.17 158 GLY E C 1
ATOM 14219 O O . GLY E 1 178 ? 37.391 -115.076 -10.301 1.00 26.09 158 GLY E O 1
ATOM 14220 N N . SER E 1 179 ? 36.425 -115.586 -8.313 1.00 25.44 159 SER E N 1
ATOM 14221 C CA . SER E 1 179 ? 36.337 -117.034 -8.532 1.00 27.64 159 SER E CA 1
ATOM 14222 C C . SER E 1 179 ? 34.899 -117.588 -8.411 1.00 27.86 159 SER E C 1
ATOM 14223 O O . SER E 1 179 ? 34.700 -118.723 -7.973 1.00 29.79 159 SER E O 1
ATOM 14226 N N . ARG E 1 180 ? 33.910 -116.793 -8.818 1.00 32.84 160 ARG E N 1
ATOM 14227 C CA . ARG E 1 180 ? 32.500 -117.203 -8.797 1.00 34.10 160 ARG E CA 1
ATOM 14228 C C . ARG E 1 180 ? 32.242 -118.366 -9.756 1.00 33.33 160 ARG E C 1
ATOM 14229 O O . ARG E 1 180 ? 32.737 -118.361 -10.881 1.00 32.97 160 ARG E O 1
ATOM 14237 N N . LYS E 1 181 ? 31.470 -119.357 -9.308 1.00 33.33 161 LYS E N 1
ATOM 14238 C CA . LYS E 1 181 ? 31.160 -120.526 -10.140 1.00 32.83 161 LYS E CA 1
ATOM 14239 C C . LYS E 1 181 ? 30.362 -120.122 -11.372 1.00 31.31 161 LYS E C 1
ATOM 14240 O O . LYS E 1 181 ? 29.320 -119.468 -11.248 1.00 30.29 161 LYS E O 1
ATOM 14246 N N . PRO E 1 182 ? 30.851 -120.497 -12.566 1.00 29.13 162 PRO E N 1
ATOM 14247 C CA . PRO E 1 182 ? 30.087 -120.186 -13.769 1.00 29.09 162 PRO E CA 1
ATOM 14248 C C . PRO E 1 182 ? 28.969 -121.205 -14.013 1.00 30.61 162 PRO E C 1
ATOM 14249 O O . PRO E 1 182 ? 28.917 -122.254 -13.362 1.00 29.35 162 PRO E O 1
ATOM 14253 N N . ASP E 1 183 ? 28.087 -120.873 -14.947 1.00 29.68 163 ASP E N 1
ATOM 14254 C CA . ASP E 1 183 ? 27.030 -121.757 -15.404 1.00 30.08 163 ASP E CA 1
ATOM 14255 C C . ASP E 1 183 ? 27.555 -122.534 -16.610 1.00 30.33 163 ASP E C 1
ATOM 14256 O O . ASP E 1 183 ? 27.749 -121.959 -17.689 1.00 30.87 163 ASP E O 1
ATOM 14261 N N . LEU E 1 184 ? 27.769 -123.839 -16.429 1.00 30.38 164 LEU E N 1
ATOM 14262 C CA . LEU E 1 184 ? 28.370 -124.682 -17.473 1.00 30.95 164 LEU E CA 1
ATOM 14263 C C . LEU E 1 184 ? 27.563 -124.694 -18.759 1.00 31.98 164 LEU E C 1
ATOM 14264 O O . LEU E 1 184 ? 28.129 -124.744 -19.851 1.00 32.56 164 LEU E O 1
ATOM 14269 N N . SER E 1 185 ? 26.241 -124.661 -18.627 1.00 32.35 165 SER E N 1
ATOM 14270 C CA . SER E 1 185 ? 25.361 -124.666 -19.789 1.00 33.52 165 SER E CA 1
ATOM 14271 C C . SER E 1 185 ? 25.547 -123.401 -20.630 1.00 33.96 165 SER E C 1
ATOM 14272 O O . SER E 1 185 ? 25.495 -123.453 -21.861 1.00 35.01 165 SER E O 1
ATOM 14275 N N . GLU E 1 186 ? 25.778 -122.280 -19.953 1.00 33.26 166 GLU E N 1
ATOM 14276 C CA . GLU E 1 186 ? 26.001 -120.998 -20.617 1.00 34.75 166 GLU E CA 1
ATOM 14277 C C . GLU E 1 186 ? 27.355 -120.996 -21.331 1.00 33.95 166 GLU E C 1
ATOM 14278 O O . GLU E 1 186 ? 27.453 -120.548 -22.477 1.00 34.83 166 GLU E O 1
ATOM 14284 N N . LEU E 1 187 ? 28.380 -121.517 -20.655 1.00 32.86 167 LEU E N 1
ATOM 14285 C CA . LEU E 1 187 ? 29.727 -121.637 -21.232 1.00 33.50 167 LEU E CA 1
ATOM 14286 C C . LEU E 1 187 ? 29.749 -122.493 -22.491 1.00 34.50 167 LEU E C 1
ATOM 14287 O O . LEU E 1 187 ? 30.539 -122.244 -23.398 1.00 34.93 167 LEU E O 1
ATOM 14292 N N . SER E 1 188 ? 28.876 -123.497 -22.534 1.00 34.40 168 SER E N 1
ATOM 14293 C CA . SER E 1 188 ? 28.721 -124.367 -23.693 1.00 37.85 168 SER E CA 1
ATOM 14294 C C . SER E 1 188 ? 28.342 -123.574 -24.946 1.00 39.15 168 SER E C 1
ATOM 14295 O O . SER E 1 188 ? 28.881 -123.818 -26.032 1.00 37.90 168 SER E O 1
ATOM 14298 N N . SER E 1 189 ? 27.412 -122.632 -24.786 1.00 39.37 169 SER E N 1
ATOM 14299 C CA . SER E 1 189 ? 27.019 -121.738 -25.872 1.00 44.48 169 SER E CA 1
ATOM 14300 C C . SER E 1 189 ? 28.120 -120.721 -26.180 1.00 46.41 169 SER E C 1
ATOM 14301 O O . SER E 1 189 ? 28.355 -120.390 -27.344 1.00 45.91 169 SER E O 1
ATOM 14304 N N . ARG E 1 190 ? 28.787 -120.242 -25.131 1.00 26.38 170 ARG E N 1
ATOM 14305 C CA . ARG E 1 190 ? 29.805 -119.191 -25.253 1.00 30.78 170 ARG E CA 1
ATOM 14306 C C . ARG E 1 190 ? 31.096 -119.692 -25.903 1.00 29.13 170 ARG E C 1
ATOM 14307 O O . ARG E 1 190 ? 31.713 -118.978 -26.690 1.00 27.97 170 ARG E O 1
ATOM 14315 N N . TYR E 1 191 ? 31.504 -120.912 -25.554 1.00 28.51 171 TYR E N 1
ATOM 14316 C CA . TYR E 1 191 ? 32.756 -121.487 -26.042 1.00 26.97 171 TYR E CA 1
ATOM 14317 C C . TYR E 1 191 ? 32.558 -122.428 -27.218 1.00 28.17 171 TYR E C 1
ATOM 14318 O O . TYR E 1 191 ? 33.518 -123.050 -27.674 1.00 26.32 171 TYR E O 1
ATOM 14327 N N . PHE E 1 192 ? 31.316 -122.533 -27.693 1.00 29.20 172 PHE E N 1
ATOM 14328 C CA . PHE E 1 192 ? 30.974 -123.341 -28.880 1.00 31.15 172 PHE E CA 1
ATOM 14329 C C . PHE E 1 192 ? 31.354 -124.811 -28.738 1.00 31.30 172 PHE E C 1
ATOM 14330 O O . PHE E 1 192 ? 32.029 -125.387 -29.597 1.00 32.39 172 PHE E O 1
ATOM 14338 N N . THR E 1 193 ? 30.941 -125.417 -27.634 1.00 28.63 173 THR E N 1
ATOM 14339 C CA . THR E 1 193 ? 31.080 -126.854 -27.485 1.00 28.49 173 THR E CA 1
ATOM 14340 C C . THR E 1 193 ? 29.674 -127.460 -27.356 1.00 29.35 173 THR E C 1
ATOM 14341 O O . THR E 1 193 ? 28.778 -126.829 -26.785 1.00 29.16 173 THR E O 1
ATOM 14345 N N . PRO E 1 194 ? 29.465 -128.661 -27.923 1.00 28.29 174 PRO E N 1
ATOM 14346 C CA . PRO E 1 194 ? 28.105 -129.194 -27.984 1.00 28.37 174 PRO E CA 1
ATOM 14347 C C . PRO E 1 194 ? 27.678 -129.986 -26.737 1.00 27.02 174 PRO E C 1
ATOM 14348 O O . PRO E 1 194 ? 26.825 -130.873 -26.836 1.00 29.25 174 PRO E O 1
ATOM 14352 N N . LYS E 1 195 ? 28.244 -129.649 -25.579 1.00 24.17 175 LYS E N 1
ATOM 14353 C CA . LYS E 1 195 ? 27.922 -130.337 -24.323 1.00 23.64 175 LYS E CA 1
ATOM 14354 C C . LYS E 1 195 ? 26.479 -130.125 -23.875 1.00 23.69 175 LYS E C 1
ATOM 14355 O O . LYS E 1 195 ? 25.949 -130.933 -23.112 1.00 25.44 175 LYS E O 1
ATOM 14361 N N . PHE E 1 196 ? 25.866 -129.022 -24.305 1.00 23.38 176 PHE E N 1
ATOM 14362 C CA . PHE E 1 196 ? 24.486 -128.700 -23.918 1.00 22.92 176 PHE E CA 1
ATOM 14363 C C . PHE E 1 196 ? 23.781 -127.851 -24.961 1.00 24.41 176 PHE E C 1
ATOM 14364 O O . PHE E 1 196 ? 24.393 -126.964 -25.561 1.00 27.73 176 PHE E O 1
ATOM 14372 N N . GLY E 1 197 ? 22.494 -128.124 -25.168 1.00 22.28 177 GLY E N 1
ATOM 14373 C CA . GLY E 1 197 ? 21.630 -127.208 -25.902 1.00 24.50 177 GLY E CA 1
ATOM 14374 C C . GLY E 1 197 ? 20.987 -127.705 -27.183 1.00 24.74 177 GLY E C 1
ATOM 14375 O O . GLY E 1 197 ? 20.039 -127.092 -27.663 1.00 27.42 177 GLY E O 1
ATOM 14376 N N . PHE E 1 198 ? 21.489 -128.799 -27.750 1.00 25.51 178 PHE E N 1
ATOM 14377 C CA . PHE E 1 198 ? 20.955 -129.279 -29.032 1.00 27.64 178 PHE E CA 1
ATOM 14378 C C . PHE E 1 198 ? 21.038 -130.795 -29.172 1.00 27.10 178 PHE E C 1
ATOM 14379 O O . PHE E 1 198 ? 20.017 -131.481 -29.102 1.00 28.64 178 PHE E O 1
ATOM 14387 N N . LEU E 1 199 ? 22.250 -131.312 -29.366 1.00 25.11 179 LEU E N 1
ATOM 14388 C CA . LEU E 1 199 ? 22.469 -132.744 -29.496 1.00 24.65 179 LEU E CA 1
ATOM 14389 C C . LEU E 1 199 ? 22.556 -133.429 -28.139 1.00 23.16 179 LEU E C 1
ATOM 14390 O O . LEU E 1 199 ? 22.179 -134.596 -28.003 1.00 22.55 179 LEU E O 1
ATOM 14395 N N . HIS E 1 200 ? 23.067 -132.698 -27.147 1.00 21.05 180 HIS E N 1
ATOM 14396 C CA . HIS E 1 200 ? 23.391 -133.264 -25.835 1.00 18.87 180 HIS E CA 1
ATOM 14397 C C . HIS E 1 200 ? 22.952 -132.354 -24.706 1.00 19.50 180 HIS E C 1
ATOM 14398 O O . HIS E 1 200 ? 22.698 -131.167 -24.915 1.00 17.73 180 HIS E O 1
ATOM 14405 N N . TRP E 1 201 ? 22.872 -132.929 -23.508 1.00 18.73 181 TRP E N 1
ATOM 14406 C CA . TRP E 1 201 ? 22.331 -132.239 -22.345 1.00 18.94 181 TRP E CA 1
ATOM 14407 C C . TRP E 1 201 ? 23.158 -132.599 -21.094 1.00 16.89 181 TRP E C 1
ATOM 14408 O O . TRP E 1 201 ? 22.610 -132.829 -20.009 1.00 19.45 181 TRP E O 1
ATOM 14419 N N . PHE E 1 202 ? 24.486 -132.597 -21.263 1.00 17.32 182 PHE E N 1
ATOM 14420 C CA . PHE E 1 202 ? 25.447 -133.136 -20.285 1.00 16.16 182 PHE E CA 1
ATOM 14421 C C . PHE E 1 202 ? 25.757 -132.226 -19.098 1.00 17.29 182 PHE E C 1
ATOM 14422 O O . PHE E 1 202 ? 26.032 -132.708 -17.997 1.00 17.33 182 PHE E O 1
ATOM 14430 N N . THR E 1 203 ? 25.766 -130.918 -19.336 1.00 18.11 183 THR E N 1
ATOM 14431 C CA . THR E 1 203 ? 26.337 -129.976 -18.372 1.00 17.62 183 THR E CA 1
ATOM 14432 C C . THR E 1 203 ? 25.732 -130.003 -16.950 1.00 17.01 183 THR E C 1
ATOM 14433 O O . THR E 1 203 ? 26.465 -129.809 -15.984 1.00 16.39 183 THR E O 1
ATOM 14437 N N . PRO E 1 204 ? 24.409 -130.249 -16.805 1.00 16.85 184 PRO E N 1
ATOM 14438 C CA . PRO E 1 204 ? 23.911 -130.383 -15.430 1.00 16.79 184 PRO E CA 1
ATOM 14439 C C . PRO E 1 204 ? 24.524 -131.545 -14.638 1.00 18.16 184 PRO E C 1
ATOM 14440 O O . PRO E 1 204 ? 24.670 -131.440 -13.417 1.00 17.66 184 PRO E O 1
ATOM 14444 N N . HIS E 1 205 ? 24.877 -132.632 -15.324 1.00 17.46 185 HIS E N 1
ATOM 14445 C CA . HIS E 1 205 ? 25.539 -133.778 -14.689 1.00 17.23 185 HIS E CA 1
ATOM 14446 C C . HIS E 1 205 ? 26.995 -133.454 -14.369 1.00 17.68 185 HIS E C 1
ATOM 14447 O O . HIS E 1 205 ? 27.491 -133.758 -13.280 1.00 17.49 185 HIS E O 1
ATOM 14454 N N . TYR E 1 206 ? 27.674 -132.821 -15.321 1.00 16.57 186 TYR E N 1
ATOM 14455 C CA . TYR E 1 206 ? 29.045 -132.374 -15.107 1.00 17.71 186 TYR E CA 1
ATOM 14456 C C . TYR E 1 206 ? 29.135 -131.427 -13.918 1.00 16.83 186 TYR E C 1
ATOM 14457 O O . TYR E 1 206 ? 30.039 -131.548 -13.099 1.00 19.48 186 TYR E O 1
ATOM 14466 N N . ASP E 1 207 ? 28.191 -130.494 -13.829 1.00 16.31 187 ASP E N 1
ATOM 14467 C CA . ASP E 1 207 ? 28.164 -129.558 -12.712 1.00 19.60 187 ASP E CA 1
ATOM 14468 C C . ASP E 1 207 ? 27.989 -130.284 -11.373 1.00 18.26 187 ASP E C 1
ATOM 14469 O O . ASP E 1 207 ? 28.721 -130.025 -10.422 1.00 17.62 187 ASP E O 1
ATOM 14474 N N . ARG E 1 208 ? 27.029 -131.200 -11.311 1.00 16.50 188 ARG E N 1
ATOM 14475 C CA . ARG E 1 208 ? 26.781 -131.963 -10.086 1.00 18.92 188 ARG E CA 1
ATOM 14476 C C . ARG E 1 208 ? 28.004 -132.774 -9.650 1.00 16.49 188 ARG E C 1
ATOM 14477 O O . ARG E 1 208 ? 28.357 -132.776 -8.472 1.00 17.17 188 ARG E O 1
ATOM 14485 N N . HIS E 1 209 ? 28.653 -133.439 -10.601 1.00 15.36 189 HIS E N 1
ATOM 14486 C CA . HIS E 1 209 ? 29.816 -134.285 -10.292 1.00 15.06 189 HIS E CA 1
ATOM 14487 C C . HIS E 1 209 ? 31.136 -133.535 -10.096 1.00 16.99 189 HIS E C 1
ATOM 14488 O O . HIS E 1 209 ? 32.031 -134.048 -9.418 1.00 16.97 189 HIS E O 1
ATOM 14495 N N . PHE E 1 210 ? 31.257 -132.332 -10.670 1.00 16.45 190 PHE E N 1
ATOM 14496 C CA . PHE E 1 210 ? 32.527 -131.591 -10.661 1.00 17.07 190 PHE E CA 1
ATOM 14497 C C . PHE E 1 210 ? 32.590 -130.426 -9.662 1.00 16.13 190 PHE E C 1
ATOM 14498 O O . PHE E 1 210 ? 33.678 -129.999 -9.275 1.00 15.41 190 PHE E O 1
ATOM 14506 N N . ARG E 1 211 ? 31.442 -129.888 -9.257 1.00 15.71 191 ARG E N 1
ATOM 14507 C CA . ARG E 1 211 ? 31.456 -128.626 -8.493 1.00 16.73 191 ARG E CA 1
ATOM 14508 C C . ARG E 1 211 ? 32.187 -128.704 -7.154 1.00 18.08 191 ARG E C 1
ATOM 14509 O O . ARG E 1 211 ? 32.783 -127.719 -6.717 1.00 18.08 191 ARG E O 1
ATOM 14517 N N . ASP E 1 212 ? 32.148 -129.876 -6.522 1.00 17.40 192 ASP E N 1
ATOM 14518 C CA . ASP E 1 212 ? 32.808 -130.082 -5.230 1.00 19.95 192 ASP E CA 1
ATOM 14519 C C . ASP E 1 212 ? 34.346 -130.063 -5.325 1.00 17.72 192 ASP E C 1
ATOM 14520 O O . ASP E 1 212 ? 35.019 -130.039 -4.297 1.00 15.88 192 ASP E O 1
ATOM 14525 N N . TYR E 1 213 ? 34.885 -130.091 -6.545 1.00 15.95 193 TYR E N 1
ATOM 14526 C CA . TYR E 1 213 ? 36.340 -130.084 -6.768 1.00 16.26 193 TYR E CA 1
ATOM 14527 C C . TYR E 1 213 ? 36.916 -128.685 -6.977 1.00 17.12 193 TYR E C 1
ATOM 14528 O O . TYR E 1 213 ? 38.135 -128.527 -7.112 1.00 17.34 193 TYR E O 1
ATOM 14537 N N . ARG E 1 214 ? 36.050 -127.675 -7.029 1.00 17.26 194 ARG E N 1
ATOM 14538 C CA . ARG E 1 214 ? 36.452 -126.338 -7.501 1.00 18.08 194 ARG E CA 1
ATOM 14539 C C . ARG E 1 214 ? 37.509 -125.584 -6.670 1.00 19.41 194 ARG E C 1
ATOM 14540 O O . ARG E 1 214 ? 38.195 -124.702 -7.197 1.00 22.54 194 ARG E O 1
ATOM 14548 N N A ASN E 1 215 ? 37.654 -125.898 -5.389 0.50 18.04 195 ASN E N 1
ATOM 14549 N N B ASN E 1 215 ? 37.623 -125.953 -5.393 0.50 18.84 195 ASN E N 1
ATOM 14550 C CA A ASN E 1 215 ? 38.715 -125.241 -4.620 0.50 17.98 195 ASN E CA 1
ATOM 14551 C CA B ASN E 1 215 ? 38.623 -125.401 -4.469 0.50 19.75 195 ASN E CA 1
ATOM 14552 C C A ASN E 1 215 ? 40.026 -126.035 -4.582 0.50 19.41 195 ASN E C 1
ATOM 14553 C C B ASN E 1 215 ? 40.016 -126.008 -4.632 0.50 20.33 195 ASN E C 1
ATOM 14554 O O A ASN E 1 215 ? 40.966 -125.650 -3.881 0.50 19.19 195 ASN E O 1
ATOM 14555 O O B ASN E 1 215 ? 40.999 -125.473 -4.111 0.50 19.70 195 ASN E O 1
ATOM 14564 N N . GLN E 1 216 ? 40.087 -127.128 -5.346 1.00 17.87 196 GLN E N 1
ATOM 14565 C CA . GLN E 1 216 ? 41.310 -127.933 -5.439 1.00 19.05 196 GLN E CA 1
ATOM 14566 C C . GLN E 1 216 ? 42.141 -127.615 -6.679 1.00 19.76 196 GLN E C 1
ATOM 14567 O O . GLN E 1 216 ? 41.610 -127.162 -7.708 1.00 18.45 196 GLN E O 1
ATOM 14573 N N . GLN E 1 217 ? 43.445 -127.859 -6.573 1.00 18.51 197 GLN E N 1
ATOM 14574 C CA . GLN E 1 217 ? 44.368 -127.642 -7.676 1.00 17.40 197 GLN E CA 1
ATOM 14575 C C . GLN E 1 217 ? 44.344 -128.871 -8.591 1.00 18.56 197 GLN E C 1
ATOM 14576 O O . GLN E 1 217 ? 45.315 -129.619 -8.699 1.00 21.68 197 GLN E O 1
ATOM 14582 N N . VAL E 1 218 ? 43.210 -129.058 -9.256 1.00 19.79 198 VAL E N 1
ATOM 14583 C CA . VAL E 1 218 ? 42.958 -130.261 -10.031 1.00 18.65 198 VAL E CA 1
ATOM 14584 C C . VAL E 1 218 ? 43.832 -130.351 -11.280 1.00 19.47 198 VAL E C 1
ATOM 14585 O O . VAL E 1 218 ? 44.303 -129.337 -11.813 1.00 19.37 198 VAL E O 1
ATOM 14589 N N . ARG E 1 219 ? 44.062 -131.584 -11.709 1.00 19.58 199 ARG E N 1
ATOM 14590 C CA . ARG E 1 219 ? 44.626 -131.864 -13.017 1.00 19.43 199 ARG E CA 1
ATOM 14591 C C . ARG E 1 219 ? 43.544 -132.618 -13.779 1.00 20.83 199 ARG E C 1
ATOM 14592 O O . ARG E 1 219 ? 43.080 -133.675 -13.336 1.00 19.19 199 ARG E O 1
ATOM 14600 N N . VAL E 1 220 ? 43.124 -132.042 -14.904 1.00 18.37 200 VAL E N 1
ATOM 14601 C CA . VAL E 1 220 ? 42.019 -132.566 -15.697 1.00 19.88 200 VAL E CA 1
ATOM 14602 C C . VAL E 1 220 ? 42.532 -132.917 -17.087 1.00 21.68 200 VAL E C 1
ATOM 14603 O O . VAL E 1 220 ? 43.111 -132.074 -17.780 1.00 20.83 200 VAL E O 1
ATOM 14607 N N . LEU E 1 221 ? 42.320 -134.167 -17.489 1.00 20.97 201 LEU E N 1
ATOM 14608 C CA . LEU E 1 221 ? 42.644 -134.598 -18.845 1.00 19.83 201 LEU E CA 1
ATOM 14609 C C . LEU E 1 221 ? 41.373 -134.921 -19.629 1.00 22.20 201 LEU E C 1
ATOM 14610 O O . LEU E 1 221 ? 40.607 -135.807 -19.238 1.00 21.31 201 LEU E O 1
ATOM 14615 N N . GLU E 1 222 ? 41.144 -134.199 -20.725 1.00 21.99 202 GLU E N 1
ATOM 14616 C CA . GLU E 1 222 ? 40.085 -134.576 -21.665 1.00 20.82 202 GLU E CA 1
ATOM 14617 C C . GLU E 1 222 ? 40.689 -135.125 -22.955 1.00 22.59 202 GLU E C 1
ATOM 14618 O O . GLU E 1 222 ? 41.530 -134.478 -23.587 1.00 20.66 202 GLU E O 1
ATOM 14624 N N . ILE E 1 223 ? 40.258 -136.330 -23.321 1.00 20.15 203 ILE E N 1
ATOM 14625 C CA . ILE E 1 223 ? 40.612 -136.933 -24.601 1.00 21.15 203 ILE E CA 1
ATOM 14626 C C . ILE E 1 223 ? 39.599 -136.431 -25.619 1.00 20.89 203 ILE E C 1
ATOM 14627 O O . ILE E 1 223 ? 38.399 -136.651 -25.469 1.00 20.12 203 ILE E O 1
ATOM 14632 N N . GLY E 1 224 ? 40.089 -135.737 -26.638 1.00 23.16 204 GLY E N 1
ATOM 14633 C CA . GLY E 1 224 ? 39.232 -135.127 -27.649 1.00 23.78 204 GLY E CA 1
ATOM 14634 C C . GLY E 1 224 ? 39.151 -133.623 -27.454 1.00 25.19 204 GLY E C 1
ATOM 14635 O O . GLY E 1 224 ? 38.303 -133.127 -26.706 1.00 24.84 204 GLY E O 1
ATOM 14636 N N . VAL E 1 225 ? 40.039 -132.897 -28.127 1.00 24.15 205 VAL E N 1
ATOM 14637 C CA . VAL E 1 225 ? 40.073 -131.432 -28.032 1.00 24.28 205 VAL E CA 1
ATOM 14638 C C . VAL E 1 225 ? 38.956 -130.801 -28.876 1.00 24.58 205 VAL E C 1
ATOM 14639 O O . VAL E 1 225 ? 38.360 -129.788 -28.485 1.00 23.48 205 VAL E O 1
ATOM 14643 N N . GLY E 1 226 ? 38.659 -131.420 -30.016 1.00 24.44 206 GLY E N 1
ATOM 14644 C CA . GLY E 1 226 ? 37.609 -130.930 -30.903 1.00 24.89 206 GLY E CA 1
ATOM 14645 C C . GLY E 1 226 ? 38.161 -130.371 -32.197 1.00 26.15 206 GLY E C 1
ATOM 14646 O O . GLY E 1 226 ? 39.356 -130.077 -32.304 1.00 26.15 206 GLY E O 1
ATOM 14647 N N . GLY E 1 227 ? 37.284 -130.229 -33.185 1.00 25.92 207 GLY E N 1
ATOM 14648 C CA . GLY E 1 227 ? 37.656 -129.636 -34.464 1.00 27.99 207 GLY E CA 1
ATOM 14649 C C . GLY E 1 227 ? 38.184 -130.618 -35.489 1.00 30.10 207 GLY E C 1
ATOM 14650 O O . GLY E 1 227 ? 38.287 -130.286 -36.672 1.00 31.45 207 GLY E O 1
ATOM 14651 N N . TYR E 1 228 ? 38.523 -131.824 -35.033 1.00 29.67 208 TYR E N 1
ATOM 14652 C CA . TYR E 1 228 ? 39.047 -132.884 -35.897 1.00 28.94 208 TYR E CA 1
ATOM 14653 C C . TYR E 1 228 ? 40.186 -132.356 -36.782 1.00 29.04 208 TYR E C 1
ATOM 14654 O O . TYR E 1 228 ? 41.157 -131.799 -36.264 1.00 28.51 208 TYR E O 1
ATOM 14663 N N . LYS E 1 229 ? 40.054 -132.491 -38.100 1.00 29.80 209 LYS E N 1
ATOM 14664 C CA . LYS E 1 229 ? 41.123 -132.112 -39.019 1.00 32.60 209 LYS E CA 1
ATOM 14665 C C . LYS E 1 229 ? 41.153 -130.628 -39.405 1.00 35.15 209 LYS E C 1
ATOM 14666 O O . LYS E 1 229 ? 42.095 -130.186 -40.061 1.00 34.92 209 LYS E O 1
ATOM 14672 N N . HIS E 1 230 ? 40.138 -129.860 -39.007 1.00 36.51 210 HIS E N 1
ATOM 14673 C CA . HIS E 1 230 ? 40.127 -128.425 -39.310 1.00 38.68 210 HIS E CA 1
ATOM 14674 C C . HIS E 1 230 ? 41.295 -127.731 -38.600 1.00 38.86 210 HIS E C 1
ATOM 14675 O O . HIS E 1 230 ? 41.533 -127.996 -37.426 1.00 39.08 210 HIS E O 1
ATOM 14682 N N . PRO E 1 231 ? 42.036 -126.855 -39.313 1.00 41.06 211 PRO E N 1
ATOM 14683 C CA . PRO E 1 231 ? 43.246 -126.254 -38.729 1.00 41.75 211 PRO E CA 1
ATOM 14684 C C . PRO E 1 231 ? 43.007 -125.240 -37.603 1.00 42.09 211 PRO E C 1
ATOM 14685 O O . PRO E 1 231 ? 43.942 -124.929 -36.864 1.00 43.26 211 PRO E O 1
ATOM 14689 N N . GLU E 1 232 ? 41.781 -124.741 -37.467 1.00 40.44 212 GLU E N 1
ATOM 14690 C CA . GLU E 1 232 ? 41.480 -123.716 -36.462 1.00 42.51 212 GLU E CA 1
ATOM 14691 C C . GLU E 1 232 ? 40.471 -124.139 -35.390 1.00 38.99 212 GLU E C 1
ATOM 14692 O O . GLU E 1 232 ? 40.507 -123.625 -34.275 1.00 40.27 212 GLU E O 1
ATOM 14698 N N . TRP E 1 233 ? 39.578 -125.064 -35.730 1.00 36.15 213 TRP E N 1
ATOM 14699 C CA . TRP E 1 233 ? 38.471 -125.441 -34.848 1.00 34.46 213 TRP E CA 1
ATOM 14700 C C . TRP E 1 233 ? 38.893 -126.272 -33.639 1.00 32.71 213 TRP E C 1
ATOM 14701 O O . TRP E 1 233 ? 39.854 -127.045 -33.712 1.00 31.92 213 TRP E O 1
ATOM 14712 N N . GLY E 1 234 ? 38.150 -126.118 -32.540 1.00 30.30 214 GLY E N 1
ATOM 14713 C CA . GLY E 1 234 ? 38.329 -126.948 -31.346 1.00 27.40 214 GLY E CA 1
ATOM 14714 C C . GLY E 1 234 ? 38.759 -126.206 -30.091 1.00 29.48 214 GLY E C 1
ATOM 14715 O O . GLY E 1 234 ? 39.141 -125.032 -30.145 1.00 29.18 214 GLY E O 1
ATOM 14716 N N . GLY E 1 235 ? 38.692 -126.899 -28.956 1.00 27.47 215 GLY E N 1
ATOM 14717 C CA . GLY E 1 235 ? 39.176 -126.357 -27.683 1.00 26.13 215 GLY E CA 1
ATOM 14718 C C . GLY E 1 235 ? 38.125 -125.791 -26.744 1.00 25.24 215 GLY E C 1
ATOM 14719 O O . GLY E 1 235 ? 38.445 -125.424 -25.611 1.00 24.64 215 GLY E O 1
ATOM 14720 N N . GLY E 1 236 ? 36.875 -125.733 -27.199 1.00 23.71 216 GLY E N 1
ATOM 14721 C CA . GLY E 1 236 ? 35.790 -125.139 -26.413 1.00 22.25 216 GLY E CA 1
ATOM 14722 C C . GLY E 1 236 ? 35.602 -125.765 -25.041 1.00 26.45 216 GLY E C 1
ATOM 14723 O O . GLY E 1 236 ? 35.420 -125.047 -24.049 1.00 25.47 216 GLY E O 1
ATOM 14724 N N . SER E 1 237 ? 35.641 -127.098 -24.969 1.00 23.42 217 SER E N 1
ATOM 14725 C CA . SER E 1 237 ? 35.443 -127.771 -23.683 1.00 24.56 217 SER E CA 1
ATOM 14726 C C . SER E 1 237 ? 36.641 -127.599 -22.743 1.00 22.88 217 SER E C 1
ATOM 14727 O O . SER E 1 237 ? 36.470 -127.517 -21.529 1.00 24.64 217 SER E O 1
ATOM 14730 N N . LEU E 1 238 ? 37.849 -127.515 -23.297 1.00 23.66 218 LEU E N 1
ATOM 14731 C CA . LEU E 1 238 ? 39.021 -127.183 -22.474 1.00 21.02 218 LEU E CA 1
ATOM 14732 C C . LEU E 1 238 ? 38.881 -125.811 -21.816 1.00 23.61 218 LEU E C 1
ATOM 14733 O O . LEU E 1 238 ? 39.196 -125.659 -20.630 1.00 21.19 218 LEU E O 1
ATOM 14738 N N A ARG E 1 239 ? 38.421 -124.820 -22.587 0.50 22.39 219 ARG E N 1
ATOM 14739 N N B ARG E 1 239 ? 38.411 -124.824 -22.581 0.50 23.42 219 ARG E N 1
ATOM 14740 C CA A ARG E 1 239 ? 38.128 -123.484 -22.051 0.50 22.65 219 ARG E CA 1
ATOM 14741 C CA B ARG E 1 239 ? 38.162 -123.484 -22.044 0.50 24.42 219 ARG E CA 1
ATOM 14742 C C A ARG E 1 239 ? 37.088 -123.590 -20.951 0.50 22.42 219 ARG E C 1
ATOM 14743 C C B ARG E 1 239 ? 37.029 -123.504 -21.010 0.50 23.79 219 ARG E C 1
ATOM 14744 O O A ARG E 1 239 ? 37.208 -122.952 -19.901 0.50 21.42 219 ARG E O 1
ATOM 14745 O O B ARG E 1 239 ? 37.046 -122.737 -20.045 0.50 23.63 219 ARG E O 1
ATOM 14760 N N . MET E 1 240 ? 36.067 -124.406 -21.204 1.00 21.50 220 MET E N 1
ATOM 14761 C CA . MET E 1 240 ? 35.004 -124.636 -20.230 1.00 24.05 220 MET E CA 1
ATOM 14762 C C . MET E 1 240 ? 35.577 -125.097 -18.882 1.00 22.13 220 MET E C 1
ATOM 14763 O O . MET E 1 240 ? 35.251 -124.517 -17.841 1.00 20.57 220 MET E O 1
ATOM 14768 N N . TRP E 1 241 ? 36.451 -126.104 -18.906 1.00 21.21 221 TRP E N 1
ATOM 14769 C CA . TRP E 1 241 ? 37.045 -126.627 -17.663 1.00 20.71 221 TRP E CA 1
ATOM 14770 C C . TRP E 1 241 ? 37.957 -125.620 -16.961 1.00 19.20 221 TRP E C 1
ATOM 14771 O O . TRP E 1 241 ? 37.951 -125.525 -15.729 1.00 19.83 221 TRP E O 1
ATOM 14782 N N . LYS E 1 242 ? 38.722 -124.863 -17.743 1.00 20.26 222 LYS E N 1
ATOM 14783 C CA . LYS E 1 242 ? 39.575 -123.796 -17.193 1.00 20.89 222 LYS E CA 1
ATOM 14784 C C . LYS E 1 242 ? 38.742 -122.756 -16.430 1.00 21.88 222 LYS E C 1
ATOM 14785 O O . LYS E 1 242 ? 39.123 -122.325 -15.330 1.00 21.09 222 LYS E O 1
ATOM 14791 N N A SER E 1 243 ? 37.610 -122.373 -17.017 0.50 21.73 223 SER E N 1
ATOM 14792 N N B SER E 1 243 ? 37.611 -122.363 -17.011 0.50 22.99 223 SER E N 1
ATOM 14793 C CA A SER E 1 243 ? 36.680 -121.430 -16.402 0.50 20.34 223 SER E CA 1
ATOM 14794 C CA B SER E 1 243 ? 36.698 -121.420 -16.366 0.50 22.79 223 SER E CA 1
ATOM 14795 C C A SER E 1 243 ? 36.047 -122.000 -15.132 0.50 20.21 223 SER E C 1
ATOM 14796 C C B SER E 1 243 ? 36.065 -122.007 -15.108 0.50 21.65 223 SER E C 1
ATOM 14797 O O A SER E 1 243 ? 35.907 -121.286 -14.140 0.50 20.19 223 SER E O 1
ATOM 14798 O O B SER E 1 243 ? 35.939 -121.311 -14.102 0.50 21.67 223 SER E O 1
ATOM 14803 N N . PHE E 1 244 ? 35.684 -123.286 -15.172 1.00 19.20 224 PHE E N 1
ATOM 14804 C CA . PHE E 1 244 ? 35.020 -123.964 -14.054 1.00 19.72 224 PHE E CA 1
ATOM 14805 C C . PHE E 1 244 ? 35.957 -124.243 -12.877 1.00 19.87 224 PHE E C 1
ATOM 14806 O O . PHE E 1 244 ? 35.532 -124.156 -11.726 1.00 18.69 224 PHE E O 1
ATOM 14814 N N . PHE E 1 245 ? 37.213 -124.585 -13.177 1.00 18.77 225 PHE E N 1
ATOM 14815 C CA . PHE E 1 245 ? 38.214 -124.925 -12.158 1.00 20.55 225 PHE E CA 1
ATOM 14816 C C . PHE E 1 245 ? 39.282 -123.817 -12.040 1.00 19.10 225 PHE E C 1
ATOM 14817 O O . PHE E 1 245 ? 40.312 -123.872 -12.722 1.00 20.27 225 PHE E O 1
ATOM 14825 N N . PRO E 1 246 ? 39.049 -122.818 -11.161 1.00 19.82 226 PRO E N 1
ATOM 14826 C CA . PRO E 1 246 ? 39.929 -121.636 -11.105 1.00 19.27 226 PRO E CA 1
ATOM 14827 C C . PRO E 1 246 ? 41.371 -121.939 -10.689 1.00 20.53 226 PRO E C 1
ATOM 14828 O O . PRO E 1 246 ? 42.278 -121.166 -11.015 1.00 19.97 226 PRO E O 1
ATOM 14832 N N . ARG E 1 247 ? 41.583 -123.046 -9.982 1.00 19.04 227 ARG E N 1
ATOM 14833 C CA . ARG E 1 247 ? 42.944 -123.432 -9.576 1.00 18.79 227 ARG E CA 1
ATOM 14834 C C . ARG E 1 247 ? 43.495 -124.587 -10.415 1.00 19.75 227 ARG E C 1
ATOM 14835 O O . ARG E 1 247 ? 44.582 -125.101 -10.143 1.00 21.25 227 ARG E O 1
ATOM 14843 N N . GLY E 1 248 ? 42.751 -124.975 -11.447 1.00 18.47 228 GLY E N 1
ATOM 14844 C CA . GLY E 1 248 ? 43.075 -126.168 -12.224 1.00 19.24 228 GLY E CA 1
ATOM 14845 C C . GLY E 1 248 ? 44.147 -126.021 -13.285 1.00 21.72 228 GLY E C 1
ATOM 14846 O O . GLY E 1 248 ? 44.460 -124.908 -13.739 1.00 20.72 228 GLY E O 1
ATOM 14847 N N . GLN E 1 249 ? 44.726 -127.163 -13.647 1.00 19.80 229 GLN E N 1
ATOM 14848 C CA . GLN E 1 249 ? 45.520 -127.317 -14.854 1.00 19.04 229 GLN E CA 1
ATOM 14849 C C . GLN E 1 249 ? 44.732 -128.225 -15.785 1.00 22.89 229 GLN E C 1
ATOM 14850 O O . GLN E 1 249 ? 44.320 -129.321 -15.391 1.00 21.52 229 GLN E O 1
ATOM 14856 N N . ILE E 1 250 ? 44.513 -127.762 -17.014 1.00 21.10 230 ILE E N 1
ATOM 14857 C CA . ILE E 1 250 ? 43.748 -128.530 -17.991 1.00 21.00 230 ILE E CA 1
ATOM 14858 C C . ILE E 1 250 ? 44.695 -129.110 -19.034 1.00 22.06 230 ILE E C 1
ATOM 14859 O O . ILE E 1 250 ? 45.609 -128.425 -19.498 1.00 21.30 230 ILE E O 1
ATOM 14864 N N . TYR E 1 251 ? 44.489 -130.386 -19.357 1.00 19.99 231 TYR E N 1
ATOM 14865 C CA . TYR E 1 251 ? 45.206 -131.068 -20.433 1.00 22.65 231 TYR E CA 1
ATOM 14866 C C . TYR E 1 251 ? 44.209 -131.613 -21.447 1.00 22.35 231 TYR E C 1
ATOM 14867 O O . TYR E 1 251 ? 43.166 -132.159 -21.076 1.00 23.00 231 TYR E O 1
ATOM 14876 N N . GLY E 1 252 ? 44.541 -131.477 -22.727 1.00 20.75 232 GLY E N 1
ATOM 14877 C CA . GLY E 1 252 ? 43.690 -131.987 -23.793 1.00 20.71 232 GLY E CA 1
ATOM 14878 C C . GLY E 1 252 ? 44.500 -132.843 -24.743 1.00 22.30 232 GLY E C 1
ATOM 14879 O O . GLY E 1 252 ? 45.506 -132.389 -25.288 1.00 23.61 232 GLY E O 1
ATOM 14880 N N . LEU E 1 253 ? 44.065 -134.086 -24.937 1.00 21.05 233 LEU E N 1
ATOM 14881 C CA . LEU E 1 253 ? 44.706 -134.980 -25.899 1.00 23.21 233 LEU E CA 1
ATOM 14882 C C . LEU E 1 253 ? 43.905 -135.039 -27.197 1.00 23.93 233 LEU E C 1
ATOM 14883 O O . LEU E 1 253 ? 42.682 -135.187 -27.174 1.00 23.93 233 LEU E O 1
ATOM 14888 N N . ASP E 1 254 ? 44.602 -134.918 -28.323 1.00 24.80 234 ASP E N 1
ATOM 14889 C CA . ASP E 1 254 ? 43.988 -135.096 -29.633 1.00 24.50 234 ASP E CA 1
ATOM 14890 C C . ASP E 1 254 ? 45.000 -135.705 -30.583 1.00 26.32 234 ASP E C 1
ATOM 14891 O O . ASP E 1 254 ? 46.196 -135.406 -30.503 1.00 24.77 234 ASP E O 1
ATOM 14896 N N . ILE E 1 255 ? 44.514 -136.556 -31.484 1.00 26.46 235 ILE E N 1
ATOM 14897 C CA . ILE E 1 255 ? 45.366 -137.158 -32.516 1.00 28.66 235 ILE E CA 1
ATOM 14898 C C . ILE E 1 255 ? 45.896 -136.105 -33.507 1.00 29.81 235 ILE E C 1
ATOM 14899 O O . ILE E 1 255 ? 46.968 -136.279 -34.100 1.00 28.89 235 ILE E O 1
ATOM 14904 N N . MET E 1 256 ? 45.152 -135.009 -33.656 1.00 29.24 236 MET E N 1
ATOM 14905 C CA . MET E 1 256 ? 45.571 -133.865 -34.471 1.00 31.65 236 MET E CA 1
ATOM 14906 C C . MET E 1 256 ? 46.265 -132.790 -33.631 1.00 31.56 236 MET E C 1
ATOM 14907 O O . MET E 1 256 ? 46.021 -132.679 -32.423 1.00 30.83 236 MET E O 1
ATOM 14912 N N . ASP E 1 257 ? 47.107 -131.987 -34.278 1.00 31.57 237 ASP E N 1
ATOM 14913 C CA . ASP E 1 257 ? 47.768 -130.845 -33.633 1.00 32.31 237 ASP E CA 1
ATOM 14914 C C . ASP E 1 257 ? 46.740 -129.805 -33.186 1.00 31.67 237 ASP E C 1
ATOM 14915 O O . ASP E 1 257 ? 45.940 -129.327 -33.991 1.00 32.81 237 ASP E O 1
ATOM 14920 N N . LYS E 1 258 ? 46.750 -129.471 -31.897 1.00 30.22 238 LYS E N 1
ATOM 14921 C CA . LYS E 1 258 ? 45.847 -128.448 -31.370 1.00 30.11 238 LYS E CA 1
ATOM 14922 C C . LYS E 1 258 ? 46.603 -127.352 -30.617 1.00 32.14 238 LYS E C 1
ATOM 14923 O O . LYS E 1 258 ? 46.052 -126.722 -29.709 1.00 31.83 238 LYS E O 1
ATOM 14929 N N . SER E 1 259 ? 47.856 -127.118 -31.017 1.00 34.98 239 SER E N 1
ATOM 14930 C CA . SER E 1 259 ? 48.745 -126.142 -30.365 1.00 37.82 239 SER E CA 1
ATOM 14931 C C . SER E 1 259 ? 48.182 -124.724 -30.302 1.00 38.44 239 SER E C 1
ATOM 14932 O O . SER E 1 259 ? 48.544 -123.948 -29.417 1.00 39.60 239 SER E O 1
ATOM 14935 N N . HIS E 1 260 ? 47.293 -124.396 -31.234 1.00 38.05 240 HIS E N 1
ATOM 14936 C CA . HIS E 1 260 ? 46.653 -123.082 -31.265 1.00 39.47 240 HIS E CA 1
ATOM 14937 C C . HIS E 1 260 ? 45.648 -122.872 -30.123 1.00 37.42 240 HIS E C 1
ATOM 14938 O O . HIS E 1 260 ? 45.251 -121.737 -29.851 1.00 37.40 240 HIS E O 1
ATOM 14945 N N . VAL E 1 261 ? 45.247 -123.959 -29.460 1.00 34.19 241 VAL E N 1
ATOM 14946 C CA . VAL E 1 261 ? 44.324 -123.889 -28.315 1.00 32.78 241 VAL E CA 1
ATOM 14947 C C . VAL E 1 261 ? 45.037 -123.530 -27.005 1.00 31.87 241 VAL E C 1
ATOM 14948 O O . VAL E 1 261 ? 44.431 -122.938 -26.117 1.00 31.95 241 VAL E O 1
ATOM 14952 N N . ASP E 1 262 ? 46.320 -123.870 -26.894 1.00 32.61 242 ASP E N 1
ATOM 14953 C CA . ASP E 1 262 ? 47.073 -123.638 -25.654 1.00 31.00 242 ASP E CA 1
ATOM 14954 C C . ASP E 1 262 ? 46.998 -122.200 -25.158 1.00 32.32 242 ASP E C 1
ATOM 14955 O O . ASP E 1 262 ? 47.136 -121.252 -25.934 1.00 30.81 242 ASP E O 1
ATOM 14960 N N . GLU E 1 263 ? 46.762 -122.057 -23.859 1.00 30.01 243 GLU E N 1
ATOM 14961 C CA . GLU E 1 263 ? 46.824 -120.765 -23.178 1.00 30.94 243 GLU E CA 1
ATOM 14962 C C . GLU E 1 263 ? 47.178 -121.025 -21.715 1.00 30.63 243 GLU E C 1
ATOM 14963 O O . GLU E 1 263 ? 47.446 -122.170 -21.343 1.00 28.90 243 GLU E O 1
ATOM 14969 N N . LEU E 1 264 ? 47.195 -119.978 -20.889 1.00 28.15 244 LEU E N 1
ATOM 14970 C CA . LEU E 1 264 ? 47.446 -120.151 -19.456 1.00 26.70 244 LEU E CA 1
ATOM 14971 C C . LEU E 1 264 ? 46.522 -121.235 -18.885 1.00 24.72 244 LEU E C 1
ATOM 14972 O O . LEU E 1 264 ? 45.306 -121.185 -19.081 1.00 24.74 244 LEU E O 1
ATOM 14977 N N . ARG E 1 265 ? 47.117 -122.223 -18.214 1.00 25.00 245 ARG E N 1
ATOM 14978 C CA . ARG E 1 265 ? 46.389 -123.334 -17.564 1.00 23.26 245 ARG E CA 1
ATOM 14979 C C . ARG E 1 265 ? 45.738 -124.352 -18.510 1.00 23.81 245 ARG E C 1
ATOM 14980 O O . ARG E 1 265 ? 45.008 -125.230 -18.047 1.00 20.86 245 ARG E O 1
ATOM 14988 N N . ILE E 1 266 ? 45.996 -124.240 -19.817 1.00 22.71 246 ILE E N 1
ATOM 14989 C CA . ILE E 1 266 ? 45.529 -125.239 -20.788 1.00 23.49 246 ILE E CA 1
ATOM 14990 C C . ILE E 1 266 ? 46.687 -125.705 -21.672 1.00 24.73 246 ILE E C 1
ATOM 14991 O O . ILE E 1 266 ? 47.275 -124.910 -22.414 1.00 25.67 246 ILE E O 1
ATOM 14996 N N . ARG E 1 267 ? 47.005 -126.994 -21.593 1.00 24.37 247 ARG E N 1
ATOM 14997 C CA . ARG E 1 267 ? 48.011 -127.593 -22.472 1.00 24.92 247 ARG E CA 1
ATOM 14998 C C . ARG E 1 267 ? 47.395 -128.664 -23.367 1.00 26.15 247 ARG E C 1
ATOM 14999 O O . ARG E 1 267 ? 46.722 -129.567 -22.875 1.00 23.52 247 ARG E O 1
ATOM 15007 N N . THR E 1 268 ? 47.642 -128.587 -24.674 1.00 23.87 248 THR E N 1
ATOM 15008 C CA . THR E 1 268 ? 47.240 -129.684 -25.556 1.00 24.33 248 THR E CA 1
ATOM 15009 C C . THR E 1 268 ? 48.400 -130.647 -25.790 1.00 25.90 248 THR E C 1
ATOM 15010 O O . THR E 1 268 ? 49.569 -130.257 -25.735 1.00 25.03 248 THR E O 1
ATOM 15014 N N . ILE E 1 269 ? 48.051 -131.906 -26.043 1.00 26.20 249 ILE E N 1
ATOM 15015 C CA . ILE E 1 269 ? 49.008 -132.981 -26.289 1.00 26.38 249 ILE E CA 1
ATOM 15016 C C . ILE E 1 269 ? 48.579 -133.690 -27.567 1.00 26.97 249 ILE E C 1
ATOM 15017 O O . ILE E 1 269 ? 47.396 -133.997 -27.741 1.00 26.36 249 ILE E O 1
ATOM 15022 N N . GLN E 1 270 ? 49.530 -133.939 -28.464 1.00 26.90 250 GLN E N 1
ATOM 15023 C CA . GLN E 1 270 ? 49.232 -134.663 -29.693 1.00 28.91 250 GLN E CA 1
ATOM 15024 C C . GLN E 1 270 ? 49.576 -136.138 -29.541 1.00 28.95 250 GLN E C 1
ATOM 15025 O O . GLN E 1 270 ? 50.719 -136.490 -29.248 1.00 27.85 250 GLN E O 1
ATOM 15031 N N . GLY E 1 271 ? 48.580 -136.994 -29.746 1.00 28.90 251 GLY E N 1
ATOM 15032 C CA . GLY E 1 271 ? 48.788 -138.436 -29.666 1.00 29.82 251 GLY E CA 1
ATOM 15033 C C . GLY E 1 271 ? 47.509 -139.235 -29.804 1.00 28.73 251 GLY E C 1
ATOM 15034 O O . GLY E 1 271 ? 46.416 -138.675 -29.860 1.00 28.01 251 GLY E O 1
ATOM 15035 N N . ASP E 1 272 ? 47.661 -140.553 -29.835 1.00 27.77 252 ASP E N 1
ATOM 15036 C CA . ASP E 1 272 ? 46.566 -141.475 -30.100 1.00 26.30 252 ASP E CA 1
ATOM 15037 C C . ASP E 1 272 ? 46.080 -142.091 -28.795 1.00 25.66 252 ASP E C 1
ATOM 15038 O O . ASP E 1 272 ? 46.862 -142.707 -28.066 1.00 26.79 252 ASP E O 1
ATOM 15043 N N . GLN E 1 273 ? 44.787 -141.942 -28.511 1.00 23.98 253 GLN E N 1
ATOM 15044 C CA . GLN E 1 273 ? 44.201 -142.495 -27.287 1.00 24.12 253 GLN E CA 1
ATOM 15045 C C . GLN E 1 273 ? 44.194 -144.027 -27.287 1.00 23.89 253 GLN E C 1
ATOM 15046 O O . GLN E 1 273 ? 43.940 -144.651 -26.250 1.00 23.99 253 GLN E O 1
ATOM 15052 N N . ASN E 1 274 ? 44.465 -144.623 -28.450 1.00 22.84 254 ASN E N 1
ATOM 15053 C CA . ASN E 1 274 ? 44.480 -146.079 -28.582 1.00 26.81 254 ASN E CA 1
ATOM 15054 C C . ASN E 1 274 ? 45.874 -146.680 -28.405 1.00 27.16 254 ASN E C 1
ATOM 15055 O O . ASN E 1 274 ? 46.084 -147.868 -28.664 1.00 26.99 254 ASN E O 1
ATOM 15060 N N . ASP E 1 275 ? 46.822 -145.850 -27.978 1.00 26.91 255 ASP E N 1
ATOM 15061 C CA . ASP E 1 275 ? 48.188 -146.290 -27.723 1.00 29.24 255 ASP E CA 1
ATOM 15062 C C . ASP E 1 275 ? 48.421 -146.277 -26.216 1.00 28.69 255 ASP E C 1
ATOM 15063 O O . ASP E 1 275 ? 48.739 -145.238 -25.640 1.00 26.16 255 ASP E O 1
ATOM 15068 N N . ALA E 1 276 ? 48.262 -147.444 -25.595 1.00 28.10 256 ALA E N 1
ATOM 15069 C CA . ALA E 1 276 ? 48.336 -147.591 -24.138 1.00 30.04 256 ALA E CA 1
ATOM 15070 C C . ALA E 1 276 ? 49.699 -147.214 -23.554 1.00 30.00 256 ALA E C 1
ATOM 15071 O O . ALA E 1 276 ? 49.775 -146.669 -22.449 1.00 28.37 256 ALA E O 1
ATOM 15073 N N . GLU E 1 277 ? 50.770 -147.511 -24.289 1.00 29.29 257 GLU E N 1
ATOM 15074 C CA . GLU E 1 277 ? 52.121 -147.170 -23.841 1.00 31.30 257 GLU E CA 1
ATOM 15075 C C . GLU E 1 277 ? 52.324 -145.653 -23.817 1.00 29.60 257 GLU E C 1
ATOM 15076 O O . GLU E 1 277 ? 52.886 -145.105 -22.861 1.00 28.36 257 GLU E O 1
ATOM 15082 N N . PHE E 1 278 ? 51.852 -144.984 -24.869 1.00 28.28 258 PHE E N 1
ATOM 15083 C CA . PHE E 1 278 ? 51.868 -143.522 -24.934 1.00 28.69 258 PHE E CA 1
ATOM 15084 C C . PHE E 1 278 ? 51.032 -142.901 -23.814 1.00 27.45 258 PHE E C 1
ATOM 15085 O O . PHE E 1 278 ? 51.455 -141.924 -23.184 1.00 26.31 258 PHE E O 1
ATOM 15093 N N . LEU E 1 279 ? 49.846 -143.463 -23.576 1.00 24.91 259 LEU E N 1
ATOM 15094 C CA . LEU E 1 279 ? 48.961 -142.959 -22.527 1.00 24.49 259 LEU E CA 1
ATOM 15095 C C . LEU E 1 279 ? 49.633 -143.037 -21.160 1.00 26.38 259 LEU E C 1
ATOM 15096 O O . LEU E 1 279 ? 49.528 -142.103 -20.359 1.00 24.05 259 LEU E O 1
ATOM 15101 N N . ASP E 1 280 ? 50.338 -144.140 -20.907 1.00 24.00 260 ASP E N 1
ATOM 15102 C CA . ASP E 1 280 ? 51.040 -144.305 -19.638 1.00 26.66 260 ASP E CA 1
ATOM 15103 C C . ASP E 1 280 ? 52.156 -143.269 -19.476 1.00 26.10 260 ASP E C 1
ATOM 15104 O O . ASP E 1 280 ? 52.335 -142.730 -18.383 1.00 25.98 260 ASP E O 1
ATOM 15109 N N . ARG E 1 281 ? 52.881 -142.987 -20.563 1.00 26.27 261 ARG E N 1
ATOM 15110 C CA . ARG E 1 281 ? 53.950 -141.983 -20.555 1.00 28.78 261 ARG E CA 1
ATOM 15111 C C . ARG E 1 281 ? 53.444 -140.585 -20.203 1.00 26.40 261 ARG E C 1
ATOM 15112 O O . ARG E 1 281 ? 54.026 -139.911 -19.352 1.00 27.45 261 ARG E O 1
ATOM 15120 N N . ILE E 1 282 ? 52.365 -140.149 -20.852 1.00 26.29 262 ILE E N 1
ATOM 15121 C CA . ILE E 1 282 ? 51.816 -138.816 -20.580 1.00 24.75 262 ILE E CA 1
ATOM 15122 C C . ILE E 1 282 ? 51.182 -138.724 -19.185 1.00 23.58 262 ILE E C 1
ATOM 15123 O O . ILE E 1 282 ? 51.245 -137.684 -18.543 1.00 25.34 262 ILE E O 1
ATOM 15128 N N . ALA E 1 283 ? 50.592 -139.823 -18.719 1.00 23.24 263 ALA E N 1
ATOM 15129 C CA . ALA E 1 283 ? 50.022 -139.876 -17.373 1.00 25.33 263 ALA E CA 1
ATOM 15130 C C . ALA E 1 283 ? 51.103 -139.754 -16.292 1.00 26.07 263 ALA E C 1
ATOM 15131 O O . ALA E 1 283 ? 50.896 -139.089 -15.276 1.00 26.45 263 ALA E O 1
ATOM 15133 N N . ARG E 1 284 ? 52.253 -140.389 -16.512 1.00 27.67 264 ARG E N 1
ATOM 15134 C CA . ARG E 1 284 ? 53.379 -140.267 -15.576 1.00 30.06 264 ARG E CA 1
ATOM 15135 C C . ARG E 1 284 ? 53.980 -138.864 -15.583 1.00 30.62 264 ARG E C 1
ATOM 15136 O O . ARG E 1 284 ? 54.387 -138.350 -14.537 1.00 28.28 264 ARG E O 1
ATOM 15144 N N A ARG E 1 285 ? 54.007 -138.258 -16.767 0.50 29.50 265 ARG E N 1
ATOM 15145 N N B ARG E 1 285 ? 54.032 -138.249 -16.762 0.50 30.01 265 ARG E N 1
ATOM 15146 C CA A ARG E 1 285 ? 54.569 -136.928 -16.979 0.50 30.48 265 ARG E CA 1
ATOM 15147 C CA B ARG E 1 285 ? 54.591 -136.906 -16.912 0.50 31.23 265 ARG E CA 1
ATOM 15148 C C A ARG E 1 285 ? 53.691 -135.820 -16.391 0.50 29.41 265 ARG E C 1
ATOM 15149 C C B ARG E 1 285 ? 53.680 -135.835 -16.308 0.50 29.77 265 ARG E C 1
ATOM 15150 O O A ARG E 1 285 ? 54.203 -134.865 -15.801 0.50 28.36 265 ARG E O 1
ATOM 15151 O O B ARG E 1 285 ? 54.158 -134.922 -15.631 0.50 28.45 265 ARG E O 1
ATOM 15166 N N . TYR E 1 286 ? 52.374 -135.966 -16.540 1.00 26.78 266 TYR E N 1
ATOM 15167 C CA . TYR E 1 286 ? 51.406 -134.920 -16.169 1.00 26.56 266 TYR E CA 1
ATOM 15168 C C . TYR E 1 286 ? 50.418 -135.235 -15.048 1.00 24.82 266 TYR E C 1
ATOM 15169 O O . TYR E 1 286 ? 49.729 -134.329 -14.569 1.00 27.01 266 TYR E O 1
ATOM 15178 N N . GLY E 1 287 ? 50.331 -136.500 -14.644 1.00 25.15 267 GLY E N 1
ATOM 15179 C CA . GLY E 1 287 ? 49.360 -136.916 -13.632 1.00 23.47 267 GLY E CA 1
ATOM 15180 C C . GLY E 1 287 ? 49.881 -136.822 -12.206 1.00 24.83 267 GLY E C 1
ATOM 15181 O O . GLY E 1 287 ? 50.919 -136.204 -11.963 1.00 27.70 267 GLY E O 1
ATOM 15182 N N . PRO E 1 288 ? 49.161 -137.429 -11.245 1.00 23.72 268 PRO E N 1
ATOM 15183 C CA . PRO E 1 288 ? 47.907 -138.155 -11.449 1.00 21.18 268 PRO E CA 1
ATOM 15184 C C . PRO E 1 288 ? 46.740 -137.198 -11.700 1.00 21.91 268 PRO E C 1
ATOM 15185 O O . PRO E 1 288 ? 46.827 -136.016 -11.358 1.00 21.92 268 PRO E O 1
ATOM 15189 N N . PHE E 1 289 ? 45.665 -137.698 -12.307 1.00 21.22 269 PHE E N 1
ATOM 15190 C CA . PHE E 1 289 ? 44.539 -136.839 -12.689 1.00 17.35 269 PHE E CA 1
ATOM 15191 C C . PHE E 1 289 ? 43.371 -136.962 -11.727 1.00 18.13 269 PHE E C 1
ATOM 15192 O O . PHE E 1 289 ? 42.968 -138.063 -11.363 1.00 19.06 269 PHE E O 1
ATOM 15200 N N . ASP E 1 290 ? 42.825 -135.826 -11.313 1.00 19.02 270 ASP E N 1
ATOM 15201 C CA . ASP E 1 290 ? 41.600 -135.846 -10.515 1.00 20.11 270 ASP E CA 1
ATOM 15202 C C . ASP E 1 290 ? 40.433 -136.289 -11.378 1.00 18.43 270 ASP E C 1
ATOM 15203 O O . ASP E 1 290 ? 39.518 -136.964 -10.901 1.00 17.63 270 ASP E O 1
ATOM 15208 N N . ILE E 1 291 ? 40.494 -135.919 -12.658 1.00 17.27 271 ILE E N 1
ATOM 15209 C CA . ILE E 1 291 ? 39.408 -136.151 -13.619 1.00 18.19 271 ILE E CA 1
ATOM 15210 C C . ILE E 1 291 ? 40.001 -136.503 -14.978 1.00 18.49 271 ILE E C 1
ATOM 15211 O O . ILE E 1 291 ? 40.907 -135.823 -15.470 1.00 18.83 271 ILE E O 1
ATOM 15216 N N . VAL E 1 292 ? 39.497 -137.586 -15.566 1.00 17.90 272 VAL E N 1
ATOM 15217 C CA . VAL E 1 292 ? 39.793 -137.937 -16.950 1.00 18.25 272 VAL E CA 1
ATOM 15218 C C . VAL E 1 292 ? 38.453 -138.033 -17.682 1.00 19.33 272 VAL E C 1
ATOM 15219 O O . VAL E 1 292 ? 37.498 -138.616 -17.165 1.00 20.12 272 VAL E O 1
ATOM 15223 N N . ILE E 1 293 ? 38.385 -137.435 -18.868 1.00 16.59 273 ILE E N 1
ATOM 15224 C CA . ILE E 1 293 ? 37.182 -137.470 -19.689 1.00 18.67 273 ILE E CA 1
ATOM 15225 C C . ILE E 1 293 ? 37.511 -138.020 -21.069 1.00 18.70 273 ILE E C 1
ATOM 15226 O O . ILE E 1 293 ? 38.412 -137.518 -21.743 1.00 18.37 273 ILE E O 1
ATOM 15231 N N . ASP E 1 294 ? 36.777 -139.051 -21.486 1.00 17.58 274 ASP E N 1
ATOM 15232 C CA . ASP E 1 294 ? 36.927 -139.583 -22.845 1.00 20.44 274 ASP E CA 1
ATOM 15233 C C . ASP E 1 294 ? 35.817 -139.021 -23.730 1.00 20.88 274 ASP E C 1
ATOM 15234 O O . ASP E 1 294 ? 34.656 -139.443 -23.648 1.00 21.30 274 ASP E O 1
ATOM 15239 N N . ASP E 1 295 ? 36.188 -138.050 -24.557 1.00 19.09 275 ASP E N 1
ATOM 15240 C CA . ASP E 1 295 ? 35.313 -137.540 -25.595 1.00 19.51 275 ASP E CA 1
ATOM 15241 C C . ASP E 1 295 ? 36.070 -137.555 -26.925 1.00 20.72 275 ASP E C 1
ATOM 15242 O O . ASP E 1 295 ? 36.086 -136.567 -27.659 1.00 21.43 275 ASP E O 1
ATOM 15247 N N . GLY E 1 296 ? 36.709 -138.683 -27.221 1.00 20.96 276 GLY E N 1
ATOM 15248 C CA . GLY E 1 296 ? 37.639 -138.766 -28.343 1.00 21.16 276 GLY E CA 1
ATOM 15249 C C . GLY E 1 296 ? 37.014 -139.332 -29.599 1.00 22.93 276 GLY E C 1
ATOM 15250 O O . GLY E 1 296 ? 35.998 -138.826 -30.082 1.00 22.46 276 GLY E O 1
ATOM 15251 N N . SER E 1 297 ? 37.624 -140.396 -30.118 1.00 21.25 277 SER E N 1
ATOM 15252 C CA . SER E 1 297 ? 37.189 -141.028 -31.361 1.00 21.42 277 SER E CA 1
ATOM 15253 C C . SER E 1 297 ? 35.784 -141.621 -31.252 1.00 21.97 277 SER E C 1
ATOM 15254 O O . SER E 1 297 ? 35.068 -141.695 -32.250 1.00 21.99 277 SER E O 1
ATOM 15257 N N . HIS E 1 298 ? 35.404 -142.035 -30.038 1.00 18.93 278 HIS E N 1
ATOM 15258 C CA . HIS E 1 298 ? 34.179 -142.827 -29.786 1.00 20.36 278 HIS E CA 1
ATOM 15259 C C . HIS E 1 298 ? 34.210 -144.227 -30.426 1.00 21.26 278 HIS E C 1
ATOM 15260 O O . HIS E 1 298 ? 33.177 -144.898 -30.536 1.00 21.33 278 HIS E O 1
ATOM 15267 N N . ILE E 1 299 ? 35.390 -144.666 -30.858 1.00 22.60 279 ILE E N 1
ATOM 15268 C CA . ILE E 1 299 ? 35.560 -146.048 -31.311 1.00 22.18 279 ILE E CA 1
ATOM 15269 C C . ILE E 1 299 ? 35.578 -146.919 -30.057 1.00 22.05 279 ILE E C 1
ATOM 15270 O O . ILE E 1 299 ? 36.312 -146.623 -29.107 1.00 22.19 279 ILE E O 1
ATOM 15275 N N . ASN E 1 300 ? 34.739 -147.957 -30.032 1.00 21.42 280 ASN E N 1
ATOM 15276 C CA . ASN E 1 300 ? 34.565 -148.779 -28.824 1.00 22.69 280 ASN E CA 1
ATOM 15277 C C . ASN E 1 300 ? 35.869 -149.337 -28.255 1.00 22.35 280 ASN E C 1
ATOM 15278 O O . ASN E 1 300 ? 36.113 -149.236 -27.049 1.00 20.85 280 ASN E O 1
ATOM 15283 N N . ALA E 1 301 ? 36.700 -149.911 -29.121 1.00 22.34 281 ALA E N 1
ATOM 15284 C CA . ALA E 1 301 ? 38.002 -150.441 -28.702 1.00 23.89 281 ALA E CA 1
ATOM 15285 C C . ALA E 1 301 ? 38.883 -149.359 -28.064 1.00 22.88 281 ALA E C 1
ATOM 15286 O O . ALA E 1 301 ? 39.604 -149.634 -27.110 1.00 23.34 281 ALA E O 1
ATOM 15288 N N . HIS E 1 302 ? 38.799 -148.136 -28.591 1.00 21.30 282 HIS E N 1
ATOM 15289 C CA . HIS E 1 302 ? 39.545 -146.984 -28.077 1.00 19.62 282 HIS E CA 1
ATOM 15290 C C . HIS E 1 302 ? 39.109 -146.596 -26.666 1.00 21.68 282 HIS E C 1
ATOM 15291 O O . HIS E 1 302 ? 39.953 -146.354 -25.803 1.00 20.39 282 HIS E O 1
ATOM 15298 N N . VAL E 1 303 ? 37.795 -146.528 -26.449 1.00 20.31 283 VAL E N 1
ATOM 15299 C CA . VAL E 1 303 ? 37.231 -146.202 -25.135 1.00 20.93 283 VAL E CA 1
ATOM 15300 C C . VAL E 1 303 ? 37.738 -147.208 -24.093 1.00 21.77 283 VAL E C 1
ATOM 15301 O O . VAL E 1 303 ? 38.186 -146.831 -23.002 1.00 19.38 283 VAL E O 1
ATOM 15305 N N . ARG E 1 304 ? 37.684 -148.485 -24.455 1.00 21.46 284 ARG E N 1
ATOM 15306 C CA . ARG E 1 304 ? 38.118 -149.558 -23.570 1.00 22.57 284 ARG E CA 1
ATOM 15307 C C . ARG E 1 304 ? 39.640 -149.554 -23.338 1.00 22.57 284 ARG E C 1
ATOM 15308 O O . ARG E 1 304 ? 40.102 -149.742 -22.208 1.00 20.35 284 ARG E O 1
ATOM 15316 N N . THR E 1 305 ? 40.416 -149.312 -24.393 1.00 21.10 285 THR E N 1
ATOM 15317 C CA . THR E 1 305 ? 41.877 -149.196 -24.253 1.00 23.25 285 THR E CA 1
ATOM 15318 C C . THR E 1 305 ? 42.279 -148.040 -23.333 1.00 23.32 285 THR E C 1
ATOM 15319 O O . THR E 1 305 ? 43.125 -148.206 -22.444 1.00 23.14 285 THR E O 1
ATOM 15323 N N . SER E 1 306 ? 41.667 -146.875 -23.548 1.00 21.46 286 SER E N 1
ATOM 15324 C CA . SER E 1 306 ? 41.988 -145.679 -22.772 1.00 20.91 286 SER E CA 1
ATOM 15325 C C . SER E 1 306 ? 41.629 -145.846 -21.297 1.00 20.70 286 SER E C 1
ATOM 15326 O O . SER E 1 306 ? 42.376 -145.400 -20.420 1.00 22.01 286 SER E O 1
ATOM 15329 N N . PHE E 1 307 ? 40.495 -146.491 -21.026 1.00 19.19 287 PHE E N 1
ATOM 15330 C CA . PHE E 1 307 ? 40.062 -146.709 -19.643 1.00 20.12 287 PHE E CA 1
ATOM 15331 C C . PHE E 1 307 ? 41.049 -147.602 -18.882 1.00 19.55 287 PHE E C 1
ATOM 15332 O O . PHE E 1 307 ? 41.464 -147.269 -17.772 1.00 19.35 287 PHE E O 1
ATOM 15340 N N . ALA E 1 308 ? 41.423 -148.728 -19.485 1.00 21.45 288 ALA E N 1
ATOM 15341 C CA . ALA E 1 308 ? 42.374 -149.664 -18.874 1.00 20.52 288 ALA E CA 1
ATOM 15342 C C . ALA E 1 308 ? 43.726 -148.995 -18.586 1.00 22.07 288 ALA E C 1
ATOM 15343 O O . ALA E 1 308 ? 44.328 -149.227 -17.535 1.00 21.08 288 ALA E O 1
ATOM 15345 N N . ALA E 1 309 ? 44.178 -148.156 -19.517 1.00 20.39 289 ALA E N 1
ATOM 15346 C CA . ALA E 1 309 ? 45.473 -147.485 -19.413 1.00 22.91 289 ALA E CA 1
ATOM 15347 C C . ALA E 1 309 ? 45.473 -146.321 -18.423 1.00 22.57 289 ALA E C 1
ATOM 15348 O O . ALA E 1 309 ? 46.481 -146.081 -17.743 1.00 21.28 289 ALA E O 1
ATOM 15350 N N . LEU E 1 310 ? 44.349 -145.608 -18.341 1.00 21.72 290 LEU E N 1
ATOM 15351 C CA . LEU E 1 310 ? 44.289 -144.345 -17.594 1.00 21.12 290 LEU E CA 1
ATOM 15352 C C . LEU E 1 310 ? 43.599 -144.407 -16.237 1.00 21.25 290 LEU E C 1
ATOM 15353 O O . LEU E 1 310 ? 43.863 -143.567 -15.378 1.00 20.48 290 LEU E O 1
ATOM 15358 N N . PHE E 1 311 ? 42.724 -145.393 -16.038 1.00 19.90 291 PHE E N 1
ATOM 15359 C CA . PHE E 1 311 ? 42.069 -145.562 -14.737 1.00 19.02 291 PHE E CA 1
ATOM 15360 C C . PHE E 1 311 ? 43.071 -145.689 -13.582 1.00 18.65 291 PHE E C 1
ATOM 15361 O O . PHE E 1 311 ? 42.849 -145.095 -12.523 1.00 20.53 291 PHE E O 1
ATOM 15369 N N . PRO E 1 312 ? 44.183 -146.440 -13.778 1.00 21.01 292 PRO E N 1
ATOM 15370 C CA . PRO E 1 312 ? 45.191 -146.477 -12.713 1.00 19.92 292 PRO E CA 1
ATOM 15371 C C . PRO E 1 312 ? 45.822 -145.116 -12.380 1.00 21.23 292 PRO E C 1
ATOM 15372 O O . PRO E 1 312 ? 46.372 -144.953 -11.295 1.00 21.84 292 PRO E O 1
ATOM 15376 N N . HIS E 1 313 ? 45.721 -144.157 -13.300 1.00 22.37 293 HIS E N 1
ATOM 15377 C CA . HIS E 1 313 ? 46.289 -142.820 -13.120 1.00 23.32 293 HIS E CA 1
ATOM 15378 C C . HIS E 1 313 ? 45.279 -141.768 -12.646 1.00 22.66 293 HIS E C 1
ATOM 15379 O O . HIS E 1 313 ? 45.611 -140.583 -12.508 1.00 21.88 293 HIS E O 1
ATOM 15386 N N . VAL E 1 314 ? 44.050 -142.201 -12.389 1.00 20.24 294 VAL E N 1
ATOM 15387 C CA . VAL E 1 314 ? 43.080 -141.339 -11.720 1.00 19.31 294 VAL E CA 1
ATOM 15388 C C . VAL E 1 314 ? 43.373 -141.401 -10.219 1.00 21.86 294 VAL E C 1
ATOM 15389 O O . VAL E 1 314 ? 43.660 -142.473 -9.680 1.00 21.18 294 VAL E O 1
ATOM 15393 N N . ARG E 1 315 ? 43.345 -140.246 -9.557 1.00 20.15 295 ARG E N 1
ATOM 15394 C CA . ARG E 1 315 ? 43.529 -140.188 -8.107 1.00 19.74 295 ARG E CA 1
ATOM 15395 C C . ARG E 1 315 ? 42.394 -140.897 -7.361 1.00 20.49 295 ARG E C 1
ATOM 15396 O O . ARG E 1 315 ? 41.254 -140.893 -7.828 1.00 19.02 295 ARG E O 1
ATOM 15404 N N . PRO E 1 316 ? 42.700 -141.500 -6.196 1.00 20.41 296 PRO E N 1
ATOM 15405 C CA . PRO E 1 316 ? 41.621 -141.937 -5.307 1.00 19.78 296 PRO E CA 1
ATOM 15406 C C . PRO E 1 316 ? 40.742 -140.729 -5.001 1.00 17.58 296 PRO E C 1
ATOM 15407 O O . PRO E 1 316 ? 41.268 -139.644 -4.726 1.00 16.00 296 PRO E O 1
ATOM 15411 N N . GLY E 1 317 ? 39.425 -140.909 -5.100 1.00 15.73 297 GLY E N 1
ATOM 15412 C CA . GLY E 1 317 ? 38.475 -139.801 -4.975 1.00 14.68 297 GLY E CA 1
ATOM 15413 C C . GLY E 1 317 ? 38.221 -139.036 -6.264 1.00 15.70 297 GLY E C 1
ATOM 15414 O O . GLY E 1 317 ? 37.434 -138.087 -6.281 1.00 17.71 297 GLY E O 1
ATOM 15415 N N . GLY E 1 318 ? 38.884 -139.452 -7.338 1.00 16.45 298 GLY E N 1
ATOM 15416 C CA . GLY E 1 318 ? 38.727 -138.836 -8.657 1.00 16.58 298 GLY E CA 1
ATOM 15417 C C . GLY E 1 318 ? 37.657 -139.477 -9.529 1.00 16.49 298 GLY E C 1
ATOM 15418 O O . GLY E 1 318 ? 36.937 -140.384 -9.093 1.00 16.73 298 GLY E O 1
ATOM 15419 N N . LEU E 1 319 ? 37.552 -138.995 -10.766 1.00 15.56 299 LEU E N 1
ATOM 15420 C CA . LEU E 1 319 ? 36.498 -139.423 -11.691 1.00 16.78 299 LEU E CA 1
ATOM 15421 C C . LEU E 1 319 ? 37.046 -139.802 -13.061 1.00 17.82 299 LEU E C 1
ATOM 15422 O O . LEU E 1 319 ? 37.951 -139.152 -13.569 1.00 17.67 299 LEU E O 1
ATOM 15427 N N . TYR E 1 320 ? 36.490 -140.857 -13.647 1.00 16.50 300 TYR E N 1
ATOM 15428 C CA . TYR E 1 320 ? 36.730 -141.175 -15.052 1.00 18.06 300 TYR E CA 1
ATOM 15429 C C . TYR E 1 320 ? 35.392 -141.066 -15.758 1.00 16.12 300 TYR E C 1
ATOM 15430 O O . TYR E 1 320 ? 34.429 -141.729 -15.377 1.00 18.18 300 TYR E O 1
ATOM 15439 N N . VAL E 1 321 ? 35.334 -140.200 -16.764 1.00 16.00 301 VAL E N 1
ATOM 15440 C CA . VAL E 1 321 ? 34.086 -139.899 -17.460 1.00 15.54 301 VAL E CA 1
ATOM 15441 C C . VAL E 1 321 ? 34.171 -140.403 -18.900 1.00 18.08 301 VAL E C 1
ATOM 15442 O O . VAL E 1 321 ? 35.181 -140.204 -19.574 1.00 18.99 301 VAL E O 1
ATOM 15446 N N . ILE E 1 322 ? 33.116 -141.069 -19.355 1.00 17.15 302 ILE E N 1
ATOM 15447 C CA . ILE E 1 322 ? 33.016 -141.480 -20.760 1.00 17.81 302 ILE E CA 1
ATOM 15448 C C . ILE E 1 322 ? 31.807 -140.797 -21.382 1.00 19.93 302 ILE E C 1
ATOM 15449 O O . ILE E 1 322 ? 30.687 -140.898 -20.870 1.00 19.88 302 ILE E O 1
ATOM 15454 N N . GLU E 1 323 ? 32.048 -140.106 -22.489 1.00 19.37 303 GLU E N 1
ATOM 15455 C CA . GLU E 1 323 ? 31.010 -139.382 -23.204 1.00 21.92 303 GLU E CA 1
ATOM 15456 C C . GLU E 1 323 ? 30.692 -140.113 -24.502 1.00 23.57 303 GLU E C 1
ATOM 15457 O O . GLU E 1 323 ? 31.574 -140.740 -25.100 1.00 21.88 303 GLU E O 1
ATOM 15463 N N . ASP E 1 324 ? 29.429 -140.037 -24.920 1.00 23.23 304 ASP E N 1
ATOM 15464 C CA . ASP E 1 324 ? 28.976 -140.522 -26.235 1.00 23.65 304 ASP E CA 1
ATOM 15465 C C . ASP E 1 324 ? 28.983 -142.040 -26.416 1.00 23.20 304 ASP E C 1
ATOM 15466 O O . ASP E 1 324 ? 29.508 -142.557 -27.416 1.00 22.27 304 ASP E O 1
ATOM 15471 N N . MET E 1 325 ? 28.369 -142.748 -25.465 1.00 18.84 305 MET E N 1
ATOM 15472 C CA . MET E 1 325 ? 28.238 -144.206 -25.566 1.00 19.95 305 MET E CA 1
ATOM 15473 C C . MET E 1 325 ? 27.284 -144.646 -26.675 1.00 17.95 305 MET E C 1
ATOM 15474 O O . MET E 1 325 ? 27.133 -145.834 -26.906 1.00 18.49 305 MET E O 1
ATOM 15479 N N . TRP E 1 326 ? 26.631 -143.697 -27.344 1.00 18.43 306 TRP E N 1
ATOM 15480 C CA . TRP E 1 326 ? 25.732 -144.045 -28.452 1.00 18.76 306 TRP E CA 1
ATOM 15481 C C . TRP E 1 326 ? 26.401 -144.952 -29.501 1.00 19.78 306 TRP E C 1
ATOM 15482 O O . TRP E 1 326 ? 25.748 -145.818 -30.087 1.00 19.56 306 TRP E O 1
ATOM 15493 N N . THR E 1 327 ? 27.704 -144.768 -29.705 1.00 20.09 307 THR E N 1
ATOM 15494 C CA . THR E 1 327 ? 28.448 -145.537 -30.712 1.00 22.36 307 THR E CA 1
ATOM 15495 C C . THR E 1 327 ? 28.571 -147.023 -30.372 1.00 22.54 307 THR E C 1
ATOM 15496 O O . THR E 1 327 ? 28.954 -147.820 -31.227 1.00 22.00 307 THR E O 1
ATOM 15500 N N . ALA E 1 328 ? 28.240 -147.392 -29.133 1.00 20.80 308 ALA E N 1
ATOM 15501 C CA . ALA E 1 328 ? 28.191 -148.806 -28.737 1.00 21.33 308 ALA E CA 1
ATOM 15502 C C . ALA E 1 328 ? 27.274 -149.649 -29.626 1.00 21.18 308 ALA E C 1
ATOM 15503 O O . ALA E 1 328 ? 27.464 -150.866 -29.742 1.00 20.25 308 ALA E O 1
ATOM 15505 N N . TYR E 1 329 ? 26.277 -149.008 -30.234 1.00 21.44 309 TYR E N 1
ATOM 15506 C CA . TYR E 1 329 ? 25.282 -149.723 -31.035 1.00 22.23 309 TYR E CA 1
ATOM 15507 C C . TYR E 1 329 ? 25.570 -149.717 -32.540 1.00 24.30 309 TYR E C 1
ATOM 15508 O O . TYR E 1 329 ? 24.761 -150.212 -33.332 1.00 26.06 309 TYR E O 1
ATOM 15517 N N . TRP E 1 330 ? 26.718 -149.176 -32.939 1.00 24.01 310 TRP E N 1
ATOM 15518 C CA . TRP E 1 330 ? 26.987 -148.954 -34.362 1.00 24.17 310 TRP E CA 1
ATOM 15519 C C . TRP E 1 330 ? 28.279 -149.614 -34.846 1.00 24.32 310 TRP E C 1
ATOM 15520 O O . TRP E 1 330 ? 29.363 -149.249 -34.394 1.00 22.84 310 TRP E O 1
ATOM 15531 N N . PRO E 1 331 ? 28.163 -150.588 -35.780 1.00 25.11 311 PRO E N 1
ATOM 15532 C CA . PRO E 1 331 ? 29.341 -151.321 -36.270 1.00 26.14 311 PRO E CA 1
ATOM 15533 C C . PRO E 1 331 ? 30.433 -150.418 -36.846 1.00 26.57 311 PRO E C 1
ATOM 15534 O O . PRO E 1 331 ? 31.609 -150.757 -36.752 1.00 27.20 311 PRO E O 1
ATOM 15538 N N . GLY E 1 332 ? 30.044 -149.271 -37.404 1.00 25.19 312 GLY E N 1
ATOM 15539 C CA . GLY E 1 332 ? 30.995 -148.282 -37.913 1.00 24.78 312 GLY E CA 1
ATOM 15540 C C . GLY E 1 332 ? 31.959 -147.695 -36.892 1.00 27.19 312 GLY E C 1
ATOM 15541 O O . GLY E 1 332 ? 32.953 -147.065 -37.263 1.00 28.40 312 GLY E O 1
ATOM 15542 N N . PHE E 1 333 ? 31.659 -147.890 -35.608 1.00 24.47 313 PHE E N 1
ATOM 15543 C CA . PHE E 1 333 ? 32.559 -147.512 -34.523 1.00 25.11 313 PHE E CA 1
ATOM 15544 C C . PHE E 1 333 ? 33.022 -148.743 -33.729 1.00 25.41 313 PHE E C 1
ATOM 15545 O O . PHE E 1 333 ? 33.477 -148.615 -32.591 1.00 26.07 313 PHE E O 1
ATOM 15553 N N . GLY E 1 334 ? 32.900 -149.923 -34.332 1.00 24.11 314 GLY E N 1
ATOM 15554 C CA . GLY E 1 334 ? 33.232 -151.192 -33.668 1.00 24.32 314 GLY E CA 1
ATOM 15555 C C . GLY E 1 334 ? 32.169 -151.658 -32.686 1.00 24.02 314 GLY E C 1
ATOM 15556 O O . GLY E 1 334 ? 32.445 -152.474 -31.802 1.00 24.41 314 GLY E O 1
ATOM 15557 N N . GLY E 1 335 ? 30.952 -151.135 -32.835 1.00 23.90 315 GLY E N 1
ATOM 15558 C CA . GLY E 1 335 ? 29.835 -151.490 -31.952 1.00 21.61 315 GLY E CA 1
ATOM 15559 C C . GLY E 1 335 ? 28.964 -152.588 -32.534 1.00 24.62 315 GLY E C 1
ATOM 15560 O O . GLY E 1 335 ? 29.302 -153.180 -33.568 1.00 26.83 315 GLY E O 1
ATOM 15561 N N . GLN E 1 336 ? 27.846 -152.868 -31.868 1.00 23.62 316 GLN E N 1
ATOM 15562 C CA . GLN E 1 336 ? 26.927 -153.930 -32.287 1.00 27.10 316 GLN E CA 1
ATOM 15563 C C . GLN E 1 336 ? 25.490 -153.459 -32.134 1.00 26.91 316 GLN E C 1
ATOM 15564 O O . GLN E 1 336 ? 25.127 -152.918 -31.091 1.00 24.64 316 GLN E O 1
ATOM 15570 N N . ALA E 1 337 ? 24.676 -153.683 -33.166 1.00 26.30 317 ALA E N 1
ATOM 15571 C CA . ALA E 1 337 ? 23.271 -153.261 -33.154 1.00 25.89 317 ALA E CA 1
ATOM 15572 C C . ALA E 1 337 ? 22.449 -153.935 -32.058 1.00 26.93 317 ALA E C 1
ATOM 15573 O O . ALA E 1 337 ? 21.525 -153.328 -31.514 1.00 26.83 317 ALA E O 1
ATOM 15575 N N . ASP E 1 338 ? 22.802 -155.180 -31.736 1.00 26.27 318 ASP E N 1
ATOM 15576 C CA . ASP E 1 338 ? 22.147 -155.952 -30.682 1.00 26.71 318 ASP E CA 1
ATOM 15577 C C . ASP E 1 338 ? 22.771 -155.576 -29.338 1.00 25.07 318 ASP E C 1
ATOM 15578 O O . ASP E 1 338 ? 23.950 -155.864 -29.097 1.00 24.73 318 ASP E O 1
ATOM 15583 N N . PRO E 1 339 ? 21.984 -154.932 -28.453 1.00 25.26 319 PRO E N 1
ATOM 15584 C CA . PRO E 1 339 ? 22.511 -154.491 -27.157 1.00 25.13 319 PRO E CA 1
ATOM 15585 C C . PRO E 1 339 ? 23.010 -155.632 -26.261 1.00 25.99 319 PRO E C 1
ATOM 15586 O O . PRO E 1 339 ? 23.778 -155.381 -25.333 1.00 25.97 319 PRO E O 1
ATOM 15590 N N . GLN E 1 340 ? 22.588 -156.864 -26.544 1.00 26.88 320 GLN E N 1
ATOM 15591 C CA . GLN E 1 340 ? 23.073 -158.040 -25.805 1.00 27.68 320 GLN E CA 1
ATOM 15592 C C . GLN E 1 340 ? 24.477 -158.492 -26.245 1.00 27.07 320 GLN E C 1
ATOM 15593 O O . GLN E 1 340 ? 25.181 -159.160 -25.491 1.00 26.61 320 GLN E O 1
ATOM 15599 N N A GLU E 1 341 ? 24.872 -158.116 -27.458 0.50 26.85 321 GLU E N 1
ATOM 15600 N N B GLU E 1 341 ? 24.871 -158.124 -27.460 0.50 26.74 321 GLU E N 1
ATOM 15601 C CA A GLU E 1 341 ? 26.201 -158.438 -27.971 0.50 29.36 321 GLU E CA 1
ATOM 15602 C CA B GLU E 1 341 ? 26.202 -158.450 -27.962 0.50 29.17 321 GLU E CA 1
ATOM 15603 C C A GLU E 1 341 ? 27.183 -157.334 -27.621 0.50 26.75 321 GLU E C 1
ATOM 15604 C C B GLU E 1 341 ? 27.183 -157.339 -27.621 0.50 26.60 321 GLU E C 1
ATOM 15605 O O A GLU E 1 341 ? 27.744 -156.692 -28.508 0.50 28.00 321 GLU E O 1
ATOM 15606 O O B GLU E 1 341 ? 27.740 -156.700 -28.512 0.50 27.84 321 GLU E O 1
ATOM 15617 N N . CYS E 1 342 ? 27.396 -157.130 -26.324 1.00 25.56 322 CYS E N 1
ATOM 15618 C CA . CYS E 1 342 ? 28.153 -155.980 -25.826 1.00 25.10 322 CYS E CA 1
ATOM 15619 C C . CYS E 1 342 ? 29.562 -156.282 -25.299 1.00 25.18 322 CYS E C 1
ATOM 15620 O O . CYS E 1 342 ? 30.194 -155.405 -24.711 1.00 22.58 322 CYS E O 1
ATOM 15623 N N . SER E 1 343 ? 30.069 -157.496 -25.520 1.00 26.13 323 SER E N 1
ATOM 15624 C CA . SER E 1 343 ? 31.378 -157.874 -24.966 1.00 26.28 323 SER E CA 1
ATOM 15625 C C . SER E 1 343 ? 32.533 -156.953 -25.393 1.00 26.44 323 SER E C 1
ATOM 15626 O O . SER E 1 343 ? 33.523 -156.825 -24.675 1.00 27.98 323 SER E O 1
ATOM 15629 N N . GLY E 1 344 ? 32.404 -156.310 -26.552 1.00 24.57 324 GLY E N 1
ATOM 15630 C CA . GLY E 1 344 ? 33.425 -155.377 -27.031 1.00 23.55 324 GLY E CA 1
ATOM 15631 C C . GLY E 1 344 ? 33.047 -153.902 -27.041 1.00 22.61 324 GLY E C 1
ATOM 15632 O O . GLY E 1 344 ? 33.783 -153.078 -27.594 1.00 22.34 324 GLY E O 1
ATOM 15633 N N . THR E 1 345 ? 31.919 -153.545 -26.425 1.00 22.09 325 THR E N 1
ATOM 15634 C CA . THR E 1 345 ? 31.444 -152.153 -26.486 1.00 19.48 325 THR E CA 1
ATOM 15635 C C . THR E 1 345 ? 31.671 -151.369 -25.190 1.00 19.69 325 THR E C 1
ATOM 15636 O O . THR E 1 345 ? 31.966 -151.947 -24.140 1.00 20.25 325 THR E O 1
ATOM 15640 N N . SER E 1 346 ? 31.524 -150.049 -25.280 1.00 18.42 326 SER E N 1
ATOM 15641 C CA . SER E 1 346 ? 31.608 -149.176 -24.105 1.00 18.85 326 SER E CA 1
ATOM 15642 C C . SER E 1 346 ? 30.519 -149.505 -23.086 1.00 17.89 326 SER E C 1
ATOM 15643 O O . SER E 1 346 ? 30.742 -149.400 -21.878 1.00 17.42 326 SER E O 1
ATOM 15646 N N . LEU E 1 347 ? 29.341 -149.888 -23.573 1.00 18.46 327 LEU E N 1
ATOM 15647 C CA . LEU E 1 347 ? 28.249 -150.296 -22.682 1.00 20.59 327 LEU E CA 1
ATOM 15648 C C . LEU E 1 347 ? 28.533 -151.631 -21.993 1.00 19.77 327 LEU E C 1
ATOM 15649 O O . LEU E 1 347 ? 28.197 -151.812 -20.822 1.00 20.55 327 LEU E O 1
ATOM 15654 N N . GLY E 1 348 ? 29.160 -152.552 -22.719 1.00 19.84 328 GLY E N 1
ATOM 15655 C CA . GLY E 1 348 ? 29.675 -153.791 -22.123 1.00 19.78 328 GLY E CA 1
ATOM 15656 C C . GLY E 1 348 ? 30.633 -153.492 -20.976 1.00 20.00 328 GLY E C 1
ATOM 15657 O O . GLY E 1 348 ? 30.557 -154.115 -19.907 1.00 18.49 328 GLY E O 1
ATOM 15658 N N . LEU E 1 349 ? 31.525 -152.526 -21.195 1.00 18.33 329 LEU E N 1
ATOM 15659 C CA . LEU E 1 349 ? 32.430 -152.073 -20.146 1.00 19.13 329 LEU E CA 1
ATOM 15660 C C . LEU E 1 349 ? 31.666 -151.551 -18.929 1.00 18.89 329 LEU E C 1
ATOM 15661 O O . LEU E 1 349 ? 31.951 -151.963 -17.808 1.00 18.37 329 LEU E O 1
ATOM 15666 N N . LEU E 1 350 ? 30.696 -150.662 -19.147 1.00 17.07 330 LEU E N 1
ATOM 15667 C CA . LEU E 1 350 ? 29.908 -150.116 -18.025 1.00 18.66 330 LEU E CA 1
ATOM 15668 C C . LEU E 1 350 ? 29.151 -151.198 -17.259 1.00 19.69 330 LEU E C 1
ATOM 15669 O O . LEU E 1 350 ? 29.150 -151.208 -16.020 1.00 15.43 330 LEU E O 1
ATOM 15674 N N . LYS E 1 351 ? 28.523 -152.116 -17.992 1.00 18.58 331 LYS E N 1
ATOM 15675 C CA . LYS E 1 351 ? 27.853 -153.258 -17.368 1.00 19.46 331 LYS E CA 1
ATOM 15676 C C . LYS E 1 351 ? 28.809 -154.068 -16.483 1.00 19.69 331 LYS E C 1
ATOM 15677 O O . LYS E 1 351 ? 28.449 -154.448 -15.366 1.00 20.42 331 LYS E O 1
ATOM 15683 N N . SER E 1 352 ? 30.026 -154.304 -16.978 1.00 17.94 332 SER E N 1
ATOM 15684 C CA . SER E 1 352 ? 31.042 -155.065 -16.248 1.00 18.32 332 SER E CA 1
ATOM 15685 C C . SER E 1 352 ? 31.497 -154.359 -14.968 1.00 18.95 332 SER E C 1
ATOM 15686 O O . SER E 1 352 ? 31.887 -155.018 -14.011 1.00 19.61 332 SER E O 1
ATOM 15689 N N . LEU E 1 353 ? 31.439 -153.025 -14.964 1.00 17.37 333 LEU E N 1
ATOM 15690 C CA . LEU E 1 353 ? 31.803 -152.234 -13.788 1.00 19.27 333 LEU E CA 1
ATOM 15691 C C . LEU E 1 353 ? 30.848 -152.460 -12.617 1.00 17.96 333 LEU E C 1
ATOM 15692 O O . LEU E 1 353 ? 31.230 -152.281 -11.464 1.00 18.43 333 LEU E O 1
ATOM 15697 N N . ILE E 1 354 ? 29.604 -152.833 -12.915 1.00 16.25 334 ILE E N 1
ATOM 15698 C CA . ILE E 1 354 ? 28.653 -153.222 -11.870 1.00 17.53 334 ILE E CA 1
ATOM 15699 C C . ILE E 1 354 ? 29.168 -154.456 -11.114 1.00 18.55 334 ILE E C 1
ATOM 15700 O O . ILE E 1 354 ? 29.206 -154.467 -9.881 1.00 18.27 334 ILE E O 1
ATOM 15705 N N . ASP E 1 355 ? 29.605 -155.472 -11.850 1.00 16.81 335 ASP E N 1
ATOM 15706 C CA . ASP E 1 355 ? 30.210 -156.664 -11.228 1.00 18.83 335 ASP E CA 1
ATOM 15707 C C . ASP E 1 355 ? 31.522 -156.328 -10.504 1.00 18.59 335 ASP E C 1
ATOM 15708 O O . ASP E 1 355 ? 31.833 -156.922 -9.469 1.00 19.63 335 ASP E O 1
ATOM 15713 N N . ALA E 1 356 ? 32.274 -155.366 -11.037 1.00 15.84 336 ALA E N 1
ATOM 15714 C CA . ALA E 1 356 ? 33.523 -154.940 -10.404 1.00 15.01 336 ALA E CA 1
ATOM 15715 C C . ALA E 1 356 ? 33.246 -154.337 -9.031 1.00 17.00 336 ALA E C 1
ATOM 15716 O O . ALA E 1 356 ? 33.913 -154.676 -8.052 1.00 15.93 336 ALA E O 1
ATOM 15718 N N . ILE E 1 357 ? 32.249 -153.456 -8.972 1.00 15.88 337 ILE E N 1
ATOM 15719 C CA . ILE E 1 357 ? 31.798 -152.859 -7.709 1.00 14.49 337 ILE E CA 1
ATOM 15720 C C . ILE E 1 357 ? 31.422 -153.958 -6.700 1.00 16.78 337 ILE E C 1
ATOM 15721 O O . ILE E 1 357 ? 31.804 -153.895 -5.526 1.00 18.24 337 ILE E O 1
ATOM 15726 N N . GLN E 1 358 ? 30.700 -154.965 -7.192 1.00 15.52 338 GLN E N 1
ATOM 15727 C CA . GLN E 1 358 ? 30.180 -156.076 -6.390 1.00 17.53 338 GLN E CA 1
ATOM 15728 C C . GLN E 1 358 ? 31.146 -157.244 -6.166 1.00 16.71 338 GLN E C 1
ATOM 15729 O O . GLN E 1 358 ? 30.751 -158.246 -5.574 1.00 17.06 338 GLN E O 1
ATOM 15735 N N . HIS E 1 359 ? 32.399 -157.127 -6.615 1.00 16.04 339 HIS E N 1
ATOM 15736 C CA . HIS E 1 359 ? 33.285 -158.298 -6.707 1.00 18.73 339 HIS E CA 1
ATOM 15737 C C . HIS E 1 359 ? 33.576 -159.017 -5.379 1.00 19.19 339 HIS E C 1
ATOM 15738 O O . HIS E 1 359 ? 33.862 -160.208 -5.379 1.00 20.94 339 HIS E O 1
ATOM 15745 N N . GLN E 1 360 ? 33.526 -158.298 -4.258 1.00 19.30 340 GLN E N 1
ATOM 15746 C CA . GLN E 1 360 ? 33.790 -158.925 -2.952 1.00 17.10 340 GLN E CA 1
ATOM 15747 C C . GLN E 1 360 ? 32.643 -159.832 -2.498 1.00 19.35 340 GLN E C 1
ATOM 15748 O O . GLN E 1 360 ? 32.790 -160.597 -1.537 1.00 21.57 340 GLN E O 1
ATOM 15754 N N . GLU E 1 361 ? 31.518 -159.763 -3.206 1.00 16.83 341 GLU E N 1
ATOM 15755 C CA . GLU E 1 361 ? 30.373 -160.641 -2.936 1.00 19.39 341 GLU E CA 1
ATOM 15756 C C . GLU E 1 361 ? 30.433 -161.988 -3.663 1.00 21.20 341 GLU E C 1
ATOM 15757 O O . GLU E 1 361 ? 29.593 -162.869 -3.428 1.00 21.98 341 GLU E O 1
ATOM 15763 N N . LEU E 1 362 ? 31.413 -162.147 -4.550 1.00 22.17 342 LEU E N 1
ATOM 15764 C CA . LEU E 1 362 ? 31.560 -163.397 -5.296 1.00 25.72 342 LEU E CA 1
ATOM 15765 C C . LEU E 1 362 ? 31.888 -164.549 -4.353 1.00 30.00 342 LEU E C 1
ATOM 15766 O O . LEU E 1 362 ? 32.602 -164.346 -3.371 1.00 32.14 342 LEU E O 1
ATOM 15771 N N . PRO E 1 363 ? 31.366 -165.758 -4.644 1.00 33.06 343 PRO E N 1
ATOM 15772 C CA . PRO E 1 363 ? 31.737 -166.939 -3.858 1.00 36.16 343 PRO E CA 1
ATOM 15773 C C . PRO E 1 363 ? 33.242 -167.176 -3.923 1.00 39.42 343 PRO E C 1
ATOM 15774 O O . PRO E 1 363 ? 33.875 -166.882 -4.947 1.00 38.48 343 PRO E O 1
ATOM 15778 N N . SER E 1 364 ? 33.804 -167.688 -2.832 1.00 42.62 344 SER E N 1
ATOM 15779 C CA . SER E 1 364 ? 35.246 -167.896 -2.727 1.00 47.53 344 SER E CA 1
ATOM 15780 C C . SER E 1 364 ? 35.808 -168.767 -3.843 1.00 49.15 344 SER E C 1
ATOM 15781 O O . SER E 1 364 ? 35.168 -169.722 -4.292 1.00 49.06 344 SER E O 1
ATOM 15784 N N . ASP E 1 365 ? 37.004 -168.400 -4.291 1.00 51.15 345 ASP E N 1
ATOM 15785 C CA . ASP E 1 365 ? 37.735 -169.131 -5.315 1.00 54.76 345 ASP E CA 1
ATOM 15786 C C . ASP E 1 365 ? 39.218 -168.773 -5.191 1.00 57.24 345 ASP E C 1
ATOM 15787 O O . ASP E 1 365 ? 39.606 -167.638 -5.474 1.00 56.58 345 ASP E O 1
ATOM 15792 N N . PRO E 1 366 ? 40.049 -169.738 -4.744 1.00 60.59 346 PRO E N 1
ATOM 15793 C CA . PRO E 1 366 ? 41.503 -169.536 -4.663 1.00 61.79 346 PRO E CA 1
ATOM 15794 C C . PRO E 1 366 ? 42.165 -169.365 -6.036 1.00 62.33 346 PRO E C 1
ATOM 15795 O O . PRO E 1 366 ? 43.265 -168.815 -6.126 1.00 63.20 346 PRO E O 1
ATOM 15799 N N . ASN E 1 367 ? 41.493 -169.835 -7.086 1.00 61.56 347 ASN E N 1
ATOM 15800 C CA . ASN E 1 367 ? 41.968 -169.696 -8.460 1.00 62.82 347 ASN E CA 1
ATOM 15801 C C . ASN E 1 367 ? 41.745 -168.286 -9.005 1.00 61.20 347 ASN E C 1
ATOM 15802 O O . ASN E 1 367 ? 42.432 -167.849 -9.933 1.00 61.70 347 ASN E O 1
ATOM 15807 N N . ARG E 1 368 ? 40.777 -167.586 -8.418 1.00 57.59 348 ARG E N 1
ATOM 15808 C CA . ARG E 1 368 ? 40.383 -166.254 -8.860 1.00 54.38 348 ARG E CA 1
ATOM 15809 C C . ARG E 1 368 ? 40.963 -165.182 -7.933 1.00 52.05 348 ARG E C 1
ATOM 15810 O O . ARG E 1 368 ? 40.888 -165.301 -6.707 1.00 52.38 348 ARG E O 1
ATOM 15818 N N . SER E 1 369 ? 41.557 -164.148 -8.521 1.00 47.21 349 SER E N 1
ATOM 15819 C CA . SER E 1 369 ? 41.995 -162.991 -7.749 1.00 44.32 349 SER E CA 1
ATOM 15820 C C . SER E 1 369 ? 41.508 -161.690 -8.393 1.00 38.15 349 SER E C 1
ATOM 15821 O O . SER E 1 369 ? 41.657 -161.502 -9.602 1.00 37.47 349 SER E O 1
ATOM 15824 N N . PRO E 1 370 ? 40.920 -160.792 -7.582 1.00 32.79 350 PRO E N 1
ATOM 15825 C CA . PRO E 1 370 ? 40.350 -159.529 -8.066 1.00 29.98 350 PRO E CA 1
ATOM 15826 C C . PRO E 1 370 ? 41.354 -158.706 -8.869 1.00 28.44 350 PRO E C 1
ATOM 15827 O O . PRO E 1 370 ? 42.526 -158.613 -8.490 1.00 30.22 350 PRO E O 1
ATOM 15831 N N . GLY E 1 371 ? 40.895 -158.123 -9.972 1.00 26.39 351 GLY E N 1
ATOM 15832 C CA . GLY E 1 371 ? 41.752 -157.325 -10.840 1.00 25.75 351 GLY E CA 1
ATOM 15833 C C . GLY E 1 371 ? 41.875 -155.898 -10.349 1.00 24.20 351 GLY E C 1
ATOM 15834 O O . GLY E 1 371 ? 41.287 -155.536 -9.320 1.00 21.61 351 GLY E O 1
ATOM 15835 N N . TYR E 1 372 ? 42.619 -155.075 -11.090 1.00 21.70 352 TYR E N 1
ATOM 15836 C CA . TYR E 1 372 ? 42.852 -153.701 -10.659 1.00 20.77 352 TYR E CA 1
ATOM 15837 C C . TYR E 1 372 ? 41.553 -152.897 -10.573 1.00 20.68 352 TYR E C 1
ATOM 15838 O O . TYR E 1 372 ? 41.315 -152.194 -9.584 1.00 19.11 352 TYR E O 1
ATOM 15847 N N . VAL E 1 373 ? 40.715 -153.001 -11.603 1.00 20.49 353 VAL E N 1
ATOM 15848 C CA . VAL E 1 373 ? 39.465 -152.237 -11.643 1.00 20.00 353 VAL E CA 1
ATOM 15849 C C . VAL E 1 373 ? 38.539 -152.660 -10.502 1.00 20.39 353 VAL E C 1
ATOM 15850 O O . VAL E 1 373 ? 37.980 -151.800 -9.812 1.00 20.43 353 VAL E O 1
ATOM 15854 N N . ASP E 1 374 ? 38.417 -153.975 -10.295 1.00 20.86 354 ASP E N 1
ATOM 15855 C CA . ASP E 1 374 ? 37.677 -154.547 -9.163 1.00 21.68 354 ASP E CA 1
ATOM 15856 C C . ASP E 1 374 ? 38.008 -153.810 -7.865 1.00 19.56 354 ASP E C 1
ATOM 15857 O O . ASP E 1 374 ? 37.109 -153.397 -7.132 1.00 21.21 354 ASP E O 1
ATOM 15862 N N . ARG E 1 375 ? 39.304 -153.637 -7.604 1.00 19.69 355 ARG E N 1
ATOM 15863 C CA . ARG E 1 375 ? 39.788 -153.109 -6.323 1.00 19.21 355 ARG E CA 1
ATOM 15864 C C . ARG E 1 375 ? 39.729 -151.589 -6.227 1.00 19.31 355 ARG E C 1
ATOM 15865 O O . ARG E 1 375 ? 39.980 -151.024 -5.156 1.00 18.74 355 ARG E O 1
ATOM 15873 N N . ASN E 1 376 ? 39.389 -150.932 -7.335 1.00 17.80 356 ASN E N 1
ATOM 15874 C CA . ASN E 1 376 ? 39.521 -149.483 -7.434 1.00 16.43 356 ASN E CA 1
ATOM 15875 C C . ASN E 1 376 ? 38.302 -148.708 -7.931 1.00 17.26 356 ASN E C 1
ATOM 15876 O O . ASN E 1 376 ? 38.402 -147.509 -8.202 1.00 17.77 356 ASN E O 1
ATOM 15881 N N . ILE E 1 377 ? 37.159 -149.379 -8.052 1.00 16.55 357 ILE E N 1
ATOM 15882 C CA . ILE E 1 377 ? 35.923 -148.680 -8.402 1.00 17.32 357 ILE E CA 1
ATOM 15883 C C . ILE E 1 377 ? 34.952 -148.707 -7.230 1.00 17.22 357 ILE E C 1
ATOM 15884 O O . ILE E 1 377 ? 34.671 -149.772 -6.672 1.00 17.67 357 ILE E O 1
ATOM 15889 N N . VAL E 1 378 ? 34.443 -147.533 -6.861 1.00 16.46 358 VAL E N 1
ATOM 15890 C CA . VAL E 1 378 ? 33.510 -147.438 -5.730 1.00 16.84 358 VAL E CA 1
ATOM 15891 C C . VAL E 1 378 ? 32.162 -146.800 -6.090 1.00 15.19 358 VAL E C 1
ATOM 15892 O O . VAL E 1 378 ? 31.302 -146.622 -5.228 1.00 15.73 358 VAL E O 1
ATOM 15896 N N . GLY E 1 379 ? 31.976 -146.466 -7.363 1.00 16.85 359 GLY E N 1
ATOM 15897 C CA . GLY E 1 379 ? 30.724 -145.861 -7.809 1.00 17.06 359 GLY E CA 1
ATOM 15898 C C . GLY E 1 379 ? 30.645 -145.799 -9.321 1.00 16.73 359 GLY E C 1
ATOM 15899 O O . GLY E 1 379 ? 31.659 -145.629 -10.001 1.00 15.97 359 GLY E O 1
ATOM 15900 N N . L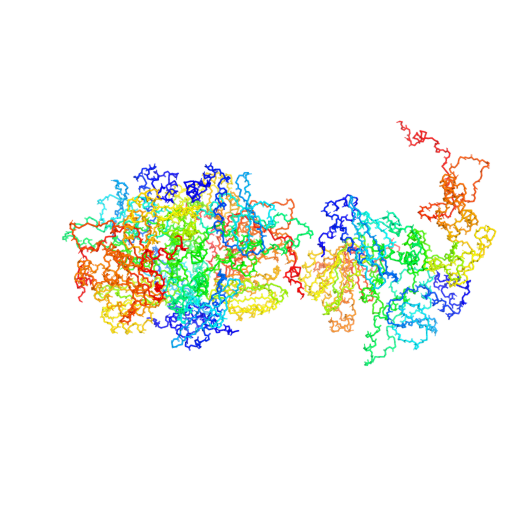EU E 1 380 ? 29.431 -145.954 -9.832 1.00 16.77 360 LEU E N 1
ATOM 15901 C CA . LEU E 1 380 ? 29.144 -145.818 -11.253 1.00 17.00 360 LEU E CA 1
ATOM 15902 C C . LEU E 1 380 ? 27.873 -144.998 -11.418 1.00 18.02 360 LEU E C 1
ATOM 15903 O O . LEU E 1 380 ? 26.857 -145.301 -10.788 1.00 15.58 360 LEU E O 1
ATOM 15908 N N . HIS E 1 381 ? 27.932 -143.976 -12.272 1.00 14.20 361 HIS E N 1
ATOM 15909 C CA . HIS E 1 381 ? 26.779 -143.123 -12.563 1.00 16.74 361 HIS E CA 1
ATOM 15910 C C . HIS E 1 381 ? 26.553 -143.084 -14.072 1.00 18.38 361 HIS E C 1
ATOM 15911 O O . HIS E 1 381 ? 27.465 -142.731 -14.824 1.00 17.60 361 HIS E O 1
ATOM 15918 N N . VAL E 1 382 ? 25.360 -143.479 -14.513 1.00 14.33 362 VAL E N 1
ATOM 15919 C CA . VAL E 1 382 ? 25.070 -143.543 -15.949 1.00 15.46 362 VAL E CA 1
ATOM 15920 C C . VAL E 1 382 ? 23.895 -142.630 -16.280 1.00 15.55 362 VAL E C 1
ATOM 15921 O O . VAL E 1 382 ? 22.826 -142.736 -15.670 1.00 15.47 362 VAL E O 1
ATOM 15925 N N . TYR E 1 383 ? 24.118 -141.736 -17.241 1.00 14.73 363 TYR E N 1
ATOM 15926 C CA . TYR E 1 383 ? 23.074 -140.885 -17.811 1.00 15.29 363 TYR E CA 1
ATOM 15927 C C . TYR E 1 383 ? 23.098 -141.062 -19.327 1.00 17.41 363 TYR E C 1
ATOM 15928 O O . TYR E 1 383 ? 23.983 -141.739 -19.859 1.00 16.03 363 TYR E O 1
ATOM 15937 N N . HIS E 1 384 ? 22.147 -140.444 -20.021 1.00 14.21 364 HIS E N 1
ATOM 15938 C CA . HIS E 1 384 ? 22.096 -140.548 -21.482 1.00 16.12 364 HIS E CA 1
ATOM 15939 C C . HIS E 1 384 ? 23.403 -140.024 -22.081 1.00 18.79 364 HIS E C 1
ATOM 15940 O O . HIS E 1 384 ? 23.756 -138.858 -21.892 1.00 18.75 364 HIS E O 1
ATOM 15947 N N . ASN E 1 385 ? 24.128 -140.916 -22.761 1.00 16.44 365 ASN E N 1
ATOM 15948 C CA . ASN E 1 385 ? 25.395 -140.585 -23.433 1.00 17.91 365 ASN E CA 1
ATOM 15949 C C . ASN E 1 385 ? 26.533 -140.020 -22.577 1.00 17.12 365 ASN E C 1
ATOM 15950 O O . ASN E 1 385 ? 27.477 -139.442 -23.114 1.00 20.02 365 ASN E O 1
ATOM 15955 N N . VAL E 1 386 ? 26.461 -140.196 -21.260 1.00 15.70 366 VAL E N 1
ATOM 15956 C CA . VAL E 1 386 ? 27.579 -139.833 -20.385 1.00 15.33 366 VAL E CA 1
ATOM 15957 C C . VAL E 1 386 ? 27.591 -140.635 -19.083 1.00 17.30 366 VAL E C 1
ATOM 15958 O O . VAL E 1 386 ? 26.563 -140.771 -18.417 1.00 20.39 366 VAL E O 1
ATOM 15962 N N . ALA E 1 387 ? 28.763 -141.171 -18.736 1.00 17.73 367 ALA E N 1
ATOM 15963 C CA . ALA E 1 387 ? 28.909 -141.991 -17.530 1.00 16.57 367 ALA E CA 1
ATOM 15964 C C . ALA E 1 387 ? 30.102 -141.560 -16.692 1.00 15.60 367 ALA E C 1
ATOM 15965 O O . ALA E 1 387 ? 31.149 -141.221 -17.238 1.00 17.27 367 ALA E O 1
ATOM 15967 N N . PHE E 1 388 ? 29.936 -141.592 -15.366 1.00 15.20 368 PHE E N 1
ATOM 15968 C CA . PHE E 1 388 ? 30.959 -141.154 -14.417 1.00 14.34 368 PHE E CA 1
ATOM 15969 C C . PHE E 1 388 ? 31.356 -142.344 -13.548 1.00 16.03 368 PHE E C 1
ATOM 15970 O O . PHE E 1 388 ? 30.503 -142.979 -12.919 1.00 16.13 368 PHE E O 1
ATOM 15978 N N . VAL E 1 389 ? 32.649 -142.658 -13.544 1.00 15.45 369 VAL E N 1
ATOM 15979 C CA . VAL E 1 389 ? 33.192 -143.759 -12.745 1.00 14.98 369 VAL E CA 1
ATOM 15980 C C . VAL E 1 389 ? 33.991 -143.198 -11.566 1.00 17.41 369 VAL E C 1
ATOM 15981 O O . VAL E 1 389 ? 34.945 -142.434 -11.761 1.00 16.09 369 VAL E O 1
ATOM 15985 N N . GLU E 1 390 ? 33.600 -143.580 -10.351 1.00 15.93 370 GLU E N 1
ATOM 15986 C CA . GLU E 1 390 ? 34.297 -143.126 -9.136 1.00 18.18 370 GLU E CA 1
ATOM 15987 C C . GLU E 1 390 ? 35.466 -144.042 -8.771 1.00 18.86 370 GLU E C 1
ATOM 15988 O O . GLU E 1 390 ? 35.279 -145.234 -8.527 1.00 19.04 370 GLU E O 1
ATOM 15994 N N . LYS E 1 391 ? 36.668 -143.467 -8.761 1.00 19.79 371 LYS E N 1
ATOM 15995 C CA . LYS E 1 391 ? 37.902 -144.172 -8.407 1.00 18.91 371 LYS E CA 1
ATOM 15996 C C . LYS E 1 391 ? 38.087 -144.118 -6.886 1.00 19.32 371 LYS E C 1
ATOM 15997 O O . LYS E 1 391 ? 38.017 -143.051 -6.287 1.00 18.21 371 LYS E O 1
ATOM 16003 N N . GLY E 1 392 ? 38.313 -145.268 -6.265 1.00 17.93 372 GLY E N 1
ATOM 16004 C CA . GLY E 1 392 ? 38.555 -145.318 -4.814 1.00 19.97 372 GLY E CA 1
ATOM 16005 C C . GLY E 1 392 ? 38.836 -146.741 -4.385 1.00 19.55 372 GLY E C 1
ATOM 16006 O O . GLY E 1 392 ? 38.712 -147.661 -5.188 1.00 17.42 372 GLY E O 1
ATOM 16007 N N A ARG E 1 393 ? 39.222 -146.927 -3.124 0.50 19.71 373 ARG E N 1
ATOM 16008 N N B ARG E 1 393 ? 39.200 -146.925 -3.119 0.50 18.97 373 ARG E N 1
ATOM 16009 C CA A ARG E 1 393 ? 39.502 -148.267 -2.621 0.50 20.51 373 ARG E CA 1
ATOM 16010 C CA B ARG E 1 393 ? 39.498 -148.253 -2.594 0.50 19.35 373 ARG E CA 1
ATOM 16011 C C A ARG E 1 393 ? 38.205 -149.017 -2.349 0.50 18.86 373 ARG E C 1
ATOM 16012 C C B ARG E 1 393 ? 38.212 -149.032 -2.326 0.50 18.16 373 ARG E C 1
ATOM 16013 O O A ARG E 1 393 ? 37.440 -148.650 -1.457 0.50 18.24 373 ARG E O 1
ATOM 16014 O O B ARG E 1 393 ? 37.459 -148.700 -1.410 0.50 17.99 373 ARG E O 1
ATOM 16029 N N . ASN E 1 394 ? 37.967 -150.057 -3.140 1.00 17.42 374 ASN E N 1
ATOM 16030 C CA . ASN E 1 394 ? 36.781 -150.893 -2.995 1.00 19.30 374 ASN E CA 1
ATOM 16031 C C . ASN E 1 394 ? 37.121 -152.071 -2.098 1.00 20.11 374 ASN E C 1
ATOM 16032 O O . ASN E 1 394 ? 37.437 -153.162 -2.579 1.00 17.66 374 ASN E O 1
ATOM 16037 N N . ASP E 1 395 ? 37.084 -151.831 -0.790 1.00 18.87 375 ASP E N 1
ATOM 16038 C CA . ASP E 1 395 ? 37.482 -152.850 0.175 1.00 17.86 375 ASP E CA 1
ATOM 16039 C C . ASP E 1 395 ? 36.617 -152.781 1.440 1.00 18.59 375 ASP E C 1
ATOM 16040 O O . ASP E 1 395 ? 37.131 -152.736 2.556 1.00 18.77 375 ASP E O 1
ATOM 16045 N N . GLU E 1 396 ? 35.298 -152.798 1.246 1.00 16.16 376 GLU E N 1
ATOM 16046 C CA . GLU E 1 396 ? 34.345 -152.710 2.358 1.00 16.98 376 GLU E CA 1
ATOM 16047 C C . GLU E 1 396 ? 34.147 -154.059 3.041 1.00 20.88 376 GLU E C 1
ATOM 16048 O O . GLU E 1 396 ? 33.795 -154.126 4.223 1.00 19.90 376 GLU E O 1
ATOM 16054 N N . GLY E 1 397 ? 34.413 -155.127 2.293 1.00 18.65 377 GLY E N 1
ATOM 16055 C CA . GLY E 1 397 ? 34.206 -156.485 2.778 1.00 21.23 377 GLY E CA 1
ATOM 16056 C C . GLY E 1 397 ? 32.903 -157.036 2.232 1.00 20.88 377 GLY E C 1
ATOM 16057 O O . GLY E 1 397 ? 31.880 -156.337 2.213 1.00 19.50 377 GLY E O 1
ATOM 16058 N N . GLY E 1 398 ? 32.944 -158.285 1.780 1.00 19.87 378 GLY E N 1
ATOM 16059 C CA . GLY E 1 398 ? 31.733 -158.982 1.343 1.00 18.74 378 GLY E CA 1
ATOM 16060 C C . GLY E 1 398 ? 30.889 -159.438 2.523 1.00 19.64 378 GLY E C 1
ATOM 16061 O O . GLY E 1 398 ? 31.311 -159.349 3.682 1.00 17.88 378 GLY E O 1
ATOM 16062 N N . ILE E 1 399 ? 29.694 -159.939 2.230 1.00 20.37 379 ILE E N 1
ATOM 16063 C CA . ILE E 1 399 ? 28.802 -160.427 3.272 1.00 22.08 379 ILE E CA 1
ATOM 16064 C C . ILE E 1 399 ? 29.488 -161.610 3.969 1.00 22.98 379 ILE E C 1
ATOM 16065 O O . ILE E 1 399 ? 29.990 -162.514 3.300 1.00 24.93 379 ILE E O 1
ATOM 16070 N N . PRO E 1 400 ? 29.563 -161.576 5.315 1.00 22.24 380 PRO E N 1
ATOM 16071 C CA . PRO E 1 400 ? 30.262 -162.633 6.054 1.00 24.43 380 PRO E CA 1
ATOM 16072 C C . PRO E 1 400 ? 29.613 -163.998 5.870 1.00 24.07 380 PRO E C 1
ATOM 16073 O O . PRO E 1 400 ? 28.419 -164.083 5.567 1.00 23.18 380 PRO E O 1
ATOM 16077 N N . THR E 1 401 ? 30.403 -165.050 6.067 1.00 25.94 381 THR E N 1
ATOM 16078 C CA . THR E 1 401 ? 29.948 -166.426 5.848 1.00 30.77 381 THR E CA 1
ATOM 16079 C C . THR E 1 401 ? 28.824 -166.838 6.802 1.00 30.38 381 THR E C 1
ATOM 16080 O O . THR E 1 401 ? 28.067 -167.768 6.512 1.00 32.91 381 THR E O 1
ATOM 16084 N N . TRP E 1 402 ? 28.715 -166.141 7.932 1.00 30.72 382 TRP E N 1
ATOM 16085 C CA . TRP E 1 402 ? 27.701 -166.464 8.938 1.00 29.30 382 TRP E CA 1
ATOM 16086 C C . TRP E 1 402 ? 26.340 -165.793 8.693 1.00 28.69 382 TRP E C 1
ATOM 16087 O O . TRP E 1 402 ? 25.384 -166.026 9.435 1.00 30.99 382 TRP E O 1
ATOM 16098 N N . ILE E 1 403 ? 26.249 -164.966 7.655 1.00 24.30 383 ILE E N 1
ATOM 16099 C CA . ILE E 1 403 ? 24.948 -164.533 7.156 1.00 23.54 383 ILE E CA 1
ATOM 16100 C C . ILE E 1 403 ? 24.448 -165.636 6.215 1.00 25.04 383 ILE E C 1
ATOM 16101 O O . ILE E 1 403 ? 25.138 -165.986 5.253 1.00 26.44 383 ILE E O 1
ATOM 16106 N N . PRO E 1 404 ? 23.262 -166.212 6.504 1.00 23.24 384 PRO E N 1
ATOM 16107 C CA . PRO E 1 404 ? 22.776 -167.336 5.697 1.00 21.66 384 PRO E CA 1
ATOM 16108 C C . PRO E 1 404 ? 22.652 -167.009 4.211 1.00 21.92 384 PRO E C 1
ATOM 16109 O O . PRO E 1 404 ? 22.306 -165.884 3.840 1.00 19.83 384 PRO E O 1
ATOM 16113 N N . ARG E 1 405 ? 22.928 -168.003 3.373 1.00 22.02 385 ARG E N 1
ATOM 16114 C CA . ARG E 1 405 ? 22.950 -167.814 1.924 1.00 22.30 385 ARG E CA 1
ATOM 16115 C C . ARG E 1 405 ? 21.652 -168.266 1.235 1.00 20.68 385 ARG E C 1
ATOM 16116 O O . ARG E 1 405 ? 21.639 -168.564 0.039 1.00 20.86 385 ARG E O 1
ATOM 16124 N N . ASP E 1 406 ? 20.566 -168.319 2.002 1.00 18.64 386 ASP E N 1
ATOM 16125 C CA . ASP E 1 406 ? 19.230 -168.568 1.452 1.00 17.56 386 ASP E CA 1
ATOM 16126 C C . ASP E 1 406 ? 18.200 -167.825 2.285 1.00 17.33 386 ASP E C 1
ATOM 16127 O O . ASP E 1 406 ? 18.421 -167.571 3.474 1.00 16.30 386 ASP E O 1
ATOM 16132 N N . PHE E 1 407 ? 17.089 -167.459 1.655 1.00 16.46 387 PHE E N 1
ATOM 16133 C CA . PHE E 1 407 ? 16.101 -166.575 2.291 1.00 17.88 387 PHE E CA 1
ATOM 16134 C C . PHE E 1 407 ? 15.538 -167.173 3.576 1.00 18.22 387 PHE E C 1
ATOM 16135 O O . PHE E 1 407 ? 15.475 -166.496 4.603 1.00 16.89 387 PHE E O 1
ATOM 16143 N N . GLU E 1 408 ? 15.132 -168.441 3.515 1.00 18.39 388 GLU E N 1
ATOM 16144 C CA . GLU E 1 408 ? 14.460 -169.071 4.651 1.00 18.88 388 GLU E CA 1
ATOM 16145 C C . GLU E 1 408 ? 15.356 -169.168 5.891 1.00 18.92 388 GLU E C 1
ATOM 16146 O O . GLU E 1 408 ? 14.891 -168.935 7.010 1.00 18.87 388 GLU E O 1
ATOM 16152 N N . SER E 1 409 ? 16.632 -169.503 5.694 1.00 16.99 389 SER E N 1
ATOM 16153 C CA . SER E 1 409 ? 17.602 -169.514 6.802 1.00 17.46 389 SER E CA 1
ATOM 16154 C C . SER E 1 409 ? 17.898 -168.106 7.312 1.00 16.82 389 SER E C 1
ATOM 16155 O O . SER E 1 409 ? 18.142 -167.905 8.503 1.00 18.31 389 SER E O 1
ATOM 16158 N N . LEU E 1 410 ? 17.909 -167.128 6.411 1.00 16.77 390 LEU E N 1
ATOM 16159 C CA . LEU E 1 410 ? 18.064 -165.737 6.853 1.00 16.99 390 LEU E CA 1
ATOM 16160 C C . LEU E 1 410 ? 16.886 -165.311 7.748 1.00 19.13 390 LEU E C 1
ATOM 16161 O O . LEU E 1 410 ? 17.092 -164.662 8.780 1.00 19.90 390 LEU E O 1
ATOM 16166 N N . VAL E 1 411 ? 15.664 -165.697 7.371 1.00 17.29 391 VAL E N 1
ATOM 16167 C CA . VAL E 1 411 ? 14.470 -165.375 8.174 1.00 18.84 391 VAL E CA 1
ATOM 16168 C C . VAL E 1 411 ? 14.631 -165.943 9.587 1.00 21.36 391 VAL E C 1
ATOM 16169 O O . VAL E 1 411 ? 14.478 -165.231 10.583 1.00 19.40 391 VAL E O 1
ATOM 16173 N N . GLN E 1 412 ? 14.962 -167.228 9.648 1.00 21.48 392 GLN E N 1
ATOM 16174 C CA . GLN E 1 412 ? 15.165 -167.934 10.905 1.00 23.82 392 GLN E CA 1
ATOM 16175 C C . GLN E 1 412 ? 16.267 -167.297 11.759 1.00 23.58 392 GLN E C 1
ATOM 16176 O O . GLN E 1 412 ? 16.071 -167.058 12.952 1.00 24.84 392 GLN E O 1
ATOM 16182 N N . ALA E 1 413 ? 17.411 -166.997 11.143 1.00 24.73 393 ALA E N 1
ATOM 16183 C CA . ALA E 1 413 ? 18.551 -166.427 11.866 1.00 25.43 393 ALA E CA 1
ATOM 16184 C C . ALA E 1 413 ? 18.279 -165.018 12.389 1.00 25.26 393 ALA E C 1
ATOM 16185 O O . ALA E 1 413 ? 18.909 -164.580 13.354 1.00 25.33 393 ALA E O 1
ATOM 16187 N N . SER E 1 414 ? 17.335 -164.317 11.760 1.00 21.72 394 SER E N 1
ATOM 16188 C CA . SER E 1 414 ? 17.057 -162.919 12.095 1.00 21.51 394 SER E CA 1
ATOM 16189 C C . SER E 1 414 ? 15.807 -162.726 12.954 1.00 21.51 394 SER E C 1
ATOM 16190 O O . SER E 1 414 ? 15.425 -161.587 13.239 1.00 22.02 394 SER E O 1
ATOM 16193 N N . SER E 1 415 ? 15.168 -163.825 13.357 1.00 19.92 395 SER E N 1
ATOM 16194 C CA . SER E 1 415 ? 13.873 -163.765 14.052 1.00 22.41 395 SER E CA 1
ATOM 16195 C C . SER E 1 415 ? 13.947 -164.025 15.569 1.00 26.02 395 SER E C 1
ATOM 16196 O O . SER E 1 415 ? 12.916 -164.076 16.240 1.00 25.45 395 SER E O 1
ATOM 16199 N N . GLY E 1 416 ? 15.160 -164.187 16.097 1.00 27.78 396 GLY E N 1
ATOM 16200 C CA . GLY E 1 416 ? 15.379 -164.375 17.539 1.00 31.09 396 GLY E CA 1
ATOM 16201 C C . GLY E 1 416 ? 14.562 -165.466 18.210 1.00 32.87 396 GLY E C 1
ATOM 16202 O O . GLY E 1 416 ? 14.150 -165.320 19.363 1.00 34.74 396 GLY E O 1
ATOM 16203 N N . GLY E 1 417 ? 14.322 -166.562 17.496 1.00 31.64 397 GLY E N 1
ATOM 16204 C CA . GLY E 1 417 ? 13.604 -167.695 18.064 1.00 31.67 397 GLY E CA 1
ATOM 16205 C C . GLY E 1 417 ? 12.119 -167.739 17.748 1.00 32.25 397 GLY E C 1
ATOM 16206 O O . GLY E 1 417 ? 11.476 -168.772 17.949 1.00 32.64 397 GLY E O 1
ATOM 16207 N N . ALA E 1 418 ? 11.566 -166.627 17.263 1.00 28.83 398 ALA E N 1
ATOM 16208 C CA . ALA E 1 418 ? 10.155 -166.588 16.855 1.00 29.45 398 ALA E CA 1
ATOM 16209 C C . ALA E 1 418 ? 9.928 -167.454 15.611 1.00 31.55 398 ALA E C 1
ATOM 16210 O O . ALA E 1 418 ? 10.763 -167.469 14.698 1.00 31.31 398 ALA E O 1
ATOM 16212 N N . THR E 1 419 ? 8.807 -168.175 15.587 1.00 31.40 399 THR E N 1
ATOM 16213 C CA . THR E 1 419 ? 8.532 -169.149 14.527 1.00 34.10 399 THR E CA 1
ATOM 16214 C C . THR E 1 419 ? 7.302 -168.790 13.700 1.00 35.43 399 THR E C 1
ATOM 16215 O O . THR E 1 419 ? 6.511 -167.925 14.083 1.00 34.74 399 THR E O 1
ATOM 16220 N N . GLU F 1 26 ? -3.498 -108.538 -17.665 1.00 51.16 6 GLU F N 1
ATOM 16221 C CA . GLU F 1 26 ? -3.206 -109.914 -18.169 1.00 50.83 6 GLU F CA 1
ATOM 16222 C C . GLU F 1 26 ? -3.797 -111.015 -17.276 1.00 45.57 6 GLU F C 1
ATOM 16223 O O . GLU F 1 26 ? -4.695 -111.740 -17.707 1.00 47.05 6 GLU F O 1
ATOM 16229 N N . PHE F 1 27 ? -3.296 -111.137 -16.044 1.00 38.67 7 PHE F N 1
ATOM 16230 C CA . PHE F 1 27 ? -3.750 -112.184 -15.114 1.00 32.94 7 PHE F CA 1
ATOM 16231 C C . PHE F 1 27 ? -4.085 -111.619 -13.738 1.00 31.61 7 PHE F C 1
ATOM 16232 O O . PHE F 1 27 ? -3.370 -110.750 -13.221 1.00 31.09 7 PHE F O 1
ATOM 16240 N N . ASP F 1 28 ? -5.177 -112.114 -13.158 1.00 25.52 8 ASP F N 1
ATOM 16241 C CA . ASP F 1 28 ? -5.625 -111.694 -11.829 1.00 27.73 8 ASP F CA 1
ATOM 16242 C C . ASP F 1 28 ? -4.579 -112.087 -10.779 1.00 23.09 8 ASP F C 1
ATOM 16243 O O . ASP F 1 28 ? -4.183 -113.241 -10.700 1.00 22.56 8 ASP F O 1
ATOM 16248 N N . GLU F 1 29 ? -4.137 -111.110 -9.990 1.00 25.44 9 GLU F N 1
ATOM 16249 C CA . GLU F 1 29 ? -3.074 -111.317 -8.998 1.00 22.91 9 GLU F CA 1
ATOM 16250 C C . GLU F 1 29 ? -3.398 -112.424 -7.983 1.00 22.23 9 GLU F C 1
ATOM 16251 O O . GLU F 1 29 ? -2.519 -113.200 -7.600 1.00 19.68 9 GLU F O 1
ATOM 16257 N N . ALA F 1 30 ? -4.651 -112.486 -7.540 1.00 22.66 10 ALA F N 1
ATOM 16258 C CA . ALA F 1 30 ? -5.077 -113.530 -6.599 1.00 22.61 10 ALA F CA 1
ATOM 16259 C C . ALA F 1 30 ? -4.967 -114.929 -7.211 1.00 20.92 10 ALA F C 1
ATOM 16260 O O . ALA F 1 30 ? -4.561 -115.886 -6.535 1.00 20.31 10 ALA F O 1
ATOM 16262 N N . THR F 1 31 ? -5.320 -115.043 -8.490 1.00 20.61 11 THR F N 1
ATOM 16263 C CA . THR F 1 31 ? -5.173 -116.296 -9.230 1.00 19.45 11 THR F CA 1
ATOM 16264 C C . THR F 1 31 ? -3.704 -116.703 -9.358 1.00 18.33 11 THR F C 1
ATOM 16265 O O . THR F 1 31 ? -3.356 -117.864 -9.132 1.00 18.65 11 THR F O 1
ATOM 16269 N N . VAL F 1 32 ? -2.847 -115.754 -9.730 1.00 18.15 12 VAL F N 1
ATOM 16270 C CA . VAL F 1 32 ? -1.406 -116.031 -9.885 1.00 16.29 12 VAL F CA 1
ATOM 16271 C C . VAL F 1 32 ? -0.815 -116.540 -8.570 1.00 16.89 12 VAL F C 1
ATOM 16272 O O . VAL F 1 32 ? -0.067 -117.517 -8.549 1.00 15.54 12 VAL F O 1
ATOM 16276 N N . GLN F 1 33 ? -1.167 -115.877 -7.470 1.00 18.23 13 GLN F N 1
ATOM 16277 C CA . GLN F 1 33 ? -0.700 -116.291 -6.150 1.00 17.99 13 GLN F CA 1
ATOM 16278 C C . GLN F 1 33 ? -1.207 -117.673 -5.748 1.00 18.65 13 GLN F C 1
ATOM 16279 O O . GLN F 1 33 ? -0.486 -118.445 -5.116 1.00 18.96 13 GLN F O 1
ATOM 16285 N N . ASP F 1 34 ? -2.444 -117.986 -6.118 1.00 17.99 14 ASP F N 1
ATOM 16286 C CA . ASP F 1 34 ? -3.006 -119.303 -5.841 1.00 17.15 14 ASP F CA 1
ATOM 16287 C C . ASP F 1 34 ? -2.290 -120.384 -6.651 1.00 17.00 14 ASP F C 1
ATOM 16288 O O . ASP F 1 34 ? -2.023 -121.474 -6.143 1.00 19.48 14 ASP F O 1
ATOM 16293 N N . VAL F 1 35 ? -2.000 -120.083 -7.914 1.00 17.56 15 VAL F N 1
ATOM 16294 C CA . VAL F 1 35 ? -1.239 -120.991 -8.784 1.00 19.15 15 VAL F CA 1
ATOM 16295 C C . VAL F 1 35 ? 0.145 -121.294 -8.190 1.00 18.00 15 VAL F C 1
ATOM 16296 O O . VAL F 1 35 ? 0.574 -122.456 -8.142 1.00 19.15 15 VAL F O 1
ATOM 16300 N N . VAL F 1 36 ? 0.831 -120.249 -7.734 1.00 16.79 16 VAL F N 1
ATOM 16301 C CA . VAL F 1 36 ? 2.147 -120.417 -7.116 1.00 15.60 16 VAL F CA 1
ATOM 16302 C C . VAL F 1 36 ? 2.062 -121.232 -5.813 1.00 17.03 16 VAL F C 1
ATOM 16303 O O . VAL F 1 36 ? 2.907 -122.107 -5.566 1.00 16.95 16 VAL F O 1
ATOM 16307 N N A ARG F 1 37 ? 1.048 -120.943 -4.999 0.50 16.98 17 ARG F N 1
ATOM 16308 N N B ARG F 1 37 ? 1.053 -120.943 -4.991 0.50 16.73 17 ARG F N 1
ATOM 16309 C CA A ARG F 1 37 ? 0.819 -121.661 -3.744 0.50 17.43 17 ARG F CA 1
ATOM 16310 C CA B ARG F 1 37 ? 0.840 -121.679 -3.743 0.50 16.88 17 ARG F CA 1
ATOM 16311 C C A ARG F 1 37 ? 0.627 -123.167 -3.963 0.50 18.71 17 ARG F C 1
ATOM 16312 C C B ARG F 1 37 ? 0.670 -123.178 -4.000 0.50 18.31 17 ARG F C 1
ATOM 16313 O O A ARG F 1 37 ? 1.264 -123.983 -3.290 0.50 19.84 17 ARG F O 1
ATOM 16314 O O B ARG F 1 37 ? 1.362 -123.999 -3.391 0.50 19.16 17 ARG F O 1
ATOM 16329 N N . LEU F 1 38 ? -0.243 -123.526 -4.907 1.00 16.45 18 LEU F N 1
ATOM 16330 C CA . LEU F 1 38 ? -0.512 -124.939 -5.224 1.00 15.49 18 LEU F CA 1
ATOM 16331 C C . LEU F 1 38 ? 0.655 -125.622 -5.938 1.00 17.35 18 LEU F C 1
ATOM 16332 O O . LEU F 1 38 ? 0.941 -126.795 -5.680 1.00 18.27 18 LEU F O 1
ATOM 16337 N N . ALA F 1 39 ? 1.331 -124.881 -6.817 1.00 15.77 19 ALA F N 1
ATOM 16338 C CA . ALA F 1 39 ? 2.495 -125.399 -7.538 1.00 16.48 19 ALA F CA 1
ATOM 16339 C C . ALA F 1 39 ? 3.609 -125.823 -6.588 1.00 16.01 19 ALA F C 1
ATOM 16340 O O . ALA F 1 39 ? 4.414 -126.685 -6.926 1.00 16.89 19 ALA F O 1
ATOM 16342 N N . GLY F 1 40 ? 3.641 -125.222 -5.399 1.00 15.74 20 GLY F N 1
ATOM 16343 C CA . GLY F 1 40 ? 4.644 -125.550 -4.390 1.00 17.44 20 GLY F CA 1
ATOM 16344 C C . GLY F 1 40 ? 4.331 -126.807 -3.596 1.00 18.84 20 GLY F C 1
ATOM 16345 O O . GLY F 1 40 ? 5.140 -127.239 -2.770 1.00 20.08 20 GLY F O 1
ATOM 16346 N N . GLY F 1 41 ? 3.160 -127.393 -3.834 1.00 17.37 21 GLY F N 1
ATOM 16347 C CA . GLY F 1 41 ? 2.715 -128.571 -3.088 1.00 18.44 21 GLY F CA 1
ATOM 16348 C C . GLY F 1 41 ? 3.169 -129.881 -3.713 1.00 18.08 21 GLY F C 1
ATOM 16349 O O . GLY F 1 41 ? 4.114 -129.905 -4.507 1.00 15.19 21 GLY F O 1
ATOM 16350 N N . HIS F 1 42 ? 2.465 -130.962 -3.369 1.00 16.89 22 HIS F N 1
ATOM 16351 C CA . HIS F 1 42 ? 2.779 -132.322 -3.839 1.00 15.95 22 HIS F CA 1
ATOM 16352 C C . HIS F 1 42 ? 1.826 -132.653 -4.995 1.00 17.52 22 HIS F C 1
ATOM 16353 O O . HIS F 1 42 ? 1.115 -131.764 -5.488 1.00 17.07 22 HIS F O 1
ATOM 16360 N N . ASP F 1 43 ? 1.800 -133.913 -5.426 1.00 17.37 23 ASP F N 1
ATOM 16361 C CA . ASP F 1 43 ? 0.968 -134.326 -6.566 1.00 17.04 23 ASP F CA 1
ATOM 16362 C C . ASP F 1 43 ? -0.498 -133.907 -6.412 1.00 17.78 23 ASP F C 1
ATOM 16363 O O . ASP F 1 43 ? -1.116 -133.439 -7.373 1.00 18.54 23 ASP F O 1
ATOM 16368 N N . SER F 1 44 ? -1.047 -134.065 -5.209 1.00 17.82 24 SER F N 1
ATOM 16369 C CA . SER F 1 44 ? -2.459 -133.744 -4.976 1.00 20.39 24 SER F CA 1
ATOM 16370 C C . SER F 1 44 ? -2.764 -132.262 -5.221 1.00 21.16 24 SER F C 1
ATOM 16371 O O . SER F 1 44 ? -3.817 -131.929 -5.779 1.00 19.91 24 SER F O 1
ATOM 16374 N N . GLU F 1 45 ? -1.840 -131.384 -4.828 1.00 20.09 25 GLU F N 1
ATOM 16375 C CA . GLU F 1 45 ? -1.984 -129.937 -5.060 1.00 18.81 25 GLU F CA 1
ATOM 16376 C C . GLU F 1 45 ? -1.858 -129.562 -6.540 1.00 19.93 25 GLU F C 1
ATOM 16377 O O . GLU F 1 45 ? -2.575 -128.683 -7.026 1.00 18.10 25 GLU F O 1
ATOM 16383 N N . LEU F 1 46 ? -0.939 -130.211 -7.248 1.00 18.58 26 LEU F N 1
ATOM 16384 C CA . LEU F 1 46 ? -0.799 -129.971 -8.688 1.00 18.44 26 LEU F CA 1
ATOM 16385 C C . LEU F 1 46 ? -2.056 -130.404 -9.436 1.00 20.54 26 LEU F C 1
ATOM 16386 O O . LEU F 1 46 ? -2.533 -129.690 -10.320 1.00 20.15 26 LEU F O 1
ATOM 16391 N N . ARG F 1 47 ? -2.602 -131.565 -9.070 1.00 20.69 27 ARG F N 1
ATOM 16392 C CA . ARG F 1 47 ? -3.864 -132.030 -9.650 1.00 22.27 27 ARG F CA 1
ATOM 16393 C C . ARG F 1 47 ? -5.009 -131.068 -9.324 1.00 23.34 27 ARG F C 1
ATOM 16394 O O . ARG F 1 47 ? -5.836 -130.770 -10.194 1.00 22.92 27 ARG F O 1
ATOM 16402 N N . GLU F 1 48 ? -5.039 -130.574 -8.083 1.00 20.67 28 GLU F N 1
ATOM 16403 C CA . GLU F 1 48 ? -6.058 -129.628 -7.636 1.00 22.34 28 GLU F CA 1
ATOM 16404 C C . GLU F 1 48 ? -6.023 -128.361 -8.487 1.00 23.29 28 GLU F C 1
ATOM 16405 O O . GLU F 1 48 ? -7.068 -127.859 -8.910 1.00 23.74 28 GLU F O 1
ATOM 16411 N N . LEU F 1 49 ? -4.811 -127.865 -8.735 1.00 20.73 29 LEU F N 1
ATOM 16412 C CA . LEU F 1 49 ? -4.583 -126.659 -9.525 1.00 22.74 29 LEU F CA 1
ATOM 16413 C C . LEU F 1 49 ? -5.151 -126.803 -10.937 1.00 23.62 29 LEU F C 1
ATOM 16414 O O . LEU F 1 49 ? -5.888 -125.928 -11.405 1.00 21.71 29 LEU F O 1
ATOM 16419 N N . THR F 1 50 ? -4.815 -127.908 -11.605 1.00 24.01 30 THR F N 1
ATOM 16420 C CA . THR F 1 50 ? -5.236 -128.124 -12.990 1.00 26.33 30 THR F CA 1
ATOM 16421 C C . THR F 1 50 ? -6.724 -128.488 -13.132 1.00 29.73 30 THR F C 1
ATOM 16422 O O . THR F 1 50 ? -7.282 -128.409 -14.233 1.00 30.91 30 THR F O 1
ATOM 16426 N N . GLN F 1 51 ? -7.362 -128.880 -12.027 1.00 28.18 31 GLN F N 1
ATOM 16427 C CA . GLN F 1 51 ? -8.817 -129.087 -11.989 1.00 32.22 31 GLN F CA 1
ATOM 16428 C C . GLN F 1 51 ? -9.558 -127.767 -11.760 1.00 31.13 31 GLN F C 1
ATOM 16429 O O . GLN F 1 51 ? -10.656 -127.561 -12.280 1.00 31.69 31 GLN F O 1
ATOM 16435 N N . LYS F 1 52 ? -8.945 -126.893 -10.963 1.00 27.39 32 LYS F N 1
ATOM 16436 C CA . LYS F 1 52 ? -9.523 -125.619 -10.525 1.00 29.16 32 LYS F CA 1
ATOM 16437 C C . LYS F 1 52 ? -9.527 -124.574 -11.634 1.00 28.30 32 LYS F C 1
ATOM 16438 O O . LYS F 1 52 ? -10.457 -123.768 -11.742 1.00 29.41 32 LYS F O 1
ATOM 16444 N N . TYR F 1 53 ? -8.472 -124.578 -12.441 1.00 25.21 33 TYR F N 1
ATOM 16445 C CA . TYR F 1 53 ? -8.285 -123.566 -13.474 1.00 26.42 33 TYR F CA 1
ATOM 16446 C C . TYR F 1 53 ? -8.201 -124.203 -14.851 1.00 26.91 33 TYR F C 1
ATOM 16447 O O . TYR F 1 53 ? -7.731 -125.333 -14.992 1.00 27.03 33 TYR F O 1
ATOM 16456 N N . ASP F 1 54 ? -8.650 -123.459 -15.858 1.00 28.47 34 ASP F N 1
ATOM 16457 C CA . ASP F 1 54 ? -8.562 -123.876 -17.253 1.00 29.59 34 ASP F CA 1
ATOM 16458 C C . ASP F 1 54 ? -7.091 -124.077 -17.629 1.00 25.68 34 ASP F C 1
ATOM 16459 O O . ASP F 1 54 ? -6.302 -123.143 -17.515 1.00 25.11 34 ASP F O 1
ATOM 16464 N N . PRO F 1 55 ? -6.718 -125.298 -18.063 1.00 26.52 35 PRO F N 1
ATOM 16465 C CA . PRO F 1 55 ? -5.319 -125.568 -18.433 1.00 25.70 35 PRO F CA 1
ATOM 16466 C C . PRO F 1 55 ? -4.783 -124.632 -19.523 1.00 26.22 35 PRO F C 1
ATOM 16467 O O . PRO F 1 55 ? -3.600 -124.300 -19.510 1.00 23.23 35 PRO F O 1
ATOM 16471 N N . ALA F 1 56 ? -5.645 -124.200 -20.444 1.00 27.42 36 ALA F N 1
ATOM 16472 C CA . ALA F 1 56 ? -5.239 -123.246 -21.484 1.00 29.11 36 ALA F CA 1
ATOM 16473 C C . ALA F 1 56 ? -4.778 -121.919 -20.876 1.00 28.71 36 ALA F C 1
ATOM 16474 O O . ALA F 1 56 ? -3.758 -121.363 -21.291 1.00 29.29 36 ALA F O 1
ATOM 16476 N N . MET F 1 57 ? -5.517 -121.432 -19.881 1.00 28.16 37 MET F N 1
ATOM 16477 C CA . MET F 1 57 ? -5.157 -120.199 -19.178 1.00 26.65 37 MET F CA 1
ATOM 16478 C C . MET F 1 57 ? -3.866 -120.377 -18.377 1.00 23.56 37 MET F C 1
ATOM 16479 O O . MET F 1 57 ? -2.975 -119.525 -18.427 1.00 22.53 37 MET F O 1
ATOM 16484 N N . ILE F 1 58 ? -3.756 -121.483 -17.648 1.00 21.92 38 ILE F N 1
ATOM 16485 C CA . ILE F 1 58 ? -2.513 -121.768 -16.904 1.00 21.53 38 ILE F CA 1
ATOM 16486 C C . ILE F 1 58 ? -1.299 -121.783 -17.835 1.00 21.28 38 ILE F C 1
ATOM 16487 O O . ILE F 1 58 ? -0.241 -121.238 -17.495 1.00 21.64 38 ILE F O 1
ATOM 16492 N N A SER F 1 59 ? -1.465 -122.405 -19.003 0.50 21.51 39 SER F N 1
ATOM 16493 N N B SER F 1 59 ? -1.453 -122.394 -19.009 0.50 20.33 39 SER F N 1
ATOM 16494 C CA A SER F 1 59 ? -0.418 -122.472 -20.020 0.50 22.77 39 SER F CA 1
ATOM 16495 C CA B SER F 1 59 ? -0.369 -122.458 -19.987 0.50 20.57 39 SER F CA 1
ATOM 16496 C C A SER F 1 59 ? 0.038 -121.084 -20.465 0.50 22.36 39 SER F C 1
ATOM 16497 C C B SER F 1 59 ? 0.051 -121.075 -20.481 0.50 21.14 39 SER F C 1
ATOM 16498 O O A SER F 1 59 ? 1.240 -120.827 -20.582 0.50 21.34 39 SER F O 1
ATOM 16499 O O B SER F 1 59 ? 1.246 -120.810 -20.644 0.50 20.06 39 SER F O 1
ATOM 16504 N N . ARG F 1 60 ? -0.924 -120.195 -20.705 1.00 21.53 40 ARG F N 1
ATOM 16505 C CA . ARG F 1 60 ? -0.634 -118.806 -21.086 1.00 22.92 40 ARG F CA 1
ATOM 16506 C C . ARG F 1 60 ? 0.066 -118.064 -19.942 1.00 20.44 40 ARG F C 1
ATOM 16507 O O . ARG F 1 60 ? 0.964 -117.261 -20.176 1.00 21.55 40 ARG F O 1
ATOM 16515 N N . LEU F 1 61 ? -0.340 -118.354 -18.712 1.00 19.25 41 LEU F N 1
ATOM 16516 C CA . LEU F 1 61 ? 0.309 -117.773 -17.530 1.00 19.18 41 LEU F CA 1
ATOM 16517 C C . LEU F 1 61 ? 1.777 -118.201 -17.447 1.00 19.07 41 LEU F C 1
ATOM 16518 O O . LEU F 1 61 ? 2.660 -117.372 -17.202 1.00 19.04 41 LEU F O 1
ATOM 16523 N N . LEU F 1 62 ? 2.041 -119.488 -17.669 1.00 17.82 42 LEU F N 1
ATOM 16524 C CA . LEU F 1 62 ? 3.408 -119.995 -17.603 1.00 18.09 42 LEU F CA 1
ATOM 16525 C C . LEU F 1 62 ? 4.270 -119.416 -18.726 1.00 20.18 42 LEU F C 1
ATOM 16526 O O . LEU F 1 62 ? 5.414 -119.049 -18.498 1.00 18.49 42 LEU F O 1
ATOM 16531 N N . VAL F 1 63 ? 3.715 -119.310 -19.930 1.00 20.63 43 VAL F N 1
ATOM 16532 C CA . VAL F 1 63 ? 4.457 -118.687 -21.031 1.00 21.37 43 VAL F CA 1
ATOM 16533 C C . VAL F 1 63 ? 4.815 -117.224 -20.706 1.00 20.04 43 VAL F C 1
ATOM 16534 O O . VAL F 1 63 ? 5.945 -116.793 -20.949 1.00 18.64 43 VAL F O 1
ATOM 16538 N N . ALA F 1 64 ? 3.863 -116.480 -20.138 1.00 20.43 44 ALA F N 1
ATOM 16539 C CA . ALA F 1 64 ? 4.120 -115.106 -19.696 1.00 22.63 44 ALA F CA 1
ATOM 16540 C C . ALA F 1 64 ? 5.296 -115.033 -18.721 1.00 20.84 44 ALA F C 1
ATOM 16541 O O . ALA F 1 64 ? 6.155 -114.155 -18.849 1.00 21.26 44 ALA F O 1
ATOM 16543 N N . GLU F 1 65 ? 5.338 -115.966 -17.766 1.00 20.01 45 GLU F N 1
ATOM 16544 C CA . GLU F 1 65 ? 6.440 -116.048 -16.799 1.00 18.15 45 GLU F CA 1
ATOM 16545 C C . GLU F 1 65 ? 7.771 -116.384 -17.484 1.00 18.94 45 GLU F C 1
ATOM 16546 O O . GLU F 1 65 ? 8.788 -115.723 -17.245 1.00 18.87 45 GLU F O 1
ATOM 16552 N N . ILE F 1 66 ? 7.752 -117.421 -18.316 1.00 18.05 46 ILE F N 1
ATOM 16553 C CA . ILE F 1 66 ? 8.923 -117.833 -19.112 1.00 19.17 46 ILE F CA 1
ATOM 16554 C C . ILE F 1 66 ? 9.536 -116.675 -19.914 1.00 18.69 46 ILE F C 1
ATOM 16555 O O . ILE F 1 66 ? 10.753 -116.487 -19.907 1.00 21.12 46 ILE F O 1
ATOM 16560 N N . LEU F 1 67 ? 8.691 -115.901 -20.592 1.00 20.12 47 LEU F N 1
ATOM 16561 C CA . LEU F 1 67 ? 9.160 -114.773 -21.399 1.00 22.83 47 LEU F CA 1
ATOM 16562 C C . LEU F 1 67 ? 9.949 -113.750 -20.574 1.00 24.69 47 LEU F C 1
ATOM 16563 O O . LEU F 1 67 ? 10.913 -113.178 -21.070 1.00 24.20 47 LEU F O 1
ATOM 16568 N N . SER F 1 68 ? 9.557 -113.542 -19.315 1.00 22.92 48 SER F N 1
ATOM 16569 C CA . SER F 1 68 ? 10.261 -112.598 -18.439 1.00 23.69 48 SER F CA 1
ATOM 16570 C C . SER F 1 68 ? 11.514 -113.221 -17.817 1.00 21.61 48 SER F C 1
ATOM 16571 O O . SER F 1 68 ? 12.436 -112.513 -17.415 1.00 20.20 48 SER F O 1
ATOM 16574 N N . ARG F 1 69 ? 11.530 -114.549 -17.745 1.00 22.37 49 ARG F N 1
ATOM 16575 C CA . ARG F 1 69 ? 12.592 -115.292 -17.082 1.00 24.61 49 ARG F CA 1
ATOM 16576 C C . ARG F 1 69 ? 13.779 -115.582 -18.005 1.00 25.43 49 ARG F C 1
ATOM 16577 O O . ARG F 1 69 ? 14.907 -115.728 -17.534 1.00 25.21 49 ARG F O 1
ATOM 16585 N N . CYS F 1 70 ? 13.531 -115.658 -19.314 1.00 22.85 50 CYS F N 1
ATOM 16586 C CA . CYS F 1 70 ? 14.588 -115.945 -20.282 1.00 25.67 50 CYS F CA 1
ATOM 16587 C C . CYS F 1 70 ? 15.722 -114.917 -20.246 1.00 29.59 50 CYS F C 1
ATOM 16588 O O . CYS F 1 70 ? 15.465 -113.714 -20.162 1.00 28.27 50 CYS F O 1
ATOM 16591 N N . PRO F 1 71 ? 16.984 -115.391 -20.317 1.00 30.80 51 PRO F N 1
ATOM 16592 C CA . PRO F 1 71 ? 18.140 -114.498 -20.428 1.00 31.98 51 PRO F CA 1
ATOM 16593 C C . PRO F 1 71 ? 18.201 -113.878 -21.824 1.00 33.76 51 PRO F C 1
ATOM 16594 O O . PRO F 1 71 ? 17.455 -114.312 -22.714 1.00 34.54 51 PRO F O 1
ATOM 16598 N N . PRO F 1 72 ? 19.069 -112.863 -22.026 1.00 35.70 52 PRO F N 1
ATOM 16599 C CA . PRO F 1 72 ? 19.207 -112.322 -23.379 1.00 37.55 52 PRO F CA 1
ATOM 16600 C C . PRO F 1 72 ? 19.813 -113.353 -24.334 1.00 40.72 52 PRO F C 1
ATOM 16601 O O . PRO F 1 72 ? 20.836 -113.960 -24.008 1.00 42.46 52 PRO F O 1
ATOM 16605 N N . PRO F 1 73 ? 19.174 -113.564 -25.501 1.00 41.54 53 PRO F N 1
ATOM 16606 C CA . PRO F 1 73 ? 19.691 -114.471 -26.527 1.00 42.65 53 PRO F CA 1
ATOM 16607 C C . PRO F 1 73 ? 21.045 -114.019 -27.075 1.00 44.77 53 PRO F C 1
ATOM 16608 O O . PRO F 1 73 ? 21.315 -112.820 -27.143 1.00 45.14 53 PRO F O 1
ATOM 16612 N N . SER F 1 74 ? 21.884 -114.978 -27.461 1.00 45.64 54 SER F N 1
ATOM 16613 C CA . SER F 1 74 ? 23.199 -114.676 -28.034 1.00 48.32 54 SER F CA 1
ATOM 16614 C C . SER F 1 74 ? 23.325 -115.054 -29.517 1.00 49.25 54 SER F C 1
ATOM 16615 O O . SER F 1 74 ? 24.346 -114.769 -30.152 1.00 50.90 54 SER F O 1
ATOM 16618 N N . ASN F 1 75 ? 22.289 -115.687 -30.064 1.00 47.41 55 ASN F N 1
ATOM 16619 C CA . ASN F 1 75 ? 22.308 -116.130 -31.463 1.00 48.49 55 ASN F CA 1
ATOM 16620 C C . ASN F 1 75 ? 22.070 -114.993 -32.458 1.00 50.38 55 ASN F C 1
ATOM 16621 O O . ASN F 1 75 ? 21.103 -114.238 -32.331 1.00 48.65 55 ASN F O 1
ATOM 16626 N N . ASP F 1 76 ? 22.965 -114.880 -33.440 1.00 53.87 56 ASP F N 1
ATOM 16627 C CA . ASP F 1 76 ? 22.864 -113.851 -34.479 1.00 57.06 56 ASP F CA 1
ATOM 16628 C C . ASP F 1 76 ? 21.779 -114.171 -35.507 1.00 55.29 56 ASP F C 1
ATOM 16629 O O . ASP F 1 76 ? 21.051 -113.280 -35.950 1.00 55.54 56 ASP F O 1
ATOM 16634 N N . THR F 1 77 ? 21.684 -115.444 -35.882 1.00 52.92 57 THR F N 1
ATOM 16635 C CA . THR F 1 77 ? 20.651 -115.908 -36.800 1.00 51.72 57 THR F CA 1
ATOM 16636 C C . THR F 1 77 ? 19.375 -116.217 -36.009 1.00 48.45 57 THR F C 1
ATOM 16637 O O . THR F 1 77 ? 19.415 -116.991 -35.049 1.00 48.33 57 THR F O 1
ATOM 16641 N N . PRO F 1 78 ? 18.245 -115.590 -36.394 1.00 46.80 58 PRO F N 1
ATOM 16642 C CA . PRO F 1 78 ? 16.974 -115.806 -35.704 1.00 44.35 58 PRO F CA 1
ATOM 16643 C C . PRO F 1 78 ? 16.420 -117.215 -35.908 1.00 41.28 58 PRO F C 1
ATOM 16644 O O . PRO F 1 78 ? 16.421 -117.733 -37.027 1.00 42.30 58 PRO F O 1
ATOM 16648 N N A VAL F 1 79 ? 15.986 -117.836 -34.816 0.50 38.67 59 VAL F N 1
ATOM 16649 N N B VAL F 1 79 ? 15.940 -117.816 -34.822 0.50 39.11 59 VAL F N 1
ATOM 16650 C CA A VAL F 1 79 ? 15.349 -119.144 -34.874 0.50 35.67 59 VAL F CA 1
ATOM 16651 C CA B VAL F 1 79 ? 15.390 -119.167 -34.853 0.50 36.45 59 VAL F CA 1
ATOM 16652 C C A VAL F 1 79 ? 14.058 -119.122 -34.075 0.50 34.64 59 VAL F C 1
ATOM 16653 C C B VAL F 1 79 ? 14.145 -119.236 -33.972 0.50 35.17 59 VAL F C 1
ATOM 16654 O O A VAL F 1 79 ? 13.842 -118.230 -33.251 0.50 34.21 59 VAL F O 1
ATOM 16655 O O B VAL F 1 79 ? 14.041 -118.505 -32.984 0.50 34.68 59 VAL F O 1
ATOM 16662 N N . LEU F 1 80 ? 13.200 -120.099 -34.341 1.00 34.06 60 LEU F N 1
ATOM 16663 C CA . LEU F 1 80 ? 12.015 -120.334 -33.528 1.00 31.50 60 LEU F CA 1
ATOM 16664 C C . LEU F 1 80 ? 12.266 -121.532 -32.626 1.00 29.65 60 LEU F C 1
ATOM 16665 O O . LEU F 1 80 ? 12.904 -122.507 -33.028 1.00 29.04 60 LEU F O 1
ATOM 16670 N N . VAL F 1 81 ? 11.780 -121.440 -31.397 1.00 28.01 61 VAL F N 1
ATOM 16671 C CA . VAL F 1 81 ? 11.756 -122.581 -30.498 1.00 26.82 61 VAL F CA 1
ATOM 16672 C C . VAL F 1 81 ? 10.284 -122.836 -30.217 1.00 26.71 61 VAL F C 1
ATOM 16673 O O . VAL F 1 81 ? 9.585 -121.959 -29.696 1.00 27.46 61 VAL F O 1
ATOM 16677 N N . GLU F 1 82 ? 9.795 -124.010 -30.604 1.00 23.88 62 GLU F N 1
ATOM 16678 C CA . GLU F 1 82 ? 8.411 -124.359 -30.307 1.00 25.43 62 GLU F CA 1
ATOM 16679 C C . GLU F 1 82 ? 8.342 -124.913 -28.900 1.00 25.64 62 GLU F C 1
ATOM 16680 O O . GLU F 1 82 ? 9.046 -125.874 -28.568 1.00 24.94 62 GLU F O 1
ATOM 16686 N N . LEU F 1 83 ? 7.506 -124.286 -28.076 1.00 23.85 63 LEU F N 1
ATOM 16687 C CA . LEU F 1 83 ? 7.227 -124.772 -26.736 1.00 22.49 63 LEU F CA 1
ATOM 16688 C C . LEU F 1 83 ? 5.819 -125.367 -26.709 1.00 24.55 63 LEU F C 1
ATOM 16689 O O . LEU F 1 83 ? 4.824 -124.648 -26.853 1.00 22.80 63 LEU F O 1
ATOM 16694 N N . ALA F 1 84 ? 5.741 -126.684 -26.547 1.00 22.06 64 ALA F N 1
ATOM 16695 C CA . ALA F 1 84 ? 4.456 -127.367 -26.499 1.00 23.95 64 ALA F CA 1
ATOM 16696 C C . ALA F 1 84 ? 4.176 -127.787 -25.066 1.00 25.51 64 ALA F C 1
ATOM 16697 O O . ALA F 1 84 ? 4.984 -128.488 -24.443 1.00 25.34 64 ALA F O 1
ATOM 16699 N N . ILE F 1 85 ? 3.037 -127.342 -24.541 1.00 21.95 65 ILE F N 1
ATOM 16700 C CA . ILE F 1 85 ? 2.634 -127.687 -23.180 1.00 21.23 65 ILE F CA 1
ATOM 16701 C C . ILE F 1 85 ? 1.432 -128.621 -23.227 1.00 21.97 65 ILE F C 1
ATOM 16702 O O . ILE F 1 85 ? 0.389 -128.291 -23.806 1.00 25.00 65 ILE F O 1
ATOM 16707 N N . VAL F 1 86 ? 1.580 -129.780 -22.597 1.00 22.51 66 VAL F N 1
ATOM 16708 C CA . VAL F 1 86 ? 0.617 -130.864 -22.737 1.00 24.19 66 VAL F CA 1
ATOM 16709 C C . VAL F 1 86 ? -0.109 -131.114 -21.417 1.00 24.01 66 VAL F C 1
ATOM 16710 O O . VAL F 1 86 ? 0.517 -131.183 -20.361 1.00 23.44 66 VAL F O 1
ATOM 16714 N N . HIS F 1 87 ? -1.430 -131.251 -21.490 1.00 24.51 67 HIS F N 1
ATOM 16715 C CA . HIS F 1 87 ? -2.228 -131.649 -20.338 1.00 24.24 67 HIS F CA 1
ATOM 16716 C C . HIS F 1 87 ? -3.412 -132.460 -20.822 1.00 27.10 67 HIS F C 1
ATOM 16717 O O . HIS F 1 87 ? -4.234 -131.965 -21.596 1.00 24.63 67 HIS F O 1
ATOM 16724 N N . GLY F 1 88 ? -3.484 -133.713 -20.377 1.00 26.86 68 GLY F N 1
ATOM 16725 C CA . GLY F 1 88 ? -4.500 -134.643 -20.861 1.00 33.48 68 GLY F CA 1
ATOM 16726 C C . GLY F 1 88 ? -4.399 -134.743 -22.370 1.00 34.10 68 GLY F C 1
ATOM 16727 O O . GLY F 1 88 ? -3.300 -134.871 -22.915 1.00 34.37 68 GLY F O 1
ATOM 16728 N N . SER F 1 89 ? -5.540 -134.639 -23.045 1.00 37.60 69 SER F N 1
ATOM 16729 C CA . SER F 1 89 ? -5.591 -134.743 -24.505 1.00 40.36 69 SER F CA 1
ATOM 16730 C C . SER F 1 89 ? -5.358 -133.404 -25.220 1.00 39.88 69 SER F C 1
ATOM 16731 O O . SER F 1 89 ? -5.505 -133.315 -26.439 1.00 40.28 69 SER F O 1
ATOM 16734 N N . GLU F 1 90 ? -4.988 -132.370 -24.465 1.00 35.17 70 GLU F N 1
ATOM 16735 C CA . GLU F 1 90 ? -4.729 -131.056 -25.048 1.00 34.63 70 GLU F CA 1
ATOM 16736 C C . GLU F 1 90 ? -3.234 -130.762 -25.179 1.00 33.08 70 GLU F C 1
ATOM 16737 O O . GLU F 1 90 ? -2.423 -131.219 -24.370 1.00 30.65 70 GLU F O 1
ATOM 16743 N N . ARG F 1 91 ? -2.887 -129.982 -26.200 1.00 29.72 71 ARG F N 1
ATOM 16744 C CA . ARG F 1 91 ? -1.500 -129.624 -26.484 1.00 29.29 71 ARG F CA 1
ATOM 16745 C C . ARG F 1 91 ? -1.457 -128.150 -26.870 1.00 29.19 71 ARG F C 1
ATOM 16746 O O . ARG F 1 91 ? -1.970 -127.764 -27.915 1.00 29.62 71 ARG F O 1
ATOM 16754 N N . PHE F 1 92 ? -0.869 -127.326 -26.007 1.00 24.72 72 PHE F N 1
ATOM 16755 C CA . PHE F 1 92 ? -0.821 -125.884 -26.229 1.00 26.33 72 PHE F CA 1
ATOM 16756 C C . PHE F 1 92 ? 0.531 -125.484 -26.799 1.00 27.41 72 PHE F C 1
ATOM 16757 O O . PHE F 1 92 ? 1.549 -125.548 -26.109 1.00 26.78 72 PHE F O 1
ATOM 16765 N N . ARG F 1 93 ? 0.524 -125.076 -28.065 1.00 27.10 73 ARG F N 1
ATOM 16766 C CA . ARG F 1 93 ? 1.751 -124.817 -28.811 1.00 27.85 73 ARG F CA 1
ATOM 16767 C C . ARG F 1 93 ? 2.059 -123.327 -28.889 1.00 28.39 73 ARG F C 1
ATOM 16768 O O . ARG F 1 93 ? 1.196 -122.525 -29.237 1.00 26.89 73 ARG F O 1
ATOM 16776 N N . HIS F 1 94 ? 3.292 -122.966 -28.555 1.00 27.40 74 HIS F N 1
ATOM 16777 C CA . HIS F 1 94 ? 3.737 -121.580 -28.608 1.00 29.49 74 HIS F CA 1
ATOM 16778 C C . HIS F 1 94 ? 5.049 -121.500 -29.363 1.00 30.55 74 HIS F C 1
ATOM 16779 O O . HIS F 1 94 ? 6.010 -122.186 -29.017 1.00 30.51 74 HIS F O 1
ATOM 16786 N N . PHE F 1 95 ? 5.092 -120.664 -30.390 1.00 28.96 75 PHE F N 1
ATOM 16787 C CA . PHE F 1 95 ? 6.303 -120.523 -31.187 1.00 31.30 75 PHE F CA 1
ATOM 16788 C C . PHE F 1 95 ? 7.053 -119.260 -30.790 1.00 33.30 75 PHE F C 1
ATOM 16789 O O . PHE F 1 95 ? 6.562 -118.143 -30.975 1.00 33.55 75 PHE F O 1
ATOM 16797 N N . LEU F 1 96 ? 8.245 -119.452 -30.232 1.00 29.95 76 LEU F N 1
ATOM 16798 C CA . LEU F 1 96 ? 9.016 -118.358 -29.656 1.00 30.23 76 LEU F CA 1
ATOM 16799 C C . LEU F 1 96 ? 10.150 -117.939 -30.573 1.00 31.82 76 LEU F C 1
ATOM 16800 O O . LEU F 1 96 ? 11.020 -118.748 -30.898 1.00 31.16 76 LEU F O 1
ATOM 16805 N N . ARG F 1 97 ? 10.127 -116.676 -31.000 1.00 31.90 77 ARG F N 1
ATOM 16806 C CA . ARG F 1 97 ? 11.199 -116.128 -31.823 1.00 34.62 77 ARG F CA 1
ATOM 16807 C C . ARG F 1 97 ? 12.373 -115.709 -30.947 1.00 33.92 77 ARG F C 1
ATOM 16808 O O . ARG F 1 97 ? 12.216 -114.898 -30.034 1.00 32.72 77 ARG F O 1
ATOM 16816 N N . VAL F 1 98 ? 13.546 -116.268 -31.238 1.00 35.92 78 VAL F N 1
ATOM 16817 C CA . VAL F 1 98 ? 14.744 -116.041 -30.427 1.00 36.64 78 VAL F CA 1
ATOM 16818 C C . VAL F 1 98 ? 15.893 -115.488 -31.272 1.00 38.29 78 VAL F C 1
ATOM 16819 O O . VAL F 1 98 ? 16.368 -116.146 -32.203 1.00 37.46 78 VAL F O 1
ATOM 16823 N N . VAL F 1 99 ? 16.336 -114.277 -30.933 1.00 40.23 79 VAL F N 1
ATOM 16824 C CA . VAL F 1 99 ? 17.455 -113.631 -31.628 1.00 41.87 79 VAL F CA 1
ATOM 16825 C C . VAL F 1 99 ? 18.140 -112.587 -30.738 1.00 43.01 79 VAL F C 1
ATOM 16826 O O . VAL F 1 99 ? 17.483 -111.913 -29.946 1.00 40.90 79 VAL F O 1
ATOM 16830 N N . ARG F 1 100 ? 19.461 -112.478 -30.872 1.00 47.88 80 ARG F N 1
ATOM 16831 C CA . ARG F 1 100 ? 20.265 -111.514 -30.112 1.00 51.77 80 ARG F CA 1
ATOM 16832 C C . ARG F 1 100 ? 19.732 -110.090 -30.273 1.00 52.86 80 ARG F C 1
ATOM 16833 O O . ARG F 1 100 ? 19.373 -109.679 -31.378 1.00 53.52 80 ARG F O 1
ATOM 16841 N N . ASP F 1 101 ? 19.665 -109.367 -29.155 1.00 53.26 81 ASP F N 1
ATOM 16842 C CA . ASP F 1 101 ? 19.253 -107.953 -29.104 1.00 55.05 81 ASP F CA 1
ATOM 16843 C C . ASP F 1 101 ? 17.743 -107.714 -29.195 1.00 54.27 81 ASP F C 1
ATOM 16844 O O . ASP F 1 101 ? 17.295 -106.569 -29.270 1.00 55.23 81 ASP F O 1
ATOM 16849 N N . SER F 1 102 ? 16.968 -108.796 -29.181 1.00 51.54 82 SER F N 1
ATOM 16850 C CA . SER F 1 102 ? 15.515 -108.708 -29.082 1.00 50.37 82 SER F CA 1
ATOM 16851 C C . SER F 1 102 ? 15.021 -109.561 -27.919 1.00 48.53 82 SER F C 1
ATOM 16852 O O . SER F 1 102 ? 15.580 -110.626 -27.654 1.00 47.53 82 SER F O 1
ATOM 16855 N N . PRO F 1 103 ? 13.985 -109.089 -27.205 1.00 48.30 83 PRO F N 1
ATOM 16856 C CA . PRO F 1 103 ? 13.348 -109.962 -26.222 1.00 46.95 83 PRO F CA 1
ATOM 16857 C C . PRO F 1 103 ? 12.628 -111.122 -26.911 1.00 44.49 83 PRO F C 1
ATOM 16858 O O . PRO F 1 103 ? 12.046 -110.940 -27.983 1.00 41.45 83 PRO F O 1
ATOM 16862 N N . ILE F 1 104 ? 12.694 -112.304 -26.302 1.00 40.65 84 ILE F N 1
ATOM 16863 C CA . ILE F 1 104 ? 11.976 -113.475 -26.800 1.00 38.97 84 ILE F CA 1
ATOM 16864 C C . ILE F 1 104 ? 10.476 -113.188 -26.764 1.00 38.50 84 ILE F C 1
ATOM 16865 O O . ILE F 1 104 ? 9.957 -112.708 -25.758 1.00 38.18 84 ILE F O 1
ATOM 16870 N N . ARG F 1 105 ? 9.799 -113.436 -27.882 1.00 37.15 85 ARG F N 1
ATOM 16871 C CA . ARG F 1 105 ? 8.359 -113.191 -27.990 1.00 38.00 85 ARG F CA 1
ATOM 16872 C C . ARG F 1 105 ? 7.679 -114.240 -28.873 1.00 36.81 85 ARG F C 1
ATOM 16873 O O . ARG F 1 105 ? 8.327 -114.819 -29.754 1.00 36.56 85 ARG F O 1
ATOM 16881 N N . PRO F 1 106 ? 6.376 -114.495 -28.639 1.00 36.07 86 PRO F N 1
ATOM 16882 C CA . PRO F 1 106 ? 5.663 -115.470 -29.456 1.00 36.11 86 PRO F CA 1
ATOM 16883 C C . PRO F 1 106 ? 5.359 -114.926 -30.847 1.00 38.31 86 PRO F C 1
ATOM 16884 O O . PRO F 1 106 ? 5.107 -113.728 -31.003 1.00 39.65 86 PRO F O 1
ATOM 16888 N N . VAL F 1 107 ? 5.414 -115.803 -31.846 1.00 36.57 87 VAL F N 1
ATOM 16889 C CA . VAL F 1 107 ? 5.086 -115.451 -33.233 1.00 38.54 87 VAL F CA 1
ATOM 16890 C C . VAL F 1 107 ? 4.262 -116.576 -33.862 1.00 39.22 87 VAL F C 1
ATOM 16891 O O . VAL F 1 107 ? 3.960 -117.571 -33.202 1.00 38.54 87 VAL F O 1
ATOM 16895 N N . GLY F 1 108 ? 3.902 -116.418 -35.133 1.00 41.04 88 GLY F N 1
ATOM 16896 C CA . GLY F 1 108 ? 3.223 -117.475 -35.882 1.00 41.77 88 GLY F CA 1
ATOM 16897 C C . GLY F 1 108 ? 4.180 -118.593 -36.263 1.00 42.03 88 GLY F C 1
ATOM 16898 O O . GLY F 1 108 ? 5.387 -118.366 -36.398 1.00 41.51 88 GLY F O 1
ATOM 16899 N N . ALA F 1 109 ? 3.636 -119.798 -36.442 1.00 42.51 89 ALA F N 1
ATOM 16900 C CA . ALA F 1 109 ? 4.420 -120.994 -36.791 1.00 42.61 89 ALA F CA 1
ATOM 16901 C C . ALA F 1 109 ? 5.198 -120.860 -38.101 1.00 47.30 89 ALA F C 1
ATOM 16902 O O . ALA F 1 109 ? 6.212 -121.536 -38.300 1.00 46.35 89 ALA F O 1
ATOM 16904 N N . ASP F 1 110 ? 4.710 -119.989 -38.984 1.00 47.93 90 ASP F N 1
ATOM 16905 C CA . ASP F 1 110 ? 5.301 -119.768 -40.301 1.00 51.95 90 ASP F CA 1
ATOM 16906 C C . ASP F 1 110 ? 6.333 -118.634 -40.325 1.00 52.37 90 ASP F C 1
ATOM 16907 O O . ASP F 1 110 ? 6.890 -118.321 -41.382 1.00 52.80 90 ASP F O 1
ATOM 16912 N N . GLU F 1 111 ? 6.593 -118.031 -39.165 1.00 50.72 91 GLU F N 1
ATOM 16913 C CA . GLU F 1 111 ? 7.431 -116.827 -39.086 1.00 52.52 91 GLU F CA 1
ATOM 16914 C C . GLU F 1 111 ? 8.932 -117.086 -38.883 1.00 50.91 91 GLU F C 1
ATOM 16915 O O . GLU F 1 111 ? 9.659 -116.208 -38.409 1.00 52.41 91 GLU F O 1
ATOM 16921 N N . GLY F 1 112 ? 9.393 -118.278 -39.253 1.00 47.92 92 GLY F N 1
ATOM 16922 C CA . GLY F 1 112 ? 10.809 -118.622 -39.145 1.00 45.51 92 GLY F CA 1
ATOM 16923 C C . GLY F 1 112 ? 11.100 -120.113 -39.128 1.00 42.81 92 GLY F C 1
ATOM 16924 O O . GLY F 1 112 ? 10.188 -120.940 -39.194 1.00 41.24 92 GLY F O 1
ATOM 16925 N N . PHE F 1 113 ? 12.382 -120.449 -39.043 1.00 42.28 93 PHE F N 1
ATOM 16926 C CA . PHE F 1 113 ? 12.824 -121.840 -38.966 1.00 40.05 93 PHE F CA 1
ATOM 16927 C C . PHE F 1 113 ? 12.728 -122.346 -37.525 1.00 37.12 93 PHE F C 1
ATOM 16928 O O . PHE F 1 113 ? 13.241 -121.711 -36.604 1.00 35.45 93 PHE F O 1
ATOM 16936 N N . VAL F 1 114 ? 12.067 -123.485 -37.337 1.00 33.37 94 VAL F N 1
ATOM 16937 C CA . VAL F 1 114 ? 11.944 -124.082 -36.009 1.00 30.84 94 VAL F CA 1
ATOM 16938 C C . VAL F 1 114 ? 13.159 -124.971 -35.751 1.00 29.42 94 VAL F C 1
ATOM 16939 O O . VAL F 1 114 ? 13.288 -126.061 -36.323 1.00 27.80 94 VAL F O 1
ATOM 16943 N N . GLY F 1 115 ? 14.062 -124.488 -34.905 1.00 27.36 95 GLY F N 1
ATOM 16944 C CA . GLY F 1 115 ? 15.275 -125.235 -34.584 1.00 28.02 95 GLY F CA 1
ATOM 16945 C C . GLY F 1 115 ? 15.050 -126.345 -33.573 1.00 27.33 95 GLY F C 1
ATOM 16946 O O . GLY F 1 115 ? 15.797 -127.324 -33.546 1.00 27.12 95 GLY F O 1
ATOM 16947 N N . MET F 1 116 ? 14.017 -126.196 -32.744 1.00 25.27 96 MET F N 1
ATOM 16948 C CA . MET F 1 116 ? 13.804 -127.096 -31.607 1.00 25.45 96 MET F CA 1
ATOM 16949 C C . MET F 1 116 ? 12.351 -127.116 -31.153 1.00 26.09 96 MET F C 1
ATOM 16950 O O . MET F 1 116 ? 11.685 -126.072 -31.106 1.00 25.51 96 MET F O 1
ATOM 16955 N N . LEU F 1 117 ? 11.869 -128.318 -30.843 1.00 23.29 97 LEU F N 1
ATOM 16956 C CA . LEU F 1 117 ? 10.592 -128.504 -30.171 1.00 23.21 97 LEU F CA 1
ATOM 16957 C C . LEU F 1 117 ? 10.878 -128.924 -28.734 1.00 23.78 97 LEU F C 1
ATOM 16958 O O . LEU F 1 117 ? 11.536 -129.946 -28.499 1.00 21.72 97 LEU F O 1
ATOM 16963 N N . VAL F 1 118 ? 10.408 -128.112 -27.790 1.00 23.22 98 VAL F N 1
ATOM 16964 C CA . VAL F 1 118 ? 10.504 -128.401 -26.357 1.00 22.18 98 VAL F CA 1
ATOM 16965 C C . VAL F 1 118 ? 9.105 -128.774 -25.859 1.00 23.33 98 VAL F C 1
ATOM 16966 O O . VAL F 1 118 ? 8.153 -127.995 -26.015 1.00 21.89 98 VAL F O 1
ATOM 16970 N N A GLU F 1 119 ? 8.992 -129.963 -25.274 0.50 21.77 99 GLU F N 1
ATOM 16971 N N B GLU F 1 119 ? 8.976 -129.961 -25.273 0.50 22.70 99 GLU F N 1
ATOM 16972 C CA A GLU F 1 119 ? 7.719 -130.472 -24.777 0.50 19.59 99 GLU F CA 1
ATOM 16973 C CA B GLU F 1 119 ? 7.679 -130.442 -24.797 0.50 21.34 99 GLU F CA 1
ATOM 16974 C C A GLU F 1 119 ? 7.744 -130.569 -23.257 0.50 19.24 99 GLU F C 1
ATOM 16975 C C B GLU F 1 119 ? 7.661 -130.659 -23.288 0.50 20.39 99 GLU F C 1
ATOM 16976 O O A GLU F 1 119 ? 8.658 -131.168 -22.683 0.50 17.38 99 GLU F O 1
ATOM 16977 O O B GLU F 1 119 ? 8.456 -131.438 -22.754 0.50 19.52 99 GLU F O 1
ATOM 16988 N N . TYR F 1 120 ? 6.750 -129.957 -22.615 1.00 18.18 100 TYR F N 1
ATOM 16989 C CA . TYR F 1 120 ? 6.553 -130.083 -21.172 1.00 18.94 100 TYR F CA 1
ATOM 16990 C C . TYR F 1 120 ? 5.148 -130.583 -20.865 1.00 21.80 100 TYR F C 1
ATOM 16991 O O . TYR F 1 120 ? 4.181 -130.206 -21.538 1.00 21.49 100 TYR F O 1
ATOM 17000 N N A GLU F 1 121 ? 5.030 -131.442 -19.857 0.50 19.91 101 GLU F N 1
ATOM 17001 N N B GLU F 1 121 ? 5.052 -131.429 -19.844 0.50 20.74 101 GLU F N 1
ATOM 17002 C CA A GLU F 1 121 ? 3.727 -131.710 -19.267 0.50 19.25 101 GLU F CA 1
ATOM 17003 C CA B GLU F 1 121 ? 3.789 -131.738 -19.195 0.50 20.85 101 GLU F CA 1
ATOM 17004 C C A GLU F 1 121 ? 3.409 -130.517 -18.385 0.50 19.48 101 GLU F C 1
ATOM 17005 C C B GLU F 1 121 ? 3.421 -130.501 -18.375 0.50 20.30 101 GLU F C 1
ATOM 17006 O O A GLU F 1 121 ? 4.298 -129.989 -17.710 0.50 16.65 101 GLU F O 1
ATOM 17007 O O B GLU F 1 121 ? 4.299 -129.917 -17.732 0.50 17.32 101 GLU F O 1
ATOM 17018 N N . LEU F 1 122 ? 2.149 -130.091 -18.402 1.00 17.55 102 LEU F N 1
ATOM 17019 C CA . LEU F 1 122 ? 1.717 -128.893 -17.658 1.00 18.21 102 LEU F CA 1
ATOM 17020 C C . LEU F 1 122 ? 2.130 -128.914 -16.177 1.00 17.14 102 LEU F C 1
ATOM 17021 O O . LEU F 1 122 ? 2.708 -127.948 -15.669 1.00 17.00 102 LEU F O 1
ATOM 17026 N N . THR F 1 123 ? 1.862 -130.021 -15.496 1.00 18.09 103 THR F N 1
ATOM 17027 C CA . THR F 1 123 ? 2.209 -130.123 -14.072 1.00 19.19 103 THR F CA 1
ATOM 17028 C C . THR F 1 123 ? 3.724 -130.095 -13.838 1.00 19.48 103 THR F C 1
ATOM 17029 O O . THR F 1 123 ? 4.192 -129.607 -12.804 1.00 16.94 103 THR F O 1
ATOM 17033 N N . GLU F 1 124 ? 4.489 -130.617 -14.795 1.00 17.38 104 GLU F N 1
ATOM 17034 C CA . GLU F 1 124 ? 5.948 -130.598 -14.686 1.00 16.86 104 GLU F CA 1
ATOM 17035 C C . GLU F 1 124 ? 6.515 -129.198 -14.854 1.00 16.58 104 GLU F C 1
ATOM 17036 O O . GLU F 1 124 ? 7.446 -128.818 -14.149 1.00 16.05 104 GLU F O 1
ATOM 17042 N N . LEU F 1 125 ? 5.946 -128.424 -15.775 1.00 15.95 105 LEU F N 1
ATOM 17043 C CA . LEU F 1 125 ? 6.391 -127.038 -15.968 1.00 16.07 105 LEU F CA 1
ATOM 17044 C C . LEU F 1 125 ? 6.018 -126.167 -14.767 1.00 15.96 105 LEU F C 1
ATOM 17045 O O . LEU F 1 125 ? 6.790 -125.289 -14.357 1.00 15.56 105 LEU F O 1
ATOM 17050 N N . LEU F 1 126 ? 4.841 -126.418 -14.194 1.00 15.00 106 LEU F N 1
ATOM 17051 C CA . LEU F 1 126 ? 4.455 -125.772 -12.927 1.00 16.70 106 LEU F CA 1
ATOM 17052 C C . LEU F 1 126 ? 5.486 -126.027 -11.820 1.00 14.69 106 LEU F C 1
ATOM 17053 O O . LEU F 1 126 ? 5.906 -125.096 -11.117 1.00 16.19 106 LEU F O 1
ATOM 17058 N N . ARG F 1 127 ? 5.898 -127.285 -11.660 1.00 14.30 107 ARG F N 1
ATOM 17059 C CA . ARG F 1 127 ? 6.924 -127.626 -10.668 1.00 15.26 107 ARG F CA 1
ATOM 17060 C C . ARG F 1 127 ? 8.233 -126.889 -10.928 1.00 14.72 107 ARG F C 1
ATOM 17061 O O . ARG F 1 127 ? 8.834 -126.332 -10.012 1.00 14.32 107 ARG F O 1
ATOM 17069 N N . GLU F 1 128 ? 8.673 -126.904 -12.181 1.00 15.12 108 GLU F N 1
ATOM 17070 C CA . GLU F 1 128 ? 9.956 -126.315 -12.542 1.00 14.76 108 GLU F CA 1
ATOM 17071 C C . GLU F 1 128 ? 9.985 -124.792 -12.351 1.00 16.67 108 GLU F C 1
ATOM 17072 O O . GLU F 1 128 ? 11.002 -124.234 -11.941 1.00 15.20 108 GLU F O 1
ATOM 17078 N N . LEU F 1 129 ? 8.871 -124.125 -12.634 1.00 14.23 109 LEU F N 1
ATOM 17079 C CA . LEU F 1 129 ? 8.829 -122.666 -12.509 1.00 15.73 109 LEU F CA 1
ATOM 17080 C C . LEU F 1 129 ? 8.498 -122.173 -11.099 1.00 17.14 109 LEU F C 1
ATOM 17081 O O . LEU F 1 129 ? 9.116 -121.221 -10.597 1.00 16.28 109 LEU F O 1
ATOM 17086 N N . PHE F 1 130 ? 7.517 -122.821 -10.477 1.00 15.13 110 PHE F N 1
ATOM 17087 C CA . PHE F 1 130 ? 6.888 -122.306 -9.268 1.00 16.14 110 PHE F CA 1
ATOM 17088 C C . PHE F 1 130 ? 6.885 -123.307 -8.125 1.00 17.28 110 PHE F C 1
ATOM 17089 O O . PHE F 1 130 ? 6.317 -123.037 -7.069 1.00 16.78 110 PHE F O 1
ATOM 17097 N N . GLY F 1 131 ? 7.515 -124.462 -8.337 1.00 17.16 111 GLY F N 1
ATOM 17098 C CA . GLY F 1 131 ? 7.511 -125.530 -7.341 1.00 16.81 111 GLY F CA 1
ATOM 17099 C C . GLY F 1 131 ? 8.498 -125.343 -6.208 1.00 16.83 111 GLY F C 1
ATOM 17100 O O . GLY F 1 131 ? 9.420 -124.512 -6.290 1.00 17.34 111 GLY F O 1
ATOM 17101 N N . VAL F 1 132 ? 8.289 -126.104 -5.137 1.00 15.10 112 VAL F N 1
ATOM 17102 C CA . VAL F 1 132 ? 9.319 -126.299 -4.124 1.00 17.01 112 VAL F CA 1
ATOM 17103 C C . VAL F 1 132 ? 9.982 -127.618 -4.523 1.00 18.34 112 VAL F C 1
ATOM 17104 O O . VAL F 1 132 ? 9.439 -128.705 -4.285 1.00 17.34 112 VAL F O 1
ATOM 17108 N N . THR F 1 133 ? 11.132 -127.516 -5.178 1.00 16.54 113 THR F N 1
ATOM 17109 C CA . THR F 1 133 ? 11.741 -128.675 -5.820 1.00 17.16 113 THR F CA 1
ATOM 17110 C C . THR F 1 133 ? 13.259 -128.700 -5.669 1.00 19.63 113 THR F C 1
ATOM 17111 O O . THR F 1 133 ? 13.902 -127.661 -5.523 1.00 19.18 113 THR F O 1
ATOM 17115 N N . HIS F 1 134 ? 13.810 -129.906 -5.676 1.00 17.37 114 HIS F N 1
ATOM 17116 C CA . HIS F 1 134 ? 15.246 -130.127 -5.797 1.00 20.02 114 HIS F CA 1
ATOM 17117 C C . HIS F 1 134 ? 15.672 -129.851 -7.248 1.00 20.94 114 HIS F C 1
ATOM 17118 O O . HIS F 1 134 ? 14.824 -129.767 -8.137 1.00 20.24 114 HIS F O 1
ATOM 17125 N N . GLU F 1 135 ? 16.976 -129.703 -7.480 1.00 24.66 115 GLU F N 1
ATOM 17126 C CA . GLU F 1 135 ? 17.506 -129.535 -8.832 1.00 28.40 115 GLU F CA 1
ATOM 17127 C C . GLU F 1 135 ? 17.427 -130.870 -9.584 1.00 23.38 115 GLU F C 1
ATOM 17128 O O . GLU F 1 135 ? 17.864 -131.908 -9.088 1.00 26.63 115 GLU F O 1
ATOM 17134 N N . ARG F 1 136 ? 16.828 -130.829 -10.765 1.00 18.58 116 ARG F N 1
ATOM 17135 C CA . ARG F 1 136 ? 16.614 -132.021 -11.572 1.00 16.26 116 ARG F CA 1
ATOM 17136 C C . ARG F 1 136 ? 17.433 -131.876 -12.856 1.00 16.93 116 ARG F C 1
ATOM 17137 O O . ARG F 1 136 ? 17.049 -131.115 -13.749 1.00 16.59 116 ARG F O 1
ATOM 17145 N N . PRO F 1 137 ? 18.577 -132.584 -12.936 1.00 17.14 117 PRO F N 1
ATOM 17146 C CA . PRO F 1 137 ? 19.525 -132.445 -14.056 1.00 16.92 117 PRO F CA 1
ATOM 17147 C C . PRO F 1 137 ? 19.057 -133.052 -15.380 1.00 17.39 117 PRO F C 1
ATOM 17148 O O . PRO F 1 137 ? 19.655 -132.780 -16.423 1.00 17.77 117 PRO F O 1
ATOM 17152 N N . ALA F 1 138 ? 18.011 -133.872 -15.327 1.00 16.34 118 ALA F N 1
ATOM 17153 C CA . ALA F 1 138 ? 17.453 -134.519 -16.512 1.00 15.75 118 ALA F CA 1
ATOM 17154 C C . ALA F 1 138 ? 15.985 -134.867 -16.257 1.00 16.56 118 ALA F C 1
ATOM 17155 O O . ALA F 1 138 ? 15.493 -134.722 -15.133 1.00 16.93 118 ALA F O 1
ATOM 17157 N N . GLY F 1 139 ? 15.281 -135.294 -17.303 1.00 14.87 119 GLY F N 1
ATOM 17158 C CA . GLY F 1 139 ? 13.944 -135.868 -17.147 1.00 16.05 119 GLY F CA 1
ATOM 17159 C C . GLY F 1 139 ? 12.757 -134.953 -16.885 1.00 15.91 119 GLY F C 1
ATOM 17160 O O . GLY F 1 139 ? 11.686 -135.441 -16.519 1.00 17.02 119 GLY F O 1
ATOM 17161 N N . VAL F 1 140 ? 12.926 -133.644 -17.073 1.00 11.97 120 VAL F N 1
ATOM 17162 C CA . VAL F 1 140 ? 11.834 -132.689 -16.800 1.00 15.58 120 VAL F CA 1
ATOM 17163 C C . VAL F 1 140 ? 11.016 -132.307 -18.039 1.00 16.96 120 VAL F C 1
ATOM 17164 O O . VAL F 1 140 ? 9.993 -131.611 -17.931 1.00 17.48 120 VAL F O 1
ATOM 17168 N N A ARG F 1 141 ? 11.473 -132.761 -19.205 0.50 16.24 121 ARG F N 1
ATOM 17169 N N B ARG F 1 141 ? 11.460 -132.767 -19.207 0.50 17.25 121 ARG F N 1
ATOM 17170 C CA A ARG F 1 141 ? 10.926 -132.326 -20.487 0.50 17.21 121 ARG F CA 1
ATOM 17171 C CA B ARG F 1 141 ? 10.867 -132.365 -20.479 0.50 18.80 121 ARG F CA 1
ATOM 17172 C C A ARG F 1 141 ? 11.276 -133.335 -21.576 0.50 18.38 121 ARG F C 1
ATOM 17173 C C B ARG F 1 141 ? 11.240 -133.361 -21.569 0.50 19.38 121 ARG F C 1
ATOM 17174 O O A ARG F 1 141 ? 11.985 -134.315 -21.320 0.50 19.38 121 ARG F O 1
ATOM 17175 O O B ARG F 1 141 ? 11.936 -134.350 -21.309 0.50 20.36 121 ARG F O 1
ATOM 17190 N N . GLY F 1 142 ? 10.771 -133.095 -22.785 1.00 18.84 122 GLY F N 1
ATOM 17191 C CA . GLY F 1 142 ? 11.203 -133.832 -23.975 1.00 18.74 122 GLY F CA 1
ATOM 17192 C C . GLY F 1 142 ? 11.756 -132.806 -24.954 1.00 19.61 122 GLY F C 1
ATOM 17193 O O . GLY F 1 142 ? 11.348 -131.645 -24.915 1.00 20.89 122 GLY F O 1
ATOM 17194 N N . THR F 1 143 ? 12.699 -133.217 -25.805 1.00 19.85 123 THR F N 1
ATOM 17195 C CA . THR F 1 143 ? 13.292 -132.322 -26.804 1.00 19.39 123 THR F CA 1
ATOM 17196 C C . THR F 1 143 ? 13.434 -133.015 -28.154 1.00 22.05 123 THR F C 1
ATOM 17197 O O . THR F 1 143 ? 13.966 -134.132 -28.243 1.00 21.64 123 THR F O 1
ATOM 17201 N N . LYS F 1 144 ? 12.959 -132.345 -29.200 1.00 21.61 124 LYS F N 1
ATOM 17202 C CA . LYS F 1 144 ? 13.049 -132.867 -30.566 1.00 25.14 124 LYS F CA 1
ATOM 17203 C C . LYS F 1 144 ? 13.669 -131.804 -31.473 1.00 23.92 124 LYS F C 1
ATOM 17204 O O . LYS F 1 144 ? 13.020 -130.819 -31.831 1.00 24.26 124 LYS F O 1
ATOM 17210 N N . LEU F 1 145 ? 14.940 -132.006 -31.810 1.00 23.12 125 LEU F N 1
ATOM 17211 C CA . LEU F 1 145 ? 15.711 -131.057 -32.619 1.00 26.88 125 LEU F CA 1
ATOM 17212 C C . LEU F 1 145 ? 15.184 -131.019 -34.050 1.00 27.88 125 LEU F C 1
ATOM 17213 O O . LEU F 1 145 ? 14.631 -132.010 -34.526 1.00 26.90 125 LEU F O 1
ATOM 17218 N N . PHE F 1 146 ? 15.356 -129.877 -34.723 1.00 29.14 126 PHE F N 1
ATOM 17219 C CA . PHE F 1 146 ? 14.892 -129.687 -36.107 1.00 29.37 126 PHE F CA 1
ATOM 17220 C C . PHE F 1 146 ? 13.590 -130.453 -36.383 1.00 29.15 126 PHE F C 1
ATOM 17221 O O . PHE F 1 146 ? 13.549 -131.297 -37.283 1.00 30.49 126 PHE F O 1
ATOM 17229 N N . PRO F 1 147 ? 12.522 -130.163 -35.612 1.00 29.71 127 PRO F N 1
ATOM 17230 C CA . PRO F 1 147 ? 11.357 -131.060 -35.586 1.00 30.16 127 PRO F CA 1
ATOM 17231 C C . PRO F 1 147 ? 10.583 -131.201 -36.907 1.00 34.37 127 PRO F C 1
ATOM 17232 O O . PRO F 1 147 ? 9.922 -132.222 -37.111 1.00 33.33 127 PRO F O 1
ATOM 17236 N N . TYR F 1 148 ? 10.672 -130.206 -37.789 1.00 35.42 128 TYR F N 1
ATOM 17237 C CA . TYR F 1 148 ? 9.945 -130.245 -39.062 1.00 40.42 128 TYR F CA 1
ATOM 17238 C C . TYR F 1 148 ? 10.858 -130.327 -40.286 1.00 44.01 128 TYR F C 1
ATOM 17239 O O . TYR F 1 148 ? 10.393 -130.200 -41.425 1.00 46.95 128 TYR F O 1
ATOM 17248 N N . LEU F 1 149 ? 12.150 -130.540 -40.050 1.00 53.32 129 LEU F N 1
ATOM 17249 C CA . LEU F 1 149 ? 13.119 -130.617 -41.138 1.00 57.98 129 LEU F CA 1
ATOM 17250 C C . LEU F 1 149 ? 12.994 -131.947 -41.870 1.00 62.06 129 LEU F C 1
ATOM 17251 O O . LEU F 1 149 ? 13.460 -132.982 -41.389 1.00 62.25 129 LEU F O 1
ATOM 17256 N N . THR F 1 150 ? 12.342 -131.901 -43.029 1.00 68.08 130 THR F N 1
ATOM 17257 C CA . THR F 1 150 ? 12.167 -133.075 -43.882 1.00 72.88 130 THR F CA 1
ATOM 17258 C C . THR F 1 150 ? 13.504 -133.513 -44.487 1.00 76.22 130 THR F C 1
ATOM 17259 O O . THR F 1 150 ? 14.260 -132.691 -45.010 1.00 76.82 130 THR F O 1
ATOM 17263 N N . ASP F 1 151 ? 13.789 -134.810 -44.398 1.00 79.06 131 ASP F N 1
ATOM 17264 C CA . ASP F 1 151 ? 15.082 -135.348 -44.814 1.00 81.94 131 ASP F CA 1
ATOM 17265 C C . ASP F 1 151 ? 15.206 -135.460 -46.335 1.00 84.79 131 ASP F C 1
ATOM 17266 O O . ASP F 1 151 ? 15.003 -136.531 -46.912 1.00 85.71 131 ASP F O 1
ATOM 17271 N N . ASP F 1 152 ? 15.534 -134.340 -46.974 1.00 86.65 132 ASP F N 1
ATOM 17272 C CA . ASP F 1 152 ? 15.755 -134.301 -48.421 1.00 89.89 132 ASP F CA 1
ATOM 17273 C C . ASP F 1 152 ? 17.115 -133.689 -48.777 1.00 91.34 132 ASP F C 1
ATOM 17274 O O . ASP F 1 152 ? 18.019 -133.642 -47.935 1.00 90.31 132 ASP F O 1
ATOM 17279 N N . GLU F 1 153 ? 17.248 -133.218 -50.017 1.00 93.35 133 GLU F N 1
ATOM 17280 C CA . GLU F 1 153 ? 18.523 -132.707 -50.533 1.00 95.15 133 GLU F CA 1
ATOM 17281 C C . GLU F 1 153 ? 18.899 -131.314 -50.011 1.00 93.33 133 GLU F C 1
ATOM 17282 O O . GLU F 1 153 ? 20.080 -130.958 -49.982 1.00 94.36 133 GLU F O 1
ATOM 17288 N N . GLU F 1 154 ? 17.900 -130.536 -49.601 1.00 90.32 134 GLU F N 1
ATOM 17289 C CA . GLU F 1 154 ? 18.127 -129.166 -49.132 1.00 87.63 134 GLU F CA 1
ATOM 17290 C C . GLU F 1 154 ? 18.259 -129.066 -47.608 1.00 82.95 134 GLU F C 1
ATOM 17291 O O . GLU F 1 154 ? 18.428 -127.972 -47.065 1.00 80.92 134 GLU F O 1
ATOM 17297 N N . ALA F 1 155 ? 18.198 -130.216 -46.936 1.00 79.62 135 ALA F N 1
ATOM 17298 C CA . ALA F 1 155 ? 18.310 -130.296 -45.478 1.00 75.76 135 ALA F CA 1
ATOM 17299 C C . ALA F 1 155 ? 19.717 -129.962 -44.981 1.00 73.50 135 ALA F C 1
ATOM 17300 O O . ALA F 1 155 ? 19.872 -129.285 -43.964 1.00 71.38 135 ALA F O 1
ATOM 17302 N N . VAL F 1 156 ? 20.729 -130.435 -45.710 1.00 73.24 136 VAL F N 1
ATOM 17303 C CA . VAL F 1 156 ? 22.140 -130.192 -45.388 1.00 72.66 136 VAL F CA 1
ATOM 17304 C C . VAL F 1 156 ? 22.437 -128.693 -45.244 1.00 71.77 136 VAL F C 1
ATOM 17305 O O . VAL F 1 156 ? 23.135 -128.280 -44.313 1.00 70.39 136 VAL F O 1
ATOM 17309 N N . GLU F 1 157 ? 21.896 -127.897 -46.167 1.00 71.02 137 GLU F N 1
ATOM 17310 C CA . GLU F 1 157 ? 22.039 -126.441 -46.150 1.00 71.74 137 GLU F CA 1
ATOM 17311 C C . GLU F 1 157 ? 21.370 -125.828 -44.919 1.00 67.97 137 GLU F C 1
ATOM 17312 O O . GLU F 1 157 ? 21.940 -124.949 -44.266 1.00 67.04 137 GLU F O 1
ATOM 17318 N N . GLN F 1 158 ? 20.159 -126.295 -44.619 1.00 65.72 138 GLN F N 1
ATOM 17319 C CA . GLN F 1 158 ? 19.391 -125.834 -43.461 1.00 63.50 138 GLN F CA 1
ATOM 17320 C C . GLN F 1 158 ? 20.117 -126.132 -42.149 1.00 59.76 138 GLN F C 1
ATOM 17321 O O . GLN F 1 158 ? 20.132 -125.300 -41.242 1.00 58.99 138 GLN F O 1
ATOM 17327 N N . ILE F 1 159 ? 20.716 -127.319 -42.062 1.00 58.25 139 ILE F N 1
ATOM 17328 C CA . ILE F 1 159 ? 21.486 -127.735 -40.886 1.00 56.01 139 ILE F CA 1
ATOM 17329 C C . ILE F 1 159 ? 22.669 -126.791 -40.650 1.00 55.68 139 ILE F C 1
ATOM 17330 O O . ILE F 1 159 ? 22.889 -126.338 -39.528 1.00 54.11 139 ILE F O 1
ATOM 17335 N N . GLY F 1 160 ? 23.409 -126.487 -41.715 1.00 55.61 140 GLY F N 1
ATOM 17336 C CA . GLY F 1 160 ? 24.578 -125.613 -41.632 1.00 55.24 140 GLY F CA 1
ATOM 17337 C C . GLY F 1 160 ? 24.270 -124.192 -41.195 1.00 54.34 140 GLY F C 1
ATOM 17338 O O . GLY F 1 160 ? 25.050 -123.580 -40.465 1.00 56.50 140 GLY F O 1
ATOM 17339 N N . THR F 1 161 ? 23.129 -123.669 -41.638 1.00 52.61 141 THR F N 1
ATOM 17340 C CA . THR F 1 161 ? 22.727 -122.297 -41.326 1.00 51.33 141 THR F CA 1
ATOM 17341 C C . THR F 1 161 ? 22.245 -122.154 -39.878 1.00 47.98 141 THR F C 1
ATOM 17342 O O . THR F 1 161 ? 22.486 -121.130 -39.234 1.00 46.62 141 THR F O 1
ATOM 17346 N N . TYR F 1 162 ? 21.587 -123.190 -39.365 1.00 46.63 142 TYR F N 1
ATOM 17347 C CA . TYR F 1 162 ? 20.837 -123.067 -38.110 1.00 46.41 142 TYR F CA 1
ATOM 17348 C C . TYR F 1 162 ? 21.364 -123.836 -36.893 1.00 45.25 142 TYR F C 1
ATOM 17349 O O . TYR F 1 162 ? 20.882 -123.615 -35.783 1.00 43.08 142 TYR F O 1
ATOM 17358 N N . LEU F 1 163 ? 22.340 -124.723 -37.089 1.00 47.29 143 LEU F N 1
ATOM 17359 C CA . LEU F 1 163 ? 22.826 -125.598 -36.001 1.00 46.90 143 LEU F CA 1
ATOM 17360 C C . LEU F 1 163 ? 23.281 -124.850 -34.742 1.00 45.18 143 LEU F C 1
ATOM 17361 O O . LEU F 1 163 ? 22.845 -125.170 -33.630 1.00 43.50 143 LEU F O 1
ATOM 17366 N N . LEU F 1 164 ? 24.153 -123.861 -34.917 1.00 45.35 144 LEU F N 1
ATOM 17367 C CA . LEU F 1 164 ? 24.643 -123.075 -33.787 1.00 45.00 144 LEU F CA 1
ATOM 17368 C C . LEU F 1 164 ? 23.537 -122.220 -33.168 1.00 42.92 144 LEU F C 1
ATOM 17369 O O . LEU F 1 164 ? 23.384 -122.186 -31.942 1.00 40.24 144 LEU F O 1
ATOM 17374 N N . ALA F 1 165 ? 22.776 -121.539 -34.023 1.00 42.16 145 ALA F N 1
ATOM 17375 C CA . ALA F 1 165 ? 21.687 -120.666 -33.587 1.00 40.24 145 ALA F CA 1
ATOM 17376 C C . ALA F 1 165 ? 20.629 -121.435 -32.798 1.00 38.53 145 ALA F C 1
ATOM 17377 O O . ALA F 1 165 ? 20.109 -120.934 -31.803 1.00 36.25 145 ALA F O 1
ATOM 17379 N N . ALA F 1 166 ? 20.327 -122.653 -33.248 1.00 37.42 146 ALA F N 1
ATOM 17380 C CA . ALA F 1 166 ? 19.337 -123.497 -32.583 1.00 36.54 146 ALA F CA 1
ATOM 17381 C C . ALA F 1 166 ? 19.794 -123.950 -31.191 1.00 35.36 146 ALA F C 1
ATOM 17382 O O . ALA F 1 166 ? 18.983 -124.002 -30.265 1.00 35.53 146 ALA F O 1
ATOM 17384 N N . GLN F 1 167 ? 21.083 -124.260 -31.049 1.00 36.04 147 GLN F N 1
ATOM 17385 C CA . GLN F 1 167 ? 21.674 -124.587 -29.743 1.00 36.18 147 GLN F CA 1
ATOM 17386 C C . GLN F 1 167 ? 21.601 -123.382 -28.803 1.00 35.94 147 GLN F C 1
ATOM 17387 O O . GLN F 1 167 ? 21.162 -123.501 -27.655 1.00 33.52 147 GLN F O 1
ATOM 17393 N N . GLN F 1 168 ? 22.022 -122.222 -29.304 1.00 34.83 148 GLN F N 1
ATOM 17394 C CA . GLN F 1 168 ? 22.044 -120.994 -28.512 1.00 35.83 148 GLN F CA 1
ATOM 17395 C C . GLN F 1 168 ? 20.641 -120.525 -28.121 1.00 33.75 148 GLN F C 1
ATOM 17396 O O . GLN F 1 168 ? 20.409 -120.163 -26.969 1.00 31.88 148 GLN F O 1
ATOM 17402 N N . GLY F 1 169 ? 19.715 -120.554 -29.077 1.00 34.42 149 GLY F N 1
ATOM 17403 C CA . GLY F 1 169 ? 18.321 -120.188 -28.824 1.00 33.68 149 GLY F CA 1
ATOM 17404 C C . GLY F 1 169 ? 17.611 -121.118 -27.855 1.00 30.52 149 GLY F C 1
ATOM 17405 O O . GLY F 1 169 ? 16.856 -120.669 -26.990 1.00 29.35 149 GLY F O 1
ATOM 17406 N N . THR F 1 170 ? 17.849 -122.419 -28.004 1.00 29.00 150 THR F N 1
ATOM 17407 C CA . THR F 1 170 ? 17.275 -123.414 -27.092 1.00 27.37 150 THR F CA 1
ATOM 17408 C C . THR F 1 170 ? 17.796 -123.213 -25.669 1.00 26.79 150 THR F C 1
ATOM 17409 O O . THR F 1 170 ? 17.028 -123.238 -24.713 1.00 28.38 150 THR F O 1
ATOM 17413 N N . GLU F 1 171 ? 19.104 -123.009 -25.540 1.00 29.53 151 GLU F N 1
ATOM 17414 C CA . GLU F 1 171 ? 19.723 -122.797 -24.236 1.00 32.12 151 GLU F CA 1
ATOM 17415 C C . GLU F 1 171 ? 19.074 -121.605 -23.520 1.00 31.48 151 GLU F C 1
ATOM 17416 O O . GLU F 1 171 ? 18.852 -121.643 -22.307 1.00 28.00 151 GLU F O 1
ATOM 17422 N N . ALA F 1 172 ? 18.741 -120.567 -24.285 1.00 31.88 152 ALA F N 1
ATOM 17423 C CA . ALA F 1 172 ? 18.107 -119.372 -23.731 1.00 30.11 152 ALA F CA 1
ATOM 17424 C C . ALA F 1 172 ? 16.676 -119.647 -23.261 1.00 28.47 152 ALA F C 1
ATOM 17425 O O . ALA F 1 172 ? 16.294 -119.252 -22.156 1.00 27.96 152 ALA F O 1
ATOM 17427 N N . VAL F 1 173 ? 15.896 -120.345 -24.083 1.00 26.02 153 VAL F N 1
ATOM 17428 C CA . VAL F 1 173 ? 14.515 -120.684 -23.721 1.00 23.85 153 VAL F CA 1
ATOM 17429 C C . VAL F 1 173 ? 14.470 -121.602 -22.492 1.00 24.08 153 VAL F C 1
ATOM 17430 O O . VAL F 1 173 ? 13.694 -121.363 -21.556 1.00 21.09 153 VAL F O 1
ATOM 17434 N N . LEU F 1 174 ? 15.306 -122.640 -22.482 1.00 22.37 154 LEU F N 1
ATOM 17435 C CA . LEU F 1 174 ? 15.320 -123.574 -21.347 1.00 21.24 154 LEU F CA 1
ATOM 17436 C C . LEU F 1 174 ? 15.714 -122.919 -20.026 1.00 19.44 154 LEU F C 1
ATOM 17437 O O . LEU F 1 174 ? 15.193 -123.285 -18.970 1.00 21.62 154 LEU F O 1
ATOM 17442 N N . ALA F 1 175 ? 16.636 -121.961 -20.077 1.00 20.10 155 ALA F N 1
ATOM 17443 C CA . ALA F 1 175 ? 17.002 -121.204 -18.874 1.00 22.38 155 ALA F CA 1
ATOM 17444 C C . ALA F 1 175 ? 15.774 -120.485 -18.310 1.00 21.75 155 ALA F C 1
ATOM 17445 O O . ALA F 1 175 ? 15.600 -120.387 -17.093 1.00 27.30 155 ALA F O 1
ATOM 17447 N N . GLY F 1 176 ? 14.905 -120.023 -19.203 1.00 22.77 156 GLY F N 1
ATOM 17448 C CA . GLY F 1 176 ? 13.645 -119.397 -18.811 1.00 21.73 156 GLY F CA 1
ATOM 17449 C C . GLY F 1 176 ? 12.594 -120.353 -18.264 1.00 21.79 156 GLY F C 1
ATOM 17450 O O . GLY F 1 176 ? 11.619 -119.907 -17.661 1.00 19.09 156 GLY F O 1
ATOM 17451 N N . CYS F 1 177 ? 12.798 -121.660 -18.460 1.00 20.94 157 CYS F N 1
ATOM 17452 C CA . CYS F 1 177 ? 11.827 -122.695 -18.047 1.00 20.28 157 CYS F CA 1
ATOM 17453 C C . CYS F 1 177 ? 12.139 -123.353 -16.703 1.00 22.26 157 CYS F C 1
ATOM 17454 O O . CYS F 1 177 ? 11.419 -124.268 -16.271 1.00 20.19 157 CYS F O 1
ATOM 17457 N N . GLY F 1 178 ? 13.210 -122.901 -16.054 1.00 21.03 158 GLY F N 1
ATOM 17458 C CA . GLY F 1 178 ? 13.620 -123.426 -14.754 1.00 20.26 158 GLY F CA 1
ATOM 17459 C C . GLY F 1 178 ? 13.740 -122.344 -13.693 1.00 20.21 158 GLY F C 1
ATOM 17460 O O . GLY F 1 178 ? 13.405 -121.186 -13.940 1.00 20.67 158 GLY F O 1
ATOM 17461 N N . SER F 1 179 ? 14.231 -122.734 -12.520 1.00 16.25 159 SER F N 1
ATOM 17462 C CA . SER F 1 179 ? 14.336 -121.850 -11.351 1.00 20.97 159 SER F CA 1
ATOM 17463 C C . SER F 1 179 ? 15.772 -121.723 -10.815 1.00 20.89 159 SER F C 1
ATOM 17464 O O . SER F 1 179 ? 15.972 -121.537 -9.603 1.00 20.23 159 SER F O 1
ATOM 17467 N N . ARG F 1 180 ? 16.766 -121.830 -11.698 1.00 21.39 160 ARG F N 1
ATOM 17468 C CA . ARG F 1 180 ? 18.178 -121.692 -11.286 1.00 27.92 160 ARG F CA 1
ATOM 17469 C C . ARG F 1 180 ? 18.446 -120.298 -10.695 1.00 28.05 160 ARG F C 1
ATOM 17470 O O . ARG F 1 180 ? 17.904 -119.309 -11.184 1.00 30.00 160 ARG F O 1
ATOM 17478 N N . LYS F 1 181 ? 19.270 -120.222 -9.649 1.00 29.10 161 LYS F N 1
ATOM 17479 C CA . LYS F 1 181 ? 19.556 -118.933 -9.004 1.00 30.40 161 LYS F CA 1
ATOM 17480 C C . LYS F 1 181 ? 20.333 -118.030 -9.951 1.00 28.97 161 LYS F C 1
ATOM 17481 O O . LYS F 1 181 ? 21.372 -118.436 -10.471 1.00 26.95 161 LYS F O 1
ATOM 17487 N N . PRO F 1 182 ? 19.823 -116.810 -10.188 1.00 27.91 162 PRO F N 1
ATOM 17488 C CA . PRO F 1 182 ? 20.550 -115.870 -11.022 1.00 28.38 162 PRO F CA 1
ATOM 17489 C C . PRO F 1 182 ? 21.641 -115.135 -10.244 1.00 27.94 162 PRO F C 1
ATOM 17490 O O . PRO F 1 182 ? 21.673 -115.181 -9.010 1.00 25.96 162 PRO F O 1
ATOM 17494 N N . ASP F 1 183 ? 22.511 -114.450 -10.978 1.00 28.12 163 ASP F N 1
ATOM 17495 C CA . ASP F 1 183 ? 23.550 -113.614 -10.395 1.00 27.30 163 ASP F CA 1
ATOM 17496 C C . ASP F 1 183 ? 22.962 -112.214 -10.245 1.00 24.63 163 ASP F C 1
ATOM 17497 O O . ASP F 1 183 ? 22.639 -111.559 -11.240 1.00 26.37 163 ASP F O 1
ATOM 17502 N N . LEU F 1 184 ? 22.803 -111.762 -9.000 1.00 24.22 164 LEU F N 1
ATOM 17503 C CA . LEU F 1 184 ? 22.190 -110.457 -8.736 1.00 24.50 164 LEU F CA 1
ATOM 17504 C C . LEU F 1 184 ? 22.958 -109.306 -9.356 1.00 24.73 164 LEU F C 1
ATOM 17505 O O . LEU F 1 184 ? 22.358 -108.346 -9.844 1.00 25.13 164 LEU F O 1
ATOM 17510 N N . SER F 1 185 ? 24.286 -109.411 -9.342 1.00 23.12 165 SER F N 1
ATOM 17511 C CA . SER F 1 185 ? 25.126 -108.401 -9.966 1.00 25.27 165 SER F CA 1
ATOM 17512 C C . SER F 1 185 ? 24.838 -108.279 -11.470 1.00 27.77 165 SER F C 1
ATOM 17513 O O . SER F 1 185 ? 24.768 -107.166 -11.997 1.00 28.24 165 SER F O 1
ATOM 17516 N N A GLU F 1 186 ? 24.663 -109.423 -12.133 0.50 27.31 166 GLU F N 1
ATOM 17517 N N B GLU F 1 186 ? 24.656 -109.414 -12.144 0.50 28.15 166 GLU F N 1
ATOM 17518 C CA A GLU F 1 186 ? 24.347 -109.475 -13.564 0.50 28.88 166 GLU F CA 1
ATOM 17519 C CA B GLU F 1 186 ? 24.353 -109.418 -13.578 0.50 30.29 166 GLU F CA 1
ATOM 17520 C C A GLU F 1 186 ? 22.965 -108.887 -13.882 0.50 29.18 166 GLU F C 1
ATOM 17521 C C B GLU F 1 186 ? 22.957 -108.862 -13.883 0.50 29.99 166 GLU F C 1
ATOM 17522 O O A GLU F 1 186 ? 22.812 -108.138 -14.850 0.50 31.33 166 GLU F O 1
ATOM 17523 O O B GLU F 1 186 ? 22.784 -108.114 -14.849 0.50 31.92 166 GLU F O 1
ATOM 17534 N N . LEU F 1 187 ? 21.974 -109.224 -13.059 1.00 29.02 167 LEU F N 1
ATOM 17535 C CA . LEU F 1 187 ? 20.605 -108.704 -13.205 1.00 28.93 167 LEU F CA 1
ATOM 17536 C C . LEU F 1 187 ? 20.562 -107.192 -13.037 1.00 31.27 167 LEU F C 1
ATOM 17537 O O . LEU F 1 187 ? 19.818 -106.501 -13.736 1.00 29.47 167 LEU F O 1
ATOM 17542 N N . SER F 1 188 ? 21.379 -106.690 -12.112 1.00 32.20 168 SER F N 1
ATOM 17543 C CA . SER F 1 188 ? 21.507 -105.260 -11.870 1.00 32.52 168 SER F CA 1
ATOM 17544 C C . SER F 1 188 ? 21.925 -104.488 -13.123 1.00 31.91 168 SER F C 1
ATOM 17545 O O . SER F 1 188 ? 21.357 -103.433 -13.415 1.00 32.33 168 SER F O 1
ATOM 17548 N N . SER F 1 189 ? 22.910 -105.011 -13.856 1.00 31.55 169 SER F N 1
ATOM 17549 C CA . SER F 1 189 ? 23.307 -104.433 -15.144 1.00 31.88 169 SER F CA 1
ATOM 17550 C C . SER F 1 189 ? 22.249 -104.655 -16.227 1.00 29.87 169 SER F C 1
ATOM 17551 O O . SER F 1 189 ? 21.980 -103.763 -17.035 1.00 30.85 169 SER F O 1
ATOM 17554 N N . ARG F 1 190 ? 21.667 -105.850 -16.241 1.00 29.25 170 ARG F N 1
ATOM 17555 C CA . ARG F 1 190 ? 20.651 -106.214 -17.233 1.00 30.85 170 ARG F CA 1
ATOM 17556 C C . ARG F 1 190 ? 19.414 -105.319 -17.127 1.00 25.94 170 ARG F C 1
ATOM 17557 O O . ARG F 1 190 ? 18.852 -104.903 -18.146 1.00 22.66 170 ARG F O 1
ATOM 17565 N N . TYR F 1 191 ? 19.019 -105.002 -15.895 1.00 21.38 171 TYR F N 1
ATOM 17566 C CA . TYR F 1 191 ? 17.804 -104.227 -15.649 1.00 21.81 171 TYR F CA 1
ATOM 17567 C C . TYR F 1 191 ? 18.038 -102.730 -15.380 1.00 23.22 171 TYR F C 1
ATOM 17568 O O . TYR F 1 191 ? 17.089 -102.006 -15.068 1.00 23.20 171 TYR F O 1
ATOM 17577 N N . PHE F 1 192 ? 19.288 -102.280 -15.506 1.00 26.31 172 PHE F N 1
ATOM 17578 C CA . PHE F 1 192 ? 19.653 -100.855 -15.396 1.00 28.61 172 PHE F CA 1
ATOM 17579 C C . PHE F 1 192 ? 19.320 -100.252 -14.031 1.00 31.34 172 PHE F C 1
ATOM 17580 O O . PHE F 1 192 ? 18.659 -99.208 -13.936 1.00 33.26 172 PHE F O 1
ATOM 17588 N N . THR F 1 193 ? 19.761 -100.921 -12.975 1.00 27.03 173 THR F N 1
ATOM 17589 C CA . THR F 1 193 ? 19.616 -100.375 -11.635 1.00 29.72 173 THR F CA 1
ATOM 17590 C C . THR F 1 193 ? 21.019 -100.169 -11.056 1.00 28.70 173 THR F C 1
ATOM 17591 O O . THR F 1 193 ? 21.938 -100.915 -11.392 1.00 32.74 173 THR F O 1
ATOM 17595 N N . PRO F 1 194 ? 21.206 -99.121 -10.236 1.00 28.99 174 PRO F N 1
ATOM 17596 C CA . PRO F 1 194 ? 22.569 -98.814 -9.814 1.00 29.05 174 PRO F CA 1
ATOM 17597 C C . PRO F 1 194 ? 23.051 -99.589 -8.575 1.00 28.91 174 PRO F C 1
ATOM 17598 O O . PRO F 1 194 ? 24.022 -99.174 -7.944 1.00 29.31 174 PRO F O 1
ATOM 17602 N N . LYS F 1 195 ? 22.403 -100.712 -8.258 1.00 28.59 175 LYS F N 1
ATOM 17603 C CA . LYS F 1 195 ? 22.750 -101.509 -7.064 1.00 29.45 175 LYS F CA 1
ATOM 17604 C C . LYS F 1 195 ? 24.182 -102.058 -7.070 1.00 29.67 175 LYS F C 1
ATOM 17605 O O . LYS F 1 195 ? 24.733 -102.359 -6.008 1.00 28.01 175 LYS F O 1
ATOM 17611 N N . PHE F 1 196 ? 24.768 -102.208 -8.259 1.00 20.95 176 PHE F N 1
ATOM 17612 C CA . PHE F 1 196 ? 26.148 -102.689 -8.395 1.00 20.78 176 PHE F CA 1
ATOM 17613 C C . PHE F 1 196 ? 26.829 -102.137 -9.637 1.00 25.37 176 PHE F C 1
ATOM 17614 O O . PHE F 1 196 ? 26.195 -101.985 -10.679 1.00 25.19 176 PHE F O 1
ATOM 17622 N N . GLY F 1 197 ? 28.126 -101.860 -9.523 1.00 23.03 177 GLY F N 1
ATOM 17623 C CA . GLY F 1 197 ? 28.953 -101.621 -10.698 1.00 24.02 177 GLY F CA 1
ATOM 17624 C C . GLY F 1 197 ? 29.668 -100.290 -10.778 1.00 24.93 177 GLY F C 1
ATOM 17625 O O . GLY F 1 197 ? 30.661 -100.167 -11.495 1.00 27.97 177 GLY F O 1
ATOM 17626 N N . PHE F 1 198 ? 29.181 -99.289 -10.051 1.00 25.48 178 PHE F N 1
ATOM 17627 C CA . PHE F 1 198 ? 29.719 -97.937 -10.213 1.00 27.92 178 PHE F CA 1
ATOM 17628 C C . PHE F 1 198 ? 29.626 -97.109 -8.938 1.00 24.96 178 PHE F C 1
ATOM 17629 O O . PHE F 1 198 ? 30.637 -96.876 -8.273 1.00 26.17 178 PHE F O 1
ATOM 17637 N N . LEU F 1 199 ? 28.417 -96.668 -8.604 1.00 22.73 179 LEU F N 1
ATOM 17638 C CA . LEU F 1 199 ? 28.181 -95.879 -7.401 1.00 23.87 179 LEU F CA 1
ATOM 17639 C C . LEU F 1 199 ? 28.087 -96.757 -6.162 1.00 21.62 179 LEU F C 1
ATOM 17640 O O . LEU F 1 199 ? 28.434 -96.317 -5.065 1.00 23.03 179 LEU F O 1
ATOM 17645 N N . HIS F 1 200 ? 27.590 -97.981 -6.342 1.00 20.39 180 HIS F N 1
ATOM 17646 C CA . HIS F 1 200 ? 27.227 -98.860 -5.225 1.00 20.42 180 HIS F CA 1
ATOM 17647 C C . HIS F 1 200 ? 27.637 -100.303 -5.474 1.00 18.71 180 HIS F C 1
ATOM 17648 O O . HIS F 1 200 ? 27.822 -100.719 -6.617 1.00 18.45 180 HIS F O 1
ATOM 17655 N N . TRP F 1 201 ? 27.758 -101.069 -4.392 1.00 15.53 181 TRP F N 1
ATOM 17656 C CA . TRP F 1 201 ? 28.286 -102.427 -4.468 1.00 17.29 181 TRP F CA 1
ATOM 17657 C C . TRP F 1 201 ? 27.441 -103.364 -3.591 1.00 15.06 181 TRP F C 1
ATOM 17658 O O . TRP F 1 201 ? 27.972 -104.234 -2.902 1.00 16.75 181 TRP F O 1
ATOM 17669 N N . PHE F 1 202 ? 26.115 -103.185 -3.671 1.00 16.24 182 PHE F N 1
ATOM 17670 C CA . PHE F 1 202 ? 25.150 -103.800 -2.748 1.00 18.15 182 PHE F CA 1
ATOM 17671 C C . PHE F 1 202 ? 24.841 -105.272 -2.981 1.00 18.39 182 PHE F C 1
ATOM 17672 O O . PHE F 1 202 ? 24.555 -105.993 -2.030 1.00 15.84 182 PHE F O 1
ATOM 17680 N N . THR F 1 203 ? 24.822 -105.696 -4.244 1.00 17.37 183 THR F N 1
ATOM 17681 C CA . THR F 1 203 ? 24.254 -107.000 -4.605 1.00 16.98 183 THR F CA 1
ATOM 17682 C C . THR F 1 203 ? 24.878 -108.235 -3.927 1.00 16.57 183 THR F C 1
ATOM 17683 O O . THR F 1 203 ? 24.161 -109.197 -3.651 1.00 15.46 183 THR F O 1
ATOM 17687 N N . PRO F 1 204 ? 26.203 -108.225 -3.651 1.00 16.98 184 PRO F N 1
ATOM 17688 C CA . PRO F 1 204 ? 26.685 -109.398 -2.899 1.00 16.71 184 PRO F CA 1
ATOM 17689 C C . PRO F 1 204 ? 26.070 -109.523 -1.495 1.00 16.26 184 PRO F C 1
ATOM 17690 O O . PRO F 1 204 ? 25.874 -110.643 -1.010 1.00 15.93 184 PRO F O 1
ATOM 17694 N N . HIS F 1 205 ? 25.740 -108.394 -0.868 1.00 14.77 185 HIS F N 1
ATOM 17695 C CA . HIS F 1 205 ? 25.085 -108.406 0.447 1.00 15.54 185 HIS F CA 1
ATOM 17696 C C . HIS F 1 205 ? 23.629 -108.835 0.310 1.00 15.42 185 HIS F C 1
ATOM 17697 O O . HIS F 1 205 ? 23.135 -109.670 1.080 1.00 15.07 185 HIS F O 1
ATOM 17704 N N . TYR F 1 206 ? 22.945 -108.271 -0.680 1.00 16.20 186 TYR F N 1
ATOM 17705 C CA . TYR F 1 206 ? 21.595 -108.715 -1.008 1.00 16.33 186 TYR F CA 1
ATOM 17706 C C . TYR F 1 206 ? 21.541 -110.216 -1.280 1.00 17.22 186 TYR F C 1
ATOM 17707 O O . TYR F 1 206 ? 20.657 -110.907 -0.774 1.00 17.46 186 TYR F O 1
ATOM 17716 N N . ASP F 1 207 ? 22.492 -110.723 -2.064 1.00 16.31 187 ASP F N 1
ATOM 17717 C CA . ASP F 1 207 ? 22.547 -112.151 -2.347 1.00 18.16 187 ASP F CA 1
ATOM 17718 C C . ASP F 1 207 ? 22.714 -112.972 -1.067 1.00 17.58 187 ASP F C 1
ATOM 17719 O O . ASP F 1 207 ? 21.990 -113.947 -0.850 1.00 14.73 187 ASP F O 1
ATOM 17724 N N . ARG F 1 208 ? 23.646 -112.575 -0.212 1.00 16.45 188 ARG F N 1
ATOM 17725 C CA . ARG F 1 208 ? 23.866 -113.329 1.022 1.00 19.10 188 ARG F CA 1
ATOM 17726 C C . ARG F 1 208 ? 22.636 -113.366 1.921 1.00 17.34 188 ARG F C 1
ATOM 17727 O O . ARG F 1 208 ? 22.284 -114.425 2.442 1.00 15.66 188 ARG F O 1
ATOM 17735 N N . HIS F 1 209 ? 21.973 -112.218 2.069 1.00 16.65 189 HIS F N 1
ATOM 17736 C CA . HIS F 1 209 ? 20.815 -112.105 2.950 1.00 16.73 189 HIS F CA 1
ATOM 17737 C C . HIS F 1 209 ? 19.498 -112.629 2.369 1.00 16.44 189 HIS F C 1
ATOM 17738 O O . HIS F 1 209 ? 18.605 -113.018 3.119 1.00 14.72 189 HIS F O 1
ATOM 17745 N N . PHE F 1 210 ? 19.379 -112.659 1.043 1.00 14.81 190 PHE F N 1
ATOM 17746 C CA . PHE F 1 210 ? 18.113 -113.043 0.410 1.00 14.80 190 PHE F CA 1
ATOM 17747 C C . PHE F 1 210 ? 18.082 -114.471 -0.144 1.00 15.14 190 PHE F C 1
ATOM 17748 O O . PHE F 1 210 ? 17.003 -115.035 -0.340 1.00 13.69 190 PHE F O 1
ATOM 17756 N N . ARG F 1 211 ? 19.246 -115.053 -0.422 1.00 10.61 191 ARG F N 1
ATOM 17757 C CA . ARG F 1 211 ? 19.266 -116.314 -1.172 1.00 15.37 191 ARG F CA 1
ATOM 17758 C C . ARG F 1 211 ? 18.524 -117.471 -0.496 1.00 15.97 191 ARG F C 1
ATOM 17759 O O . ARG F 1 211 ? 17.925 -118.290 -1.183 1.00 16.05 191 ARG F O 1
ATOM 17767 N N . ASP F 1 212 ? 18.551 -117.518 0.837 1.00 16.50 192 ASP F N 1
ATOM 17768 C CA . ASP F 1 212 ? 17.876 -118.581 1.596 1.00 19.57 192 ASP F CA 1
ATOM 17769 C C . ASP F 1 212 ? 16.344 -118.513 1.534 1.00 18.99 192 ASP F C 1
ATOM 17770 O O . ASP F 1 212 ? 15.675 -119.465 1.944 1.00 14.79 192 ASP F O 1
ATOM 17775 N N . TYR F 1 213 ? 15.792 -117.397 1.044 1.00 15.24 193 TYR F N 1
ATOM 17776 C CA . TYR F 1 213 ? 14.336 -117.239 0.941 1.00 13.26 193 TYR F CA 1
ATOM 17777 C C . TYR F 1 213 ? 13.750 -117.726 -0.387 1.00 15.27 193 TYR F C 1
ATOM 17778 O O . TYR F 1 213 ? 12.534 -117.696 -0.555 1.00 14.82 193 TYR F O 1
ATOM 17787 N N . ARG F 1 214 ? 14.595 -118.150 -1.328 1.00 16.50 194 ARG F N 1
ATOM 17788 C CA . ARG F 1 214 ? 14.151 -118.365 -2.726 1.00 14.40 194 ARG F CA 1
ATOM 17789 C C . ARG F 1 214 ? 13.107 -119.462 -2.995 1.00 17.25 194 ARG F C 1
ATOM 17790 O O . ARG F 1 214 ? 12.410 -119.407 -4.011 1.00 16.97 194 ARG F O 1
ATOM 17798 N N A ASN F 1 215 ? 12.987 -120.462 -2.131 0.50 16.07 195 ASN F N 1
ATOM 17799 N N B ASN F 1 215 ? 13.031 -120.441 -2.086 0.50 16.84 195 ASN F N 1
ATOM 17800 C CA A ASN F 1 215 ? 11.921 -121.448 -2.358 0.50 14.55 195 ASN F CA 1
ATOM 17801 C CA B ASN F 1 215 ? 12.026 -121.520 -2.131 0.50 16.69 195 ASN F CA 1
ATOM 17802 C C A ASN F 1 215 ? 10.617 -121.097 -1.647 0.50 13.86 195 ASN F C 1
ATOM 17803 C C B ASN F 1 215 ? 10.639 -121.076 -1.673 0.50 15.20 195 ASN F C 1
ATOM 17804 O O A ASN F 1 215 ? 9.655 -121.872 -1.683 0.50 13.32 195 ASN F O 1
ATOM 17805 O O B ASN F 1 215 ? 9.646 -121.774 -1.898 0.50 14.74 195 ASN F O 1
ATOM 17814 N N . GLN F 1 216 ? 10.586 -119.923 -1.010 1.00 15.14 196 GLN F N 1
ATOM 17815 C CA . GLN F 1 216 ? 9.373 -119.446 -0.347 1.00 15.05 196 GLN F CA 1
ATOM 17816 C C . GLN F 1 216 ? 8.539 -118.492 -1.198 1.00 14.71 196 GLN F C 1
ATOM 17817 O O . GLN F 1 216 ? 9.066 -117.757 -2.042 1.00 13.54 196 GLN F O 1
ATOM 17823 N N . GLN F 1 217 ? 7.233 -118.494 -0.947 1.00 13.74 197 GLN F N 1
ATOM 17824 C CA . GLN F 1 217 ? 6.304 -117.607 -1.644 1.00 14.26 197 GLN F CA 1
ATOM 17825 C C . GLN F 1 217 ? 6.333 -116.210 -1.016 1.00 14.42 197 GLN F C 1
ATOM 17826 O O . GLN F 1 217 ? 5.357 -115.757 -0.407 1.00 15.17 197 GLN F O 1
ATOM 17832 N N . VAL F 1 218 ? 7.467 -115.530 -1.177 1.00 13.87 198 VAL F N 1
ATOM 17833 C CA . VAL F 1 218 ? 7.722 -114.274 -0.486 1.00 13.49 198 VAL F CA 1
ATOM 17834 C C . VAL F 1 218 ? 6.829 -113.133 -0.976 1.00 15.75 198 VAL F C 1
ATOM 17835 O O . VAL F 1 218 ? 6.408 -113.094 -2.132 1.00 15.86 198 VAL F O 1
ATOM 17839 N N . ARG F 1 219 ? 6.530 -112.222 -0.066 1.00 14.46 199 ARG F N 1
ATOM 17840 C CA . ARG F 1 219 ? 5.954 -110.934 -0.423 1.00 15.78 199 ARG F CA 1
ATOM 17841 C C . ARG F 1 219 ? 7.034 -109.915 -0.107 1.00 14.81 199 ARG F C 1
ATOM 17842 O O . ARG F 1 219 ? 7.472 -109.805 1.040 1.00 14.00 199 ARG F O 1
ATOM 17850 N N . VAL F 1 220 ? 7.477 -109.204 -1.143 1.00 13.39 200 VAL F N 1
ATOM 17851 C CA . VAL F 1 220 ? 8.564 -108.233 -1.047 1.00 12.97 200 VAL F CA 1
ATOM 17852 C C . VAL F 1 220 ? 8.026 -106.843 -1.370 1.00 15.15 200 VAL F C 1
ATOM 17853 O O . VAL F 1 220 ? 7.442 -106.628 -2.438 1.00 16.91 200 VAL F O 1
ATOM 17857 N N . LEU F 1 221 ? 8.228 -105.907 -0.445 1.00 14.05 201 LEU F N 1
ATOM 17858 C CA . LEU F 1 221 ? 7.839 -104.524 -0.648 1.00 14.70 201 LEU F CA 1
ATOM 17859 C C . LEU F 1 221 ? 9.084 -103.637 -0.757 1.00 16.23 201 LEU F C 1
ATOM 17860 O O . LEU F 1 221 ? 9.845 -103.538 0.198 1.00 17.64 201 LEU F O 1
ATOM 17865 N N . GLU F 1 222 ? 9.300 -103.016 -1.919 1.00 17.58 202 GLU F N 1
ATOM 17866 C CA . GLU F 1 222 ? 10.359 -102.010 -2.057 1.00 17.09 202 GLU F CA 1
ATOM 17867 C C . GLU F 1 222 ? 9.751 -100.620 -2.190 1.00 17.52 202 GLU F C 1
ATOM 17868 O O . GLU F 1 222 ? 8.904 -100.381 -3.059 1.00 16.10 202 GLU F O 1
ATOM 17874 N N . ILE F 1 223 ? 10.192 -99.718 -1.315 1.00 15.22 203 ILE F N 1
ATOM 17875 C CA . ILE F 1 223 ? 9.862 -98.303 -1.411 1.00 14.34 203 ILE F CA 1
ATOM 17876 C C . ILE F 1 223 ? 10.843 -97.644 -2.367 1.00 15.10 203 ILE F C 1
ATOM 17877 O O . ILE F 1 223 ? 12.055 -97.674 -2.137 1.00 17.85 203 ILE F O 1
ATOM 17882 N N . GLY F 1 224 ? 10.321 -97.057 -3.441 1.00 15.47 204 GLY F N 1
ATOM 17883 C CA . GLY F 1 224 ? 11.153 -96.425 -4.455 1.00 15.62 204 GLY F CA 1
ATOM 17884 C C . GLY F 1 224 ? 11.251 -97.315 -5.680 1.00 18.34 204 GLY F C 1
ATOM 17885 O O . GLY F 1 224 ? 12.095 -98.207 -5.737 1.00 18.41 204 GLY F O 1
ATOM 17886 N N . VAL F 1 225 ? 10.379 -97.069 -6.654 1.00 15.10 205 VAL F N 1
ATOM 17887 C CA . VAL F 1 225 ? 10.345 -97.853 -7.897 1.00 15.62 205 VAL F CA 1
ATOM 17888 C C . VAL F 1 225 ? 11.447 -97.409 -8.867 1.00 17.23 205 VAL F C 1
ATOM 17889 O O . VAL F 1 225 ? 12.030 -98.230 -9.599 1.00 16.97 205 VAL F O 1
ATOM 17893 N N . GLY F 1 226 ? 11.731 -96.111 -8.857 1.00 15.92 206 GLY F N 1
ATOM 17894 C CA . GLY F 1 226 ? 12.772 -95.534 -9.706 1.00 17.49 206 GLY F CA 1
ATOM 17895 C C . GLY F 1 226 ? 12.213 -94.660 -10.805 1.00 19.47 206 GLY F C 1
ATOM 17896 O O . GLY F 1 226 ? 11.022 -94.741 -11.129 1.00 18.11 206 GLY F O 1
ATOM 17897 N N . GLY F 1 227 ? 13.078 -93.815 -11.364 1.00 17.59 207 GLY F N 1
ATOM 17898 C CA . GLY F 1 227 ? 12.726 -92.970 -12.502 1.00 17.64 207 GLY F CA 1
ATOM 17899 C C . GLY F 1 227 ? 12.126 -91.623 -12.145 1.00 16.30 207 GLY F C 1
ATOM 17900 O O . GLY F 1 227 ? 12.007 -90.749 -13.004 1.00 16.69 207 GLY F O 1
ATOM 17901 N N . TYR F 1 228 ? 11.741 -91.455 -10.880 1.00 18.47 208 TYR F N 1
ATOM 17902 C CA . TYR F 1 228 ? 11.210 -90.183 -10.375 1.00 18.48 208 TYR F CA 1
ATOM 17903 C C . TYR F 1 228 ? 10.058 -89.663 -11.250 1.00 18.60 208 TYR F C 1
ATOM 17904 O O . TYR F 1 228 ? 9.095 -90.399 -11.499 1.00 16.70 208 TYR F O 1
ATOM 17913 N N . LYS F 1 229 ? 10.150 -88.420 -11.724 1.00 18.28 209 LYS F N 1
ATOM 17914 C CA . LYS F 1 229 ? 9.068 -87.822 -12.530 1.00 21.22 209 LYS F CA 1
ATOM 17915 C C . LYS F 1 229 ? 8.997 -88.287 -13.983 1.00 22.63 209 LYS F C 1
ATOM 17916 O O . LYS F 1 229 ? 8.002 -88.015 -14.665 1.00 22.09 209 LYS F O 1
ATOM 17922 N N . HIS F 1 230 ? 10.042 -88.955 -14.471 1.00 22.24 210 HIS F N 1
ATOM 17923 C CA . HIS F 1 230 ? 10.058 -89.377 -15.875 1.00 23.78 210 HIS F CA 1
ATOM 17924 C C . HIS F 1 230 ? 8.964 -90.413 -16.135 1.00 24.88 210 HIS F C 1
ATOM 17925 O O . HIS F 1 230 ? 8.900 -91.414 -15.431 1.00 23.86 210 HIS F O 1
ATOM 17932 N N . PRO F 1 231 ? 8.115 -90.180 -17.154 1.00 26.33 211 PRO F N 1
ATOM 17933 C CA . PRO F 1 231 ? 6.932 -91.015 -17.391 1.00 28.02 211 PRO F CA 1
ATOM 17934 C C . PRO F 1 231 ? 7.219 -92.461 -17.831 1.00 28.57 211 PRO F C 1
ATOM 17935 O O . PRO F 1 231 ? 6.325 -93.310 -17.742 1.00 28.25 211 PRO F O 1
ATOM 17939 N N . GLU F 1 232 ? 8.442 -92.735 -18.280 1.00 28.23 212 GLU F N 1
ATOM 17940 C CA . GLU F 1 232 ? 8.801 -94.071 -18.769 1.00 32.57 212 GLU F CA 1
ATOM 17941 C C . GLU F 1 232 ? 9.832 -94.826 -17.918 1.00 31.70 212 GLU F C 1
ATOM 17942 O O . GLU F 1 232 ? 9.909 -96.050 -17.989 1.00 33.46 212 GLU F O 1
ATOM 17948 N N . TRP F 1 233 ? 10.632 -94.111 -17.132 1.00 28.15 213 TRP F N 1
ATOM 17949 C CA . TRP F 1 233 ? 11.732 -94.756 -16.406 1.00 27.40 213 TRP F CA 1
ATOM 17950 C C . TRP F 1 233 ? 11.301 -95.423 -15.096 1.00 23.20 213 TRP F C 1
ATOM 17951 O O . TRP F 1 233 ? 10.287 -95.047 -14.503 1.00 23.41 213 TRP F O 1
ATOM 17962 N N . GLY F 1 234 ? 12.094 -96.402 -14.660 1.00 23.72 214 GLY F N 1
ATOM 17963 C CA . GLY F 1 234 ? 11.909 -97.070 -13.366 1.00 21.92 214 GLY F CA 1
ATOM 17964 C C . GLY F 1 234 ? 11.561 -98.547 -13.442 1.00 21.69 214 GLY F C 1
ATOM 17965 O O . GLY F 1 234 ? 11.250 -99.074 -14.514 1.00 19.69 214 GLY F O 1
ATOM 17966 N N . GLY F 1 235 ? 11.609 -99.213 -12.290 1.00 19.84 215 GLY F N 1
ATOM 17967 C CA . GLY F 1 235 ? 11.187 -100.614 -12.182 1.00 18.85 215 GLY F CA 1
ATOM 17968 C C . GLY F 1 235 ? 12.290 -101.660 -12.227 1.00 17.65 215 GLY F C 1
ATOM 17969 O O . GLY F 1 235 ? 12.032 -102.845 -11.998 1.00 18.42 215 GLY F O 1
ATOM 17970 N N . GLY F 1 236 ? 13.519 -101.233 -12.514 1.00 15.49 216 GLY F N 1
ATOM 17971 C CA . GLY F 1 236 ? 14.651 -102.160 -12.639 1.00 16.05 216 GLY F CA 1
ATOM 17972 C C . GLY F 1 236 ? 14.909 -103.059 -11.437 1.00 16.49 216 GLY F C 1
ATOM 17973 O O . GLY F 1 236 ? 15.188 -104.252 -11.593 1.00 18.25 216 GLY F O 1
ATOM 17974 N N . SER F 1 237 ? 14.822 -102.504 -10.231 1.00 14.93 217 SER F N 1
ATOM 17975 C CA . SER F 1 237 ? 15.030 -103.328 -9.036 1.00 16.92 217 SER F CA 1
ATOM 17976 C C . SER F 1 237 ? 13.852 -104.264 -8.760 1.00 15.57 217 SER F C 1
ATOM 17977 O O . SER F 1 237 ? 14.051 -105.357 -8.236 1.00 16.14 217 SER F O 1
ATOM 17980 N N . LEU F 1 238 ? 12.634 -103.849 -9.116 1.00 15.90 218 LEU F N 1
ATOM 17981 C CA . LEU F 1 238 ? 11.470 -104.745 -9.010 1.00 16.89 218 LEU F CA 1
ATOM 17982 C C . LEU F 1 238 ? 11.632 -105.980 -9.920 1.00 16.27 218 LEU F C 1
ATOM 17983 O O . LEU F 1 238 ? 11.368 -107.116 -9.493 1.00 15.44 218 LEU F O 1
ATOM 17988 N N A ARG F 1 239 ? 12.070 -105.752 -11.157 0.50 17.66 219 ARG F N 1
ATOM 17989 N N B ARG F 1 239 ? 12.076 -105.751 -11.153 0.50 17.29 219 ARG F N 1
ATOM 17990 C CA A ARG F 1 239 ? 12.357 -106.841 -12.096 0.50 17.28 219 ARG F CA 1
ATOM 17991 C CA B ARG F 1 239 ? 12.340 -106.836 -12.100 0.50 16.57 219 ARG F CA 1
ATOM 17992 C C A ARG F 1 239 ? 13.429 -107.770 -11.530 0.50 17.93 219 ARG F C 1
ATOM 17993 C C B ARG F 1 239 ? 13.472 -107.754 -11.611 0.50 17.71 219 ARG F C 1
ATOM 17994 O O A ARG F 1 239 ? 13.332 -108.995 -11.648 0.50 16.74 219 ARG F O 1
ATOM 17995 O O B ARG F 1 239 ? 13.448 -108.963 -11.851 0.50 17.66 219 ARG F O 1
ATOM 18010 N N . MET F 1 240 ? 14.434 -107.171 -10.897 1.00 18.34 220 MET F N 1
ATOM 18011 C CA . MET F 1 240 ? 15.506 -107.917 -10.254 1.00 18.99 220 MET F CA 1
ATOM 18012 C C . MET F 1 240 ? 14.967 -108.863 -9.173 1.00 18.40 220 MET F C 1
ATOM 18013 O O . MET F 1 240 ? 15.320 -110.044 -9.157 1.00 17.42 220 MET F O 1
ATOM 18018 N N . TRP F 1 241 ? 14.124 -108.345 -8.275 1.00 17.26 221 TRP F N 1
ATOM 18019 C CA . TRP F 1 241 ? 13.540 -109.189 -7.223 1.00 16.01 221 TRP F CA 1
ATOM 18020 C C . TRP F 1 241 ? 12.614 -110.261 -7.801 1.00 16.69 221 TRP F C 1
ATOM 18021 O O . TRP F 1 241 ? 12.602 -111.394 -7.311 1.00 16.00 221 TRP F O 1
ATOM 18032 N N . LYS F 1 242 ? 11.844 -109.910 -8.830 1.00 14.75 222 LYS F N 1
ATOM 18033 C CA . LYS F 1 242 ? 10.995 -110.900 -9.508 1.00 16.74 222 LYS F CA 1
ATOM 18034 C C . LYS F 1 242 ? 11.837 -112.063 -10.052 1.00 16.76 222 LYS F C 1
ATOM 18035 O O . LYS F 1 242 ? 11.479 -113.243 -9.886 1.00 16.42 222 LYS F O 1
ATOM 18041 N N A SER F 1 243 ? 12.955 -111.721 -10.690 0.50 16.52 223 SER F N 1
ATOM 18042 N N B SER F 1 243 ? 12.948 -111.726 -10.706 0.50 16.28 223 SER F N 1
ATOM 18043 C CA A SER F 1 243 ? 13.868 -112.712 -11.250 0.50 18.14 223 SER F CA 1
ATOM 18044 C CA B SER F 1 243 ? 13.859 -112.732 -11.242 0.50 17.65 223 SER F CA 1
ATOM 18045 C C A SER F 1 243 ? 14.564 -113.543 -10.172 0.50 16.95 223 SER F C 1
ATOM 18046 C C B SER F 1 243 ? 14.472 -113.571 -10.124 0.50 16.43 223 SER F C 1
ATOM 18047 O O A SER F 1 243 ? 14.798 -114.736 -10.364 0.50 16.30 223 SER F O 1
ATOM 18048 O O B SER F 1 243 ? 14.542 -114.798 -10.233 0.50 15.28 223 SER F O 1
ATOM 18053 N N . PHE F 1 244 ? 14.890 -112.905 -9.049 1.00 15.70 224 PHE F N 1
ATOM 18054 C CA . PHE F 1 244 ? 15.582 -113.574 -7.935 1.00 17.75 224 PHE F CA 1
ATOM 18055 C C . PHE F 1 244 ? 14.679 -114.513 -7.133 1.00 17.17 224 PHE F C 1
ATOM 18056 O O . PHE F 1 244 ? 15.130 -115.565 -6.673 1.00 17.42 224 PHE F O 1
ATOM 18064 N N . PHE F 1 245 ? 13.416 -114.121 -6.956 1.00 14.60 225 PHE F N 1
ATOM 18065 C CA . PHE F 1 245 ? 12.451 -114.907 -6.181 1.00 16.10 225 PHE F CA 1
ATOM 18066 C C . PHE F 1 245 ? 11.407 -115.548 -7.101 1.00 16.75 225 PHE F C 1
ATOM 18067 O O . PHE F 1 245 ? 10.372 -114.919 -7.391 1.00 18.38 225 PHE F O 1
ATOM 18075 N N . PRO F 1 246 ? 11.658 -116.794 -7.556 1.00 15.35 226 PRO F N 1
ATOM 18076 C CA . PRO F 1 246 ? 10.780 -117.396 -8.577 1.00 16.48 226 PRO F CA 1
ATOM 18077 C C . PRO F 1 246 ? 9.336 -117.615 -8.115 1.00 16.21 226 PRO F C 1
ATOM 18078 O O . PRO F 1 246 ? 8.451 -117.741 -8.954 1.00 15.37 226 PRO F O 1
ATOM 18082 N N . ARG F 1 247 ? 9.111 -117.650 -6.799 1.00 14.16 227 ARG F N 1
ATOM 18083 C CA . ARG F 1 247 ? 7.764 -117.856 -6.236 1.00 13.81 227 ARG F CA 1
ATOM 18084 C C . ARG F 1 247 ? 7.204 -116.574 -5.596 1.00 14.80 227 ARG F C 1
ATOM 18085 O O . ARG F 1 247 ? 6.136 -116.593 -4.979 1.00 15.57 227 ARG F O 1
ATOM 18093 N N . GLY F 1 248 ? 7.916 -115.461 -5.764 1.00 15.28 228 GLY F N 1
ATOM 18094 C CA . GLY F 1 248 ? 7.588 -114.225 -5.069 1.00 14.34 228 GLY F CA 1
ATOM 18095 C C . GLY F 1 248 ? 6.497 -113.374 -5.687 1.00 15.49 228 GLY F C 1
ATOM 18096 O O . GLY F 1 248 ? 6.196 -113.476 -6.882 1.00 15.49 228 GLY F O 1
ATOM 18097 N N . GLN F 1 249 ? 5.871 -112.562 -4.842 1.00 14.63 229 GLN F N 1
ATOM 18098 C CA . GLN F 1 249 ? 5.091 -111.423 -5.292 1.00 15.55 229 GLN F CA 1
ATOM 18099 C C . GLN F 1 249 ? 5.870 -110.170 -4.899 1.00 16.04 229 GLN F C 1
ATOM 18100 O O . GLN F 1 249 ? 6.265 -110.010 -3.736 1.00 16.45 229 GLN F O 1
ATOM 18106 N N . ILE F 1 250 ? 6.101 -109.294 -5.873 1.00 15.81 230 ILE F N 1
ATOM 18107 C CA . ILE F 1 250 ? 6.818 -108.044 -5.628 1.00 15.09 230 ILE F CA 1
ATOM 18108 C C . ILE F 1 250 ? 5.844 -106.865 -5.637 1.00 17.66 230 ILE F C 1
ATOM 18109 O O . ILE F 1 250 ? 4.998 -106.759 -6.535 1.00 16.42 230 ILE F O 1
ATOM 18114 N N . TYR F 1 251 ? 5.958 -106.007 -4.620 1.00 15.90 231 TYR F N 1
ATOM 18115 C CA . TYR F 1 251 ? 5.240 -104.740 -4.555 1.00 17.14 231 TYR F CA 1
ATOM 18116 C C . TYR F 1 251 ? 6.246 -103.585 -4.582 1.00 15.98 231 TYR F C 1
ATOM 18117 O O . TYR F 1 251 ? 7.268 -103.624 -3.893 1.00 15.91 231 TYR F O 1
ATOM 18126 N N . GLY F 1 252 ? 5.957 -102.574 -5.393 1.00 15.93 232 GLY F N 1
ATOM 18127 C CA . GLY F 1 252 ? 6.755 -101.352 -5.419 1.00 16.53 232 GLY F CA 1
ATOM 18128 C C . GLY F 1 252 ? 5.930 -100.125 -5.071 1.00 18.38 232 GLY F C 1
ATOM 18129 O O . GLY F 1 252 ? 4.859 -99.900 -5.646 1.00 19.84 232 GLY F O 1
ATOM 18130 N N A LEU F 1 253 ? 6.441 -99.321 -4.145 0.50 15.44 233 LEU F N 1
ATOM 18131 N N B LEU F 1 253 ? 6.421 -99.349 -4.108 0.50 17.47 233 LEU F N 1
ATOM 18132 C CA A LEU F 1 253 ? 5.761 -98.110 -3.703 0.50 15.30 233 LEU F CA 1
ATOM 18133 C CA B LEU F 1 253 ? 5.789 -98.097 -3.708 0.50 18.61 233 LEU F CA 1
ATOM 18134 C C A LEU F 1 253 ? 6.491 -96.876 -4.206 0.50 16.34 233 LEU F C 1
ATOM 18135 C C B LEU F 1 253 ? 6.517 -96.945 -4.361 0.50 18.40 233 LEU F C 1
ATOM 18136 O O A LEU F 1 253 ? 7.700 -96.736 -3.988 0.50 13.84 233 LEU F O 1
ATOM 18137 O O B LEU F 1 253 ? 7.751 -96.923 -4.392 0.50 17.02 233 LEU F O 1
ATOM 18146 N N . ASP F 1 254 ? 5.756 -95.980 -4.864 1.00 16.27 234 ASP F N 1
ATOM 18147 C CA . ASP F 1 254 ? 6.335 -94.744 -5.377 1.00 16.51 234 ASP F CA 1
ATOM 18148 C C . ASP F 1 254 ? 5.327 -93.620 -5.297 1.00 16.58 234 ASP F C 1
ATOM 18149 O O . ASP F 1 254 ? 4.140 -93.826 -5.532 1.00 15.85 234 ASP F O 1
ATOM 18154 N N . ILE F 1 255 ? 5.818 -92.428 -4.973 1.00 16.95 235 ILE F N 1
ATOM 18155 C CA . ILE F 1 255 ? 4.978 -91.231 -4.912 1.00 16.96 235 ILE F CA 1
ATOM 18156 C C . ILE F 1 255 ? 4.418 -90.887 -6.305 1.00 19.50 235 ILE F C 1
ATOM 18157 O O . ILE F 1 255 ? 3.333 -90.306 -6.425 1.00 18.90 235 ILE F O 1
ATOM 18162 N N . MET F 1 256 ? 5.154 -91.283 -7.343 1.00 19.20 236 MET F N 1
ATOM 18163 C CA . MET F 1 256 ? 4.745 -91.090 -8.737 1.00 19.46 236 MET F CA 1
ATOM 18164 C C . MET F 1 256 ? 4.060 -92.349 -9.273 1.00 20.28 236 MET F C 1
ATOM 18165 O O . MET F 1 256 ? 4.377 -93.458 -8.850 1.00 18.71 236 MET F O 1
ATOM 18170 N N . ASP F 1 257 ? 3.126 -92.183 -10.208 1.00 20.98 237 ASP F N 1
ATOM 18171 C CA . ASP F 1 257 ? 2.521 -93.344 -10.855 1.00 21.01 237 ASP F CA 1
ATOM 18172 C C . ASP F 1 257 ? 3.598 -94.164 -11.580 1.00 20.04 237 ASP F C 1
ATOM 18173 O O . ASP F 1 257 ? 4.440 -93.609 -12.292 1.00 19.74 237 ASP F O 1
ATOM 18178 N N . LYS F 1 258 ? 3.585 -95.480 -11.366 1.00 19.02 238 LYS F N 1
ATOM 18179 C CA . LYS F 1 258 ? 4.540 -96.384 -12.020 1.00 19.76 238 LYS F CA 1
ATOM 18180 C C . LYS F 1 258 ? 3.827 -97.592 -12.622 1.00 19.51 238 LYS F C 1
ATOM 18181 O O . LYS F 1 258 ? 4.429 -98.657 -12.812 1.00 18.31 238 LYS F O 1
ATOM 18187 N N . SER F 1 259 ? 2.544 -97.410 -12.948 1.00 21.39 239 SER F N 1
ATOM 18188 C CA . SER F 1 259 ? 1.696 -98.505 -13.429 1.00 22.25 239 SER F CA 1
ATOM 18189 C C . SER F 1 259 ? 2.213 -99.152 -14.719 1.00 23.57 239 SER F C 1
ATOM 18190 O O . SER F 1 259 ? 1.848 -100.282 -15.036 1.00 22.34 239 SER F O 1
ATOM 18193 N N . HIS F 1 260 ? 3.075 -98.441 -15.448 1.00 23.11 240 HIS F N 1
ATOM 18194 C CA . HIS F 1 260 ? 3.730 -99.000 -16.639 1.00 25.10 240 HIS F CA 1
ATOM 18195 C C . HIS F 1 260 ? 4.737 -100.127 -16.320 1.00 25.12 240 HIS F C 1
ATOM 18196 O O . HIS F 1 260 ? 5.121 -100.889 -17.207 1.00 23.39 240 HIS F O 1
ATOM 18203 N N . VAL F 1 261 ? 5.151 -100.218 -15.056 1.00 22.66 241 VAL F N 1
ATOM 18204 C CA . VAL F 1 261 ? 6.078 -101.254 -14.591 1.00 22.84 241 VAL F CA 1
ATOM 18205 C C . VAL F 1 261 ? 5.357 -102.576 -14.308 1.00 22.45 241 VAL F C 1
ATOM 18206 O O . VAL F 1 261 ? 5.954 -103.647 -14.415 1.00 21.16 241 VAL F O 1
ATOM 18210 N N . ASP F 1 262 ? 4.074 -102.501 -13.956 1.00 18.78 242 ASP F N 1
ATOM 18211 C CA . ASP F 1 262 ? 3.330 -103.694 -13.547 1.00 20.24 242 ASP F CA 1
ATOM 18212 C C . ASP F 1 262 ? 3.380 -104.808 -14.598 1.00 20.25 242 ASP F C 1
ATOM 18213 O O . ASP F 1 262 ? 3.233 -104.553 -15.799 1.00 19.33 242 ASP F O 1
ATOM 18218 N N . GLU F 1 263 ? 3.612 -106.030 -14.127 1.00 17.79 243 GLU F N 1
ATOM 18219 C CA . GLU F 1 263 ? 3.579 -107.234 -14.971 1.00 19.75 243 GLU F CA 1
ATOM 18220 C C . GLU F 1 263 ? 3.260 -108.419 -14.061 1.00 19.64 243 GLU F C 1
ATOM 18221 O O . GLU F 1 263 ? 2.981 -108.223 -12.877 1.00 18.62 243 GLU F O 1
ATOM 18227 N N . LEU F 1 264 ? 3.286 -109.637 -14.595 1.00 18.47 244 LEU F N 1
ATOM 18228 C CA . LEU F 1 264 ? 3.098 -110.822 -13.758 1.00 18.33 244 LEU F CA 1
ATOM 18229 C C . LEU F 1 264 ? 4.028 -110.762 -12.537 1.00 16.06 244 LEU F C 1
ATOM 18230 O O . LEU F 1 264 ? 5.234 -110.568 -12.680 1.00 17.46 244 LEU F O 1
ATOM 18235 N N . ARG F 1 265 ? 3.448 -110.897 -11.343 1.00 16.01 245 ARG F N 1
ATOM 18236 C CA . ARG F 1 265 ? 4.192 -110.926 -10.061 1.00 14.47 245 ARG F CA 1
ATOM 18237 C C . ARG F 1 265 ? 4.822 -109.601 -9.615 1.00 17.10 245 ARG F C 1
ATOM 18238 O O . ARG F 1 265 ? 5.554 -109.575 -8.623 1.00 14.58 245 ARG F O 1
ATOM 18246 N N . ILE F 1 266 ? 4.544 -108.515 -10.342 1.00 14.91 246 ILE F N 1
ATOM 18247 C CA . ILE F 1 266 ? 4.958 -107.164 -9.937 1.00 15.62 246 ILE F CA 1
ATOM 18248 C C . ILE F 1 266 ? 3.771 -106.186 -9.941 1.00 17.53 246 ILE F C 1
ATOM 18249 O O . ILE F 1 266 ? 3.190 -105.892 -10.999 1.00 17.17 246 ILE F O 1
ATOM 18254 N N . ARG F 1 267 ? 3.430 -105.681 -8.758 1.00 14.87 247 ARG F N 1
ATOM 18255 C CA . ARG F 1 267 ? 2.379 -104.672 -8.602 1.00 18.03 247 ARG F CA 1
ATOM 18256 C C . ARG F 1 267 ? 2.977 -103.383 -8.031 1.00 16.82 247 ARG F C 1
ATOM 18257 O O . ARG F 1 267 ? 3.691 -103.423 -7.030 1.00 17.41 247 ARG F O 1
ATOM 18265 N N . THR F 1 268 ? 2.694 -102.244 -8.660 1.00 16.93 248 THR F N 1
ATOM 18266 C CA . THR F 1 268 ? 3.129 -100.968 -8.098 1.00 17.21 248 THR F CA 1
ATOM 18267 C C . THR F 1 268 ? 1.961 -100.256 -7.432 1.00 17.71 248 THR F C 1
ATOM 18268 O O . THR F 1 268 ? 0.798 -100.467 -7.786 1.00 18.70 248 THR F O 1
ATOM 18272 N N . ILE F 1 269 ? 2.290 -99.426 -6.454 1.00 17.25 249 ILE F N 1
ATOM 18273 C CA . ILE F 1 269 ? 1.301 -98.708 -5.665 1.00 17.72 249 ILE F CA 1
ATOM 18274 C C . ILE F 1 269 ? 1.745 -97.252 -5.586 1.00 18.48 249 ILE F C 1
ATOM 18275 O O . ILE F 1 269 ? 2.922 -96.965 -5.317 1.00 18.00 249 ILE F O 1
ATOM 18280 N N . GLN F 1 270 ? 0.816 -96.334 -5.838 1.00 15.58 250 GLN F N 1
ATOM 18281 C CA . GLN F 1 270 ? 1.136 -94.915 -5.765 1.00 19.66 250 GLN F CA 1
ATOM 18282 C C . GLN F 1 270 ? 0.797 -94.357 -4.390 1.00 19.14 250 GLN F C 1
ATOM 18283 O O . GLN F 1 270 ? -0.337 -94.473 -3.921 1.00 19.03 250 GLN F O 1
ATOM 18289 N N . GLY F 1 271 ? 1.796 -93.762 -3.750 1.00 18.37 251 GLY F N 1
ATOM 18290 C CA . GLY F 1 271 ? 1.602 -93.119 -2.461 1.00 19.89 251 GLY F CA 1
ATOM 18291 C C . GLY F 1 271 ? 2.898 -92.645 -1.832 1.00 20.60 251 GLY F C 1
ATOM 18292 O O . GLY F 1 271 ? 3.989 -92.925 -2.337 1.00 20.96 251 GLY F O 1
ATOM 18293 N N . ASP F 1 272 ? 2.759 -91.960 -0.700 1.00 19.09 252 ASP F N 1
ATOM 18294 C CA . ASP F 1 272 ? 3.866 -91.287 -0.022 1.00 18.00 252 ASP F CA 1
ATOM 18295 C C . ASP F 1 272 ? 4.366 -92.149 1.127 1.00 17.34 252 ASP F C 1
ATOM 18296 O O . ASP F 1 272 ? 3.585 -92.488 2.020 1.00 17.31 252 ASP F O 1
ATOM 18301 N N . GLN F 1 273 ? 5.668 -92.463 1.132 1.00 14.33 253 GLN F N 1
ATOM 18302 C CA . GLN F 1 273 ? 6.249 -93.302 2.188 1.00 15.22 253 GLN F CA 1
ATOM 18303 C C . GLN F 1 273 ? 6.236 -92.612 3.541 1.00 15.42 253 GLN F C 1
ATOM 18304 O O . GLN F 1 273 ? 6.445 -93.253 4.570 1.00 16.67 253 GLN F O 1
ATOM 18310 N N . ASN F 1 274 ? 5.996 -91.302 3.529 1.00 16.21 254 ASN F N 1
ATOM 18311 C CA . ASN F 1 274 ? 5.934 -90.520 4.758 1.00 18.47 254 ASN F CA 1
ATOM 18312 C C . ASN F 1 274 ? 4.499 -90.384 5.285 1.00 21.36 254 ASN F C 1
ATOM 18313 O O . ASN F 1 274 ? 4.233 -89.605 6.200 1.00 21.99 254 ASN F O 1
ATOM 18318 N N . ASP F 1 275 ? 3.579 -91.150 4.708 1.00 21.17 255 ASP F N 1
ATOM 18319 C CA . ASP F 1 275 ? 2.164 -91.104 5.097 1.00 21.64 255 ASP F CA 1
ATOM 18320 C C . ASP F 1 275 ? 1.862 -92.411 5.831 1.00 20.80 255 ASP F C 1
ATOM 18321 O O . ASP F 1 275 ? 1.633 -93.446 5.209 1.00 17.76 255 ASP F O 1
ATOM 18326 N N . ALA F 1 276 ? 1.894 -92.355 7.162 1.00 22.05 256 ALA F N 1
ATOM 18327 C CA . ALA F 1 276 ? 1.739 -93.551 7.994 1.00 24.80 256 ALA F CA 1
ATOM 18328 C C . ALA F 1 276 ? 0.369 -94.235 7.859 1.00 22.86 256 ALA F C 1
ATOM 18329 O O . ALA F 1 276 ? 0.283 -95.452 7.995 1.00 23.71 256 ALA F O 1
ATOM 18331 N N . GLU F 1 277 ? -0.683 -93.455 7.592 1.00 24.77 257 GLU F N 1
ATOM 18332 C CA . GLU F 1 277 ? -2.038 -93.994 7.389 1.00 22.71 257 GLU F CA 1
ATOM 18333 C C . GLU F 1 277 ? -2.055 -94.855 6.140 1.00 21.86 257 GLU F C 1
ATOM 18334 O O . GLU F 1 277 ? -2.561 -95.983 6.149 1.00 20.71 257 GLU F O 1
ATOM 18340 N N . PHE F 1 278 ? -1.486 -94.310 5.067 1.00 19.45 258 PHE F N 1
ATOM 18341 C CA . PHE F 1 278 ? -1.375 -95.013 3.799 1.00 17.41 258 PHE F CA 1
ATOM 18342 C C . PHE F 1 278 ? -0.574 -96.299 3.995 1.00 16.67 258 PHE F C 1
ATOM 18343 O O . PHE F 1 278 ? -0.976 -97.360 3.526 1.00 16.02 258 PHE F O 1
ATOM 18351 N N . LEU F 1 279 ? 0.552 -96.198 4.699 1.00 15.92 259 LEU F N 1
ATOM 18352 C CA . LEU F 1 279 ? 1.384 -97.376 4.952 1.00 17.81 259 LEU F CA 1
ATOM 18353 C C . LEU F 1 279 ? 0.626 -98.471 5.719 1.00 17.99 259 LEU F C 1
ATOM 18354 O O . LEU F 1 279 ? 0.759 -99.655 5.390 1.00 17.82 259 LEU F O 1
ATOM 18359 N N . ASP F 1 280 ? -0.188 -98.080 6.703 1.00 18.85 260 ASP F N 1
ATOM 18360 C CA . ASP F 1 280 ? -1.035 -99.043 7.437 1.00 19.63 260 ASP F CA 1
ATOM 18361 C C . ASP F 1 280 ? -1.950 -99.814 6.493 1.00 21.69 260 ASP F C 1
ATOM 18362 O O . ASP F 1 280 ? -2.031 -101.050 6.555 1.00 19.59 260 ASP F O 1
ATOM 18367 N N . ARG F 1 281 ? -2.643 -99.074 5.625 1.00 17.40 261 ARG F N 1
ATOM 18368 C CA . ARG F 1 281 ? -3.615 -99.667 4.719 1.00 17.60 261 ARG F CA 1
ATOM 18369 C C . ARG F 1 281 ? -2.964 -100.636 3.741 1.00 16.92 261 ARG F C 1
ATOM 18370 O O . ARG F 1 281 ? -3.464 -101.741 3.552 1.00 17.93 261 ARG F O 1
ATOM 18378 N N . ILE F 1 282 ? -1.866 -100.226 3.107 1.00 15.03 262 ILE F N 1
ATOM 18379 C CA . ILE F 1 282 ? -1.225 -101.116 2.137 1.00 18.45 262 ILE F CA 1
ATOM 18380 C C . ILE F 1 282 ? -0.597 -102.332 2.813 1.00 18.11 262 ILE F C 1
ATOM 18381 O O . ILE F 1 282 ? -0.635 -103.428 2.265 1.00 16.61 262 ILE F O 1
ATOM 18386 N N . ALA F 1 283 ? -0.048 -102.148 4.013 1.00 16.21 263 ALA F N 1
ATOM 18387 C CA . ALA F 1 283 ? 0.550 -103.275 4.725 1.00 16.10 263 ALA F CA 1
ATOM 18388 C C . ALA F 1 283 ? -0.515 -104.301 5.120 1.00 17.06 263 ALA F C 1
ATOM 18389 O O . ALA F 1 283 ? -0.296 -105.511 5.017 1.00 20.60 263 ALA F O 1
ATOM 18391 N N . ARG F 1 284 ? -1.676 -103.820 5.556 1.00 18.14 264 ARG F N 1
ATOM 18392 C CA . ARG F 1 284 ? -2.748 -104.723 5.944 1.00 16.57 264 ARG F CA 1
ATOM 18393 C C . ARG F 1 284 ? -3.463 -105.325 4.732 1.00 19.11 264 ARG F C 1
ATOM 18394 O O . ARG F 1 284 ? -3.973 -106.437 4.807 1.00 20.18 264 ARG F O 1
ATOM 18402 N N . ARG F 1 285 ? -3.473 -104.606 3.611 1.00 16.76 265 ARG F N 1
ATOM 18403 C CA . ARG F 1 285 ? -4.053 -105.141 2.370 1.00 18.18 265 ARG F CA 1
ATOM 18404 C C . ARG F 1 285 ? -3.161 -106.214 1.721 1.00 18.58 265 ARG F C 1
ATOM 18405 O O . ARG F 1 285 ? -3.654 -107.254 1.263 1.00 17.29 265 ARG F O 1
ATOM 18413 N N . TYR F 1 286 ? -1.850 -105.976 1.706 1.00 17.78 266 TYR F N 1
ATOM 18414 C CA . TYR F 1 286 ? -0.931 -106.814 0.931 1.00 18.24 266 TYR F CA 1
ATOM 18415 C C . TYR F 1 286 ? 0.064 -107.650 1.733 1.00 18.88 266 TYR F C 1
ATOM 18416 O O . TYR F 1 286 ? 0.725 -108.526 1.167 1.00 17.67 266 TYR F O 1
ATOM 18425 N N . GLY F 1 287 ? 0.182 -107.380 3.031 1.00 19.62 267 GLY F N 1
ATOM 18426 C CA . GLY F 1 287 ? 1.185 -108.056 3.863 1.00 16.14 267 GLY F CA 1
ATOM 18427 C C . GLY F 1 287 ? 0.681 -109.352 4.484 1.00 20.41 267 GLY F C 1
ATOM 18428 O O . GLY F 1 287 ? -0.371 -109.854 4.091 1.00 21.57 267 GLY F O 1
ATOM 18429 N N . PRO F 1 288 ? 1.433 -109.912 5.456 1.00 18.73 268 PRO F N 1
ATOM 18430 C CA . PRO F 1 288 ? 2.693 -109.361 5.955 1.00 16.90 268 PRO F CA 1
ATOM 18431 C C . PRO F 1 288 ? 3.836 -109.629 4.975 1.00 16.62 268 PRO F C 1
ATOM 18432 O O . PRO F 1 288 ? 3.734 -110.516 4.117 1.00 16.03 268 PRO F O 1
ATOM 18436 N N . PHE F 1 289 ? 4.916 -108.860 5.104 1.00 15.85 269 PHE F N 1
ATOM 18437 C CA . PHE F 1 289 ? 6.005 -108.904 4.139 1.00 15.29 269 PHE F CA 1
ATOM 18438 C C . PHE F 1 289 ? 7.201 -109.675 4.685 1.00 17.13 269 PHE F C 1
ATOM 18439 O O . PHE F 1 289 ? 7.629 -109.460 5.828 1.00 14.97 269 PHE F O 1
ATOM 18447 N N . ASP F 1 290 ? 7.743 -110.579 3.870 1.00 14.10 270 ASP F N 1
ATOM 18448 C CA . ASP F 1 290 ? 8.975 -111.269 4.246 1.00 13.84 270 ASP F CA 1
ATOM 18449 C C . ASP F 1 290 ? 10.139 -110.286 4.224 1.00 12.85 270 ASP F C 1
ATOM 18450 O O . ASP F 1 290 ? 11.060 -110.377 5.041 1.00 14.10 270 ASP F O 1
ATOM 18455 N N . ILE F 1 291 ? 10.078 -109.346 3.281 1.00 14.70 271 ILE F N 1
ATOM 18456 C CA . ILE F 1 291 ? 11.147 -108.378 3.020 1.00 13.20 271 ILE F CA 1
ATOM 18457 C C . ILE F 1 291 ? 10.548 -107.012 2.713 1.00 13.13 271 ILE F C 1
ATOM 18458 O O . ILE F 1 291 ? 9.675 -106.886 1.846 1.00 14.99 271 ILE F O 1
ATOM 18463 N N . VAL F 1 292 ? 11.033 -105.995 3.423 1.00 13.23 272 VAL F N 1
ATOM 18464 C CA . VAL F 1 292 ? 10.746 -104.600 3.106 1.00 14.23 272 VAL F CA 1
ATOM 18465 C C . VAL F 1 292 ? 12.083 -103.896 2.854 1.00 15.83 272 VAL F C 1
ATOM 18466 O O . VAL F 1 292 ? 13.026 -104.058 3.634 1.00 17.20 272 VAL F O 1
ATOM 18470 N N . ILE F 1 293 ? 12.158 -103.134 1.762 1.00 12.47 273 ILE F N 1
ATOM 18471 C CA . ILE F 1 293 ? 13.370 -102.384 1.395 1.00 13.68 273 ILE F CA 1
ATOM 18472 C C . ILE F 1 293 ? 13.035 -100.895 1.243 1.00 15.89 273 ILE F C 1
ATOM 18473 O O . ILE F 1 293 ? 12.134 -100.537 0.480 1.00 15.88 273 ILE F O 1
ATOM 18478 N N . ASP F 1 294 ? 13.742 -100.033 1.973 1.00 15.28 274 ASP F N 1
ATOM 18479 C CA . ASP F 1 294 ? 13.601 -98.590 1.776 1.00 15.47 274 ASP F CA 1
ATOM 18480 C C . ASP F 1 294 ? 14.681 -98.085 0.819 1.00 16.59 274 ASP F C 1
ATOM 18481 O O . ASP F 1 294 ? 15.854 -97.950 1.194 1.00 16.87 274 ASP F O 1
ATOM 18486 N N . ASP F 1 295 ? 14.281 -97.833 -0.424 1.00 16.38 275 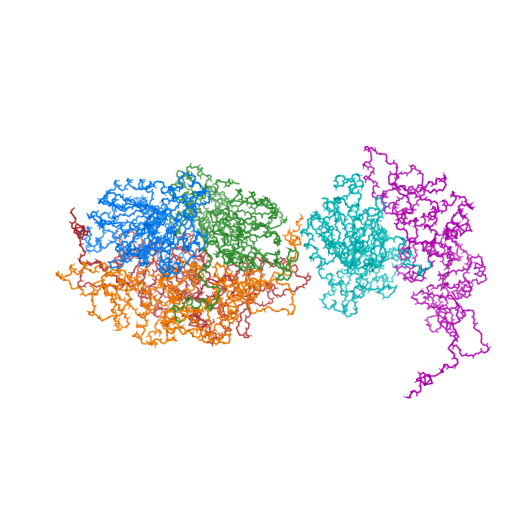ASP F N 1
ATOM 18487 C CA . ASP F 1 295 ? 15.148 -97.159 -1.393 1.00 16.88 275 ASP F CA 1
ATOM 18488 C C . ASP F 1 295 ? 14.424 -95.946 -1.989 1.00 16.69 275 ASP F C 1
ATOM 18489 O O . ASP F 1 295 ? 14.454 -95.720 -3.201 1.00 15.77 275 ASP F O 1
ATOM 18494 N N . GLY F 1 296 ? 13.758 -95.178 -1.130 1.00 16.17 276 GLY F N 1
ATOM 18495 C CA . GLY F 1 296 ? 12.856 -94.109 -1.590 1.00 17.18 276 GLY F CA 1
ATOM 18496 C C . GLY F 1 296 ? 13.455 -92.717 -1.666 1.00 17.87 276 GLY F C 1
ATOM 18497 O O . GLY F 1 296 ? 14.477 -92.500 -2.336 1.00 18.05 276 GLY F O 1
ATOM 18498 N N . SER F 1 297 ? 12.806 -91.760 -0.997 1.00 16.68 277 SER F N 1
ATOM 18499 C CA . SER F 1 297 ? 13.267 -90.366 -0.995 1.00 15.78 277 SER F CA 1
ATOM 18500 C C . SER F 1 297 ? 14.686 -90.199 -0.452 1.00 18.04 277 SER F C 1
ATOM 18501 O O . SER F 1 297 ? 15.418 -89.314 -0.893 1.00 18.64 277 SER F O 1
ATOM 18504 N N . HIS F 1 298 ? 15.045 -91.040 0.519 1.00 15.17 278 HIS F N 1
ATOM 18505 C CA . HIS F 1 298 ? 16.274 -90.902 1.316 1.00 16.04 278 HIS F CA 1
ATOM 18506 C C . HIS F 1 298 ? 16.246 -89.672 2.239 1.00 16.35 278 HIS F C 1
ATOM 18507 O O . HIS F 1 298 ? 17.278 -89.273 2.775 1.00 16.42 278 HIS F O 1
ATOM 18514 N N . ILE F 1 299 ? 15.068 -89.078 2.423 1.00 16.54 279 ILE F N 1
ATOM 18515 C CA . ILE F 1 299 ? 14.899 -88.058 3.456 1.00 14.53 279 ILE F CA 1
ATOM 18516 C C . ILE F 1 299 ? 14.918 -88.768 4.808 1.00 14.58 279 ILE F C 1
ATOM 18517 O O . ILE F 1 299 ? 14.230 -89.773 4.989 1.00 15.34 279 ILE F O 1
ATOM 18522 N N . ASN F 1 300 ? 15.730 -88.272 5.744 1.00 16.93 280 ASN F N 1
ATOM 18523 C CA . ASN F 1 300 ? 15.923 -88.979 7.020 1.00 16.87 280 ASN F CA 1
ATOM 18524 C C . ASN F 1 300 ? 14.626 -89.244 7.796 1.00 17.26 280 ASN F C 1
ATOM 18525 O O . ASN F 1 300 ? 14.402 -90.360 8.281 1.00 17.00 280 ASN F O 1
ATOM 18530 N N . ALA F 1 301 ? 13.776 -88.226 7.887 1.00 17.95 281 ALA F N 1
ATOM 18531 C CA . ALA F 1 301 ? 12.473 -88.343 8.559 1.00 18.54 281 ALA F CA 1
ATOM 18532 C C . ALA F 1 301 ? 11.588 -89.424 7.928 1.00 17.52 281 ALA F C 1
ATOM 18533 O O . ALA F 1 301 ? 10.862 -90.114 8.635 1.00 17.41 281 ALA F O 1
ATOM 18535 N N . HIS F 1 302 ? 11.662 -89.553 6.601 1.00 16.47 282 HIS F N 1
ATOM 18536 C CA . HIS F 1 302 ? 10.900 -90.538 5.838 1.00 14.71 282 HIS F CA 1
ATOM 18537 C C . HIS F 1 302 ? 11.379 -91.956 6.156 1.00 16.25 282 HIS F C 1
ATOM 18538 O O . HIS F 1 302 ? 10.564 -92.852 6.400 1.00 16.18 282 HIS F O 1
ATOM 18545 N N . VAL F 1 303 ? 12.699 -92.153 6.146 1.00 14.61 283 VAL F N 1
ATOM 18546 C CA . VAL F 1 303 ? 13.295 -93.444 6.513 1.00 14.52 283 VAL F CA 1
ATOM 18547 C C . VAL F 1 303 ? 12.781 -93.878 7.890 1.00 15.95 283 VAL F C 1
ATOM 18548 O O . VAL F 1 303 ? 12.362 -95.022 8.078 1.00 17.66 283 VAL F O 1
ATOM 18552 N N . ARG F 1 304 ? 12.788 -92.948 8.839 1.00 16.66 284 ARG F N 1
ATOM 18553 C CA . ARG F 1 304 ? 12.384 -93.259 10.203 1.00 18.45 284 ARG F CA 1
ATOM 18554 C C . ARG F 1 304 ? 10.871 -93.510 10.316 1.00 19.09 284 ARG F C 1
ATOM 18555 O O . ARG F 1 304 ? 10.448 -94.438 11.013 1.00 18.47 284 ARG F O 1
ATOM 18563 N N . THR F 1 305 ? 10.072 -92.713 9.601 1.00 17.46 285 THR F N 1
ATOM 18564 C CA . THR F 1 305 ? 8.608 -92.879 9.564 1.00 20.08 285 THR F CA 1
ATOM 18565 C C . THR F 1 305 ? 8.208 -94.219 8.956 1.00 17.77 285 THR F C 1
ATOM 18566 O O . THR F 1 305 ? 7.379 -94.947 9.516 1.00 16.58 285 THR F O 1
ATOM 18570 N N . SER F 1 306 ? 8.798 -94.548 7.812 1.00 16.77 286 SER F N 1
ATOM 18571 C CA . SER F 1 306 ? 8.479 -95.804 7.139 1.00 17.37 286 SER F CA 1
ATOM 18572 C C . SER F 1 306 ? 8.860 -97.009 7.986 1.00 16.05 286 SER F C 1
ATOM 18573 O O . SER F 1 306 ? 8.110 -97.986 8.053 1.00 13.98 286 SER F O 1
ATOM 18576 N N . PHE F 1 307 ? 10.007 -96.928 8.654 1.00 17.03 287 PHE F N 1
ATOM 18577 C CA . PHE F 1 307 ? 10.451 -98.026 9.517 1.00 17.67 287 PHE F CA 1
ATOM 18578 C C . PHE F 1 307 ? 9.493 -98.248 10.685 1.00 19.42 287 PHE F C 1
ATOM 18579 O O . PHE F 1 307 ? 9.088 -99.381 10.953 1.00 17.81 287 PHE F O 1
ATOM 18587 N N . ALA F 1 308 ? 9.127 -97.164 11.371 1.00 18.56 288 ALA F N 1
ATOM 18588 C CA . ALA F 1 308 ? 8.202 -97.256 12.496 1.00 17.87 288 ALA F CA 1
ATOM 18589 C C . ALA F 1 308 ? 6.869 -97.869 12.064 1.00 17.21 288 ALA F C 1
ATOM 18590 O O . ALA F 1 308 ? 6.305 -98.696 12.779 1.00 18.61 288 ALA F O 1
ATOM 18592 N N . ALA F 1 309 ? 6.382 -97.471 10.887 1.00 15.72 289 ALA F N 1
ATOM 18593 C CA . ALA F 1 309 ? 5.093 -97.939 10.374 1.00 18.62 289 ALA F CA 1
ATOM 18594 C C . ALA F 1 309 ? 5.123 -99.363 9.823 1.00 15.22 289 ALA F C 1
ATOM 18595 O O . ALA F 1 309 ? 4.141 -100.095 9.958 1.00 16.34 289 ALA F O 1
ATOM 18597 N N . LEU F 1 310 ? 6.227 -99.746 9.186 1.00 14.70 290 LEU F N 1
ATOM 18598 C CA . LEU F 1 310 ? 6.273 -101.017 8.449 1.00 16.49 290 LEU F CA 1
ATOM 18599 C C . LEU F 1 310 ? 6.990 -102.180 9.147 1.00 17.76 290 LEU F C 1
ATOM 18600 O O . LEU F 1 310 ? 6.712 -103.346 8.846 1.00 15.87 290 LEU F O 1
ATOM 18605 N N . PHE F 1 311 ? 7.902 -101.881 10.072 1.00 16.94 291 PHE F N 1
ATOM 18606 C CA . PHE F 1 311 ? 8.562 -102.950 10.831 1.00 17.48 291 PHE F CA 1
ATOM 18607 C C . PHE F 1 311 ? 7.558 -103.917 11.479 1.00 15.97 291 PHE F C 1
ATOM 18608 O O . PHE F 1 311 ? 7.797 -105.129 11.461 1.00 16.62 291 PHE F O 1
ATOM 18616 N N . PRO F 1 312 ? 6.434 -103.397 12.037 1.00 16.17 292 PRO F N 1
ATOM 18617 C CA . PRO F 1 312 ? 5.418 -104.305 12.584 1.00 15.36 292 PRO F CA 1
ATOM 18618 C C . PRO F 1 312 ? 4.818 -105.272 11.563 1.00 18.45 292 PRO F C 1
ATOM 18619 O O . PRO F 1 312 ? 4.291 -106.322 11.952 1.00 17.77 292 PRO F O 1
ATOM 18623 N N . HIS F 1 313 ? 4.913 -104.924 10.281 1.00 17.38 293 HIS F N 1
ATOM 18624 C CA . HIS F 1 313 ? 4.352 -105.741 9.201 1.00 17.81 293 HIS F CA 1
ATOM 18625 C C . HIS F 1 313 ? 5.362 -106.632 8.475 1.00 18.92 293 HIS F C 1
ATOM 18626 O O . HIS F 1 313 ? 5.018 -107.320 7.507 1.00 18.97 293 HIS F O 1
ATOM 18633 N N . VAL F 1 314 ? 6.605 -106.624 8.948 1.00 14.48 294 VAL F N 1
ATOM 18634 C CA . VAL F 1 314 ? 7.589 -107.615 8.509 1.00 15.57 294 VAL F CA 1
ATOM 18635 C C . VAL F 1 314 ? 7.315 -108.922 9.261 1.00 15.98 294 VAL F C 1
ATOM 18636 O O . VAL F 1 314 ? 7.075 -108.912 10.473 1.00 17.63 294 VAL F O 1
ATOM 18640 N N . ARG F 1 315 ? 7.327 -110.042 8.550 1.00 16.04 295 ARG F N 1
ATOM 18641 C CA . ARG F 1 315 ? 7.106 -111.333 9.205 1.00 16.75 295 ARG F CA 1
ATOM 18642 C C . ARG F 1 315 ? 8.250 -111.650 10.159 1.00 16.38 295 ARG F C 1
ATOM 18643 O O . ARG F 1 315 ? 9.378 -111.229 9.919 1.00 16.40 295 ARG F O 1
ATOM 18651 N N . PRO F 1 316 ? 7.969 -112.412 11.238 1.00 18.12 296 PRO F N 1
ATOM 18652 C CA . PRO F 1 316 ? 9.078 -112.956 12.021 1.00 18.05 296 PRO F CA 1
ATOM 18653 C C . PRO F 1 316 ? 9.979 -113.777 11.103 1.00 17.42 296 PRO F C 1
ATOM 18654 O O . PRO F 1 316 ? 9.472 -114.551 10.286 1.00 14.48 296 PRO F O 1
ATOM 18658 N N . GLY F 1 317 ? 11.294 -113.600 11.226 1.00 15.70 297 GLY F N 1
ATOM 18659 C CA . GLY F 1 317 ? 12.242 -114.253 10.323 1.00 15.65 297 GLY F CA 1
ATOM 18660 C C . GLY F 1 317 ? 12.443 -113.480 9.025 1.00 15.97 297 GLY F C 1
ATOM 18661 O O . GLY F 1 317 ? 13.204 -113.905 8.158 1.00 18.61 297 GLY F O 1
ATOM 18662 N N . GLY F 1 318 ? 11.762 -112.343 8.906 1.00 13.83 298 GLY F N 1
ATOM 18663 C CA . GLY F 1 318 ? 11.882 -111.468 7.744 1.00 13.02 298 GLY F CA 1
ATOM 18664 C C . GLY F 1 318 ? 12.967 -110.411 7.876 1.00 10.37 298 GLY F C 1
ATOM 18665 O O . GLY F 1 318 ? 13.701 -110.369 8.881 1.00 11.92 298 GLY F O 1
ATOM 18666 N N . LEU F 1 319 ? 13.075 -109.557 6.857 1.00 11.51 299 LEU F N 1
ATOM 18667 C CA . LEU F 1 319 ? 14.114 -108.518 6.811 1.00 13.78 299 LEU F CA 1
ATOM 18668 C C . LEU F 1 319 ? 13.565 -107.137 6.482 1.00 15.72 299 LEU F C 1
ATOM 18669 O O . LEU F 1 319 ? 12.659 -106.995 5.640 1.00 14.09 299 LEU F O 1
ATOM 18674 N N . TYR F 1 320 ? 14.116 -106.126 7.156 1.00 14.93 300 TYR F N 1
ATOM 18675 C CA . TYR F 1 320 ? 13.893 -104.731 6.795 1.00 13.34 300 TYR F CA 1
ATOM 18676 C C . TYR F 1 320 ? 15.229 -104.142 6.344 1.00 14.88 300 TYR F C 1
ATOM 18677 O O . TYR F 1 320 ? 16.199 -104.133 7.101 1.00 16.31 300 TYR F O 1
ATOM 18686 N N . VAL F 1 321 ? 15.265 -103.641 5.112 1.00 14.83 301 VAL F N 1
ATOM 18687 C CA . VAL F 1 321 ? 16.501 -103.161 4.513 1.00 14.95 301 VAL F CA 1
ATOM 18688 C C . VAL F 1 321 ? 16.416 -101.655 4.292 1.00 13.94 301 VAL F C 1
ATOM 18689 O O . VAL F 1 321 ? 15.395 -101.144 3.820 1.00 15.58 301 VAL F O 1
ATOM 18693 N N . ILE F 1 322 ? 17.489 -100.952 4.635 1.00 14.36 302 ILE F N 1
ATOM 18694 C CA . ILE F 1 322 ? 17.589 -99.511 4.375 1.00 14.49 302 ILE F CA 1
ATOM 18695 C C . ILE F 1 322 ? 18.793 -99.271 3.478 1.00 16.67 302 ILE F C 1
ATOM 18696 O O . ILE F 1 322 ? 19.926 -99.637 3.821 1.00 17.52 302 ILE F O 1
ATOM 18701 N N . GLU F 1 323 ? 18.536 -98.649 2.332 1.00 16.33 303 GLU F N 1
ATOM 18702 C CA . GLU F 1 323 ? 19.570 -98.339 1.357 1.00 18.67 303 GLU F CA 1
ATOM 18703 C C . GLU F 1 323 ? 19.902 -96.843 1.378 1.00 18.91 303 GLU F C 1
ATOM 18704 O O . GLU F 1 323 ? 19.036 -96.018 1.690 1.00 18.61 303 GLU F O 1
ATOM 18710 N N . ASP F 1 324 ? 21.152 -96.510 1.040 1.00 19.09 304 ASP F N 1
ATOM 18711 C CA . ASP F 1 324 ? 21.622 -95.121 0.866 1.00 19.00 304 ASP F CA 1
ATOM 18712 C C . ASP F 1 324 ? 21.603 -94.269 2.139 1.00 18.87 304 ASP F C 1
ATOM 18713 O O . ASP F 1 324 ? 21.034 -93.161 2.158 1.00 19.05 304 ASP F O 1
ATOM 18718 N N . MET F 1 325 ? 22.243 -94.767 3.196 1.00 17.20 305 MET F N 1
ATOM 18719 C CA . MET F 1 325 ? 22.335 -93.998 4.443 1.00 18.70 305 MET F CA 1
ATOM 18720 C C . MET F 1 325 ? 23.292 -92.814 4.330 1.00 14.94 305 MET F C 1
ATOM 18721 O O . MET F 1 325 ? 23.435 -92.039 5.281 1.00 18.30 305 MET F O 1
ATOM 18726 N N . TRP F 1 326 ? 23.937 -92.660 3.173 1.00 15.73 306 TRP F N 1
ATOM 18727 C CA . TRP F 1 326 ? 24.822 -91.512 2.948 1.00 17.61 306 TRP F CA 1
ATOM 18728 C C . TRP F 1 326 ? 24.129 -90.173 3.216 1.00 17.13 306 TRP F C 1
ATOM 18729 O O . TRP F 1 326 ? 24.774 -89.202 3.647 1.00 17.14 306 TRP F O 1
ATOM 18740 N N . THR F 1 327 ? 22.813 -90.131 2.997 1.00 14.90 307 THR F N 1
ATOM 18741 C CA . THR F 1 327 ? 22.049 -88.888 3.194 1.00 15.89 307 THR F CA 1
ATOM 18742 C C . THR F 1 327 ? 21.934 -88.467 4.660 1.00 16.38 307 THR F C 1
ATOM 18743 O O . THR F 1 327 ? 21.536 -87.338 4.948 1.00 16.30 307 THR F O 1
ATOM 18747 N N . ALA F 1 328 ? 22.287 -89.364 5.581 1.00 16.71 308 ALA F N 1
ATOM 18748 C CA . ALA F 1 328 ? 22.314 -89.031 7.009 1.00 18.15 308 ALA F CA 1
ATOM 18749 C C . ALA F 1 328 ? 23.202 -87.823 7.303 1.00 19.18 308 ALA F C 1
ATOM 18750 O O . ALA F 1 328 ? 23.016 -87.136 8.312 1.00 18.57 308 ALA F O 1
ATOM 18752 N N . TYR F 1 329 ? 24.163 -87.566 6.420 1.00 19.17 309 TYR F N 1
ATOM 18753 C CA . TYR F 1 329 ? 25.147 -86.510 6.650 1.00 18.77 309 TYR F CA 1
ATOM 18754 C C . TYR F 1 329 ? 24.816 -85.189 5.959 1.00 19.61 309 TYR F C 1
ATOM 18755 O O . TYR F 1 329 ? 25.604 -84.237 6.038 1.00 16.15 309 TYR F O 1
ATOM 18764 N N . TRP F 1 330 ? 23.656 -85.119 5.301 1.00 17.17 310 TRP F N 1
ATOM 18765 C CA . TRP F 1 330 ? 23.346 -83.977 4.427 1.00 17.38 310 TRP F CA 1
ATOM 18766 C C . TRP F 1 330 ? 22.061 -83.229 4.787 1.00 16.25 310 TRP F C 1
ATOM 18767 O O . TRP F 1 330 ? 20.978 -83.800 4.703 1.00 18.02 310 TRP F O 1
ATOM 18778 N N . PRO F 1 331 ? 22.187 -81.940 5.184 1.00 18.28 311 PRO F N 1
ATOM 18779 C CA . PRO F 1 331 ? 21.042 -81.097 5.567 1.00 18.85 311 PRO F CA 1
ATOM 18780 C C . PRO F 1 331 ? 19.912 -81.076 4.540 1.00 17.61 311 PRO F C 1
ATOM 18781 O O . PRO F 1 331 ? 18.752 -81.024 4.926 1.00 17.84 311 PRO F O 1
ATOM 18785 N N . GLY F 1 332 ? 20.245 -81.124 3.249 1.00 17.64 312 GLY F N 1
ATOM 18786 C CA . GLY F 1 332 ? 19.236 -81.124 2.184 1.00 17.19 312 GLY F CA 1
ATOM 18787 C C . GLY F 1 332 ? 18.367 -82.372 2.156 1.00 18.94 312 GLY F C 1
ATOM 18788 O O . GLY F 1 332 ? 17.346 -82.412 1.455 1.00 19.19 312 GLY F O 1
ATOM 18789 N N . PHE F 1 333 ? 18.775 -83.391 2.913 1.00 17.67 313 PHE F N 1
ATOM 18790 C CA . PHE F 1 333 ? 17.973 -84.597 3.123 1.00 17.27 313 PHE F CA 1
ATOM 18791 C C . PHE F 1 333 ? 17.501 -84.705 4.580 1.00 17.94 313 PHE F C 1
ATOM 18792 O O . PHE F 1 333 ? 17.009 -85.746 5.006 1.00 17.57 313 PHE F O 1
ATOM 18800 N N . GLY F 1 334 ? 17.650 -83.621 5.339 1.00 16.42 314 GLY F N 1
ATOM 18801 C CA . GLY F 1 334 ? 17.289 -83.622 6.756 1.00 18.77 314 GLY F CA 1
ATOM 18802 C C . GLY F 1 334 ? 18.351 -84.216 7.665 1.00 17.60 314 GLY F C 1
ATOM 18803 O O . GLY F 1 334 ? 18.090 -84.482 8.839 1.00 18.49 314 GLY F O 1
ATOM 18804 N N . GLY F 1 335 ? 19.554 -84.422 7.131 1.00 20.24 315 GLY F N 1
ATOM 18805 C CA . GLY F 1 335 ? 20.656 -84.996 7.910 1.00 18.48 315 GLY F CA 1
ATOM 18806 C C . GLY F 1 335 ? 21.525 -83.935 8.562 1.00 20.37 315 GLY F C 1
ATOM 18807 O O . GLY F 1 335 ? 21.177 -82.755 8.569 1.00 20.90 315 GLY F O 1
ATOM 18808 N N . GLN F 1 336 ? 22.659 -84.356 9.117 1.00 19.28 316 GLN F N 1
ATOM 18809 C CA . GLN F 1 336 ? 23.574 -83.439 9.805 1.00 20.43 316 GLN F CA 1
ATOM 18810 C C . GLN F 1 336 ? 25.005 -83.783 9.428 1.00 20.79 316 GLN F C 1
ATOM 18811 O O . GLN F 1 336 ? 25.371 -84.956 9.412 1.00 19.81 316 GLN F O 1
ATOM 18817 N N . ALA F 1 337 ? 25.809 -82.758 9.146 1.00 22.23 317 ALA F N 1
ATOM 18818 C CA . ALA F 1 337 ? 27.223 -82.945 8.780 1.00 23.03 317 ALA F CA 1
ATOM 18819 C C . ALA F 1 337 ? 28.053 -83.567 9.909 1.00 22.88 317 ALA F C 1
ATOM 18820 O O . ALA F 1 337 ? 29.020 -84.292 9.656 1.00 21.72 317 ALA F O 1
ATOM 18822 N N . ASP F 1 338 ? 27.671 -83.278 11.149 1.00 23.91 318 ASP F N 1
ATOM 18823 C CA . ASP F 1 338 ? 28.320 -83.863 12.318 1.00 22.61 318 ASP F CA 1
ATOM 18824 C C . ASP F 1 338 ? 27.735 -85.254 12.595 1.00 22.85 318 ASP F C 1
ATOM 18825 O O . ASP F 1 338 ? 26.550 -85.375 12.902 1.00 21.05 318 ASP F O 1
ATOM 18830 N N . PRO F 1 339 ? 28.568 -86.313 12.488 1.00 23.08 319 PRO F N 1
ATOM 18831 C CA . PRO F 1 339 ? 28.063 -87.677 12.699 1.00 23.27 319 PRO F CA 1
ATOM 18832 C C . PRO F 1 339 ? 27.548 -87.925 14.118 1.00 23.23 319 PRO F C 1
ATOM 18833 O O . PRO F 1 339 ? 26.755 -88.844 14.322 1.00 21.96 319 PRO F O 1
ATOM 18837 N N . GLN F 1 340 ? 27.986 -87.110 15.080 1.00 25.21 320 GLN F N 1
ATOM 18838 C CA . GLN F 1 340 ? 27.509 -87.220 16.467 1.00 26.13 320 GLN F CA 1
ATOM 18839 C C . GLN F 1 340 ? 26.105 -86.632 16.694 1.00 26.06 320 GLN F C 1
ATOM 18840 O O . GLN F 1 340 ? 25.423 -86.998 17.654 1.00 26.78 320 GLN F O 1
ATOM 18846 N N A GLU F 1 341 ? 25.689 -85.725 15.813 0.50 25.43 321 GLU F N 1
ATOM 18847 N N B GLU F 1 341 ? 25.689 -85.729 15.811 0.50 25.74 321 GLU F N 1
ATOM 18848 C CA A GLU F 1 341 ? 24.361 -85.113 15.882 0.50 26.72 321 GLU F CA 1
ATOM 18849 C CA B GLU F 1 341 ? 24.358 -85.128 15.877 0.50 27.23 321 GLU F CA 1
ATOM 18850 C C A GLU F 1 341 ? 23.360 -85.938 15.071 0.50 25.87 321 GLU F C 1
ATOM 18851 C C B GLU F 1 341 ? 23.372 -85.949 15.059 0.50 26.18 321 GLU F C 1
ATOM 18852 O O A GLU F 1 341 ? 22.810 -85.459 14.079 0.50 27.50 321 GLU F O 1
ATOM 18853 O O B GLU F 1 341 ? 22.843 -85.479 14.051 0.50 27.86 321 GLU F O 1
ATOM 18864 N N . CYS F 1 342 ? 23.117 -87.171 15.515 1.00 23.10 322 CYS F N 1
ATOM 18865 C CA . CYS F 1 342 ? 22.368 -88.159 14.731 1.00 24.99 322 CYS F CA 1
ATOM 18866 C C . CYS F 1 342 ? 20.979 -88.527 15.265 1.00 23.99 322 CYS F C 1
ATOM 18867 O O . CYS F 1 342 ? 20.411 -89.533 14.839 1.00 22.54 322 CYS F O 1
ATOM 18870 N N . SER F 1 343 ? 20.420 -87.723 16.171 1.00 22.61 323 SER F N 1
ATOM 18871 C CA . SER F 1 343 ? 19.122 -88.066 16.779 1.00 24.45 323 SER F CA 1
ATOM 18872 C C . SER F 1 343 ? 17.974 -88.155 15.762 1.00 24.00 323 SER F C 1
ATOM 18873 O O . SER F 1 343 ? 17.000 -88.874 15.989 1.00 23.53 323 SER F O 1
ATOM 18876 N N . GLY F 1 344 ? 18.094 -87.436 14.646 1.00 24.09 324 GLY F N 1
ATOM 18877 C CA . GLY F 1 344 ? 17.081 -87.484 13.589 1.00 23.12 324 GLY F CA 1
ATOM 18878 C C . GLY F 1 344 ? 17.495 -88.160 12.287 1.00 19.15 324 GLY F C 1
ATOM 18879 O O . GLY F 1 344 ? 16.806 -88.022 11.273 1.00 18.72 324 GLY F O 1
ATOM 18880 N N . THR F 1 345 ? 18.612 -88.887 12.288 1.00 18.90 325 THR F N 1
ATOM 18881 C CA . THR F 1 345 ? 19.110 -89.476 11.027 1.00 18.37 325 THR F CA 1
ATOM 18882 C C . THR F 1 345 ? 18.884 -90.985 10.938 1.00 17.76 325 THR F C 1
ATOM 18883 O O . THR F 1 345 ? 18.619 -91.645 11.948 1.00 16.22 325 THR F O 1
ATOM 18887 N N . SER F 1 346 ? 18.992 -91.528 9.723 1.00 16.03 326 SER F N 1
ATOM 18888 C CA . SER F 1 346 ? 18.927 -92.968 9.538 1.00 17.87 326 SER F CA 1
ATOM 18889 C C . SER F 1 346 ? 20.048 -93.677 10.298 1.00 15.76 326 SER F C 1
ATOM 18890 O O . SER F 1 346 ? 19.847 -94.783 10.787 1.00 17.85 326 SER F O 1
ATOM 18893 N N . LEU F 1 347 ? 21.227 -93.055 10.399 1.00 18.87 327 LEU F N 1
ATOM 18894 C CA . LEU F 1 347 ? 22.312 -93.675 11.178 1.00 17.68 327 LEU F CA 1
ATOM 18895 C C . LEU F 1 347 ? 22.020 -93.640 12.683 1.00 18.55 327 LEU F C 1
ATOM 18896 O O . LEU F 1 347 ? 22.391 -94.559 13.413 1.00 18.51 327 LEU F O 1
ATOM 18901 N N . GLY F 1 348 ? 21.342 -92.592 13.143 1.00 17.24 328 GLY F N 1
ATOM 18902 C CA . GLY F 1 348 ? 20.883 -92.549 14.534 1.00 18.41 328 GLY F CA 1
ATOM 18903 C C . GLY F 1 348 ? 19.911 -93.685 14.804 1.00 17.15 328 GLY F C 1
ATOM 18904 O O . GLY F 1 348 ? 19.953 -94.314 15.869 1.00 14.60 328 GLY F O 1
ATOM 18905 N N . LEU F 1 349 ? 19.050 -93.966 13.830 1.00 16.96 329 LEU F N 1
ATOM 18906 C CA . LEU F 1 349 ? 18.127 -95.103 13.941 1.00 17.53 329 LEU F CA 1
ATOM 18907 C C . LEU F 1 349 ? 18.906 -96.415 14.092 1.00 18.30 329 LEU F C 1
ATOM 18908 O O . LEU F 1 349 ? 18.653 -97.189 15.018 1.00 17.05 329 LEU F O 1
ATOM 18913 N N . LEU F 1 350 ? 19.859 -96.656 13.195 1.00 17.07 330 LEU F N 1
ATOM 18914 C CA . LEU F 1 350 ? 20.660 -97.885 13.251 1.00 16.87 330 LEU F CA 1
ATOM 18915 C C . LEU F 1 350 ? 21.421 -98.034 14.573 1.00 16.96 330 LEU F C 1
ATOM 18916 O O . LEU F 1 350 ? 21.464 -99.121 15.144 1.00 18.23 330 LEU F O 1
ATOM 18921 N N . LYS F 1 351 ? 22.020 -96.945 15.054 1.00 17.09 331 LYS F N 1
ATOM 18922 C CA . LYS F 1 351 ? 22.694 -96.966 16.355 1.00 17.62 331 LYS F CA 1
ATOM 18923 C C . LYS F 1 351 ? 21.733 -97.365 17.481 1.00 19.51 331 LYS F C 1
ATOM 18924 O O . LYS F 1 351 ? 22.089 -98.174 18.344 1.00 19.70 331 LYS F O 1
ATOM 18930 N N . SER F 1 352 ? 20.514 -96.819 17.455 1.00 17.75 332 SER F N 1
ATOM 18931 C CA . SER F 1 352 ? 19.498 -97.146 18.468 1.00 20.17 332 SER F CA 1
ATOM 18932 C C . SER F 1 352 ? 19.022 -98.595 18.392 1.00 18.55 332 SER F C 1
ATOM 18933 O O . SER F 1 352 ? 18.593 -99.153 19.396 1.00 16.70 332 SER F O 1
ATOM 18936 N N . LEU F 1 353 ? 19.084 -99.203 17.209 1.00 16.34 333 LEU F N 1
ATOM 18937 C CA . LEU F 1 353 ? 18.753 -100.630 17.082 1.00 17.64 333 LEU F CA 1
ATOM 18938 C C . LEU F 1 353 ? 19.726 -101.540 17.851 1.00 17.23 333 LEU F C 1
ATOM 18939 O O . LEU F 1 353 ? 19.365 -102.656 18.248 1.00 17.61 333 LEU F O 1
ATOM 18944 N N . ILE F 1 354 ? 20.947 -101.059 18.081 1.00 17.51 334 ILE F N 1
ATOM 18945 C CA . ILE F 1 354 ? 21.903 -101.809 18.903 1.00 17.68 334 ILE F CA 1
ATOM 18946 C C . ILE F 1 354 ? 21.405 -101.899 20.352 1.00 18.79 334 ILE F C 1
ATOM 18947 O O . ILE F 1 354 ? 21.442 -102.975 20.960 1.00 16.64 334 ILE F O 1
ATOM 18952 N N . ASP F 1 355 ? 20.920 -100.779 20.893 1.00 17.77 335 ASP F N 1
ATOM 18953 C CA . ASP F 1 355 ? 20.329 -100.786 22.236 1.00 17.45 335 ASP F CA 1
ATOM 18954 C C . ASP F 1 355 ? 19.024 -101.582 22.276 1.00 17.77 335 ASP F C 1
ATOM 18955 O O . ASP F 1 355 ? 18.717 -102.219 23.283 1.00 19.20 335 ASP F O 1
ATOM 18960 N N . ALA F 1 356 ? 18.257 -101.543 21.188 1.00 16.52 336 ALA F N 1
ATOM 18961 C CA . ALA F 1 356 ? 17.027 -102.329 21.113 1.00 17.51 336 ALA F CA 1
ATOM 18962 C C . ALA F 1 356 ? 17.337 -103.821 21.215 1.00 15.15 336 ALA F C 1
ATOM 18963 O O . ALA F 1 356 ? 16.682 -104.543 21.954 1.00 16.65 336 ALA F O 1
ATOM 18965 N N . ILE F 1 357 ? 18.353 -104.270 20.483 1.00 16.95 337 ILE F N 1
ATOM 18966 C CA . ILE F 1 357 ? 18.809 -105.667 20.550 1.00 16.89 337 ILE F CA 1
ATOM 18967 C C . ILE F 1 357 ? 19.204 -106.049 21.991 1.00 18.74 337 ILE F C 1
ATOM 18968 O O . ILE F 1 357 ? 18.856 -107.132 22.473 1.00 17.59 337 ILE F O 1
ATOM 18973 N N . GLN F 1 358 ? 19.881 -105.125 22.675 1.00 17.69 338 GLN F N 1
ATOM 18974 C CA . GLN F 1 358 ? 20.408 -105.339 24.023 1.00 18.91 338 GLN F CA 1
ATOM 18975 C C . GLN F 1 358 ? 19.441 -104.992 25.160 1.00 18.78 338 GLN F C 1
ATOM 18976 O O . GLN F 1 358 ? 19.833 -105.036 26.332 1.00 19.08 338 GLN F O 1
ATOM 18982 N N . HIS F 1 359 ? 18.190 -104.657 24.838 1.00 18.39 339 HIS F N 1
ATOM 18983 C CA . HIS F 1 359 ? 17.300 -104.032 25.836 1.00 17.89 339 HIS F CA 1
ATOM 18984 C C . HIS F 1 359 ? 17.053 -104.866 27.090 1.00 20.25 339 HIS F C 1
ATOM 18985 O O . HIS F 1 359 ? 16.793 -104.310 28.159 1.00 17.80 339 HIS F O 1
ATOM 18992 N N . GLN F 1 360 ? 17.117 -106.194 26.964 1.00 17.80 340 GLN F N 1
ATOM 18993 C CA . GLN F 1 360 ? 16.870 -107.062 28.122 1.00 18.73 340 GLN F CA 1
ATOM 18994 C C . GLN F 1 360 ? 18.017 -107.016 29.133 1.00 20.18 340 GLN F C 1
ATOM 18995 O O . GLN F 1 360 ? 17.888 -107.544 30.235 1.00 19.93 340 GLN F O 1
ATOM 19001 N N . GLU F 1 361 ? 19.122 -106.368 28.763 1.00 20.02 341 GLU F N 1
ATOM 19002 C CA . GLU F 1 361 ? 20.279 -106.224 29.664 1.00 20.74 341 GLU F CA 1
ATOM 19003 C C . GLU F 1 361 ? 20.246 -104.951 30.510 1.00 22.01 341 GLU F C 1
ATOM 19004 O O . GLU F 1 361 ? 21.102 -104.754 31.376 1.00 23.67 341 GLU F O 1
ATOM 19010 N N . LEU F 1 362 ? 19.267 -104.084 30.258 1.00 24.30 342 LEU F N 1
ATOM 19011 C CA . LEU F 1 362 ? 19.113 -102.847 31.039 1.00 24.44 342 LEU F CA 1
ATOM 19012 C C . LEU F 1 362 ? 18.754 -103.161 32.487 1.00 26.95 342 LEU F C 1
ATOM 19013 O O . LEU F 1 362 ? 18.047 -104.143 32.745 1.00 24.95 342 LEU F O 1
ATOM 19018 N N . PRO F 1 363 ? 19.233 -102.329 33.440 1.00 27.67 343 PRO F N 1
ATOM 19019 C CA . PRO F 1 363 ? 18.835 -102.526 34.830 1.00 30.35 343 PRO F CA 1
ATOM 19020 C C . PRO F 1 363 ? 17.321 -102.409 34.938 1.00 34.21 343 PRO F C 1
ATOM 19021 O O . PRO F 1 363 ? 16.703 -101.670 34.156 1.00 30.64 343 PRO F O 1
ATOM 19025 N N . SER F 1 364 ? 16.738 -103.141 35.882 1.00 38.78 344 SER F N 1
ATOM 19026 C CA . SER F 1 364 ? 15.285 -103.224 36.010 1.00 43.97 344 SER F CA 1
ATOM 19027 C C . SER F 1 364 ? 14.667 -101.868 36.336 1.00 47.30 344 SER F C 1
ATOM 19028 O O . SER F 1 364 ? 15.230 -101.085 37.105 1.00 48.22 344 SER F O 1
ATOM 19031 N N . ASP F 1 365 ? 13.517 -101.599 35.728 1.00 50.77 345 ASP F N 1
ATOM 19032 C CA . ASP F 1 365 ? 12.774 -100.367 35.960 1.00 54.83 345 ASP F CA 1
ATOM 19033 C C . ASP F 1 365 ? 11.282 -100.637 35.766 1.00 57.24 345 ASP F C 1
ATOM 19034 O O . ASP F 1 365 ? 10.846 -100.944 34.654 1.00 56.18 345 ASP F O 1
ATOM 19039 N N . PRO F 1 366 ? 10.497 -100.543 36.858 1.00 59.93 346 PRO F N 1
ATOM 19040 C CA . PRO F 1 366 ? 9.040 -100.705 36.785 1.00 60.70 346 PRO F CA 1
ATOM 19041 C C . PRO F 1 366 ? 8.341 -99.596 35.988 1.00 60.32 346 PRO F C 1
ATOM 19042 O O . PRO F 1 366 ? 7.241 -99.813 35.479 1.00 61.15 346 PRO F O 1
ATOM 19046 N N . ASN F 1 367 ? 8.981 -98.431 35.882 1.00 59.26 347 ASN F N 1
ATOM 19047 C CA . ASN F 1 367 ? 8.439 -97.292 35.130 1.00 59.28 347 ASN F CA 1
ATOM 19048 C C . ASN F 1 367 ? 8.761 -97.315 33.631 1.00 57.67 347 ASN F C 1
ATOM 19049 O O . ASN F 1 367 ? 8.347 -96.422 32.888 1.00 57.96 347 ASN F O 1
ATOM 19054 N N . ARG F 1 368 ? 9.491 -98.340 33.196 1.00 53.68 348 ARG F N 1
ATOM 19055 C CA . ARG F 1 368 ? 9.943 -98.451 31.810 1.00 51.02 348 ARG F CA 1
ATOM 19056 C C . ARG F 1 368 ? 9.464 -99.761 31.187 1.00 47.06 348 ARG F C 1
ATOM 19057 O O . ARG F 1 368 ? 9.641 -100.835 31.765 1.00 47.23 348 ARG F O 1
ATOM 19065 N N . SER F 1 369 ? 8.844 -99.658 30.013 1.00 42.43 349 SER F N 1
ATOM 19066 C CA . SER F 1 369 ? 8.386 -100.827 29.267 1.00 38.99 349 SER F CA 1
ATOM 19067 C C . SER F 1 369 ? 9.136 -100.934 27.943 1.00 35.01 349 SER F C 1
ATOM 19068 O O . SER F 1 369 ? 9.276 -99.934 27.236 1.00 32.73 349 SER F O 1
ATOM 19071 N N . PRO F 1 370 ? 9.620 -102.145 27.602 1.00 30.82 350 PRO F N 1
ATOM 19072 C CA . PRO F 1 370 ? 10.229 -102.337 26.281 1.00 27.04 350 PRO F CA 1
ATOM 19073 C C . PRO F 1 370 ? 9.237 -101.983 25.176 1.00 27.16 350 PRO F C 1
ATOM 19074 O O . PRO F 1 370 ? 8.053 -102.318 25.276 1.00 25.70 350 PRO F O 1
ATOM 19078 N N . GLY F 1 371 ? 9.714 -101.292 24.144 1.00 25.21 351 GLY F N 1
ATOM 19079 C CA . GLY F 1 371 ? 8.854 -100.881 23.037 1.00 24.60 351 GLY F CA 1
ATOM 19080 C C . GLY F 1 371 ? 8.730 -101.961 21.984 1.00 22.97 351 GLY F C 1
ATOM 19081 O O . GLY F 1 371 ? 9.324 -103.035 22.109 1.00 20.48 351 GLY F O 1
ATOM 19082 N N . TYR F 1 372 ? 7.964 -101.680 20.933 1.00 22.23 352 TYR F N 1
ATOM 19083 C CA . TYR F 1 372 ? 7.744 -102.679 19.889 1.00 21.92 352 TYR F CA 1
ATOM 19084 C C . TYR F 1 372 ? 9.053 -103.143 19.234 1.00 20.86 352 TYR F C 1
ATOM 19085 O O . TYR F 1 372 ? 9.300 -104.339 19.127 1.00 18.86 352 TYR F O 1
ATOM 19094 N N . VAL F 1 373 ? 9.887 -102.194 18.818 1.00 20.36 353 VAL F N 1
ATOM 19095 C CA . VAL F 1 373 ? 11.147 -102.523 18.146 1.00 20.58 353 VAL F CA 1
ATOM 19096 C C . VAL F 1 373 ? 12.080 -103.340 19.057 1.00 18.62 353 VAL F C 1
ATOM 19097 O O . VAL F 1 373 ? 12.580 -104.381 18.634 1.00 18.73 353 VAL F O 1
ATOM 19101 N N . ASP F 1 374 ? 12.265 -102.890 20.301 1.00 18.99 354 ASP F N 1
ATOM 19102 C CA . ASP F 1 374 ? 12.978 -103.659 21.342 1.00 19.32 354 ASP F CA 1
ATOM 19103 C C . ASP F 1 374 ? 12.642 -105.158 21.301 1.00 16.93 354 ASP F C 1
ATOM 19104 O O . ASP F 1 374 ? 13.530 -106.011 21.286 1.00 17.30 354 ASP F O 1
ATOM 19109 N N . ARG F 1 375 ? 11.349 -105.457 21.307 1.00 18.22 355 ARG F N 1
ATOM 19110 C CA . ARG F 1 375 ? 10.850 -106.827 21.445 1.00 19.28 355 ARG F CA 1
ATOM 19111 C C . ARG F 1 375 ? 10.941 -107.627 20.154 1.00 16.48 355 ARG F C 1
ATOM 19112 O O . ARG F 1 375 ? 10.760 -108.850 20.162 1.00 17.44 355 ARG F O 1
ATOM 19120 N N . ASN F 1 376 ? 11.225 -106.939 19.051 1.00 16.57 356 ASN F N 1
ATOM 19121 C CA . ASN F 1 376 ? 11.122 -107.542 17.725 1.00 15.24 356 ASN F CA 1
ATOM 19122 C C . ASN F 1 376 ? 12.332 -107.483 16.799 1.00 15.51 356 ASN F C 1
ATOM 19123 O O . ASN F 1 376 ? 12.218 -107.819 15.616 1.00 14.17 356 ASN F O 1
ATOM 19128 N N . ILE F 1 377 ? 13.476 -107.043 17.312 1.00 15.63 357 ILE F N 1
ATOM 19129 C CA . ILE F 1 377 ? 14.708 -107.062 16.514 1.00 14.15 357 ILE F CA 1
ATOM 19130 C C . ILE F 1 377 ? 15.675 -108.110 17.068 1.00 14.09 357 ILE F C 1
ATOM 19131 O O . ILE F 1 377 ? 15.920 -108.150 18.276 1.00 18.57 357 ILE F O 1
ATOM 19136 N N . VAL F 1 378 ? 16.201 -108.972 16.197 1.00 13.80 358 VAL F N 1
ATOM 19137 C CA . VAL F 1 378 ? 17.127 -110.026 16.644 1.00 15.53 358 VAL F CA 1
ATOM 19138 C C . VAL F 1 378 ? 18.483 -109.991 15.942 1.00 15.85 358 VAL F C 1
ATOM 19139 O O . VAL F 1 378 ? 19.356 -110.835 16.195 1.00 16.06 358 VAL F O 1
ATOM 19143 N N . GLY F 1 379 ? 18.654 -109.019 15.052 1.00 16.35 359 GLY F N 1
ATOM 19144 C CA . GLY F 1 379 ? 19.919 -108.866 14.336 1.00 15.45 359 GLY F CA 1
ATOM 19145 C C . GLY F 1 379 ? 20.002 -107.561 13.569 1.00 14.11 359 GLY F C 1
ATOM 19146 O O . GLY F 1 379 ? 18.988 -107.026 13.119 1.00 14.72 359 GLY F O 1
ATOM 19147 N N . LEU F 1 380 ? 21.220 -107.043 13.443 1.00 14.48 360 LEU F N 1
ATOM 19148 C CA . LEU F 1 380 ? 21.479 -105.853 12.643 1.00 15.07 360 LEU F CA 1
ATOM 19149 C C . LEU F 1 380 ? 22.729 -106.093 11.816 1.00 15.41 360 LEU F C 1
ATOM 19150 O O . LEU F 1 380 ? 23.754 -106.530 12.358 1.00 15.28 360 LEU F O 1
ATOM 19155 N N . HIS F 1 381 ? 22.636 -105.823 10.512 1.00 14.60 361 HIS F N 1
ATOM 19156 C CA . HIS F 1 381 ? 23.779 -105.931 9.609 1.00 15.56 361 HIS F CA 1
ATOM 19157 C C . HIS F 1 381 ? 23.991 -104.624 8.872 1.00 15.71 361 HIS F C 1
ATOM 19158 O O . HIS F 1 381 ? 23.104 -104.147 8.171 1.00 16.94 361 HIS F O 1
ATOM 19165 N N . VAL F 1 382 ? 25.173 -104.052 9.036 1.00 13.95 362 VAL F N 1
ATOM 19166 C CA . VAL F 1 382 ? 25.475 -102.753 8.434 1.00 14.27 362 VAL F CA 1
ATOM 19167 C C . VAL F 1 382 ? 26.648 -102.874 7.485 1.00 15.52 362 VAL F C 1
ATOM 19168 O O . VAL F 1 382 ? 27.717 -103.361 7.873 1.00 15.54 362 VAL F O 1
ATOM 19172 N N . TYR F 1 383 ? 26.426 -102.440 6.242 1.00 14.50 363 TYR F N 1
ATOM 19173 C CA . TYR F 1 383 ? 27.469 -102.327 5.228 1.00 15.52 363 TYR F CA 1
ATOM 19174 C C . TYR F 1 383 ? 27.457 -100.907 4.674 1.00 15.84 363 TYR F C 1
ATOM 19175 O O . TYR F 1 383 ? 26.583 -100.105 5.018 1.00 16.29 363 TYR F O 1
ATOM 19184 N N . HIS F 1 384 ? 28.426 -100.583 3.829 1.00 14.88 364 HIS F N 1
ATOM 19185 C CA . HIS F 1 384 ? 28.465 -99.261 3.208 1.00 16.01 364 HIS F CA 1
ATOM 19186 C C . HIS F 1 384 ? 27.158 -98.981 2.446 1.00 16.59 364 HIS F C 1
ATOM 19187 O O . HIS F 1 384 ? 26.843 -99.657 1.469 1.00 18.17 364 HIS F O 1
ATOM 19194 N N . ASN F 1 385 ? 26.416 -97.981 2.920 1.00 16.93 365 ASN F N 1
ATOM 19195 C CA . ASN F 1 385 ? 25.145 -97.521 2.327 1.00 15.72 365 ASN F CA 1
ATOM 19196 C C . ASN F 1 385 ? 23.999 -98.534 2.231 1.00 16.05 365 ASN F C 1
ATOM 19197 O O . ASN F 1 385 ? 23.049 -98.321 1.474 1.00 18.56 365 ASN F O 1
ATOM 19202 N N . VAL F 1 386 ? 24.078 -99.620 2.989 1.00 15.19 366 VAL F N 1
ATOM 19203 C CA . VAL F 1 386 ? 22.956 -100.566 3.068 1.00 14.86 366 VAL F CA 1
ATOM 19204 C C . VAL F 1 386 ? 22.987 -101.326 4.401 1.00 15.89 366 VAL F C 1
ATOM 19205 O O . VAL F 1 386 ? 24.047 -101.770 4.852 1.00 14.99 366 VAL F O 1
ATOM 19209 N N . ALA F 1 387 ? 21.823 -101.440 5.033 1.00 14.72 367 ALA F N 1
ATOM 19210 C CA . ALA F 1 387 ? 21.699 -102.119 6.325 1.00 14.87 367 ALA F CA 1
ATOM 19211 C C . ALA F 1 387 ? 20.502 -103.058 6.333 1.00 15.13 367 ALA F C 1
ATOM 19212 O O . ALA F 1 387 ? 19.465 -102.754 5.735 1.00 15.77 367 ALA F O 1
ATOM 19214 N N . PHE F 1 388 ? 20.654 -104.186 7.028 1.00 15.42 368 PHE F N 1
ATOM 19215 C CA . PHE F 1 388 ? 19.647 -105.249 7.078 1.00 15.53 368 PHE F CA 1
ATOM 19216 C C . PHE F 1 388 ? 19.236 -105.463 8.533 1.00 15.07 368 PHE F C 1
ATOM 19217 O O . PHE F 1 388 ? 20.090 -105.679 9.401 1.00 15.04 368 PHE F O 1
ATOM 19225 N N . VAL F 1 389 ? 17.937 -105.376 8.800 1.00 14.45 369 VAL F N 1
ATOM 19226 C CA . VAL F 1 389 ? 17.408 -105.558 10.145 1.00 12.55 369 VAL F CA 1
ATOM 19227 C C . VAL F 1 389 ? 16.627 -106.870 10.200 1.00 14.46 369 VAL F C 1
ATOM 19228 O O . VAL F 1 389 ? 15.725 -107.089 9.390 1.00 13.53 369 VAL F O 1
ATOM 19232 N N . GLU F 1 390 ? 16.969 -107.740 11.149 1.00 14.30 370 GLU F N 1
ATOM 19233 C CA . GLU F 1 390 ? 16.264 -109.017 11.289 1.00 16.04 370 GLU F CA 1
ATOM 19234 C C . GLU F 1 390 ? 15.106 -108.928 12.284 1.00 16.57 370 GLU F C 1
ATOM 19235 O O . GLU F 1 390 ? 15.306 -108.620 13.466 1.00 15.40 370 GLU F O 1
ATOM 19241 N N . LYS F 1 391 ? 13.905 -109.209 11.782 1.00 15.32 371 LYS F N 1
ATOM 19242 C CA . LYS F 1 391 ? 12.673 -109.253 12.570 1.00 16.92 371 LYS F CA 1
ATOM 19243 C C . LYS F 1 391 ? 12.528 -110.616 13.251 1.00 15.62 371 LYS F C 1
ATOM 19244 O O . LYS F 1 391 ? 12.670 -111.656 12.618 1.00 15.48 371 LYS F O 1
ATOM 19250 N N . GLY F 1 392 ? 12.247 -110.607 14.546 1.00 16.68 372 GLY F N 1
ATOM 19251 C CA . GLY F 1 392 ? 12.050 -111.852 15.273 1.00 16.84 372 GLY F CA 1
ATOM 19252 C C . GLY F 1 392 ? 11.784 -111.556 16.722 1.00 19.16 372 GLY F C 1
ATOM 19253 O O . GLY F 1 392 ? 11.936 -110.418 17.159 1.00 16.85 372 GLY F O 1
ATOM 19254 N N A ARG F 1 393 ? 11.372 -112.572 17.476 0.50 19.39 373 ARG F N 1
ATOM 19255 N N B ARG F 1 393 ? 11.396 -112.582 17.469 0.50 18.27 373 ARG F N 1
ATOM 19256 C CA A ARG F 1 393 ? 11.086 -112.380 18.897 0.50 19.08 373 ARG F CA 1
ATOM 19257 C CA B ARG F 1 393 ? 11.115 -112.430 18.888 0.50 17.16 373 ARG F CA 1
ATOM 19258 C C A ARG F 1 393 ? 12.370 -112.251 19.706 0.50 18.92 373 ARG F C 1
ATOM 19259 C C B ARG F 1 393 ? 12.407 -112.248 19.678 0.50 17.72 373 ARG F C 1
ATOM 19260 O O A ARG F 1 393 ? 13.128 -113.213 19.840 0.50 18.23 373 ARG F O 1
ATOM 19261 O O B ARG F 1 393 ? 13.211 -113.176 19.775 0.50 17.00 373 ARG F O 1
ATOM 19276 N N . ASN F 1 394 ? 12.606 -111.052 20.231 1.00 16.79 374 ASN F N 1
ATOM 19277 C CA . ASN F 1 394 ? 13.804 -110.759 21.027 1.00 18.12 374 ASN F CA 1
ATOM 19278 C C . ASN F 1 394 ? 13.501 -111.007 22.497 1.00 18.17 374 ASN F C 1
ATOM 19279 O O . ASN F 1 394 ? 13.214 -110.073 23.259 1.00 20.02 374 ASN F O 1
ATOM 19284 N N . ASP F 1 395 ? 13.545 -112.278 22.883 1.00 16.40 375 ASP F N 1
ATOM 19285 C CA . ASP F 1 395 ? 13.134 -112.682 24.226 1.00 18.69 375 ASP F CA 1
ATOM 19286 C C . ASP F 1 395 ? 13.986 -113.831 24.749 1.00 19.27 375 ASP F C 1
ATOM 19287 O O . ASP F 1 395 ? 13.471 -114.842 25.228 1.00 17.73 375 ASP F O 1
ATOM 19292 N N . GLU F 1 396 ? 15.300 -113.650 24.668 1.00 19.03 376 GLU F N 1
ATOM 19293 C CA . GLU F 1 396 ? 16.245 -114.678 25.095 1.00 19.31 376 GLU F CA 1
ATOM 19294 C C . GLU F 1 396 ? 16.427 -114.686 26.607 1.00 20.99 376 GLU F C 1
ATOM 19295 O O . GLU F 1 396 ? 16.785 -115.711 27.188 1.00 22.06 376 GLU F O 1
ATOM 19301 N N . GLY F 1 397 ? 16.153 -113.540 27.228 1.00 20.58 377 GLY F N 1
ATOM 19302 C CA . GLY F 1 397 ? 16.382 -113.339 28.657 1.00 21.95 377 GLY F CA 1
ATOM 19303 C C . GLY F 1 397 ? 17.664 -112.562 28.882 1.00 23.82 377 GLY F C 1
ATOM 19304 O O . GLY F 1 397 ? 18.698 -112.852 28.260 1.00 20.26 377 GLY F O 1
ATOM 19305 N N . GLY F 1 398 ? 17.602 -111.565 29.763 1.00 22.00 378 GLY F N 1
ATOM 19306 C CA . GLY F 1 398 ? 18.803 -110.838 30.150 1.00 22.54 378 GLY F CA 1
ATOM 19307 C C . GLY F 1 398 ? 19.634 -111.687 31.104 1.00 24.80 378 GLY F C 1
ATOM 19308 O O . GLY F 1 398 ? 19.179 -112.734 31.580 1.00 23.76 378 GLY F O 1
ATOM 19309 N N . ILE F 1 399 ? 20.855 -111.240 31.374 1.00 24.54 379 ILE F N 1
ATOM 19310 C CA . ILE F 1 399 ? 21.718 -111.884 32.358 1.00 23.99 379 ILE F CA 1
ATOM 19311 C C . ILE F 1 399 ? 20.996 -111.893 33.710 1.00 25.82 379 ILE F C 1
ATOM 19312 O O . ILE F 1 399 ? 20.504 -110.859 34.162 1.00 24.98 379 ILE F O 1
ATOM 19317 N N . PRO F 1 400 ? 20.883 -113.074 34.338 1.00 26.48 380 PRO F N 1
ATOM 19318 C CA . PRO F 1 400 ? 20.113 -113.174 35.576 1.00 28.42 380 PRO F CA 1
ATOM 19319 C C . PRO F 1 400 ? 20.731 -112.376 36.726 1.00 31.32 380 PRO F C 1
ATOM 19320 O O . PRO F 1 400 ? 21.929 -112.074 36.703 1.00 28.81 380 PRO F O 1
ATOM 19324 N N . THR F 1 401 ? 19.906 -112.034 37.713 1.00 33.63 381 THR F N 1
ATOM 19325 C CA . THR F 1 401 ? 20.340 -111.212 38.845 1.00 37.64 381 THR F CA 1
ATOM 19326 C C . THR F 1 401 ? 21.464 -111.861 39.652 1.00 39.17 381 THR F C 1
ATOM 19327 O O . THR F 1 401 ? 22.274 -111.161 40.269 1.00 41.37 381 THR F O 1
ATOM 19331 N N . TRP F 1 402 ? 21.513 -113.191 39.652 1.00 37.47 382 TRP F N 1
ATOM 19332 C CA . TRP F 1 402 ? 22.527 -113.915 40.423 1.00 38.19 382 TRP F CA 1
ATOM 19333 C C . TRP F 1 402 ? 23.922 -113.956 39.778 1.00 37.67 382 TRP F C 1
ATOM 19334 O O . TRP F 1 402 ? 24.870 -114.458 40.381 1.00 39.33 382 TRP F O 1
ATOM 19345 N N . ILE F 1 403 ? 24.048 -113.436 38.559 1.00 35.05 383 ILE F N 1
ATOM 19346 C CA . ILE F 1 403 ? 25.370 -113.157 38.000 1.00 32.63 383 ILE F CA 1
ATOM 19347 C C . ILE F 1 403 ? 25.812 -111.793 38.545 1.00 31.84 383 ILE F C 1
ATOM 19348 O O . ILE F 1 403 ? 25.072 -110.812 38.414 1.00 31.42 383 ILE F O 1
ATOM 19353 N N . PRO F 1 404 ? 26.998 -111.732 39.188 1.00 30.36 384 PRO F N 1
ATOM 19354 C CA . PRO F 1 404 ? 27.501 -110.478 39.763 1.00 31.22 384 PRO F CA 1
ATOM 19355 C C . PRO F 1 404 ? 27.660 -109.340 38.749 1.00 28.92 384 PRO F C 1
ATOM 19356 O O . PRO F 1 404 ? 28.012 -109.576 37.584 1.00 25.87 384 PRO F O 1
ATOM 19360 N N . ARG F 1 405 ? 27.399 -108.117 39.205 1.00 27.94 385 ARG F N 1
ATOM 19361 C CA . ARG F 1 405 ? 27.412 -106.952 38.322 1.00 28.75 385 ARG F CA 1
ATOM 19362 C C . ARG F 1 405 ? 28.695 -106.125 38.443 1.00 28.00 385 ARG F C 1
ATOM 19363 O O . ARG F 1 405 ? 28.739 -104.964 38.039 1.00 27.11 385 ARG F O 1
ATOM 19371 N N . ASP F 1 406 ? 29.738 -106.735 38.999 1.00 27.00 386 ASP F N 1
ATOM 19372 C CA . ASP F 1 406 ? 31.075 -106.144 38.973 1.00 28.24 386 ASP F CA 1
ATOM 19373 C C . ASP F 1 406 ? 32.113 -107.236 38.732 1.00 28.37 386 ASP F C 1
ATOM 19374 O O . ASP F 1 406 ? 31.884 -108.407 39.068 1.00 27.41 386 ASP F O 1
ATOM 19379 N N . PHE F 1 407 ? 33.250 -106.847 38.160 1.00 25.68 387 PHE F N 1
ATOM 19380 C CA . PHE F 1 407 ? 34.263 -107.811 37.726 1.00 26.75 387 PHE F CA 1
ATOM 19381 C C . PHE F 1 407 ? 34.831 -108.698 38.838 1.00 25.93 387 PHE F C 1
ATOM 19382 O O . PHE F 1 407 ? 34.878 -109.917 38.681 1.00 26.38 387 PHE F O 1
ATOM 19390 N N A GLU F 1 408 ? 35.268 -108.086 39.940 0.50 25.73 388 GLU F N 1
ATOM 19391 N N B GLU F 1 408 ? 35.256 -108.096 39.946 0.50 26.48 388 GLU F N 1
ATOM 19392 C CA A GLU F 1 408 ? 35.827 -108.831 41.074 0.50 26.50 388 GLU F CA 1
ATOM 19393 C CA B GLU F 1 408 ? 35.851 -108.866 41.038 0.50 27.69 388 GLU F CA 1
ATOM 19394 C C A GLU F 1 408 ? 34.861 -109.895 41.581 0.50 26.79 388 GLU F C 1
ATOM 19395 C C B GLU F 1 408 ? 34.873 -109.883 41.641 0.50 27.83 388 GLU F C 1
ATOM 19396 O O A GLU F 1 408 ? 35.256 -111.040 41.816 0.50 27.02 388 GLU F O 1
ATOM 19397 O O B GLU F 1 408 ? 35.278 -110.994 41.996 0.50 28.30 388 GLU F O 1
ATOM 19408 N N . SER F 1 409 ? 33.596 -109.508 41.741 1.00 26.70 389 SER F N 1
ATOM 19409 C CA . SER F 1 409 ? 32.557 -110.418 42.247 1.00 28.73 389 SER F CA 1
ATOM 19410 C C . SER F 1 409 ? 32.302 -111.557 41.269 1.00 29.99 389 SER F C 1
ATOM 19411 O O . SER F 1 409 ? 32.061 -112.691 41.685 1.00 32.05 389 SER F O 1
ATOM 19414 N N . LEU F 1 410 ? 32.369 -111.250 39.975 1.00 27.76 390 LEU F N 1
ATOM 19415 C CA . LEU F 1 410 ? 32.229 -112.262 38.929 1.00 27.75 390 LEU F CA 1
ATOM 19416 C C . LEU F 1 410 ? 33.364 -113.293 38.984 1.00 28.04 390 LEU F C 1
ATOM 19417 O O . LEU F 1 410 ? 33.108 -114.498 38.941 1.00 28.79 390 LEU F O 1
ATOM 19422 N N . VAL F 1 411 ? 34.603 -112.817 39.104 1.00 28.39 391 VAL F N 1
ATOM 19423 C CA . VAL F 1 411 ? 35.776 -113.700 39.212 1.00 29.17 391 VAL F CA 1
ATOM 19424 C C . VAL F 1 411 ? 35.646 -114.637 40.413 1.00 32.29 391 VAL F C 1
ATOM 19425 O O . VAL F 1 411 ? 35.821 -115.852 40.280 1.00 31.77 391 VAL F O 1
ATOM 19429 N N . GLN F 1 412 ? 35.325 -114.060 41.570 1.00 30.35 392 GLN F N 1
ATOM 19430 C CA . GLN F 1 412 ? 35.124 -114.820 42.803 1.00 35.34 392 GLN F CA 1
ATOM 19431 C C . GLN F 1 412 ? 34.037 -115.884 42.637 1.00 35.13 392 GLN F C 1
ATOM 19432 O O . GLN F 1 412 ? 34.260 -117.055 42.946 1.00 34.93 392 GLN F O 1
ATOM 19438 N N . ALA F 1 413 ? 32.871 -115.474 42.141 1.00 33.39 393 ALA F N 1
ATOM 19439 C CA . ALA F 1 413 ? 31.750 -116.395 41.935 1.00 33.36 393 ALA F CA 1
ATOM 19440 C C . ALA F 1 413 ? 32.059 -117.523 40.944 1.00 34.24 393 ALA F C 1
ATOM 19441 O O . ALA F 1 413 ? 31.497 -118.616 41.050 1.00 34.57 393 ALA F O 1
ATOM 19443 N N . SER F 1 414 ? 32.950 -117.260 39.988 1.00 32.52 394 SER F N 1
ATOM 19444 C CA . SER F 1 414 ? 33.214 -118.196 38.890 1.00 31.13 394 SER F CA 1
ATOM 19445 C C . SER F 1 414 ? 34.440 -119.101 39.087 1.00 31.45 394 SER F C 1
ATOM 19446 O O . SER F 1 414 ? 34.783 -119.883 38.196 1.00 33.46 394 SER F O 1
ATOM 19449 N N . SER F 1 415 ? 35.082 -119.010 40.247 1.00 32.01 395 SER F N 1
ATOM 19450 C CA . SER F 1 415 ? 36.372 -119.668 40.473 1.00 33.45 395 SER F CA 1
ATOM 19451 C C . SER F 1 415 ? 36.320 -120.869 41.425 1.00 37.61 395 SER F C 1
ATOM 19452 O O . SER F 1 415 ? 37.357 -121.449 41.750 1.00 38.90 395 SER F O 1
ATOM 19455 N N . GLY F 1 416 ? 35.119 -121.227 41.872 1.00 41.02 396 GLY F N 1
ATOM 19456 C CA . GLY F 1 416 ? 34.906 -122.407 42.713 1.00 45.10 396 GLY F CA 1
ATOM 19457 C C . GLY F 1 416 ? 35.690 -122.457 44.012 1.00 49.85 396 GLY F C 1
ATOM 19458 O O . GLY F 1 416 ? 36.052 -123.540 44.478 1.00 50.98 396 GLY F O 1
ATOM 19459 N N . GLY F 1 417 ? 35.961 -121.290 44.593 1.00 52.64 397 GLY F N 1
ATOM 19460 C CA . GLY F 1 417 ? 36.644 -121.205 45.886 1.00 56.87 397 GLY F CA 1
ATOM 19461 C C . GLY F 1 417 ? 38.162 -121.129 45.835 1.00 59.33 397 GLY F C 1
ATOM 19462 O O . GLY F 1 417 ? 38.812 -121.008 46.877 1.00 59.13 397 GLY F O 1
ATOM 19463 N N . ALA F 1 418 ? 38.729 -121.199 44.630 1.00 59.85 398 ALA F N 1
ATOM 19464 C CA . ALA F 1 418 ? 40.183 -121.151 44.448 1.00 61.70 398 ALA F CA 1
ATOM 19465 C C . ALA F 1 418 ? 40.757 -119.744 44.645 1.00 63.30 398 ALA F C 1
ATOM 19466 O O . ALA F 1 418 ? 40.038 -118.745 44.549 1.00 64.09 398 ALA F O 1
#

Radius of gyration: 50.36 Å; Cα contacts (8 Å, |Δi|>4): 5033; chains: 6; bounding box: 156×125×101 Å

Nearest PDB structures (foldseek):
  3sso-assembly1_D  TM=1.002E+00  e=1.030E-82  Micromonospora griseorubida
  3ssm-assembly1_A  TM=1.001E+00  e=7.057E-81  Micromonospora griseorubida
  3ssn-assembly1_A  TM=9.986E-01  e=5.508E-80  Micromonospora griseorubida
  3ssm-assembly1_C  TM=9.959E-01  e=7.340E-75  Micromonospora griseorubida
  3ssn-assembly1_C  TM=9.950E-01  e=4.530E-74  Micromonospora griseorubida

GO terms:
  GO:0000287 magnesium ion binding (F, IDA)
  GO:0008171 O-methyltransferase activity (F, IDA)
  GO:0017000 antibiotic biosynthetic process (P, IDA)
  GO:0032259 methylation (P, IDA)
  GO:0051289 protein homotetramerization (P, IDA)
  GO:0102302 mycinamicin VI 2''-O-methyltransferase activity (F, EXP)

Secondary structure (DSSP, 8-state):
---HHHHHHHHHHHTS-HHHHHHHHHHS-HHHHHHHHHHHHHHHPPPP--SS-EEEEEEEEETTEEEEEEEEE-TTS--EEE-TTSS-EEEEEEEEHHHHHHHHHS-----SS-S-EEEESTT--SSTTHHHHHHHHHHHHHHHHHHHHHTTS-PPP-HHHHHHHTT-TTBSSS-B-HHHHHHHHGGGTTS--EEEEE--S-TT-SS---HHHHHHHHH-TT-EEEEEESS--GGG-BTTEEEEE--TT-HHHHHHHHHHH--EEEEEE-S---HHHHHHHHHHHGGGEEEEEEEEEE-GGGGG-TBTT--SSTT--TTSHHHHHHHHHHHHTGGGSPP-TT----HHHHHEEEEEEETTEEEEEES---S-PPPTTS-SBHHHHHHHHTTT-/---HHHHHHHHHHHTS-HHHHHHHHHHS-HHHHHHHHHHHHHHHPPPP--SS-EEEEEEEEETTEEEEEEEEE-TTS--EEE-TTSS-EEEEEEEEHHHHHHHHHS-----SS-S-EEEESTT--SSTTHHHHHHHHHHHHHHHHHHHHHHTS-PPP-HHHHHHHTT-TTBSSS-B-HHHHHHHHGGGTTS--EEEEE--S-TT-SS---HHHHHHHHH-TT-EEEEEESS--GGG-BTTEEEEE--TT-HHHHHHHHHHH--EEEEEE-S---HHHHHHHHHHHGGGEEEEEEEEEE-GGGGG-TBTT--SSTT--TTSHHHHHHHHHHHHTGGGSPP-TT----HHHHHEEEEEEETTEEEEEES---S-PPPTTS-SBHHHHHHHTTTT--/---HHHHHHHHHHHTS-HHHHHHHHHHS-HHHHHHHHHHHHHHHPPPP--SS-EEEEEEEEETTEEEEEEEEE-TTS--EEE-TTSS-EEEEEEEEHHHHHHHHHS-----SS-S-EEEESTT--SSTTHHHHHHHHHHHHHHHHHHHHHTTS-PPPPHHHHHHHTT-TTBSSS-B-HHHHHHHHGGGTTS--EEEEE--S-TT-SS---HHHHHHHHH-TT-EEEEEESS--GGG-BTTEEEEE--TT-HHHHHHHHHHH--EEEEEE-S---HHHHHHHHHHHGGGEEEEEEEEEE-GGGGG-TBTT--SSTT--TTSHHHHHHHHHHHHTGGGSPP-TT----HHHHHEEEEEEETTEEEEEES---S-PPPTTS-SBHHHHHHHTTTT-/---HHHHHHHHHHHTS-HHHHHHHHHHS-HHHHHHHHHHHHHHHPPPP--SS-EEEEEEEEETTEEEEEEEEE-TTS--EEE-TTSS-EEEEEEEEHHHHHHHHHS-----SS-S-EEEESTT--SSTTHHHHHHHHHHHHHHHHHHHHHTTS-PPP-HHHHHHHTT-TTBSSS-B-HHHHHHHHGGGTTS--EEEEE--S-TT-SS---HHHHHHHHH-TT-EEEEEESS--GGG-BTTEEEEE--TT-HHHHHHHHHHH--EEEEEE-S---HHHHHHHHHHHGGGEEEEEEEEEE-GGGGG-TBTT--SSTT--TTSHHHHHHHHHHHHTGGGSPP-TT----HHHHHEEEEEEETTEEEEEES---S-PPPTTS-SBHHHHHHHTTTT--/---HHHHHHHHHHHTS-HHHHHHHHHHS-HHHHHHHHHHHHHHHPPPP--SS-EEEEEEEEETTEEEEEEEEE-TTS--EEE-TTSS-EEEEEEEEHHHHHHHHHS-----SS-S-EEEESTT--SSTTHHHHHHHHHHHHHHHHHHHHHTTS-PPP-HHHHHHHTT-TTBSSS-B-HHHHHHHHGGGTTS--EEEEE--S-TT-SS---HHHHHHHHH-TT-EEEEEESS--GGG-BTTEEEEE--TT-HHHHHHHHHHH--EEEEEE-S---HHHHHHHHHHHGGGEEEEEEEEEE-GGGGG-GGGT--SSTT--TTSHHHHHHHHHHHHTGGGSPP-TT----HHHHHEEEEEEETTEEEEEES---S-PPPTTS-SSHHHHHHHTTTT--/---HHHHHHHHHHHTS-HHHHHHHHHHS-HHHHHHHHHHHHHHHPPPP--SS-EEEEEEEEETTEEEEEEEEE-TTS--EEE-TTSS-EEEEEEEEHHHHHHHHHS-----SS-S-EEEESTT--SSTTHHHHHHHHHHHHHHHHHHHHHHTS-PPP-HHHHHHHTT-TTBSSS-B-HHHHHHHHGGGTTS--EEEEE--S-TT-SS---HHHHHHHHH-TT-EEEEEESS--GGG-BTTEEEEE--TT-HHHHHHHHHHH--EEEEEE-S---HHHHHHHHHHHGGGEEEEEEEEEE-GGGGG-GGGT--SSTT--TTSHHHHHHHHHHHHTGGGSPP-TT----HHHHHEEEEEEETTEEEEEES---S-PPPTTS-SSHHHHHHHTTTT-

Solvent-accessible surface area: 93087 Å² total; per-residue (Å²): 204,43,93,37,69,29,6,25,13,0,3,76,15,1,15,29,10,29,55,11,3,156,90,0,12,159,117,40,80,23,24,38,0,1,125,0,0,8,21,1,0,50,33,28,15,32,84,10,57,0,101,51,56,1,2,0,0,0,0,0,41,51,70,125,83,107,33,121,33,22,0,64,0,20,77,101,38,112,10,113,68,23,31,55,136,98,44,32,15,0,0,13,0,17,0,79,0,34,12,0,0,14,18,0,0,11,15,41,20,80,27,26,16,7,5,52,0,4,86,34,10,36,116,43,103,119,77,139,118,6,113,130,62,18,66,73,41,67,86,6,1,16,15,0,0,20,4,0,9,49,0,0,15,38,139,71,27,49,1,19,76,0,0,16,60,16,140,9,74,4,18,0,6,32,15,13,3,1,34,6,0,11,63,26,0,81,63,11,36,46,13,23,0,45,0,0,0,4,12,4,30,14,54,78,28,92,130,120,36,0,12,8,0,102,0,0,7,24,0,0,9,16,2,9,0,1,0,2,16,104,67,82,6,71,92,14,58,74,23,12,4,72,18,24,109,16,52,11,63,61,54,108,11,0,50,120,9,2,170,148,20,19,36,0,3,0,0,0,0,31,11,15,13,33,0,59,30,5,78,42,0,4,69,23,0,0,54,40,3,12,51,13,2,5,0,0,1,6,12,1,7,3,1,4,46,93,33,1,47,3,82,52,60,31,138,99,24,105,39,4,2,2,10,22,0,18,54,3,0,19,7,1,0,14,53,3,36,37,112,58,137,142,98,99,61,35,83,40,35,110,27,0,14,0,0,4,0,3,17,2,0,0,0,0,20,9,2,52,7,29,31,20,22,14,18,118,69,28,28,56,53,61,106,45,15,8,112,70,32,2,52,75,65,150,53,83,44,67,24,7,24,12,0,3,79,16,1,15,29,10,29,56,10,3,157,89,0,10,157,118,40,80,21,24,34,0,1,104,0,0,8,34,0,0,48,37,33,15,38,84,10,61,0,113,49,58,2,2,0,1,0,0,0,39,48,71,124,84,108,33,124,32,19,0,68,0,20,72,103,38,114,13,114,67,20,31,57,135,102,42,34,17,0,0,11,0,19,0,78,0,35,12,0,0,14,20,0,0,12,17,47,20,79,28,27,16,7,3,51,0,4,86,39,11,37,117,43,92,129,65,142,110,10,113,120,57,18,64,68,40,65,85,7,0,19,18,0,0,22,6,0,8,57,0,0,15,40,135,72,24,44,3,16,58,0,0,5,63,16,130,8,76,3,16,0,5,31,16,13,4,0,35,6,0,11,66,26,0,79,64,10,36,47,11,24,0,47,0,0,0,4,13,4,29,14,58,91,29,90,126,124,36,2,9,8,0,103,0,0,9,28,0,0,10,16,4,10,0,1,0,0,16,107,64,86,5,77,96,14,61,76,26,11,4,80,19,24,110,15,54,12,60,61,48,138,29,0,48,123,3,2,180,148,35,18,37,2,3,0,0,0,0,30,12,16,13,34,1,58,31,4,78,38,0,4,68,17,0,0,58,29,3,12,51,13,3,6,0,0,1,6,13,1,8,2,2,4,43,97,33,1,49,1,80,53,64,34,136,98,22,106,39,3,2,2,11,23,0,19,54,2,0,19,6,1,0,12,54,6,37,36,118,56,141,140,97,95,57,36,85,40,36,112,27,0,14,0,0,4,0,4,16,1,0,0,0,0,21,8,2,54,7,26,33,22,24,14,16,111,80,27,30,39,4,40,30,17,15,18,94,73,32,1,51,70,27,107,205,49,95,36,68,28,6,26,11,0,3,78,16,1,16,30,11,29,54,11,3,156,88,0,10,157,118,39,82,22,24,38,0,1,126,0,0,9,23,1,0,52,34,33,16,34,83,9,59,0,106,47,54,1,2,0,1,0,0,0,42,50,69,125,82,106,34,123,33,22,0,62,0,19,68,96,37,113,11,110,71,25,30,57,134,98,43,31,16,0,0,15,0,20,0,78,0,34,12,0,0,14,20,0,0,10,15,42,20,82,27,24,17,8,5,50,0,3,81,35,10,36,116,44,100,115,72,145,113,4,119,126,60,19,64,71,40,63,83,6,0,14,14,0,0,18,4,0,9,48,0,0,16,39,140,82,28,62,4,17,61,1,0,8,66,16,137,9,79,4,17,0,7,31,15,14,4,0,27,6,0,19,62,26,0,80,64,11,36,51,12,24,0,45,0,0,0,4,13,5,29,13,55,41,27,96,132,118,37,1,11,8,0,98,0,0,10,26,0,0,9,15,3,10,0,1,0,1,16,104,64,82,5,73,93,15,57,74,22,11,5,71,18,24,106,14,51,12,59,57,54,107,12,0,51,120,9,2,171,149,21,18,38,1,3,0,0,0,0,32,11,16,12,3,1,38,24,5,79,40,0,5,68,23,0,0,54,42,3,12,50,13,2,4,0,0,1,6,12,1,7,2,1,4,48,32,1,0,16,0,59,52,59,32,135,99,23,106,38,3,2,2,10,20,0,19,55,2,0,19,8,1,0,15,55,3,34,37,112,60,137,145,97,99,58,36,83,40,35,112,27,0,15,0,0,4,0,3,14,2,0,0,0,0,23,7,2,54,6,27,31,19,22,14,16,115,71,27,30,55,53,62,104,45,15,11,87,71,32,0,53,81,57,153,50,85,43,67,24,7,25,12,0,3,77,17,1,15,28,12,31,56,10,2,156,87,0,9,159,116,41,85,23,25,34,0,0,104,0,0,8,34,0,0,48,37,38,16,38,85,9,58,0,112,48,58,1,2,1,0,0,0,0,40,50,72,126,84,110,31,126,32,19,0,68,0,20,72,107,41,114,10,112,72,22,29,56,136,97,42,33,16,1,1,10,0,17,0,81,0,34,11,0,0,15,19,0,0,12,14,37,20,79,25,24,16,8,5,52,0,4,82,38,11,37,120,43,92,130,64,66,107,10,116,129,64,17,63,72,40,66,87,6,0,19,19,0,0,25,5,0,8,38,0,0,12,41,162,80,26,42,2,14,57,1,0,5,66,16,131,9,72,4,16,0,4,31,17,12,5,0,35,6,0,14,62,24,0,76,62,10,36,65,13,24,0,44,0,0,0,4,13,4,28,13,59,96,29,88,130,123,37,1,9,7,0,100,0,0,9,30,0,0,10,16,3,8,0,1,0,0,17,108,61,85,4,75,96,16,62,71,26,10,5,82,19,21,108,16,54,10,60,59,47,135,30,0,44,121,4,2,179,145,33,17,38,1,3,0,0,0,0,32,11,17,13,34,1,57,32,5,80,39,0,3,68,16,0,0,57,29,3,13,50,12,2,5,0,0,0,5,12,1,9,2,1,5,42,95,32,2,49,1,82,53,64,34,138,100,23,105,39,4,2,2,10,23,0,18,56,3,0,20,7,1,0,16,54,6,38,35,119,53,141,136,98,94,61,35,82,40,35,114,27,0,16,0,0,3,0,4,15,2,0,0,0,0,21,8,2,55,7,24,32,23,25,15,15,111,78,28,26,55,47,41,120,46,16,20,146,71,33,0,53,69,29,160,162,46,87,44,68,24,8,25,12,0,4,128,16,1,16,33,142,75,71,54,9,157,86,0,10,159,115,41,81,23,24,33,0,0,110,0,0,8,33,0,0,50,38,36,15,34,84,10,59,0,116,48,55,2,2,1,1,0,0,0,42,48,71,126,83,111,32,125,32,19,0,68,0,21,78,115,39,113,12,117,70,23,28,59,136,97,45,34,15,0,0,13,0,37,2,110,0,36,29,0,0,74,19,0,0,12,80,51,124,90,57,34,61,69,5,80,26,45,108,75,20,36,114,44,103,147,68,142,116,10,114,119,58,62,64,68,40,78,89,6,0,20,18,0,0,23,4,0,8,35,0,0,12,41,163,84,24,45,2,8,60,0,0,4,68,16,134,8,74,4,17,0,8,97,25,56,4,1,28,7,0,13,94,31,0,84,121,30,38,86,74,60,0,70,0,0,0,4,13,4,28,18,157,170,61,99,128,160,37,1,10,7,0,100,0,0,8,30,0,0,11,20,3,11,0,0,0,0,15,112,66,84,5,76,96,17,62,75,26,11,5,79,18,20,111,14,54,11,62,60,48,132,30,0,46,123,3,2,179,153,34,17,74,2,8,0,0,0,0,31,11,39,19,63,1,58,30,5,79,40,0,3,67,16,0,0,57,26,3,109,113,54,3,5,0,0,1,5,13,12,104,3,1,93,148,96,75,61,49,2,83,80,64,63,142,97,22,106,40,4,3,34,11,23,6,93,55,2,98,104,7,47,98,16,62,85,92,103,117,59,144,144,94,95,58,35,82,40,36,111,26,0,71,10,36,53,82,58,143,18,0,0,0,0,57,9,10,197,16,87,172,45,28,92,52,130,192,54,36,155,75,143,123,44,73,69,144,71,83,45,83,68,77,197,195,41,94,34,68,29,7,24,12,0,3,125,15,1,18,34,146,76,70,54,9,154,89,0,11,160,117,39,70,22,26,5,0,1,105,0,0,8,26,1,0,52,34,33,16,34,87,10,60,0,112,47,55,1,1,0,1,0,0,0,44,51,71,125,85,107,32,124,33,22,0,64,0,19,62,92,36,110,11,115,68,26,29,59,136,99,41,33,14,0,0,12,0,34,3,113,0,35,30,0,0,76,20,0,0,11,82,51,129,89,56,33,61,69,6,81,27,46,109,75,19,37,119,44,94,147,69,143,120,4,115,135,64,65,65,70,40,75,86,5,1,15,14,0,0,19,4,0,8,50,0,0,16,38,141,84,26,39,4,17,90,2,0,10,79,17,138,7,75,4,17,0,9,95,26,55,5,1,28,8,0,19,92,30,0,84,121,31,34,84,73,59,0,71,0,0,0,4,12,5,28,19,159,173,60,104,131,157,36,1,12,8,0,99,0,0,8,26,0,0,10,19,2,10,0,1,0,1,16,107,65,36,6,35,91,15,52,73,22,11,4,45,11,10,64,16,50,12,63,60,55,56,4,0,50,7,4,2,66,80,3,19,74,1,9,0,0,0,0,32,11,40,20,62,1,58,30,5,78,42,0,4,69,22,0,0,56,42,3,109,110,54,2,5,0,0,1,7,12,10,101,2,1,90,144,94,78,62,47,2,83,82,60,62,143,98,24,108,38,4,2,35,11,20,7,96,57,2,98,105,6,49,98,14,61,78,93,106,113,61,135,145,94,97,63,34,84,38,37,110,26,0,74,10,36,53,82,59,144,18,0,0,0,0,52,9,9,198,16,89,171,44,27,94,50,132,194,53,35,156,78,160,115,42,69,64,123,71,85,48,82,81,121